Protein 5FDF (pdb70)

Secondary structure (DSSP, 8-state):
--S-HHHHTT--PPP---TTHHHHHHHHHHHHHTS----EEEE---S-SSEEEEEEEEE-GGG-EEEEEEEEE--S-SSEEEEEEE--TT-----GGGG-HHHHTT-EEEEE--TT---SSS-----B----B-S--SSSTTTTTT-TTT-HHHHHHHHHHHHHHHHHTSTTEEEEEEEEEEETHHHHHHHHHHHH-S--SEEEEES--SS-HHHHHHH---TTHHHHHHHHHH-TT-HHHHHHHHHTT-HHHHHTT--S-EEEEEETT-SSS-HHHHHHHHHH--SSEEEEEETT--TTTTHHHHHHHHHHHHHHHH-/--S-HHHHTT--PPP---TTHHHHHHHHHHHHHTS----EEEEPP-S-SSEEEEEEEEE-GGG-EEEEEEEEE--S-SSEEEEEE---TT-----GGGG-HHHHTT-EEEEEP-TT---SSS-----B--SSSB-S--SSSTTTTTT-GGG-HHHHHHHHHHHHHHHHHHSTTEEEEEEEEEEETHHHHHHHHHHHH-SS--EEEEES--SS-HHHHHHH---TTHHHHHHHHHH-TT-HHHHHHHHHTT-HHHHHTT--S-EEEEEETT-SSS-HHHHHHHHHH--SSEEEEEETT--TTTTHHHHHHHHHHHHHHHH-/--S-HHHHTT--PPP---TTHHHHHHHHHHHHHTS----EEEE-----SSEEEEEEEEE-GGG-EEEEEEEEE--S-SSEEEEEE---TT-----GGGG-HHHHTT-EEEEE--TT---SSS-----B--SSSB----SSSTTTTTT-GGG-HHHHHHHHHHHHHHHHHTSTTEEEEEEEEEEETHHHHHHHHHHHH-SS--EEEEES--SS-HHHHHHH---TTHHHHHHHHHH-TT-HHHHHHHHHTT-HHHHHTT--S-EEEEEETT-SSS-HHHHHHHHHH--SSEEEEEETT--TTTTHHHHHHHHHHHHHHHH-/--S-HHHHTT--PPP---TTHHHHHHHHHHHHHTS----EEEEPP-S-SSEEEEEEEEE-GGG-EEEEEEEEE--S-SSEEEEEE---TT-----GGGG-HHHHTT-EEEEE--TT---SSS-----B----B-S--SSSTTTTTT-TTT-HHHHHHHHHHHHHHHHHTSTTEEEEEEEEEEETHHHHHHHHHHHH-SS--EEEEES--SS-HHHHHHH---TTHHHHHHHHHH-GGGHHHHHHHHHTT-HHHHHTT--S-EEEEEETT-SSS-HHHHHHHHHH--SSEEEEEETT--TTTTHHHHHHHHHHHHHHHH-/--S-HHHHHT--PPP---TTHHHHHHHHHHHHHTS----EEEE---S-SSEEEEEEEEE-GGG-EEEEEEEEE--S-SSEEEEEE---TT-----GGGG-HHHHTT-EEEEE--TT---SSS-----B--SSSB----SSSTTTTTT-TTT-HHHHHHHHHHHHHHHHHTSTTEEEEEEEEEEETHHHHHHHHHHHH-SS--EEEEES--SS-HHHHHHH---TTHHHHHHHHHH-TT-HHHHHHHHHTT-HHHHHTT--S-EEEEEETT-SSS-HHHHHHHHHH--SSEEEEEETT--TTTTHHHHHHHHHHHHHHHH-/--S-HHHHHT--PPP---TTHHHHHHHHHHHHHTS----EEEEPP-S-SSEEEEEEEEE-GGGPEEEEEEEEE--S-SSEEEEEE---TT-----GGGG-HHHHTT-EEEEE--TT---SSS-----B--SS-B----SSSTTTTTT-TTT-HHHHHHHHHHHHHHHHHTSTTEEEEEEEEEEETHHHHHHHHHHHH-SS--EEEEES-SSS-HHHHHHH---TTTHHHHHHHHH-GGGHHHHHHHHHTT-HHHHHTT--S-EEEEEETT-SSS-HHHHHHHHHH--SSEEEEEETT--TTTTHHHHHHHHHHHHHHHH-

InterPro domains:
  IPR008391 Acetyl xylan esterase domain [PF05448] (1-320)
  IPR029058 Alpha/Beta hydrolase fold [G3DSA:3.40.50.1820] (1-325)
  IPR029058 Alpha/Beta hydrolase fold [SSF53474] (3-306)
  IPR039069 Carbohydrate esterase 7 family [PTHR40111] (1-322)

CATH classification: 3.40.50.1820

Organism: Thermotoga maritima (strain ATCC 43589 / DSM 3109 / JCM 10099 / NBRC 100826 / MSB8) (NCBI:txid243274)

GO terms:
  GO:0005509 calcium ion binding (F, IDA)
  GO:0045491 xylan metabolic process (P, IDA)
  GO:1901266 cephalosporin C metabolic process (P, IDA)
  GO:0005976 polysaccharide metabolic process (P, IDA)
  GO:0046555 acetylxylan esterase activity (F, IDA)
  GO:0047739 cephalosporin-C deacetylase activity (F, IDA)

Nearest PDB structures (foldseek):
  3m83-assembly1_F  TM=1.002E+00  e=1.522E-69  Thermotoga maritima
  3m81-assembly1_A  TM=1.002E+00  e=3.161E-69  Thermotoga maritima
  5jib-assembly1_A  TM=1.001E+00  e=2.799E-69  Thermotoga maritima MSB8
  5gma-assembly1_E  TM=1.001E+00  e=4.556E-69  Thermotoga maritima MSB8
  5gma-assembly1_D  TM=1.002E+00  e=6.647E-68  Thermotoga maritima MSB8

Solvent-accessible surface area: 61332 Å² total; per-residue (Å²): 129,28,50,79,60,82,92,2,120,76,40,142,25,170,81,104,56,50,118,75,3,69,57,23,6,123,106,2,24,63,65,1,94,89,69,107,31,81,44,67,44,112,124,45,182,48,54,11,91,4,3,32,2,24,31,0,24,0,5,0,18,95,20,30,74,0,44,0,20,0,0,2,2,102,63,111,95,157,45,4,10,0,0,0,28,3,2,16,27,23,0,0,17,1,33,23,18,42,39,10,41,13,0,0,15,7,19,0,2,0,0,1,0,2,0,0,0,0,0,26,146,20,33,4,59,0,22,1,55,52,63,81,11,43,12,1,38,15,2,0,0,1,10,9,2,52,61,27,44,65,0,0,0,13,12,0,0,0,0,0,6,7,0,0,58,0,0,34,54,11,119,57,9,30,54,158,53,0,0,0,4,2,26,17,0,0,0,1,0,0,0,0,0,7,27,31,22,111,49,7,31,0,0,0,0,28,12,0,1,1,0,26,3,49,65,0,2,102,48,17,124,27,100,14,0,6,4,0,9,29,0,5,49,4,7,52,86,50,65,116,68,0,27,46,2,2,4,14,1,17,0,6,2,0,0,30,68,1,96,31,35,1,0,0,1,1,0,29,48,1,54,39,0,0,1,0,0,0,1,0,0,26,14,38,6,66,9,89,78,66,24,66,43,21,39,12,2,49,49,89,1,1,38,25,32,5,18,41,33,15,7,103,28,0,98,74,64,48,156,126,28,48,83,58,72,86,3,115,158,42,151,25,170,85,98,55,43,209,50,2,85,123,20,4,66,86,2,23,46,52,1,113,144,72,106,35,85,41,62,51,109,123,54,115,50,58,10,102,4,3,36,1,26,29,0,24,0,4,0,4,95,16,32,80,0,43,0,17,0,0,2,2,103,62,112,96,84,96,2,8,0,0,0,28,2,2,16,29,24,0,0,17,1,32,21,19,44,37,12,37,14,0,0,14,7,19,0,2,0,0,1,0,1,0,0,0,0,0,25,143,19,34,5,61,1,22,1,70,32,59,42,58,12,39,14,1,38,15,2,0,0,1,10,8,2,45,34,10,146,33,0,0,1,20,2,0,0,0,0,0,20,21,0,0,23,0,0,5,56,14,104,54,0,27,91,135,54,0,0,0,5,2,28,19,0,0,0,1,0,0,0,0,0,7,27,22,16,198,91,6,91,0,0,0,0,28,11,0,1,1,0,28,4,105,54,0,2,104,52,16,130,27,99,13,0,6,5,0,9,29,0,4,48,5,10,52,83,53,55,84,74,0,7,92,1,2,5,2,1,17,0,7,2,0,0,29,56,0,147,27,31,0,0,0,1,0,0,29,50,1,62,40,0,0,0,0,0,0,2,0,0,28,21,26,5,57,6,88,71,74,26,62,48,22,40,17,2,48,45,85,1,1,38,22,32,7,16,36,35,15,7,99,24,0,123,82,64,46,125,133,26,51,82,50,117,99,2,95,174,41,63,29,102,86,96,59,49,120,60,3,72,108,19,4,118,104,2,25,54,45,2,113,169,86,106,28,81,44,62,47,111,124,63,86,29,52,11,117,3,7,66,1,46,31,0,23,0,4,0,13,43,17,35,87,1,42,0,12,0,0,13,1,73,52,119,87,84,100,3,10,0,0,0,29,2,1,17,29,24,0,0,17,1,31,12,18,44,39,11,40,14,0,0,12,6,17,0,2,0,0,1,0,2,0,0,0,0,0,25,140,20,34,6,62,1,28,1,72,33,92,30,69,15,38,17,4,37,15,3,0,0,0,12,10,2,60,32,22,146,40,0,0,0,24,3,0,1,0,0,0,18,23,0,0,41,0,0,21,52,22,102,44,1,31,99,144,55,1,0,0,4,4,28,17,0,0,0,2,0,0,0,0,0,6,28,35,22,116,44,11,28,0,0,0,0,26,12,0,0,1,0,27,3,108,56,0,2,111,48,14,128,26,99,12,0,8,4,0,10,28,2,4,48,4,14,54,81,51,56,136,54,0,6,86,2,1,5,12,2,18,1,6,2,0,0,30,73,0,77,31,33,0,0,0,2,0,0,30,49,0,56,41,0,0,1,0,0,0,1,0,0,26,40,59,5,68,7,87,72,74,29,61,45,22,42,10,3,52,50,88,1,2,37,24,33,7,17,38,35,14,8,95,23,0,106,67,65,58,160,126,24,49,79,56,74,81,2,116,152,40,64,27,101,91,91,56,42,120,62,2,74,96,18,4,113,92,1,27,50,61,1,112,161,70,90,31,81,45,70,48,104,130,46,113,52,54,9,88,4,2,40,1,26,30,0,21,0,5,0,18,98,19,29,79,0,45,0,18,0,0,0,2,99,63,116,96,85,50,2,10,0,0,0,28,3,2,15,30,22,0,0,17,1,36,21,20,43,37,12,39,14,0,0,13,6,18,0,2,0,0,0,0,1,0,0,0,0,0,25,138,21,31,5,59,0,21,1,53,50,67,73,10,41,13,1,38,16,1,0,0,1,8,7,2,53,33,25,158,59,0,0,0,19,7,0,0,0,0,0,13,19,0,0,58,0,0,6,52,12,120,54,9,32,100,146,58,0,0,0,5,3,25,20,0,0,0,1,0,0,0,0,0,6,29,33,17,109,74,11,28,0,0,1,0,27,12,0,1,1,0,27,3,105,58,0,3,108,49,17,127,26,98,14,0,6,4,0,9,27,0,5,36,6,7,51,82,51,55,67,67,0,7,108,2,2,5,14,2,17,0,7,2,0,0,29,76,1,75,29,32,0,0,0,1,0,0,30,42,1,67,40,0,0,1,0,0,0,2,0,0,29,39,56,5,65,8,86,72,75,28,65,48,20,49,12,3,51,52,87,1,2,38,25,33,5,18,38,39,16,7,93,25,0,123,77,65,52,114,130,25,50,80,58,72,78,2,118,150,42,140,28,165,78,98,56,46,119,59,3,69,118,21,3,118,86,1,20,51,60,1,97,148,74,107,31,80,42,68,45,46,134,47,112,51,62,11,96,5,2,45,1,31,36,0,24,0,4,0,5,102,18,32,88,1,43,0,20,0,0,2,1,99,46,171,94,172,124,6,11,0,0,0,29,3,3,17,30,23,0,0,18,1,33,22,20,43,37,11,40,14,0,0,11,5,18,0,2,0,0,1,0,1,1,0,0,0,0,26,142,20,32,5,58,0,25,1,70,31,61,44,61,12,39,16,2,38,17,1,0,0,1,10,7,2,48,33,10,142,31,0,0,0,18,2,0,0,0,0,0,8,17,0,0,52,0,0,9,51,22,126,42,9,12,88,125,67,0,0,0,4,4,29,18,0,0,0,1,0,0,0,0,0,7,24,20,20,170,54,8,82,0,0,0,0,28,11,0,1,1,0,26,4,100,57,0,4,104,52,14,128,27,97,14,1,6,6,0,9,28,0,6,37,5,11,53,88,48,55,80,73,0,5,88,1,1,5,2,2,16,0,4,1,0,0,28,74,1,79,28,29,0,0,0,1,0,0,31,42,0,69,40,0,0,1,0,0,0,2,0,0,27,16,34,4,68,7,88,68,74,29,64,48,21,42,11,2,52,52,84,1,2,39,26,33,6,17,34,36,14,8,99,24,0,133,78,70,50,121,133,25,52,64,54,126,90,1,119,80,42,164,28,169,80,92,59,48,118,52,2,67,117,24,4,119,45,2,26,60,82,1,108,86,70,108,33,78,44,69,52,115,158,72,108,50,66,8,98,4,3,49,2,37,23,0,23,0,5,0,5,88,18,32,85,1,44,0,13,0,0,6,1,103,57,116,58,86,47,6,12,0,0,0,29,2,3,16,31,22,0,0,18,1,39,18,17,42,37,12,39,12,0,0,14,6,17,0,2,0,0,1,0,2,1,0,0,0,0,23,136,24,36,6,56,1,29,1,74,31,80,29,69,16,42,17,3,38,16,4,1,0,1,12,9,2,52,62,11,35,40,0,0,0,22,2,0,0,0,0,0,12,21,0,0,79,0,0,12,50,18,124,56,7,30,107,140,68,0,0,0,5,4,28,19,0,0,0,1,0,0,0,0,0,6,26,35,19,107,30,8,28,0,0,1,0,28,12,0,0,1,0,27,3,101,55,0,3,100,50,18,129,26,100,13,0,6,5,0,8,28,1,4,40,5,7,51,84,51,53,82,72,0,7,89,1,2,6,2,1,18,1,7,4,0,0,30,64,0,150,30,32,0,0,0,2,0,0,30,46,0,69,39,0,0,2,0,0,0,2,0,0,28,25,51,5,45,7,87,72,76,28,62,45,20,42,10,3,53,52,87,2,2,37,26,33,6,18,35,36,14,6,99,24,0,127,76,68,51,118

Sequence (1918 aa):
FDLPLEELKKYRPERYEEKDFDEFWEETLAESEKFPLDPVFERMESHLKTVEAYDVTFSGYRGQRIKGWLLVPKLEEEKLPCVVQYIGYNGGRGFPHDWLFWPSMGYICFVMDTRGQGSGWLKGDTPDYPGPVDPQYPGFMTRGILDPRTYYYRRVFTDAVRAVEAAASFPQVDQERIVIAGGSQGGGIALAVSALSKKAKALLCDVPFLCHFRRAVQLVDTHPYAEITNFLKTHRDKEEIVFRTLSYFDGVNFAARAKIPALFSVGLMDNICPPSTVFAAYNYYAGPKEIRIYPYNNHEGGGSFQAVEQVKFLKKLFEFDLPLEELKKYRPERYEEKDFDEFWEETLAESEKFPLDPVFERMESHLKTVEAYDVTFSGYRGQRIKGWLLVPKLEEEKLPCVVQYIGYNGGRGFPHDWLFWPSMGYICFVMDTRGQGSGWLKGDTPDYPEGPVDPQYPGFMTRGILDPRTYYYRRVFTDAVRAVEAAASFPQVDQERIVIAGGSQGGGIALAVSALSKKAKALLCDVPFLCHFRRAVQLVDTHPYAEITNFLKTHRDKEEIVFRTLSYFDGVNFAARAKIPALFSVGLMDNICPPSTVFAAYNYYAGPKEIRIYPYNNNHEGGGSFFQAVEQVKFLKKLFEFDLPLEELKKYRPERYEEKDFDEFWEETLAESEKFPLDPVFERMESHLKTVEAYDVTFSGYRGQRIKGWLLVPKLEEEKLPCVVQYIGYNGGRGFPHDWLFWPSMGYICFVMDTRGQGSGWLKGDTPDYPEGPVDPQYPGFMTRGILDPRTYYYRRVFTDAVRAVEAAASFPQVDQERIVIAGGSQGGGIALAVSALSKKAKALLCDVPFLCHFRRAVQLVDTHPYAEITNFLKTHRDKEEIVFRTLSYFDGVNFAARAKIPALFSVGLMDNICPPSTVFAAYNYYAGPKEIRIYPYNNNHEGGGSFFQAVEQVKFLKKLFEFDLPLEELKKYRPERYEEKDF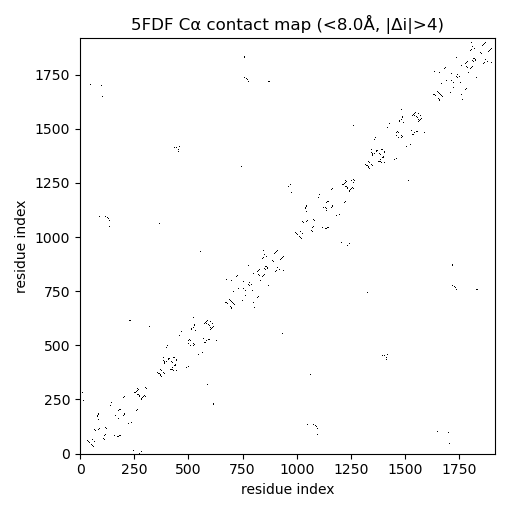DEFWEETLAESEKFPLDPVFERMESHLKTVEAYDVTFSGYRGQRIKGWLLVPKLEEEKLPCVVQYIGYNGGRGFPHDWLFWPSMGYICFVMDTRGQGSGWLKGDTPDYPGPVDPQYPGFMTRGILDPRTYYYRRVFTDAVRAVEAAASFPQVDQERIVIAGGSQGGGIALAVSALSKKAKALLCDVPFLCHFRRAVQLVDTHPYAEITNFLKTHRDKEEIVFRTLSYFDGVNFAARAKIPALFSVGLMDNICPPSTVFAAYNYYAGPKEIRIYPYNNNHEGGGSFFQAVEQVKFLKKLFEFDLPLEELKKYRPERYEEKDFDEFWEETLAESEKFPLDPVFERMESHLKTVEAYDVTFSGYRGQRIKGWLLVPKLEEEKLPCVVQYIGYNGGRGFPHDWLFWPSMGYICFVMDTRGQGSGWLKGDTPDYPEGPVDPQYPGFMTRGILDPRTYYYRRVFTDAVRAVEAAASFPQVDQERIVIAGGSQGGGIALAVSALSKKAKALLCDVPFLCHFRRAVQLVDTHPYAEITNFLKTHRDKEEIVFRTLSYFDGVNFAARAKIPALFSVGLMDNICPPSTVFAAYNYYAGPKEIRIYPYNNNHEGGGSFFQAVEQVKFLKKLFEFDLPLEELKKYRPERYEEKDFDEFWEETLAESEKFPLDPVFERMESHLKTVEAYDVTFSGYRGQRIKGWLLVPKLEEEKLPCVVQYIGYNGGRGFPHDWLFWPSMGYICFVMDTRGQGSGWLKGDTPDYPEGPVDPQYPGFMTRGILDPRTYYYRRVFTDAVRAVEAAASFPQVDQERIVIAGGSQGGGIALAVSALSKKAKALLCDVPFLCHFRRAVQLVDTHPYAEITNFLKTHRDKEEIVFRTLSYFDGVNFAARAKIPALFSVGLMDNICPPSTVFAAYNYYAGPKEIRIYPYNNNHEGGGSFFQAVEQVKFLKKLFE

Structure (mmCIF, N/CA/C/O backbone):
data_5FDF
#
_entry.id   5FDF
#
_cell.length_a   89.760
_cell.length_b   116.200
_cell.length_c   103.290
_cell.angle_alpha   90.000
_cell.angle_beta   109.970
_cell.angle_gamma   90.000
#
_symmetry.space_group_name_H-M   'P 1 21 1'
#
loop_
_entity.id
_entity.type
_entity.pdbx_description
1 polymer 'Cephalosporin-C deacetylase'
2 non-polymer 'CHLORIDE ION'
3 non-polymer 'ACETATE ION'
4 water water
#
loop_
_atom_site.group_PDB
_atom_site.id
_atom_site.type_symbol
_atom_site.label_atom_id
_atom_site.label_alt_id
_atom_site.label_comp_id
_atom_site.label_asym_id
_atom_site.label_entity_id
_atom_site.label_seq_id
_atom_site.pdbx_PDB_ins_code
_atom_site.Cartn_x
_atom_site.Cartn_y
_atom_site.Cartn_z
_atom_site.occupancy
_atom_site.B_iso_or_equiv
_atom_site.auth_seq_id
_atom_site.auth_comp_id
_atom_site.auth_asym_id
_atom_site.auth_atom_id
_atom_site.pdbx_PDB_model_num
ATOM 1 N N . PHE A 1 16 ? -19.768 -5.994 -32.067 1.00 44.23 4 PHE A N 1
ATOM 2 C CA . PHE A 1 16 ? -19.687 -5.794 -30.588 1.00 40.24 4 PHE A CA 1
ATOM 3 C C . PHE A 1 16 ? -19.338 -4.371 -30.131 1.00 40.41 4 PHE A C 1
ATOM 4 O O . PHE A 1 16 ? -19.586 -4.025 -28.977 1.00 43.72 4 PHE A O 1
ATOM 12 N N . ASP A 1 17 ? -18.738 -3.556 -30.996 1.00 33.12 5 ASP A N 1
ATOM 13 C CA . ASP A 1 17 ? -18.351 -2.164 -30.623 1.00 33.10 5 ASP A CA 1
ATOM 14 C C . ASP A 1 17 ? -19.395 -1.233 -31.273 1.00 31.99 5 ASP A C 1
ATOM 15 O O . ASP A 1 17 ? -20.479 -1.702 -31.626 1.00 35.98 5 ASP A O 1
ATOM 20 N N . LEU A 1 18 ? -19.072 0.046 -31.453 1.00 31.62 6 LEU A N 1
ATOM 21 C CA . LEU A 1 18 ? -19.966 1.004 -32.082 1.00 27.88 6 LEU A CA 1
ATOM 22 C C . LEU A 1 18 ? -20.221 0.608 -33.516 1.00 30.89 6 LEU A C 1
ATOM 23 O O . LEU A 1 18 ? -19.335 0.023 -34.196 1.00 28.65 6 LEU A O 1
ATOM 28 N N . PRO A 1 19 ? -21.439 0.898 -34.005 1.00 30.68 7 PRO A N 1
ATOM 29 C CA . PRO A 1 19 ? -21.665 0.691 -35.413 1.00 31.66 7 PRO A CA 1
ATOM 30 C C . PRO A 1 19 ? -20.763 1.600 -36.275 1.00 27.14 7 PRO A C 1
ATOM 31 O O . PRO A 1 19 ? -20.284 2.647 -35.819 1.00 23.61 7 PRO A O 1
ATOM 35 N N . LEU A 1 20 ? -20.499 1.171 -37.500 1.00 28.57 8 LEU A N 1
ATOM 36 C CA . LEU A 1 20 ? -19.555 1.864 -38.376 1.00 30.24 8 LEU A CA 1
ATOM 37 C C . LEU A 1 20 ? -19.842 3.368 -38.570 1.00 28.27 8 LEU A C 1
ATOM 38 O O . LEU A 1 20 ? -18.914 4.197 -38.578 1.00 28.49 8 LEU A O 1
ATOM 43 N N . GLU A 1 21 ? -21.129 3.716 -38.740 1.00 31.17 9 GLU A N 1
ATOM 44 C CA . GLU A 1 21 ? -21.529 5.116 -38.901 1.00 30.28 9 GLU A CA 1
ATOM 45 C C . GLU A 1 21 ? -21.037 5.952 -37.721 1.00 28.31 9 GLU A C 1
ATOM 46 O O . GLU A 1 21 ? -20.526 7.046 -37.915 1.00 28.34 9 GLU A O 1
ATOM 48 N N . GLU A 1 22 ? -21.173 5.419 -36.509 1.00 27.24 10 GLU A N 1
ATOM 49 C CA . GLU A 1 22 ? -20.667 6.081 -35.281 1.00 28.39 10 GLU A CA 1
ATOM 50 C C . GLU A 1 22 ? -19.148 5.999 -35.124 1.00 23.08 10 GLU A C 1
ATOM 51 O O . GLU A 1 22 ? -18.533 6.939 -34.586 1.00 24.87 10 GLU A O 1
ATOM 57 N N . LEU A 1 23 ? -18.534 4.899 -35.550 1.00 24.38 11 LEU A N 1
ATOM 58 C CA . LEU A 1 23 ? -17.059 4.772 -35.497 1.00 23.50 11 LEU A CA 1
ATOM 59 C C . LEU A 1 23 ? -16.436 5.843 -36.333 1.00 24.80 11 LEU A C 1
ATOM 60 O O . LEU A 1 23 ? -15.487 6.522 -35.894 1.00 24.58 11 LEU A O 1
ATOM 65 N N . LYS A 1 24 ? -17.001 6.050 -37.527 1.00 24.73 12 LYS A N 1
ATOM 66 C CA . LYS A 1 24 ? -16.520 7.106 -38.404 1.00 25.99 12 LYS A CA 1
ATOM 67 C C . LYS A 1 24 ? -16.601 8.501 -37.798 1.00 26.52 12 LYS A C 1
ATOM 68 O O . LYS A 1 24 ? -15.864 9.385 -38.193 1.00 28.58 12 LYS A O 1
ATOM 74 N N . LYS A 1 25 ? -17.504 8.685 -36.843 1.00 27.41 13 LYS A N 1
ATOM 75 C CA . LYS A 1 25 ? -17.748 9.968 -36.167 1.00 27.19 13 LYS A CA 1
ATOM 76 C C . LYS A 1 25 ? -17.095 10.013 -34.785 1.00 28.25 13 LYS A C 1
ATOM 77 O O . LYS A 1 25 ? -17.291 10.967 -34.082 1.00 23.56 13 LYS A O 1
ATOM 79 N N . TYR A 1 26 ? -16.371 8.958 -34.366 1.00 25.33 14 TYR A N 1
ATOM 80 C CA . TYR A 1 26 ? -15.947 8.848 -32.970 1.00 24.36 14 TYR A CA 1
ATOM 81 C C . TYR A 1 26 ? -14.691 9.672 -32.778 1.00 25.69 14 TYR A C 1
ATOM 82 O O . TYR A 1 26 ? -13.632 9.334 -33.328 1.00 25.68 14 TYR A O 1
ATOM 91 N N . ARG A 1 27 ? -14.816 10.758 -32.036 1.00 26.44 15 ARG A N 1
ATOM 92 C CA . ARG A 1 27 ? -13.669 11.670 -31.795 1.00 28.54 15 ARG A CA 1
ATOM 93 C C . ARG A 1 27 ? -13.728 11.998 -30.332 1.00 27.68 15 ARG A C 1
ATOM 94 O O . ARG A 1 27 ? -14.127 13.080 -29.957 1.00 28.86 15 ARG A O 1
ATOM 102 N N . PRO A 1 28 ? -13.373 11.046 -29.465 1.00 28.17 16 PRO A N 1
ATOM 103 C CA . PRO A 1 28 ? -13.551 11.277 -28.059 1.00 27.82 16 PRO A CA 1
ATOM 104 C C . PRO A 1 28 ? -12.554 12.277 -27.541 1.00 28.34 16 PRO A C 1
ATOM 105 O O . PRO A 1 28 ? -11.495 12.447 -28.130 1.00 27.34 16 PRO A O 1
ATOM 109 N N . GLU A 1 29 ? -12.869 12.921 -26.422 1.00 29.83 17 GLU A N 1
ATOM 110 C CA . GLU A 1 29 ? -11.974 13.945 -25.893 1.00 30.95 17 GLU A CA 1
ATOM 111 C C . GLU A 1 29 ? -10.629 13.352 -25.531 1.00 26.41 17 GLU A C 1
ATOM 112 O O . GLU A 1 29 ? -10.557 12.403 -24.793 1.00 28.95 17 GLU A O 1
ATOM 118 N N . ARG A 1 30 ? -9.571 13.898 -26.048 1.00 25.10 18 ARG A N 1
ATOM 119 C CA . ARG A 1 30 ? -8.259 13.365 -25.744 1.00 26.79 18 ARG A CA 1
ATOM 120 C C . ARG A 1 30 ? -7.834 13.738 -24.368 1.00 29.67 18 ARG A C 1
ATOM 121 O O . ARG A 1 30 ? -8.221 14.794 -23.844 1.00 28.29 18 ARG A O 1
ATOM 129 N N . TYR A 1 31 ? -7.050 12.853 -23.767 1.00 27.65 19 TYR A N 1
ATOM 130 C CA . TYR A 1 31 ? -6.417 13.072 -22.477 1.00 26.57 19 TYR A CA 1
ATOM 131 C C . TYR A 1 31 ? -4.863 12.910 -22.578 1.00 27.61 19 TYR A C 1
ATOM 132 O O . TYR A 1 31 ? -4.310 11.836 -22.908 1.00 24.53 19 TYR A O 1
ATOM 141 N N . GLU A 1 32 ? -4.149 13.983 -22.271 1.00 28.51 20 GLU A N 1
ATOM 142 C CA . GLU A 1 32 ? -2.670 13.973 -22.179 1.00 26.96 20 GLU A CA 1
ATOM 143 C C . GLU A 1 32 ? -2.260 15.035 -21.173 1.00 30.51 20 GLU A C 1
ATOM 144 O O . GLU A 1 32 ? -2.994 15.994 -20.895 1.00 29.05 20 GLU A O 1
ATOM 150 N N . GLU A 1 33 ? -1.099 14.852 -20.616 1.00 26.83 21 GLU A N 1
ATOM 151 C CA . GLU A 1 33 ? -0.552 15.804 -19.675 1.00 29.04 21 GLU A CA 1
ATOM 152 C C . GLU A 1 33 ? 0.061 16.976 -20.428 1.00 28.80 21 GLU A C 1
ATOM 153 O O . GLU A 1 33 ? 0.406 16.860 -21.613 1.00 25.57 21 GLU A O 1
ATOM 159 N N . LYS A 1 34 ? 0.200 18.129 -19.735 1.00 34.14 22 LYS A N 1
ATOM 160 C CA . LYS A 1 34 ? 0.766 19.362 -20.372 1.00 33.99 22 LYS A CA 1
ATOM 161 C C . LYS A 1 34 ? 2.237 19.238 -20.768 1.00 29.07 22 LYS A C 1
ATOM 162 O O . LYS A 1 34 ? 2.661 19.882 -21.721 1.00 35.69 22 LYS A O 1
ATOM 164 N N . ASP A 1 35 ? 2.975 18.329 -20.125 1.00 27.49 23 ASP A N 1
ATOM 165 C CA . ASP A 1 35 ? 4.349 18.000 -20.498 1.00 27.93 23 ASP A CA 1
ATOM 166 C C . ASP A 1 35 ? 4.600 16.802 -21.432 1.00 25.26 23 ASP A C 1
ATOM 167 O O . ASP A 1 35 ? 5.723 16.271 -21.454 1.00 25.78 23 ASP A O 1
ATOM 172 N N . PHE A 1 36 ? 3.616 16.444 -22.237 1.00 24.94 24 PHE A N 1
ATOM 173 C CA . PHE A 1 36 ? 3.733 15.316 -23.208 1.00 23.89 24 PHE A CA 1
ATOM 174 C C . PHE A 1 36 ? 4.905 15.537 -24.133 1.00 26.71 24 PHE A C 1
ATOM 175 O O . PHE A 1 36 ? 5.800 14.695 -24.236 1.00 23.41 24 PHE A O 1
ATOM 183 N N . ASP A 1 37 ? 4.914 16.700 -24.788 1.00 25.54 25 ASP A N 1
ATOM 184 C CA . ASP A 1 37 ? 5.995 16.982 -25.733 1.00 27.66 25 ASP A CA 1
ATOM 185 C C . ASP A 1 37 ? 7.324 17.064 -25.047 1.00 24.11 25 ASP A C 1
ATOM 186 O O . ASP A 1 37 ? 8.284 16.540 -25.563 1.00 22.45 25 ASP A O 1
ATOM 191 N N . GLU A 1 38 ? 7.361 17.677 -23.863 1.00 28.32 26 GLU A N 1
ATOM 192 C CA . GLU A 1 38 ? 8.602 17.857 -23.105 1.00 26.81 26 GLU A CA 1
ATOM 193 C C . GLU A 1 38 ? 9.198 16.517 -22.685 1.00 25.23 26 GLU A C 1
ATOM 194 O O . GLU A 1 38 ? 10.385 16.314 -22.759 1.00 22.48 26 GLU A O 1
ATOM 196 N N . PHE A 1 39 ? 8.342 15.625 -22.184 1.00 24.61 27 PHE A N 1
ATOM 197 C CA . PHE A 1 39 ? 8.722 14.234 -21.852 1.00 23.81 27 PHE A CA 1
ATOM 198 C C . PHE A 1 39 ? 9.424 13.552 -22.990 1.00 20.10 27 PHE A C 1
ATOM 199 O O . PHE A 1 39 ? 10.437 12.907 -22.799 1.00 21.50 27 PHE A O 1
ATOM 207 N N . TRP A 1 40 ? 8.850 13.674 -24.175 1.00 20.64 28 TRP A N 1
ATOM 208 C CA . TRP A 1 40 ? 9.412 12.993 -25.360 1.00 22.13 28 TRP A CA 1
ATOM 209 C C . TRP A 1 40 ? 10.671 13.682 -25.900 1.00 23.71 28 TRP A C 1
ATOM 210 O O . TRP A 1 40 ? 11.620 13.006 -26.266 1.00 19.67 28 TRP A O 1
ATOM 221 N N . GLU A 1 41 ? 10.638 15.016 -25.980 1.00 27.76 29 GLU A N 1
ATOM 222 C CA . GLU A 1 41 ? 11.876 15.762 -26.274 1.00 31.59 29 GLU A CA 1
ATOM 223 C C . GLU A 1 41 ? 13.053 15.343 -25.351 1.00 28.10 29 GLU A C 1
ATOM 224 O O . GLU A 1 41 ? 14.114 14.987 -25.818 1.00 28.84 29 GLU A O 1
ATOM 230 N N . GLU A 1 42 ? 12.824 15.330 -24.054 1.00 30.37 30 GLU A N 1
ATOM 231 C CA . GLU A 1 42 ? 13.896 14.966 -23.093 1.00 30.90 30 GLU A CA 1
ATOM 232 C C . GLU A 1 42 ? 14.345 13.517 -23.295 1.00 27.54 30 GLU A C 1
ATOM 233 O O . GLU A 1 42 ? 15.514 13.215 -23.299 1.00 25.63 30 GLU A O 1
ATOM 239 N N . THR A 1 43 ? 13.389 12.612 -23.494 1.00 25.78 31 THR A N 1
ATOM 240 C CA . THR A 1 43 ? 13.696 11.196 -23.768 1.00 21.59 31 THR A CA 1
ATOM 241 C C . THR A 1 43 ? 14.580 10.992 -24.958 1.00 20.02 31 THR A C 1
ATOM 242 O O . THR A 1 43 ? 15.622 10.294 -24.880 1.00 21.18 31 THR A O 1
ATOM 246 N N . LEU A 1 44 ? 14.218 11.627 -26.057 1.00 21.02 32 LEU A N 1
ATOM 247 C CA . LEU A 1 44 ? 14.972 11.437 -27.280 1.00 24.07 32 LEU A CA 1
ATOM 248 C C . LEU A 1 44 ? 16.358 12.109 -27.192 1.00 24.75 32 LEU A C 1
ATOM 249 O O . LEU A 1 44 ? 17.343 11.513 -27.577 1.00 24.59 32 LEU A O 1
ATOM 254 N N . ALA A 1 45 ? 16.400 13.293 -26.612 1.00 25.18 33 ALA A N 1
ATOM 255 C CA . ALA A 1 45 ? 17.677 14.000 -26.461 1.00 27.46 33 ALA A CA 1
ATOM 256 C C . ALA A 1 45 ? 18.669 13.212 -25.595 1.00 27.89 33 ALA A C 1
ATOM 257 O O . ALA A 1 45 ? 19.801 13.048 -25.975 1.00 25.92 33 ALA A O 1
ATOM 259 N N . GLU A 1 46 ? 18.183 12.645 -24.498 1.00 27.55 34 GLU A N 1
ATOM 260 C CA . GLU A 1 46 ? 18.979 11.808 -23.617 1.00 28.11 34 GLU A CA 1
ATOM 261 C C . GLU A 1 46 ? 19.554 10.550 -24.327 1.00 28.64 34 GLU A C 1
ATOM 262 O O . GLU A 1 46 ? 20.752 10.228 -24.172 1.00 24.57 34 GLU A O 1
ATOM 268 N N . SER A 1 47 ? 18.738 9.852 -25.154 1.00 25.48 35 SER A N 1
ATOM 269 C CA . SER A 1 47 ? 19.248 8.687 -25.879 1.00 24.17 35 SER A CA 1
ATOM 270 C C . SER A 1 47 ? 20.200 9.018 -27.051 1.00 24.76 35 SER A C 1
ATOM 271 O O . SER A 1 47 ? 21.048 8.208 -27.422 1.00 24.93 35 SER A O 1
ATOM 274 N N . GLU A 1 48 ? 19.991 10.182 -27.660 1.00 25.43 36 GLU A N 1
ATOM 275 C CA . GLU A 1 48 ? 20.819 10.662 -28.756 1.00 27.92 36 GLU A CA 1
ATOM 276 C C . GLU A 1 48 ? 22.217 11.059 -28.306 1.00 27.31 36 GLU A C 1
ATOM 277 O O . GLU A 1 48 ? 23.100 11.148 -29.175 1.00 25.20 36 GLU A O 1
ATOM 283 N N . LYS A 1 49 ? 22.439 11.219 -27.001 1.00 27.37 37 LYS A N 1
ATOM 284 C CA . LYS A 1 49 ? 23.809 11.447 -26.456 1.00 28.60 37 LYS A CA 1
ATOM 285 C C . LYS A 1 49 ? 24.695 10.183 -26.513 1.00 32.42 37 LYS A C 1
ATOM 286 O O . LYS A 1 49 ? 25.876 10.265 -26.318 1.00 31.23 37 LYS A O 1
ATOM 288 N N . PHE A 1 50 ? 24.128 9.001 -26.792 1.00 30.98 38 PHE A N 1
ATOM 289 C CA . PHE A 1 50 ? 24.919 7.781 -27.023 1.00 31.19 38 PHE A CA 1
ATOM 290 C C . PHE A 1 50 ? 25.058 7.605 -28.529 1.00 31.80 38 PHE A C 1
ATOM 291 O O . PHE A 1 50 ? 24.093 7.855 -29.295 1.00 29.46 38 PHE A O 1
ATOM 299 N N . PRO A 1 51 ? 26.244 7.187 -28.980 1.00 30.07 39 PRO A N 1
ATOM 300 C CA . PRO A 1 51 ? 26.409 6.923 -30.414 1.00 29.50 39 PRO A CA 1
ATOM 301 C C . PRO A 1 51 ? 25.440 5.840 -30.915 1.00 28.10 39 PRO A C 1
ATOM 302 O O . PRO A 1 51 ? 25.299 4.778 -30.249 1.00 25.03 39 PRO A O 1
ATOM 306 N N . LEU A 1 52 ? 24.810 6.091 -32.059 1.00 26.99 40 LEU A N 1
ATOM 307 C CA . LEU A 1 52 ? 23.970 5.050 -32.705 1.00 25.64 40 LEU A CA 1
ATOM 308 C C . LEU A 1 52 ? 24.719 3.763 -32.991 1.00 25.74 40 LEU A C 1
ATOM 309 O O . LEU A 1 52 ? 24.208 2.670 -32.763 1.00 22.66 40 LEU A O 1
ATOM 314 N N . ASP A 1 53 ? 25.929 3.903 -33.533 1.00 23.98 41 ASP A N 1
ATOM 315 C CA . ASP A 1 53 ? 26.796 2.800 -33.802 1.00 25.16 41 ASP A CA 1
ATOM 316 C C . ASP A 1 53 ? 26.117 1.612 -34.485 1.00 23.36 41 ASP A C 1
ATOM 317 O O . ASP A 1 53 ? 26.165 0.488 -33.964 1.00 22.25 41 ASP A O 1
ATOM 322 N N . PRO A 1 54 ? 25.546 1.847 -35.667 1.00 24.66 42 PRO A N 1
ATOM 323 C CA . PRO A 1 54 ? 24.831 0.738 -36.330 1.00 25.55 42 PRO A CA 1
ATOM 324 C C . PRO A 1 54 ? 25.842 -0.253 -36.905 1.00 28.22 42 PRO A C 1
ATOM 325 O O . PRO A 1 54 ? 26.843 0.163 -37.451 1.00 26.67 42 PRO A O 1
ATOM 329 N N . VAL A 1 55 ? 25.616 -1.546 -36.732 1.00 27.09 43 VAL A N 1
ATOM 330 C CA . VAL A 1 55 ? 26.501 -2.559 -37.239 1.00 25.10 43 VAL A CA 1
ATOM 331 C C . VAL A 1 55 ? 25.649 -3.488 -38.093 1.00 26.89 43 VAL A C 1
ATOM 332 O O . VAL A 1 55 ? 24.628 -4.000 -37.636 1.00 25.62 43 VAL A O 1
ATOM 336 N N . PHE A 1 56 ? 26.073 -3.700 -39.336 1.00 25.51 44 PHE A N 1
ATOM 337 C CA . PHE A 1 56 ? 25.395 -4.605 -40.258 1.00 23.78 44 PHE A CA 1
ATOM 338 C C . PHE A 1 56 ? 26.383 -5.657 -40.661 1.00 25.83 44 PHE A C 1
ATOM 339 O O . PHE A 1 56 ? 27.339 -5.377 -41.393 1.00 32.12 44 PHE A O 1
ATOM 347 N N . GLU A 1 57 ? 26.198 -6.856 -40.178 1.00 23.23 45 GLU A N 1
ATOM 348 C CA . GLU A 1 57 ? 27.087 -7.950 -40.476 1.00 26.60 45 GLU A CA 1
ATOM 349 C C . GLU A 1 57 ? 26.408 -8.885 -41.482 1.00 27.13 45 GLU A C 1
ATOM 350 O O . GLU A 1 57 ? 25.354 -9.502 -41.203 1.00 23.91 45 GLU A O 1
ATOM 356 N N . ARG A 1 58 ? 27.021 -9.023 -42.652 1.00 26.83 46 ARG A N 1
ATOM 357 C CA . ARG A 1 58 ? 26.441 -9.816 -43.730 1.00 26.67 46 ARG A CA 1
ATOM 358 C C . ARG A 1 58 ? 26.442 -11.225 -43.265 1.00 31.40 46 ARG A C 1
ATOM 359 O O . ARG A 1 58 ? 27.446 -11.694 -42.770 1.00 28.50 46 ARG A O 1
ATOM 367 N N . MET A 1 59 ? 25.356 -11.948 -43.447 1.00 27.41 47 MET A N 1
ATOM 368 C CA . MET A 1 59 ? 25.407 -13.343 -43.053 1.00 32.18 47 MET A CA 1
ATOM 369 C C . MET A 1 59 ? 25.457 -14.337 -44.178 1.00 32.12 47 MET A C 1
ATOM 370 O O . MET A 1 59 ? 25.044 -14.041 -45.324 1.00 26.07 47 MET A O 1
ATOM 375 N N . GLU A 1 60 ? 25.967 -15.509 -43.798 1.00 31.10 48 GLU A N 1
ATOM 376 C CA . GLU A 1 60 ? 25.920 -16.736 -44.598 1.00 36.07 48 GLU A CA 1
ATOM 377 C C . GLU A 1 60 ? 24.495 -17.212 -44.467 1.00 31.65 48 GLU A C 1
ATOM 378 O O . GLU A 1 60 ? 23.971 -17.295 -43.385 1.00 35.18 48 GLU A O 1
ATOM 384 N N . SER A 1 61 ? 23.834 -17.407 -45.576 1.00 31.92 49 SER A N 1
ATOM 385 C CA . SER A 1 61 ? 22.410 -17.648 -45.495 1.00 28.20 49 SER A CA 1
ATOM 386 C C . SER A 1 61 ? 22.042 -18.557 -46.601 1.00 27.10 49 SER A C 1
ATOM 387 O O . SER A 1 61 ? 22.737 -18.601 -47.622 1.00 24.76 49 SER A O 1
ATOM 390 N N . HIS A 1 62 ? 20.905 -19.239 -46.449 1.00 29.93 50 HIS A N 1
ATOM 391 C CA . HIS A 1 62 ? 20.370 -19.984 -47.559 1.00 28.83 50 HIS A CA 1
ATOM 392 C C . HIS A 1 62 ? 19.634 -19.136 -48.530 1.00 28.74 50 HIS A C 1
ATOM 393 O O . HIS A 1 62 ? 19.407 -19.585 -49.658 1.00 25.89 50 HIS A O 1
ATOM 400 N N . LEU A 1 63 ? 19.249 -17.934 -48.133 1.00 22.16 51 LEU A N 1
ATOM 401 C CA . LEU A 1 63 ? 18.460 -17.126 -49.058 1.00 23.08 51 LEU A CA 1
ATOM 402 C C . LEU A 1 63 ? 19.308 -16.793 -50.293 1.00 25.62 51 LEU A C 1
ATOM 403 O O . LEU A 1 63 ? 20.527 -16.600 -50.190 1.00 25.97 51 LEU A O 1
ATOM 408 N N . LYS A 1 64 ? 18.670 -16.764 -51.447 1.00 22.44 52 LYS A N 1
ATOM 409 C CA . LYS A 1 64 ? 19.333 -16.429 -52.699 1.00 24.75 52 LYS A CA 1
ATOM 410 C C . LYS A 1 64 ? 18.918 -15.131 -53.355 1.00 25.40 52 LYS A C 1
ATOM 411 O O . LYS A 1 64 ? 19.726 -14.531 -54.045 1.00 23.01 52 LYS A O 1
ATOM 417 N N . THR A 1 65 ? 17.652 -14.730 -53.238 1.00 21.13 53 THR A N 1
ATOM 418 C CA . THR A 1 65 ? 17.179 -13.514 -53.862 1.00 21.36 53 THR A CA 1
ATOM 419 C C . THR A 1 65 ? 17.448 -12.223 -53.029 1.00 21.06 53 THR A C 1
ATOM 420 O O . THR A 1 65 ? 17.097 -11.104 -53.471 1.00 21.88 53 THR A O 1
ATOM 424 N N . VAL A 1 66 ? 17.922 -12.400 -51.797 1.00 22.57 54 VAL A N 1
ATOM 425 C CA . VAL A 1 66 ? 18.072 -11.374 -50.796 1.00 23.57 54 VAL A CA 1
ATOM 426 C C . VAL A 1 66 ? 19.434 -11.524 -50.096 1.00 22.07 54 VAL A C 1
ATOM 427 O O . VAL A 1 66 ? 19.852 -12.647 -49.861 1.00 22.76 54 VAL A O 1
ATOM 431 N N . GLU A 1 67 ? 20.063 -10.376 -49.762 1.00 23.30 55 GLU A N 1
ATOM 432 C CA . GLU A 1 67 ? 21.238 -10.293 -48.876 1.00 24.67 55 GLU A CA 1
ATOM 433 C C . GLU A 1 67 ? 20.711 -9.999 -47.476 1.00 20.40 55 GLU A C 1
ATOM 434 O O . GLU A 1 67 ? 19.926 -9.038 -47.267 1.00 22.96 55 GLU A O 1
ATOM 440 N N . ALA A 1 68 ? 21.098 -10.828 -46.533 1.00 20.17 56 ALA A N 1
ATOM 441 C CA . ALA A 1 68 ? 20.629 -10.681 -45.143 1.00 18.80 56 ALA A CA 1
ATOM 442 C C . ALA A 1 68 ? 21.771 -10.269 -44.229 1.00 21.86 56 ALA A C 1
ATOM 443 O O . ALA A 1 68 ? 22.882 -10.836 -44.319 1.00 22.66 56 ALA A O 1
ATOM 445 N N . TYR A 1 69 ? 21.486 -9.246 -43.399 1.00 18.32 57 TYR A N 1
ATOM 446 C CA . TYR A 1 69 ? 22.448 -8.642 -42.449 1.00 19.85 57 TYR A CA 1
ATOM 447 C C . TYR A 1 69 ? 21.862 -8.748 -41.030 1.00 21.76 57 TYR A C 1
ATOM 448 O O . TYR A 1 69 ? 20.698 -8.467 -40.803 1.00 18.19 57 TYR A O 1
ATOM 457 N N . ASP A 1 70 ? 22.699 -9.200 -40.110 1.00 21.48 58 ASP A N 1
ATOM 458 C CA . ASP A 1 70 ? 22.481 -9.143 -38.680 1.00 20.98 58 ASP A CA 1
ATOM 459 C C . ASP A 1 70 ? 22.755 -7.698 -38.267 1.00 22.75 58 ASP A C 1
ATOM 460 O O . ASP A 1 70 ? 23.871 -7.187 -38.487 1.00 27.40 58 ASP A O 1
ATOM 465 N N . VAL A 1 71 ? 21.764 -7.026 -37.691 1.00 19.71 59 VAL A N 1
ATOM 466 C CA . VAL A 1 71 ? 21.831 -5.659 -37.290 1.00 18.12 59 VAL A CA 1
ATOM 467 C C . VAL A 1 71 ? 21.930 -5.512 -35.760 1.00 20.50 59 VAL A C 1
ATOM 468 O O . VAL A 1 71 ? 21.284 -6.269 -34.972 1.00 19.95 59 VAL A O 1
ATOM 472 N N . THR A 1 72 ? 22.740 -4.530 -35.363 1.00 17.48 60 THR A N 1
ATOM 473 C CA . THR A 1 72 ? 22.812 -4.113 -33.983 1.00 20.61 60 THR A CA 1
ATOM 474 C C . THR A 1 72 ? 22.836 -2.618 -34.018 1.00 19.98 60 THR A C 1
ATOM 475 O O . THR A 1 72 ? 23.561 -2.071 -34.813 1.00 21.47 60 THR A O 1
ATOM 479 N N . PHE A 1 73 ? 22.079 -1.940 -33.151 1.00 19.01 61 PHE A N 1
ATOM 480 C CA . PHE A 1 73 ? 22.136 -0.507 -33.058 1.00 17.65 61 PHE A CA 1
ATOM 481 C C . PHE A 1 73 ? 21.754 -0.065 -31.638 1.00 19.50 61 PHE A C 1
ATOM 482 O O . PHE A 1 73 ? 21.168 -0.845 -30.890 1.00 18.74 61 PHE A O 1
ATOM 490 N N . SER A 1 74 ? 22.038 1.207 -31.293 1.00 21.13 62 SER A N 1
ATOM 491 C CA . SER A 1 74 ? 21.767 1.751 -29.987 1.00 19.45 62 SER A CA 1
ATOM 492 C C . SER A 1 74 ? 20.426 2.423 -29.941 1.00 20.64 62 SER A C 1
ATOM 493 O O . SER A 1 74 ? 20.181 3.379 -30.710 1.00 20.32 62 SER A O 1
ATOM 496 N N . GLY A 1 75 ? 19.524 1.821 -29.143 1.00 19.59 63 GLY A N 1
ATOM 497 C CA . GLY A 1 75 ? 18.176 2.301 -28.952 1.00 22.33 63 GLY A CA 1
ATOM 498 C C . GLY A 1 75 ? 18.055 3.224 -27.734 1.00 25.19 63 GLY A C 1
ATOM 499 O O . GLY A 1 75 ? 18.804 4.193 -27.606 1.00 22.95 63 GLY A O 1
ATOM 500 N N . TYR A 1 76 ? 17.114 2.936 -26.831 1.00 20.88 64 TYR A N 1
ATOM 501 C CA . TYR A 1 76 ? 17.051 3.698 -25.583 1.00 19.31 64 TYR A CA 1
ATOM 502 C C . TYR A 1 76 ? 18.359 3.630 -24.736 1.00 19.07 64 TYR A C 1
ATOM 503 O O . TYR A 1 76 ? 18.866 2.534 -24.461 1.00 18.14 64 TYR A O 1
ATOM 512 N N . ARG A 1 77 ? 18.887 4.816 -24.399 1.00 20.82 65 ARG A N 1
ATOM 513 C CA . ARG A 1 77 ? 20.062 4.971 -23.492 1.00 20.56 65 ARG A CA 1
ATOM 514 C C . ARG A 1 77 ? 21.247 4.070 -23.855 1.00 20.44 65 ARG A C 1
ATOM 515 O O . ARG A 1 77 ? 21.817 3.421 -23.031 1.00 19.36 65 ARG A O 1
ATOM 523 N N . GLY A 1 78 ? 21.573 3.951 -25.126 1.00 22.13 66 GLY A N 1
ATOM 524 C CA . GLY A 1 78 ? 22.745 3.183 -25.569 1.00 21.85 66 GLY A CA 1
ATOM 525 C C . GLY A 1 78 ? 22.587 1.686 -25.578 1.00 23.02 66 GLY A C 1
ATOM 526 O O . GLY A 1 78 ? 23.537 0.948 -25.832 1.00 23.44 66 GLY A O 1
ATOM 527 N N . GLN A 1 79 ? 21.371 1.223 -25.290 1.00 20.73 67 GLN A N 1
ATOM 528 C CA . GLN A 1 79 ? 21.146 -0.233 -25.187 1.00 21.20 67 GLN A CA 1
ATOM 529 C C . GLN A 1 79 ? 21.109 -0.831 -26.568 1.00 18.94 67 GLN A C 1
ATOM 530 O O . GLN A 1 79 ? 20.516 -0.238 -27.504 1.00 18.59 67 GLN A O 1
ATOM 536 N N . ARG A 1 80 ? 21.801 -1.966 -26.708 1.00 18.50 68 ARG A N 1
ATOM 537 C CA . ARG A 1 80 ? 22.028 -2.546 -28.019 1.00 19.39 68 ARG A CA 1
ATOM 538 C C . ARG A 1 80 ? 20.854 -3.440 -28.439 1.00 20.62 68 ARG A C 1
ATOM 539 O O . ARG A 1 80 ? 20.525 -4.439 -27.756 1.00 20.96 68 ARG A O 1
ATOM 547 N N . ILE A 1 81 ? 20.274 -3.081 -29.577 1.00 19.34 69 ILE A N 1
ATOM 548 C CA . ILE A 1 81 ? 19.024 -3.702 -30.065 1.00 18.00 69 ILE A CA 1
ATOM 549 C C . ILE A 1 81 ? 19.312 -4.474 -31.340 1.00 18.69 69 ILE A C 1
ATOM 550 O O . ILE A 1 81 ? 20.052 -3.986 -32.207 1.00 19.36 69 ILE A O 1
ATOM 555 N N . LYS A 1 82 ? 18.728 -5.683 -31.478 1.00 17.94 70 LYS A N 1
ATOM 556 C CA . LYS A 1 82 ? 19.007 -6.534 -32.655 1.00 17.59 70 LYS A CA 1
ATOM 557 C C . LYS A 1 82 ? 17.989 -6.212 -33.704 1.00 18.13 70 LYS A C 1
ATOM 558 O O . LYS A 1 82 ? 16.955 -5.543 -33.452 1.00 16.32 70 LYS A O 1
ATOM 564 N N . GLY A 1 83 ? 18.314 -6.664 -34.907 1.00 16.81 71 GLY A N 1
ATOM 565 C CA . GLY A 1 83 ? 17.469 -6.410 -36.064 1.00 17.82 71 GLY A CA 1
ATOM 566 C C . GLY A 1 83 ? 17.922 -7.264 -37.235 1.00 18.65 71 GLY A C 1
ATOM 567 O O . GLY A 1 83 ? 18.960 -7.953 -37.165 1.00 17.67 71 GLY A O 1
ATOM 568 N N . TRP A 1 84 ? 17.121 -7.278 -38.302 1.00 17.78 72 TRP A N 1
ATOM 569 C CA . TRP A 1 84 ? 17.575 -7.826 -39.594 1.00 17.18 72 TRP A CA 1
ATOM 570 C C . TRP A 1 84 ? 17.454 -6.770 -40.616 1.00 17.91 72 TRP A C 1
ATOM 571 O O . TRP A 1 84 ? 16.548 -5.901 -40.520 1.00 20.66 72 TRP A O 1
ATOM 582 N N . LEU A 1 85 ? 18.359 -6.835 -41.602 1.00 17.04 73 LEU A N 1
ATOM 583 C CA . LEU A 1 85 ? 18.295 -5.958 -42.779 1.00 19.43 73 LEU A CA 1
ATOM 584 C C . LEU A 1 85 ? 18.292 -6.890 -43.962 1.00 17.62 73 LEU A C 1
ATOM 585 O O . LEU A 1 85 ? 19.192 -7.747 -44.107 1.00 17.88 73 LEU A O 1
ATOM 590 N N . LEU A 1 86 ? 17.216 -6.831 -44.746 1.00 19.53 74 LEU A N 1
ATOM 591 C CA . LEU A 1 86 ? 17.077 -7.672 -45.918 1.00 18.17 74 LEU A CA 1
ATOM 592 C C . LEU A 1 86 ? 17.119 -6.804 -47.147 1.00 19.81 74 LEU A C 1
ATOM 593 O O . LEU A 1 86 ? 16.269 -5.911 -47.278 1.00 19.46 74 LEU A O 1
ATOM 598 N N . VAL A 1 87 ? 18.075 -7.076 -48.040 1.00 21.02 75 VAL A N 1
ATOM 599 C CA . VAL A 1 87 ? 18.267 -6.281 -49.272 1.00 20.18 75 VAL A CA 1
ATOM 600 C C . VAL A 1 87 ? 17.955 -7.121 -50.523 1.00 18.32 75 VAL A C 1
ATOM 601 O O . VAL A 1 87 ? 18.591 -8.161 -50.748 1.00 19.53 75 VAL A O 1
ATOM 605 N N . PRO A 1 88 ? 16.911 -6.759 -51.262 1.00 18.67 76 PRO A N 1
ATOM 606 C CA . PRO A 1 88 ? 16.693 -7.597 -52.454 1.00 20.06 76 PRO A CA 1
ATOM 607 C C . PRO A 1 88 ? 17.853 -7.410 -53.436 1.00 24.50 76 PRO A C 1
ATOM 608 O O . PRO A 1 88 ? 18.344 -6.263 -53.551 1.00 23.53 76 PRO A O 1
ATOM 612 N N . LYS A 1 89 ? 18.244 -8.459 -54.151 1.00 24.78 77 LYS A N 1
ATOM 613 C CA . LYS A 1 89 ? 19.372 -8.320 -55.117 1.00 29.36 77 LYS A CA 1
ATOM 614 C C . LYS A 1 89 ? 18.812 -7.759 -56.413 1.00 28.57 77 LYS A C 1
ATOM 615 O O . LYS A 1 89 ? 18.179 -8.492 -57.198 1.00 26.81 77 LYS A O 1
ATOM 621 N N . LEU A 1 90 ? 18.975 -6.447 -56.602 1.00 28.20 78 LEU A N 1
ATOM 622 C CA . LEU A 1 90 ? 18.419 -5.712 -57.726 1.00 29.32 78 LEU A CA 1
ATOM 623 C C . LEU A 1 90 ? 19.430 -4.753 -58.329 1.00 36.06 78 LEU A C 1
ATOM 624 O O . LEU A 1 90 ? 20.322 -4.290 -57.627 1.00 37.65 78 LEU A O 1
ATOM 629 N N . GLU A 1 91 ? 19.201 -4.375 -59.589 1.00 37.70 79 GLU A N 1
ATOM 630 C CA . GLU A 1 91 ? 19.998 -3.326 -60.284 1.00 47.81 79 GLU A CA 1
ATOM 631 C C . GLU A 1 91 ? 20.054 -1.925 -59.570 1.00 47.53 79 GLU A C 1
ATOM 632 O O . GLU A 1 91 ? 21.156 -1.366 -59.421 1.00 51.77 79 GLU A O 1
ATOM 634 N N . GLU A 1 92 ? 18.903 -1.377 -59.143 1.00 40.54 80 GLU A N 1
ATOM 635 C CA . GLU A 1 92 ? 18.811 -0.006 -58.578 1.00 37.09 80 GLU A CA 1
ATOM 636 C C . GLU A 1 92 ? 19.742 0.156 -57.351 1.00 37.30 80 GLU A C 1
ATOM 637 O O . GLU A 1 92 ? 19.728 -0.735 -56.499 1.00 38.75 80 GLU A O 1
ATOM 643 N N . GLU A 1 93 ? 20.546 1.236 -57.269 1.00 29.19 81 GLU A N 1
ATOM 644 C CA . GLU A 1 93 ? 21.609 1.347 -56.202 1.00 32.85 81 GLU A CA 1
ATOM 645 C C . GLU A 1 93 ? 21.101 1.828 -54.848 1.00 27.49 81 GLU A C 1
ATOM 646 O O . GLU A 1 93 ? 21.628 1.437 -53.825 1.00 30.30 81 GLU A O 1
ATOM 652 N N . LYS A 1 94 ? 20.177 2.756 -54.856 1.00 26.62 82 LYS A N 1
ATOM 653 C CA . LYS A 1 94 ? 19.615 3.284 -53.651 1.00 30.35 82 LYS A CA 1
ATOM 654 C C . LYS A 1 94 ? 18.153 2.767 -53.654 1.00 31.05 82 LYS A C 1
ATOM 655 O O . LYS A 1 94 ? 17.380 3.116 -54.548 1.00 27.58 82 LYS A O 1
ATOM 657 N N . LEU A 1 95 ? 17.816 1.875 -52.714 1.00 25.22 83 LEU A N 1
ATOM 658 C CA . LEU A 1 95 ? 16.446 1.332 -52.670 1.00 24.10 83 LEU A CA 1
ATOM 659 C C . LEU A 1 95 ? 15.587 1.994 -51.578 1.00 23.60 83 LEU A C 1
ATOM 660 O O . LEU A 1 95 ? 16.083 2.433 -50.524 1.00 20.81 83 LEU A O 1
ATOM 665 N N . PRO A 1 96 ? 14.262 2.058 -51.812 1.00 21.44 84 PRO A N 1
ATOM 666 C CA . PRO A 1 96 ? 13.356 2.418 -50.746 1.00 21.86 84 PRO A CA 1
ATOM 667 C C . PRO A 1 96 ? 13.367 1.329 -49.639 1.00 19.25 84 PRO A C 1
ATOM 668 O O . PRO A 1 96 ? 13.805 0.206 -49.889 1.00 20.65 84 PRO A O 1
ATOM 672 N N . CYS A 1 97 ? 12.956 1.717 -48.436 1.00 20.07 85 CYS A N 1
ATOM 673 C CA . CYS A 1 97 ? 13.152 0.887 -47.256 1.00 19.48 85 CYS A CA 1
ATOM 674 C C . CYS A 1 97 ? 11.887 0.898 -46.405 1.00 18.72 85 CYS A C 1
ATOM 675 O O . CYS A 1 97 ? 11.331 1.943 -46.110 1.00 17.60 85 CYS A O 1
ATOM 678 N N . VAL A 1 98 ? 11.466 -0.272 -45.946 1.00 18.83 86 VAL A N 1
ATOM 679 C CA . VAL A 1 98 ? 10.380 -0.341 -44.963 1.00 17.25 86 VAL A CA 1
ATOM 680 C C . VAL A 1 98 ? 10.962 -0.719 -43.621 1.00 16.79 86 VAL A C 1
ATOM 681 O O . VAL A 1 98 ? 11.603 -1.716 -43.534 1.00 18.40 86 VAL A O 1
ATOM 685 N N . VAL A 1 99 ? 10.741 0.087 -42.586 1.00 17.80 87 VAL A N 1
ATOM 686 C CA . VAL A 1 99 ? 11.149 -0.264 -41.204 1.00 17.87 87 VAL A CA 1
ATOM 687 C C . VAL A 1 99 ? 9.906 -0.963 -40.560 1.00 17.52 87 VAL A C 1
ATOM 688 O O . VAL A 1 99 ? 8.868 -0.333 -40.484 1.00 17.32 87 VAL A O 1
ATOM 692 N N . GLN A 1 100 ? 10.104 -2.211 -40.115 1.00 15.47 88 GLN A N 1
ATOM 693 C CA . GLN A 1 100 ? 9.050 -3.118 -39.698 1.00 19.14 88 GLN A CA 1
ATOM 694 C C . GLN A 1 100 ? 9.102 -3.362 -38.197 1.00 17.41 88 GLN A C 1
ATOM 695 O O . GLN A 1 100 ? 10.140 -3.823 -37.673 1.00 18.24 88 GLN A O 1
ATOM 701 N N . TYR A 1 101 ? 7.988 -3.071 -37.534 1.00 15.17 89 TYR A N 1
ATOM 702 C CA . TYR A 1 101 ? 7.878 -3.266 -36.080 1.00 16.06 89 TYR A CA 1
ATOM 703 C C . TYR A 1 101 ? 6.999 -4.505 -35.858 1.00 17.48 89 TYR A C 1
ATOM 704 O O . TYR A 1 101 ? 6.160 -4.807 -36.682 1.00 16.71 89 TYR A O 1
ATOM 713 N N . ILE A 1 102 ? 7.278 -5.211 -34.754 1.00 17.48 90 ILE A N 1
ATOM 714 C CA . ILE A 1 102 ? 6.745 -6.529 -34.487 1.00 17.00 90 ILE A CA 1
ATOM 715 C C . ILE A 1 102 ? 5.619 -6.578 -33.427 1.00 14.74 90 ILE A C 1
ATOM 716 O O . ILE A 1 102 ? 5.582 -5.836 -32.427 1.00 13.65 90 ILE A O 1
ATOM 721 N N . GLY A 1 103 ? 4.683 -7.512 -33.689 1.00 14.79 91 GLY A N 1
ATOM 722 C CA . GLY A 1 103 ? 3.568 -7.814 -32.773 1.00 14.90 91 GLY A CA 1
ATOM 723 C C . GLY A 1 103 ? 3.924 -8.308 -31.394 1.00 15.34 91 GLY A C 1
ATOM 724 O O . GLY A 1 103 ? 4.989 -8.840 -31.202 1.00 14.86 91 GLY A O 1
ATOM 725 N N . TYR A 1 104 ? 2.967 -8.208 -30.456 1.00 15.28 92 TYR A N 1
ATOM 726 C CA . TYR A 1 104 ? 3.194 -8.574 -29.068 1.00 15.55 92 TYR A CA 1
ATOM 727 C C . TYR A 1 104 ? 3.631 -10.028 -28.912 1.00 15.89 92 TYR A C 1
ATOM 728 O O . TYR A 1 104 ? 3.085 -10.949 -29.551 1.00 16.04 92 TYR A O 1
ATOM 737 N N . ASN A 1 105 ? 4.687 -10.244 -28.138 1.00 15.74 93 ASN A N 1
ATOM 738 C CA . ASN A 1 105 ? 5.282 -11.566 -27.872 1.00 15.28 93 ASN A CA 1
ATOM 739 C C . ASN A 1 105 ? 6.012 -12.134 -29.057 1.00 17.56 93 ASN A C 1
ATOM 740 O O . ASN A 1 105 ? 6.381 -13.339 -29.057 1.00 17.89 93 ASN A O 1
ATOM 745 N N . GLY A 1 106 ? 6.229 -11.316 -30.090 1.00 16.65 94 GLY A N 1
ATOM 746 C CA . GLY A 1 106 ? 7.128 -11.756 -31.141 1.00 17.25 94 GLY A CA 1
ATOM 747 C C . GLY A 1 106 ? 8.523 -11.193 -30.989 1.00 16.37 94 GLY A C 1
ATOM 748 O O . GLY A 1 106 ? 8.786 -10.347 -30.142 1.00 16.92 94 GLY A O 1
ATOM 749 N N . GLY A 1 107 ? 9.415 -11.649 -31.878 1.00 17.21 95 GLY A N 1
ATOM 750 C CA . GLY A 1 107 ? 10.702 -11.018 -32.071 1.00 16.57 95 GLY A CA 1
ATOM 751 C C . GLY A 1 107 ? 11.139 -11.152 -33.486 1.00 17.28 95 GLY A C 1
ATOM 752 O O . GLY A 1 107 ? 10.358 -11.577 -34.356 1.00 17.66 95 GLY A O 1
ATOM 753 N N . ARG A 1 108 ? 12.425 -10.898 -33.715 1.00 17.34 96 ARG A N 1
ATOM 754 C CA . ARG A 1 108 ? 12.922 -10.820 -35.095 1.00 17.38 96 ARG A CA 1
ATOM 755 C C . ARG A 1 108 ? 12.951 -12.127 -35.834 1.00 17.95 96 ARG A C 1
ATOM 756 O O . ARG A 1 108 ? 13.098 -12.119 -37.058 1.00 16.73 96 ARG A O 1
ATOM 764 N N . GLY A 1 109 ? 12.885 -13.251 -35.110 1.00 19.20 97 GLY A N 1
ATOM 765 C CA . GLY A 1 109 ? 12.781 -14.582 -35.743 1.00 19.80 97 GLY A CA 1
ATOM 766 C C . GLY A 1 109 ? 13.966 -14.855 -36.679 1.00 20.97 97 GLY A C 1
ATOM 767 O O . GLY A 1 109 ? 15.082 -14.489 -36.369 1.00 19.09 97 GLY A O 1
ATOM 768 N N . PHE A 1 110 ? 13.695 -15.435 -37.820 1.00 20.13 98 PHE A N 1
ATOM 769 C CA . PHE A 1 110 ? 14.671 -15.745 -38.855 1.00 20.37 98 PHE A CA 1
ATOM 770 C C . PHE A 1 110 ? 14.547 -14.705 -39.959 1.00 18.72 98 PHE A C 1
ATOM 771 O O . PHE A 1 110 ? 13.430 -14.141 -40.240 1.00 18.96 98 PHE A O 1
ATOM 779 N N . PRO A 1 111 ? 15.646 -14.468 -40.693 1.00 18.73 99 PRO A N 1
ATOM 780 C CA . PRO A 1 111 ? 15.543 -13.592 -41.835 1.00 18.50 99 PRO A CA 1
ATOM 781 C C . PRO A 1 111 ? 14.416 -13.958 -42.811 1.00 16.73 99 PRO A C 1
ATOM 782 O O . PRO A 1 111 ? 13.683 -13.014 -43.299 1.00 18.54 99 PRO A O 1
ATOM 786 N N . HIS A 1 112 ? 14.206 -15.282 -43.008 1.00 18.49 100 HIS A N 1
ATOM 787 C CA . HIS A 1 112 ? 13.216 -15.733 -43.939 1.00 19.41 100 HIS A CA 1
ATOM 788 C C . HIS A 1 112 ? 11.787 -15.449 -43.480 1.00 19.74 100 HIS A C 1
ATOM 789 O O . HIS A 1 112 ? 10.888 -15.551 -44.266 1.00 19.40 100 HIS A O 1
ATOM 796 N N . ASP A 1 113 ? 11.582 -15.001 -42.229 1.00 19.13 101 ASP A N 1
ATOM 797 C CA . ASP A 1 113 ? 10.259 -14.622 -41.753 1.00 18.29 101 ASP A CA 1
ATOM 798 C C . ASP A 1 113 ? 9.782 -13.297 -42.293 1.00 18.78 101 ASP A C 1
ATOM 799 O O . ASP A 1 113 ? 8.644 -12.887 -42.020 1.00 18.55 101 ASP A O 1
ATOM 804 N N . TRP A 1 114 ? 10.620 -12.592 -43.058 1.00 17.84 102 TRP A N 1
ATOM 805 C CA . TRP A 1 114 ? 10.262 -11.212 -43.463 1.00 17.21 102 TRP A CA 1
ATOM 806 C C . TRP A 1 114 ? 10.523 -10.947 -44.936 1.00 17.18 102 TRP A C 1
ATOM 807 O O . TRP A 1 114 ? 11.042 -9.905 -45.283 1.00 18.58 102 TRP A O 1
ATOM 818 N N . LEU A 1 115 ? 10.107 -11.883 -45.789 1.00 15.64 103 LEU A N 1
ATOM 819 C CA . LEU A 1 115 ? 10.451 -11.789 -47.230 1.00 15.98 103 LEU A CA 1
ATOM 820 C C . LEU A 1 115 ? 9.555 -10.884 -48.056 1.00 18.22 103 LEU A C 1
ATOM 821 O O . LEU A 1 115 ? 9.906 -10.580 -49.201 1.00 18.35 103 LEU A O 1
ATOM 826 N N . PHE A 1 116 ? 8.407 -10.466 -47.523 1.00 16.71 104 PHE A N 1
ATOM 827 C CA . PHE A 1 116 ? 7.450 -9.740 -48.355 1.00 18.26 104 PHE A CA 1
ATOM 828 C C . PHE A 1 116 ? 8.009 -8.449 -49.009 1.00 18.51 104 PHE A C 1
ATOM 829 O O . PHE A 1 116 ? 7.965 -8.290 -50.207 1.00 17.16 104 PHE A O 1
ATOM 837 N N . TRP A 1 117 ? 8.518 -7.522 -48.180 1.00 18.80 105 TRP A N 1
ATOM 838 C CA . TRP A 1 117 ? 8.909 -6.228 -48.647 1.00 17.90 105 TRP A CA 1
ATOM 839 C C . TRP A 1 117 ? 10.119 -6.295 -49.577 1.00 18.71 105 TRP A C 1
ATOM 840 O O . TRP A 1 117 ? 10.142 -5.655 -50.671 1.00 18.87 105 TRP A O 1
ATOM 851 N N . PRO A 1 118 ? 11.078 -7.146 -49.215 1.00 17.44 106 PRO A N 1
ATOM 852 C CA . PRO A 1 118 ? 12.192 -7.319 -50.158 1.00 18.53 106 PRO A CA 1
ATOM 853 C C . PRO A 1 118 ? 11.816 -7.919 -51.508 1.00 17.92 106 PRO A C 1
ATOM 854 O O . PRO A 1 118 ? 12.384 -7.533 -52.590 1.00 18.53 106 PRO A O 1
ATOM 858 N N . SER A 1 119 ? 10.821 -8.810 -51.473 1.00 15.98 107 SER A N 1
ATOM 859 C CA . SER A 1 119 ? 10.371 -9.440 -52.707 1.00 17.93 107 SER A CA 1
ATOM 860 C C . SER A 1 119 ? 9.656 -8.422 -53.557 1.00 18.22 107 SER A C 1
ATOM 861 O O . SER A 1 119 ? 9.665 -8.539 -54.778 1.00 20.62 107 SER A O 1
ATOM 864 N N . MET A 1 120 ? 9.081 -7.411 -52.926 1.00 15.95 108 MET A N 1
ATOM 865 C CA . MET A 1 120 ? 8.433 -6.268 -53.636 1.00 18.43 108 MET A CA 1
ATOM 866 C C . MET A 1 120 ? 9.405 -5.100 -53.967 1.00 19.01 108 MET A C 1
ATOM 867 O O . MET A 1 120 ? 8.979 -4.034 -54.375 1.00 19.68 108 MET A O 1
ATOM 872 N N . GLY A 1 121 ? 10.679 -5.332 -53.769 1.00 18.72 109 GLY A N 1
ATOM 873 C CA . GLY A 1 121 ? 11.697 -4.327 -54.128 1.00 20.73 109 GLY A CA 1
ATOM 874 C C . GLY A 1 121 ? 12.120 -3.363 -53.067 1.00 19.92 109 GLY A C 1
ATOM 875 O O . GLY A 1 121 ? 12.789 -2.391 -53.400 1.00 22.64 109 GLY A O 1
ATOM 876 N N . TYR A 1 122 ? 11.772 -3.614 -51.792 1.00 19.14 110 TYR A N 1
ATOM 877 C CA . TYR A 1 122 ? 12.088 -2.704 -50.685 1.00 18.65 110 TYR A CA 1
ATOM 878 C C . TYR A 1 122 ? 13.094 -3.404 -49.790 1.00 18.35 110 TYR A C 1
ATOM 879 O O . TYR A 1 122 ? 12.897 -4.512 -49.331 1.00 18.27 110 TYR A O 1
ATOM 888 N N . ILE A 1 123 ? 14.167 -2.701 -49.453 1.00 17.83 111 ILE A N 1
ATOM 889 C CA . ILE A 1 123 ? 14.992 -3.087 -48.320 1.00 17.43 111 ILE A CA 1
ATOM 890 C C . ILE A 1 123 ? 14.035 -3.085 -47.113 1.00 17.18 111 ILE A C 1
ATOM 891 O O . ILE A 1 123 ? 13.234 -2.174 -46.937 1.00 18.30 111 ILE A O 1
ATOM 896 N N . CYS A 1 124 ? 14.200 -4.057 -46.237 1.00 16.71 112 CYS A N 1
ATOM 897 C CA . CYS A 1 124 ? 13.345 -4.174 -45.020 1.00 18.48 112 CYS A CA 1
ATOM 898 C C . CYS A 1 124 ? 14.251 -4.197 -43.807 1.00 17.76 112 CYS A C 1
ATOM 899 O O . CYS A 1 124 ? 15.151 -5.069 -43.746 1.00 18.15 112 CYS A O 1
ATOM 902 N N . PHE A 1 125 ? 14.007 -3.285 -42.857 1.00 18.72 113 PHE A N 1
ATOM 903 C CA . PHE A 1 125 ? 14.752 -3.234 -41.582 1.00 17.89 113 PHE A CA 1
ATOM 904 C C . PHE A 1 125 ? 13.762 -3.784 -40.526 1.00 16.30 113 PHE A C 1
ATOM 905 O O . PHE A 1 125 ? 12.739 -3.199 -40.302 1.00 17.98 113 PHE A O 1
ATOM 913 N N . VAL A 1 126 ? 14.073 -4.889 -39.903 1.00 17.19 114 VAL A N 1
ATOM 914 C CA . VAL A 1 126 ? 13.167 -5.517 -38.965 1.00 16.89 114 VAL A CA 1
ATOM 915 C C . VAL A 1 126 ? 13.766 -5.309 -37.552 1.00 15.72 114 VAL A C 1
ATOM 916 O O . VAL A 1 126 ? 14.818 -5.873 -37.237 1.00 16.45 114 VAL A O 1
ATOM 920 N N . MET A 1 127 ? 13.065 -4.547 -36.718 1.00 17.92 115 MET A N 1
ATOM 921 C CA . MET A 1 127 ? 13.526 -4.189 -35.366 1.00 17.59 115 MET A CA 1
ATOM 922 C C . MET A 1 127 ? 13.046 -5.300 -34.401 1.00 17.31 115 MET A C 1
ATOM 923 O O . MET A 1 127 ? 11.863 -5.555 -34.288 1.00 16.57 115 MET A O 1
ATOM 928 N N . ASP A 1 128 ? 13.973 -5.935 -33.745 1.00 15.76 116 ASP A N 1
ATOM 929 C CA . ASP A 1 128 ? 13.654 -6.869 -32.696 1.00 16.73 116 ASP A CA 1
ATOM 930 C C . ASP A 1 128 ? 13.070 -6.104 -31.509 1.00 16.80 116 ASP A C 1
ATOM 931 O O . ASP A 1 128 ? 13.342 -4.919 -31.332 1.00 16.17 116 ASP A O 1
ATOM 936 N N . THR A 1 129 ? 12.226 -6.771 -30.711 1.00 17.25 117 THR A N 1
ATOM 937 C CA . THR A 1 129 ? 11.524 -6.130 -29.606 1.00 17.67 117 THR A CA 1
ATOM 938 C C . THR A 1 129 ? 12.082 -6.553 -28.243 1.00 16.77 117 THR A C 1
ATOM 939 O O . THR A 1 129 ? 12.013 -7.711 -27.835 1.00 18.61 117 THR A O 1
ATOM 943 N N . ARG A 1 130 ? 12.702 -5.608 -27.576 1.00 17.16 118 ARG A N 1
ATOM 944 C CA . ARG A 1 130 ? 13.310 -5.869 -26.294 1.00 15.45 118 ARG A CA 1
ATOM 945 C C . ARG A 1 130 ? 12.431 -6.698 -25.328 1.00 16.63 118 ARG A C 1
ATOM 946 O O . ARG A 1 130 ? 11.287 -6.342 -25.002 1.00 15.94 118 ARG A O 1
ATOM 954 N N . GLY A 1 131 ? 13.025 -7.766 -24.824 1.00 16.44 119 GLY A N 1
ATOM 955 C CA . GLY A 1 131 ? 12.427 -8.551 -23.788 1.00 16.56 119 GLY A CA 1
ATOM 956 C C . GLY A 1 131 ? 11.318 -9.524 -24.141 1.00 16.31 119 GLY A C 1
ATOM 957 O O . GLY A 1 131 ? 10.855 -10.239 -23.252 1.00 15.69 119 GLY A O 1
ATOM 958 N N . GLN A 1 132 ? 10.801 -9.463 -25.369 1.00 16.31 120 GLN A N 1
ATOM 959 C CA . GLN A 1 132 ? 9.649 -10.279 -25.768 1.00 15.00 120 GLN A CA 1
ATOM 960 C C . GLN A 1 132 ? 10.153 -11.549 -26.445 1.00 15.31 120 GLN A C 1
ATOM 961 O O . GLN A 1 132 ? 10.812 -12.357 -25.806 1.00 14.52 120 GLN A O 1
ATOM 967 N N . GLY A 1 133 ? 9.803 -11.787 -27.699 1.00 16.82 121 GLY A N 1
ATOM 968 C CA . GLY A 1 133 ? 10.394 -12.875 -28.459 1.00 18.73 121 GLY A CA 1
ATOM 969 C C . GLY A 1 133 ? 10.194 -14.275 -27.906 1.00 18.67 121 GLY A C 1
ATOM 970 O O . GLY A 1 133 ? 11.097 -15.087 -28.048 1.00 18.34 121 GLY A O 1
ATOM 971 N N . SER A 1 134 ? 9.046 -14.566 -27.271 1.00 15.11 122 SER A N 1
ATOM 972 C CA . SER A 1 134 ? 8.846 -15.855 -26.698 1.00 16.66 122 SER A CA 1
ATOM 973 C C . SER A 1 134 ? 7.446 -16.447 -26.849 1.00 16.84 122 SER A C 1
ATOM 974 O O . SER A 1 134 ? 7.211 -17.450 -26.256 1.00 18.99 122 SER A O 1
ATOM 977 N N . GLY A 1 135 ? 6.531 -15.821 -27.577 1.00 17.84 123 GLY A N 1
ATOM 978 C CA . GLY A 1 135 ? 5.167 -16.333 -27.719 1.00 20.14 123 GLY A CA 1
ATOM 979 C C . GLY A 1 135 ? 4.925 -16.977 -29.051 1.00 22.91 123 GLY A C 1
ATOM 980 O O . GLY A 1 135 ? 4.544 -18.170 -29.089 1.00 25.34 123 GLY A O 1
ATOM 981 N N . TRP A 1 136 ? 5.143 -16.256 -30.144 1.00 21.24 124 TRP A N 1
ATOM 982 C CA . TRP A 1 136 ? 4.861 -16.855 -31.481 1.00 21.12 124 TRP A CA 1
ATOM 983 C C . TRP A 1 136 ? 6.038 -16.836 -32.463 1.00 21.27 124 TRP A C 1
ATOM 984 O O . TRP A 1 136 ? 5.966 -17.487 -33.484 1.00 21.28 124 TRP A O 1
ATOM 995 N N . LEU A 1 137 ? 7.108 -16.122 -32.149 1.00 21.28 125 LEU A N 1
ATOM 996 C CA . LEU A 1 137 ? 8.308 -15.988 -33.002 1.00 20.84 125 LEU A CA 1
ATOM 997 C C . LEU A 1 137 ? 9.456 -15.532 -32.083 1.00 20.78 125 LEU A C 1
ATOM 998 O O . LEU A 1 137 ? 9.249 -14.663 -31.214 1.00 19.09 125 LEU A O 1
ATOM 1003 N N . LYS A 1 138 ? 10.584 -16.234 -32.156 1.00 18.20 126 LYS A N 1
ATOM 1004 C CA . LYS A 1 138 ? 11.656 -16.014 -31.182 1.00 19.70 126 LYS A CA 1
ATOM 1005 C C . LYS A 1 138 ? 12.304 -14.649 -31.414 1.00 20.03 126 LYS A C 1
ATOM 1006 O O . LYS A 1 138 ? 12.217 -14.091 -32.536 1.00 18.81 126 LYS A O 1
ATOM 1012 N N . GLY A 1 139 ? 12.916 -14.106 -30.340 1.00 20.52 127 GLY A N 1
ATOM 1013 C CA . GLY A 1 139 ? 13.647 -12.848 -30.350 1.00 19.55 127 GLY A CA 1
ATOM 1014 C C . GLY A 1 139 ? 14.962 -12.984 -29.590 1.00 20.61 127 GLY A C 1
ATOM 1015 O O . GLY A 1 139 ? 15.180 -13.978 -28.873 1.00 18.15 127 GLY A O 1
ATOM 1016 N N . ASP A 1 140 ? 15.841 -12.004 -29.779 1.00 20.47 128 ASP A N 1
ATOM 1017 C CA . ASP A 1 140 ? 17.222 -12.031 -29.301 1.00 21.96 128 ASP A CA 1
ATOM 1018 C C . ASP A 1 140 ? 17.620 -10.818 -28.450 1.00 19.69 128 ASP A C 1
ATOM 1019 O O . ASP A 1 140 ? 18.748 -10.730 -28.081 1.00 20.95 128 ASP A O 1
ATOM 1024 N N . THR A 1 141 ? 16.725 -9.878 -28.174 1.00 18.60 129 THR A N 1
ATOM 1025 C CA . THR A 1 141 ? 17.137 -8.610 -27.552 1.00 17.24 129 THR A CA 1
ATOM 1026 C C . THR A 1 141 ? 16.570 -8.536 -26.143 1.00 18.77 129 THR A C 1
ATOM 1027 O O . THR A 1 141 ? 15.362 -8.725 -25.966 1.00 17.29 129 THR A O 1
ATOM 1031 N N . PRO A 1 142 ? 17.424 -8.261 -25.131 1.00 20.18 130 PRO A N 1
ATOM 1032 C CA . PRO A 1 142 ? 16.866 -8.115 -23.744 1.00 20.65 130 PRO A CA 1
ATOM 1033 C C . PRO A 1 142 ? 16.261 -6.779 -23.497 1.00 17.94 130 PRO A C 1
ATOM 1034 O O . PRO A 1 142 ? 16.551 -5.818 -24.214 1.00 19.62 130 PRO A O 1
ATOM 1038 N N . ASP A 1 143 ? 15.447 -6.701 -22.464 1.00 17.57 131 ASP A N 1
ATOM 1039 C CA . ASP A 1 143 ? 15.089 -5.400 -21.851 1.00 19.67 131 ASP A CA 1
ATOM 1040 C C . ASP A 1 143 ? 16.220 -5.040 -20.813 1.00 20.22 131 ASP A C 1
ATOM 1041 O O . ASP A 1 143 ? 16.986 -5.894 -20.420 1.00 19.94 131 ASP A O 1
ATOM 1046 N N . TYR A 1 144 ? 16.314 -3.764 -20.459 1.00 22.65 132 TYR A N 1
ATOM 1047 C CA . TYR A 1 144 ? 17.210 -3.254 -19.405 1.00 26.59 132 TYR A CA 1
ATOM 1048 C C . TYR A 1 144 ? 16.349 -2.226 -18.620 1.00 26.02 132 TYR A C 1
ATOM 1049 O O . TYR A 1 144 ? 15.961 -1.180 -19.108 1.00 29.70 132 TYR A O 1
ATOM 1058 N N . PRO A 1 145 ? 15.898 -2.559 -17.422 1.00 27.10 133 PRO A N 1
ATOM 1059 C CA . PRO A 1 145 ? 15.245 -1.528 -16.551 1.00 29.37 133 PRO A CA 1
ATOM 1060 C C . PRO A 1 145 ? 16.202 -0.416 -15.996 1.00 29.08 133 PRO A C 1
ATOM 1061 O O . PRO A 1 145 ? 17.353 -0.823 -15.710 1.00 34.79 133 PRO A O 1
ATOM 1065 N N . GLY A 1 147 ? 17.311 -0.219 -12.949 1.00 29.99 135 GLY A N 1
ATOM 1066 C CA . GLY A 1 147 ? 17.158 -0.545 -11.543 1.00 29.19 135 GLY A CA 1
ATOM 1067 C C . GLY A 1 147 ? 15.916 -1.368 -11.156 1.00 31.12 135 GLY A C 1
ATOM 1068 O O . GLY A 1 147 ? 15.821 -2.561 -11.577 1.00 32.48 135 GLY A O 1
ATOM 1069 N N . PRO A 1 148 ? 14.986 -0.795 -10.327 1.00 24.27 136 PRO A N 1
ATOM 1070 C CA . PRO A 1 148 ? 13.963 -1.755 -9.829 1.00 24.85 136 PRO A CA 1
ATOM 1071 C C . PRO A 1 148 ? 12.854 -2.015 -10.823 1.00 21.53 136 PRO A C 1
ATOM 1072 O O . PRO A 1 148 ? 12.424 -1.111 -11.547 1.00 22.23 136 PRO A O 1
ATOM 1076 N N . VAL A 1 149 ? 12.389 -3.249 -10.822 1.00 21.50 137 VAL A N 1
ATOM 1077 C CA . VAL A 1 149 ? 11.265 -3.684 -11.633 1.00 21.84 137 VAL A CA 1
ATOM 1078 C C . VAL A 1 149 ? 10.081 -3.877 -10.657 1.00 19.25 137 VAL A C 1
ATOM 1079 O O . VAL A 1 149 ? 9.990 -4.922 -10.048 1.00 19.88 137 VAL A O 1
ATOM 1083 N N . ASP A 1 150 ? 9.220 -2.867 -10.568 1.00 18.16 138 ASP A N 1
ATOM 1084 C CA . ASP A 1 150 ? 8.084 -2.806 -9.653 1.00 18.26 138 ASP A CA 1
ATOM 1085 C C . ASP A 1 150 ? 7.156 -3.977 -9.843 1.00 17.08 138 ASP A C 1
ATOM 1086 O O . ASP A 1 150 ? 7.114 -4.571 -10.942 1.00 16.96 138 ASP A O 1
ATOM 1091 N N . PRO A 1 151 ? 6.407 -4.310 -8.792 1.00 16.30 139 PRO A N 1
ATOM 1092 C CA . PRO A 1 151 ? 5.243 -5.205 -8.893 1.00 15.85 139 PRO A CA 1
ATOM 1093 C C . PRO A 1 151 ? 4.504 -4.946 -10.171 1.00 14.67 139 PRO A C 1
ATOM 1094 O O . PRO A 1 151 ? 4.188 -3.819 -10.464 1.00 16.76 139 PRO A O 1
ATOM 1098 N N . GLN A 1 152 ? 4.226 -6.021 -10.919 1.00 16.52 140 GLN A N 1
ATOM 1099 C CA . GLN A 1 152 ? 3.518 -5.962 -12.167 1.00 15.98 140 GLN A CA 1
ATOM 1100 C C . GLN A 1 152 ? 2.766 -7.260 -12.393 1.00 15.40 140 GLN A C 1
ATOM 1101 O O . GLN A 1 152 ? 3.071 -8.305 -11.809 1.00 12.91 140 GLN A O 1
ATOM 1107 N N . TYR A 1 153 ? 1.786 -7.153 -13.290 1.00 15.07 141 TYR A N 1
ATOM 1108 C CA . TYR A 1 153 ? 1.066 -8.307 -13.781 1.00 14.69 141 TYR A CA 1
ATOM 1109 C C . TYR A 1 153 ? 1.975 -8.966 -14.832 1.00 15.38 141 TYR A C 1
ATOM 1110 O O . TYR A 1 153 ? 2.731 -8.230 -15.538 1.00 14.23 141 TYR A O 1
ATOM 1119 N N . PRO A 1 154 ? 1.907 -10.303 -15.012 1.00 15.02 142 PRO A N 1
ATOM 1120 C CA . PRO A 1 154 ? 2.743 -10.866 -16.100 1.00 15.10 142 PRO A CA 1
ATOM 1121 C C . PRO A 1 154 ? 2.572 -10.210 -17.470 1.00 15.40 142 PRO A C 1
ATOM 1122 O O . PRO A 1 154 ? 1.417 -9.984 -17.900 1.00 14.89 142 PRO A O 1
ATOM 1126 N N . GLY A 1 155 ? 3.728 -9.956 -18.121 1.00 16.73 143 GLY A N 1
ATOM 1127 C CA . GLY A 1 155 ? 3.734 -9.375 -19.438 1.00 16.05 143 GLY A CA 1
ATOM 1128 C C . GLY A 1 155 ? 4.432 -8.042 -19.462 1.00 16.67 143 GLY A C 1
ATOM 1129 O O . GLY A 1 155 ? 5.198 -7.716 -18.543 1.00 17.23 143 GLY A O 1
ATOM 1130 N N . PHE A 1 156 ? 4.218 -7.309 -20.547 1.00 16.05 144 PHE A N 1
ATOM 1131 C CA . PHE A 1 156 ? 4.946 -6.031 -20.765 1.00 16.17 144 PHE A CA 1
ATOM 1132 C C . PHE A 1 156 ? 4.091 -4.799 -20.556 1.00 15.23 144 PHE A C 1
ATOM 1133 O O . PHE A 1 156 ? 4.629 -3.681 -20.398 1.00 15.01 144 PHE A O 1
ATOM 1141 N N . MET A 1 157 ? 2.761 -4.967 -20.556 1.00 15.14 145 MET A N 1
ATOM 1142 C CA . MET A 1 157 ? 1.906 -3.847 -20.504 1.00 15.41 145 MET A CA 1
ATOM 1143 C C . MET A 1 157 ? 1.934 -3.020 -19.195 1.00 14.80 145 MET A C 1
ATOM 1144 O O . MET A 1 157 ? 1.566 -1.849 -19.203 1.00 14.73 145 MET A O 1
ATOM 1149 N N . THR A 1 158 ? 2.277 -3.664 -18.080 1.00 14.56 146 THR A N 1
ATOM 1150 C CA . THR A 1 158 ? 2.280 -3.046 -16.786 1.00 15.41 146 THR A CA 1
ATOM 1151 C C . THR A 1 158 ? 3.677 -2.953 -16.207 1.00 16.11 146 THR A C 1
ATOM 1152 O O . THR A 1 158 ? 3.869 -2.526 -15.041 1.00 15.67 146 THR A O 1
ATOM 1156 N N . ARG A 1 159 ? 4.677 -3.216 -17.042 1.00 17.49 147 ARG A N 1
ATOM 1157 C CA . ARG A 1 159 ? 6.059 -3.192 -16.590 1.00 19.26 147 ARG A CA 1
ATOM 1158 C C . ARG A 1 159 ? 6.503 -1.699 -16.449 1.00 18.19 147 ARG A C 1
ATOM 1159 O O . ARG A 1 159 ? 6.569 -0.924 -17.440 1.00 17.32 147 ARG A O 1
ATOM 1167 N N . GLY A 1 160 ? 6.685 -1.304 -15.196 1.00 17.93 148 GLY A N 1
ATOM 1168 C CA . GLY A 1 160 ? 7.063 0.079 -14.853 1.00 19.71 148 GLY A CA 1
ATOM 1169 C C . GLY A 1 160 ? 5.970 1.113 -15.032 1.00 19.00 148 GLY A C 1
ATOM 1170 O O . GLY A 1 160 ? 6.259 2.315 -15.168 1.00 20.19 148 GLY A O 1
ATOM 1171 N N . ILE A 1 161 ? 4.704 0.675 -14.971 1.00 16.55 149 ILE A N 1
ATOM 1172 C CA . ILE A 1 161 ? 3.579 1.516 -15.273 1.00 16.75 149 ILE A CA 1
ATOM 1173 C C . ILE A 1 161 ? 3.303 2.635 -14.256 1.00 18.06 149 ILE A C 1
ATOM 1174 O O . ILE A 1 161 ? 2.544 3.548 -14.558 1.00 19.26 149 ILE A O 1
ATOM 1179 N N . LEU A 1 162 ? 3.907 2.588 -13.075 1.00 19.00 150 LEU A N 1
ATOM 1180 C CA . LEU A 1 162 ? 3.644 3.634 -12.110 1.00 18.99 150 LEU A CA 1
ATOM 1181 C C . LEU A 1 162 ? 4.367 4.979 -12.383 1.00 22.40 150 LEU A C 1
ATOM 1182 O O . LEU A 1 162 ? 4.193 5.927 -11.614 1.00 20.94 150 LEU A O 1
ATOM 1187 N N . ASP A 1 163 ? 5.182 5.042 -13.427 1.00 19.72 151 ASP A N 1
ATOM 1188 C CA . ASP A 1 163 ? 5.913 6.257 -13.776 1.00 21.61 151 ASP A CA 1
ATOM 1189 C C . ASP A 1 163 ? 6.280 6.195 -15.263 1.00 19.61 151 ASP A C 1
ATOM 1190 O O . ASP A 1 163 ? 6.911 5.215 -15.689 1.00 19.64 151 ASP A O 1
ATOM 1195 N N . PRO A 1 164 ? 5.881 7.212 -16.051 1.00 20.36 152 PRO A N 1
ATOM 1196 C CA . PRO A 1 164 ? 6.232 7.178 -17.484 1.00 21.04 152 PRO A CA 1
ATOM 1197 C C . PRO A 1 164 ? 7.717 7.117 -17.747 1.00 21.12 152 PRO A C 1
ATOM 1198 O O . PRO A 1 164 ? 8.149 6.528 -18.748 1.00 19.90 152 PRO A O 1
ATOM 1202 N N . ARG A 1 165 ? 8.521 7.657 -16.836 1.00 19.11 153 ARG A N 1
ATOM 1203 C CA . ARG A 1 165 ? 9.976 7.507 -16.959 1.00 21.00 153 ARG A CA 1
ATOM 1204 C C . ARG A 1 165 ? 10.459 6.086 -16.848 1.00 19.81 153 ARG A C 1
ATOM 1205 O O . ARG A 1 165 ? 11.476 5.739 -17.416 1.00 22.33 153 ARG A O 1
ATOM 1207 N N . THR A 1 166 ? 9.745 5.244 -16.109 1.00 19.14 154 THR A N 1
ATOM 1208 C CA . THR A 1 166 ? 10.160 3.816 -15.944 1.00 17.83 154 THR A CA 1
ATOM 1209 C C . THR A 1 166 ? 9.343 2.863 -16.889 1.00 17.49 154 THR A C 1
ATOM 1210 O O . THR A 1 166 ? 9.601 1.631 -16.950 1.00 16.75 154 THR A O 1
ATOM 1214 N N . TYR A 1 167 ? 8.392 3.408 -17.620 1.00 17.30 155 TYR A N 1
ATOM 1215 C CA . TYR A 1 167 ? 7.476 2.547 -18.413 1.00 16.48 155 TYR A CA 1
ATOM 1216 C C . TYR A 1 167 ? 8.124 1.847 -19.611 1.00 16.57 155 TYR A C 1
ATOM 1217 O O . TYR A 1 167 ? 8.832 2.442 -20.377 1.00 17.28 155 TYR A O 1
ATOM 1226 N N . TYR A 1 168 ? 7.866 0.538 -19.744 1.00 17.05 156 TYR A N 1
ATOM 1227 C CA . TYR A 1 168 ? 8.439 -0.333 -20.769 1.00 15.13 156 TYR A CA 1
ATOM 1228 C C . TYR A 1 168 ? 8.390 0.295 -22.188 1.00 16.16 156 TYR A C 1
ATOM 1229 O O . TYR A 1 168 ? 9.402 0.289 -22.909 1.00 17.58 156 TYR A O 1
ATOM 1238 N N . TYR A 1 169 ? 7.255 0.857 -22.592 1.00 15.42 157 TYR A N 1
ATOM 1239 C CA . TYR A 1 169 ? 7.145 1.412 -23.963 1.00 15.44 157 TYR A CA 1
ATOM 1240 C C . TYR A 1 169 ? 7.899 2.736 -24.186 1.00 16.90 157 TYR A C 1
ATOM 1241 O O . TYR A 1 169 ? 8.117 3.144 -25.331 1.00 17.50 157 TYR A O 1
ATOM 1250 N N . ARG A 1 170 ? 8.312 3.432 -23.120 1.00 16.95 158 ARG A N 1
ATOM 1251 C CA . ARG A 1 170 ? 9.290 4.530 -23.306 1.00 16.37 158 ARG A CA 1
ATOM 1252 C C . ARG A 1 170 ? 10.552 4.019 -24.014 1.00 16.84 158 ARG A C 1
ATOM 1253 O O . ARG A 1 170 ? 11.088 4.637 -24.975 1.00 16.12 158 ARG A O 1
ATOM 1261 N N . ARG A 1 171 ? 10.998 2.860 -23.568 1.00 17.58 159 ARG A N 1
ATOM 1262 C CA . ARG A 1 171 ? 12.174 2.209 -24.115 1.00 17.08 159 ARG A CA 1
ATOM 1263 C C . ARG A 1 171 ? 11.940 1.651 -25.521 1.00 17.87 159 ARG A C 1
ATOM 1264 O O . ARG A 1 171 ? 12.767 1.838 -26.432 1.00 17.06 159 ARG A O 1
ATOM 1272 N N . VAL A 1 172 ? 10.815 0.967 -25.745 1.00 15.47 160 VAL A N 1
ATOM 1273 C CA . VAL A 1 172 ? 10.539 0.463 -27.077 1.00 15.83 160 VAL A CA 1
ATOM 1274 C C . VAL A 1 172 ? 10.350 1.585 -28.105 1.00 14.61 160 VAL A C 1
ATOM 1275 O O . VAL A 1 172 ? 10.848 1.456 -29.210 1.00 15.37 160 VAL A O 1
ATOM 1279 N N . PHE A 1 173 ? 9.641 2.646 -27.763 1.00 15.89 161 PHE A N 1
ATOM 1280 C CA . PHE A 1 173 ? 9.338 3.705 -28.750 1.00 16.58 161 PHE A CA 1
ATOM 1281 C C . PHE A 1 173 ? 10.646 4.445 -29.080 1.00 18.17 161 PHE A C 1
ATOM 1282 O O . PHE A 1 173 ? 10.879 4.800 -30.242 1.00 16.19 161 PHE A O 1
ATOM 1290 N N . THR A 1 174 ? 11.537 4.578 -28.088 1.00 17.69 162 THR A N 1
ATOM 1291 C CA . THR A 1 174 ? 12.839 5.174 -28.344 1.00 18.87 162 THR A CA 1
ATOM 1292 C C . THR A 1 174 ? 13.680 4.287 -29.246 1.00 17.97 162 THR A C 1
ATOM 1293 O O . THR A 1 174 ? 14.244 4.785 -30.240 1.00 18.53 162 THR A O 1
ATOM 1297 N N . ASP A 1 175 ? 13.749 2.980 -28.947 1.00 17.45 163 ASP A N 1
ATOM 1298 C CA . ASP A 1 175 ? 14.374 2.041 -29.870 1.00 17.54 163 ASP A CA 1
ATOM 1299 C C . ASP A 1 175 ? 13.854 2.226 -31.295 1.00 16.68 163 ASP A C 1
ATOM 1300 O O . ASP A 1 175 ? 14.603 2.241 -32.280 1.00 16.13 163 ASP A O 1
ATOM 1305 N N . ALA A 1 176 ? 12.549 2.375 -31.413 1.00 17.42 164 ALA A N 1
ATOM 1306 C CA . ALA A 1 176 ? 11.903 2.383 -32.719 1.00 17.51 164 ALA A CA 1
ATOM 1307 C C . ALA A 1 176 ? 12.203 3.684 -33.504 1.00 15.93 164 ALA A C 1
ATOM 1308 O O . ALA A 1 176 ? 12.389 3.605 -34.725 1.00 17.10 164 ALA A O 1
ATOM 1310 N N . VAL A 1 177 ? 12.289 4.828 -32.814 1.00 17.09 165 VAL A N 1
ATOM 1311 C CA . VAL A 1 177 ? 12.790 6.083 -33.428 1.00 17.84 165 VAL A CA 1
ATOM 1312 C C . VAL A 1 177 ? 14.203 5.865 -33.927 1.00 17.74 165 VAL A C 1
ATOM 1313 O O . VAL A 1 177 ? 14.532 6.187 -35.097 1.00 18.43 165 VAL A O 1
ATOM 1317 N N . ARG A 1 178 ? 15.007 5.205 -33.098 1.00 16.13 166 ARG A N 1
ATOM 1318 C CA . ARG A 1 178 ? 16.395 4.986 -33.396 1.00 19.42 166 ARG A CA 1
ATOM 1319 C C . ARG A 1 178 ? 16.614 4.037 -34.582 1.00 19.27 166 ARG A C 1
ATOM 1320 O O . ARG A 1 178 ? 17.573 4.189 -35.386 1.00 19.03 166 ARG A O 1
ATOM 1328 N N . ALA A 1 179 ? 15.712 3.049 -34.711 1.00 17.92 167 ALA A N 1
ATOM 1329 C CA . ALA A 1 179 ? 15.731 2.131 -35.837 1.00 17.55 167 ALA A CA 1
ATOM 1330 C C . ALA A 1 179 ? 15.683 2.805 -37.193 1.00 16.77 167 ALA A C 1
ATOM 1331 O O . ALA A 1 179 ? 16.347 2.380 -38.120 1.00 18.97 167 ALA A O 1
ATOM 1333 N N . VAL A 1 180 ? 14.913 3.846 -37.296 1.00 17.57 168 VAL A N 1
ATOM 1334 C CA . VAL A 1 180 ? 14.806 4.597 -38.545 1.00 18.12 168 VAL A CA 1
ATOM 1335 C C . VAL A 1 180 ? 16.177 5.213 -38.889 1.00 18.26 168 VAL A C 1
ATOM 1336 O O . VAL A 1 180 ? 16.577 5.156 -40.027 1.00 17.94 168 VAL A O 1
ATOM 1340 N N . GLU A 1 181 ? 16.810 5.844 -37.904 1.00 19.02 169 GLU A N 1
ATOM 1341 C CA . GLU A 1 181 ? 18.190 6.401 -38.048 1.00 20.78 169 GLU A CA 1
ATOM 1342 C C . GLU A 1 181 ? 19.139 5.239 -38.446 1.00 20.10 169 GLU A C 1
ATOM 1343 O O . GLU A 1 181 ? 19.978 5.325 -39.364 1.00 21.13 169 GLU A O 1
ATOM 1349 N N . ALA A 1 182 ? 18.998 4.097 -37.812 1.00 18.11 170 ALA A N 1
ATOM 1350 C CA . ALA A 1 182 ? 19.865 2.995 -38.185 1.00 19.79 170 ALA A CA 1
ATOM 1351 C C . ALA A 1 182 ? 19.619 2.489 -39.623 1.00 20.08 170 ALA A C 1
ATOM 1352 O O . ALA A 1 182 ? 20.586 2.241 -40.392 1.00 20.29 170 ALA A O 1
ATOM 1354 N N . ALA A 1 183 ? 18.348 2.412 -40.032 1.00 18.53 171 ALA A N 1
ATOM 1355 C CA . ALA A 1 183 ? 18.044 2.036 -41.411 1.00 20.09 171 ALA A CA 1
ATOM 1356 C C . ALA A 1 183 ? 18.677 3.073 -42.409 1.00 19.10 171 ALA A C 1
ATOM 1357 O O . ALA A 1 183 ? 19.292 2.707 -43.434 1.00 19.05 171 ALA A O 1
ATOM 1359 N N . ALA A 1 184 ? 18.500 4.335 -42.072 1.00 22.23 172 ALA A N 1
ATOM 1360 C CA . ALA A 1 184 ? 19.007 5.426 -42.924 1.00 23.00 172 ALA A CA 1
ATOM 1361 C C . ALA A 1 184 ? 20.555 5.366 -43.129 1.00 24.42 172 ALA A C 1
ATOM 1362 O O . ALA A 1 184 ? 21.061 5.846 -44.132 1.00 23.76 172 ALA A O 1
ATOM 1364 N N . SER A 1 185 ? 21.250 4.742 -42.228 1.00 22.95 173 SER A N 1
ATOM 1365 C CA . SER A 1 185 ? 22.704 4.687 -42.269 1.00 24.13 173 SER A CA 1
ATOM 1366 C C . SER A 1 185 ? 23.275 3.620 -43.212 1.00 25.94 173 SER A C 1
ATOM 1367 O O . SER A 1 185 ? 24.474 3.570 -43.473 1.00 25.94 173 SER A O 1
ATOM 1370 N N . PHE A 1 186 ? 22.444 2.700 -43.687 1.00 22.99 174 PHE A N 1
ATOM 1371 C CA . PHE A 1 186 ? 22.906 1.621 -44.523 1.00 23.72 174 PHE A CA 1
ATOM 1372 C C . PHE A 1 186 ? 23.088 2.198 -45.911 1.00 22.88 174 PHE A C 1
ATOM 1373 O O . PHE A 1 186 ? 22.194 2.924 -46.395 1.00 21.43 174 PHE A O 1
ATOM 1381 N N . PRO A 1 187 ? 24.219 1.868 -46.577 1.00 25.52 175 PRO A N 1
ATOM 1382 C CA . PRO A 1 187 ? 24.492 2.649 -47.821 1.00 26.34 175 PRO A CA 1
ATOM 1383 C C . PRO A 1 187 ? 23.514 2.461 -48.971 1.00 27.08 175 PRO A C 1
ATOM 1384 O O . PRO A 1 187 ? 23.307 3.379 -49.791 1.00 27.64 175 PRO A O 1
ATOM 1388 N N . GLN A 1 188 ? 22.961 1.253 -49.090 1.00 26.41 176 GLN A N 1
ATOM 1389 C CA . GLN A 1 188 ? 22.007 1.001 -50.124 1.00 25.71 176 GLN A CA 1
ATOM 1390 C C . GLN A 1 188 ? 20.616 1.562 -49.819 1.00 24.74 176 GLN A C 1
ATOM 1391 O O . GLN A 1 188 ? 19.755 1.582 -50.725 1.00 24.37 176 GLN A O 1
ATOM 1397 N N . VAL A 1 189 ? 20.363 2.031 -48.602 1.00 22.19 177 VAL A N 1
ATOM 1398 C CA . VAL A 1 189 ? 19.062 2.646 -48.334 1.00 22.88 177 VAL A CA 1
ATOM 1399 C C . VAL A 1 189 ? 18.976 4.033 -48.894 1.00 23.17 177 VAL A C 1
ATOM 1400 O O . VAL A 1 189 ? 19.841 4.829 -48.617 1.00 22.88 177 VAL A O 1
ATOM 1404 N N . ASP A 1 190 ? 17.952 4.304 -49.703 1.00 22.94 178 ASP A N 1
ATOM 1405 C CA . ASP A 1 190 ? 17.560 5.689 -50.034 1.00 25.79 178 ASP A CA 1
ATOM 1406 C C . ASP A 1 190 ? 16.920 6.348 -48.828 1.00 28.57 178 ASP A C 1
ATOM 1407 O O . ASP A 1 190 ? 15.712 6.153 -48.567 1.00 25.01 178 ASP A O 1
ATOM 1412 N N . GLN A 1 191 ? 17.707 7.182 -48.137 1.00 28.04 179 GLN A N 1
ATOM 1413 C CA . GLN A 1 191 ? 17.357 7.777 -46.850 1.00 28.74 179 GLN A CA 1
ATOM 1414 C C . GLN A 1 191 ? 16.128 8.701 -46.983 1.00 30.62 179 GLN A C 1
ATOM 1415 O O . GLN A 1 191 ? 15.518 9.048 -45.971 1.00 30.70 179 GLN A O 1
ATOM 1417 N N . GLU A 1 192 ? 15.774 9.064 -48.209 1.00 28.26 180 GLU A N 1
ATOM 1418 C CA . GLU A 1 192 ? 14.637 9.918 -48.496 1.00 33.77 180 GLU A CA 1
ATOM 1419 C C . GLU A 1 192 ? 13.394 9.119 -48.847 1.00 32.52 180 GLU A C 1
ATOM 1420 O O . GLU A 1 192 ? 12.349 9.743 -49.085 1.00 31.23 180 GLU A O 1
ATOM 1426 N N . ARG A 1 193 ? 13.475 7.762 -48.855 1.00 27.46 181 ARG A N 1
ATOM 1427 C CA . ARG A 1 193 ? 12.338 6.898 -49.152 1.00 23.80 181 ARG A CA 1
ATOM 1428 C C . ARG A 1 193 ? 12.155 5.757 -48.082 1.00 21.10 181 ARG A C 1
ATOM 1429 O O . ARG A 1 193 ? 12.177 4.583 -48.406 1.00 21.01 181 ARG A O 1
ATOM 1437 N N . ILE A 1 194 ? 12.005 6.160 -46.837 1.00 19.80 182 ILE A N 1
ATOM 1438 C CA . ILE A 1 194 ? 11.856 5.238 -45.678 1.00 20.05 182 ILE A CA 1
ATOM 1439 C C . ILE A 1 194 ? 10.404 5.292 -45.189 1.00 22.26 182 ILE A C 1
ATOM 1440 O O . ILE A 1 194 ? 9.819 6.360 -45.042 1.00 20.95 182 ILE A O 1
ATOM 1445 N N . VAL A 1 195 ? 9.832 4.094 -45.004 1.00 20.58 183 VAL A N 1
ATOM 1446 C CA . VAL A 1 195 ? 8.445 3.908 -44.606 1.00 19.88 183 VAL A CA 1
ATOM 1447 C C . VAL A 1 195 ? 8.531 3.224 -43.221 1.00 18.55 183 VAL A C 1
ATOM 1448 O O . VAL A 1 195 ? 9.457 2.455 -42.965 1.00 17.61 183 VAL A O 1
ATOM 1452 N N . ILE A 1 196 ? 7.535 3.470 -42.391 1.00 15.24 184 ILE A N 1
ATOM 1453 C CA . ILE A 1 196 ? 7.406 2.810 -41.107 1.00 16.98 184 ILE A CA 1
ATOM 1454 C C . ILE A 1 196 ? 6.123 1.981 -41.121 1.00 16.54 184 ILE A C 1
ATOM 1455 O O . ILE A 1 196 ? 5.031 2.460 -41.561 1.00 17.10 184 ILE A O 1
ATOM 1460 N N . ALA A 1 197 ? 6.203 0.783 -40.577 1.00 15.54 185 ALA A N 1
ATOM 1461 C CA . ALA A 1 197 ? 5.080 -0.168 -40.753 1.00 14.95 185 ALA A CA 1
ATOM 1462 C C . ALA A 1 197 ? 4.964 -1.123 -39.530 1.00 17.72 185 ALA A C 1
ATOM 1463 O O . ALA A 1 197 ? 5.961 -1.608 -38.966 1.00 14.84 185 ALA A O 1
ATOM 1465 N N . GLY A 1 198 ? 3.725 -1.433 -39.221 1.00 16.91 186 GLY A N 1
ATOM 1466 C CA . GLY A 1 198 ? 3.511 -2.476 -38.252 1.00 16.96 186 GLY A CA 1
ATOM 1467 C C . GLY A 1 198 ? 2.071 -2.783 -38.095 1.00 16.73 186 GLY A C 1
ATOM 1468 O O . GLY A 1 198 ? 1.207 -1.950 -38.433 1.00 16.29 186 GLY A O 1
ATOM 1469 N N . GLY A 1 199 ? 1.834 -3.995 -37.589 1.00 17.43 187 GLY A N 1
ATOM 1470 C CA . GLY A 1 199 ? 0.527 -4.441 -37.141 1.00 18.58 187 GLY A CA 1
ATOM 1471 C C . GLY A 1 199 ? 0.405 -4.641 -35.603 1.00 16.97 187 GLY A C 1
ATOM 1472 O O . GLY A 1 199 ? 1.307 -5.106 -34.948 1.00 17.86 187 GLY A O 1
ATOM 1473 N N . SER A 1 200 ? -0.765 -4.305 -35.072 1.00 15.63 188 SER A N 1
ATOM 1474 C CA . SER A 1 200 ? -1.096 -4.525 -33.647 1.00 15.26 188 SER A CA 1
ATOM 1475 C C . SER A 1 200 ? -0.078 -3.806 -32.756 1.00 14.81 188 SER A C 1
ATOM 1476 O O . SER A 1 200 ? 0.047 -2.537 -32.927 1.00 14.14 188 SER A O 1
ATOM 1479 N N . GLN A 1 201 ? 0.725 -4.495 -31.964 1.00 14.78 189 GLN A N 1
ATOM 1480 C CA . GLN A 1 201 ? 1.763 -3.775 -31.230 1.00 14.82 189 GLN A CA 1
ATOM 1481 C C . GLN A 1 201 ? 2.681 -3.018 -32.239 1.00 15.51 189 GLN A C 1
ATOM 1482 O O . GLN A 1 201 ? 3.127 -1.847 -31.973 1.00 13.32 189 GLN A O 1
ATOM 1488 N N . GLY A 1 202 ? 2.984 -3.676 -33.368 1.00 15.45 190 GLY A N 1
ATOM 1489 C CA . GLY A 1 202 ? 3.810 -3.024 -34.378 1.00 16.35 190 GLY A CA 1
ATOM 1490 C C . GLY A 1 202 ? 3.162 -1.737 -34.872 1.00 17.02 190 GLY A C 1
ATOM 1491 O O . GLY A 1 202 ? 3.865 -0.756 -35.193 1.00 16.71 190 GLY A O 1
ATOM 1492 N N . GLY A 1 203 ? 1.842 -1.739 -35.050 1.00 15.63 191 GLY A N 1
ATOM 1493 C CA . GLY A 1 203 ? 1.099 -0.540 -35.491 1.00 16.64 191 GLY A CA 1
ATOM 1494 C C . GLY A 1 203 ? 1.162 0.600 -34.483 1.00 16.02 191 GLY A C 1
ATOM 1495 O O . GLY A 1 203 ? 1.260 1.744 -34.863 1.00 16.63 191 GLY A O 1
ATOM 1496 N N . GLY A 1 204 ? 1.061 0.276 -33.192 1.00 15.16 192 GLY A N 1
ATOM 1497 C CA . GLY A 1 204 ? 1.149 1.242 -32.084 1.00 15.04 192 GLY A CA 1
ATOM 1498 C C . GLY A 1 204 ? 2.518 1.864 -32.032 1.00 16.27 192 GLY A C 1
ATOM 1499 O O . GLY A 1 204 ? 2.659 3.097 -31.833 1.00 16.06 192 GLY A O 1
ATOM 1500 N N . ILE A 1 205 ? 3.545 1.017 -32.202 1.00 16.71 193 ILE A N 1
ATOM 1501 C CA . ILE A 1 205 ? 4.924 1.492 -32.239 1.00 17.45 193 ILE A CA 1
ATOM 1502 C C . ILE A 1 205 ? 5.117 2.458 -33.436 1.00 17.64 193 ILE A C 1
ATOM 1503 O O . ILE A 1 205 ? 5.648 3.563 -33.259 1.00 18.45 193 ILE A O 1
ATOM 1508 N N . ALA A 1 206 ? 4.671 2.046 -34.613 1.00 17.68 194 ALA A N 1
ATOM 1509 C CA . ALA A 1 206 ? 4.818 2.873 -35.819 1.00 18.02 194 ALA A CA 1
ATOM 1510 C C . ALA A 1 206 ? 4.071 4.195 -35.690 1.00 19.76 194 ALA A C 1
ATOM 1511 O O . ALA A 1 206 ? 4.561 5.235 -36.157 1.00 20.32 194 ALA A O 1
ATOM 1513 N N . LEU A 1 207 ? 2.890 4.164 -35.064 1.00 19.07 195 LEU A N 1
ATOM 1514 C CA . LEU A 1 207 ? 2.122 5.390 -34.808 1.00 21.82 195 LEU A CA 1
ATOM 1515 C C . LEU A 1 207 ? 2.956 6.341 -33.903 1.00 22.20 195 LEU A C 1
ATOM 1516 O O . LEU A 1 207 ? 3.021 7.552 -34.175 1.00 21.60 195 LEU A O 1
ATOM 1521 N N . ALA A 1 208 ? 3.642 5.810 -32.888 1.00 20.14 196 ALA A N 1
ATOM 1522 C CA . ALA A 1 208 ? 4.487 6.636 -32.083 1.00 19.44 196 ALA A CA 1
ATOM 1523 C C . ALA A 1 208 ? 5.598 7.237 -32.927 1.00 21.93 196 ALA A C 1
ATOM 1524 O O . ALA A 1 208 ? 5.901 8.472 -32.854 1.00 23.36 196 ALA A O 1
ATOM 1526 N N . VAL A 1 209 ? 6.197 6.404 -33.747 1.00 19.21 197 VAL A N 1
ATOM 1527 C CA . VAL A 1 209 ? 7.331 6.843 -34.583 1.00 19.91 197 VAL A CA 1
ATOM 1528 C C . VAL A 1 209 ? 6.866 7.931 -35.595 1.00 21.61 197 VAL A C 1
ATOM 1529 O O . VAL A 1 209 ? 7.599 8.882 -35.881 1.00 19.55 197 VAL A O 1
ATOM 1533 N N . SER A 1 210 ? 5.614 7.832 -36.071 1.00 19.33 198 SER A N 1
ATOM 1534 C CA . SER A 1 210 ? 5.089 8.798 -37.041 1.00 20.00 198 SER A CA 1
ATOM 1535 C C . SER A 1 210 ? 5.042 10.186 -36.391 1.00 20.79 198 SER A C 1
ATOM 1536 O O . SER A 1 210 ? 5.135 11.165 -37.107 1.00 21.52 198 SER A O 1
ATOM 1539 N N . ALA A 1 211 ? 4.826 10.268 -35.093 1.00 19.98 199 ALA A N 1
ATOM 1540 C CA . ALA A 1 211 ? 4.864 11.520 -34.315 1.00 23.54 199 ALA A CA 1
ATOM 1541 C C . ALA A 1 211 ? 6.299 11.929 -33.866 1.00 24.77 199 ALA A C 1
ATOM 1542 O O . ALA A 1 211 ? 6.571 13.106 -33.800 1.00 24.41 199 ALA A O 1
ATOM 1544 N N . LEU A 1 212 ? 7.168 10.981 -33.553 1.00 22.35 200 LEU A N 1
ATOM 1545 C CA . LEU A 1 212 ? 8.457 11.293 -32.940 1.00 25.42 200 LEU A CA 1
ATOM 1546 C C . LEU A 1 212 ? 9.656 11.436 -33.852 1.00 27.30 200 LEU A C 1
ATOM 1547 O O . LEU A 1 212 ? 10.690 12.000 -33.416 1.00 31.57 200 LEU A O 1
ATOM 1552 N N . SER A 1 213 ? 9.587 10.909 -35.055 1.00 24.49 201 SER A N 1
ATOM 1553 C CA . SER A 1 213 ? 10.682 10.962 -35.957 1.00 26.03 201 SER A CA 1
ATOM 1554 C C . SER A 1 213 ? 10.227 11.825 -37.124 1.00 28.15 201 SER A C 1
ATOM 1555 O O . SER A 1 213 ? 9.053 11.850 -37.442 1.00 32.14 201 SER A O 1
ATOM 1558 N N . LYS A 1 214 ? 11.157 12.545 -37.720 1.00 29.88 202 LYS A N 1
ATOM 1559 C CA . LYS A 1 214 ? 10.853 13.290 -38.951 1.00 33.84 202 LYS A CA 1
ATOM 1560 C C . LYS A 1 214 ? 11.465 12.623 -40.188 1.00 34.01 202 LYS A C 1
ATOM 1561 O O . LYS A 1 214 ? 11.379 13.192 -41.265 1.00 34.32 202 LYS A O 1
ATOM 1563 N N . LYS A 1 215 ? 12.047 11.418 -40.061 1.00 29.45 203 LYS A N 1
ATOM 1564 C CA . LYS A 1 215 ? 12.743 10.764 -41.184 1.00 28.91 203 LYS A CA 1
ATOM 1565 C C . LYS A 1 215 ? 11.786 10.011 -42.154 1.00 28.83 203 LYS A C 1
ATOM 1566 O O . LYS A 1 215 ? 11.901 10.079 -43.406 1.00 32.39 203 LYS A O 1
ATOM 1568 N N . ALA A 1 216 ? 10.778 9.394 -41.595 1.00 24.81 204 ALA A N 1
ATOM 1569 C CA . ALA A 1 216 ? 9.849 8.546 -42.360 1.00 24.96 204 ALA A CA 1
ATOM 1570 C C . ALA A 1 216 ? 8.994 9.347 -43.367 1.00 21.60 204 ALA A C 1
ATOM 1571 O O . ALA A 1 216 ? 8.571 10.436 -43.037 1.00 20.75 204 ALA A O 1
ATOM 1573 N N . LYS A 1 217 ? 8.731 8.770 -44.538 1.00 19.97 205 LYS A N 1
ATOM 1574 C CA . LYS A 1 217 ? 7.875 9.391 -45.553 1.00 20.36 205 LYS A CA 1
ATOM 1575 C C . LYS A 1 217 ? 6.416 8.932 -45.477 1.00 22.19 205 LYS A C 1
ATOM 1576 O O . LYS A 1 217 ? 5.526 9.622 -45.996 1.00 21.10 205 LYS A O 1
ATOM 1578 N N . ALA A 1 218 ? 6.168 7.771 -44.837 1.00 20.18 206 ALA A N 1
ATOM 1579 C CA . ALA A 1 218 ? 4.811 7.222 -44.795 1.00 21.21 206 ALA A CA 1
ATOM 1580 C C . ALA A 1 218 ? 4.677 6.219 -43.652 1.00 19.94 206 ALA A C 1
ATOM 1581 O O . ALA A 1 218 ? 5.681 5.574 -43.240 1.00 18.05 206 ALA A O 1
ATOM 1583 N N . LEU A 1 219 ? 3.415 6.022 -43.260 1.00 17.93 207 LEU A N 1
ATOM 1584 C CA . LEU A 1 219 ? 3.039 5.121 -42.173 1.00 18.95 207 LEU A CA 1
ATOM 1585 C C . LEU A 1 219 ? 2.093 4.031 -42.691 1.00 19.79 207 LEU A C 1
ATOM 1586 O O . LEU A 1 219 ? 1.015 4.355 -43.265 1.00 20.73 207 LEU A O 1
ATOM 1591 N N . LEU A 1 220 ? 2.461 2.768 -42.445 1.00 19.06 208 LEU A N 1
ATOM 1592 C CA . LEU A 1 220 ? 1.506 1.641 -42.625 1.00 19.00 208 LEU A CA 1
ATOM 1593 C C . LEU A 1 220 ? 1.129 1.125 -41.237 1.00 17.73 208 LEU A C 1
ATOM 1594 O O . LEU A 1 220 ? 1.962 0.614 -40.522 1.00 16.78 208 LEU A O 1
ATOM 1599 N N . CYS A 1 221 ? -0.132 1.341 -40.871 1.00 17.44 209 CYS A N 1
ATOM 1600 C CA . CYS A 1 221 ? -0.613 1.114 -39.496 1.00 16.43 209 CYS A CA 1
ATOM 1601 C C . CYS A 1 221 ? -1.803 0.146 -39.497 1.00 15.95 209 CYS A C 1
ATOM 1602 O O . CYS A 1 221 ? -2.959 0.557 -39.714 1.00 16.61 209 CYS A O 1
ATOM 1605 N N . ASP A 1 222 ? -1.515 -1.125 -39.265 1.00 16.53 210 ASP A N 1
ATOM 1606 C CA . ASP A 1 222 ? -2.581 -2.185 -39.281 1.00 16.44 210 ASP A CA 1
ATOM 1607 C C . ASP A 1 222 ? -3.049 -2.491 -37.891 1.00 16.52 210 ASP A C 1
ATOM 1608 O O . ASP A 1 222 ? -2.245 -2.690 -37.001 1.00 14.51 210 ASP A O 1
ATOM 1613 N N . VAL A 1 223 ? -4.381 -2.591 -37.757 1.00 15.44 211 VAL A N 1
ATOM 1614 C CA . VAL A 1 223 ? -5.028 -3.091 -36.547 1.00 16.44 211 VAL A CA 1
ATOM 1615 C C . VAL A 1 223 ? -4.356 -2.604 -35.258 1.00 15.61 211 VAL A C 1
ATOM 1616 O O . VAL A 1 223 ? -4.024 -3.410 -34.367 1.00 16.14 211 VAL A O 1
ATOM 1620 N N . PRO A 1 224 ? -4.099 -1.275 -35.164 1.00 18.21 212 PRO A N 1
ATOM 1621 C CA . PRO A 1 224 ? -3.177 -0.834 -34.130 1.00 17.35 212 PRO A CA 1
ATOM 1622 C C . PRO A 1 224 ? -3.623 -1.096 -32.669 1.00 16.46 212 PRO A C 1
ATOM 1623 O O . PRO A 1 224 ? -4.782 -0.848 -32.301 1.00 17.28 212 PRO A O 1
ATOM 1627 N N . PHE A 1 225 ? -2.633 -1.490 -31.881 1.00 14.43 213 PHE A N 1
ATOM 1628 C CA . PHE A 1 225 ? -2.682 -1.733 -30.438 1.00 14.46 213 PHE A CA 1
ATOM 1629 C C . PHE A 1 225 ? -2.047 -0.431 -29.827 1.00 15.08 213 PHE A C 1
ATOM 1630 O O . PHE A 1 225 ? -1.475 0.404 -30.560 1.00 13.34 213 PHE A O 1
ATOM 1638 N N . LEU A 1 226 ? -2.129 -0.288 -28.498 1.00 13.86 214 LEU A N 1
ATOM 1639 C CA . LEU A 1 226 ? -1.543 0.819 -27.777 1.00 15.90 214 LEU A CA 1
ATOM 1640 C C . LEU A 1 226 ? -2.298 2.094 -28.076 1.00 16.77 214 LEU A C 1
ATOM 1641 O O . LEU A 1 226 ? -1.724 3.213 -28.084 1.00 19.27 214 LEU A O 1
ATOM 1646 N N . CYS A 1 227 ? -3.600 1.942 -28.262 1.00 15.88 215 CYS A N 1
ATOM 1647 C CA . CYS A 1 227 ? -4.493 3.065 -28.623 1.00 18.55 215 CYS A CA 1
ATOM 1648 C C . CYS A 1 227 ? -5.662 3.134 -27.711 1.00 17.50 215 CYS A C 1
ATOM 1649 O O . CYS A 1 227 ? -6.328 2.139 -27.513 1.00 17.43 215 CYS A O 1
ATOM 1652 N N . HIS A 1 228 ? -5.856 4.307 -27.078 1.00 17.76 216 HIS A N 1
ATOM 1653 C CA . HIS A 1 228 ? -7.099 4.629 -26.358 1.00 18.54 216 HIS A CA 1
ATOM 1654 C C . HIS A 1 228 ? -7.315 3.615 -25.209 1.00 18.24 216 HIS A C 1
ATOM 1655 O O . HIS A 1 228 ? -8.383 2.983 -25.100 1.00 17.11 216 HIS A O 1
ATOM 1662 N N . PHE A 1 229 ? -6.274 3.440 -24.398 1.00 19.04 217 PHE A N 1
ATOM 1663 C CA . PHE A 1 229 ? -6.251 2.438 -23.345 1.00 19.37 217 PHE A CA 1
ATOM 1664 C C . PHE A 1 229 ? -7.421 2.500 -22.402 1.00 20.09 217 PHE A C 1
ATOM 1665 O O . PHE A 1 229 ? -7.954 1.460 -22.022 1.00 19.22 217 PHE A O 1
ATOM 1673 N N . ARG A 1 230 ? -7.801 3.702 -21.984 1.00 23.05 218 ARG A N 1
ATOM 1674 C CA . ARG A 1 230 ? -8.905 3.911 -21.084 1.00 24.57 218 ARG A CA 1
ATOM 1675 C C . ARG A 1 230 ? -10.206 3.249 -21.601 1.00 24.19 218 ARG A C 1
ATOM 1676 O O . ARG A 1 230 ? -10.917 2.521 -20.854 1.00 26.22 218 ARG A O 1
ATOM 1678 N N . ARG A 1 231 ? -10.478 3.399 -22.880 1.00 22.58 219 ARG A N 1
ATOM 1679 C CA . ARG A 1 231 ? -11.620 2.737 -23.464 1.00 24.08 219 ARG A CA 1
ATOM 1680 C C . ARG A 1 231 ? -11.364 1.232 -23.665 1.00 26.69 219 ARG A C 1
ATOM 1681 O O . ARG A 1 231 ? -12.282 0.392 -23.447 1.00 21.39 219 ARG A O 1
ATOM 1689 N N . ALA A 1 232 ? -10.165 0.881 -24.161 1.00 19.91 220 ALA A N 1
ATOM 1690 C CA . ALA A 1 232 ? -9.870 -0.513 -24.424 1.00 20.32 220 ALA A CA 1
ATOM 1691 C C . ALA A 1 232 ? -10.206 -1.399 -23.225 1.00 22.26 220 ALA A C 1
ATOM 1692 O O . ALA A 1 232 ? -10.844 -2.427 -23.374 1.00 23.16 220 ALA A O 1
ATOM 1694 N N . VAL A 1 233 ? -9.758 -0.993 -22.054 1.00 21.47 221 VAL A N 1
ATOM 1695 C CA . VAL A 1 233 ? -9.928 -1.863 -20.823 1.00 23.85 221 VAL A CA 1
ATOM 1696 C C . VAL A 1 233 ? -11.378 -1.965 -20.373 1.00 26.09 221 VAL A C 1
ATOM 1697 O O . VAL A 1 233 ? -11.750 -2.848 -19.578 1.00 23.34 221 VAL A O 1
ATOM 1701 N N . GLN A 1 234 ? -12.229 -1.073 -20.868 1.00 26.64 222 GLN A N 1
ATOM 1702 C CA . GLN A 1 234 ? -13.653 -1.155 -20.577 1.00 29.68 222 GLN A CA 1
ATOM 1703 C C . GLN A 1 234 ? -14.392 -2.006 -21.564 1.00 28.97 222 GLN A C 1
ATOM 1704 O O . GLN A 1 234 ? -15.479 -2.470 -21.245 1.00 33.34 222 GLN A O 1
ATOM 1710 N N . LEU A 1 235 ? -13.840 -2.217 -22.759 1.00 25.64 223 LEU A N 1
ATOM 1711 C CA . LEU A 1 235 ? -14.570 -2.894 -23.797 1.00 27.15 223 LEU A CA 1
ATOM 1712 C C . LEU A 1 235 ? -14.242 -4.370 -23.871 1.00 26.81 223 LEU A C 1
ATOM 1713 O O . LEU A 1 235 ? -15.111 -5.139 -24.148 1.00 28.75 223 LEU A O 1
ATOM 1718 N N . VAL A 1 236 ? -12.994 -4.759 -23.701 1.00 23.52 224 VAL A N 1
ATOM 1719 C CA . VAL A 1 236 ? -12.625 -6.156 -23.867 1.00 22.46 224 VAL A CA 1
ATOM 1720 C C . VAL A 1 236 ? -11.853 -6.693 -22.665 1.00 21.64 224 VAL A C 1
ATOM 1721 O O . VAL A 1 236 ? -11.204 -5.980 -21.904 1.00 22.86 224 VAL A O 1
ATOM 1725 N N . ASP A 1 237 ? -11.893 -8.020 -22.542 1.00 21.50 225 ASP A N 1
ATOM 1726 C CA . ASP A 1 237 ? -11.172 -8.764 -21.537 1.00 22.36 225 ASP A CA 1
ATOM 1727 C C . ASP A 1 237 ? -10.084 -9.629 -22.156 1.00 20.38 225 ASP A C 1
ATOM 1728 O O . ASP A 1 237 ? -9.480 -10.439 -21.504 1.00 21.33 225 ASP A O 1
ATOM 1733 N N . THR A 1 238 ? -9.777 -9.418 -23.417 1.00 17.44 226 THR A N 1
ATOM 1734 C CA . THR A 1 238 ? -8.742 -10.153 -24.045 1.00 18.11 226 THR A CA 1
ATOM 1735 C C . THR A 1 238 ? -7.381 -9.579 -23.675 1.00 17.45 226 THR A C 1
ATOM 1736 O O . THR A 1 238 ? -7.249 -8.410 -23.224 1.00 17.50 226 THR A O 1
ATOM 1740 N N . HIS A 1 239 ? -6.386 -10.413 -23.820 1.00 16.83 227 HIS A N 1
ATOM 1741 C CA . HIS A 1 239 ? -5.018 -10.020 -23.725 1.00 17.79 227 HIS A CA 1
ATOM 1742 C C . HIS A 1 239 ? -4.522 -9.451 -25.065 1.00 16.33 227 HIS A C 1
ATOM 1743 O O . HIS A 1 239 ? -4.936 -9.940 -26.095 1.00 17.81 227 HIS A O 1
ATOM 1750 N N . PRO A 1 240 ? -3.611 -8.468 -25.080 1.00 15.74 228 PRO A N 1
ATOM 1751 C CA . PRO A 1 240 ? -2.866 -8.007 -23.865 1.00 15.18 228 PRO A CA 1
ATOM 1752 C C . PRO A 1 240 ? -3.475 -6.846 -23.094 1.00 15.18 228 PRO A C 1
ATOM 1753 O O . PRO A 1 240 ? -2.990 -6.578 -21.996 1.00 15.16 228 PRO A O 1
ATOM 1757 N N . TYR A 1 241 ? -4.558 -6.216 -23.546 1.00 15.30 229 TYR A N 1
ATOM 1758 C CA . TYR A 1 241 ? -5.134 -5.120 -22.762 1.00 14.93 229 TYR A CA 1
ATOM 1759 C C . TYR A 1 241 ? -5.531 -5.546 -21.369 1.00 14.75 229 TYR A C 1
ATOM 1760 O O . TYR A 1 241 ? -5.434 -4.745 -20.423 1.00 14.88 229 TYR A O 1
ATOM 1769 N N . ALA A 1 242 ? -5.975 -6.790 -21.233 1.00 14.58 230 ALA A N 1
ATOM 1770 C CA . ALA A 1 242 ? -6.399 -7.263 -19.899 1.00 15.30 230 ALA A CA 1
ATOM 1771 C C . ALA A 1 242 ? -5.296 -7.271 -18.864 1.00 15.28 230 ALA A C 1
ATOM 1772 O O . ALA A 1 242 ? -5.589 -7.367 -17.654 1.00 14.86 230 ALA A O 1
ATOM 1774 N N . GLU A 1 243 ? -4.040 -7.265 -19.274 1.00 15.38 231 GLU A N 1
ATOM 1775 C CA . GLU A 1 243 ? -2.964 -7.159 -18.306 1.00 16.44 231 GLU A CA 1
ATOM 1776 C C . GLU A 1 243 ? -3.124 -5.884 -17.468 1.00 16.77 231 GLU A C 1
ATOM 1777 O O . GLU A 1 243 ? -2.917 -5.891 -16.266 1.00 16.66 231 GLU A O 1
ATOM 1783 N N . ILE A 1 244 ? -3.499 -4.804 -18.140 1.00 16.67 232 ILE A N 1
ATOM 1784 C CA . ILE A 1 244 ? -3.772 -3.538 -17.472 1.00 16.90 232 ILE A CA 1
ATOM 1785 C C . ILE A 1 244 ? -4.933 -3.651 -16.503 1.00 16.76 232 ILE A C 1
ATOM 1786 O O . ILE A 1 244 ? -4.829 -3.250 -15.325 1.00 17.55 232 ILE A O 1
ATOM 1791 N N . THR A 1 245 ? -6.035 -4.239 -16.961 1.00 16.10 233 THR A N 1
ATOM 1792 C CA . THR A 1 245 ? -7.243 -4.334 -16.134 1.00 17.25 233 THR A CA 1
ATOM 1793 C C . THR A 1 245 ? -6.876 -5.188 -14.928 1.00 16.73 233 THR A C 1
ATOM 1794 O O . THR A 1 245 ? -7.255 -4.835 -13.801 1.00 17.41 233 THR A O 1
ATOM 1798 N N . ASN A 1 246 ? -6.151 -6.283 -15.130 1.00 15.44 234 ASN A N 1
ATOM 1799 C CA . ASN A 1 246 ? -5.807 -7.180 -13.986 1.00 16.56 234 ASN A CA 1
ATOM 1800 C C . ASN A 1 246 ? -4.924 -6.500 -12.940 1.00 16.43 234 ASN A C 1
ATOM 1801 O O . ASN A 1 246 ? -5.102 -6.658 -11.701 1.00 15.17 234 ASN A O 1
ATOM 1806 N N . PHE A 1 247 ? -3.999 -5.701 -13.402 1.00 15.35 235 PHE A N 1
ATOM 1807 C CA . PHE A 1 247 ? -3.150 -4.915 -12.501 1.00 16.22 235 PHE A CA 1
ATOM 1808 C C . PHE A 1 247 ? -4.060 -3.948 -11.708 1.00 15.74 235 PHE A C 1
ATOM 1809 O O . PHE A 1 247 ? -3.868 -3.797 -10.498 1.00 16.48 235 PHE A O 1
ATOM 1817 N N . LEU A 1 248 ? -5.018 -3.304 -12.380 1.00 14.34 236 LEU A N 1
ATOM 1818 C CA . LEU A 1 248 ? -5.949 -2.387 -11.712 1.00 16.69 236 LEU A CA 1
ATOM 1819 C C . LEU A 1 248 ? -6.880 -3.044 -10.721 1.00 17.03 236 LEU A C 1
ATOM 1820 O O . LEU A 1 248 ? -7.234 -2.422 -9.694 1.00 18.31 236 LEU A O 1
ATOM 1825 N N . LYS A 1 249 ? -7.287 -4.273 -11.011 1.00 16.48 237 LYS A N 1
ATOM 1826 C CA . LYS A 1 249 ? -8.111 -5.085 -10.071 1.00 18.25 237 LYS A CA 1
ATOM 1827 C C . LYS A 1 249 ? -7.444 -5.275 -8.700 1.00 18.40 237 LYS A C 1
ATOM 1828 O O . LYS A 1 249 ? -8.108 -5.447 -7.699 1.00 18.22 237 LYS A O 1
ATOM 1834 N N . THR A 1 250 ? -6.099 -5.278 -8.671 1.00 19.95 238 THR A N 1
ATOM 1835 C CA . THR A 1 250 ? -5.330 -5.530 -7.497 1.00 19.63 238 THR A CA 1
ATOM 1836 C C . THR A 1 250 ? -4.837 -4.216 -6.892 1.00 20.03 238 THR A C 1
ATOM 1837 O O . THR A 1 250 ? -4.910 -4.059 -5.665 1.00 19.19 238 THR A O 1
ATOM 1841 N N . HIS A 1 251 ? -4.345 -3.302 -7.717 1.00 16.71 239 HIS A N 1
ATOM 1842 C CA . HIS A 1 251 ? -3.773 -2.060 -7.262 1.00 18.09 239 HIS A CA 1
ATOM 1843 C C . HIS A 1 251 ? -4.846 -1.022 -7.307 1.00 19.57 239 HIS A C 1
ATOM 1844 O O . HIS A 1 251 ? -4.822 -0.068 -8.097 1.00 18.30 239 HIS A O 1
ATOM 1851 N N . ARG A 1 252 ? -5.819 -1.208 -6.430 1.00 21.70 240 ARG A N 1
ATOM 1852 C CA . ARG A 1 252 ? -7.036 -0.391 -6.468 1.00 23.53 240 ARG A CA 1
ATOM 1853 C C . ARG A 1 252 ? -6.787 1.111 -6.200 1.00 26.58 240 ARG A C 1
ATOM 1854 O O . ARG A 1 252 ? -7.594 1.916 -6.567 1.00 31.77 240 ARG A O 1
ATOM 1862 N N . ASP A 1 253 ? -5.663 1.444 -5.568 1.00 28.76 241 ASP A N 1
ATOM 1863 C CA . ASP A 1 253 ? -5.266 2.798 -5.251 1.00 33.82 241 ASP A CA 1
ATOM 1864 C C . ASP A 1 253 ? -4.488 3.480 -6.377 1.00 37.19 241 ASP A C 1
ATOM 1865 O O . ASP A 1 253 ? -4.122 4.621 -6.214 1.00 35.02 241 ASP A O 1
ATOM 1870 N N . LYS A 1 254 ? -4.255 2.804 -7.521 1.00 33.24 242 LYS A N 1
ATOM 1871 C CA . LYS A 1 254 ? -3.351 3.337 -8.566 1.00 29.34 242 LYS A CA 1
ATOM 1872 C C . LYS A 1 254 ? -4.001 3.680 -9.904 1.00 25.67 242 LYS A C 1
ATOM 1873 O O . LYS A 1 254 ? -3.314 3.934 -10.892 1.00 24.14 242 LYS A O 1
ATOM 1879 N N . GLU A 1 255 ? -5.328 3.730 -9.960 1.00 26.76 243 GLU A N 1
ATOM 1880 C CA . GLU A 1 255 ? -5.992 3.987 -11.196 1.00 25.39 243 GLU A CA 1
ATOM 1881 C C . GLU A 1 255 ? -5.561 5.285 -11.880 1.00 26.66 243 GLU A C 1
ATOM 1882 O O . GLU A 1 255 ? -5.267 5.318 -13.103 1.00 24.53 243 GLU A O 1
ATOM 1888 N N . GLU A 1 256 ? -5.628 6.407 -11.154 1.00 22.92 244 GLU A N 1
ATOM 1889 C CA . GLU A 1 256 ? -5.256 7.693 -11.761 1.00 24.69 244 GLU A CA 1
ATOM 1890 C C . GLU A 1 256 ? -3.804 7.687 -12.298 1.00 21.97 244 GLU A C 1
ATOM 1891 O O . GLU A 1 256 ? -3.568 8.193 -13.407 1.00 22.88 244 GLU A O 1
ATOM 1897 N N . ILE A 1 257 ? -2.892 7.162 -11.489 1.00 20.67 245 ILE A N 1
ATOM 1898 C CA . ILE A 1 257 ? -1.476 7.046 -11.783 1.00 21.77 245 ILE A CA 1
ATOM 1899 C C . ILE A 1 257 ? -1.270 6.160 -13.033 1.00 20.59 245 ILE A C 1
ATOM 1900 O O . ILE A 1 257 ? -0.566 6.532 -13.954 1.00 20.75 245 ILE A O 1
ATOM 1905 N N . VAL A 1 258 ? -1.983 5.025 -13.059 1.00 19.00 246 VAL A N 1
ATOM 1906 C CA . VAL A 1 258 ? -1.857 4.152 -14.245 1.00 18.83 246 VAL A CA 1
ATOM 1907 C C . VAL A 1 258 ? -2.267 4.879 -15.540 1.00 16.93 246 VAL A C 1
ATOM 1908 O O . VAL A 1 258 ? -1.503 4.894 -16.513 1.00 19.44 246 VAL A O 1
ATOM 1912 N N . PHE A 1 259 ? -3.460 5.458 -15.601 1.00 17.64 247 PHE A N 1
ATOM 1913 C CA . PHE A 1 259 ? -3.893 6.176 -16.799 1.00 20.28 247 PHE A CA 1
ATOM 1914 C C . PHE A 1 259 ? -3.087 7.434 -17.126 1.00 20.15 247 PHE A C 1
ATOM 1915 O O . PHE A 1 259 ? -2.923 7.734 -18.304 1.00 21.23 247 PHE A O 1
ATOM 1923 N N . ARG A 1 260 ? -2.521 8.109 -16.122 1.00 19.79 248 ARG A N 1
ATOM 1924 C CA . ARG A 1 260 ? -1.596 9.237 -16.402 1.00 21.32 248 ARG A CA 1
ATOM 1925 C C . ARG A 1 260 ? -0.374 8.731 -17.135 1.00 18.46 248 ARG A C 1
ATOM 1926 O O . ARG A 1 260 ? 0.065 9.302 -18.145 1.00 18.72 248 ARG A O 1
ATOM 1930 N N . THR A 1 261 ? 0.242 7.673 -16.615 1.00 17.56 249 THR A N 1
ATOM 1931 C CA . THR A 1 261 ? 1.372 7.105 -17.296 1.00 17.26 249 THR A CA 1
ATOM 1932 C C . THR A 1 261 ? 1.050 6.712 -18.742 1.00 18.61 249 THR A C 1
ATOM 1933 O O . THR A 1 261 ? 1.784 7.082 -19.694 1.00 18.00 249 THR A O 1
ATOM 1937 N N . LEU A 1 262 ? -0.006 5.894 -18.904 1.00 16.61 250 LEU A N 1
ATOM 1938 C CA . LEU A 1 262 ? -0.401 5.494 -20.267 1.00 17.83 250 LEU A CA 1
ATOM 1939 C C . LEU A 1 262 ? -0.669 6.632 -21.248 1.00 18.12 250 LEU A C 1
ATOM 1940 O O . LEU A 1 262 ? -0.528 6.448 -22.417 1.00 18.79 250 LEU A O 1
ATOM 1945 N N . SER A 1 263 ? -1.099 7.818 -20.790 1.00 19.65 251 SER A N 1
ATOM 1946 C CA . SER A 1 263 ? -1.392 8.912 -21.706 1.00 19.48 251 SER A CA 1
ATOM 1947 C C . SER A 1 263 ? -0.158 9.385 -22.502 1.00 17.28 251 SER A C 1
ATOM 1948 O O . SER A 1 263 ? -0.281 9.865 -23.666 1.00 18.91 251 SER A O 1
ATOM 1951 N N . TYR A 1 264 ? 1.033 9.109 -21.974 1.00 15.68 252 TYR A N 1
ATOM 1952 C CA . TYR A 1 264 ? 2.260 9.450 -22.677 1.00 18.67 252 TYR A CA 1
ATOM 1953 C C . TYR A 1 264 ? 2.596 8.483 -23.809 1.00 17.78 252 TYR A C 1
ATOM 1954 O O . TYR A 1 264 ? 3.469 8.778 -24.608 1.00 16.78 252 TYR A O 1
ATOM 1963 N N . PHE A 1 265 ? 1.886 7.353 -23.874 1.00 19.35 253 PHE A N 1
ATOM 1964 C CA . PHE A 1 265 ? 2.163 6.294 -24.846 1.00 17.72 253 PHE A CA 1
ATOM 1965 C C . PHE A 1 265 ? 0.988 5.911 -25.729 1.00 17.31 253 PHE A C 1
ATOM 1966 O O . PHE A 1 265 ? 1.094 4.970 -26.472 1.00 18.87 253 PHE A O 1
ATOM 1974 N N . ASP A 1 266 ? -0.083 6.682 -25.678 1.00 18.11 254 ASP A N 1
ATOM 1975 C CA . ASP A 1 266 ? -1.340 6.421 -26.350 1.00 17.04 254 ASP A CA 1
ATOM 1976 C C . ASP A 1 266 ? -1.285 6.885 -27.770 1.00 18.79 254 ASP A C 1
ATOM 1977 O O . ASP A 1 266 ? -1.083 8.099 -28.071 1.00 19.43 254 ASP A O 1
ATOM 1982 N N . GLY A 1 267 ? -1.509 5.936 -28.685 1.00 17.79 255 GLY A N 1
ATOM 1983 C CA . GLY A 1 267 ? -1.499 6.239 -30.087 1.00 17.89 255 GLY A CA 1
ATOM 1984 C C . GLY A 1 267 ? -2.454 7.379 -30.499 1.00 18.23 255 GLY A C 1
ATOM 1985 O O . GLY A 1 267 ? -2.251 7.965 -31.533 1.00 19.05 255 GLY A O 1
ATOM 1986 N N . VAL A 1 268 ? -3.523 7.621 -29.748 1.00 19.46 256 VAL A N 1
ATOM 1987 C CA . VAL A 1 268 ? -4.457 8.699 -30.058 1.00 20.46 256 VAL A CA 1
ATOM 1988 C C . VAL A 1 268 ? -3.748 10.055 -29.927 1.00 23.16 256 VAL A C 1
ATOM 1989 O O . VAL A 1 268 ? -3.933 10.944 -30.763 1.00 21.39 256 VAL A O 1
ATOM 1993 N N . ASN A 1 269 ? -2.914 10.175 -28.903 1.00 21.58 257 ASN A N 1
ATOM 1994 C CA . ASN A 1 269 ? -2.098 11.374 -28.698 1.00 24.04 257 ASN A CA 1
ATOM 1995 C C . ASN A 1 269 ? -0.973 11.540 -29.706 1.00 26.16 257 ASN A C 1
ATOM 1996 O O . ASN A 1 269 ? -0.687 12.673 -30.144 1.00 24.94 257 ASN A O 1
ATOM 2001 N N . PHE A 1 270 ? -0.359 10.431 -30.149 1.00 22.29 258 PHE A N 1
ATOM 2002 C CA . PHE A 1 270 ? 0.608 10.559 -31.193 1.00 21.01 258 PHE A CA 1
ATOM 2003 C C . PHE A 1 270 ? -0.015 10.882 -32.535 1.00 21.62 258 PHE A C 1
ATOM 2004 O O . PHE A 1 270 ? 0.560 11.651 -33.312 1.00 20.75 258 PHE A O 1
ATOM 2012 N N . ALA A 1 271 ? -1.175 10.276 -32.841 1.00 21.01 259 ALA A N 1
ATOM 2013 C CA . ALA A 1 271 ? -1.883 10.550 -34.115 1.00 20.28 259 ALA A CA 1
ATOM 2014 C C . ALA A 1 271 ? -2.130 12.049 -34.347 1.00 21.22 259 ALA A C 1
ATOM 2015 O O . ALA A 1 271 ? -1.950 12.544 -35.471 1.00 19.47 259 ALA A O 1
ATOM 2017 N N . ALA A 1 272 ? -2.565 12.733 -33.299 1.00 24.02 260 ALA A N 1
ATOM 2018 C CA . ALA A 1 272 ? -2.887 14.169 -33.353 1.00 24.34 260 ALA A CA 1
ATOM 2019 C C . ALA A 1 272 ? -1.677 15.001 -33.770 1.00 25.75 260 ALA A C 1
ATOM 2020 O O . ALA A 1 272 ? -1.855 16.090 -34.258 1.00 27.34 260 ALA A O 1
ATOM 2022 N N . ARG A 1 273 ? -0.476 14.441 -33.657 1.00 21.93 261 ARG A N 1
ATOM 2023 C CA . ARG A 1 273 ? 0.752 15.120 -33.938 1.00 24.18 261 ARG A CA 1
ATOM 2024 C C . ARG A 1 273 ? 1.424 14.711 -35.236 1.00 26.71 261 ARG A C 1
ATOM 2025 O O . ARG A 1 273 ? 2.323 15.388 -35.664 1.00 28.68 261 ARG A O 1
ATOM 2033 N N . ALA A 1 274 ? 0.991 13.616 -35.872 1.00 23.08 262 ALA A N 1
ATOM 2034 C CA . ALA A 1 274 ? 1.627 13.062 -37.046 1.00 22.63 262 ALA A CA 1
ATOM 2035 C C . ALA A 1 274 ? 1.167 13.780 -38.304 1.00 26.01 262 ALA A C 1
ATOM 2036 O O . ALA A 1 274 ? 0.016 14.119 -38.421 1.00 35.04 262 ALA A O 1
ATOM 2038 N N . LYS A 1 275 ? 2.052 13.868 -39.267 1.00 26.14 263 LYS A N 1
ATOM 2039 C CA . LYS A 1 275 ? 1.840 14.628 -40.529 1.00 28.55 263 LYS A CA 1
ATOM 2040 C C . LYS A 1 275 ? 2.001 13.838 -41.823 1.00 28.66 263 LYS A C 1
ATOM 2041 O O . LYS A 1 275 ? 1.497 14.246 -42.875 1.00 26.79 263 LYS A O 1
ATOM 2044 N N . ILE A 1 276 ? 2.706 12.707 -41.771 1.00 24.39 264 ILE A N 1
ATOM 2045 C CA . ILE A 1 276 ? 3.029 11.974 -42.934 1.00 22.38 264 ILE A CA 1
ATOM 2046 C C . ILE A 1 276 ? 1.802 11.173 -43.421 1.00 21.18 264 ILE A C 1
ATOM 2047 O O . ILE A 1 276 ? 0.952 10.858 -42.611 1.00 20.58 264 ILE A O 1
ATOM 2052 N N . PRO A 1 277 ? 1.738 10.925 -44.718 1.00 20.69 265 PRO A N 1
ATOM 2053 C CA . PRO A 1 277 ? 0.663 10.112 -45.304 1.00 20.71 265 PRO A CA 1
ATOM 2054 C C . PRO A 1 277 ? 0.626 8.741 -44.655 1.00 21.98 265 PRO A C 1
ATOM 2055 O O . PRO A 1 277 ? 1.678 8.106 -44.450 1.00 19.19 265 PRO A O 1
ATOM 2059 N N . ALA A 1 278 ? -0.585 8.281 -44.408 1.00 20.01 266 ALA A N 1
ATOM 2060 C CA . ALA A 1 278 ? -0.822 7.041 -43.714 1.00 17.66 266 ALA A CA 1
ATOM 2061 C C . ALA A 1 278 ? -1.880 6.189 -44.387 1.00 18.30 266 ALA A C 1
ATOM 2062 O O . ALA A 1 278 ? -2.938 6.733 -44.903 1.00 19.56 266 ALA A O 1
ATOM 2064 N N . LEU A 1 279 ? -1.641 4.879 -44.329 1.00 16.27 267 LEU A N 1
ATOM 2065 C CA . LEU A 1 279 ? -2.674 3.853 -44.699 1.00 16.48 267 LEU A CA 1
ATOM 2066 C C . LEU A 1 279 ? -2.910 2.976 -43.456 1.00 16.19 267 LEU A C 1
ATOM 2067 O O . LEU A 1 279 ? -1.967 2.330 -42.985 1.00 16.47 267 LEU A O 1
ATOM 2072 N N . PHE A 1 280 ? -4.139 3.044 -42.942 1.00 17.08 268 PHE A N 1
ATOM 2073 C CA . PHE A 1 280 ? -4.601 2.277 -41.768 1.00 16.84 268 PHE A CA 1
ATOM 2074 C C . PHE A 1 280 ? -5.456 1.080 -42.241 1.00 17.06 268 PHE A C 1
ATOM 2075 O O . PHE A 1 280 ? -5.994 1.088 -43.365 1.00 15.41 268 PHE A O 1
ATOM 2083 N N . SER A 1 281 ? -5.613 0.068 -41.374 1.00 16.82 269 SER A N 1
ATOM 2084 C CA . SER A 1 281 ? -6.576 -0.992 -41.571 1.00 17.24 269 SER A CA 1
ATOM 2085 C C . SER A 1 281 ? -7.199 -1.344 -40.224 1.00 16.34 269 SER A C 1
ATOM 2086 O O . SER A 1 281 ? -6.607 -1.157 -39.168 1.00 14.80 269 SER A O 1
ATOM 2089 N N . VAL A 1 282 ? -8.436 -1.825 -40.288 1.00 17.03 270 VAL A N 1
ATOM 2090 C CA . VAL A 1 282 ? -9.199 -2.159 -39.084 1.00 16.32 270 VAL A CA 1
ATOM 2091 C C . VAL A 1 282 ? -10.094 -3.347 -39.400 1.00 18.07 270 VAL A C 1
ATOM 2092 O O . VAL A 1 282 ? -10.641 -3.395 -40.495 1.00 17.59 270 VAL A O 1
ATOM 2096 N N . GLY A 1 283 ? -10.197 -4.320 -38.484 1.00 17.21 271 GLY A N 1
ATOM 2097 C CA . GLY A 1 283 ? -11.226 -5.409 -38.586 1.00 16.94 271 GLY A CA 1
ATOM 2098 C C . GLY A 1 283 ? -12.335 -5.030 -37.663 1.00 14.90 271 GLY A C 1
ATOM 2099 O O . GLY A 1 283 ? -12.108 -4.756 -36.502 1.00 16.41 271 GLY A O 1
ATOM 2100 N N . LEU A 1 284 ? -13.581 -4.952 -38.152 1.00 16.67 272 LEU A N 1
ATOM 2101 C CA . LEU A 1 284 ? -14.690 -4.562 -37.272 1.00 17.01 272 LEU A CA 1
ATOM 2102 C C . LEU A 1 284 ? -15.081 -5.643 -36.257 1.00 17.77 272 LEU A C 1
ATOM 2103 O O . LEU A 1 284 ? -15.802 -5.352 -35.292 1.00 19.16 272 LEU A O 1
ATOM 2108 N N . MET A 1 285 ? -14.571 -6.849 -36.420 1.00 17.33 273 MET A N 1
ATOM 2109 C CA . MET A 1 285 ? -14.829 -7.899 -35.411 1.00 17.82 273 MET A CA 1
ATOM 2110 C C . MET A 1 285 ? -13.583 -8.177 -34.524 1.00 18.75 273 MET A C 1
ATOM 2111 O O . MET A 1 285 ? -13.516 -9.203 -33.806 1.00 17.26 273 MET A O 1
ATOM 2116 N N . ASP A 1 286 ? -12.584 -7.310 -34.588 1.00 15.53 274 ASP A N 1
ATOM 2117 C CA . ASP A 1 286 ? -11.343 -7.488 -33.828 1.00 15.20 274 ASP A CA 1
ATOM 2118 C C . ASP A 1 286 ? -11.597 -7.199 -32.322 1.00 17.44 274 ASP A C 1
ATOM 2119 O O . ASP A 1 286 ? -11.947 -6.099 -31.929 1.00 19.51 274 ASP A O 1
ATOM 2124 N N . ASN A 1 287 ? -11.430 -8.201 -31.491 1.00 19.20 275 ASN A N 1
ATOM 2125 C CA . ASN A 1 287 ? -11.660 -8.045 -30.091 1.00 21.12 275 ASN A CA 1
ATOM 2126 C C . ASN A 1 287 ? -10.360 -8.003 -29.284 1.00 19.27 275 ASN A C 1
ATOM 2127 O O . ASN A 1 287 ? -10.396 -7.947 -28.064 1.00 19.13 275 ASN A O 1
ATOM 2132 N N . ILE A 1 288 ? -9.234 -7.949 -29.967 1.00 16.03 276 ILE A N 1
ATOM 2133 C CA . ILE A 1 288 ? -7.948 -7.663 -29.366 1.00 16.45 276 ILE A CA 1
ATOM 2134 C C . ILE A 1 288 ? -7.683 -6.137 -29.366 1.00 18.06 276 ILE A C 1
ATOM 2135 O O . ILE A 1 288 ? -7.269 -5.513 -28.349 1.00 17.58 276 ILE A O 1
ATOM 2140 N N . CYS A 1 289 ? -7.889 -5.551 -30.542 1.00 14.86 277 CYS A N 1
ATOM 2141 C CA . CYS A 1 289 ? -7.792 -4.096 -30.743 1.00 16.48 277 CYS A CA 1
ATOM 2142 C C . CYS A 1 289 ? -9.137 -3.628 -31.194 1.00 16.47 277 CYS A C 1
ATOM 2143 O O . CYS A 1 289 ? -9.419 -3.651 -32.390 1.00 16.78 277 CYS A O 1
ATOM 2146 N N . PRO A 1 290 ? -9.971 -3.188 -30.270 1.00 16.65 278 PRO A N 1
ATOM 2147 C CA . PRO A 1 290 ? -11.374 -2.892 -30.644 1.00 17.65 278 PRO A CA 1
ATOM 2148 C C . PRO A 1 290 ? -11.503 -1.766 -31.603 1.00 17.45 278 PRO A C 1
ATOM 2149 O O . PRO A 1 290 ? -10.706 -0.806 -31.564 1.00 17.53 278 PRO A O 1
ATOM 2153 N N . PRO A 1 291 ? -12.452 -1.890 -32.540 1.00 18.62 279 PRO A N 1
ATOM 2154 C CA . PRO A 1 291 ? -12.618 -0.831 -33.547 1.00 19.41 279 PRO A CA 1
ATOM 2155 C C . PRO A 1 291 ? -12.685 0.593 -33.014 1.00 20.11 279 PRO A C 1
ATOM 2156 O O . PRO A 1 291 ? -12.126 1.474 -33.629 1.00 19.39 279 PRO A O 1
ATOM 2160 N N . SER A 1 292 ? -13.327 0.836 -31.882 1.00 19.36 280 SER A N 1
ATOM 2161 C CA . SER A 1 292 ? -13.363 2.224 -31.387 1.00 19.46 280 SER A CA 1
ATOM 2162 C C . SER A 1 292 ? -11.967 2.784 -31.067 1.00 19.29 280 SER A C 1
ATOM 2163 O O . SER A 1 292 ? -11.783 3.999 -31.187 1.00 19.01 280 SER A O 1
ATOM 2166 N N . THR A 1 293 ? -11.052 1.915 -30.608 1.00 18.03 281 THR A N 1
ATOM 2167 C CA . THR A 1 293 ? -9.703 2.291 -30.221 1.00 17.17 281 THR A CA 1
ATOM 2168 C C . THR A 1 293 ? -8.956 2.653 -31.460 1.00 17.96 281 THR A C 1
ATOM 2169 O O . THR A 1 293 ? -8.322 3.689 -31.486 1.00 18.44 281 THR A O 1
ATOM 2173 N N . VAL A 1 294 ? -9.108 1.828 -32.502 1.00 15.69 282 VAL A N 1
ATOM 2174 C CA . VAL A 1 294 ? -8.481 2.083 -33.773 1.00 18.57 282 VAL A CA 1
ATOM 2175 C C . VAL A 1 294 ? -9.039 3.352 -34.457 1.00 17.29 282 VAL A C 1
ATOM 2176 O O . VAL A 1 294 ? -8.258 4.157 -34.998 1.00 15.89 282 VAL A O 1
ATOM 2180 N N . PHE A 1 295 ? -10.381 3.520 -34.460 1.00 18.04 283 PHE A N 1
ATOM 2181 C CA . PHE A 1 295 ? -10.984 4.715 -35.059 1.00 16.46 283 PHE A CA 1
ATOM 2182 C C . PHE A 1 295 ? -10.637 5.988 -34.271 1.00 19.48 283 PHE A C 1
ATOM 2183 O O . PHE A 1 295 ? -10.498 7.065 -34.871 1.00 18.64 283 PHE A O 1
ATOM 2191 N N . ALA A 1 296 ? -10.497 5.890 -32.959 1.00 20.91 284 ALA A N 1
ATOM 2192 C CA . ALA A 1 296 ? -10.158 7.057 -32.180 1.00 19.53 284 ALA A CA 1
ATOM 2193 C C . ALA A 1 296 ? -8.786 7.557 -32.636 1.00 21.43 284 ALA A C 1
ATOM 2194 O O . ALA A 1 296 ? -8.610 8.775 -32.873 1.00 19.83 284 ALA A O 1
ATOM 2196 N N . ALA A 1 297 ? -7.828 6.641 -32.830 1.00 19.45 285 ALA A N 1
ATOM 2197 C CA . ALA A 1 297 ? -6.523 7.029 -33.343 1.00 19.17 285 ALA A CA 1
ATOM 2198 C C . ALA A 1 297 ? -6.550 7.546 -34.809 1.00 19.47 285 ALA A C 1
ATOM 2199 O O . ALA A 1 297 ? -6.051 8.627 -35.124 1.00 19.32 285 ALA A O 1
ATOM 2201 N N . TYR A 1 298 ? -7.222 6.799 -35.682 1.00 19.77 286 TYR A N 1
ATOM 2202 C CA . TYR A 1 298 ? -7.369 7.161 -37.066 1.00 19.60 286 TYR A CA 1
ATOM 2203 C C . TYR A 1 298 ? -8.070 8.549 -37.200 1.00 20.40 286 TYR A C 1
ATOM 2204 O O . TYR A 1 298 ? -7.635 9.389 -38.012 1.00 22.30 286 TYR A O 1
ATOM 2213 N N . ASN A 1 299 ? -9.129 8.780 -36.431 1.00 19.97 287 ASN A N 1
ATOM 2214 C CA . ASN A 1 299 ? -9.898 10.013 -36.556 1.00 21.61 287 ASN A CA 1
ATOM 2215 C C . ASN A 1 299 ? -9.104 11.232 -36.184 1.00 23.37 287 ASN A C 1
ATOM 2216 O O . ASN A 1 299 ? -9.310 12.271 -36.819 1.00 23.28 287 ASN A O 1
ATOM 2221 N N . TYR A 1 300 ? -8.180 11.076 -35.233 1.00 24.24 288 TYR A N 1
ATOM 2222 C CA . TYR A 1 300 ? -7.306 12.171 -34.745 1.00 23.97 288 TYR A CA 1
ATOM 2223 C C . TYR A 1 300 ? -6.045 12.291 -35.546 1.00 24.10 288 TYR A C 1
ATOM 2224 O O . TYR A 1 300 ? -5.333 13.288 -35.337 1.00 23.05 288 TYR A O 1
ATOM 2233 N N . TYR A 1 301 ? -5.734 11.315 -36.417 1.00 19.80 289 TYR A N 1
ATOM 2234 C CA . TYR A 1 301 ? -4.490 11.315 -37.176 1.00 19.36 289 TYR A CA 1
ATOM 2235 C C . TYR A 1 301 ? -4.484 12.585 -38.084 1.00 22.37 289 TYR A C 1
ATOM 2236 O O . TYR A 1 301 ? -5.426 12.794 -38.842 1.00 21.83 289 TYR A O 1
ATOM 2245 N N . ALA A 1 302 ? -3.437 13.391 -37.963 1.00 24.42 290 ALA A N 1
ATOM 2246 C CA . ALA A 1 302 ? -3.460 14.770 -38.503 1.00 27.16 290 ALA A CA 1
ATOM 2247 C C . ALA A 1 302 ? -3.050 14.840 -39.959 1.00 28.12 290 ALA A C 1
ATOM 2248 O O . ALA A 1 302 ? -3.370 15.802 -40.655 1.00 27.11 290 ALA A O 1
ATOM 2250 N N . GLY A 1 303 ? -2.301 13.850 -40.426 1.00 23.54 291 GLY A N 1
ATOM 2251 C CA . GLY A 1 303 ? -1.866 13.826 -41.778 1.00 24.07 291 GLY A CA 1
ATOM 2252 C C . GLY A 1 303 ? -2.898 13.361 -42.790 1.00 22.64 291 GLY A C 1
ATOM 2253 O O . GLY A 1 303 ? -3.971 12.898 -42.408 1.00 24.14 291 GLY A O 1
ATOM 2254 N N . PRO A 1 304 ? -2.541 13.447 -44.077 1.00 20.28 292 PRO A N 1
ATOM 2255 C CA . PRO A 1 304 ? -3.240 12.783 -45.186 1.00 20.90 292 PRO A CA 1
ATOM 2256 C C . PRO A 1 304 ? -3.392 11.277 -44.847 1.00 21.83 292 PRO A C 1
ATOM 2257 O O . PRO A 1 304 ? -2.434 10.636 -44.487 1.00 18.53 292 PRO A O 1
ATOM 2261 N N . LYS A 1 305 ? -4.600 10.741 -44.920 1.00 21.44 293 LYS A N 1
ATOM 2262 C CA . LYS A 1 305 ? -4.857 9.445 -44.313 1.00 20.34 293 LYS A CA 1
ATOM 2263 C C . LYS A 1 305 ? -5.982 8.713 -45.078 1.00 20.87 293 LYS A C 1
ATOM 2264 O O . LYS A 1 305 ? -6.822 9.348 -45.706 1.00 19.04 293 LYS A O 1
ATOM 2270 N N . GLU A 1 306 ? -5.951 7.397 -45.055 1.00 22.04 294 GLU A N 1
ATOM 2271 C CA . GLU A 1 306 ? -7.107 6.537 -45.513 1.00 21.19 294 GLU A CA 1
ATOM 2272 C C . GLU A 1 306 ? -7.104 5.289 -44.667 1.00 22.29 294 GLU A C 1
ATOM 2273 O O . GLU A 1 306 ? -6.030 4.903 -44.071 1.00 19.40 294 GLU A O 1
ATOM 2279 N N . ILE A 1 307 ? -8.279 4.678 -44.567 1.00 20.28 295 ILE A N 1
ATOM 2280 C CA . ILE A 1 307 ? -8.434 3.486 -43.699 1.00 19.66 295 ILE A CA 1
ATOM 2281 C C . ILE A 1 307 ? -9.118 2.411 -44.533 1.00 21.90 295 ILE A C 1
ATOM 2282 O O . ILE A 1 307 ? -10.101 2.725 -45.213 1.00 23.54 295 ILE A O 1
ATOM 2287 N N . ARG A 1 308 ? -8.533 1.217 -44.590 1.00 19.89 296 ARG A N 1
ATOM 2288 C CA . ARG A 1 308 ? -9.185 0.041 -45.219 1.00 20.17 296 ARG A CA 1
ATOM 2289 C C . ARG A 1 308 ? -10.000 -0.691 -44.175 1.00 20.80 296 ARG A C 1
ATOM 2290 O O . ARG A 1 308 ? -9.436 -1.146 -43.176 1.00 20.21 296 ARG A O 1
ATOM 2298 N N . ILE A 1 309 ? -11.325 -0.787 -44.379 1.00 17.71 297 ILE A N 1
ATOM 2299 C CA . ILE A 1 309 ? -12.208 -1.304 -43.321 1.00 18.20 297 ILE A CA 1
ATOM 2300 C C . ILE A 1 309 ? -12.610 -2.723 -43.717 1.00 20.46 297 ILE A C 1
ATOM 2301 O O . ILE A 1 309 ? -13.149 -2.900 -44.801 1.00 18.89 297 ILE A O 1
ATOM 2306 N N . TYR A 1 310 ? -12.383 -3.711 -42.830 1.00 17.29 298 TYR A N 1
ATOM 2307 C CA . TYR A 1 310 ? -12.656 -5.105 -43.139 1.00 17.76 298 TYR A CA 1
ATOM 2308 C C . TYR A 1 310 ? -13.775 -5.513 -42.176 1.00 18.64 298 TYR A C 1
ATOM 2309 O O . TYR A 1 310 ? -13.559 -5.921 -41.084 1.00 18.51 298 TYR A O 1
ATOM 2318 N N . PRO A 1 311 ? -15.011 -5.389 -42.614 1.00 18.56 299 PRO A N 1
ATOM 2319 C CA . PRO A 1 311 ? -16.111 -5.574 -41.676 1.00 19.74 299 PRO A CA 1
ATOM 2320 C C . PRO A 1 311 ? -16.307 -6.981 -41.082 1.00 19.93 299 PRO A C 1
ATOM 2321 O O . PRO A 1 311 ? -16.912 -7.091 -40.021 1.00 23.22 299 PRO A O 1
ATOM 2325 N N . TYR A 1 312 ? -15.802 -8.023 -41.750 1.00 20.94 300 TYR A N 1
ATOM 2326 C CA . TYR A 1 312 ? -16.000 -9.361 -41.287 1.00 20.99 300 TYR A CA 1
ATOM 2327 C C . TYR A 1 312 ? -14.764 -9.936 -40.651 1.00 21.77 300 TYR A C 1
ATOM 2328 O O . TYR A 1 312 ? -14.822 -11.031 -40.132 1.00 24.68 300 TYR A O 1
ATOM 2337 N N . ASN A 1 313 ? -13.648 -9.217 -40.662 1.00 19.66 301 ASN A N 1
ATOM 2338 C CA . ASN A 1 313 ? -12.439 -9.741 -40.098 1.00 16.65 301 ASN A CA 1
ATOM 2339 C C . ASN A 1 313 ? -12.250 -9.407 -38.605 1.00 18.18 301 ASN A C 1
ATOM 2340 O O . ASN A 1 313 ? -12.644 -8.346 -38.159 1.00 17.05 301 ASN A O 1
ATOM 2345 N N . ASN A 1 314 ? -11.616 -10.327 -37.890 1.00 17.24 302 ASN A N 1
ATOM 2346 C CA . ASN A 1 314 ? -11.243 -10.159 -36.504 1.00 20.33 302 ASN A CA 1
ATOM 2347 C C . ASN A 1 314 ? -9.813 -9.586 -36.620 1.00 18.32 302 ASN A C 1
ATOM 2348 O O . ASN A 1 314 ? -9.516 -8.890 -37.563 1.00 17.61 302 ASN A O 1
ATOM 2353 N N . HIS A 1 315 ? -8.935 -9.917 -35.689 1.00 17.56 303 HIS A N 1
ATOM 2354 C CA . HIS A 1 315 ? -7.622 -9.271 -35.556 1.00 18.61 303 HIS A CA 1
ATOM 2355 C C . HIS A 1 315 ? -6.632 -9.543 -36.700 1.00 19.40 303 HIS A C 1
ATOM 2356 O O . HIS A 1 315 ? -5.590 -8.884 -36.771 1.00 17.84 303 HIS A O 1
ATOM 2363 N N . GLU A 1 316 ? -6.953 -10.508 -37.578 1.00 17.85 304 GLU A N 1
ATOM 2364 C CA . GLU A 1 316 ? -6.173 -10.733 -38.789 1.00 18.52 304 GLU A CA 1
ATOM 2365 C C . GLU A 1 316 ? -6.276 -9.567 -39.759 1.00 17.14 304 GLU A C 1
ATOM 2366 O O . GLU A 1 316 ? -5.516 -9.449 -40.703 1.00 18.34 304 GLU A O 1
ATOM 2372 N N . GLY A 1 317 ? -7.283 -8.765 -39.594 1.00 18.08 305 GLY A N 1
ATOM 2373 C CA . GLY A 1 317 ? -7.526 -7.684 -40.495 1.00 20.13 305 GLY A CA 1
ATOM 2374 C C . GLY A 1 317 ? -7.749 -8.111 -41.923 1.00 18.73 305 GLY A C 1
ATOM 2375 O O . GLY A 1 317 ? -8.430 -9.110 -42.219 1.00 20.30 305 GLY A O 1
ATOM 2376 N N . GLY A 1 318 ? -7.169 -7.324 -42.820 1.00 19.41 306 GLY A N 1
ATOM 2377 C CA . GLY A 1 318 ? -7.167 -7.570 -44.231 1.00 18.43 306 GLY A CA 1
ATOM 2378 C C . GLY A 1 318 ? -6.198 -8.637 -44.739 1.00 18.52 306 GLY A C 1
ATOM 2379 O O . GLY A 1 318 ? -6.273 -8.997 -45.899 1.00 20.93 306 GLY A O 1
ATOM 2380 N N . GLY A 1 319 ? -5.283 -9.108 -43.899 1.00 19.46 307 GLY A N 1
ATOM 2381 C CA . GLY A 1 319 ? -4.307 -10.145 -44.273 1.00 20.38 307 GLY A CA 1
ATOM 2382 C C . GLY A 1 319 ? -3.649 -9.796 -45.594 1.00 22.65 307 GLY A C 1
ATOM 2383 O O . GLY A 1 319 ? -3.299 -8.621 -45.816 1.00 22.48 307 GLY A O 1
ATOM 2384 N N . SER A 1 320 ? -3.560 -10.777 -46.506 1.00 21.34 308 SER A N 1
ATOM 2385 C CA . SER A 1 320 ? -2.856 -10.562 -47.792 1.00 22.99 308 SER A CA 1
ATOM 2386 C C . SER A 1 320 ? -3.552 -9.559 -48.690 1.00 21.24 308 SER A C 1
ATOM 2387 O O . SER A 1 320 ? -2.909 -8.942 -49.521 1.00 21.77 308 SER A O 1
ATOM 2390 N N . PHE A 1 321 ? -4.859 -9.388 -48.541 1.00 20.35 309 PHE A N 1
ATOM 2391 C CA . PHE A 1 321 ? -5.518 -8.300 -49.218 1.00 21.10 309 PHE A CA 1
ATOM 2392 C C . PHE A 1 321 ? -4.934 -6.951 -48.852 1.00 22.64 309 PHE A C 1
ATOM 2393 O O . PHE A 1 321 ? -4.701 -6.085 -49.731 1.00 24.80 309 PHE A O 1
ATOM 2401 N N . GLN A 1 322 ? -4.703 -6.744 -47.565 1.00 19.52 310 GLN A N 1
ATOM 2402 C CA . GLN A 1 322 ? -4.175 -5.471 -47.102 1.00 19.00 310 GLN A CA 1
ATOM 2403 C C . GLN A 1 322 ? -2.734 -5.250 -47.569 1.00 19.20 310 GLN A C 1
ATOM 2404 O O . GLN A 1 322 ? -2.333 -4.128 -47.877 1.00 19.45 310 GLN A O 1
ATOM 2410 N N . ALA A 1 323 ? -1.970 -6.322 -47.627 1.00 20.56 311 ALA A N 1
ATOM 2411 C CA . ALA A 1 323 ? -0.614 -6.265 -48.146 1.00 21.62 311 ALA A CA 1
ATOM 2412 C C . ALA A 1 323 ? -0.604 -5.708 -49.599 1.00 22.72 311 ALA A C 1
ATOM 2413 O O . ALA A 1 323 ? 0.226 -4.888 -49.940 1.00 23.50 311 ALA A O 1
ATOM 2415 N N . VAL A 1 324 ? -1.554 -6.121 -50.414 1.00 22.20 312 VAL A N 1
ATOM 2416 C CA . VAL A 1 324 ? -1.650 -5.654 -51.781 1.00 23.40 312 VAL A CA 1
ATOM 2417 C C . VAL A 1 324 ? -1.936 -4.158 -51.776 1.00 24.07 312 VAL A C 1
ATOM 2418 O O . VAL A 1 324 ? -1.308 -3.399 -52.548 1.00 24.53 312 VAL A O 1
ATOM 2422 N N . GLU A 1 325 ? -2.856 -3.743 -50.899 1.00 21.96 313 GLU A N 1
ATOM 2423 C CA . GLU A 1 325 ? -3.192 -2.311 -50.762 1.00 23.88 313 GLU A CA 1
ATOM 2424 C C . GLU A 1 325 ? -1.954 -1.485 -50.387 1.00 22.13 313 GLU A C 1
ATOM 2425 O O . GLU A 1 325 ? -1.801 -0.385 -50.900 1.00 19.49 313 GLU A O 1
ATOM 2431 N N . GLN A 1 326 ? -1.121 -2.038 -49.508 1.00 19.85 314 GLN A N 1
ATOM 2432 C CA . GLN A 1 326 ? 0.095 -1.407 -49.073 1.00 19.92 314 GLN A CA 1
ATOM 2433 C C . GLN A 1 326 ? 1.053 -1.193 -50.228 1.00 20.53 314 GLN A C 1
ATOM 2434 O O . GLN A 1 326 ? 1.599 -0.063 -50.357 1.00 19.77 314 GLN A O 1
ATOM 2440 N N . VAL A 1 327 ? 1.271 -2.243 -51.050 1.00 18.95 315 VAL A N 1
ATOM 2441 C CA . VAL A 1 327 ? 2.185 -2.132 -52.179 1.00 20.25 315 VAL A CA 1
ATOM 2442 C C . VAL A 1 327 ? 1.677 -1.039 -53.143 1.00 20.77 315 VAL A C 1
ATOM 2443 O O . VAL A 1 327 ? 2.477 -0.201 -53.567 1.00 22.49 315 VAL A O 1
ATOM 2447 N N . LYS A 1 328 ? 0.368 -0.979 -53.406 1.00 19.68 316 LYS A N 1
ATOM 2448 C CA . LYS A 1 328 ? -0.179 0.056 -54.302 1.00 21.95 316 LYS A CA 1
ATOM 2449 C C . LYS A 1 328 ? -0.027 1.450 -53.738 1.00 22.57 316 LYS A C 1
ATOM 2450 O O . LYS A 1 328 ? 0.316 2.357 -54.472 1.00 22.49 316 LYS A O 1
ATOM 2456 N N . PHE A 1 329 ? -0.295 1.598 -52.429 1.00 20.77 317 PHE A N 1
ATOM 2457 C CA . PHE A 1 329 ? -0.186 2.873 -51.725 1.00 18.57 317 PHE A CA 1
ATOM 2458 C C . PHE A 1 329 ? 1.259 3.433 -51.840 1.00 20.59 317 PHE A C 1
ATOM 2459 O O . PHE A 1 329 ? 1.454 4.620 -52.154 1.00 19.22 317 PHE A O 1
ATOM 2467 N N . LEU A 1 330 ? 2.255 2.581 -51.613 1.00 18.68 318 LEU A N 1
ATOM 2468 C CA . LEU A 1 330 ? 3.629 3.010 -51.659 1.00 19.65 318 LEU A CA 1
ATOM 2469 C C . LEU A 1 330 ? 4.102 3.342 -53.094 1.00 22.18 318 LEU A C 1
ATOM 2470 O O . LEU A 1 330 ? 4.857 4.268 -53.280 1.00 21.11 318 LEU A O 1
ATOM 2475 N N . LYS A 1 331 ? 3.636 2.568 -54.069 1.00 23.28 319 LYS A N 1
ATOM 2476 C CA . LYS A 1 331 ? 3.950 2.805 -55.470 1.00 25.47 319 LYS A CA 1
ATOM 2477 C C . LYS A 1 331 ? 3.486 4.195 -55.904 1.00 23.80 319 LYS A C 1
ATOM 2478 O O . LYS A 1 331 ? 4.298 4.930 -56.468 1.00 26.62 319 LYS A O 1
ATOM 2484 N N . LYS A 1 332 ? 2.218 4.536 -55.624 1.00 23.91 320 LYS A N 1
ATOM 2485 C CA . LYS A 1 332 ? 1.659 5.861 -55.886 1.00 27.72 320 LYS A CA 1
ATOM 2486 C C . LYS A 1 332 ? 2.502 6.951 -55.168 1.00 28.91 320 LYS A C 1
ATOM 2487 O O . LYS A 1 332 ? 2.875 7.916 -55.768 1.00 27.65 320 LYS A O 1
ATOM 2489 N N . LEU A 1 333 ? 2.873 6.715 -53.917 1.00 26.65 321 LEU A N 1
ATOM 2490 C CA . LEU A 1 333 ? 3.603 7.668 -53.137 1.00 25.67 321 LEU A CA 1
ATOM 2491 C C . LEU A 1 333 ? 4.982 7.974 -53.721 1.00 25.19 321 LEU A C 1
ATOM 2492 O O . LEU A 1 333 ? 5.391 9.129 -53.783 1.00 25.97 321 LEU A O 1
ATOM 2497 N N . PHE A 1 334 ? 5.682 6.947 -54.139 1.00 22.70 322 PHE A N 1
ATOM 2498 C CA . PHE A 1 334 ? 7.045 7.085 -54.612 1.00 25.37 322 PHE A CA 1
ATOM 2499 C C . PHE A 1 334 ? 7.222 7.294 -56.137 1.00 28.09 322 PHE A C 1
ATOM 2500 O O . PHE A 1 334 ? 8.336 7.456 -56.558 1.00 29.99 322 PHE A O 1
ATOM 2508 N N . GLU A 1 335 ? 6.131 7.342 -56.910 1.00 29.17 323 GLU A N 1
ATOM 2509 C CA . GLU A 1 335 ? 6.129 7.908 -58.289 1.00 36.38 323 GLU A CA 1
ATOM 2510 C C . GLU A 1 335 ? 5.984 9.407 -58.234 1.00 31.92 323 GLU A C 1
ATOM 2511 O O . GLU A 1 335 ? 6.611 10.086 -58.978 1.00 48.73 323 GLU A O 1
ATOM 2517 N N . PHE B 1 16 ? -20.083 -3.754 -19.094 1.00 33.56 4 PHE B N 1
ATOM 2518 C CA . PHE B 1 16 ? -21.236 -4.404 -19.782 1.00 33.14 4 PHE B CA 1
ATOM 2519 C C . PHE B 1 16 ? -22.613 -3.855 -19.412 1.00 31.07 4 PHE B C 1
ATOM 2520 O O . PHE B 1 16 ? -23.596 -4.119 -20.071 1.00 36.20 4 PHE B O 1
ATOM 2528 N N . ASP B 1 17 ? -22.712 -3.100 -18.351 1.00 27.65 5 ASP B N 1
ATOM 2529 C CA . ASP B 1 17 ? -24.001 -2.656 -17.884 1.00 26.00 5 ASP B CA 1
ATOM 2530 C C . ASP B 1 17 ? -24.077 -1.143 -18.211 1.00 27.68 5 ASP B C 1
ATOM 2531 O O . ASP B 1 17 ? -23.327 -0.652 -19.076 1.00 28.70 5 ASP B O 1
ATOM 2536 N N . LEU B 1 18 ? -25.027 -0.435 -17.617 1.00 25.69 6 LEU B N 1
ATOM 2537 C CA . LEU B 1 18 ? -25.147 1.034 -17.746 1.00 25.68 6 LEU B CA 1
ATOM 2538 C C . LEU B 1 18 ? -23.852 1.698 -17.358 1.00 24.34 6 LEU B C 1
ATOM 2539 O O . LEU B 1 18 ? -23.249 1.267 -16.456 1.00 23.59 6 LEU B O 1
ATOM 2544 N N . PRO B 1 19 ? -23.417 2.772 -18.052 1.00 24.79 7 PRO B N 1
ATOM 2545 C CA . PRO B 1 19 ? -22.250 3.557 -17.562 1.00 23.82 7 PRO B CA 1
ATOM 2546 C C . PRO B 1 19 ? -22.517 4.194 -16.220 1.00 23.52 7 PRO B C 1
ATOM 2547 O O . PRO B 1 19 ? -23.686 4.361 -15.840 1.00 24.05 7 PRO B O 1
ATOM 2551 N N . LEU B 1 20 ? -21.432 4.490 -15.512 1.00 22.93 8 LEU B N 1
ATOM 2552 C CA . LEU B 1 20 ? -21.472 4.905 -14.167 1.00 25.02 8 LEU B CA 1
ATOM 2553 C C . LEU B 1 20 ? -22.361 6.112 -13.927 1.00 26.80 8 LEU B C 1
ATOM 2554 O O . LEU B 1 20 ? -23.115 6.106 -12.952 1.00 25.57 8 LEU B O 1
ATOM 2559 N N . GLU B 1 21 ? -22.246 7.156 -14.786 1.00 25.74 9 GLU B N 1
ATOM 2560 C CA . GLU B 1 21 ? -23.110 8.326 -14.671 1.00 26.61 9 GLU B CA 1
ATOM 2561 C C . GLU B 1 21 ? -24.624 7.955 -14.671 1.00 23.84 9 GLU B C 1
ATOM 2562 O O . GLU B 1 21 ? -25.368 8.531 -13.892 1.00 25.98 9 GLU B O 1
ATOM 2564 N N . GLU B 1 22 ? -25.053 6.994 -15.488 1.00 22.33 10 GLU B N 1
ATOM 2565 C CA . GLU B 1 22 ? -26.442 6.511 -15.480 1.00 25.34 10 GLU B CA 1
ATOM 2566 C C . GLU B 1 22 ? -26.732 5.599 -14.270 1.00 23.43 10 GLU B C 1
ATOM 2567 O O . GLU B 1 22 ? -27.796 5.706 -13.687 1.00 23.62 10 GLU B O 1
ATOM 2573 N N . LEU B 1 23 ? -25.770 4.757 -13.866 1.00 21.49 11 LEU B N 1
ATOM 2574 C CA . LEU B 1 23 ? -25.945 3.902 -12.663 1.00 21.05 11 LEU B CA 1
ATOM 2575 C C . LEU B 1 23 ? -26.247 4.769 -11.461 1.00 22.44 11 LEU B C 1
ATOM 2576 O O . LEU B 1 23 ? -27.134 4.437 -10.642 1.00 22.71 11 LEU B O 1
ATOM 2581 N N . LYS B 1 24 ? -25.498 5.873 -11.311 1.00 22.90 12 LYS B N 1
ATOM 2582 C CA . LYS B 1 24 ? -25.753 6.763 -10.191 1.00 25.76 12 LYS B CA 1
ATOM 2583 C C . LYS B 1 24 ? -27.161 7.381 -10.141 1.00 23.22 12 LYS B C 1
ATOM 2584 O O . LYS B 1 24 ? -27.583 7.766 -9.041 1.00 23.98 12 LYS B O 1
ATOM 2590 N N . LYS B 1 25 ? -27.872 7.468 -11.279 1.00 22.61 13 LYS B N 1
ATOM 2591 C CA . LYS B 1 25 ? -29.238 8.025 -11.314 1.00 27.40 13 LYS B CA 1
ATOM 2592 C C . LYS B 1 25 ? -30.270 6.945 -11.543 1.00 25.41 13 LYS B C 1
ATOM 2593 O O . LYS B 1 25 ? -31.425 7.240 -11.862 1.00 25.27 13 LYS B O 1
ATOM 2599 N N . TYR B 1 26 ? -29.866 5.677 -11.428 1.00 23.57 14 TYR B N 1
ATOM 2600 C CA . TYR B 1 26 ? -30.720 4.598 -11.866 1.00 22.28 14 TYR B CA 1
ATOM 2601 C C . TYR B 1 26 ? -31.676 4.270 -10.699 1.00 23.54 14 TYR B C 1
ATOM 2602 O O . TYR B 1 26 ? -31.241 3.680 -9.714 1.00 22.21 14 TYR B O 1
ATOM 2611 N N . ARG B 1 27 ? -32.929 4.633 -10.863 1.00 25.25 15 ARG B N 1
ATOM 2612 C CA . ARG B 1 27 ? -34.005 4.440 -9.847 1.00 30.08 15 ARG B CA 1
ATOM 2613 C C . ARG B 1 27 ? -35.179 3.885 -10.600 1.00 28.50 15 ARG B C 1
ATOM 2614 O O . ARG B 1 27 ? -36.076 4.638 -10.993 1.00 34.57 15 ARG B O 1
ATOM 2622 N N . PRO B 1 28 ? -35.167 2.589 -10.900 1.00 24.09 16 PRO B N 1
ATOM 2623 C CA . PRO B 1 28 ? -36.251 2.086 -11.762 1.00 27.66 16 PRO B CA 1
ATOM 2624 C C . PRO B 1 28 ? -37.577 1.982 -11.029 1.00 25.93 16 PRO B C 1
ATOM 2625 O O . PRO B 1 28 ? -37.612 1.910 -9.806 1.00 26.26 16 PRO B O 1
ATOM 2629 N N . GLU B 1 29 ? -38.655 1.879 -11.799 1.00 32.06 17 GLU B N 1
ATOM 2630 C CA . GLU B 1 29 ? -39.981 1.808 -11.205 1.00 36.78 17 GLU B CA 1
ATOM 2631 C C . GLU B 1 29 ? -39.996 0.560 -10.342 1.00 30.91 17 GLU B C 1
ATOM 2632 O O . GLU B 1 29 ? -39.532 -0.482 -10.777 1.00 26.33 17 GLU B O 1
ATOM 2638 N N . ARG B 1 30 ? -40.424 0.670 -9.090 1.00 28.48 18 ARG B N 1
ATOM 2639 C CA . ARG B 1 30 ? -40.326 -0.494 -8.189 1.00 28.68 18 ARG B CA 1
ATOM 2640 C C . ARG B 1 30 ? -41.538 -1.396 -8.468 1.00 28.22 18 ARG B C 1
ATOM 2641 O O . ARG B 1 30 ? -42.541 -0.958 -9.030 1.00 26.64 18 ARG B O 1
ATOM 2649 N N . TYR B 1 31 ? -41.420 -2.662 -8.127 1.00 25.96 19 TYR B N 1
ATOM 2650 C CA . TYR B 1 31 ? -42.571 -3.552 -8.207 1.00 24.10 19 TYR B CA 1
ATOM 2651 C C . TYR B 1 31 ? -42.656 -4.361 -6.941 1.00 22.55 19 TYR B C 1
ATOM 2652 O O . TYR B 1 31 ? -41.723 -5.061 -6.623 1.00 21.32 19 TYR B O 1
ATOM 2661 N N . GLU B 1 32 ? -43.733 -4.197 -6.173 1.00 22.87 20 GLU B N 1
ATOM 2662 C CA . GLU B 1 32 ? -44.041 -5.029 -5.017 1.00 21.99 20 GLU B CA 1
ATOM 2663 C C . GLU B 1 32 ? -45.532 -5.152 -4.895 1.00 22.98 20 GLU B C 1
ATOM 2664 O O . GLU B 1 32 ? -46.254 -4.370 -5.489 1.00 20.64 20 GLU B O 1
ATOM 2670 N N . GLU B 1 33 ? -45.982 -6.173 -4.178 1.00 21.15 21 GLU B N 1
ATOM 2671 C CA . GLU B 1 33 ? -47.394 -6.372 -3.975 1.00 22.95 21 GLU B CA 1
ATOM 2672 C C . GLU B 1 33 ? -47.815 -5.438 -2.816 1.00 25.31 21 GLU B C 1
ATOM 2673 O O . GLU B 1 33 ? -47.018 -5.010 -2.000 1.00 20.83 21 GLU B O 1
ATOM 2679 N N . LYS B 1 34 ? -49.099 -5.105 -2.791 1.00 28.57 22 LYS B N 1
ATOM 2680 C CA . LYS B 1 34 ? -49.636 -4.191 -1.776 1.00 26.41 22 LYS B CA 1
ATOM 2681 C C . LYS B 1 34 ? -49.534 -4.766 -0.362 1.00 25.42 22 LYS B C 1
ATOM 2682 O O . LYS B 1 34 ? -49.566 -4.009 0.608 1.00 26.58 22 LYS B O 1
ATOM 2688 N N . ASP B 1 35 ? -49.434 -6.095 -0.236 1.00 21.86 23 ASP B N 1
ATOM 2689 C CA . ASP B 1 35 ? -49.248 -6.787 1.050 1.00 22.13 23 ASP B CA 1
ATOM 2690 C C . ASP B 1 35 ? -47.817 -7.151 1.478 1.00 19.37 23 ASP B C 1
ATOM 2691 O O . ASP B 1 35 ? -47.651 -7.943 2.394 1.00 21.83 23 ASP B O 1
ATOM 2696 N N . PHE B 1 36 ? -46.825 -6.520 0.869 1.00 19.37 24 PHE B N 1
ATOM 2697 C CA . PHE B 1 36 ? -45.403 -6.760 1.228 1.00 18.07 24 PHE B CA 1
ATOM 2698 C C . PHE B 1 36 ? -45.153 -6.654 2.721 1.00 19.21 24 PHE B C 1
ATOM 2699 O O . PHE B 1 36 ? -44.606 -7.543 3.331 1.00 16.88 24 PHE B O 1
ATOM 2707 N N . ASP B 1 37 ? -45.600 -5.536 3.323 1.00 19.27 25 ASP B N 1
ATOM 2708 C CA . ASP B 1 37 ? -45.329 -5.351 4.732 1.00 18.42 25 ASP B CA 1
ATOM 2709 C C . ASP B 1 37 ? -46.123 -6.322 5.564 1.00 17.79 25 ASP B C 1
ATOM 2710 O O . ASP B 1 37 ? -45.571 -6.831 6.548 1.00 18.09 25 ASP B O 1
ATOM 2715 N N . GLU B 1 38 ? -47.397 -6.522 5.231 1.00 19.75 26 GLU B N 1
ATOM 2716 C CA . GLU B 1 38 ? -48.247 -7.482 5.972 1.00 20.26 26 GLU B CA 1
ATOM 2717 C C . GLU B 1 38 ? -47.582 -8.895 5.934 1.00 19.93 26 GLU B C 1
ATOM 2718 O O . GLU B 1 38 ? -47.576 -9.624 6.903 1.00 16.99 26 GLU B O 1
ATOM 2724 N N . PHE B 1 39 ? -47.073 -9.287 4.752 1.00 19.87 27 PHE B N 1
ATOM 2725 C CA . PHE B 1 39 ? -46.447 -10.611 4.608 1.00 19.99 27 PHE B CA 1
ATOM 2726 C C . PHE B 1 39 ? -45.331 -10.764 5.575 1.00 16.45 27 PHE B C 1
ATOM 2727 O O . PHE B 1 39 ? -45.230 -11.787 6.241 1.00 17.09 27 PHE B O 1
ATOM 2735 N N . TRP B 1 40 ? -44.482 -9.751 5.674 1.00 16.25 28 TRP B N 1
ATOM 2736 C CA . TRP B 1 40 ? -43.325 -9.821 6.565 1.00 16.43 28 TRP B CA 1
ATOM 2737 C C . TRP B 1 40 ? -43.681 -9.747 8.065 1.00 17.13 28 TRP B C 1
ATOM 2738 O O . TRP B 1 40 ? -43.113 -10.417 8.858 1.00 16.86 28 TRP B O 1
ATOM 2749 N N . GLU B 1 41 ? -44.675 -8.905 8.398 1.00 18.26 29 GLU B N 1
ATOM 2750 C CA . GLU B 1 41 ? -45.107 -8.726 9.772 1.00 17.57 29 GLU B CA 1
ATOM 2751 C C . GLU B 1 41 ? -45.650 -10.056 10.265 1.00 17.38 29 GLU B C 1
ATOM 2752 O O . GLU B 1 41 ? -45.339 -10.464 11.357 1.00 21.95 29 GLU B O 1
ATOM 2754 N N . GLU B 1 42 ? -46.472 -10.718 9.469 1.00 18.69 30 GLU B N 1
ATOM 2755 C CA . GLU B 1 42 ? -47.046 -12.020 9.857 1.00 21.28 30 GLU B CA 1
ATOM 2756 C C . GLU B 1 42 ? -46.007 -13.114 9.977 1.00 19.49 30 GLU B C 1
ATOM 2757 O O . GLU B 1 42 ? -45.977 -13.903 10.928 1.00 19.00 30 GLU B O 1
ATOM 2763 N N . THR B 1 43 ? -45.141 -13.184 8.967 1.00 18.97 31 THR B N 1
ATOM 2764 C CA . THR B 1 43 ? -43.986 -14.045 9.044 1.00 17.07 31 THR B CA 1
ATOM 2765 C C . THR B 1 43 ? -43.199 -13.880 10.365 1.00 17.27 31 THR B C 1
ATOM 2766 O O . THR B 1 43 ? -42.885 -14.874 11.043 1.00 19.24 31 THR B O 1
ATOM 2770 N N . LEU B 1 44 ? -42.809 -12.660 10.716 1.00 17.23 32 LEU B N 1
ATOM 2771 C CA . LEU B 1 44 ? -41.925 -12.483 11.846 1.00 18.60 32 LEU B CA 1
ATOM 2772 C C . LEU B 1 44 ? -42.686 -12.750 13.137 1.00 20.89 32 LEU B C 1
ATOM 2773 O O . LEU B 1 44 ? -42.174 -13.387 14.037 1.00 17.77 32 LEU B O 1
ATOM 2778 N N . ALA B 1 45 ? -43.941 -12.315 13.180 1.00 22.51 33 ALA B N 1
ATOM 2779 C CA . ALA B 1 45 ? -44.781 -12.597 14.380 1.00 22.04 33 ALA B CA 1
ATOM 2780 C C . ALA B 1 45 ? -44.955 -14.076 14.646 1.00 21.56 33 ALA B C 1
ATOM 2781 O O . ALA B 1 45 ? -44.852 -14.510 15.785 1.00 23.72 33 ALA B O 1
ATOM 2783 N N . GLU B 1 46 ? -45.176 -14.876 13.619 1.00 23.74 34 GLU B N 1
ATOM 2784 C CA . GLU B 1 46 ? -45.313 -16.314 13.809 1.00 25.04 34 GLU B CA 1
ATOM 2785 C C . GLU B 1 46 ? -44.043 -16.998 14.332 1.00 22.29 34 GLU B C 1
ATOM 2786 O O . GLU B 1 46 ? -44.105 -17.874 15.191 1.00 21.81 34 GLU B O 1
ATOM 2792 N N . SER B 1 47 ? -42.885 -16.601 13.817 1.00 18.93 35 SER B N 1
ATOM 2793 C CA . SER B 1 47 ? -41.641 -17.180 14.253 1.00 19.06 35 SER B CA 1
ATOM 2794 C C . SER B 1 47 ? -41.258 -16.647 15.678 1.00 18.68 35 SER B C 1
ATOM 2795 O O . SER B 1 47 ? -40.632 -17.342 16.401 1.00 17.72 35 SER B O 1
ATOM 2798 N N . GLU B 1 48 ? -41.726 -15.448 16.040 1.00 17.35 36 GLU B N 1
ATOM 2799 C CA . GLU B 1 48 ? -41.494 -14.963 17.443 1.00 22.14 36 GLU B CA 1
ATOM 2800 C C . GLU B 1 48 ? -42.253 -15.763 18.507 1.00 24.05 36 GLU B C 1
ATOM 2801 O O . GLU B 1 48 ? -41.876 -15.702 19.684 1.00 25.69 36 GLU B O 1
ATOM 2807 N N . LYS B 1 49 ? -43.269 -16.516 18.109 1.00 20.62 37 LYS B N 1
ATOM 2808 C CA . LYS B 1 49 ? -43.976 -17.383 19.082 1.00 23.49 37 LYS B CA 1
ATOM 2809 C C . LYS B 1 49 ? -43.173 -18.519 19.623 1.00 22.85 37 LYS B C 1
ATOM 2810 O O . LYS B 1 49 ? -43.605 -19.078 20.596 1.00 24.05 37 LYS B O 1
ATOM 2816 N N . PHE B 1 50 ? -42.061 -18.903 18.976 1.00 19.81 38 PHE B N 1
ATOM 2817 C CA . PHE B 1 50 ? -41.196 -19.930 19.436 1.00 19.18 38 PHE B CA 1
ATOM 2818 C C . PHE B 1 50 ? -40.110 -19.334 20.274 1.00 20.27 38 PHE B C 1
ATOM 2819 O O . PHE B 1 50 ? -39.660 -18.222 19.975 1.00 21.91 38 PHE B O 1
ATOM 2827 N N . PRO B 1 51 ? -39.726 -20.020 21.350 1.00 19.20 39 PRO B N 1
ATOM 2828 C CA . PRO B 1 51 ? -38.720 -19.346 22.183 1.00 20.48 39 PRO B CA 1
ATOM 2829 C C . PRO B 1 51 ? -37.397 -19.267 21.407 1.00 20.10 39 PRO B C 1
ATOM 2830 O O . PRO B 1 51 ? -36.993 -20.279 20.769 1.00 19.01 39 PRO B O 1
ATOM 2834 N N . LEU B 1 52 ? -36.730 -18.117 21.501 1.00 19.55 40 LEU B N 1
ATOM 2835 C CA . LEU B 1 52 ? -35.386 -17.976 20.899 1.00 19.75 40 LEU B CA 1
ATOM 2836 C C . LEU B 1 52 ? -34.378 -19.044 21.357 1.00 18.82 40 LEU B C 1
ATOM 2837 O O . LEU B 1 52 ? -33.695 -19.635 20.535 1.00 19.02 40 LEU B O 1
ATOM 2842 N N . ASP B 1 53 ? -34.370 -19.317 22.668 1.00 17.67 41 ASP B N 1
ATOM 2843 C CA . ASP B 1 53 ? -33.483 -20.200 23.335 1.00 16.76 41 ASP B CA 1
ATOM 2844 C C . ASP B 1 53 ? -32.079 -20.251 22.690 1.00 18.48 41 ASP B C 1
ATOM 2845 O O . ASP B 1 53 ? -31.664 -21.296 22.190 1.00 17.44 41 ASP B O 1
ATOM 2850 N N . PRO B 1 54 ? -31.364 -19.120 22.734 1.00 18.24 42 PRO B N 1
ATOM 2851 C CA . PRO B 1 54 ? -30.018 -19.065 22.131 1.00 17.96 42 PRO B CA 1
ATOM 2852 C C . PRO B 1 54 ? -29.041 -19.800 22.997 1.00 17.40 42 PRO B C 1
ATOM 2853 O O . PRO B 1 54 ? -29.002 -19.584 24.238 1.00 18.01 42 PRO B O 1
ATOM 2857 N N . VAL B 1 55 ? -28.309 -20.729 22.428 1.00 16.04 43 VAL B N 1
ATOM 2858 C CA . VAL B 1 55 ? -27.414 -21.565 23.168 1.00 16.46 43 VAL B CA 1
ATOM 2859 C C . VAL B 1 55 ? -26.016 -21.234 22.737 1.00 20.05 43 VAL B C 1
ATOM 2860 O O . VAL B 1 55 ? -25.731 -21.289 21.508 1.00 21.85 43 VAL B O 1
ATOM 2864 N N . PHE B 1 56 ? -25.176 -20.830 23.691 1.00 20.85 44 PHE B N 1
ATOM 2865 C CA . PHE B 1 56 ? -23.738 -20.543 23.423 1.00 19.90 44 PHE B CA 1
ATOM 2866 C C . PHE B 1 56 ? -22.864 -21.506 24.168 1.00 23.31 44 PHE B C 1
ATOM 2867 O O . PHE B 1 56 ? -22.735 -21.410 25.410 1.00 24.05 44 PHE B O 1
ATOM 2875 N N . GLU B 1 57 ? -22.309 -22.459 23.449 1.00 19.24 45 GLU B N 1
ATOM 2876 C CA . GLU B 1 57 ? -21.410 -23.421 24.031 1.00 22.50 45 GLU B CA 1
ATOM 2877 C C . GLU B 1 57 ? -19.936 -23.166 23.707 1.00 23.06 45 GLU B C 1
ATOM 2878 O O . GLU B 1 57 ? -19.504 -23.309 22.546 1.00 19.30 45 GLU B O 1
ATOM 2884 N N . ARG B 1 58 ? -19.175 -22.869 24.761 1.00 23.02 46 ARG B N 1
ATOM 2885 C CA . ARG B 1 58 ? -17.755 -22.540 24.629 1.00 28.00 46 ARG B CA 1
ATOM 2886 C C . ARG B 1 58 ? -17.058 -23.777 24.113 1.00 31.28 46 ARG B C 1
ATOM 2887 O O . ARG B 1 58 ? -17.327 -24.914 24.554 1.00 32.45 46 ARG B O 1
ATOM 2895 N N . MET B 1 59 ? -16.203 -23.574 23.130 1.00 25.68 47 MET B N 1
ATOM 2896 C CA . MET B 1 59 ? -15.506 -24.643 22.499 1.00 28.45 47 MET B CA 1
ATOM 2897 C C . MET B 1 59 ? -14.080 -24.749 22.927 1.00 31.32 47 MET B C 1
ATOM 2898 O O . MET B 1 59 ? -13.432 -23.719 23.105 1.00 30.33 47 MET B O 1
ATOM 2903 N N . GLU B 1 60 ? -13.603 -25.996 23.054 1.00 29.18 48 GLU B N 1
ATOM 2904 C CA . GLU B 1 60 ? -12.161 -26.278 23.086 1.00 28.70 48 GLU B CA 1
ATOM 2905 C C . GLU B 1 60 ? -11.684 -25.890 21.687 1.00 28.85 48 GLU B C 1
ATOM 2906 O O . GLU B 1 60 ? -12.222 -26.306 20.685 1.00 31.31 48 GLU B O 1
ATOM 2908 N N . SER B 1 61 ? -10.699 -25.019 21.626 1.00 31.14 49 SER B N 1
ATOM 2909 C CA . SER B 1 61 ? -10.231 -24.493 20.352 1.00 28.76 49 SER B CA 1
ATOM 2910 C C . SER B 1 61 ? -8.748 -24.299 20.477 1.00 30.52 49 SER B C 1
ATOM 2911 O O . SER B 1 61 ? -8.264 -23.980 21.552 1.00 25.15 49 SER B O 1
ATOM 2914 N N . HIS B 1 62 ? -8.047 -24.411 19.367 1.00 29.92 50 HIS B N 1
ATOM 2915 C CA . HIS B 1 62 ? -6.669 -23.943 19.322 1.00 28.31 50 HIS B CA 1
ATOM 2916 C C . HIS B 1 62 ? -6.506 -22.420 19.231 1.00 24.67 50 HIS B C 1
ATOM 2917 O O . HIS B 1 62 ? -5.409 -21.932 19.406 1.00 25.60 50 HIS B O 1
ATOM 2924 N N . LEU B 1 63 ? -7.573 -21.685 18.937 1.00 21.66 51 LEU B N 1
ATOM 2925 C CA . LEU B 1 63 ? -7.540 -20.244 18.899 1.00 21.74 51 LEU B CA 1
ATOM 2926 C C . LEU B 1 63 ? -7.098 -19.670 20.238 1.00 21.69 51 LEU B C 1
ATOM 2927 O O . LEU B 1 63 ? -7.518 -20.184 21.271 1.00 20.89 51 LEU B O 1
ATOM 2932 N N . LYS B 1 64 ? -6.220 -18.675 20.197 1.00 20.21 52 LYS B N 1
ATOM 2933 C CA . LYS B 1 64 ? -5.662 -18.030 21.436 1.00 21.04 52 LYS B CA 1
ATOM 2934 C C . LYS B 1 64 ? -6.059 -16.612 21.665 1.00 22.41 52 LYS B C 1
ATOM 2935 O O . LYS B 1 64 ? -6.096 -16.203 22.806 1.00 24.30 52 LYS B O 1
ATOM 2941 N N . THR B 1 65 ? -6.370 -15.846 20.637 1.00 18.37 53 THR B N 1
ATOM 2942 C CA . THR B 1 65 ? -6.783 -14.442 20.786 1.00 19.12 53 THR B CA 1
ATOM 2943 C C . THR B 1 65 ? -8.260 -14.264 20.833 1.00 18.92 53 THR B C 1
ATOM 2944 O O . THR B 1 65 ? -8.739 -13.146 21.030 1.00 21.52 53 THR B O 1
ATOM 2948 N N . VAL B 1 66 ? -8.981 -15.357 20.586 1.00 18.69 54 VAL B N 1
ATOM 2949 C CA . VAL B 1 66 ? -10.383 -15.315 20.464 1.00 20.80 54 VAL B CA 1
ATOM 2950 C C . VAL B 1 66 ? -11.012 -16.474 21.256 1.00 21.34 54 VAL B C 1
ATOM 2951 O O . VAL B 1 66 ? -10.441 -17.537 21.340 1.00 22.40 54 VAL B O 1
ATOM 2955 N N . GLU B 1 67 ? -12.174 -16.227 21.859 1.00 22.89 55 GLU B N 1
ATOM 2956 C CA . GLU B 1 67 ? -12.978 -17.302 22.483 1.00 22.73 55 GLU B CA 1
ATOM 2957 C C . GLU B 1 67 ? -14.050 -17.674 21.453 1.00 20.26 55 GLU B C 1
ATOM 2958 O O . GLU B 1 67 ? -14.712 -16.772 20.951 1.00 21.90 55 GLU B O 1
ATOM 2964 N N . ALA B 1 68 ? -14.222 -18.958 21.167 1.00 18.88 56 ALA B N 1
ATOM 2965 C CA . ALA B 1 68 ? -15.159 -19.424 20.191 1.00 18.94 56 ALA B CA 1
ATOM 2966 C C . ALA B 1 68 ? -16.325 -20.180 20.819 1.00 18.66 56 ALA B C 1
ATOM 2967 O O . ALA B 1 68 ? -16.108 -21.068 21.645 1.00 18.17 56 ALA B O 1
ATOM 2969 N N . TYR B 1 69 ? -17.528 -19.839 20.392 1.00 20.20 57 TYR B N 1
ATOM 2970 C CA . TYR B 1 69 ? -18.727 -20.565 20.845 1.00 20.80 57 TYR B CA 1
ATOM 2971 C C . TYR B 1 69 ? -19.530 -21.158 19.679 1.00 20.45 57 TYR B C 1
ATOM 2972 O O . TYR B 1 69 ? -19.750 -20.489 18.661 1.00 18.30 57 TYR B O 1
ATOM 2981 N N . ASP B 1 70 ? -19.993 -22.389 19.908 1.00 19.21 58 ASP B N 1
ATOM 2982 C CA . ASP B 1 70 ? -20.967 -23.101 19.066 1.00 18.19 58 ASP B CA 1
ATOM 2983 C C . ASP B 1 70 ? -22.341 -22.523 19.369 1.00 19.04 58 ASP B C 1
ATOM 2984 O O . ASP B 1 70 ? -22.796 -22.576 20.505 1.00 19.62 58 ASP B O 1
ATOM 2989 N N . VAL B 1 71 ? -22.987 -21.935 18.393 1.00 17.62 59 VAL B N 1
ATOM 2990 C CA . VAL B 1 71 ? -24.298 -21.319 18.612 1.00 17.77 59 VAL B CA 1
ATOM 2991 C C . VAL B 1 71 ? -25.446 -22.156 18.044 1.00 19.35 59 VAL B C 1
ATOM 2992 O O . VAL B 1 71 ? -25.302 -22.784 16.988 1.00 17.00 59 VAL B O 1
ATOM 2996 N N . THR B 1 72 ? -26.571 -22.174 18.787 1.00 16.67 60 THR B N 1
ATOM 2997 C CA . THR B 1 72 ? -27.853 -22.668 18.287 1.00 16.55 60 THR B CA 1
ATOM 2998 C C . THR B 1 72 ? -28.891 -21.686 18.629 1.00 16.86 60 THR B C 1
ATOM 2999 O O . THR B 1 72 ? -28.889 -21.135 19.748 1.00 18.22 60 THR B O 1
ATOM 3003 N N . PHE B 1 73 ? -29.809 -21.355 17.729 1.00 16.98 61 PHE B N 1
ATOM 3004 C CA . PHE B 1 73 ? -30.911 -20.464 18.070 1.00 16.81 61 PHE B CA 1
ATOM 3005 C C . PHE B 1 73 ? -32.094 -20.761 17.225 1.00 18.23 61 PHE B C 1
ATOM 3006 O O . PHE B 1 73 ? -31.936 -21.408 16.200 1.00 17.43 61 PHE B O 1
ATOM 3014 N N . SER B 1 74 ? -33.281 -20.276 17.636 1.00 17.40 62 SER B N 1
ATOM 3015 C CA . SER B 1 74 ? -34.491 -20.556 16.896 1.00 17.24 62 SER B CA 1
ATOM 3016 C C . SER B 1 74 ? -34.697 -19.514 15.807 1.00 16.37 62 SER B C 1
ATOM 3017 O O . SER B 1 74 ? -34.833 -18.317 16.059 1.00 16.82 62 SER B O 1
ATOM 3020 N N . GLY B 1 75 ? -34.697 -19.998 14.572 1.00 16.84 63 GLY B N 1
ATOM 3021 C CA . GLY B 1 75 ? -35.045 -19.179 13.418 1.00 16.05 63 GLY B CA 1
ATOM 3022 C C . GLY B 1 75 ? -36.493 -19.270 12.947 1.00 18.84 63 GLY B C 1
ATOM 3023 O O . GLY B 1 75 ? -37.479 -19.159 13.734 1.00 18.63 63 GLY B O 1
ATOM 3024 N N . TYR B 1 76 ? -36.660 -19.459 11.652 1.00 17.04 64 TYR B N 1
ATOM 3025 C CA . TYR B 1 76 ? -37.949 -19.624 11.035 1.00 17.51 64 TYR B CA 1
ATOM 3026 C C . TYR B 1 76 ? -38.737 -20.796 11.672 1.00 17.98 64 TYR B C 1
ATOM 3027 O O . TYR B 1 76 ? -38.237 -21.941 11.787 1.00 17.26 64 TYR B O 1
ATOM 3036 N N . ARG B 1 77 ? -39.932 -20.458 12.177 1.00 19.70 65 ARG B N 1
ATOM 3037 C CA . ARG B 1 77 ? -40.816 -21.420 12.813 1.00 19.30 65 ARG B CA 1
ATOM 3038 C C . ARG B 1 77 ? -40.169 -22.294 13.911 1.00 18.25 65 ARG B C 1
ATOM 3039 O O . ARG B 1 77 ? -40.452 -23.496 14.069 1.00 20.74 65 ARG B O 1
ATOM 3047 N N . GLY B 1 78 ? -39.295 -21.709 14.703 1.00 17.22 66 GLY B N 1
ATOM 3048 C CA . GLY B 1 78 ? -38.648 -22.432 15.762 1.00 16.67 66 GLY B CA 1
ATOM 3049 C C . GLY B 1 78 ? -37.543 -23.365 15.312 1.00 16.97 66 GLY B C 1
ATOM 3050 O O . GLY B 1 78 ? -36.967 -24.057 16.109 1.00 16.09 66 GLY B O 1
ATOM 3051 N N . GLN B 1 79 ? -37.226 -23.407 14.009 1.00 16.32 67 GLN B N 1
ATOM 3052 C CA . GLN B 1 79 ? -36.211 -24.345 13.554 1.00 17.27 67 GLN B CA 1
ATOM 3053 C C . GLN B 1 79 ? -34.837 -23.912 14.048 1.00 17.35 67 GLN B C 1
ATOM 3054 O O . GLN B 1 79 ? -34.531 -22.714 14.042 1.00 17.98 67 GLN B O 1
ATOM 3060 N N . ARG B 1 80 ? -34.008 -24.882 14.408 1.00 16.06 68 ARG B N 1
ATOM 3061 C CA . ARG B 1 80 ? -32.820 -24.614 15.137 1.00 16.84 68 ARG B CA 1
ATOM 3062 C C . ARG B 1 80 ? -31.620 -24.480 14.162 1.00 17.69 68 ARG B C 1
ATOM 3063 O O . ARG B 1 80 ? -31.244 -25.447 13.448 1.00 17.08 68 ARG B O 1
ATOM 3071 N N . ILE B 1 81 ? -31.046 -23.301 14.201 1.00 16.06 69 ILE B N 1
ATOM 3072 C CA . ILE B 1 81 ? -30.041 -22.813 13.249 1.00 16.24 69 ILE B CA 1
ATOM 3073 C C . ILE B 1 81 ? -28.714 -22.745 13.986 1.00 16.39 69 ILE B C 1
ATOM 3074 O O . ILE B 1 81 ? -28.648 -22.344 15.168 1.00 14.97 69 ILE B O 1
ATOM 3079 N N . LYS B 1 82 ? -27.666 -23.253 13.337 1.00 14.84 70 LYS B N 1
ATOM 3080 C CA . LYS B 1 82 ? -26.302 -23.202 13.876 1.00 14.66 70 LYS B CA 1
ATOM 3081 C C . LYS B 1 82 ? -25.618 -21.902 13.560 1.00 14.43 70 LYS B C 1
ATOM 3082 O O . LYS B 1 82 ? -26.040 -21.116 12.644 1.00 15.80 70 LYS B O 1
ATOM 3088 N N . GLY B 1 83 ? -24.563 -21.652 14.341 1.00 14.87 71 GLY B N 1
ATOM 3089 C CA . GLY B 1 83 ? -23.753 -20.418 14.133 1.00 15.12 71 GLY B CA 1
ATOM 3090 C C . GLY B 1 83 ? -22.428 -20.542 14.865 1.00 15.94 71 GLY B C 1
ATOM 3091 O O . GLY B 1 83 ? -22.222 -21.514 15.584 1.00 18.18 71 GLY B O 1
ATOM 3092 N N . TRP B 1 84 ? -21.537 -19.547 14.735 1.00 15.20 72 TRP B N 1
ATOM 3093 C CA . TRP B 1 84 ? -20.427 -19.391 15.641 1.00 15.05 72 TRP B CA 1
ATOM 3094 C C . TRP B 1 84 ? -20.516 -18.018 16.274 1.00 14.90 72 TRP B C 1
ATOM 3095 O O . TRP B 1 84 ? -20.960 -17.054 15.653 1.00 14.73 72 TRP B O 1
ATOM 3106 N N . LEU B 1 85 ? -20.013 -17.912 17.507 1.00 16.70 73 LEU B N 1
ATOM 3107 C CA . LEU B 1 85 ? -19.749 -16.661 18.128 1.00 17.03 73 LEU B CA 1
ATOM 3108 C C . LEU B 1 85 ? -18.282 -16.602 18.474 1.00 17.64 73 LEU B C 1
ATOM 3109 O O . LEU B 1 85 ? -17.769 -17.448 19.196 1.00 18.88 73 LEU B O 1
ATOM 3114 N N . LEU B 1 86 ? -17.619 -15.578 17.930 1.00 18.23 74 LEU B N 1
ATOM 3115 C CA . LEU B 1 86 ? -16.220 -15.323 18.145 1.00 17.83 74 LEU B CA 1
ATOM 3116 C C . LEU B 1 86 ? -16.028 -14.028 18.917 1.00 17.68 74 LEU B C 1
ATOM 3117 O O . LEU B 1 86 ? -16.457 -12.975 18.481 1.00 18.10 74 LEU B O 1
ATOM 3122 N N . VAL B 1 87 ? -15.414 -14.126 20.092 1.00 18.37 75 VAL B N 1
ATOM 3123 C CA . VAL B 1 87 ? -15.257 -13.012 21.019 1.00 18.14 75 VAL B CA 1
ATOM 3124 C C . VAL B 1 87 ? -13.738 -12.776 21.193 1.00 17.69 75 VAL B C 1
ATOM 3125 O O . VAL B 1 87 ? -12.995 -13.652 21.668 1.00 19.31 75 VAL B O 1
ATOM 3129 N N . PRO B 1 88 ? -13.273 -11.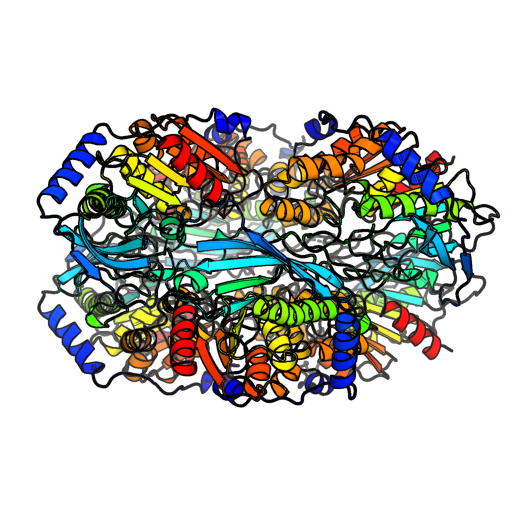616 20.765 1.00 17.50 76 PRO B N 1
ATOM 3130 C CA . PRO B 1 88 ? -11.860 -11.318 20.993 1.00 19.96 76 PRO B CA 1
ATOM 3131 C C . PRO B 1 88 ? -11.561 -11.106 22.486 1.00 21.10 76 PRO B C 1
ATOM 3132 O O . PRO B 1 88 ? -12.396 -10.535 23.166 1.00 23.22 76 PRO B O 1
ATOM 3136 N N . LYS B 1 89 ? -10.396 -11.571 22.951 1.00 22.81 77 LYS B N 1
ATOM 3137 C CA . LYS B 1 89 ? -9.935 -11.399 24.349 1.00 21.81 77 LYS B CA 1
ATOM 3138 C C . LYS B 1 89 ? -9.462 -9.996 24.552 1.00 21.15 77 LYS B C 1
ATOM 3139 O O . LYS B 1 89 ? -8.325 -9.688 24.258 1.00 22.86 77 LYS B O 1
ATOM 3145 N N . LEU B 1 90 ? -10.345 -9.118 24.972 1.00 23.21 78 LEU B N 1
ATOM 3146 C CA . LEU B 1 90 ? -9.986 -7.718 25.217 1.00 26.11 78 LEU B CA 1
ATOM 3147 C C . LEU B 1 90 ? -10.493 -7.272 26.620 1.00 34.90 78 LEU B C 1
ATOM 3148 O O . LEU B 1 90 ? -11.378 -7.919 27.179 1.00 31.51 78 LEU B O 1
ATOM 3153 N N . GLU B 1 91 ? -9.936 -6.157 27.121 1.00 35.35 79 GLU B N 1
ATOM 3154 C CA . GLU B 1 91 ? -10.326 -5.581 28.426 1.00 42.61 79 GLU B CA 1
ATOM 3155 C C . GLU B 1 91 ? -11.764 -5.094 28.438 1.00 41.79 79 GLU B C 1
ATOM 3156 O O . GLU B 1 91 ? -12.464 -5.365 29.362 1.00 46.64 79 GLU B O 1
ATOM 3158 N N . GLU B 1 92 ? -12.213 -4.389 27.406 1.00 43.78 80 GLU B N 1
ATOM 3159 C CA . GLU B 1 92 ? -13.607 -3.881 27.351 1.00 43.60 80 GLU B CA 1
ATOM 3160 C C . GLU B 1 92 ? -14.708 -4.931 27.829 1.00 41.25 80 GLU B C 1
ATOM 3161 O O . GLU B 1 92 ? -14.652 -6.099 27.517 1.00 42.40 80 GLU B O 1
ATOM 3167 N N . GLU B 1 93 ? -15.657 -4.485 28.649 1.00 38.28 81 GLU B N 1
ATOM 3168 C CA . GLU B 1 93 ? -16.752 -5.302 29.174 1.00 42.71 81 GLU B CA 1
ATOM 3169 C C . GLU B 1 93 ? -17.860 -5.450 28.121 1.00 40.93 81 GLU B C 1
ATOM 3170 O O . GLU B 1 93 ? -18.491 -6.503 28.027 1.00 45.32 81 GLU B O 1
ATOM 3172 N N . LYS B 1 94 ? -18.097 -4.398 27.348 1.00 33.69 82 LYS B N 1
ATOM 3173 C CA . LYS B 1 94 ? -19.077 -4.441 26.277 1.00 34.22 82 LYS B CA 1
ATOM 3174 C C . LYS B 1 94 ? -18.327 -4.175 24.974 1.00 31.74 82 LYS B C 1
ATOM 3175 O O . LYS B 1 94 ? -17.414 -3.328 24.933 1.00 31.27 82 LYS B O 1
ATOM 3181 N N . LEU B 1 95 ? -18.648 -4.978 23.953 1.00 26.06 83 LEU B N 1
ATOM 3182 C CA . LEU B 1 95 ? -17.956 -4.904 22.652 1.00 21.99 83 LEU B CA 1
ATOM 3183 C C . LEU B 1 95 ? -18.950 -4.715 21.543 1.00 20.76 83 LEU B C 1
ATOM 3184 O O . LEU B 1 95 ? -20.088 -5.203 21.649 1.00 21.51 83 LEU B O 1
ATOM 3189 N N . PRO B 1 96 ? -18.542 -3.997 20.468 1.00 19.59 84 PRO B N 1
ATOM 3190 C CA . PRO B 1 96 ? -19.408 -3.948 19.294 1.00 19.35 84 PRO B CA 1
ATOM 3191 C C . PRO B 1 96 ? -19.482 -5.376 18.650 1.00 16.98 84 PRO B C 1
ATOM 3192 O O . PRO B 1 96 ? -18.637 -6.270 19.002 1.00 16.98 84 PRO B O 1
ATOM 3196 N N . CYS B 1 97 ? -20.482 -5.570 17.785 1.00 17.55 85 CYS B N 1
ATOM 3197 C CA . CYS B 1 97 ? -20.829 -6.903 17.239 1.00 17.39 85 CYS B CA 1
ATOM 3198 C C . CYS B 1 97 ? -21.167 -6.791 15.783 1.00 15.67 85 CYS B C 1
ATOM 3199 O O . CYS B 1 97 ? -21.874 -5.871 15.367 1.00 20.29 85 CYS B O 1
ATOM 3202 N N . VAL B 1 98 ? -20.569 -7.674 14.990 1.00 16.92 86 VAL B N 1
ATOM 3203 C CA . VAL B 1 98 ? -20.925 -7.907 13.562 1.00 16.69 86 VAL B CA 1
ATOM 3204 C C . VAL B 1 98 ? -21.610 -9.288 13.412 1.00 14.31 86 VAL B C 1
ATOM 3205 O O . VAL B 1 98 ? -21.069 -10.298 13.779 1.00 14.98 86 VAL B O 1
ATOM 3209 N N . VAL B 1 99 ? -22.849 -9.239 12.940 1.00 14.55 87 VAL B N 1
ATOM 3210 C CA . VAL B 1 99 ? -23.608 -10.442 12.561 1.00 14.65 87 VAL B CA 1
ATOM 3211 C C . VAL B 1 99 ? -23.295 -10.625 11.042 1.00 13.98 87 VAL B C 1
ATOM 3212 O O . VAL B 1 99 ? -23.624 -9.756 10.238 1.00 13.73 87 VAL B O 1
ATOM 3216 N N . GLN B 1 100 ? -22.649 -11.734 10.748 1.00 14.33 88 GLN B N 1
ATOM 3217 C CA . GLN B 1 100 ? -22.089 -12.058 9.437 1.00 15.88 88 GLN B CA 1
ATOM 3218 C C . GLN B 1 100 ? -22.964 -13.092 8.777 1.00 15.20 88 GLN B C 1
ATOM 3219 O O . GLN B 1 100 ? -23.167 -14.173 9.332 1.00 13.96 88 GLN B O 1
ATOM 3225 N N . TYR B 1 101 ? -23.468 -12.746 7.584 1.00 15.90 89 TYR B N 1
ATOM 3226 C CA . TYR B 1 101 ? -24.206 -13.679 6.734 1.00 14.09 89 TYR B CA 1
ATOM 3227 C C . TYR B 1 101 ? -23.300 -14.158 5.567 1.00 14.43 89 TYR B C 1
ATOM 3228 O O . TYR B 1 101 ? -22.344 -13.514 5.204 1.00 15.94 89 TYR B O 1
ATOM 3237 N N . ILE B 1 102 ? -23.603 -15.314 5.042 1.00 14.67 90 ILE B N 1
ATOM 3238 C CA . ILE B 1 102 ? -22.631 -16.112 4.250 1.00 13.76 90 ILE B CA 1
ATOM 3239 C C . ILE B 1 102 ? -23.112 -16.198 2.781 1.00 14.54 90 ILE B C 1
ATOM 3240 O O . ILE B 1 102 ? -24.324 -16.309 2.506 1.00 13.44 90 ILE B O 1
ATOM 3245 N N . GLY B 1 103 ? -22.113 -16.229 1.874 1.00 13.90 91 GLY B N 1
ATOM 3246 C CA . GLY B 1 103 ? -22.357 -16.355 0.430 1.00 14.77 91 GLY B CA 1
ATOM 3247 C C . GLY B 1 103 ? -22.947 -17.679 -0.013 1.00 14.32 91 GLY B C 1
ATOM 3248 O O . GLY B 1 103 ? -22.889 -18.686 0.703 1.00 13.29 91 GLY B O 1
ATOM 3249 N N . TYR B 1 104 ? -23.452 -17.681 -1.261 1.00 15.10 92 TYR B N 1
ATOM 3250 C CA . TYR B 1 104 ? -24.225 -18.804 -1.797 1.00 15.54 92 TYR B CA 1
ATOM 3251 C C . TYR B 1 104 ? -23.347 -20.041 -1.804 1.00 14.90 92 TYR B C 1
ATOM 3252 O O . TYR B 1 104 ? -22.125 -19.979 -2.138 1.00 12.71 92 TYR B O 1
ATOM 3261 N N . ASN B 1 105 ? -23.941 -21.169 -1.432 1.00 15.92 93 ASN B N 1
ATOM 3262 C CA . ASN B 1 105 ? -23.223 -22.474 -1.319 1.00 16.50 93 ASN B CA 1
ATOM 3263 C C . ASN B 1 105 ? -22.177 -22.575 -0.240 1.00 17.60 93 ASN B C 1
ATOM 3264 O O . ASN B 1 105 ? -21.426 -23.559 -0.215 1.00 19.01 93 ASN B O 1
ATOM 3269 N N . GLY B 1 106 ? -22.130 -21.617 0.674 1.00 15.52 94 GLY B N 1
ATOM 3270 C CA . GLY B 1 106 ? -21.240 -21.674 1.795 1.00 14.88 94 GLY B CA 1
ATOM 3271 C C . GLY B 1 106 ? -21.999 -22.026 3.083 1.00 15.31 94 GLY B C 1
ATOM 3272 O O . GLY B 1 106 ? -23.248 -22.179 3.085 1.00 16.11 94 GLY B O 1
ATOM 3273 N N . GLY B 1 107 ? -21.258 -22.148 4.149 1.00 14.67 95 GLY B N 1
ATOM 3274 C CA . GLY B 1 107 ? -21.824 -22.469 5.453 1.00 15.87 95 GLY B CA 1
ATOM 3275 C C . GLY B 1 107 ? -20.902 -21.950 6.493 1.00 14.80 95 GLY B C 1
ATOM 3276 O O . GLY B 1 107 ? -19.879 -21.415 6.168 1.00 14.49 95 GLY B O 1
ATOM 3277 N N . ARG B 1 108 ? -21.210 -22.209 7.766 1.00 14.78 96 ARG B N 1
ATOM 3278 C CA . ARG B 1 108 ? -20.426 -21.583 8.866 1.00 13.80 96 ARG B CA 1
ATOM 3279 C C . ARG B 1 108 ? -18.986 -22.053 8.943 1.00 15.19 96 ARG B C 1
ATOM 3280 O O . ARG B 1 108 ? -18.169 -21.460 9.641 1.00 16.95 96 ARG B O 1
ATOM 3288 N N . GLY B 1 109 ? -18.657 -23.136 8.247 1.00 14.97 97 GLY B N 1
ATOM 3289 C CA . GLY B 1 109 ? -17.289 -23.621 8.238 1.00 15.99 97 GLY B CA 1
ATOM 3290 C C . GLY B 1 109 ? -16.704 -23.851 9.605 1.00 19.57 97 GLY B C 1
ATOM 3291 O O . GLY B 1 109 ? -17.359 -24.448 10.486 1.00 17.36 97 GLY B O 1
ATOM 3292 N N . PHE B 1 110 ? -15.476 -23.358 9.798 1.00 19.45 98 PHE B N 1
ATOM 3293 C CA . PHE B 1 110 ? -14.811 -23.468 11.080 1.00 21.58 98 PHE B CA 1
ATOM 3294 C C . PHE B 1 110 ? -14.717 -22.080 11.754 1.00 18.57 98 PHE B C 1
ATOM 3295 O O . PHE B 1 110 ? -14.708 -21.027 11.090 1.00 16.38 98 PHE B O 1
ATOM 3303 N N . PRO B 1 111 ? -14.543 -22.074 13.085 1.00 18.92 99 PRO B N 1
ATOM 3304 C CA . PRO B 1 111 ? -14.393 -20.783 13.751 1.00 17.12 99 PRO B CA 1
ATOM 3305 C C . PRO B 1 111 ? -13.289 -19.919 13.149 1.00 17.65 99 PRO B C 1
ATOM 3306 O O . PRO B 1 111 ? -13.512 -18.713 12.897 1.00 19.30 99 PRO B O 1
ATOM 3310 N N . HIS B 1 112 ? -12.180 -20.552 12.801 1.00 18.27 100 HIS B N 1
ATOM 3311 C CA . HIS B 1 112 ? -11.031 -19.812 12.247 1.00 20.60 100 HIS B CA 1
ATOM 3312 C C . HIS B 1 112 ? -11.232 -19.201 10.846 1.00 20.41 100 HIS B C 1
ATOM 3313 O O . HIS B 1 112 ? -10.418 -18.349 10.411 1.00 19.37 100 HIS B O 1
ATOM 3320 N N . ASP B 1 113 ? -12.330 -19.579 10.151 1.00 19.14 101 ASP B N 1
ATOM 3321 C CA . ASP B 1 113 ? -12.690 -18.934 8.882 1.00 17.07 101 ASP B CA 1
ATOM 3322 C C . ASP B 1 113 ? -13.172 -17.485 9.036 1.00 18.19 101 ASP B C 1
ATOM 3323 O O . ASP B 1 113 ? -13.394 -16.793 8.047 1.00 18.52 101 ASP B O 1
ATOM 3328 N N . TRP B 1 114 ? -13.416 -17.018 10.277 1.00 16.18 102 TRP B N 1
ATOM 3329 C CA . TRP B 1 114 ? -14.113 -15.783 10.491 1.00 17.42 102 TRP B CA 1
ATOM 3330 C C . TRP B 1 114 ? -13.332 -14.789 11.434 1.00 18.29 102 TRP B C 1
ATOM 3331 O O . TRP B 1 114 ? -13.961 -14.041 12.240 1.00 18.98 102 TRP B O 1
ATOM 3342 N N . LEU B 1 115 ? -12.009 -14.775 11.277 1.00 18.36 103 LEU B N 1
ATOM 3343 C CA . LEU B 1 115 ? -11.160 -14.017 12.190 1.00 16.65 103 LEU B CA 1
ATOM 3344 C C . LEU B 1 115 ? -11.065 -12.505 12.016 1.00 17.67 103 LEU B C 1
ATOM 3345 O O . LEU B 1 115 ? -10.542 -11.818 12.932 1.00 16.81 103 LEU B O 1
ATOM 3350 N N . PHE B 1 116 ? -11.570 -11.958 10.923 1.00 17.33 104 PHE B N 1
ATOM 3351 C CA . PHE B 1 116 ? -11.339 -10.534 10.652 1.00 16.67 104 PHE B CA 1
ATOM 3352 C C . PHE B 1 116 ? -11.938 -9.615 11.737 1.00 17.61 104 PHE B C 1
ATOM 3353 O O . PHE B 1 116 ? -11.266 -8.767 12.345 1.00 14.78 104 PHE B O 1
ATOM 3361 N N . TRP B 1 117 ? -13.224 -9.788 11.954 1.00 16.63 105 TRP B N 1
ATOM 3362 C CA . TRP B 1 117 ? -13.964 -8.855 12.794 1.00 17.08 105 TRP B CA 1
ATOM 3363 C C . TRP B 1 117 ? -13.530 -8.926 14.244 1.00 16.75 105 TRP B C 1
ATOM 3364 O O . TRP B 1 117 ? -13.269 -7.851 14.829 1.00 15.69 105 TRP B O 1
ATOM 3375 N N . PRO B 1 118 ? -13.302 -10.142 14.765 1.00 17.26 106 PRO B N 1
ATOM 3376 C CA . PRO B 1 118 ? -12.791 -10.282 16.113 1.00 17.76 106 PRO B CA 1
ATOM 3377 C C . PRO B 1 118 ? -11.414 -9.701 16.248 1.00 18.13 106 PRO B C 1
ATOM 3378 O O . PRO B 1 118 ? -11.140 -9.032 17.252 1.00 18.07 106 PRO B O 1
ATOM 3382 N N . SER B 1 119 ? -10.610 -9.797 15.210 1.00 17.03 107 SER B N 1
ATOM 3383 C CA . SER B 1 119 ? -9.270 -9.186 15.275 1.00 16.37 107 SER B CA 1
ATOM 3384 C C . SER B 1 119 ? -9.284 -7.679 15.311 1.00 16.35 107 SER B C 1
ATOM 3385 O O . SER B 1 119 ? -8.328 -7.079 15.851 1.00 16.53 107 SER B O 1
ATOM 3388 N N . MET B 1 120 ? -10.272 -7.081 14.667 1.00 15.88 108 MET B N 1
ATOM 3389 C CA . MET B 1 120 ? -10.629 -5.677 14.726 1.00 18.00 108 MET B CA 1
ATOM 3390 C C . MET B 1 120 ? -11.405 -5.198 15.990 1.00 17.36 108 MET B C 1
ATOM 3391 O O . MET B 1 120 ? -11.818 -4.036 16.028 1.00 20.80 108 MET B O 1
ATOM 3396 N N . GLY B 1 121 ? -11.623 -6.094 16.934 1.00 18.09 109 GLY B N 1
ATOM 3397 C CA . GLY B 1 121 ? -12.215 -5.816 18.256 1.00 18.02 109 GLY B CA 1
ATOM 3398 C C . GLY B 1 121 ? -13.738 -5.948 18.313 1.00 18.94 109 GLY B C 1
ATOM 3399 O O . GLY B 1 121 ? -14.383 -5.410 19.251 1.00 18.90 109 GLY B O 1
ATOM 3400 N N . TYR B 1 122 ? -14.328 -6.654 17.316 1.00 18.10 110 TYR B N 1
ATOM 3401 C CA . TYR B 1 122 ? -15.779 -6.877 17.236 1.00 17.60 110 TYR B CA 1
ATOM 3402 C C . TYR B 1 122 ? -16.099 -8.337 17.582 1.00 19.48 110 TYR B C 1
ATOM 3403 O O . TYR B 1 122 ? -15.495 -9.324 17.076 1.00 17.56 110 TYR B O 1
ATOM 3412 N N . ILE B 1 123 ? -17.044 -8.521 18.497 1.00 18.55 111 ILE B N 1
ATOM 3413 C CA . ILE B 1 123 ? -17.647 -9.831 18.597 1.00 17.69 111 ILE B CA 1
ATOM 3414 C C . ILE B 1 123 ? -18.272 -10.140 17.196 1.00 16.36 111 ILE B C 1
ATOM 3415 O O . ILE B 1 123 ? -18.917 -9.272 16.578 1.00 18.30 111 ILE B O 1
ATOM 3420 N N . CYS B 1 124 ? -18.056 -11.355 16.712 1.00 17.84 112 CYS B N 1
ATOM 3421 C CA . CYS B 1 124 ? -18.621 -11.766 15.415 1.00 16.75 112 CYS B CA 1
ATOM 3422 C C . CYS B 1 124 ? -19.588 -12.974 15.599 1.00 16.20 112 CYS B C 1
ATOM 3423 O O . CYS B 1 124 ? -19.198 -14.021 16.089 1.00 16.58 112 CYS B O 1
ATOM 3426 N N . PHE B 1 125 ? -20.832 -12.789 15.191 1.00 17.29 113 PHE B N 1
ATOM 3427 C CA . PHE B 1 125 ? -21.847 -13.854 15.198 1.00 15.51 113 PHE B CA 1
ATOM 3428 C C . PHE B 1 125 ? -21.971 -14.317 13.724 1.00 14.77 113 PHE B C 1
ATOM 3429 O O . PHE B 1 125 ? -22.459 -13.549 12.932 1.00 14.23 113 PHE B O 1
ATOM 3437 N N . VAL B 1 126 ? -21.574 -15.551 13.448 1.00 15.16 114 VAL B N 1
ATOM 3438 C CA . VAL B 1 126 ? -21.650 -16.076 12.081 1.00 14.63 114 VAL B CA 1
ATOM 3439 C C . VAL B 1 126 ? -22.865 -16.943 11.970 1.00 13.51 114 VAL B C 1
ATOM 3440 O O . VAL B 1 126 ? -22.965 -17.995 12.660 1.00 14.60 114 VAL B O 1
ATOM 3444 N N . MET B 1 127 ? -23.816 -16.547 11.111 1.00 13.99 115 MET B N 1
ATOM 3445 C CA . MET B 1 127 ? -25.011 -17.330 10.950 1.00 13.94 115 MET B CA 1
ATOM 3446 C C . MET B 1 127 ?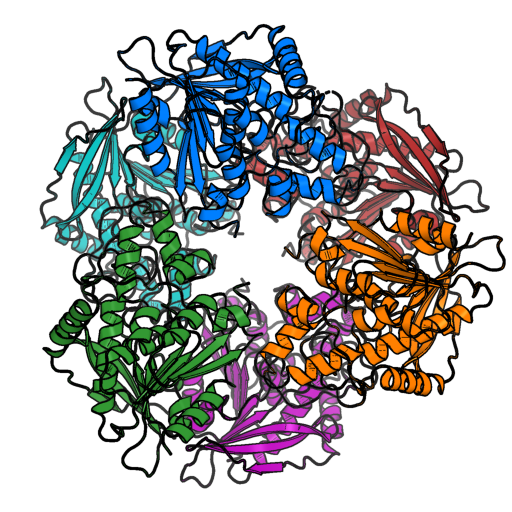 -24.787 -18.423 9.866 1.00 15.40 115 MET B C 1
ATOM 3447 O O . MET B 1 127 ? -24.521 -18.101 8.685 1.00 14.47 115 MET B O 1
ATOM 3452 N N . ASP B 1 128 ? -25.025 -19.677 10.224 1.00 14.41 116 ASP B N 1
ATOM 3453 C CA . ASP B 1 128 ? -25.007 -20.782 9.200 1.00 15.95 116 ASP B CA 1
ATOM 3454 C C . ASP B 1 128 ? -26.221 -20.709 8.336 1.00 14.34 116 ASP B C 1
ATOM 3455 O O . ASP B 1 128 ? -27.235 -20.124 8.756 1.00 15.95 116 ASP B O 1
ATOM 3460 N N . THR B 1 129 ? -26.119 -21.200 7.081 1.00 14.16 117 THR B N 1
ATOM 3461 C CA . THR B 1 129 ? -27.166 -21.023 6.087 1.00 14.57 117 THR B CA 1
ATOM 3462 C C . THR B 1 129 ? -27.886 -22.353 5.821 1.00 14.69 117 THR B C 1
ATOM 3463 O O . THR B 1 129 ? -27.269 -23.358 5.334 1.00 15.58 117 THR B O 1
ATOM 3467 N N . ARG B 1 130 ? -29.182 -22.366 6.151 1.00 14.60 118 ARG B N 1
ATOM 3468 C CA . ARG B 1 130 ? -30.002 -23.583 6.135 1.00 15.14 118 ARG B CA 1
ATOM 3469 C C . ARG B 1 130 ? -29.874 -24.290 4.745 1.00 14.62 118 ARG B C 1
ATOM 3470 O O . ARG B 1 130 ? -30.055 -23.676 3.700 1.00 13.15 118 ARG B O 1
ATOM 3478 N N . GLY B 1 131 ? -29.416 -25.533 4.775 1.00 13.31 119 GLY B N 1
ATOM 3479 C CA . GLY B 1 131 ? -29.460 -26.442 3.587 1.00 14.58 119 GLY B CA 1
ATOM 3480 C C . GLY B 1 131 ? -28.385 -26.267 2.569 1.00 14.45 119 GLY B C 1
ATOM 3481 O O . GLY B 1 131 ? -28.355 -27.040 1.636 1.00 14.82 119 GLY B O 1
ATOM 3482 N N . GLN B 1 132 ? -27.502 -25.271 2.763 1.00 14.97 120 GLN B N 1
ATOM 3483 C CA . GLN B 1 132 ? -26.419 -25.026 1.791 1.00 15.25 120 GLN B CA 1
ATOM 3484 C C . GLN B 1 132 ? -25.178 -25.748 2.204 1.00 13.23 120 GLN B C 1
ATOM 3485 O O . GLN B 1 132 ? -25.151 -27.002 2.299 1.00 15.38 120 GLN B O 1
ATOM 3491 N N . GLY B 1 133 ? -24.124 -25.024 2.500 1.00 14.82 121 GLY B N 1
ATOM 3492 C CA . GLY B 1 133 ? -22.909 -25.586 3.120 1.00 14.35 121 GLY B CA 1
ATOM 3493 C C . GLY B 1 133 ? -22.201 -26.726 2.406 1.00 14.41 121 GLY B C 1
ATOM 3494 O O . GLY B 1 133 ? -21.674 -27.592 3.068 1.00 11.95 121 GLY B O 1
ATOM 3495 N N . SER B 1 134 ? -22.198 -26.750 1.080 1.00 14.16 122 SER B N 1
ATOM 3496 C CA . SER B 1 134 ? -21.622 -27.885 0.362 1.00 14.85 122 SER B CA 1
ATOM 3497 C C . SER B 1 134 ? -20.840 -27.481 -0.911 1.00 15.69 122 SER B C 1
ATOM 3498 O O . SER B 1 134 ? -20.440 -28.326 -1.652 1.00 18.28 122 SER B O 1
ATOM 3501 N N . GLY B 1 135 ? -20.669 -26.203 -1.146 1.00 16.61 123 GLY B N 1
ATOM 3502 C CA . GLY B 1 135 ? -20.047 -25.718 -2.389 1.00 19.60 123 GLY B CA 1
ATOM 3503 C C . GLY B 1 135 ? -18.614 -25.289 -2.144 1.00 20.35 123 GLY B C 1
ATOM 3504 O O . GLY B 1 135 ? -17.683 -25.851 -2.725 1.00 23.79 123 GLY B O 1
ATOM 3505 N N . TRP B 1 136 ? -18.393 -24.328 -1.267 1.00 19.95 124 TRP B N 1
ATOM 3506 C CA . TRP B 1 136 ? -17.020 -23.839 -1.047 1.00 20.24 124 TRP B CA 1
ATOM 3507 C C . TRP B 1 136 ? -16.598 -23.813 0.428 1.00 22.95 124 TRP B C 1
ATOM 3508 O O . TRP B 1 136 ? -15.412 -23.623 0.727 1.00 19.70 124 TRP B O 1
ATOM 3519 N N . LEU B 1 137 ? -17.558 -24.025 1.342 1.00 19.84 125 LEU B N 1
ATOM 3520 C CA . LEU B 1 137 ? -17.298 -24.046 2.792 1.00 19.54 125 LEU B CA 1
ATOM 3521 C C . LEU B 1 137 ? -18.429 -24.845 3.411 1.00 18.27 125 LEU B C 1
ATOM 3522 O O . LEU B 1 137 ? -19.610 -24.588 3.086 1.00 17.77 125 LEU B O 1
ATOM 3527 N N . LYS B 1 138 ? -18.108 -25.792 4.295 1.00 16.96 126 LYS B N 1
ATOM 3528 C CA . LYS B 1 138 ? -19.141 -26.653 4.873 1.00 17.93 126 LYS B CA 1
ATOM 3529 C C . LYS B 1 138 ? -20.108 -25.955 5.809 1.00 15.85 126 LYS B C 1
ATOM 3530 O O . LYS B 1 138 ? -19.803 -24.931 6.432 1.00 16.27 126 LYS B O 1
ATOM 3536 N N . GLY B 1 139 ? -21.281 -26.522 5.889 1.00 14.90 127 GLY B N 1
ATOM 3537 C CA . GLY B 1 139 ? -22.304 -26.028 6.808 1.00 17.48 127 GLY B CA 1
ATOM 3538 C C . GLY B 1 139 ? -22.928 -27.207 7.534 1.00 16.29 127 GLY B C 1
ATOM 3539 O O . GLY B 1 139 ? -22.806 -28.361 7.115 1.00 14.67 127 GLY B O 1
ATOM 3540 N N . ASP B 1 140 ? -23.678 -26.865 8.564 1.00 15.69 128 ASP B N 1
ATOM 3541 C CA . ASP B 1 140 ? -24.254 -27.851 9.514 1.00 16.69 128 ASP B CA 1
ATOM 3542 C C . ASP B 1 140 ? -25.768 -27.735 9.729 1.00 15.94 128 ASP B C 1
ATOM 3543 O O . ASP B 1 140 ? -26.288 -28.422 10.616 1.00 17.47 128 ASP B O 1
ATOM 3548 N N . THR B 1 141 ? -26.455 -26.809 9.058 1.00 14.78 129 THR B N 1
ATOM 3549 C CA . THR B 1 141 ? -27.871 -26.550 9.340 1.00 14.67 129 THR B CA 1
ATOM 3550 C C . THR B 1 141 ? -28.739 -27.070 8.176 1.00 17.07 129 THR B C 1
ATOM 3551 O O . THR B 1 141 ? -28.464 -26.728 7.009 1.00 18.08 129 THR B O 1
ATOM 3555 N N . PRO B 1 142 ? -29.787 -27.863 8.476 1.00 17.38 130 PRO B N 1
ATOM 3556 C CA . PRO B 1 142 ? -30.708 -28.350 7.471 1.00 18.03 130 PRO B CA 1
ATOM 3557 C C . PRO B 1 142 ? -31.737 -27.281 7.149 1.00 17.98 130 PRO B C 1
ATOM 3558 O O . PRO B 1 142 ? -31.971 -26.361 7.947 1.00 17.90 130 PRO B O 1
ATOM 3562 N N . ASP B 1 143 ? -32.383 -27.412 5.980 1.00 16.78 131 ASP B N 1
ATOM 3563 C CA . ASP B 1 143 ? -33.588 -26.637 5.659 1.00 16.14 131 ASP B CA 1
ATOM 3564 C C . ASP B 1 143 ? -34.776 -27.552 6.090 1.00 20.02 131 ASP B C 1
ATOM 3565 O O . ASP B 1 143 ? -34.557 -28.722 6.326 1.00 19.17 131 ASP B O 1
ATOM 3570 N N . TYR B 1 144 ? -35.979 -26.998 6.173 1.00 22.68 132 TYR B N 1
ATOM 3571 C CA . TYR B 1 144 ? -37.265 -27.710 6.345 1.00 25.67 132 TYR B CA 1
ATOM 3572 C C . TYR B 1 144 ? -38.263 -27.012 5.453 1.00 28.55 132 TYR B C 1
ATOM 3573 O O . TYR B 1 144 ? -38.517 -25.831 5.605 1.00 32.90 132 TYR B O 1
ATOM 3582 N N . PRO B 1 145 ? -38.873 -27.720 4.538 1.00 31.99 133 PRO B N 1
ATOM 3583 C CA . PRO B 1 145 ? -39.820 -27.062 3.673 1.00 30.96 133 PRO B CA 1
ATOM 3584 C C . PRO B 1 145 ? -41.181 -26.801 4.351 1.00 34.80 133 PRO B C 1
ATOM 3585 O O . PRO B 1 145 ? -41.481 -27.415 5.346 1.00 30.64 133 PRO B O 1
ATOM 3589 N N . GLU B 1 146 ? -41.957 -25.893 3.749 1.00 45.30 134 GLU B N 1
ATOM 3590 C CA . GLU B 1 146 ? -43.397 -25.747 3.988 1.00 54.50 134 GLU B CA 1
ATOM 3591 C C . GLU B 1 146 ? -44.058 -26.912 3.174 1.00 58.61 134 GLU B C 1
ATOM 3592 O O . GLU B 1 146 ? -44.386 -26.773 1.967 1.00 64.35 134 GLU B O 1
ATOM 3598 N N . GLY B 1 147 ? -44.124 -28.076 3.843 1.00 52.23 135 GLY B N 1
ATOM 3599 C CA . GLY B 1 147 ? -44.574 -29.371 3.296 1.00 45.34 135 GLY B CA 1
ATOM 3600 C C . GLY B 1 147 ? -43.945 -29.925 2.006 1.00 40.75 135 GLY B C 1
ATOM 3601 O O . GLY B 1 147 ? -42.801 -30.467 2.026 1.00 34.03 135 GLY B O 1
ATOM 3602 N N . PRO B 1 148 ? -44.703 -29.865 0.891 1.00 33.87 136 PRO B N 1
ATOM 3603 C CA . PRO B 1 148 ? -44.189 -30.386 -0.394 1.00 31.53 136 PRO B CA 1
ATOM 3604 C C . PRO B 1 148 ? -43.040 -29.492 -0.876 1.00 27.58 136 PRO B C 1
ATOM 3605 O O . PRO B 1 148 ? -43.059 -28.285 -0.663 1.00 21.51 136 PRO B O 1
ATOM 3609 N N . VAL B 1 149 ? -42.029 -30.107 -1.474 1.00 24.09 137 VAL B N 1
ATOM 3610 C CA . VAL B 1 149 ? -40.905 -29.397 -2.092 1.00 21.47 137 VAL B CA 1
ATOM 3611 C C . VAL B 1 149 ? -41.204 -29.434 -3.608 1.00 21.50 137 VAL B C 1
ATOM 3612 O O . VAL B 1 149 ? -40.994 -30.457 -4.242 1.00 17.70 137 VAL B O 1
ATOM 3616 N N . ASP B 1 150 ? -41.751 -28.366 -4.152 1.00 18.28 138 ASP B N 1
ATOM 3617 C CA . ASP B 1 150 ? -42.240 -28.339 -5.530 1.00 17.81 138 ASP B CA 1
ATOM 3618 C C . ASP B 1 150 ? -41.134 -28.615 -6.517 1.00 17.65 138 ASP B C 1
ATOM 3619 O O . ASP B 1 150 ? -39.967 -28.325 -6.214 1.00 16.29 138 ASP B O 1
ATOM 3624 N N . PRO B 1 151 ? -41.509 -29.061 -7.737 1.00 17.58 139 PRO B N 1
ATOM 3625 C CA . PRO B 1 151 ? -40.575 -29.062 -8.887 1.00 16.63 139 PRO B CA 1
ATOM 3626 C C . PRO B 1 151 ? -39.717 -27.799 -8.844 1.00 16.19 139 PRO B C 1
ATOM 3627 O O . PRO B 1 151 ? -40.264 -26.673 -8.694 1.00 17.26 139 PRO B O 1
ATOM 3631 N N . GLN B 1 152 ? -38.393 -27.977 -8.959 1.00 16.47 140 GLN B N 1
ATOM 3632 C CA . GLN B 1 152 ? -37.435 -26.843 -8.936 1.00 16.69 140 GLN B CA 1
ATOM 3633 C C . GLN B 1 152 ? -36.220 -27.132 -9.805 1.00 16.20 140 GLN B C 1
ATOM 3634 O O . GLN B 1 152 ? -35.948 -28.307 -10.089 1.00 15.00 140 GLN B O 1
ATOM 3640 N N . TYR B 1 153 ? -35.558 -26.060 -10.258 1.00 15.18 141 TYR B N 1
ATOM 3641 C CA . TYR B 1 153 ? -34.240 -26.170 -10.833 1.00 15.62 141 TYR B CA 1
ATOM 3642 C C . TYR B 1 153 ? -33.217 -26.428 -9.689 1.00 15.16 141 TYR B C 1
ATOM 3643 O O . TYR B 1 153 ? -33.398 -25.935 -8.551 1.00 15.06 141 TYR B O 1
ATOM 3652 N N . PRO B 1 154 ? -32.145 -27.203 -9.944 1.00 15.96 142 PRO B N 1
ATOM 3653 C CA . PRO B 1 154 ? -31.141 -27.424 -8.895 1.00 14.36 142 PRO B CA 1
ATOM 3654 C C . PRO B 1 154 ? -30.663 -26.139 -8.217 1.00 14.80 142 PRO B C 1
ATOM 3655 O O . PRO B 1 154 ? -30.304 -25.155 -8.920 1.00 16.28 142 PRO B O 1
ATOM 3659 N N . GLY B 1 155 ? -30.656 -26.157 -6.874 1.00 15.96 143 GLY B N 1
ATOM 3660 C CA . GLY B 1 155 ? -30.136 -25.039 -6.083 1.00 15.96 143 GLY B CA 1
ATOM 3661 C C . GLY B 1 155 ? -31.197 -24.504 -5.201 1.00 15.60 143 GLY B C 1
ATOM 3662 O O . GLY B 1 155 ? -32.169 -25.231 -4.896 1.00 16.93 143 GLY B O 1
ATOM 3663 N N . PHE B 1 156 ? -31.000 -23.271 -4.779 1.00 14.28 144 PHE B N 1
ATOM 3664 C CA . PHE B 1 156 ? -31.811 -22.620 -3.731 1.00 14.34 144 PHE B CA 1
ATOM 3665 C C . PHE B 1 156 ? -32.690 -21.516 -4.264 1.00 14.98 144 PHE B C 1
ATOM 3666 O O . PHE B 1 156 ? -33.727 -21.216 -3.646 1.00 15.12 144 PHE B O 1
ATOM 3674 N N . MET B 1 157 ? -32.342 -20.968 -5.442 1.00 14.07 145 MET B N 1
ATOM 3675 C CA . MET B 1 157 ? -33.061 -19.831 -6.000 1.00 14.18 145 MET B CA 1
ATOM 3676 C C . MET B 1 157 ? -34.502 -20.096 -6.390 1.00 14.68 145 MET B C 1
ATOM 3677 O O . MET B 1 157 ? -35.276 -19.150 -6.469 1.00 14.07 145 MET B O 1
ATOM 3682 N N . THR B 1 158 ? -34.837 -21.326 -6.790 1.00 13.79 146 THR B N 1
ATOM 3683 C CA . THR B 1 158 ? -36.202 -21.636 -7.229 1.00 13.40 146 THR B CA 1
ATOM 3684 C C . THR B 1 158 ? -36.954 -22.580 -6.296 1.00 14.05 146 THR B C 1
ATOM 3685 O O . THR B 1 158 ? -38.050 -23.074 -6.610 1.00 14.42 146 THR B O 1
ATOM 3689 N N . ARG B 1 159 ? -36.374 -22.816 -5.117 1.00 14.53 147 ARG B N 1
ATOM 3690 C CA . ARG B 1 159 ? -36.972 -23.693 -4.147 1.00 16.07 147 ARG B CA 1
ATOM 3691 C C . ARG B 1 159 ? -38.224 -23.032 -3.504 1.00 14.99 147 ARG B C 1
ATOM 3692 O O . ARG B 1 159 ? -38.103 -22.042 -2.761 1.00 17.45 147 ARG B O 1
ATOM 3700 N N . GLY B 1 160 ? -39.386 -23.540 -3.846 1.00 14.42 148 GLY B N 1
ATOM 3701 C CA . GLY B 1 160 ? -40.638 -22.959 -3.398 1.00 16.38 148 GLY B CA 1
ATOM 3702 C C . GLY B 1 160 ? -41.088 -21.661 -4.025 1.00 17.32 148 GLY B C 1
ATOM 3703 O O . GLY B 1 160 ? -41.988 -20.949 -3.487 1.00 15.99 148 GLY B O 1
ATOM 3704 N N . ILE B 1 161 ? -40.599 -21.396 -5.236 1.00 15.87 149 ILE B N 1
ATOM 3705 C CA . ILE B 1 161 ? -40.777 -20.089 -5.887 1.00 16.88 149 ILE B CA 1
ATOM 3706 C C . ILE B 1 161 ? -42.185 -19.809 -6.359 1.00 18.67 149 ILE B C 1
ATOM 3707 O O . ILE B 1 161 ? -42.500 -18.667 -6.690 1.00 19.11 149 ILE B O 1
ATOM 3712 N N . LEU B 1 162 ? -43.057 -20.800 -6.371 1.00 19.06 150 LEU B N 1
ATOM 3713 C CA . LEU B 1 162 ? -44.381 -20.550 -6.853 1.00 19.32 150 LEU B CA 1
ATOM 3714 C C . LEU B 1 162 ? -45.286 -19.883 -5.786 1.00 19.61 150 LEU B C 1
ATOM 3715 O O . LEU B 1 162 ? -46.423 -19.537 -6.121 1.00 17.53 150 LEU B O 1
ATOM 3720 N N . ASP B 1 163 ? -44.777 -19.619 -4.573 1.00 17.86 151 ASP B N 1
ATOM 3721 C CA . ASP B 1 163 ? -45.635 -18.962 -3.530 1.00 19.57 151 ASP B CA 1
ATOM 3722 C C . ASP B 1 163 ? -44.676 -18.342 -2.524 1.00 19.59 151 ASP B C 1
ATOM 3723 O O . ASP B 1 163 ? -43.756 -19.024 -2.061 1.00 19.04 151 ASP B O 1
ATOM 3728 N N . PRO B 1 164 ? -44.858 -17.046 -2.207 1.00 18.19 152 PRO B N 1
ATOM 3729 C CA . PRO B 1 164 ? -43.935 -16.458 -1.265 1.00 17.65 152 PRO B CA 1
ATOM 3730 C C . PRO B 1 164 ? -43.965 -17.170 0.077 1.00 16.40 152 PRO B C 1
ATOM 3731 O O . PRO B 1 164 ? -42.979 -17.216 0.783 1.00 16.30 152 PRO B O 1
ATOM 3735 N N . ARG B 1 165 ? -45.073 -17.789 0.437 1.00 16.56 153 ARG B N 1
ATOM 3736 C CA . ARG B 1 165 ? -45.112 -18.520 1.730 1.00 16.72 153 ARG B CA 1
ATOM 3737 C C . ARG B 1 165 ? -44.228 -19.749 1.746 1.00 15.12 153 ARG B C 1
ATOM 3738 O O . ARG B 1 165 ? -43.765 -20.147 2.820 1.00 16.41 153 ARG B O 1
ATOM 3746 N N . THR B 1 166 ? -43.976 -20.348 0.582 1.00 15.37 154 THR B N 1
ATOM 3747 C CA . THR B 1 166 ? -43.146 -21.525 0.507 1.00 15.39 154 THR B CA 1
ATOM 3748 C C . THR B 1 166 ? -41.705 -21.217 0.067 1.00 15.11 154 THR B C 1
ATOM 3749 O O . THR B 1 166 ? -40.848 -22.107 0.052 1.00 15.12 154 THR B O 1
ATOM 3753 N N . TYR B 1 167 ? -41.378 -19.991 -0.222 1.00 14.33 155 TYR B N 1
ATOM 3754 C CA . TYR B 1 167 ? -40.082 -19.745 -0.893 1.00 13.98 155 TYR B CA 1
ATOM 3755 C C . TYR B 1 167 ? -38.929 -19.833 0.124 1.00 15.07 155 TYR B C 1
ATOM 3756 O O . TYR B 1 167 ? -39.053 -19.301 1.271 1.00 14.62 155 TYR B O 1
ATOM 3765 N N . TYR B 1 168 ? -37.855 -20.518 -0.279 1.00 14.11 156 TYR B N 1
ATOM 3766 C CA . TYR B 1 168 ? -36.650 -20.723 0.516 1.00 14.33 156 TYR B CA 1
ATOM 3767 C C . TYR B 1 168 ? -36.172 -19.459 1.321 1.00 13.67 156 TYR B C 1
ATOM 3768 O O . TYR B 1 168 ? -35.885 -19.585 2.512 1.00 12.89 156 TYR B O 1
ATOM 3777 N N . TYR B 1 169 ? -36.104 -18.298 0.668 1.00 15.63 157 TYR B N 1
ATOM 3778 C CA . TYR B 1 169 ? -35.547 -17.080 1.297 1.00 14.33 157 TYR B CA 1
ATOM 3779 C C . TYR B 1 169 ? -36.505 -16.480 2.306 1.00 15.08 157 TYR B C 1
ATOM 3780 O O . TYR B 1 169 ? -36.064 -15.789 3.174 1.00 13.42 157 TYR B O 1
ATOM 3789 N N . ARG B 1 170 ? -37.778 -16.860 2.302 1.00 14.50 158 ARG B N 1
ATOM 3790 C CA . ARG B 1 170 ? -38.595 -16.531 3.481 1.00 13.13 158 ARG B CA 1
ATOM 3791 C C . ARG B 1 170 ? -38.020 -17.118 4.758 1.00 14.58 158 ARG B C 1
ATOM 3792 O O . ARG B 1 170 ? -37.937 -16.404 5.832 1.00 14.80 158 ARG B O 1
ATOM 3800 N N . ARG B 1 171 ? -37.492 -18.355 4.687 1.00 14.57 159 ARG B N 1
ATOM 3801 C CA . ARG B 1 171 ? -36.963 -19.017 5.872 1.00 14.00 159 ARG B CA 1
ATOM 3802 C C . ARG B 1 171 ? -35.542 -18.475 6.242 1.00 15.22 159 ARG B C 1
ATOM 3803 O O . ARG B 1 171 ? -35.238 -18.221 7.443 1.00 15.11 159 ARG B O 1
ATOM 3811 N N . VAL B 1 172 ? -34.714 -18.225 5.230 1.00 13.86 160 VAL B N 1
ATOM 3812 C CA . VAL B 1 172 ? -33.406 -17.650 5.455 1.00 13.78 160 VAL B CA 1
ATOM 3813 C C . VAL B 1 172 ? -33.497 -16.262 6.114 1.00 13.49 160 VAL B C 1
ATOM 3814 O O . VAL B 1 172 ? -32.776 -15.974 7.040 1.00 13.77 160 VAL B O 1
ATOM 3818 N N . PHE B 1 173 ? -34.329 -15.408 5.573 1.00 12.57 161 PHE B N 1
ATOM 3819 C CA . PHE B 1 173 ? -34.389 -13.999 6.032 1.00 14.29 161 PHE B CA 1
ATOM 3820 C C . PHE B 1 173 ? -34.961 -14.013 7.433 1.00 16.24 161 PHE B C 1
ATOM 3821 O O . PHE B 1 173 ? -34.520 -13.194 8.242 1.00 13.57 161 PHE B O 1
ATOM 3829 N N . THR B 1 174 ? -35.905 -14.961 7.729 1.00 14.40 162 THR B N 1
ATOM 3830 C CA . THR B 1 174 ? -36.413 -15.015 9.108 1.00 15.32 162 THR B CA 1
ATOM 3831 C C . THR B 1 174 ? -35.336 -15.450 10.060 1.00 15.07 162 THR B C 1
ATOM 3832 O O . THR B 1 174 ? -35.119 -14.843 11.128 1.00 14.55 162 THR B O 1
ATOM 3836 N N . ASP B 1 175 ? -34.571 -16.485 9.660 1.00 14.51 163 ASP B N 1
ATOM 3837 C CA . ASP B 1 175 ? -33.436 -16.950 10.431 1.00 14.69 163 ASP B CA 1
ATOM 3838 C C . ASP B 1 175 ? -32.484 -15.770 10.708 1.00 14.46 163 ASP B C 1
ATOM 3839 O O . ASP B 1 175 ? -32.015 -15.578 11.858 1.00 15.11 163 ASP B O 1
ATOM 3844 N N . ALA B 1 176 ? -32.191 -14.983 9.655 1.00 14.83 164 ALA B N 1
ATOM 3845 C CA . ALA B 1 176 ? -31.257 -13.842 9.762 1.00 15.66 164 ALA B CA 1
ATOM 3846 C C . ALA B 1 176 ? -31.687 -12.780 10.744 1.00 15.00 164 ALA B C 1
ATOM 3847 O O . ALA B 1 176 ? -30.861 -12.199 11.435 1.00 15.64 164 ALA B O 1
ATOM 3849 N N . VAL B 1 177 ? -32.982 -12.476 10.758 1.00 16.00 165 VAL B N 1
ATOM 3850 C CA . VAL B 1 177 ? -33.530 -11.525 11.760 1.00 15.88 165 VAL B CA 1
ATOM 3851 C C . VAL B 1 177 ? -33.389 -12.056 13.162 1.00 15.26 165 VAL B C 1
ATOM 3852 O O . VAL B 1 177 ? -32.959 -11.320 14.083 1.00 15.94 165 VAL B O 1
ATOM 3856 N N . ARG B 1 178 ? -33.691 -13.336 13.339 1.00 15.79 166 ARG B N 1
ATOM 3857 C CA . ARG B 1 178 ? -33.528 -13.975 14.623 1.00 16.10 166 ARG B CA 1
ATOM 3858 C C . ARG B 1 178 ? -32.088 -14.099 15.059 1.00 17.73 166 ARG B C 1
ATOM 3859 O O . ARG B 1 178 ? -31.829 -14.062 16.250 1.00 16.29 166 ARG B O 1
ATOM 3867 N N . ALA B 1 179 ? -31.138 -14.220 14.090 1.00 16.27 167 ALA B N 1
ATOM 3868 C CA . ALA B 1 179 ? -29.763 -14.240 14.425 1.00 15.36 167 ALA B CA 1
ATOM 3869 C C . ALA B 1 179 ? -29.343 -12.928 15.150 1.00 13.96 167 ALA B C 1
ATOM 3870 O O . ALA B 1 179 ? -28.476 -12.981 16.027 1.00 15.66 167 ALA B O 1
ATOM 3872 N N . VAL B 1 180 ? -29.862 -11.796 14.731 1.00 14.26 168 VAL B N 1
ATOM 3873 C CA . VAL B 1 180 ? -29.483 -10.531 15.325 1.00 14.93 168 VAL B CA 1
ATOM 3874 C C . VAL B 1 180 ? -30.020 -10.541 16.804 1.00 16.06 168 VAL B C 1
ATOM 3875 O O . VAL B 1 180 ? -29.330 -10.099 17.749 1.00 17.03 168 VAL B O 1
ATOM 3879 N N . GLU B 1 181 ? -31.241 -11.045 16.966 1.00 16.75 169 GLU B N 1
ATOM 3880 C CA . GLU B 1 181 ? -31.853 -11.193 18.329 1.00 16.42 169 GLU B CA 1
ATOM 3881 C C . GLU B 1 181 ? -30.971 -12.097 19.214 1.00 16.00 169 GLU B C 1
ATOM 3882 O O . GLU B 1 181 ? -30.744 -11.779 20.397 1.00 18.26 169 GLU B O 1
ATOM 3884 N N . ALA B 1 182 ? -30.437 -13.176 18.669 1.00 14.69 170 ALA B N 1
ATOM 3885 C CA . ALA B 1 182 ? -29.581 -14.053 19.366 1.00 14.77 170 ALA B CA 1
ATOM 3886 C C . ALA B 1 182 ? -28.242 -13.383 19.713 1.00 15.68 170 ALA B C 1
ATOM 3887 O O . ALA B 1 182 ? -27.730 -13.533 20.823 1.00 17.34 170 ALA B O 1
ATOM 3889 N N . ALA B 1 183 ? -27.644 -12.706 18.765 1.00 16.05 171 ALA B N 1
ATOM 3890 C CA . ALA B 1 183 ? -26.386 -11.985 19.038 1.00 17.26 171 ALA B CA 1
ATOM 3891 C C . ALA B 1 183 ? -26.576 -10.972 20.177 1.00 16.00 171 ALA B C 1
ATOM 3892 O O . ALA B 1 183 ? -25.751 -10.898 21.112 1.00 18.92 171 ALA B O 1
ATOM 3894 N N . ALA B 1 184 ? -27.641 -10.201 20.064 1.00 17.06 172 ALA B N 1
ATOM 3895 C CA . ALA B 1 184 ? -28.005 -9.152 21.055 1.00 17.42 172 ALA B CA 1
ATOM 3896 C C . ALA B 1 184 ? -28.180 -9.727 22.435 1.00 19.26 172 ALA B C 1
ATOM 3897 O O . ALA B 1 184 ? -27.966 -9.002 23.431 1.00 21.47 172 ALA B O 1
ATOM 3899 N N . SER B 1 185 ? -28.579 -10.986 22.517 1.00 20.55 173 SER B N 1
ATOM 3900 C CA . SER B 1 185 ? -28.771 -11.669 23.789 1.00 21.79 173 SER B CA 1
ATOM 3901 C C . SER B 1 185 ? -27.483 -11.995 24.515 1.00 21.82 173 SER B C 1
ATOM 3902 O O . SER B 1 185 ? -27.493 -12.142 25.742 1.00 22.77 173 SER B O 1
ATOM 3905 N N . PHE B 1 186 ? -26.338 -12.027 23.831 1.00 20.44 174 PHE B N 1
ATOM 3906 C CA . PHE B 1 186 ? -25.097 -12.393 24.508 1.00 19.93 174 PHE B CA 1
ATOM 3907 C C . PHE B 1 186 ? -24.596 -11.231 25.424 1.00 20.73 174 PHE B C 1
ATOM 3908 O O . PHE B 1 186 ? -24.567 -10.100 24.988 1.00 19.84 174 PHE B O 1
ATOM 3916 N N . PRO B 1 187 ? -24.320 -11.506 26.719 1.00 24.31 175 PRO B N 1
ATOM 3917 C CA . PRO B 1 187 ? -24.149 -10.399 27.664 1.00 28.85 175 PRO B CA 1
ATOM 3918 C C . PRO B 1 187 ? -23.035 -9.397 27.299 1.00 27.32 175 PRO B C 1
ATOM 3919 O O . PRO B 1 187 ? -23.198 -8.217 27.520 1.00 30.75 175 PRO B O 1
ATOM 3923 N N . GLN B 1 188 ? -21.966 -9.843 26.644 1.00 30.16 176 GLN B N 1
ATOM 3924 C CA . GLN B 1 188 ? -20.871 -8.902 26.292 1.00 27.75 176 GLN B CA 1
ATOM 3925 C C . GLN B 1 188 ? -21.177 -8.029 25.065 1.00 26.97 176 GLN B C 1
ATOM 3926 O O . GLN B 1 188 ? -20.427 -7.122 24.767 1.00 24.75 176 GLN B O 1
ATOM 3932 N N . VAL B 1 189 ? -22.284 -8.242 24.353 1.00 24.34 177 VAL B N 1
ATOM 3933 C CA . VAL B 1 189 ? -22.558 -7.410 23.201 1.00 22.38 177 VAL B CA 1
ATOM 3934 C C . VAL B 1 189 ? -23.153 -6.052 23.542 1.00 25.19 177 VAL B C 1
ATOM 3935 O O . VAL B 1 189 ? -24.195 -5.953 24.185 1.00 23.87 177 VAL B O 1
ATOM 3939 N N . ASP B 1 190 ? -22.575 -5.019 22.980 1.00 23.47 178 ASP B N 1
ATOM 3940 C CA . ASP B 1 190 ? -23.149 -3.707 23.086 1.00 25.83 178 ASP B CA 1
ATOM 3941 C C . ASP B 1 190 ? -24.273 -3.541 22.067 1.00 25.15 178 ASP B C 1
ATOM 3942 O O . ASP B 1 190 ? -24.053 -3.443 20.848 1.00 23.62 178 ASP B O 1
ATOM 3947 N N . GLN B 1 191 ? -25.507 -3.471 22.558 1.00 25.09 179 GLN B N 1
ATOM 3948 C CA . GLN B 1 191 ? -26.685 -3.399 21.676 1.00 25.21 179 GLN B CA 1
ATOM 3949 C C . GLN B 1 191 ? -26.790 -2.087 20.923 1.00 24.73 179 GLN B C 1
ATOM 3950 O O . GLN B 1 191 ? -27.488 -2.004 19.924 1.00 26.86 179 GLN B O 1
ATOM 3956 N N . GLU B 1 192 ? -26.017 -1.076 21.298 1.00 22.77 180 GLU B N 1
ATOM 3957 C CA . GLU B 1 192 ? -25.934 0.123 20.474 1.00 24.47 180 GLU B CA 1
ATOM 3958 C C . GLU B 1 192 ? -25.029 -0.031 19.236 1.00 22.81 180 GLU B C 1
ATOM 3959 O O . GLU B 1 192 ? -25.039 0.848 18.390 1.00 22.86 180 GLU B O 1
ATOM 3965 N N . ARG B 1 193 ? -24.240 -1.103 19.158 1.00 20.71 181 ARG B N 1
ATOM 3966 C CA . ARG B 1 193 ? -23.231 -1.234 18.087 1.00 20.48 181 ARG B CA 1
ATOM 3967 C C . ARG B 1 193 ? -23.259 -2.659 17.471 1.00 21.61 181 ARG B C 1
ATOM 3968 O O . ARG B 1 193 ? -22.220 -3.332 17.366 1.00 20.95 181 ARG B O 1
ATOM 3976 N N . ILE B 1 194 ? -24.467 -3.041 17.118 1.00 20.37 182 ILE B N 1
ATOM 3977 C CA . ILE B 1 194 ? -24.774 -4.267 16.341 1.00 18.82 182 ILE B CA 1
ATOM 3978 C C . ILE B 1 194 ? -24.820 -3.930 14.873 1.00 18.41 182 ILE B C 1
ATOM 3979 O O . ILE B 1 194 ? -25.675 -3.174 14.397 1.00 17.32 182 ILE B O 1
ATOM 3984 N N . VAL B 1 195 ? -23.848 -4.497 14.157 1.00 17.16 183 VAL B N 1
ATOM 3985 C CA . VAL B 1 195 ? -23.686 -4.325 12.708 1.00 17.78 183 VAL B CA 1
ATOM 3986 C C . VAL B 1 195 ? -24.152 -5.638 11.996 1.00 15.20 183 VAL B C 1
ATOM 3987 O O . VAL B 1 195 ? -23.867 -6.721 12.498 1.00 15.25 183 VAL B O 1
ATOM 3991 N N . ILE B 1 196 ? -24.825 -5.512 10.859 1.00 13.93 184 ILE B N 1
ATOM 3992 C CA . ILE B 1 196 ? -25.186 -6.616 10.035 1.00 15.91 184 ILE B CA 1
ATOM 3993 C C . ILE B 1 196 ? -24.345 -6.468 8.754 1.00 15.30 184 ILE B C 1
ATOM 3994 O O . ILE B 1 196 ? -24.257 -5.391 8.150 1.00 15.93 184 ILE B O 1
ATOM 3999 N N . ALA B 1 197 ? -23.779 -7.579 8.317 1.00 15.77 185 ALA B N 1
ATOM 4000 C CA . ALA B 1 197 ? -22.867 -7.554 7.209 1.00 14.19 185 ALA B CA 1
ATOM 4001 C C . ALA B 1 197 ? -22.973 -8.809 6.317 1.00 13.73 185 ALA B C 1
ATOM 4002 O O . ALA B 1 197 ? -23.104 -9.941 6.784 1.00 14.39 185 ALA B O 1
ATOM 4004 N N . GLY B 1 198 ? -22.743 -8.586 5.040 1.00 14.44 186 GLY B N 1
ATOM 4005 C CA . GLY B 1 198 ? -22.524 -9.657 4.124 1.00 15.53 186 GLY B CA 1
ATOM 4006 C C . GLY B 1 198 ? -22.169 -9.195 2.754 1.00 14.40 186 GLY B C 1
ATOM 4007 O O . GLY B 1 198 ? -22.448 -8.037 2.337 1.00 15.85 186 GLY B O 1
ATOM 4008 N N . GLY B 1 199 ? -21.633 -10.165 2.033 1.00 16.09 187 GLY B N 1
ATOM 4009 C CA . GLY B 1 199 ? -21.298 -10.007 0.580 1.00 16.07 187 GLY B CA 1
ATOM 4010 C C . GLY B 1 199 ? -22.103 -10.987 -0.285 1.00 15.38 187 GLY B C 1
ATOM 4011 O O . GLY B 1 199 ? -22.308 -12.166 0.093 1.00 15.36 187 GLY B O 1
ATOM 4012 N N . SER B 1 200 ? -22.618 -10.454 -1.402 1.00 15.91 188 SER B N 1
ATOM 4013 C CA . SER B 1 200 ? -23.355 -11.267 -2.440 1.00 15.61 188 SER B CA 1
ATOM 4014 C C . SER B 1 200 ? -24.628 -11.837 -1.749 1.00 15.02 188 SER B C 1
ATOM 4015 O O . SER B 1 200 ? -25.470 -11.013 -1.311 1.00 13.31 188 SER B O 1
ATOM 4018 N N . GLN B 1 201 ? -24.824 -13.164 -1.657 1.00 13.43 189 GLN B N 1
ATOM 4019 C CA . GLN B 1 201 ? -25.992 -13.698 -0.898 1.00 13.87 189 GLN B CA 1
ATOM 4020 C C . GLN B 1 201 ? -26.033 -13.067 0.499 1.00 12.88 189 GLN B C 1
ATOM 4021 O O . GLN B 1 201 ? -27.087 -12.639 0.944 1.00 13.80 189 GLN B O 1
ATOM 4027 N N . GLY B 1 202 ? -24.886 -12.997 1.128 1.00 13.68 190 GLY B N 1
ATOM 4028 C CA . GLY B 1 202 ? -24.739 -12.312 2.424 1.00 16.06 190 GLY B CA 1
ATOM 4029 C C . GLY B 1 202 ? -25.212 -10.886 2.461 1.00 15.76 190 GLY B C 1
ATOM 4030 O O . GLY B 1 202 ? -25.836 -10.454 3.442 1.00 16.46 190 GLY B O 1
ATOM 4031 N N . GLY B 1 203 ? -24.919 -10.126 1.405 1.00 15.94 191 GLY B N 1
ATOM 4032 C CA . GLY B 1 203 ? -25.367 -8.785 1.269 1.00 17.27 191 GLY B CA 1
ATOM 4033 C C . GLY B 1 203 ? -26.827 -8.657 1.080 1.00 15.36 191 GLY B C 1
ATOM 4034 O O . GLY B 1 203 ? -27.468 -7.735 1.607 1.00 16.73 191 GLY B O 1
ATOM 4035 N N . GLY B 1 204 ? -27.414 -9.564 0.299 1.00 14.55 192 GLY B N 1
ATOM 4036 C CA . GLY B 1 204 ? -28.829 -9.618 0.115 1.00 14.66 192 GLY B CA 1
ATOM 4037 C C . GLY B 1 204 ? -29.629 -9.917 1.369 1.00 14.18 192 GLY B C 1
ATOM 4038 O O . GLY B 1 204 ? -30.711 -9.361 1.616 1.00 15.18 192 GLY B O 1
ATOM 4039 N N . ILE B 1 205 ? -29.128 -10.894 2.108 1.00 14.47 193 ILE B N 1
ATOM 4040 C CA . ILE B 1 205 ? -29.683 -11.251 3.399 1.00 14.34 193 ILE B CA 1
ATOM 4041 C C . ILE B 1 205 ? -29.588 -10.007 4.349 1.00 16.12 193 ILE B C 1
ATOM 4042 O O . ILE B 1 205 ? -30.595 -9.646 4.966 1.00 16.89 193 ILE B O 1
ATOM 4047 N N . ALA B 1 206 ? -28.406 -9.416 4.462 1.00 17.00 194 ALA B N 1
ATOM 4048 C CA . ALA B 1 206 ? -28.183 -8.223 5.289 1.00 15.67 194 ALA B CA 1
ATOM 4049 C C . ALA B 1 206 ? -29.050 -7.076 4.884 1.00 16.86 194 ALA B C 1
ATOM 4050 O O . ALA B 1 206 ? -29.613 -6.437 5.777 1.00 15.06 194 ALA B O 1
ATOM 4052 N N . LEU B 1 207 ? -29.357 -6.896 3.591 1.00 15.87 195 LEU B N 1
ATOM 4053 C CA . LEU B 1 207 ? -30.318 -5.877 3.209 1.00 17.13 195 LEU B CA 1
ATOM 4054 C C . LEU B 1 207 ? -31.739 -6.129 3.688 1.00 19.62 195 LEU B C 1
ATOM 4055 O O . LEU B 1 207 ? -32.434 -5.230 4.173 1.00 18.91 195 LEU B O 1
ATOM 4060 N N . ALA B 1 208 ? -32.199 -7.366 3.566 1.00 19.61 196 ALA B N 1
ATOM 4061 C CA . ALA B 1 208 ? -33.505 -7.731 4.098 1.00 18.38 196 ALA B CA 1
ATOM 4062 C C . ALA B 1 208 ? -33.522 -7.413 5.597 1.00 18.00 196 ALA B C 1
ATOM 4063 O O . ALA B 1 208 ? -34.484 -6.814 6.108 1.00 17.40 196 ALA B O 1
ATOM 4065 N N . VAL B 1 209 ? -32.451 -7.793 6.279 1.00 17.20 197 VAL B N 1
ATOM 4066 C CA . VAL B 1 209 ? -32.396 -7.663 7.732 1.00 17.27 197 VAL B CA 1
ATOM 4067 C C . VAL B 1 209 ? -32.366 -6.154 8.152 1.00 18.59 197 VAL B C 1
ATOM 4068 O O . VAL B 1 209 ? -32.926 -5.751 9.175 1.00 19.88 197 VAL B O 1
ATOM 4072 N N . SER B 1 210 ? -31.752 -5.319 7.341 1.00 17.16 198 SER B N 1
ATOM 4073 C CA . SER B 1 210 ? -31.720 -3.873 7.613 1.00 16.54 198 SER B CA 1
ATOM 4074 C C . SER B 1 210 ? -33.124 -3.288 7.628 1.00 17.83 198 SER B C 1
ATOM 4075 O O . SER B 1 210 ? -33.374 -2.350 8.341 1.00 18.39 198 SER B O 1
ATOM 4078 N N . ALA B 1 211 ? -34.066 -3.872 6.917 1.00 17.86 199 ALA B N 1
ATOM 4079 C CA . ALA B 1 211 ? -35.436 -3.422 6.903 1.00 20.27 199 ALA B CA 1
ATOM 4080 C C . ALA B 1 211 ? -36.298 -4.112 7.964 1.00 22.34 199 ALA B C 1
ATOM 4081 O O . ALA B 1 211 ? -37.284 -3.548 8.401 1.00 22.60 199 ALA B O 1
ATOM 4083 N N . LEU B 1 212 ? -35.965 -5.335 8.321 1.00 17.82 200 LEU B N 1
ATOM 4084 C CA . LEU B 1 212 ? -36.840 -6.174 9.127 1.00 19.91 200 LEU B CA 1
ATOM 4085 C C . LEU B 1 212 ? -36.450 -6.213 10.589 1.00 20.41 200 LEU B C 1
ATOM 4086 O O . LEU B 1 212 ? -37.314 -6.468 11.449 1.00 21.43 200 LEU B O 1
ATOM 4091 N N . SER B 1 213 ? -35.168 -6.064 10.893 1.00 18.55 201 SER B N 1
ATOM 4092 C CA . SER B 1 213 ? -34.743 -6.182 12.268 1.00 19.93 201 SER B CA 1
ATOM 4093 C C . SER B 1 213 ? -34.987 -4.868 12.999 1.00 21.05 201 SER B C 1
ATOM 4094 O O . SER B 1 213 ? -34.672 -3.824 12.494 1.00 19.92 201 SER B O 1
ATOM 4097 N N . LYS B 1 214 ? -35.448 -4.931 14.228 1.00 19.74 202 LYS B N 1
ATOM 4098 C CA . LYS B 1 214 ? -35.571 -3.681 15.031 1.00 24.16 202 LYS B CA 1
ATOM 4099 C C . LYS B 1 214 ? -34.284 -3.392 15.824 1.00 24.75 202 LYS B C 1
ATOM 4100 O O . LYS B 1 214 ? -34.201 -2.350 16.497 1.00 27.80 202 LYS B O 1
ATOM 4106 N N . LYS B 1 215 ? -33.308 -4.311 15.742 1.00 21.61 203 LYS B N 1
ATOM 4107 C CA . LYS B 1 215 ? -32.099 -4.307 16.546 1.00 22.00 203 LYS B CA 1
ATOM 4108 C C . LYS B 1 215 ? -30.824 -3.955 15.829 1.00 20.70 203 LYS B C 1
ATOM 4109 O O . LYS B 1 215 ? -29.851 -3.586 16.487 1.00 20.36 203 LYS B O 1
ATOM 4115 N N . ALA B 1 216 ? -30.792 -4.078 14.503 1.00 19.11 204 ALA B N 1
ATOM 4116 C CA . ALA B 1 216 ? -29.563 -3.768 13.769 1.00 20.46 204 ALA B CA 1
ATOM 4117 C C . ALA B 1 216 ? -29.314 -2.265 13.843 1.00 19.18 204 ALA B C 1
ATOM 4118 O O . ALA B 1 216 ? -30.284 -1.491 13.754 1.00 21.56 204 ALA B O 1
ATOM 4120 N N . LYS B 1 217 ? -28.045 -1.853 13.963 1.00 19.10 205 LYS B N 1
ATOM 4121 C CA . LYS B 1 217 ? -27.673 -0.428 14.033 1.00 19.76 205 LYS B CA 1
ATOM 4122 C C . LYS B 1 217 ? -26.837 0.116 12.847 1.00 18.76 205 LYS B C 1
ATOM 4123 O O . LYS B 1 217 ? -26.785 1.320 12.625 1.00 18.15 205 LYS B O 1
ATOM 4129 N N . ALA B 1 218 ? -26.229 -0.783 12.049 1.00 17.15 206 ALA B N 1
ATOM 4130 C CA . ALA B 1 218 ? -25.527 -0.383 10.842 1.00 18.15 206 ALA B CA 1
ATOM 4131 C C . ALA B 1 218 ? -25.412 -1.596 9.889 1.00 15.57 206 ALA B C 1
ATOM 4132 O O . ALA B 1 218 ? -25.439 -2.720 10.348 1.00 15.22 206 ALA B O 1
ATOM 4134 N N . LEU B 1 219 ? -25.334 -1.308 8.599 1.00 15.15 207 LEU B N 1
ATOM 4135 C CA . LEU B 1 219 ? -25.319 -2.362 7.542 1.00 15.17 207 LEU B CA 1
ATOM 4136 C C . LEU B 1 219 ? -24.032 -2.211 6.721 1.00 16.82 207 LEU B C 1
ATOM 4137 O O . LEU B 1 219 ? -23.724 -1.076 6.253 1.00 16.23 207 LEU B O 1
ATOM 4142 N N . LEU B 1 220 ? -23.327 -3.309 6.538 1.00 14.71 208 LEU B N 1
ATOM 4143 C CA . LEU B 1 220 ? -22.261 -3.436 5.550 1.00 15.66 208 LEU B CA 1
ATOM 4144 C C . LEU B 1 220 ? -22.808 -4.369 4.423 1.00 16.65 208 LEU B C 1
ATOM 4145 O O . LEU B 1 220 ? -23.108 -5.531 4.687 1.00 17.01 208 LEU B O 1
ATOM 4150 N N . CYS B 1 221 ? -22.933 -3.846 3.196 1.00 14.74 209 CYS B N 1
ATOM 4151 C CA . CYS B 1 221 ? -23.596 -4.540 2.133 1.00 16.56 209 CYS B CA 1
ATOM 4152 C C . CYS B 1 221 ? -22.736 -4.544 0.868 1.00 14.92 209 CYS B C 1
ATOM 4153 O O . CYS B 1 221 ? -22.721 -3.534 0.139 1.00 15.11 209 CYS B O 1
ATOM 4156 N N . ASP B 1 222 ? -22.018 -5.635 0.652 1.00 14.21 210 ASP B N 1
ATOM 4157 C CA . ASP B 1 222 ? -21.058 -5.756 -0.484 1.00 14.90 210 ASP B CA 1
ATOM 4158 C C . ASP B 1 222 ? -21.641 -6.539 -1.617 1.00 14.56 210 ASP B C 1
ATOM 4159 O O . ASP B 1 222 ? -22.212 -7.618 -1.390 1.00 14.63 210 ASP B O 1
ATOM 4164 N N . VAL B 1 223 ? -21.458 -6.042 -2.844 1.00 15.68 211 VAL B N 1
ATOM 4165 C CA . VAL B 1 223 ? -21.777 -6.716 -4.086 1.00 14.89 211 VAL B CA 1
ATOM 4166 C C . VAL B 1 223 ? -23.094 -7.524 -3.981 1.00 14.65 211 VAL B C 1
ATOM 4167 O O . VAL B 1 223 ? -23.133 -8.752 -4.219 1.00 16.29 211 VAL B O 1
ATOM 4171 N N . PRO B 1 224 ? -24.166 -6.858 -3.525 1.00 15.72 212 PRO B N 1
ATOM 4172 C CA . PRO B 1 224 ? -25.305 -7.649 -3.095 1.00 15.13 212 PRO B CA 1
ATOM 4173 C C . PRO B 1 224 ? -26.047 -8.406 -4.171 1.00 14.42 212 PRO B C 1
ATOM 4174 O O . PRO B 1 224 ? -26.318 -7.872 -5.237 1.00 14.65 212 PRO B O 1
ATOM 4178 N N . PHE B 1 225 ? -26.389 -9.626 -3.806 1.00 14.14 213 PHE B N 1
ATOM 4179 C CA . PHE B 1 225 ? -27.209 -10.535 -4.595 1.00 13.51 213 PHE B CA 1
ATOM 4180 C C . PHE B 1 225 ? -28.628 -10.373 -4.073 1.00 12.99 213 PHE B C 1
ATOM 4181 O O . PHE B 1 225 ? -28.857 -9.603 -3.081 1.00 13.67 213 PHE B O 1
ATOM 4189 N N . LEU B 1 226 ? -29.592 -11.044 -4.731 1.00 13.31 214 LEU B N 1
ATOM 4190 C CA . LEU B 1 226 ? -31.016 -11.005 -4.389 1.00 14.01 214 LEU B CA 1
ATOM 4191 C C . LEU B 1 226 ? -31.634 -9.618 -4.610 1.00 15.77 214 LEU B C 1
ATOM 4192 O O . LEU B 1 226 ? -32.478 -9.195 -3.819 1.00 15.36 214 LEU B O 1
ATOM 4197 N N . CYS B 1 227 ? -31.163 -8.912 -5.640 1.00 14.46 215 CYS B N 1
ATOM 4198 C CA . CYS B 1 227 ? -31.607 -7.493 -5.947 1.00 15.19 215 CYS B CA 1
ATOM 4199 C C . CYS B 1 227 ? -32.020 -7.394 -7.376 1.00 15.87 215 CYS B C 1
ATOM 4200 O O . CYS B 1 227 ? -31.274 -7.803 -8.282 1.00 16.07 215 CYS B O 1
ATOM 4203 N N . HIS B 1 228 ? -33.193 -6.829 -7.594 1.00 16.20 216 HIS B N 1
ATOM 4204 C CA . HIS B 1 228 ? -33.615 -6.403 -8.917 1.00 18.36 216 HIS B CA 1
ATOM 4205 C C . HIS B 1 228 ? -33.680 -7.608 -9.884 1.00 18.20 216 HIS B C 1
ATOM 4206 O O . HIS B 1 228 ? -33.100 -7.597 -11.001 1.00 16.84 216 HIS B O 1
ATOM 4213 N N . PHE B 1 229 ? -34.370 -8.643 -9.413 1.00 17.27 217 PHE B N 1
ATOM 4214 C CA . PHE B 1 229 ? -34.342 -9.966 -10.070 1.00 17.85 217 PHE B CA 1
ATOM 4215 C C . PHE B 1 229 ? -34.748 -9.869 -11.531 1.00 20.35 217 PHE B C 1
ATOM 4216 O O . PHE B 1 229 ? -34.133 -10.545 -12.368 1.00 18.22 217 PHE B O 1
ATOM 4224 N N . ARG B 1 230 ? -35.777 -9.076 -11.850 1.00 21.09 218 ARG B N 1
ATOM 4225 C CA . ARG B 1 230 ? -36.294 -9.035 -13.215 1.00 24.81 218 ARG B CA 1
ATOM 4226 C C . ARG B 1 230 ? -35.225 -8.549 -14.179 1.00 22.90 218 ARG B C 1
ATOM 4227 O O . ARG B 1 230 ? -35.078 -9.098 -15.257 1.00 22.42 218 ARG B O 1
ATOM 4235 N N . ARG B 1 231 ? -34.442 -7.551 -13.786 1.00 19.71 219 ARG B N 1
ATOM 4236 C CA . ARG B 1 231 ? -33.378 -7.060 -14.624 1.00 21.53 219 ARG B CA 1
ATOM 4237 C C . ARG B 1 231 ? -32.163 -8.019 -14.583 1.00 21.54 219 ARG B C 1
ATOM 4238 O O . ARG B 1 231 ? -31.524 -8.255 -15.618 1.00 21.41 219 ARG B O 1
ATOM 4246 N N . ALA B 1 232 ? -31.865 -8.592 -13.421 1.00 19.51 220 ALA B N 1
ATOM 4247 C CA . ALA B 1 232 ? -30.691 -9.488 -13.313 1.00 18.62 220 ALA B CA 1
ATOM 4248 C C . ALA B 1 232 ? -30.782 -10.645 -14.347 1.00 19.64 220 ALA B C 1
ATOM 4249 O O . ALA B 1 232 ? -29.851 -10.886 -15.074 1.00 18.64 220 ALA B O 1
ATOM 4251 N N . VAL B 1 233 ? -31.946 -11.273 -14.449 1.00 18.49 221 VAL B N 1
ATOM 4252 C CA . VAL B 1 233 ? -32.096 -12.387 -15.392 1.00 24.19 221 VAL B CA 1
ATOM 4253 C C . VAL B 1 233 ? -32.081 -11.969 -16.857 1.00 23.93 221 VAL B C 1
ATOM 4254 O O . VAL B 1 233 ? -31.778 -12.796 -17.726 1.00 24.63 221 VAL B O 1
ATOM 4258 N N . GLN B 1 234 ? -32.338 -10.702 -17.151 1.00 25.14 222 GLN B N 1
ATOM 4259 C CA . GLN B 1 234 ? -32.187 -10.194 -18.503 1.00 28.63 222 GLN B CA 1
ATOM 4260 C C . GLN B 1 234 ? -30.780 -9.853 -18.836 1.00 29.09 222 GLN B C 1
ATOM 4261 O O . GLN B 1 234 ? -30.420 -9.808 -20.018 1.00 29.77 222 GLN B O 1
ATOM 4267 N N . LEU B 1 235 ? -29.963 -9.610 -17.845 1.00 24.81 223 LEU B N 1
ATOM 4268 C CA . LEU B 1 235 ? -28.653 -9.103 -18.131 1.00 26.60 223 LEU B CA 1
ATOM 4269 C C . LEU B 1 235 ? -27.566 -10.124 -18.160 1.00 25.05 223 LEU B C 1
ATOM 4270 O O . LEU B 1 235 ? -26.607 -9.932 -18.874 1.00 24.93 223 LEU B O 1
ATOM 4275 N N . VAL B 1 236 ? -27.633 -11.134 -17.302 1.00 23.16 224 VAL B N 1
ATOM 4276 C CA . VAL B 1 236 ? -26.514 -12.089 -17.184 1.00 21.89 224 VAL B CA 1
ATOM 4277 C C . VAL B 1 236 ? -27.027 -13.520 -17.282 1.00 22.66 224 VAL B C 1
ATOM 4278 O O . VAL B 1 236 ? -28.165 -13.779 -16.990 1.00 20.88 224 VAL B O 1
ATOM 4282 N N . ASP B 1 237 ? -26.136 -14.427 -17.664 1.00 20.40 225 ASP B N 1
ATOM 4283 C CA . ASP B 1 237 ? -26.480 -15.852 -17.734 1.00 23.18 225 ASP B CA 1
ATOM 4284 C C . ASP B 1 237 ? -25.636 -16.645 -16.750 1.00 20.70 225 ASP B C 1
ATOM 4285 O O . ASP B 1 237 ? -25.552 -17.849 -16.836 1.00 19.64 225 ASP B O 1
ATOM 4290 N N . THR B 1 238 ? -25.042 -15.948 -15.786 1.00 18.19 226 THR B N 1
ATOM 4291 C CA . THR B 1 238 ? -24.296 -16.541 -14.702 1.00 16.31 226 THR B CA 1
ATOM 4292 C C . THR B 1 238 ? -25.172 -17.121 -13.617 1.00 15.74 226 THR B C 1
ATOM 4293 O O . THR B 1 238 ? -26.303 -16.669 -13.431 1.00 16.17 226 THR B O 1
ATOM 4297 N N . HIS B 1 239 ? -24.619 -18.077 -12.913 1.00 16.55 227 HIS B N 1
ATOM 4298 C CA . HIS B 1 239 ? -25.214 -18.565 -11.672 1.00 17.05 227 HIS B CA 1
ATOM 4299 C C . HIS B 1 239 ? -24.797 -17.675 -10.495 1.00 15.66 227 HIS B C 1
ATOM 4300 O O . HIS B 1 239 ? -23.700 -17.190 -10.505 1.00 14.35 227 HIS B O 1
ATOM 4307 N N . PRO B 1 240 ? -25.671 -17.485 -9.492 1.00 14.82 228 PRO B N 1
ATOM 4308 C CA . PRO B 1 240 ? -26.965 -18.264 -9.404 1.00 14.61 228 PRO B CA 1
ATOM 4309 C C . PRO B 1 240 ? -28.198 -17.622 -10.044 1.00 14.78 228 PRO B C 1
ATOM 4310 O O . PRO B 1 240 ? -29.244 -18.280 -10.007 1.00 16.01 228 PRO B O 1
ATOM 4314 N N . TYR B 1 241 ? -28.155 -16.396 -10.583 1.00 14.19 229 TYR B N 1
ATOM 4315 C CA . TYR B 1 241 ? -29.387 -15.841 -11.186 1.00 14.98 229 TYR B CA 1
ATOM 4316 C C . TYR B 1 241 ? -29.962 -16.777 -12.294 1.00 15.37 229 TYR B C 1
ATOM 4317 O O . TYR B 1 241 ? -31.181 -16.894 -12.443 1.00 15.95 229 TYR B O 1
ATOM 4326 N N . ALA B 1 242 ? -29.064 -17.464 -13.009 1.00 15.11 230 ALA B N 1
ATOM 4327 C CA . ALA B 1 242 ? -29.486 -18.345 -14.116 1.00 15.10 230 ALA B CA 1
ATOM 4328 C C . ALA B 1 242 ? -30.368 -19.512 -13.664 1.00 14.30 230 ALA B C 1
ATOM 4329 O O . ALA B 1 242 ? -31.107 -20.004 -14.502 1.00 13.97 230 ALA B O 1
ATOM 4331 N N . GLU B 1 243 ? -30.333 -19.904 -12.373 1.00 13.62 231 GLU B N 1
ATOM 4332 C CA . GLU B 1 243 ? -31.309 -20.909 -11.827 1.00 14.16 231 GLU B CA 1
ATOM 4333 C C . GLU B 1 243 ? -32.754 -20.426 -12.132 1.00 14.01 231 GLU B C 1
ATOM 4334 O O . GLU B 1 243 ? -33.614 -21.202 -12.497 1.00 14.23 231 GLU B O 1
ATOM 4340 N N . ILE B 1 244 ? -32.979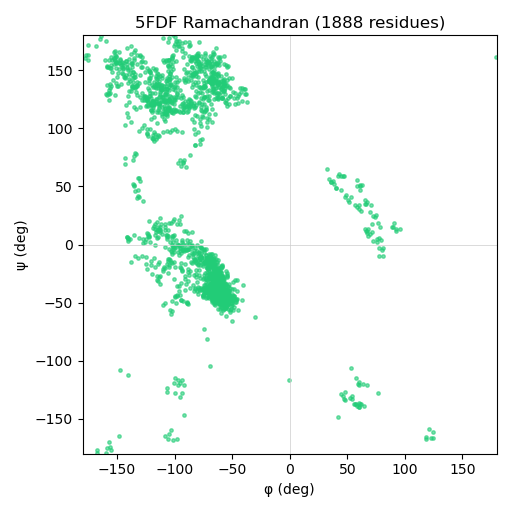 -19.144 -11.925 1.00 15.33 232 ILE B N 1
ATOM 4341 C CA . ILE B 1 244 ? -34.290 -18.537 -12.181 1.00 16.53 232 ILE B CA 1
ATOM 4342 C C . ILE B 1 244 ? -34.617 -18.567 -13.633 1.00 17.61 232 ILE B C 1
ATOM 4343 O O . ILE B 1 244 ? -35.715 -19.032 -14.017 1.00 14.97 232 ILE B O 1
ATOM 4348 N N . THR B 1 245 ? -33.692 -18.081 -14.466 1.00 15.75 233 THR B N 1
ATOM 4349 C CA . THR B 1 245 ? -33.970 -18.073 -15.918 1.00 16.35 233 THR B CA 1
ATOM 4350 C C . THR B 1 245 ? -34.265 -19.487 -16.436 1.00 16.48 233 THR B C 1
ATOM 4351 O O . THR B 1 245 ? -35.193 -19.668 -17.216 1.00 16.79 233 THR B O 1
ATOM 4355 N N . ASN B 1 246 ? -33.519 -20.485 -15.935 1.00 15.50 234 ASN B N 1
ATOM 4356 C CA . ASN B 1 246 ? -33.660 -21.858 -16.378 1.00 15.47 234 ASN B CA 1
ATOM 4357 C C . ASN B 1 246 ? -34.979 -22.475 -15.954 1.00 15.39 234 ASN B C 1
ATOM 4358 O O . ASN B 1 246 ? -35.597 -23.183 -16.715 1.00 15.35 234 ASN B O 1
ATOM 4363 N N . PHE B 1 247 ? -35.446 -22.149 -14.765 1.00 15.85 235 PHE B N 1
ATOM 4364 C CA . PHE B 1 247 ? -36.821 -22.529 -14.322 1.00 15.92 235 PHE B CA 1
ATOM 4365 C C . PHE B 1 247 ? -37.879 -21.881 -15.243 1.00 17.24 235 PHE B C 1
ATOM 4366 O O . PHE B 1 247 ? -38.854 -22.525 -15.657 1.00 15.73 235 PHE B O 1
ATOM 4374 N N . LEU B 1 248 ? -37.710 -20.622 -15.568 1.00 16.51 236 LEU B N 1
ATOM 4375 C CA . LEU B 1 248 ? -38.644 -19.908 -16.484 1.00 17.97 236 LEU B CA 1
ATOM 4376 C C . LEU B 1 248 ? -38.624 -20.478 -17.905 1.00 16.99 236 LEU B C 1
ATOM 4377 O O . LEU B 1 248 ? -39.651 -20.431 -18.573 1.00 17.92 236 LEU B O 1
ATOM 4382 N N . LYS B 1 249 ? -37.464 -20.983 -18.356 1.00 16.87 237 LYS B N 1
ATOM 4383 C CA . LYS B 1 249 ? -37.339 -21.559 -19.700 1.00 17.91 237 LYS B CA 1
ATOM 4384 C C . LYS B 1 249 ? -38.195 -22.828 -19.853 1.00 17.71 237 LYS B C 1
ATOM 4385 O O . LYS B 1 249 ? -38.561 -23.154 -20.964 1.00 17.15 237 LYS B O 1
ATOM 4391 N N . THR B 1 250 ? -38.471 -23.499 -18.739 1.00 16.73 238 THR B N 1
ATOM 4392 C CA . THR B 1 250 ? -39.260 -24.687 -18.683 1.00 18.06 238 THR B CA 1
ATOM 4393 C C . THR B 1 250 ? -40.680 -24.434 -18.262 1.00 19.40 238 THR B C 1
ATOM 4394 O O . THR B 1 250 ? -41.586 -24.979 -18.878 1.00 21.20 238 THR B O 1
ATOM 4398 N N . HIS B 1 251 ? -40.895 -23.617 -17.216 1.00 17.43 239 HIS B N 1
ATOM 4399 C CA . HIS B 1 251 ? -42.233 -23.347 -16.738 1.00 18.18 239 HIS B CA 1
ATOM 4400 C C . HIS B 1 251 ? -42.700 -22.069 -17.372 1.00 19.92 239 HIS B C 1
ATOM 4401 O O . HIS B 1 251 ? -42.813 -21.005 -16.713 1.00 20.82 239 HIS B O 1
ATOM 4408 N N . ARG B 1 252 ? -42.998 -22.141 -18.642 1.00 20.03 240 ARG B N 1
ATOM 4409 C CA . ARG B 1 252 ? -43.277 -20.954 -19.437 1.00 21.00 240 ARG B CA 1
ATOM 4410 C C . ARG B 1 252 ? -44.592 -20.295 -19.060 1.00 25.88 240 ARG B C 1
ATOM 4411 O O . ARG B 1 252 ? -44.776 -19.188 -19.393 1.00 28.17 240 ARG B O 1
ATOM 4419 N N . ASP B 1 253 ? -45.472 -21.017 -18.380 1.00 23.09 241 ASP B N 1
ATOM 4420 C CA . ASP B 1 253 ? -46.732 -20.532 -17.904 1.00 25.73 241 ASP B CA 1
ATOM 4421 C C . ASP B 1 253 ? -46.619 -19.837 -16.532 1.00 26.36 241 ASP B C 1
ATOM 4422 O O . ASP B 1 253 ? -47.654 -19.375 -16.010 1.00 24.65 241 ASP B O 1
ATOM 4427 N N . LYS B 1 254 ? -45.412 -19.784 -15.951 1.00 23.11 242 LYS B N 1
ATOM 4428 C CA . LYS B 1 254 ? -45.250 -19.296 -14.563 1.00 23.74 242 LYS B CA 1
ATOM 4429 C C . LYS B 1 254 ? -44.479 -17.985 -14.414 1.00 21.12 242 LYS B C 1
ATOM 4430 O O . LYS B 1 254 ? -44.190 -17.568 -13.263 1.00 20.26 242 LYS B O 1
ATOM 4436 N N . GLU B 1 255 ? -44.260 -17.256 -15.525 1.00 19.76 243 GLU B N 1
ATOM 4437 C CA . GLU B 1 255 ? -43.499 -16.023 -15.468 1.00 22.55 243 GLU B CA 1
ATOM 4438 C C . GLU B 1 255 ? -44.055 -14.973 -14.427 1.00 22.04 243 GLU B C 1
ATOM 4439 O O . GLU B 1 255 ? -43.308 -14.460 -13.567 1.00 20.72 243 GLU B O 1
ATOM 4445 N N . GLU B 1 256 ? -45.349 -14.648 -14.555 1.00 20.81 244 GLU B N 1
ATOM 4446 C CA . GLU B 1 256 ? -45.956 -13.655 -13.621 1.00 21.57 244 GLU B CA 1
ATOM 4447 C C . GLU B 1 256 ? -45.826 -14.103 -12.168 1.00 18.32 244 GLU B C 1
ATOM 4448 O O . GLU B 1 256 ? -45.496 -13.306 -11.329 1.00 21.95 244 GLU B O 1
ATOM 4450 N N . ILE B 1 257 ? -46.145 -15.362 -11.862 1.00 18.38 245 ILE B N 1
ATOM 4451 C CA . ILE B 1 257 ? -46.132 -15.929 -10.523 1.00 17.28 245 ILE B CA 1
ATOM 4452 C C . ILE B 1 257 ? -44.722 -15.909 -9.940 1.00 18.00 245 ILE B C 1
ATOM 4453 O O . ILE B 1 257 ? -44.536 -15.566 -8.805 1.00 18.27 245 ILE B O 1
ATOM 4458 N N . VAL B 1 258 ? -43.722 -16.276 -10.748 1.00 17.30 246 VAL B N 1
ATOM 4459 C CA . VAL B 1 258 ? -42.337 -16.262 -10.303 1.00 16.76 246 VAL B CA 1
ATOM 4460 C C . VAL B 1 258 ? -41.891 -14.878 -9.902 1.00 15.67 246 VAL B C 1
ATOM 4461 O O . VAL B 1 258 ? -41.384 -14.700 -8.777 1.00 17.43 246 VAL B O 1
ATOM 4465 N N . PHE B 1 259 ? -42.114 -13.880 -10.741 1.00 17.08 247 PHE B N 1
ATOM 4466 C CA . PHE B 1 259 ? -41.718 -12.538 -10.348 1.00 18.41 247 PHE B CA 1
ATOM 4467 C C . PHE B 1 259 ? -42.528 -11.910 -9.249 1.00 18.29 247 PHE B C 1
ATOM 4468 O O . PHE B 1 259 ? -41.982 -11.128 -8.441 1.00 18.20 247 PHE B O 1
ATOM 4476 N N . ARG B 1 260 ? -43.781 -12.303 -9.165 1.00 18.45 248 ARG B N 1
ATOM 4477 C CA . ARG B 1 260 ? -44.605 -11.909 -8.007 1.00 17.86 248 ARG B CA 1
ATOM 4478 C C . ARG B 1 260 ? -44.004 -12.440 -6.716 1.00 18.87 248 ARG B C 1
ATOM 4479 O O . ARG B 1 260 ? -43.755 -11.638 -5.787 1.00 21.11 248 ARG B O 1
ATOM 4487 N N . THR B 1 261 ? -43.617 -13.716 -6.684 1.00 15.99 249 THR B N 1
ATOM 4488 C CA . THR B 1 261 ? -43.034 -14.288 -5.491 1.00 16.40 249 THR B CA 1
ATOM 4489 C C . THR B 1 261 ? -41.734 -13.561 -5.162 1.00 15.05 249 THR B C 1
ATOM 4490 O O . THR B 1 261 ? -41.499 -13.201 -4.044 1.00 15.84 249 THR B O 1
ATOM 4494 N N . LEU B 1 262 ? -40.898 -13.359 -6.170 1.00 14.38 250 LEU B N 1
ATOM 4495 C CA . LEU B 1 262 ? -39.585 -12.791 -5.966 1.00 15.64 250 LEU B CA 1
ATOM 4496 C C . LEU B 1 262 ? -39.661 -11.340 -5.464 1.00 15.31 250 LEU B C 1
ATOM 4497 O O . LEU B 1 262 ? -38.774 -10.929 -4.746 1.00 15.77 250 LEU B O 1
ATOM 4502 N N . SER B 1 263 ? -40.729 -10.609 -5.810 1.00 15.08 251 SER B N 1
ATOM 4503 C CA . SER B 1 263 ? -40.864 -9.218 -5.354 1.00 16.61 251 SER B CA 1
ATOM 4504 C C . SER B 1 263 ? -40.839 -9.069 -3.814 1.00 16.67 251 SER B C 1
ATOM 4505 O O . SER B 1 263 ? -40.344 -8.056 -3.303 1.00 16.05 251 SER B O 1
ATOM 4508 N N . TYR B 1 264 ? -41.311 -10.084 -3.097 1.00 16.16 252 TYR B N 1
ATOM 4509 C CA . TYR B 1 264 ? -41.304 -10.085 -1.643 1.00 17.63 252 TYR B CA 1
ATOM 4510 C C . TYR B 1 264 ? -39.896 -10.235 -1.014 1.00 17.71 252 TYR B C 1
ATOM 4511 O O . TYR B 1 264 ? -39.756 -10.063 0.180 1.00 17.59 252 TYR B O 1
ATOM 4520 N N . PHE B 1 265 ? -38.868 -10.605 -1.817 1.00 15.93 253 PHE B N 1
ATOM 4521 C CA . PHE B 1 265 ? -37.514 -10.963 -1.316 1.00 14.15 253 PHE B CA 1
ATOM 4522 C C . PHE B 1 265 ? -36.441 -10.063 -1.948 1.00 14.35 253 PHE B C 1
ATOM 4523 O O . PHE B 1 265 ? -35.264 -10.291 -1.750 1.00 15.38 253 PHE B O 1
ATOM 4531 N N . ASP B 1 266 ? -36.876 -9.051 -2.694 1.00 15.92 254 ASP B N 1
ATOM 4532 C CA . ASP B 1 266 ? -36.019 -8.243 -3.524 1.00 16.22 254 ASP B CA 1
ATOM 4533 C C . ASP B 1 266 ? -35.382 -7.146 -2.675 1.00 17.21 254 ASP B C 1
ATOM 4534 O O . ASP B 1 266 ? -36.100 -6.347 -2.053 1.00 17.77 254 ASP B O 1
ATOM 4539 N N . GLY B 1 267 ? -34.048 -7.167 -2.604 1.00 15.85 255 GLY B N 1
ATOM 4540 C CA . GLY B 1 267 ? -33.242 -6.196 -1.897 1.00 16.70 255 GLY B CA 1
ATOM 4541 C C . GLY B 1 267 ? -33.649 -4.740 -2.202 1.00 15.63 255 GLY B C 1
ATOM 4542 O O . GLY B 1 267 ? -33.493 -3.889 -1.333 1.00 19.65 255 GLY B O 1
ATOM 4543 N N . VAL B 1 268 ? -34.154 -4.443 -3.383 1.00 16.03 256 VAL B N 1
ATOM 4544 C CA . VAL B 1 268 ? -34.519 -3.070 -3.734 1.00 15.15 256 VAL B CA 1
ATOM 4545 C C . VAL B 1 268 ? -35.724 -2.645 -2.859 1.00 17.02 256 VAL B C 1
ATOM 4546 O O . VAL B 1 268 ? -35.796 -1.516 -2.391 1.00 18.01 256 VAL B O 1
ATOM 4550 N N . ASN B 1 269 ? -36.653 -3.573 -2.690 1.00 16.93 257 ASN B N 1
ATOM 4551 C CA . ASN B 1 269 ? -37.834 -3.331 -1.881 1.00 17.13 257 ASN B CA 1
ATOM 4552 C C . ASN B 1 269 ? -37.552 -3.180 -0.396 1.00 17.32 257 ASN B C 1
ATOM 4553 O O . ASN B 1 269 ? -38.176 -2.335 0.294 1.00 16.67 257 ASN B O 1
ATOM 4558 N N . PHE B 1 270 ? -36.609 -3.959 0.116 1.00 16.75 258 PHE B N 1
ATOM 4559 C CA . PHE B 1 270 ? -36.102 -3.758 1.477 1.00 18.19 258 PHE B CA 1
ATOM 4560 C C . PHE B 1 270 ? -35.319 -2.484 1.647 1.00 17.31 258 PHE B C 1
ATOM 4561 O O . PHE B 1 270 ? -35.453 -1.779 2.679 1.00 16.67 258 PHE B O 1
ATOM 4569 N N . ALA B 1 271 ? -34.473 -2.163 0.674 1.00 15.15 259 ALA B N 1
ATOM 4570 C CA . ALA B 1 271 ? -33.662 -0.962 0.781 1.00 16.13 259 ALA B CA 1
ATOM 4571 C C . ALA B 1 271 ? -34.544 0.314 1.030 1.00 17.54 259 ALA B C 1
ATOM 4572 O O . ALA B 1 271 ? -34.173 1.197 1.814 1.00 18.72 259 ALA B O 1
ATOM 4574 N N . ALA B 1 272 ? -35.657 0.392 0.333 1.00 18.93 260 ALA B N 1
ATOM 4575 C CA . ALA B 1 272 ? -36.564 1.561 0.434 1.00 20.35 260 ALA B CA 1
ATOM 4576 C C . ALA B 1 272 ? -37.140 1.722 1.829 1.00 20.98 260 ALA B C 1
ATOM 4577 O O . ALA B 1 272 ? -37.622 2.787 2.162 1.00 21.87 260 ALA B O 1
ATOM 4579 N N . ARG B 1 273 ? -37.132 0.663 2.618 1.00 18.18 261 ARG B N 1
ATOM 4580 C CA . ARG B 1 273 ? -37.690 0.600 3.989 1.00 19.92 261 ARG B CA 1
ATOM 4581 C C . ARG B 1 273 ? -36.638 0.678 5.081 1.00 21.54 261 ARG B C 1
ATOM 4582 O O . ARG B 1 273 ? -36.965 0.716 6.259 1.00 24.18 261 ARG B O 1
ATOM 4590 N N . ALA B 1 274 ? -35.369 0.618 4.741 1.00 19.42 262 ALA B N 1
ATOM 4591 C CA . ALA B 1 274 ? -34.316 0.541 5.733 1.00 20.65 262 ALA B CA 1
ATOM 4592 C C . ALA B 1 274 ? -33.898 1.952 6.224 1.00 22.97 262 ALA B C 1
ATOM 4593 O O . ALA B 1 274 ? -33.917 2.904 5.447 1.00 28.94 262 ALA B O 1
ATOM 4595 N N . LYS B 1 275 ? -33.535 2.073 7.496 1.00 22.59 263 LYS B N 1
ATOM 4596 C CA . LYS B 1 275 ? -33.240 3.449 8.080 1.00 22.05 263 LYS B CA 1
ATOM 4597 C C . LYS B 1 275 ? -31.871 3.603 8.604 1.00 21.43 263 LYS B C 1
ATOM 4598 O O . LYS B 1 275 ? -31.379 4.724 8.779 1.00 21.85 263 LYS B O 1
ATOM 4604 N N . ILE B 1 276 ? -31.223 2.487 8.827 1.00 18.17 264 ILE B N 1
ATOM 4605 C CA . ILE B 1 276 ? -29.925 2.491 9.482 1.00 18.32 264 ILE B CA 1
ATOM 4606 C C . ILE B 1 276 ? -28.791 2.872 8.521 1.00 18.10 264 ILE B C 1
ATOM 4607 O O . ILE B 1 276 ? -28.893 2.728 7.269 1.00 18.45 264 ILE B O 1
ATOM 4612 N N . PRO B 1 277 ? -27.687 3.398 9.097 1.00 18.54 265 PRO B N 1
ATOM 4613 C CA . PRO B 1 277 ? -26.619 3.838 8.235 1.00 18.73 265 PRO B CA 1
ATOM 4614 C C . PRO B 1 277 ? -25.986 2.607 7.521 1.00 18.16 265 PRO B C 1
ATOM 4615 O O . PRO B 1 277 ? -25.844 1.549 8.150 1.00 16.63 265 PRO B O 1
ATOM 4619 N N . ALA B 1 278 ? -25.520 2.803 6.294 1.00 19.00 266 ALA B N 1
ATOM 4620 C CA . ALA B 1 278 ? -24.977 1.702 5.528 1.00 17.68 266 ALA B CA 1
ATOM 4621 C C . ALA B 1 278 ? -23.722 2.107 4.720 1.00 19.05 266 ALA B C 1
ATOM 4622 O O . ALA B 1 278 ? -23.621 3.234 4.215 1.00 19.34 266 ALA B O 1
ATOM 4624 N N . LEU B 1 279 ? -22.853 1.117 4.525 1.00 18.63 267 LEU B N 1
ATOM 4625 C CA . LEU B 1 279 ? -21.773 1.220 3.592 1.00 16.63 267 LEU B CA 1
ATOM 4626 C C . LEU B 1 279 ? -21.945 0.089 2.556 1.00 16.70 267 LEU B C 1
ATOM 4627 O O . LEU B 1 279 ? -21.957 -1.089 2.936 1.00 16.24 267 LEU B O 1
ATOM 4632 N N . PHE B 1 280 ? -22.091 0.478 1.296 1.00 17.15 268 PHE B N 1
ATOM 4633 C CA . PHE B 1 280 ? -22.204 -0.471 0.153 1.00 17.32 268 PHE B CA 1
ATOM 4634 C C . PHE B 1 280 ? -20.854 -0.554 -0.603 1.00 17.22 268 PHE B C 1
ATOM 4635 O O . PHE B 1 280 ? -19.980 0.310 -0.515 1.00 16.00 268 PHE B O 1
ATOM 4643 N N . SER B 1 281 ? -20.702 -1.611 -1.393 1.00 16.85 269 SER B N 1
ATOM 4644 C CA . SER B 1 281 ? -19.639 -1.666 -2.399 1.00 14.79 269 SER B CA 1
ATOM 4645 C C . SER B 1 281 ? -20.182 -2.362 -3.636 1.00 14.35 269 SER B C 1
ATOM 4646 O O . SER B 1 281 ? -21.114 -3.165 -3.536 1.00 15.31 269 SER B O 1
ATOM 4649 N N . VAL B 1 282 ? -19.543 -2.103 -4.783 1.00 15.49 270 VAL B N 1
ATOM 4650 C CA . VAL B 1 282 ? -19.958 -2.591 -6.034 1.00 15.34 270 VAL B CA 1
ATOM 4651 C C . VAL B 1 282 ? -18.714 -2.686 -6.934 1.00 16.62 270 VAL B C 1
ATOM 4652 O O . VAL B 1 282 ? -17.855 -1.758 -6.950 1.00 16.36 270 VAL B O 1
ATOM 4656 N N . GLY B 1 283 ? -18.706 -3.760 -7.729 1.00 16.17 271 GLY B N 1
ATOM 4657 C CA . GLY B 1 283 ? -17.734 -3.941 -8.810 1.00 16.14 271 GLY B CA 1
ATOM 4658 C C . GLY B 1 283 ? -18.385 -3.646 -10.149 1.00 15.16 271 GLY B C 1
ATOM 4659 O O . GLY B 1 283 ? -19.352 -4.274 -10.519 1.00 15.73 271 GLY B O 1
ATOM 4660 N N . LEU B 1 284 ? -17.823 -2.722 -10.920 1.00 15.65 272 LEU B N 1
ATOM 4661 C CA . LEU B 1 284 ? -18.415 -2.369 -12.172 1.00 16.43 272 LEU B CA 1
ATOM 4662 C C . LEU B 1 284 ? -18.294 -3.441 -13.270 1.00 15.70 272 LEU B C 1
ATOM 4663 O O . LEU B 1 284 ? -19.066 -3.410 -14.245 1.00 17.62 272 LEU B O 1
ATOM 4668 N N . MET B 1 285 ? -17.471 -4.444 -13.084 1.00 16.35 273 MET B N 1
ATOM 4669 C CA . MET B 1 285 ? -17.356 -5.541 -14.035 1.00 17.03 273 MET B CA 1
ATOM 4670 C C . MET B 1 285 ? -17.890 -6.856 -13.458 1.00 15.73 273 MET B C 1
ATOM 4671 O O . MET B 1 285 ? -17.600 -7.930 -13.961 1.00 16.50 273 MET B O 1
ATOM 4676 N N . ASP B 1 286 ? -18.682 -6.756 -12.387 1.00 16.57 274 ASP B N 1
ATOM 4677 C CA . ASP B 1 286 ? -19.260 -7.916 -11.724 1.00 16.80 274 ASP B CA 1
ATOM 4678 C C . ASP B 1 286 ? -20.406 -8.432 -12.545 1.00 16.23 274 ASP B C 1
ATOM 4679 O O . ASP B 1 286 ? -21.355 -7.740 -12.759 1.00 17.51 274 ASP B O 1
ATOM 4684 N N . ASN B 1 287 ? -20.263 -9.666 -13.086 1.00 17.36 275 ASN B N 1
ATOM 4685 C CA . ASN B 1 287 ? -21.316 -10.261 -13.900 1.00 18.70 275 ASN B CA 1
ATOM 4686 C C . ASN B 1 287 ? -22.095 -11.281 -13.111 1.00 17.57 275 ASN B C 1
ATOM 4687 O O . ASN B 1 287 ? -22.937 -11.983 -13.701 1.00 19.93 275 ASN B O 1
ATOM 4692 N N . ILE B 1 288 ? -21.822 -11.412 -11.820 1.00 16.20 276 ILE B N 1
ATOM 4693 C CA . ILE B 1 288 ? -22.641 -12.248 -10.959 1.00 15.71 276 ILE B CA 1
ATOM 4694 C C . ILE B 1 288 ? -23.818 -11.406 -10.364 1.00 15.66 276 ILE B C 1
ATOM 4695 O O . ILE B 1 288 ? -24.979 -11.855 -10.361 1.00 15.48 276 ILE B O 1
ATOM 4700 N N . CYS B 1 289 ? -23.460 -10.249 -9.808 1.00 14.70 277 CYS B N 1
ATOM 4701 C CA . CYS B 1 289 ? -24.367 -9.265 -9.293 1.00 16.25 277 CYS B CA 1
ATOM 4702 C C . CYS B 1 289 ? -24.183 -7.997 -10.148 1.00 16.21 277 CYS B C 1
ATOM 4703 O O . CYS B 1 289 ? -23.320 -7.143 -9.866 1.00 16.88 277 CYS B O 1
ATOM 4706 N N . PRO B 1 290 ? -24.950 -7.888 -11.202 1.00 15.96 278 PRO B N 1
ATOM 4707 C CA . PRO B 1 290 ? -24.642 -6.784 -12.155 1.00 17.30 278 PRO B CA 1
ATOM 4708 C C . PRO B 1 290 ? -24.791 -5.400 -11.504 1.00 18.38 278 PRO B C 1
ATOM 4709 O O . PRO B 1 290 ? -25.624 -5.236 -10.561 1.00 15.83 278 PRO B O 1
ATOM 4713 N N . PRO B 1 291 ? -23.968 -4.438 -11.949 1.00 18.69 279 PRO B N 1
ATOM 4714 C CA . PRO B 1 291 ? -23.924 -3.131 -11.284 1.00 20.86 279 PRO B CA 1
ATOM 4715 C C . PRO B 1 291 ? -25.291 -2.412 -11.227 1.00 18.07 279 PRO B C 1
ATOM 4716 O O . PRO B 1 291 ? -25.566 -1.775 -10.225 1.00 20.00 279 PRO B O 1
ATOM 4720 N N . SER B 1 292 ? -26.119 -2.565 -12.241 1.00 18.29 280 SER B N 1
ATOM 4721 C CA . SER B 1 292 ? -27.438 -1.932 -12.285 1.00 17.78 280 SER B CA 1
ATOM 4722 C C . SER B 1 292 ? -28.339 -2.501 -11.155 1.00 20.07 280 SER B C 1
ATOM 4723 O O . SER B 1 292 ? -29.152 -1.741 -10.620 1.00 18.70 280 SER B O 1
ATOM 4726 N N . THR B 1 293 ? -28.165 -3.788 -10.781 1.00 16.29 281 THR B N 1
ATOM 4727 C CA . THR B 1 293 ? -28.969 -4.402 -9.715 1.00 15.22 281 THR B CA 1
ATOM 4728 C C . THR B 1 293 ? -28.531 -3.869 -8.376 1.00 16.15 281 THR B C 1
ATOM 4729 O O . THR B 1 293 ? -29.381 -3.621 -7.495 1.00 16.34 281 THR B O 1
ATOM 4733 N N . VAL B 1 294 ? -27.226 -3.699 -8.206 1.00 15.27 282 VAL B N 1
ATOM 4734 C CA . VAL B 1 294 ? -26.684 -3.211 -6.989 1.00 15.42 282 VAL B CA 1
ATOM 4735 C C . VAL B 1 294 ? -27.015 -1.726 -6.831 1.00 16.58 282 VAL B C 1
ATOM 4736 O O . VAL B 1 294 ? -27.385 -1.281 -5.743 1.00 15.81 282 VAL B O 1
ATOM 4740 N N . PHE B 1 295 ? -26.898 -0.955 -7.909 1.00 16.00 283 PHE B N 1
ATOM 4741 C CA . PHE B 1 295 ? -27.230 0.478 -7.808 1.00 16.95 283 PHE B CA 1
ATOM 4742 C C . PHE B 1 295 ? -28.712 0.728 -7.583 1.00 16.42 283 PHE B C 1
ATOM 4743 O O . PHE B 1 295 ? -29.116 1.728 -6.893 1.00 17.38 283 PHE B O 1
ATOM 4751 N N . ALA B 1 296 ? -29.567 -0.119 -8.137 1.00 16.84 284 ALA B N 1
ATOM 4752 C CA . ALA B 1 296 ? -31.014 0.024 -7.871 1.00 18.47 284 ALA B CA 1
ATOM 4753 C C . ALA B 1 296 ? -31.307 -0.086 -6.380 1.00 18.65 284 ALA B C 1
ATOM 4754 O O . ALA B 1 296 ? -32.037 0.734 -5.794 1.00 18.89 284 ALA B O 1
ATOM 4756 N N . ALA B 1 297 ? -30.665 -1.044 -5.735 1.00 18.33 285 ALA B N 1
ATOM 4757 C CA . ALA B 1 297 ? -30.776 -1.193 -4.297 1.00 17.51 285 ALA B CA 1
ATOM 4758 C C . ALA B 1 297 ? -30.142 -0.034 -3.518 1.00 18.57 285 ALA B C 1
ATOM 4759 O O . ALA B 1 297 ? -30.769 0.522 -2.615 1.00 19.01 285 ALA B O 1
ATOM 4761 N N . TYR B 1 298 ? -28.917 0.364 -3.874 1.00 16.70 286 TYR B N 1
ATOM 4762 C CA . TYR B 1 298 ? -28.287 1.474 -3.222 1.00 17.97 286 TYR B CA 1
ATOM 4763 C C . TYR B 1 298 ? -29.060 2.805 -3.406 1.00 18.50 286 TYR B C 1
ATOM 4764 O O . TYR B 1 298 ? -29.213 3.568 -2.444 1.00 19.11 286 TYR B O 1
ATOM 4773 N N . ASN B 1 299 ? -29.577 3.037 -4.613 1.00 19.41 287 ASN B N 1
ATOM 4774 C CA . ASN B 1 299 ? -30.281 4.287 -4.886 1.00 20.43 287 ASN B CA 1
ATOM 4775 C C . ASN B 1 299 ? -31.613 4.381 -4.153 1.00 23.84 287 ASN B C 1
ATOM 4776 O O . ASN B 1 299 ? -31.964 5.478 -3.733 1.00 22.88 287 ASN B O 1
ATOM 4781 N N . TYR B 1 300 ? -32.290 3.249 -3.916 1.00 21.29 288 TYR B N 1
ATOM 4782 C CA . TYR B 1 300 ? -33.472 3.245 -3.110 1.00 21.22 288 TYR B CA 1
ATOM 4783 C C . TYR B 1 300 ? -33.191 3.179 -1.609 1.00 21.47 288 TYR B C 1
ATOM 4784 O O . TYR B 1 300 ? -34.131 3.448 -0.807 1.00 20.80 288 TYR B O 1
ATOM 4793 N N . TYR B 1 301 ? -31.967 2.855 -1.187 1.00 21.91 289 TYR B N 1
ATOM 4794 C CA . TYR B 1 301 ? -31.692 2.694 0.250 1.00 20.47 289 TYR B CA 1
ATOM 4795 C C . TYR B 1 301 ? -32.010 4.046 0.977 1.00 23.17 289 TYR B C 1
ATOM 4796 O O . TYR B 1 301 ? -31.555 5.108 0.522 1.00 21.20 289 TYR B O 1
ATOM 4805 N N . ALA B 1 302 ? -32.773 3.976 2.070 1.00 22.86 290 ALA B N 1
ATOM 4806 C CA . ALA B 1 302 ? -33.394 5.177 2.706 1.00 23.67 290 ALA B CA 1
ATOM 4807 C C . ALA B 1 302 ? -32.648 5.646 3.980 1.00 24.07 290 ALA B C 1
ATOM 4808 O O . ALA B 1 302 ? -32.944 6.692 4.569 1.00 21.17 290 ALA B O 1
ATOM 4810 N N . GLY B 1 303 ? -31.672 4.885 4.423 1.00 20.93 291 GLY B N 1
ATOM 4811 C CA . GLY B 1 303 ? -30.822 5.314 5.547 1.00 20.50 291 GLY B CA 1
ATOM 4812 C C . GLY B 1 303 ? -29.661 6.135 5.063 1.00 20.78 291 GLY B C 1
ATOM 4813 O O . GLY B 1 303 ? -29.437 6.244 3.865 1.00 20.24 291 GLY B O 1
ATOM 4814 N N . PRO B 1 304 ? -28.916 6.752 5.990 1.00 20.26 292 PRO B N 1
ATOM 4815 C CA . PRO B 1 304 ? -27.709 7.484 5.568 1.00 21.94 292 PRO B CA 1
ATOM 4816 C C . PRO B 1 304 ? -26.692 6.487 4.923 1.00 22.31 292 PRO B C 1
ATOM 4817 O O . PRO B 1 304 ? -26.545 5.369 5.445 1.00 23.56 292 PRO B O 1
ATOM 4821 N N . LYS B 1 305 ? -26.063 6.835 3.823 1.00 22.09 293 LYS B N 1
ATOM 4822 C CA . LYS B 1 305 ? -25.392 5.797 3.072 1.00 22.13 293 LYS B CA 1
ATOM 4823 C C . LYS B 1 305 ? -24.203 6.301 2.333 1.00 22.62 293 LYS B C 1
ATOM 4824 O O . LYS B 1 305 ? -24.123 7.479 1.954 1.00 20.28 293 LYS B O 1
ATOM 4830 N N . GLU B 1 306 ? -23.306 5.372 2.037 1.00 20.72 294 GLU B N 1
ATOM 4831 C CA . GLU B 1 306 ? -22.144 5.643 1.171 1.00 21.18 294 GLU B CA 1
ATOM 4832 C C . GLU B 1 306 ? -21.866 4.385 0.361 1.00 20.83 294 GLU B C 1
ATOM 4833 O O . GLU B 1 306 ? -22.196 3.272 0.801 1.00 17.48 294 GLU B O 1
ATOM 4839 N N . ILE B 1 307 ? -21.254 4.538 -0.802 1.00 18.48 295 ILE B N 1
ATOM 4840 C CA . ILE B 1 307 ? -20.963 3.353 -1.619 1.00 18.70 295 ILE B CA 1
ATOM 4841 C C . ILE B 1 307 ? -19.516 3.469 -2.080 1.00 20.34 295 ILE B C 1
ATOM 4842 O O . ILE B 1 307 ? -19.089 4.567 -2.500 1.00 27.14 295 ILE B O 1
ATOM 4847 N N . ARG B 1 308 ? -18.771 2.377 -2.024 1.00 18.92 296 ARG B N 1
ATOM 4848 C CA . ARG B 1 308 ? -17.396 2.345 -2.584 1.00 17.19 296 ARG B CA 1
ATOM 4849 C C . ARG B 1 308 ? -17.500 1.671 -3.952 1.00 19.81 296 ARG B C 1
ATOM 4850 O O . ARG B 1 308 ? -18.070 0.572 -4.040 1.00 17.20 296 ARG B O 1
ATOM 4858 N N . ILE B 1 309 ? -17.018 2.359 -5.014 1.00 17.28 297 ILE B N 1
ATOM 4859 C CA . ILE B 1 309 ? -17.184 1.911 -6.404 1.00 16.52 297 ILE B CA 1
ATOM 4860 C C . ILE B 1 309 ? -15.847 1.425 -6.929 1.00 18.43 297 ILE B C 1
ATOM 4861 O O . ILE B 1 309 ? -14.855 2.154 -6.881 1.00 17.91 297 ILE B O 1
ATOM 4866 N N . TYR B 1 310 ? -15.783 0.171 -7.384 1.00 15.61 298 TYR B N 1
ATOM 4867 C CA . TYR B 1 310 ? -14.533 -0.448 -7.824 1.00 16.26 298 TYR B CA 1
ATOM 4868 C C . TYR B 1 310 ? -14.695 -0.708 -9.328 1.00 17.06 298 TYR B C 1
ATOM 4869 O O . TYR B 1 310 ? -15.340 -1.700 -9.750 1.00 16.09 298 TYR B O 1
ATOM 4878 N N . PRO B 1 311 ? -14.223 0.238 -10.164 1.00 17.41 299 PRO B N 1
ATOM 4879 C CA . PRO B 1 311 ? -14.573 0.175 -11.581 1.00 18.26 299 PRO B CA 1
ATOM 4880 C C . PRO B 1 311 ? -13.990 -1.015 -12.367 1.00 17.96 299 PRO B C 1
ATOM 4881 O O . PRO B 1 311 ? -14.602 -1.418 -13.357 1.00 17.77 299 PRO B O 1
ATOM 4885 N N . TYR B 1 312 ? -12.868 -1.567 -11.924 1.00 15.02 300 TYR B N 1
ATOM 4886 C CA . TYR B 1 312 ? -12.166 -2.657 -12.675 1.00 16.54 300 TYR B CA 1
ATOM 4887 C C . TYR B 1 312 ? -12.412 -4.019 -12.057 1.00 16.55 300 TYR B C 1
ATOM 4888 O O . TYR B 1 312 ? -12.024 -5.037 -12.611 1.00 18.90 300 TYR B O 1
ATOM 4897 N N . ASN B 1 313 ? -13.094 -4.068 -10.915 1.00 16.97 301 ASN B N 1
ATOM 4898 C CA . ASN B 1 313 ? -13.257 -5.324 -10.250 1.00 16.55 301 ASN B CA 1
ATOM 4899 C C . ASN B 1 313 ? -14.539 -6.078 -10.688 1.00 16.36 301 ASN B C 1
ATOM 4900 O O . ASN B 1 313 ? -15.568 -5.473 -10.978 1.00 17.77 301 ASN B O 1
ATOM 4905 N N A ASN B 1 314 ? -14.439 -7.416 -10.745 0.70 18.90 302 ASN B N 1
ATOM 4906 N N B ASN B 1 314 ? -14.425 -7.391 -10.720 0.30 16.42 302 ASN B N 1
ATOM 4907 C CA A ASN B 1 314 ? -15.596 -8.327 -10.951 0.70 19.34 302 ASN B CA 1
ATOM 4908 C CA B ASN B 1 314 ? -15.549 -8.240 -10.972 0.30 15.82 302 ASN B CA 1
ATOM 4909 C C A ASN B 1 314 ? -16.199 -8.543 -9.568 0.70 18.40 302 ASN B C 1
ATOM 4910 C C B ASN B 1 314 ? -16.204 -8.526 -9.595 0.30 16.41 302 ASN B C 1
ATOM 4911 O O A ASN B 1 314 ? -16.173 -7.669 -8.700 0.70 17.06 302 ASN B O 1
ATOM 4912 O O B ASN B 1 314 ? -16.243 -7.628 -8.751 0.30 16.07 302 ASN B O 1
ATOM 4921 N N . HIS B 1 315 ? -16.671 -9.746 -9.330 1.00 17.41 303 HIS B N 1
ATOM 4922 C CA . HIS B 1 315 ? -17.457 -10.036 -8.129 1.00 16.61 303 HIS B CA 1
ATOM 4923 C C . HIS B 1 315 ? -16.655 -10.040 -6.873 1.00 16.82 303 HIS B C 1
ATOM 4924 O O . HIS B 1 315 ? -17.227 -10.038 -5.773 1.00 16.51 303 HIS B O 1
ATOM 4931 N N . GLU B 1 316 ? -15.323 -10.017 -6.981 1.00 15.93 304 GLU B N 1
ATOM 4932 C CA . GLU B 1 316 ? -14.518 -9.842 -5.800 1.00 17.34 304 GLU B CA 1
ATOM 4933 C C . GLU B 1 316 ? -14.682 -8.462 -5.167 1.00 17.26 304 GLU B C 1
ATOM 4934 O O . GLU B 1 316 ? -14.260 -8.238 -4.038 1.00 16.52 304 GLU B O 1
ATOM 4940 N N . GLY B 1 317 ? -15.230 -7.513 -5.914 1.00 16.94 305 GLY B N 1
ATOM 4941 C CA . GLY B 1 317 ? -15.403 -6.160 -5.451 1.00 16.89 305 GLY B CA 1
ATOM 4942 C C . GLY B 1 317 ? -14.087 -5.513 -5.014 1.00 16.70 305 GLY B C 1
ATOM 4943 O O . GLY B 1 317 ? -13.037 -5.665 -5.662 1.00 13.58 305 GLY B O 1
ATOM 4944 N N . GLY B 1 318 ? -14.174 -4.808 -3.888 1.00 17.04 306 GLY B N 1
ATOM 4945 C CA . GLY B 1 318 ? -13.036 -4.219 -3.261 1.00 16.62 306 GLY B CA 1
ATOM 4946 C C . GLY B 1 318 ? -12.115 -5.112 -2.485 1.00 16.91 306 GLY B C 1
ATOM 4947 O O . GLY B 1 318 ? -11.053 -4.650 -2.099 1.00 17.33 306 GLY B O 1
ATOM 4948 N N . GLY B 1 319 ? -12.490 -6.358 -2.214 1.00 18.30 307 GLY B N 1
ATOM 4949 C CA . GLY B 1 319 ? -11.641 -7.286 -1.481 1.00 19.61 307 GLY B CA 1
ATOM 4950 C C . GLY B 1 319 ? -11.129 -6.722 -0.150 1.00 18.03 307 GLY B C 1
ATOM 4951 O O . GLY B 1 319 ? -11.867 -6.114 0.657 1.00 16.88 307 GLY B O 1
ATOM 4952 N N . SER B 1 320 ? -9.837 -6.880 0.029 1.00 18.69 308 SER B N 1
ATOM 4953 C CA . SER B 1 320 ? -9.206 -6.457 1.279 1.00 19.34 308 SER B CA 1
ATOM 4954 C C . SER B 1 320 ? -9.182 -4.964 1.466 1.00 18.85 308 SER B C 1
ATOM 4955 O O . SER B 1 320 ? -9.091 -4.522 2.622 1.00 20.32 308 SER B O 1
ATOM 4958 N N . PHE B 1 321 ? -9.194 -4.199 0.367 1.00 17.65 309 PHE B N 1
ATOM 4959 C CA A PHE B 1 321 ? -9.305 -2.727 0.426 0.50 18.16 309 PHE B CA 1
ATOM 4960 C CA B PHE B 1 321 ? -9.285 -2.729 0.428 0.50 19.21 309 PHE B CA 1
ATOM 4961 C C . PHE B 1 321 ? -10.618 -2.323 1.061 1.00 18.58 309 PHE B C 1
ATOM 4962 O O . PHE B 1 321 ? -10.652 -1.444 1.920 1.00 20.08 309 PHE B O 1
ATOM 4977 N N . GLN B 1 322 ? -11.715 -2.981 0.664 1.00 18.49 310 GLN B N 1
ATOM 4978 C CA . GLN B 1 322 ? -13.066 -2.682 1.189 1.00 17.68 310 GLN B CA 1
ATOM 4979 C C . GLN B 1 322 ? -13.162 -3.024 2.663 1.00 17.95 310 GLN B C 1
ATOM 4980 O O . GLN B 1 322 ? -13.831 -2.352 3.437 1.00 18.46 310 GLN B O 1
ATOM 4986 N N . ALA B 1 323 ? -12.489 -4.070 3.071 1.00 16.07 311 ALA B N 1
ATOM 4987 C CA . ALA B 1 323 ? -12.477 -4.456 4.494 1.00 16.57 311 ALA B CA 1
ATOM 4988 C C . ALA B 1 323 ? -11.944 -3.244 5.340 1.00 18.33 311 ALA B C 1
ATOM 4989 O O . ALA B 1 323 ? -12.503 -2.916 6.410 1.00 19.41 311 ALA B O 1
ATOM 4991 N N . VAL B 1 324 ? -10.897 -2.585 4.877 1.00 18.75 312 VAL B N 1
ATOM 4992 C CA . VAL B 1 324 ? -10.387 -1.396 5.577 1.00 20.65 312 VAL B CA 1
ATOM 4993 C C . VAL B 1 324 ? -11.385 -0.226 5.555 1.00 20.34 312 VAL B C 1
ATOM 4994 O O . VAL B 1 324 ? -11.598 0.477 6.569 1.00 20.20 312 VAL B O 1
ATOM 4998 N N . GLU B 1 325 ? -12.070 -0.042 4.429 1.00 18.88 313 GLU B N 1
ATOM 4999 C CA . GLU B 1 325 ? -13.124 0.956 4.360 1.00 19.63 313 GLU B CA 1
ATOM 5000 C C . GLU B 1 325 ? -14.183 0.699 5.401 1.00 19.45 313 GLU B C 1
ATOM 5001 O O . GLU B 1 325 ? -14.677 1.640 6.051 1.00 18.87 313 GLU B O 1
ATOM 5007 N N . GLN B 1 326 ? -14.517 -0.577 5.609 1.00 20.47 314 GLN B N 1
ATOM 5008 C CA . GLN B 1 326 ? -15.598 -0.925 6.559 1.00 18.11 314 GLN B CA 1
ATOM 5009 C C . GLN B 1 326 ? -15.215 -0.563 7.979 1.00 18.65 314 GLN B C 1
ATOM 5010 O O . GLN B 1 326 ? -16.006 0.034 8.722 1.00 18.94 314 GLN B O 1
ATOM 5016 N N . VAL B 1 327 ? -14.007 -0.947 8.350 1.00 19.91 315 VAL B N 1
ATOM 5017 C CA . VAL B 1 327 ? -13.474 -0.641 9.650 1.00 22.61 315 VAL B CA 1
ATOM 5018 C C . VAL B 1 327 ? -13.476 0.857 9.919 1.00 21.07 315 VAL B C 1
ATOM 5019 O O . VAL B 1 327 ? -13.875 1.295 11.009 1.00 21.01 315 VAL B O 1
ATOM 5023 N N . LYS B 1 328 ? -13.060 1.650 8.944 1.00 19.19 316 LYS B N 1
ATOM 5024 C CA . LYS B 1 328 ? -13.032 3.107 9.127 1.00 21.72 316 LYS B CA 1
ATOM 5025 C C . LYS B 1 328 ? -14.448 3.688 9.233 1.00 21.97 316 LYS B C 1
ATOM 5026 O O . LYS B 1 328 ? -14.761 4.568 10.086 1.00 23.50 316 LYS B O 1
ATOM 5032 N N . PHE B 1 329 ? -15.309 3.200 8.364 1.00 20.97 317 PHE B N 1
ATOM 5033 C CA . PHE B 1 329 ? -16.693 3.596 8.379 1.00 20.24 317 PHE B CA 1
ATOM 5034 C C . PHE B 1 329 ? -17.339 3.338 9.752 1.00 22.33 317 PHE B C 1
ATOM 5035 O O . PHE B 1 329 ? -18.032 4.200 10.306 1.00 23.19 317 PHE B O 1
ATOM 5043 N N . LEU B 1 330 ? -17.105 2.159 10.304 1.00 20.21 318 LEU B N 1
ATOM 5044 C CA . LEU B 1 330 ? -17.725 1.833 11.603 1.00 21.46 318 LEU B CA 1
ATOM 5045 C C . LEU B 1 330 ? -17.055 2.719 12.718 1.00 22.62 318 LEU B C 1
ATOM 5046 O O . LEU B 1 330 ? -17.754 3.269 13.551 1.00 24.62 318 LEU B O 1
ATOM 5051 N N . LYS B 1 331 ? -15.747 2.878 12.689 1.00 22.62 319 LYS B N 1
ATOM 5052 C CA . LYS B 1 331 ? -15.104 3.695 13.737 1.00 24.23 319 LYS B CA 1
ATOM 5053 C C . LYS B 1 331 ? -15.740 5.082 13.800 1.00 25.19 319 LYS B C 1
ATOM 5054 O O . LYS B 1 331 ? -16.178 5.536 14.901 1.00 22.91 319 LYS B O 1
ATOM 5060 N N . LYS B 1 332 ? -15.810 5.745 12.638 1.00 24.00 320 LYS B N 1
ATOM 5061 C CA . LYS B 1 332 ? -16.432 7.050 12.535 1.00 26.05 320 LYS B CA 1
ATOM 5062 C C . LYS B 1 332 ? -17.863 7.049 12.980 1.00 30.76 320 LYS B C 1
ATOM 5063 O O . LYS B 1 332 ? -18.263 7.928 13.781 1.00 28.27 320 LYS B O 1
ATOM 5065 N N . LEU B 1 333 ? -18.651 6.052 12.523 1.00 24.51 321 LEU B N 1
ATOM 5066 C CA . LEU B 1 333 ? -20.047 6.047 12.880 1.00 27.95 321 LEU B CA 1
ATOM 5067 C C . LEU B 1 333 ? -20.226 5.916 14.379 1.00 27.08 321 LEU B C 1
ATOM 5068 O O . LEU B 1 333 ? -21.055 6.568 14.962 1.00 29.68 321 LEU B O 1
ATOM 5073 N N . PHE B 1 334 ? -19.434 5.064 14.997 1.00 26.51 322 PHE B N 1
ATOM 5074 C CA . PHE B 1 334 ? -19.643 4.710 16.393 1.00 30.02 322 PHE B CA 1
ATOM 5075 C C . PHE B 1 334 ? -18.914 5.636 17.375 1.00 34.75 322 PHE B C 1
ATOM 5076 O O . PHE B 1 334 ? -19.024 5.407 18.573 1.00 35.83 322 PHE B O 1
ATOM 5084 N N . GLU B 1 335 ? -18.208 6.640 16.827 1.00 40.86 323 GLU B N 1
ATOM 5085 C CA . GLU B 1 335 ? -17.768 7.906 17.486 1.00 47.45 323 GLU B CA 1
ATOM 5086 C C . GLU B 1 335 ? -16.829 7.600 18.596 1.00 56.13 323 GLU B C 1
ATOM 5087 O O . GLU B 1 335 ? -15.823 6.966 18.319 1.00 62.29 323 GLU B O 1
ATOM 5089 N N . PHE C 1 16 ? -29.554 -9.607 -25.308 1.00 38.90 4 PHE C N 1
ATOM 5090 C CA . PHE C 1 16 ? -28.454 -9.209 -26.256 1.00 36.13 4 PHE C CA 1
ATOM 5091 C C . PHE C 1 16 ? -28.913 -8.359 -27.492 1.00 35.83 4 PHE C C 1
ATOM 5092 O O . PHE C 1 16 ? -28.152 -7.558 -27.992 1.00 35.56 4 PHE C O 1
ATOM 5100 N N . ASP C 1 17 ? -30.163 -8.470 -27.947 1.00 32.49 5 ASP C N 1
ATOM 5101 C CA . ASP C 1 17 ? -30.590 -7.785 -29.186 1.00 29.49 5 ASP C CA 1
ATOM 5102 C C . ASP C 1 17 ? -31.385 -6.504 -28.764 1.00 30.56 5 ASP C C 1
ATOM 5103 O O . ASP C 1 17 ? -31.391 -6.096 -27.601 1.00 27.89 5 ASP C O 1
ATOM 5108 N N . LEU C 1 18 ? -32.054 -5.871 -29.708 1.00 27.28 6 LEU C N 1
ATOM 5109 C CA . LEU C 1 18 ? -32.991 -4.828 -29.400 1.00 28.16 6 LEU C CA 1
ATOM 5110 C C . LEU C 1 18 ? -34.012 -5.244 -28.294 1.00 29.43 6 LEU C C 1
ATOM 5111 O O . LEU C 1 18 ? -34.474 -6.377 -28.254 1.00 28.89 6 LEU C O 1
ATOM 5116 N N . PRO C 1 19 ? -34.399 -4.297 -27.410 1.00 31.07 7 PRO C N 1
ATOM 5117 C CA . PRO C 1 19 ? -35.474 -4.515 -26.439 1.00 28.77 7 PRO C CA 1
ATOM 5118 C C . PRO C 1 19 ? -36.801 -4.792 -27.128 1.00 24.98 7 PRO C C 1
ATOM 5119 O O . PRO C 1 19 ? -37.010 -4.336 -28.262 1.00 25.06 7 PRO C O 1
ATOM 5123 N N . LEU C 1 20 ? -37.703 -5.495 -26.431 1.00 24.25 8 LEU C N 1
ATOM 5124 C CA . LEU C 1 20 ? -38.895 -6.032 -27.044 1.00 24.01 8 LEU C CA 1
ATOM 5125 C C . LEU C 1 20 ? -39.751 -4.901 -27.665 1.00 24.49 8 LEU C C 1
ATOM 5126 O O . LEU C 1 20 ? -40.302 -5.035 -28.776 1.00 20.38 8 LEU C O 1
ATOM 5131 N N . GLU C 1 21 ? -39.821 -3.748 -27.006 1.00 27.45 9 GLU C N 1
ATOM 5132 C CA . GLU C 1 21 ? -40.687 -2.699 -27.575 1.00 30.94 9 GLU C CA 1
ATOM 5133 C C . GLU C 1 21 ? -40.089 -2.110 -28.827 1.00 25.59 9 GLU C C 1
ATOM 5134 O O . GLU C 1 21 ? -40.835 -1.679 -29.694 1.00 26.65 9 GLU C O 1
ATOM 5140 N N . GLU C 1 22 ? -38.764 -2.155 -28.967 1.00 23.42 10 GLU C N 1
ATOM 5141 C CA . GLU C 1 22 ? -38.136 -1.834 -30.272 1.00 23.50 10 GLU C CA 1
ATOM 5142 C C . GLU C 1 22 ? -38.255 -2.944 -31.353 1.00 23.99 10 GLU C C 1
ATOM 5143 O O . GLU C 1 22 ? -38.440 -2.661 -32.547 1.00 22.16 10 GLU C O 1
ATOM 5149 N N . LEU C 1 23 ? -38.130 -4.196 -30.925 1.00 22.86 11 LEU C N 1
ATOM 5150 C CA . LEU C 1 23 ? -38.363 -5.340 -31.832 1.00 19.66 11 LEU C CA 1
ATOM 5151 C C . LEU C 1 23 ? -39.721 -5.270 -32.472 1.00 20.71 11 LEU C C 1
ATOM 5152 O O . LEU C 1 23 ? -39.838 -5.534 -33.656 1.00 20.86 11 LEU C O 1
ATOM 5157 N N . LYS C 1 24 ? -40.727 -4.859 -31.700 1.00 22.44 12 LYS C N 1
ATOM 5158 C CA . LYS C 1 24 ? -42.093 -4.861 -32.181 1.00 25.18 12 LYS C CA 1
ATOM 5159 C C . LYS C 1 24 ? -42.285 -3.800 -33.276 1.00 24.64 12 LYS C C 1
ATOM 5160 O O . LYS C 1 24 ? -43.170 -3.912 -34.067 1.00 25.60 12 LYS C O 1
ATOM 5166 N N . LYS C 1 25 ? -41.399 -2.829 -33.384 1.00 26.94 13 LYS C N 1
ATOM 5167 C CA . LYS C 1 25 ? -41.519 -1.822 -34.452 1.00 28.92 13 LYS C CA 1
ATOM 5168 C C . LYS C 1 25 ? -40.356 -1.846 -35.407 1.00 28.59 13 LYS C C 1
ATOM 5169 O O . LYS C 1 25 ? -40.231 -0.948 -36.247 1.00 25.36 13 LYS C O 1
ATOM 5175 N N . TYR C 1 26 ? -39.515 -2.900 -35.364 1.00 25.82 14 TYR C N 1
ATOM 5176 C CA . TYR C 1 26 ? -38.312 -2.967 -36.183 1.00 24.79 14 TYR C CA 1
ATOM 5177 C C . TYR C 1 26 ? -38.729 -3.355 -37.613 1.00 25.69 14 TYR C C 1
ATOM 5178 O O . TYR C 1 26 ? -39.161 -4.473 -37.861 1.00 24.96 14 TYR C O 1
ATOM 5187 N N . ARG C 1 27 ? -38.649 -2.403 -38.532 1.00 25.83 15 ARG C N 1
ATOM 5188 C CA . ARG C 1 27 ? -39.000 -2.622 -39.912 1.00 27.00 15 ARG C CA 1
ATOM 5189 C C . ARG C 1 27 ? -37.848 -1.993 -40.737 1.00 28.93 15 ARG C C 1
ATOM 5190 O O . ARG C 1 27 ? -37.953 -0.892 -41.310 1.00 25.88 15 ARG C O 1
ATOM 5192 N N . PRO C 1 28 ? -36.712 -2.703 -40.825 1.00 24.46 16 PRO C N 1
ATOM 5193 C CA . PRO C 1 28 ? -35.583 -2.079 -41.521 1.00 25.08 16 PRO C CA 1
ATOM 5194 C C . PRO C 1 28 ? -35.847 -2.004 -43.021 1.00 26.65 16 PRO C C 1
ATOM 5195 O O . PRO C 1 28 ? -36.681 -2.763 -43.541 1.00 25.28 16 PRO C O 1
ATOM 5199 N N . GLU C 1 29 ? -35.167 -1.102 -43.724 1.00 26.62 17 GLU C N 1
ATOM 5200 C CA . GLU C 1 29 ? -35.333 -0.958 -45.187 1.00 28.47 17 GLU C CA 1
ATOM 5201 C C . GLU C 1 29 ? -34.979 -2.276 -45.842 1.00 29.60 17 GLU C C 1
ATOM 5202 O O . GLU C 1 29 ? -33.896 -2.798 -45.627 1.00 27.22 17 GLU C O 1
ATOM 5204 N N . ARG C 1 30 ? -35.885 -2.819 -46.650 1.00 27.27 18 ARG C N 1
ATOM 5205 C CA . ARG C 1 30 ? -35.593 -4.091 -47.323 1.00 24.78 18 ARG C CA 1
ATOM 5206 C C . ARG C 1 30 ? -34.669 -3.896 -48.496 1.00 25.42 18 ARG C C 1
ATOM 5207 O O . ARG C 1 30 ? -34.663 -2.856 -49.085 1.00 24.85 18 ARG C O 1
ATOM 5215 N N . TYR C 1 31 ? -33.848 -4.883 -48.811 1.00 22.65 19 TYR C N 1
ATOM 5216 C CA . TYR C 1 31 ? -33.062 -4.831 -49.999 1.00 25.17 19 TYR C CA 1
ATOM 5217 C C . TYR C 1 31 ? -33.349 -6.051 -50.845 1.00 25.60 19 TYR C C 1
ATOM 5218 O O . TYR C 1 31 ? -33.306 -7.192 -50.358 1.00 22.27 19 TYR C O 1
ATOM 5227 N N . GLU C 1 32 ? -33.778 -5.806 -52.088 1.00 24.11 20 GLU C N 1
ATOM 5228 C CA . GLU C 1 32 ? -33.943 -6.836 -53.115 1.00 24.62 20 GLU C CA 1
ATOM 5229 C C . GLU C 1 32 ? -33.620 -6.224 -54.458 1.00 25.20 20 GLU C C 1
ATOM 5230 O O . GLU C 1 32 ? -33.743 -5.025 -54.604 1.00 24.74 20 GLU C O 1
ATOM 5236 N N . GLU C 1 33 ? -33.201 -7.057 -55.400 1.00 24.69 21 GLU C N 1
ATOM 5237 C CA . GLU C 1 33 ? -33.003 -6.667 -56.791 1.00 23.65 21 GLU C CA 1
ATOM 5238 C C . GLU C 1 33 ? -34.344 -6.542 -57.491 1.00 25.05 21 GLU C C 1
ATOM 5239 O O . GLU C 1 33 ? -35.382 -7.112 -57.043 1.00 24.36 21 GLU C O 1
ATOM 5245 N N . LYS C 1 34 ? -34.334 -5.802 -58.603 1.00 24.71 22 LYS C N 1
ATOM 5246 C CA . LYS C 1 34 ? -35.569 -5.497 -59.328 1.00 24.54 22 LYS C CA 1
ATOM 5247 C C . LYS C 1 34 ? -36.213 -6.699 -59.918 1.00 25.70 22 LYS C C 1
ATOM 5248 O O . LYS C 1 34 ? -37.408 -6.686 -60.117 1.00 29.28 22 LYS C O 1
ATOM 5250 N N . ASP C 1 35 ? -35.427 -7.732 -60.222 1.00 23.09 23 ASP C N 1
ATOM 5251 C CA . ASP C 1 35 ? -35.900 -8.963 -60.814 1.00 24.19 23 ASP C CA 1
ATOM 5252 C C . ASP C 1 35 ? -36.204 -10.173 -59.834 1.00 23.70 23 ASP C C 1
ATOM 5253 O O . ASP C 1 35 ? -36.252 -11.303 -60.300 1.00 24.39 23 ASP C O 1
ATOM 5258 N N . PHE C 1 36 ? -36.417 -9.904 -58.569 1.00 20.66 24 PHE C N 1
ATOM 5259 C CA . PHE C 1 36 ? -36.714 -10.940 -57.537 1.00 22.76 24 PHE C CA 1
ATOM 5260 C C . PHE C 1 36 ? -37.856 -11.818 -57.988 1.00 23.56 24 PHE C C 1
ATOM 5261 O O . PHE C 1 36 ? -37.750 -13.041 -58.031 1.00 21.96 24 PHE C O 1
ATOM 5269 N N . ASP C 1 37 ? -38.993 -11.189 -58.296 1.00 21.17 25 ASP C N 1
ATOM 5270 C CA . ASP C 1 37 ? -40.147 -12.002 -58.722 1.00 22.46 25 ASP C CA 1
ATOM 5271 C C . ASP C 1 37 ? -39.893 -12.808 -59.996 1.00 23.23 25 ASP C C 1
ATOM 5272 O O . ASP C 1 37 ? -40.343 -13.963 -60.126 1.00 21.71 25 ASP C O 1
ATOM 5277 N N . GLU C 1 38 ? -39.185 -12.203 -60.935 1.00 22.87 26 GLU C N 1
ATOM 5278 C CA . GLU C 1 38 ? -38.944 -12.827 -62.220 1.00 24.94 26 GLU C CA 1
ATOM 5279 C C . GLU C 1 38 ? -38.018 -14.024 -62.034 1.00 26.01 26 GLU C C 1
ATOM 5280 O O . GLU C 1 38 ? -38.151 -15.060 -62.708 1.00 23.31 26 GLU C O 1
ATOM 5286 N N . PHE C 1 39 ? -37.036 -13.846 -61.158 1.00 25.88 27 PHE C N 1
ATOM 5287 C CA . PHE C 1 39 ? -36.118 -14.934 -60.844 1.00 22.18 27 PHE C CA 1
ATOM 5288 C C . PHE C 1 39 ? -36.873 -16.175 -60.345 1.00 18.91 27 PHE C C 1
ATOM 5289 O O . PHE C 1 39 ? -36.631 -17.294 -60.805 1.00 20.75 27 PHE C O 1
ATOM 5297 N N . TRP C 1 40 ? -37.806 -15.962 -59.423 1.00 20.97 28 TRP C N 1
ATOM 5298 C CA . TRP C 1 40 ? -38.620 -17.057 -58.854 1.00 23.93 28 TRP C CA 1
ATOM 5299 C C . TRP C 1 40 ? -39.670 -17.596 -59.834 1.00 25.85 28 TRP C C 1
ATOM 5300 O O . TRP C 1 40 ? -39.872 -18.815 -59.944 1.00 22.35 28 TRP C O 1
ATOM 5311 N N . GLU C 1 41 ? -40.330 -16.692 -60.584 1.00 26.09 29 GLU C N 1
ATOM 5312 C CA . GLU C 1 41 ? -41.223 -17.155 -61.676 1.00 25.90 29 GLU C CA 1
ATOM 5313 C C . GLU C 1 41 ? -40.538 -18.090 -62.630 1.00 22.97 29 GLU C C 1
ATOM 5314 O O . GLU C 1 41 ? -41.037 -19.170 -62.908 1.00 24.86 29 GLU C O 1
ATOM 5320 N N . GLU C 1 42 ? -39.376 -17.695 -63.132 1.00 21.80 30 GLU C N 1
ATOM 5321 C CA . GLU C 1 42 ? -38.592 -18.493 -64.064 1.00 23.29 30 GLU C CA 1
ATOM 5322 C C . GLU C 1 42 ? -38.098 -19.804 -63.455 1.00 23.68 30 GLU C C 1
ATOM 5323 O O . GLU C 1 42 ? -38.139 -20.818 -64.081 1.00 20.11 30 GLU C O 1
ATOM 5329 N N . THR C 1 43 ? -37.620 -19.743 -62.204 1.00 20.85 31 THR C N 1
ATOM 5330 C CA . THR C 1 43 ? -37.220 -20.946 -61.474 1.00 20.60 31 THR C CA 1
ATOM 5331 C C . THR C 1 43 ? -38.368 -21.991 -61.345 1.00 19.65 31 THR C C 1
ATOM 5332 O O . THR C 1 43 ? -38.178 -23.140 -61.693 1.00 20.32 31 THR C O 1
ATOM 5336 N N . LEU C 1 44 ? -39.507 -21.556 -60.862 1.00 19.30 32 LEU C N 1
ATOM 5337 C CA . LEU C 1 44 ? -40.613 -22.462 -60.631 1.00 23.51 32 LEU C CA 1
ATOM 5338 C C . LEU C 1 44 ? -41.159 -22.985 -61.952 1.00 26.03 32 LEU C C 1
ATOM 5339 O O . LEU C 1 44 ? -41.507 -24.186 -62.046 1.00 23.87 32 LEU C O 1
ATOM 5344 N N . ALA C 1 45 ? -41.267 -22.102 -62.953 1.00 23.65 33 ALA C N 1
ATOM 5345 C CA . ALA C 1 45 ? -41.694 -22.546 -64.319 1.00 26.65 33 ALA C CA 1
ATOM 5346 C C . ALA C 1 45 ? -40.809 -23.634 -64.892 1.00 24.32 33 ALA C C 1
ATOM 5347 O O . ALA C 1 45 ? -41.301 -24.620 -65.445 1.00 25.04 33 ALA C O 1
ATOM 5349 N N . GLU C 1 46 ? -39.495 -23.455 -64.784 1.00 23.33 34 GLU C N 1
ATOM 5350 C CA . GLU C 1 46 ? -38.577 -24.416 -65.305 1.00 24.10 34 GLU C CA 1
ATOM 5351 C C . GLU C 1 46 ? -38.754 -25.783 -64.614 1.00 25.10 34 GLU C C 1
ATOM 5352 O O . GLU C 1 46 ? -38.735 -26.826 -65.275 1.00 22.24 34 GLU C O 1
ATOM 5354 N N . SER C 1 47 ? -39.005 -25.788 -63.310 1.00 23.49 35 SER C N 1
ATOM 5355 C CA . SER C 1 47 ? -39.120 -27.072 -62.615 1.00 23.12 35 SER C CA 1
ATOM 5356 C C . SER C 1 47 ? -40.504 -27.715 -62.847 1.00 23.33 35 SER C C 1
ATOM 5357 O O . SER C 1 47 ? -40.635 -28.948 -62.844 1.00 24.52 35 SER C O 1
ATOM 5360 N N . GLU C 1 48 ? -41.511 -26.882 -63.111 1.00 23.01 36 GLU C N 1
ATOM 5361 C CA . GLU C 1 48 ? -42.840 -27.395 -63.449 1.00 25.81 36 GLU C CA 1
ATOM 5362 C C . GLU C 1 48 ? -42.864 -28.150 -64.789 1.00 23.02 36 GLU C C 1
ATOM 5363 O O . GLU C 1 48 ? -43.848 -28.842 -65.050 1.00 26.12 36 GLU C O 1
ATOM 5369 N N . LYS C 1 49 ? -41.824 -28.044 -65.602 1.00 24.07 37 LYS C N 1
ATOM 5370 C CA . LYS C 1 49 ? -41.713 -28.784 -66.867 1.00 28.83 37 LYS C CA 1
ATOM 5371 C C . LYS C 1 49 ? -41.473 -30.273 -66.712 1.00 30.61 37 LYS C C 1
ATOM 5372 O O . LYS C 1 49 ? -41.632 -31.014 -67.703 1.00 29.83 37 LYS C O 1
ATOM 5378 N N . PHE C 1 50 ? -41.066 -30.735 -65.508 1.00 26.25 38 PHE C N 1
ATOM 5379 C CA . PHE C 1 50 ? -40.950 -32.144 -65.246 1.00 26.61 38 PHE C CA 1
ATOM 5380 C C . PHE C 1 50 ? -42.180 -32.623 -64.519 1.00 25.35 38 PHE C C 1
ATOM 5381 O O . PHE C 1 50 ? -42.751 -31.894 -63.685 1.00 24.99 38 PHE C O 1
ATOM 5389 N N . PRO C 1 51 ? -42.613 -33.841 -64.820 1.00 22.91 39 PRO C N 1
ATOM 5390 C CA . PRO C 1 51 ? -43.771 -34.314 -64.105 1.00 23.79 39 PRO C CA 1
ATOM 5391 C C . PRO C 1 51 ? -43.393 -34.521 -62.624 1.00 22.55 39 PRO C C 1
ATOM 5392 O O . PRO C 1 51 ? -42.346 -35.111 -62.343 1.00 24.22 39 PRO C O 1
ATOM 5396 N N . LEU C 1 52 ? -44.291 -34.073 -61.757 1.00 24.23 40 LEU C N 1
ATOM 5397 C CA . LEU C 1 52 ? -44.188 -34.257 -60.315 1.00 24.38 40 LEU C CA 1
ATOM 5398 C C . LEU C 1 52 ? -44.029 -35.722 -59.939 1.00 23.45 40 LEU C C 1
ATOM 5399 O O . LEU C 1 52 ? -43.254 -36.011 -59.073 1.00 23.01 40 LEU C O 1
ATOM 5404 N N . ASP C 1 53 ? -44.828 -36.605 -60.561 1.00 23.04 41 ASP C N 1
ATOM 5405 C CA . ASP C 1 53 ? -44.799 -38.019 -60.385 1.00 22.52 41 ASP C CA 1
ATOM 5406 C C . ASP C 1 53 ? -44.656 -38.410 -58.882 1.00 22.70 41 ASP C C 1
ATOM 5407 O O . ASP C 1 53 ? -43.653 -39.066 -58.497 1.00 23.72 41 ASP C O 1
ATOM 5412 N N . PRO C 1 54 ? -45.628 -38.006 -58.076 1.00 21.47 42 PRO C N 1
ATOM 5413 C CA . PRO C 1 54 ? -45.592 -38.356 -56.669 1.00 21.93 42 PRO C CA 1
ATOM 5414 C C . PRO C 1 54 ? -45.844 -39.832 -56.431 1.00 23.48 42 PRO C C 1
ATOM 5415 O O . PRO C 1 54 ? -46.867 -40.377 -56.905 1.00 24.84 42 PRO C O 1
ATOM 5419 N N . VAL C 1 55 ? -44.937 -40.486 -55.665 1.00 19.85 43 VAL C N 1
ATOM 5420 C CA . VAL C 1 55 ? -45.016 -41.916 -55.288 1.00 19.65 43 VAL C CA 1
ATOM 5421 C C . VAL C 1 55 ? -45.229 -42.051 -53.773 1.00 19.08 43 VAL C C 1
ATOM 5422 O O . VAL C 1 55 ? -44.462 -41.476 -53.015 1.00 18.36 43 VAL C O 1
ATOM 5426 N N . PHE C 1 56 ? -46.249 -42.798 -53.354 1.00 16.41 44 PHE C N 1
ATOM 5427 C CA . PHE C 1 56 ? -46.578 -43.044 -51.940 1.00 17.98 44 PHE C CA 1
ATOM 5428 C C . PHE C 1 56 ? -46.581 -44.557 -51.700 1.00 18.29 44 PHE C C 1
ATOM 5429 O O . PHE C 1 56 ? -47.582 -45.223 -51.890 1.00 17.79 44 PHE C O 1
ATOM 5437 N N . GLU C 1 57 ? -45.454 -45.084 -51.271 1.00 18.41 45 GLU C N 1
ATOM 5438 C CA . GLU C 1 57 ? -45.254 -46.500 -51.091 1.00 17.63 45 GLU C CA 1
ATOM 5439 C C . GLU C 1 57 ? -45.284 -46.840 -49.589 1.00 19.38 45 GLU C C 1
ATOM 5440 O O . GLU C 1 57 ? -44.406 -46.343 -48.816 1.00 14.98 45 GLU C O 1
ATOM 5446 N N . ARG C 1 58 ? -46.289 -47.626 -49.191 1.00 21.16 46 ARG C N 1
ATOM 5447 C CA . ARG C 1 58 ? -46.468 -48.020 -47.788 1.00 24.45 46 ARG C CA 1
ATOM 5448 C C . ARG C 1 58 ? -45.230 -48.778 -47.313 1.00 25.29 46 ARG C C 1
ATOM 5449 O O . ARG C 1 58 ? -44.743 -49.673 -47.958 1.00 23.27 46 ARG C O 1
ATOM 5457 N N . MET C 1 59 ? -44.785 -48.388 -46.137 1.00 24.45 47 MET C N 1
ATOM 5458 C CA . MET C 1 59 ? -43.517 -48.658 -45.490 1.00 31.07 47 MET C CA 1
ATOM 5459 C C . MET C 1 59 ? -43.846 -49.654 -44.400 1.00 34.38 47 MET C C 1
ATOM 5460 O O . MET C 1 59 ? -44.813 -49.413 -43.657 1.00 31.05 47 MET C O 1
ATOM 5465 N N . GLU C 1 60 ? -43.069 -50.728 -44.261 1.00 36.36 48 GLU C N 1
ATOM 5466 C CA . GLU C 1 60 ? -43.331 -51.760 -43.220 1.00 43.61 48 GLU C CA 1
ATOM 5467 C C . GLU C 1 60 ? -42.681 -51.054 -42.086 1.00 42.43 48 GLU C C 1
ATOM 5468 O O . GLU C 1 60 ? -41.482 -51.001 -41.953 1.00 53.56 48 GLU C O 1
ATOM 5470 N N . SER C 1 61 ? -43.482 -50.341 -41.342 1.00 46.51 49 SER C N 1
ATOM 5471 C CA . SER C 1 61 ? -42.998 -49.805 -40.133 1.00 41.01 49 SER C CA 1
ATOM 5472 C C . SER C 1 61 ? -43.805 -50.706 -39.169 1.00 40.47 49 SER C C 1
ATOM 5473 O O . SER C 1 61 ? -44.564 -51.650 -39.570 1.00 44.49 49 SER C O 1
ATOM 5476 N N . HIS C 1 62 ? -43.524 -50.463 -37.917 1.00 30.82 50 HIS C N 1
ATOM 5477 C CA . HIS C 1 62 ? -44.164 -51.063 -36.808 1.00 27.90 50 HIS C CA 1
ATOM 5478 C C . HIS C 1 62 ? -45.226 -50.147 -36.250 1.00 21.72 50 HIS C C 1
ATOM 5479 O O . HIS C 1 62 ? -45.796 -50.463 -35.199 1.00 19.76 50 HIS C O 1
ATOM 5486 N N . LEU C 1 63 ? -45.472 -48.979 -36.880 1.00 20.13 51 LEU C N 1
ATOM 5487 C CA . LEU C 1 63 ? -46.468 -48.020 -36.357 1.00 18.35 51 LEU C CA 1
ATOM 5488 C C . LEU C 1 63 ? -47.864 -48.620 -36.518 1.00 18.38 51 LEU C C 1
ATOM 5489 O O . LEU C 1 63 ? -48.083 -49.323 -37.477 1.00 18.28 51 LEU C O 1
ATOM 5494 N N . LYS C 1 64 ? -48.702 -48.437 -35.519 1.00 17.07 52 LYS C N 1
ATOM 5495 C CA . LYS C 1 64 ? -50.018 -48.994 -35.438 1.00 18.09 52 LYS C CA 1
ATOM 5496 C C . LYS C 1 64 ? -51.081 -47.929 -35.455 1.00 20.64 52 LYS C C 1
ATOM 5497 O O . LYS C 1 64 ? -52.206 -48.211 -35.820 1.00 21.92 52 LYS C O 1
ATOM 5503 N N . THR C 1 65 ? -50.808 -46.717 -35.017 1.00 18.96 53 THR C N 1
ATOM 5504 C CA . THR C 1 65 ? -51.840 -45.684 -35.096 1.00 18.34 53 THR C CA 1
ATOM 5505 C C . THR C 1 65 ? -51.711 -44.738 -36.328 1.00 18.85 53 THR C C 1
ATOM 5506 O O . THR C 1 65 ? -52.511 -43.832 -36.509 1.00 18.24 53 THR C O 1
ATOM 5510 N N . VAL C 1 66 ? -50.687 -44.990 -37.150 1.00 18.55 54 VAL C N 1
ATOM 5511 C CA . VAL C 1 66 ? -50.298 -44.213 -38.287 1.00 18.36 54 VAL C CA 1
ATOM 5512 C C . VAL C 1 66 ? -49.910 -45.180 -39.393 1.00 20.01 54 VAL C C 1
ATOM 5513 O O . VAL C 1 66 ? -49.289 -46.163 -39.122 1.00 19.68 54 VAL C O 1
ATOM 5517 N N . GLU C 1 67 ? -50.233 -44.871 -40.637 1.00 20.57 55 GLU C N 1
ATOM 5518 C CA . GLU C 1 67 ? -49.690 -45.580 -41.787 1.00 22.26 55 GLU C CA 1
ATOM 5519 C C . GLU C 1 67 ? -48.626 -44.671 -42.417 1.00 19.29 55 GLU C C 1
ATOM 5520 O O . GLU C 1 67 ? -48.901 -43.483 -42.663 1.00 18.12 55 GLU C O 1
ATOM 5526 N N . ALA C 1 68 ? -47.435 -45.221 -42.608 1.00 17.06 56 ALA C N 1
ATOM 5527 C CA . ALA C 1 68 ? -46.301 -44.443 -43.125 1.00 17.18 56 ALA C CA 1
ATOM 5528 C C . ALA C 1 68 ? -46.008 -44.797 -44.539 1.00 16.69 56 ALA C C 1
ATOM 5529 O O . ALA C 1 68 ? -45.824 -46.012 -44.839 1.00 17.28 56 ALA C O 1
ATOM 5531 N N . TYR C 1 69 ? -45.895 -43.787 -45.379 1.00 15.31 57 TYR C N 1
ATOM 5532 C CA . TYR C 1 69 ? -45.508 -43.983 -46.768 1.00 15.55 57 TYR C CA 1
ATOM 5533 C C . TYR C 1 69 ? -44.133 -43.402 -47.005 1.00 14.32 57 TYR C C 1
ATOM 5534 O O . TYR C 1 69 ? -43.864 -42.301 -46.542 1.00 14.62 57 TYR C O 1
ATOM 5543 N N . ASP C 1 70 ? -43.312 -44.131 -47.741 1.00 14.06 58 ASP C N 1
ATOM 5544 C CA . ASP C 1 70 ? -42.077 -43.645 -48.352 1.00 15.46 58 ASP C CA 1
ATOM 5545 C C . ASP C 1 70 ? -42.472 -42.798 -49.537 1.00 16.31 58 ASP C C 1
ATOM 5546 O O . ASP C 1 70 ? -43.161 -43.297 -50.411 1.00 16.38 58 ASP C O 1
ATOM 5551 N N . VAL C 1 71 ? -42.079 -41.545 -49.546 1.00 15.54 59 VAL C N 1
ATOM 5552 C CA . VAL C 1 71 ? -42.509 -40.566 -50.588 1.00 16.82 59 VAL C CA 1
ATOM 5553 C C . VAL C 1 71 ? -41.352 -40.318 -51.489 1.00 16.61 59 VAL C C 1
ATOM 5554 O O . VAL C 1 71 ? -40.203 -40.167 -51.017 1.00 17.81 59 VAL C O 1
ATOM 5558 N N . THR C 1 72 ? -41.639 -40.247 -52.792 1.00 16.49 60 THR C N 1
ATOM 5559 C CA . THR C 1 72 ? -40.727 -39.694 -53.757 1.00 16.98 60 THR C CA 1
ATOM 5560 C C . THR C 1 72 ? -41.529 -38.690 -54.664 1.00 18.38 60 THR C C 1
ATOM 5561 O O . THR C 1 72 ? -42.708 -38.949 -55.004 1.00 18.19 60 THR C O 1
ATOM 5565 N N . PHE C 1 73 ? -40.926 -37.542 -54.945 1.00 16.11 61 PHE C N 1
ATOM 5566 C CA . PHE C 1 73 ? -41.540 -36.505 -55.808 1.00 16.45 61 PHE C CA 1
ATOM 5567 C C . PHE C 1 73 ? -40.484 -35.691 -56.531 1.00 19.54 61 PHE C C 1
ATOM 5568 O O . PHE C 1 73 ? -39.314 -35.690 -56.158 1.00 17.87 61 PHE C O 1
ATOM 5576 N N . SER C 1 74 ? -40.864 -35.062 -57.661 1.00 18.74 62 SER C N 1
ATOM 5577 C CA . SER C 1 74 ? -39.918 -34.251 -58.423 1.00 19.22 62 SER C CA 1
ATOM 5578 C C . SER C 1 74 ? -39.877 -32.796 -57.943 1.00 19.59 62 SER C C 1
ATOM 5579 O O . SER C 1 74 ? -40.900 -32.106 -57.856 1.00 17.75 62 SER C O 1
ATOM 5582 N N . GLY C 1 75 ? -38.689 -32.367 -57.508 1.00 19.64 63 GLY C N 1
ATOM 5583 C CA . GLY C 1 75 ? -38.511 -31.028 -56.995 1.00 19.80 63 GLY C CA 1
ATOM 5584 C C . GLY C 1 75 ? -37.746 -30.202 -58.028 1.00 20.55 63 GLY C C 1
ATOM 5585 O O . GLY C 1 75 ? -38.117 -30.176 -59.205 1.00 22.40 63 GLY C O 1
ATOM 5586 N N . TYR C 1 76 ? -36.653 -29.584 -57.602 1.00 18.66 64 TYR C N 1
ATOM 5587 C CA . TYR C 1 76 ? -35.838 -28.782 -58.490 1.00 17.65 64 TYR C CA 1
ATOM 5588 C C . TYR C 1 76 ? -35.352 -29.515 -59.722 1.00 20.21 64 TYR C C 1
ATOM 5589 O O . TYR C 1 76 ? -34.642 -30.539 -59.624 1.00 18.69 64 TYR C O 1
ATOM 5598 N N . ARG C 1 77 ? -35.703 -28.977 -60.902 1.00 20.24 65 ARG C N 1
ATOM 5599 C CA . ARG C 1 77 ? -35.241 -29.557 -62.184 1.00 20.56 65 ARG C CA 1
ATOM 5600 C C . ARG C 1 77 ? -35.489 -31.066 -62.331 1.00 19.25 65 ARG C C 1
ATOM 5601 O O . ARG C 1 77 ? -34.678 -31.781 -62.828 1.00 20.60 65 ARG C O 1
ATOM 5603 N N . GLY C 1 78 ? -36.608 -31.540 -61.815 1.00 20.37 66 GLY C N 1
ATOM 5604 C CA . GLY C 1 78 ? -36.965 -32.932 -61.933 1.00 22.09 66 GLY C CA 1
ATOM 5605 C C . GLY C 1 78 ? -36.276 -33.896 -60.979 1.00 24.60 66 GLY C C 1
ATOM 5606 O O . GLY C 1 78 ? -36.519 -35.088 -61.060 1.00 20.39 66 GLY C O 1
ATOM 5607 N N . GLN C 1 79 ? -35.456 -33.365 -60.058 1.00 21.60 67 GLN C N 1
ATOM 5608 C CA . GLN C 1 79 ? -34.623 -34.188 -59.182 1.00 19.90 67 GLN C CA 1
ATOM 5609 C C . GLN C 1 79 ? -35.542 -34.808 -58.120 1.00 17.30 67 GLN C C 1
ATOM 5610 O O . GLN C 1 79 ? -36.430 -34.125 -57.617 1.00 18.27 67 GLN C O 1
ATOM 5616 N N . ARG C 1 80 ? -35.293 -36.101 -57.825 1.00 18.35 68 ARG C N 1
ATOM 5617 C CA . ARG C 1 80 ? -36.240 -36.956 -57.104 1.00 17.84 68 ARG C CA 1
ATOM 5618 C C . ARG C 1 80 ? -35.921 -36.783 -55.625 1.00 18.15 68 ARG C C 1
ATOM 5619 O O . ARG C 1 80 ? -34.767 -37.079 -55.204 1.00 19.90 68 ARG C O 1
ATOM 5627 N N . ILE C 1 81 ? -36.878 -36.195 -54.912 1.00 16.57 69 ILE C N 1
ATOM 5628 C CA . ILE C 1 81 ? -36.699 -35.799 -53.488 1.00 15.41 69 ILE C CA 1
ATOM 5629 C C . ILE C 1 81 ? -37.454 -36.832 -52.668 1.00 17.09 69 ILE C C 1
ATOM 5630 O O . ILE C 1 81 ? -38.589 -37.159 -52.988 1.00 15.37 69 ILE C O 1
ATOM 5635 N N . LYS C 1 82 ? -36.840 -37.283 -51.553 1.00 15.73 70 LYS C N 1
ATOM 5636 C CA . LYS C 1 82 ? -37.493 -38.170 -50.609 1.00 16.07 70 LYS C CA 1
ATOM 5637 C C . LYS C 1 82 ? -38.347 -37.473 -49.605 1.00 15.11 70 LYS C C 1
ATOM 5638 O O . LYS C 1 82 ? -38.226 -36.276 -49.373 1.00 17.16 70 LYS C O 1
ATOM 5644 N N . GLY C 1 83 ? -39.255 -38.214 -48.988 1.00 14.62 71 GLY C N 1
ATOM 5645 C CA . GLY C 1 83 ? -39.999 -37.762 -47.851 1.00 14.32 71 GLY C CA 1
ATOM 5646 C C . GLY C 1 83 ? -40.764 -38.865 -47.115 1.00 14.05 71 GLY C C 1
ATOM 5647 O O . GLY C 1 83 ? -40.646 -40.063 -47.479 1.00 16.13 71 GLY C O 1
ATOM 5648 N N . TRP C 1 84 ? -41.521 -38.471 -46.094 1.00 13.43 72 TRP C N 1
ATOM 5649 C CA . TRP C 1 84 ? -42.467 -39.392 -45.415 1.00 14.31 72 TRP C CA 1
ATOM 5650 C C . TRP C 1 84 ? -43.860 -38.794 -45.506 1.00 15.32 72 TRP C C 1
ATOM 5651 O O . TRP C 1 84 ? -44.022 -37.567 -45.459 1.00 14.72 72 TRP C O 1
ATOM 5662 N N . LEU C 1 85 ? -44.869 -39.661 -45.683 1.00 15.53 73 LEU C N 1
ATOM 5663 C CA . LEU C 1 85 ? -46.226 -39.267 -45.455 1.00 16.77 73 LEU C CA 1
ATOM 5664 C C . LEU C 1 85 ? -46.765 -40.145 -44.363 1.00 17.75 73 LEU C C 1
ATOM 5665 O O . LEU C 1 85 ? -46.761 -41.357 -44.484 1.00 17.92 73 LEU C O 1
ATOM 5670 N N . LEU C 1 86 ? -47.246 -39.529 -43.296 1.00 17.82 74 LEU C N 1
ATOM 5671 C CA . LEU C 1 86 ? -47.813 -40.210 -42.171 1.00 19.67 74 LEU C CA 1
ATOM 5672 C C . LEU C 1 86 ? -49.310 -39.864 -42.122 1.00 19.24 74 LEU C C 1
ATOM 5673 O O . LEU C 1 86 ? -49.676 -38.711 -41.937 1.00 17.59 74 LEU C O 1
ATOM 5678 N N . VAL C 1 87 ? -50.147 -40.903 -42.200 1.00 18.17 75 VAL C N 1
ATOM 5679 C CA . VAL C 1 87 ? -51.577 -40.765 -42.158 1.00 17.87 75 VAL C CA 1
ATOM 5680 C C . VAL C 1 87 ? -52.113 -41.344 -40.855 1.00 16.94 75 VAL C C 1
ATOM 5681 O O . VAL C 1 87 ? -51.941 -42.546 -40.601 1.00 19.02 75 VAL C O 1
ATOM 5685 N N . PRO C 1 88 ? -52.746 -40.513 -40.015 1.00 17.70 76 PRO C N 1
ATOM 5686 C CA . PRO C 1 88 ? -53.315 -41.042 -38.794 1.00 16.95 76 PRO C CA 1
ATOM 5687 C C . PRO C 1 88 ? -54.507 -42.003 -39.122 1.00 19.04 76 PRO C C 1
ATOM 5688 O O . PRO C 1 88 ? -55.149 -41.775 -40.112 1.00 21.92 76 PRO C O 1
ATOM 5692 N N . LYS C 1 89 ? -54.751 -43.034 -38.307 1.00 19.29 77 LYS C N 1
ATOM 5693 C CA . LYS C 1 89 ? -55.818 -44.028 -38.579 1.00 21.48 77 LYS C CA 1
ATOM 5694 C C . LYS C 1 89 ? -57.134 -43.457 -38.102 1.00 24.69 77 LYS C C 1
ATOM 5695 O O . LYS C 1 89 ? -57.524 -43.627 -36.945 1.00 30.41 77 LYS C O 1
ATOM 5697 N N . LEU C 1 90 ? -57.777 -42.689 -38.948 1.00 27.01 78 LEU C N 1
ATOM 5698 C CA . LEU C 1 90 ? -59.040 -42.094 -38.577 1.00 29.94 78 LEU C CA 1
ATOM 5699 C C . LEU C 1 90 ? -60.166 -42.289 -39.598 1.00 33.57 78 LEU C C 1
ATOM 5700 O O . LEU C 1 90 ? -59.927 -42.259 -40.809 1.00 35.10 78 LEU C O 1
ATOM 5705 N N . GLU C 1 91 ? -61.392 -42.431 -39.073 1.00 45.93 79 GLU C N 1
ATOM 5706 C CA . GLU C 1 91 ? -62.629 -42.398 -39.890 1.00 54.42 79 GLU C CA 1
ATOM 5707 C C . GLU C 1 91 ? -62.532 -41.496 -41.162 1.00 58.04 79 GLU C C 1
ATOM 5708 O O . GLU C 1 91 ? -62.548 -42.005 -42.292 1.00 69.28 79 GLU C O 1
ATOM 5710 N N . GLU C 1 92 ? -62.320 -40.192 -40.958 1.00 52.48 80 GLU C N 1
ATOM 5711 C CA . GLU C 1 92 ? -62.498 -39.129 -41.983 1.00 44.65 80 GLU C CA 1
ATOM 5712 C C . GLU C 1 92 ? -61.816 -39.244 -43.371 1.00 46.01 80 GLU C C 1
ATOM 5713 O O . GLU C 1 92 ? -60.603 -39.345 -43.466 1.00 52.97 80 GLU C O 1
ATOM 5719 N N . GLU C 1 93 ? -62.590 -39.096 -44.454 1.00 38.96 81 GLU C N 1
ATOM 5720 C CA . GLU C 1 93 ? -62.115 -39.297 -45.848 1.00 38.83 81 GLU C CA 1
ATOM 5721 C C . GLU C 1 93 ? -61.144 -38.214 -46.392 1.00 39.76 81 GLU C C 1
ATOM 5722 O O . GLU C 1 93 ? -60.421 -38.446 -47.389 1.00 35.15 81 GLU C O 1
ATOM 5724 N N . LYS C 1 94 ? -61.160 -37.032 -45.771 1.00 35.37 82 LYS C N 1
ATOM 5725 C CA . LYS C 1 94 ? -60.308 -35.947 -46.197 1.00 32.03 82 LYS C CA 1
ATOM 5726 C C . LYS C 1 94 ? -59.795 -35.246 -44.987 1.00 31.29 82 LYS C C 1
ATOM 5727 O O . LYS C 1 94 ? -60.551 -34.553 -44.309 1.00 36.50 82 LYS C O 1
ATOM 5733 N N . LEU C 1 95 ? -58.497 -35.398 -44.717 1.00 24.78 83 LEU C N 1
ATOM 5734 C CA . LEU C 1 95 ? -57.897 -34.875 -43.509 1.00 20.77 83 LEU C CA 1
ATOM 5735 C C . LEU C 1 95 ? -57.037 -33.620 -43.785 1.00 18.27 83 LEU C C 1
ATOM 5736 O O . LEU C 1 95 ? -56.491 -33.469 -44.851 1.00 21.03 83 LEU C O 1
ATOM 5741 N N . PRO C 1 96 ? -56.876 -32.749 -42.794 1.00 17.23 84 PRO C N 1
ATOM 5742 C CA . PRO C 1 96 ? -55.948 -31.624 -42.898 1.00 18.70 84 PRO C CA 1
ATOM 5743 C C . PRO C 1 96 ? -54.514 -32.149 -42.931 1.00 17.88 84 PRO C C 1
ATOM 5744 O O . PRO C 1 96 ? -54.283 -33.305 -42.541 1.00 18.27 84 PRO C O 1
ATOM 5748 N N . CYS C 1 97 ? -53.630 -31.358 -43.505 1.00 18.60 85 CYS C N 1
ATOM 5749 C CA . CYS C 1 97 ? -52.261 -31.828 -43.731 1.00 18.46 85 CYS C CA 1
ATOM 5750 C C . CYS C 1 97 ? -51.259 -30.795 -43.287 1.00 19.43 85 CYS C C 1
ATOM 5751 O O . CYS C 1 97 ? -51.458 -29.620 -43.547 1.00 17.69 85 CYS C O 1
ATOM 5754 N N . VAL C 1 98 ? -50.165 -31.239 -42.660 1.00 16.82 86 VAL C N 1
ATOM 5755 C CA . VAL C 1 98 ? -49.052 -30.365 -42.381 1.00 16.70 86 VAL C CA 1
ATOM 5756 C C . VAL C 1 98 ? -47.863 -30.822 -43.181 1.00 15.82 86 VAL C C 1
ATOM 5757 O O . VAL C 1 98 ? -47.453 -31.950 -43.006 1.00 15.27 86 VAL C O 1
ATOM 5761 N N . VAL C 1 99 ? -47.312 -29.952 -44.031 1.00 14.91 87 VAL C N 1
ATOM 5762 C CA . VAL C 1 99 ? -46.085 -30.179 -44.709 1.00 15.96 87 VAL C CA 1
ATOM 5763 C C . VAL C 1 99 ? -44.947 -29.569 -43.825 1.00 16.34 87 VAL C C 1
ATOM 5764 O O . VAL C 1 99 ? -44.897 -28.345 -43.570 1.00 15.18 87 VAL C O 1
ATOM 5768 N N . GLN C 1 100 ? -44.042 -30.442 -43.397 1.00 16.53 88 GLN C N 1
ATOM 5769 C CA . GLN C 1 100 ? -43.017 -30.163 -42.416 1.00 16.10 88 GLN C CA 1
ATOM 5770 C C . GLN C 1 100 ? -41.663 -30.107 -43.088 1.00 15.26 88 GLN C C 1
ATOM 5771 O O . GLN C 1 100 ? -41.263 -31.046 -43.804 1.00 15.56 88 GLN C O 1
ATOM 5777 N N . TYR C 1 101 ? -40.963 -28.997 -42.915 1.00 14.65 89 TYR C N 1
ATOM 5778 C CA . TYR C 1 101 ? -39.581 -28.819 -43.398 1.00 13.61 89 TYR C CA 1
ATOM 5779 C C . TYR C 1 101 ? -38.594 -28.895 -42.215 1.00 14.34 89 TYR C C 1
ATOM 5780 O O . TYR C 1 101 ? -39.000 -28.710 -41.063 1.00 17.16 89 TYR C O 1
ATOM 5789 N N . ILE C 1 102 ? -37.331 -29.181 -42.508 1.00 13.18 90 ILE C N 1
ATOM 5790 C CA . ILE C 1 102 ? -36.397 -29.732 -41.479 1.00 13.32 90 ILE C CA 1
ATOM 5791 C C . ILE C 1 102 ? -35.268 -28.776 -41.193 1.00 13.14 90 ILE C C 1
ATOM 5792 O O . ILE C 1 102 ? -34.748 -28.095 -42.128 1.00 13.77 90 ILE C O 1
ATOM 5797 N N . GLY C 1 103 ? -34.893 -28.745 -39.896 1.00 12.78 91 GLY C N 1
ATOM 5798 C CA . GLY C 1 103 ? -33.729 -27.989 -39.440 1.00 14.00 91 GLY C CA 1
ATOM 5799 C C . GLY C 1 103 ? -32.420 -28.347 -40.101 1.00 12.45 91 GLY C C 1
ATOM 5800 O O . GLY C 1 103 ? -32.262 -29.469 -40.689 1.00 14.34 91 GLY C O 1
ATOM 5801 N N . TYR C 1 104 ? -31.472 -27.435 -39.969 1.00 12.36 92 TYR C N 1
ATOM 5802 C CA . TYR C 1 104 ? -30.149 -27.511 -40.608 1.00 12.46 92 TYR C CA 1
ATOM 5803 C C . TYR C 1 104 ? -29.364 -28.751 -40.130 1.00 13.73 92 TYR C C 1
ATOM 5804 O O . TYR C 1 104 ? -29.402 -29.112 -38.934 1.00 13.67 92 TYR C O 1
ATOM 5813 N N . ASN C 1 105 ? -28.748 -29.452 -41.075 1.00 12.71 93 ASN C N 1
ATOM 5814 C CA . ASN C 1 105 ? -28.065 -30.743 -40.795 1.00 15.34 93 ASN C CA 1
ATOM 5815 C C . ASN C 1 105 ? -28.984 -31.884 -40.469 1.00 17.44 93 ASN C C 1
ATOM 5816 O O . ASN C 1 105 ? -28.516 -32.985 -40.085 1.00 19.03 93 ASN C O 1
ATOM 5821 N N . GLY C 1 106 ? -30.296 -31.683 -40.639 1.00 14.70 94 GLY C N 1
ATOM 5822 C CA . GLY C 1 106 ? -31.183 -32.790 -40.471 1.00 15.28 94 GLY C CA 1
ATOM 5823 C C . GLY C 1 106 ? -31.594 -33.399 -41.815 1.00 15.38 94 GLY C C 1
ATOM 5824 O O . GLY C 1 106 ? -31.240 -32.903 -42.860 1.00 14.76 94 GLY C O 1
ATOM 5825 N N . GLY C 1 107 ? -32.395 -34.462 -41.744 1.00 15.14 95 GLY C N 1
ATOM 5826 C CA . GLY C 1 107 ? -33.096 -35.008 -42.905 1.00 14.72 95 GLY C CA 1
ATOM 5827 C C . GLY C 1 107 ? -34.297 -35.792 -42.390 1.00 14.11 95 GLY C C 1
ATOM 5828 O O . GLY C 1 107 ? -34.654 -35.739 -41.208 1.00 14.26 95 GLY C O 1
ATOM 5829 N N . ARG C 1 108 ? -34.930 -36.522 -43.297 1.00 12.97 96 ARG C N 1
ATOM 5830 C CA . ARG C 1 108 ? -36.214 -37.181 -42.977 1.00 13.27 96 ARG C CA 1
ATOM 5831 C C . ARG C 1 108 ? -36.188 -38.208 -41.872 1.00 13.88 96 ARG C C 1
ATOM 5832 O O . ARG C 1 108 ? -37.271 -38.562 -41.349 1.00 15.60 96 ARG C O 1
ATOM 5840 N N . GLY C 1 109 ? -35.000 -38.761 -41.551 1.00 13.82 97 GLY C N 1
ATOM 5841 C CA . GLY C 1 109 ? -34.902 -39.653 -40.393 1.00 15.45 97 GLY C CA 1
ATOM 5842 C C . GLY C 1 109 ? -35.828 -40.869 -40.580 1.00 15.30 97 GLY C C 1
ATOM 5843 O O . GLY C 1 109 ? -35.890 -41.380 -41.677 1.00 15.24 97 GLY C O 1
ATOM 5844 N N . PHE C 1 110 ? -36.493 -41.294 -39.506 1.00 16.34 98 PHE C N 1
ATOM 5845 C CA . PHE C 1 110 ? -37.411 -42.460 -39.486 1.00 17.01 98 PHE C CA 1
ATOM 5846 C C . PHE C 1 110 ? -38.825 -41.919 -39.440 1.00 15.31 98 PHE C C 1
ATOM 5847 O O . PHE C 1 110 ? -39.056 -40.831 -38.946 1.00 14.46 98 PHE C O 1
ATOM 5855 N N . PRO C 1 111 ? -39.803 -42.672 -39.955 1.00 16.23 99 PRO C N 1
ATOM 5856 C CA . PRO C 1 111 ? -41.188 -42.204 -39.802 1.00 17.03 99 PRO C CA 1
ATOM 5857 C C . PRO C 1 111 ? -41.612 -41.887 -38.412 1.00 16.15 99 PRO C C 1
ATOM 5858 O O . PRO C 1 111 ? -42.309 -40.902 -38.196 1.00 17.17 99 PRO C O 1
ATOM 5862 N N . HIS C 1 112 ? -41.115 -42.657 -37.427 1.00 15.16 100 HIS C N 1
ATOM 5863 C CA . HIS C 1 112 ? -41.437 -42.356 -36.018 1.00 14.66 100 HIS C CA 1
ATOM 5864 C C . HIS C 1 112 ? -40.859 -41.071 -35.428 1.00 15.40 100 HIS C C 1
ATOM 5865 O O . HIS C 1 112 ? -41.253 -40.679 -34.340 1.00 15.91 100 HIS C O 1
ATOM 5872 N N . ASP C 1 113 ? -39.967 -40.380 -36.151 1.00 15.21 101 ASP C N 1
ATOM 5873 C CA . ASP C 1 113 ? -39.479 -39.105 -35.681 1.00 15.67 101 ASP C CA 1
ATOM 5874 C C . ASP C 1 113 ? -40.501 -37.955 -35.820 1.00 16.18 101 ASP C C 1
ATOM 5875 O O . ASP C 1 113 ? -40.204 -36.836 -35.425 1.00 16.96 101 ASP C O 1
ATOM 5880 N N . TRP C 1 114 ? -41.646 -38.209 -36.472 1.00 16.22 102 TRP C N 1
ATOM 5881 C CA . TRP C 1 114 ? -42.601 -37.151 -36.878 1.00 14.80 102 TRP C CA 1
ATOM 5882 C C . TRP C 1 114 ? -44.057 -37.476 -36.489 1.00 15.54 102 TRP C C 1
ATOM 5883 O O . TRP C 1 114 ? -44.999 -37.270 -37.273 1.00 17.96 102 TRP C O 1
ATOM 5894 N N . LEU C 1 115 ? -44.241 -37.912 -35.250 1.00 15.62 103 LEU C N 1
ATOM 5895 C CA . LEU C 1 115 ? -45.534 -38.413 -34.773 1.00 16.68 103 LEU C CA 1
ATOM 5896 C C . LEU C 1 115 ? -46.481 -37.353 -34.285 1.00 15.38 103 LEU C C 1
ATOM 5897 O O . LEU C 1 115 ? -47.659 -37.638 -34.174 1.00 16.14 103 LEU C O 1
ATOM 5902 N N . PHE C 1 116 ? -46.016 -36.135 -34.020 1.00 15.69 104 PHE C N 1
ATOM 5903 C CA . PHE C 1 116 ? -46.864 -35.128 -33.417 1.00 15.71 104 PHE C CA 1
ATOM 5904 C C . PHE C 1 116 ? -48.137 -34.760 -34.233 1.00 15.43 104 PHE C C 1
ATOM 5905 O O . PHE C 1 116 ? -49.257 -34.897 -33.726 1.00 16.44 104 PHE C O 1
ATOM 5913 N N . TRP C 1 117 ? -47.957 -34.298 -35.453 1.00 16.43 105 TRP C N 1
ATOM 5914 C CA . TRP C 1 117 ? -49.132 -33.891 -36.274 1.00 16.80 105 TRP C CA 1
ATOM 5915 C C . TRP C 1 117 ? -50.129 -35.033 -36.578 1.00 17.51 105 TRP C C 1
ATOM 5916 O O . TRP C 1 117 ? -51.351 -34.831 -36.383 1.00 15.71 105 TRP C O 1
ATOM 5927 N N . PRO C 1 118 ? -49.623 -36.236 -36.919 1.00 15.39 106 PRO C N 1
ATOM 5928 C CA . PRO C 1 118 ? -50.571 -37.398 -37.074 1.00 16.02 106 PRO C CA 1
ATOM 5929 C C . PRO C 1 118 ? -51.340 -37.679 -35.805 1.00 17.64 106 PRO C C 1
ATOM 5930 O O . PRO C 1 118 ? -52.583 -37.836 -35.872 1.00 17.17 106 PRO C O 1
ATOM 5934 N N . SER C 1 119 ? -50.674 -37.647 -34.644 1.00 16.55 107 SER C N 1
ATOM 5935 C CA . SER C 1 119 ? -51.347 -37.862 -33.373 1.00 16.05 107 SER C CA 1
ATOM 5936 C C . SER C 1 119 ? -52.507 -36.822 -33.097 1.00 17.38 107 SER C C 1
ATOM 5937 O O . SER C 1 119 ? -53.484 -37.137 -32.412 1.00 19.23 107 SER C O 1
ATOM 5940 N N . MET C 1 120 ? -52.329 -35.628 -33.614 1.00 16.88 108 MET C N 1
ATOM 5941 C CA . MET C 1 120 ? -53.301 -34.492 -33.519 1.00 18.79 108 MET C CA 1
ATOM 5942 C C . MET C 1 120 ? -54.350 -34.515 -34.619 1.00 19.40 108 MET C C 1
ATOM 5943 O O . MET C 1 120 ? -55.157 -33.566 -34.712 1.00 20.19 108 MET C O 1
ATOM 5948 N N . GLY C 1 121 ? -54.309 -35.548 -35.460 1.00 17.76 109 GLY C N 1
ATOM 5949 C CA . GLY C 1 121 ? -55.310 -35.757 -36.534 1.00 19.61 109 GLY C CA 1
ATOM 5950 C C . GLY C 1 121 ? -54.959 -35.246 -37.910 1.00 20.12 109 GLY C C 1
ATOM 5951 O O . GLY C 1 121 ? -55.824 -35.209 -38.786 1.00 22.37 109 GLY C O 1
ATOM 5952 N N . TYR C 1 122 ? -53.697 -34.894 -38.135 1.00 19.55 110 TYR C N 1
ATOM 5953 C CA . TYR C 1 122 ? -53.264 -34.343 -39.421 1.00 18.49 110 TYR C CA 1
ATOM 5954 C C . TYR C 1 122 ? -52.399 -35.282 -40.145 1.00 18.22 110 TYR C C 1
ATOM 5955 O O . TYR C 1 122 ? -51.489 -35.896 -39.567 1.00 19.83 110 TYR C O 1
ATOM 5964 N N . ILE C 1 123 ? -52.606 -35.412 -41.443 1.00 16.53 111 ILE C N 1
ATOM 5965 C CA . ILE C 1 123 ? -51.644 -36.103 -42.263 1.00 16.72 111 ILE C CA 1
ATOM 5966 C C . ILE C 1 123 ? -50.369 -35.241 -42.262 1.00 16.79 111 ILE C C 1
ATOM 5967 O O . ILE C 1 123 ? -50.475 -34.061 -42.176 1.00 17.21 111 ILE C O 1
ATOM 5972 N N . CYS C 1 124 ? -49.196 -35.856 -42.230 1.00 14.73 112 CYS C N 1
ATOM 5973 C CA . CYS C 1 124 ? -47.956 -35.046 -42.153 1.00 14.84 112 CYS C CA 1
ATOM 5974 C C . CYS C 1 124 ? -47.085 -35.468 -43.266 1.00 14.89 112 CYS C C 1
ATOM 5975 O O . CYS C 1 124 ? -46.781 -36.685 -43.399 1.00 17.10 112 CYS C O 1
ATOM 5978 N N . PHE C 1 125 ? -46.673 -34.512 -44.107 1.00 15.09 113 PHE C N 1
ATOM 5979 C CA . PHE C 1 125 ? -45.750 -34.741 -45.201 1.00 14.85 113 PHE C CA 1
ATOM 5980 C C . PHE C 1 125 ? -44.409 -34.151 -44.791 1.00 14.72 113 PHE C C 1
ATOM 5981 O O . PHE C 1 125 ? -44.326 -32.930 -44.605 1.00 16.42 113 PHE C O 1
ATOM 5989 N N . VAL C 1 126 ? -43.390 -34.972 -44.646 1.00 15.08 114 VAL C N 1
ATOM 5990 C CA . VAL C 1 126 ? -42.069 -34.533 -44.171 1.00 14.06 114 VAL C CA 1
ATOM 5991 C C . VAL C 1 126 ? -41.156 -34.521 -45.355 1.00 13.45 114 VAL C C 1
ATOM 5992 O O . VAL C 1 126 ? -40.959 -35.577 -45.940 1.00 14.98 114 VAL C O 1
ATOM 5996 N N . MET C 1 127 ? -40.589 -33.362 -45.742 1.00 13.13 115 MET C N 1
ATOM 5997 C CA . MET C 1 127 ? -39.767 -33.261 -46.884 1.00 13.64 115 MET C CA 1
ATOM 5998 C C . MET C 1 127 ? -38.334 -33.466 -46.449 1.00 14.18 115 MET C C 1
ATOM 5999 O O . MET C 1 127 ? -37.886 -32.703 -45.582 1.00 13.05 115 MET C O 1
ATOM 6004 N N . ASP C 1 128 ? -37.623 -34.411 -47.094 1.00 13.40 116 ASP C N 1
ATOM 6005 C CA . ASP C 1 128 ? -36.180 -34.618 -46.843 1.00 13.47 116 ASP C CA 1
ATOM 6006 C C . ASP C 1 128 ? -35.419 -33.437 -47.431 1.00 15.61 116 ASP C C 1
ATOM 6007 O O . ASP C 1 128 ? -35.888 -32.798 -48.388 1.00 14.59 116 ASP C O 1
ATOM 6012 N N . THR C 1 129 ? -34.230 -33.141 -46.887 1.00 14.63 117 THR C N 1
ATOM 6013 C CA . THR C 1 129 ? -33.456 -31.968 -47.308 1.00 14.60 117 THR C CA 1
ATOM 6014 C C . THR C 1 129 ? -32.250 -32.333 -48.103 1.00 15.27 117 THR C C 1
ATOM 6015 O O . THR C 1 129 ? -31.312 -32.924 -47.582 1.00 15.18 117 THR C O 1
ATOM 6019 N N . ARG C 1 130 ? -32.278 -32.105 -49.425 1.00 13.63 118 ARG C N 1
ATOM 6020 C CA . ARG C 1 130 ? -31.144 -32.398 -50.291 1.00 13.91 118 ARG C CA 1
ATOM 6021 C C . ARG C 1 130 ? -29.745 -32.131 -49.726 1.00 14.11 118 ARG C C 1
ATOM 6022 O O . ARG C 1 130 ? -29.428 -31.020 -49.245 1.00 16.16 118 ARG C O 1
ATOM 6030 N N . GLY C 1 131 ? -28.909 -33.166 -49.698 1.00 15.43 119 GLY C N 1
ATOM 6031 C CA . GLY C 1 131 ? -27.484 -32.981 -49.370 1.00 13.99 119 GLY C CA 1
ATOM 6032 C C . GLY C 1 131 ? -27.153 -32.885 -47.897 1.00 14.90 119 GLY C C 1
ATOM 6033 O O . GLY C 1 131 ? -25.968 -32.940 -47.585 1.00 14.36 119 GLY C O 1
ATOM 6034 N N . GLN C 1 132 ? -28.155 -32.764 -47.010 1.00 13.81 120 GLN C N 1
ATOM 6035 C CA . GLN C 1 132 ? -27.903 -32.617 -45.571 1.00 14.46 120 GLN C CA 1
ATOM 6036 C C . GLN C 1 132 ? -27.869 -33.960 -44.791 1.00 14.94 120 GLN C C 1
ATOM 6037 O O . GLN C 1 132 ? -27.013 -34.840 -45.103 1.00 15.60 120 GLN C O 1
ATOM 6043 N N . GLY C 1 133 ? -28.756 -34.108 -43.807 1.00 14.18 121 GLY C N 1
ATOM 6044 C CA . GLY C 1 133 ? -29.030 -35.361 -43.142 1.00 14.06 121 GLY C CA 1
ATOM 6045 C C . GLY C 1 133 ? -27.838 -36.090 -42.585 1.00 14.06 121 GLY C C 1
ATOM 6046 O O . GLY C 1 133 ? -27.776 -37.322 -42.595 1.00 14.53 121 GLY C O 1
ATOM 6047 N N . SER C 1 134 ? -26.941 -35.334 -41.995 1.00 13.82 122 SER C N 1
ATOM 6048 C CA . SER C 1 134 ? -25.652 -35.888 -41.498 1.00 16.69 122 SER C CA 1
ATOM 6049 C C . SER C 1 134 ? -25.183 -35.309 -40.116 1.00 17.96 122 SER C C 1
ATOM 6050 O O . SER C 1 134 ? -24.119 -35.694 -39.651 1.00 20.33 122 SER C O 1
ATOM 6053 N N . GLY C 1 135 ? -25.965 -34.446 -39.487 1.00 17.89 123 GLY C N 1
ATOM 6054 C CA . GLY C 1 135 ? -25.568 -33.802 -38.222 1.00 21.38 123 GLY C CA 1
ATOM 6055 C C . GLY C 1 135 ? -26.392 -34.308 -37.056 1.00 25.26 123 GLY C C 1
ATOM 6056 O O . GLY C 1 135 ? -25.818 -34.783 -36.082 1.00 28.43 123 GLY C O 1
ATOM 6057 N N . TRP C 1 136 ? -27.706 -34.304 -37.125 1.00 23.97 124 TRP C N 1
ATOM 6058 C CA . TRP C 1 136 ? -28.467 -34.788 -35.969 1.00 23.01 124 TRP C CA 1
ATOM 6059 C C . TRP C 1 136 ? -29.544 -35.767 -36.304 1.00 21.18 124 TRP C C 1
ATOM 6060 O O . TRP C 1 136 ? -30.117 -36.366 -35.400 1.00 23.83 124 TRP C O 1
ATOM 6071 N N . LEU C 1 137 ? -29.871 -35.920 -37.583 1.00 19.88 125 LEU C N 1
ATOM 6072 C CA . LEU C 1 137 ? -30.860 -36.908 -38.030 1.00 19.11 125 LEU C CA 1
ATOM 6073 C C . LEU C 1 137 ? -30.574 -37.233 -39.467 1.00 16.98 125 LEU C C 1
ATOM 6074 O O . LEU C 1 137 ? -30.340 -36.321 -40.263 1.00 17.57 125 LEU C O 1
ATOM 6079 N N . LYS C 1 138 ? -30.597 -38.504 -39.796 1.00 16.60 126 LYS C N 1
ATOM 6080 C CA . LYS C 1 138 ? -30.139 -38.915 -41.113 1.00 18.74 126 LYS C CA 1
ATOM 6081 C C . LYS C 1 138 ? -31.065 -38.489 -42.237 1.00 16.52 126 LYS C C 1
ATOM 6082 O O . LYS C 1 138 ? -32.263 -38.251 -42.028 1.00 20.70 126 LYS C O 1
ATOM 6088 N N . GLY C 1 139 ? -30.496 -38.401 -43.418 1.00 14.90 127 GLY C N 1
ATOM 6089 C CA . GLY C 1 139 ? -31.270 -38.034 -44.607 1.00 16.29 127 GLY C CA 1
ATOM 6090 C C . GLY C 1 139 ? -30.844 -38.909 -45.769 1.00 15.34 127 GLY C C 1
ATOM 6091 O O . GLY C 1 139 ? -29.753 -39.563 -45.719 1.00 15.44 127 GLY C O 1
ATOM 6092 N N . ASP C 1 140 ? -31.661 -38.930 -46.816 1.00 13.59 128 ASP C N 1
ATOM 6093 C CA . ASP C 1 140 ? -31.564 -39.904 -47.941 1.00 16.10 128 ASP C CA 1
ATOM 6094 C C . ASP C 1 140 ? -31.526 -39.252 -49.332 1.00 16.33 128 ASP C C 1
ATOM 6095 O O . ASP C 1 140 ? -31.530 -39.953 -50.390 1.00 17.36 128 ASP C O 1
ATOM 6100 N N . THR C 1 141 ? -31.478 -37.957 -49.372 1.00 14.06 129 THR C N 1
ATOM 6101 C CA . THR C 1 141 ? -31.664 -37.232 -50.658 1.00 13.15 129 THR C CA 1
ATOM 6102 C C . THR C 1 141 ? -30.385 -36.491 -51.021 1.00 13.02 129 THR C C 1
ATOM 6103 O O . THR C 1 141 ? -29.912 -35.666 -50.209 1.00 14.80 129 THR C O 1
ATOM 6107 N N . PRO C 1 142 ? -29.819 -36.749 -52.223 1.00 15.18 130 PRO C N 1
ATOM 6108 C CA . PRO C 1 142 ? -28.643 -36.003 -52.639 1.00 15.21 130 PRO C CA 1
ATOM 6109 C C . PRO C 1 142 ? -28.975 -34.625 -53.173 1.00 17.71 130 PRO C C 1
ATOM 6110 O O . PRO C 1 142 ? -30.138 -34.314 -53.477 1.00 15.88 130 PRO C O 1
ATOM 6114 N N . ASP C 1 143 ? -27.943 -33.790 -53.209 1.00 16.87 131 ASP C N 1
ATOM 6115 C CA . ASP C 1 143 ? -27.996 -32.528 -53.947 1.00 17.41 131 ASP C CA 1
ATOM 6116 C C . ASP C 1 143 ? -27.417 -32.747 -55.360 1.00 18.18 131 ASP C C 1
ATOM 6117 O O . ASP C 1 143 ? -26.801 -33.780 -55.618 1.00 18.12 131 ASP C O 1
ATOM 6122 N N . TYR C 1 144 ? -27.596 -31.758 -56.246 1.00 20.07 132 TYR C N 1
ATOM 6123 C CA . TYR C 1 144 ? -26.970 -31.741 -57.588 1.00 21.68 132 TYR C CA 1
ATOM 6124 C C . TYR C 1 144 ? -26.596 -30.297 -57.873 1.00 23.63 132 TYR C C 1
ATOM 6125 O O . TYR C 1 144 ? -27.473 -29.431 -57.882 1.00 24.51 132 TYR C O 1
ATOM 6134 N N . PRO C 1 145 ? -25.332 -30.026 -58.094 1.00 27.33 133 PRO C N 1
ATOM 6135 C CA . PRO C 1 145 ? -24.956 -28.638 -58.430 1.00 29.13 133 PRO C CA 1
ATOM 6136 C C . PRO C 1 145 ? -25.390 -28.247 -59.867 1.00 29.40 133 PRO C C 1
ATOM 6137 O O . PRO C 1 145 ? -25.544 -29.134 -60.717 1.00 29.14 133 PRO C O 1
ATOM 6141 N N . GLU C 1 146 ? -25.553 -26.960 -60.141 1.00 34.47 134 GLU C N 1
ATOM 6142 C CA . GLU C 1 146 ? -25.790 -26.514 -61.545 1.00 41.31 134 GLU C CA 1
ATOM 6143 C C . GLU C 1 146 ? -24.667 -26.964 -62.475 1.00 44.66 134 GLU C C 1
ATOM 6144 O O . GLU C 1 146 ? -24.889 -27.696 -63.486 1.00 48.92 134 GLU C O 1
ATOM 6150 N N . GLY C 1 147 ? -23.454 -26.584 -62.104 1.00 43.89 135 GLY C N 1
ATOM 6151 C CA . GLY C 1 147 ? -22.271 -27.035 -62.828 1.00 40.23 135 GLY C CA 1
ATOM 6152 C C . GLY C 1 147 ? -21.085 -27.194 -61.899 1.00 35.99 135 GLY C C 1
ATOM 6153 O O . GLY C 1 147 ? -21.050 -28.158 -61.129 1.00 33.46 135 GLY C O 1
ATOM 6154 N N . PRO C 1 148 ? -20.095 -26.284 -62.004 1.00 30.22 136 PRO C N 1
ATOM 6155 C CA . PRO C 1 148 ? -18.925 -26.385 -61.125 1.00 25.64 136 PRO C CA 1
ATOM 6156 C C . PRO C 1 148 ? -19.327 -26.087 -59.698 1.00 24.25 136 PRO C C 1
ATOM 6157 O O . PRO C 1 148 ? -20.200 -25.271 -59.496 1.00 24.46 136 PRO C O 1
ATOM 6161 N N . VAL C 1 149 ? -18.678 -26.716 -58.721 1.00 20.14 137 VAL C N 1
ATOM 6162 C CA . VAL C 1 149 ? -18.993 -26.434 -57.325 1.00 18.71 137 VAL C CA 1
ATOM 6163 C C . VAL C 1 149 ? -17.905 -25.485 -56.881 1.00 19.05 137 VAL C C 1
ATOM 6164 O O . VAL C 1 149 ? -16.791 -25.928 -56.592 1.00 20.92 137 VAL C O 1
ATOM 6168 N N . ASP C 1 150 ? -18.248 -24.202 -56.876 1.00 18.93 138 ASP C N 1
ATOM 6169 C CA . ASP C 1 150 ? -17.325 -23.104 -56.536 1.00 20.37 138 ASP C CA 1
ATOM 6170 C C . ASP C 1 150 ? -16.667 -23.308 -55.157 1.00 19.42 138 ASP C C 1
ATOM 6171 O O . ASP C 1 150 ? -17.280 -23.973 -54.247 1.00 16.38 138 ASP C O 1
ATOM 6176 N N . PRO C 1 151 ? -15.455 -22.748 -54.993 1.00 18.06 139 PRO C N 1
ATOM 6177 C CA . PRO C 1 151 ? -14.898 -22.571 -53.665 1.00 18.47 139 PRO C CA 1
ATOM 6178 C C . PRO C 1 151 ? -15.933 -22.126 -52.648 1.00 15.61 139 PRO C C 1
ATOM 6179 O O . PRO C 1 151 ? -16.738 -21.267 -52.905 1.00 16.37 139 PRO C O 1
ATOM 6183 N N . GLN C 1 152 ? -15.930 -22.763 -51.477 1.00 17.13 140 GLN C N 1
ATOM 6184 C CA . GLN C 1 152 ? -16.942 -22.469 -50.450 1.00 16.05 140 GLN C CA 1
ATOM 6185 C C . GLN C 1 152 ? -16.373 -22.841 -49.085 1.00 15.36 140 GLN C C 1
ATOM 6186 O O . GLN C 1 152 ? -15.395 -23.599 -48.972 1.00 14.61 140 GLN C O 1
ATOM 6192 N N . TYR C 1 153 ? -17.039 -22.261 -48.078 1.00 15.48 141 TYR C N 1
ATOM 6193 C CA . TYR C 1 153 ? -16.791 -22.618 -46.693 1.00 14.18 141 TYR C CA 1
ATOM 6194 C C . TYR C 1 153 ? -17.581 -23.915 -46.398 1.00 15.35 141 TYR C C 1
ATOM 6195 O O . TYR C 1 153 ? -18.702 -24.064 -46.898 1.00 14.76 141 TYR C O 1
ATOM 6204 N N . PRO C 1 154 ? -17.068 -24.774 -45.513 1.00 14.51 142 PRO C N 1
ATOM 6205 C CA . PRO C 1 154 ? -17.859 -25.990 -45.121 1.00 14.30 142 PRO C CA 1
ATOM 6206 C C . PRO C 1 154 ? -19.309 -25.696 -44.750 1.00 15.21 142 PRO C C 1
ATOM 6207 O O . PRO C 1 154 ? -19.592 -24.794 -43.970 1.00 15.06 142 PRO C O 1
ATOM 6211 N N . GLY C 1 155 ? -20.210 -26.396 -45.411 1.00 15.74 143 GLY C N 1
ATOM 6212 C CA . GLY C 1 155 ? -21.634 -26.335 -45.134 1.00 14.94 143 GLY C CA 1
ATOM 6213 C C . GLY C 1 155 ? -22.403 -25.972 -46.345 1.00 14.23 143 GLY C C 1
ATOM 6214 O O . GLY C 1 155 ? -21.935 -26.171 -47.460 1.00 17.09 143 GLY C O 1
ATOM 6215 N N . PHE C 1 156 ? -23.629 -25.519 -46.109 1.00 15.47 144 PHE C N 1
ATOM 6216 C CA . PHE C 1 156 ? -24.605 -25.332 -47.159 1.00 14.92 144 PHE C CA 1
ATOM 6217 C C . PHE C 1 156 ? -24.845 -23.850 -47.403 1.00 15.48 144 PHE C C 1
ATOM 6218 O O . PHE C 1 156 ? -25.367 -23.504 -48.440 1.00 13.07 144 PHE C O 1
ATOM 6226 N N . MET C 1 157 ? -24.496 -22.984 -46.427 1.00 15.61 145 MET C N 1
ATOM 6227 C CA . MET C 1 157 ? -24.772 -21.586 -46.518 1.00 15.40 145 MET C CA 1
ATOM 6228 C C . MET C 1 157 ? -24.079 -20.829 -47.629 1.00 14.41 145 MET C C 1
ATOM 6229 O O . MET C 1 157 ? -24.616 -19.834 -48.072 1.00 15.98 145 MET C O 1
ATOM 6234 N N . THR C 1 158 ? -22.912 -21.283 -48.059 1.00 13.15 146 THR C N 1
ATOM 6235 C CA . THR C 1 158 ? -22.139 -20.609 -49.047 1.00 14.68 146 THR C CA 1
ATOM 6236 C C . THR C 1 158 ? -21.976 -21.460 -50.286 1.00 14.14 146 THR C C 1
ATOM 6237 O O . THR C 1 158 ? -21.219 -21.134 -51.191 1.00 14.84 146 THR C O 1
ATOM 6241 N N . ARG C 1 159 ? -22.688 -22.577 -50.341 1.00 14.73 147 ARG C N 1
ATOM 6242 C CA . ARG C 1 159 ? -22.696 -23.439 -51.531 1.00 16.62 147 ARG C CA 1
ATOM 6243 C C . ARG C 1 159 ? -23.406 -22.740 -52.761 1.00 17.10 147 ARG C C 1
ATOM 6244 O O . ARG C 1 159 ? -24.631 -22.580 -52.825 1.00 15.41 147 ARG C O 1
ATOM 6252 N N . GLY C 1 160 ? -22.561 -22.324 -53.681 1.00 16.42 148 GLY C N 1
ATOM 6253 C CA . GLY C 1 160 ? -22.998 -21.603 -54.895 1.00 18.23 148 GLY C CA 1
ATOM 6254 C C . GLY C 1 160 ? -23.403 -20.174 -54.668 1.00 16.23 148 GLY C C 1
ATOM 6255 O O . GLY C 1 160 ? -24.245 -19.603 -55.411 1.00 17.92 148 GLY C O 1
ATOM 6256 N N . ILE C 1 161 ? -22.858 -19.569 -53.617 1.00 16.95 149 ILE C N 1
ATOM 6257 C CA . ILE C 1 161 ? -23.304 -18.267 -53.197 1.00 17.56 149 ILE C CA 1
ATOM 6258 C C . ILE C 1 161 ? -22.952 -17.132 -54.131 1.00 18.93 149 ILE C C 1
ATOM 6259 O O . ILE C 1 161 ? -23.536 -16.068 -54.011 1.00 19.18 149 ILE C O 1
ATOM 6264 N N . LEU C 1 162 ? -22.039 -17.355 -55.051 1.00 18.75 150 LEU C N 1
ATOM 6265 C CA . LEU C 1 162 ? -21.674 -16.273 -55.986 1.00 19.67 150 LEU C CA 1
ATOM 6266 C C . LEU C 1 162 ? -22.698 -15.926 -57.065 1.00 22.34 150 LEU C C 1
ATOM 6267 O O . LEU C 1 162 ? -22.478 -14.960 -57.854 1.00 19.02 150 LEU C O 1
ATOM 6272 N N . ASP C 1 163 ? -23.801 -16.661 -57.130 1.00 20.22 151 ASP C N 1
ATOM 6273 C CA . ASP C 1 163 ? -24.889 -16.343 -58.121 1.00 22.52 151 ASP C CA 1
ATOM 6274 C C . ASP C 1 163 ? -26.222 -16.936 -57.643 1.00 21.70 151 ASP C C 1
ATOM 6275 O O . ASP C 1 163 ? -26.260 -18.084 -57.275 1.00 22.77 151 ASP C O 1
ATOM 6280 N N . PRO C 1 164 ? -27.315 -16.138 -57.627 1.00 22.62 152 PRO C N 1
ATOM 6281 C CA . PRO C 1 164 ? -28.515 -16.786 -57.181 1.00 20.06 152 PRO C CA 1
ATOM 6282 C C . PRO C 1 164 ? -28.915 -18.012 -58.005 1.00 21.41 152 PRO C C 1
ATOM 6283 O O . PRO C 1 164 ? -29.586 -18.897 -57.475 1.00 19.92 152 PRO C O 1
ATOM 6287 N N . ARG C 1 165 ? -28.547 -18.092 -59.286 1.00 19.96 153 ARG C N 1
ATOM 6288 C CA . ARG C 1 165 ? -28.885 -19.280 -60.087 1.00 20.78 153 ARG C CA 1
ATOM 6289 C C . ARG C 1 165 ? -28.198 -20.591 -59.621 1.00 20.34 153 ARG C C 1
ATOM 6290 O O . ARG C 1 165 ? -28.755 -21.648 -59.778 1.00 19.35 153 ARG C O 1
ATOM 6298 N N . THR C 1 166 ? -27.004 -20.476 -59.053 1.00 19.20 154 THR C N 1
ATOM 6299 C CA . THR C 1 166 ? -26.245 -21.583 -58.554 1.00 19.09 154 THR C CA 1
ATOM 6300 C C . THR C 1 166 ? -26.471 -21.798 -57.040 1.00 17.85 154 THR C C 1
ATOM 6301 O O . THR C 1 166 ? -25.944 -22.790 -56.527 1.00 17.85 154 THR C O 1
ATOM 6305 N N . TYR C 1 167 ? -27.219 -20.921 -56.353 1.00 16.32 155 TYR C N 1
ATOM 6306 C CA . TYR C 1 167 ? -27.229 -20.951 -54.875 1.00 16.75 155 TYR C CA 1
ATOM 6307 C C . TYR C 1 167 ? -28.035 -22.169 -54.415 1.00 16.86 155 TYR C C 1
ATOM 6308 O O . TYR C 1 167 ? -29.171 -22.438 -54.887 1.00 15.74 155 TYR C O 1
ATOM 6317 N N . TYR C 1 168 ? -27.462 -22.861 -53.428 1.00 16.00 156 TYR C N 1
ATOM 6318 C CA . TYR C 1 168 ? -28.091 -24.079 -52.857 1.00 15.52 156 TYR C CA 1
ATOM 6319 C C . TYR C 1 168 ? -29.554 -23.880 -52.493 1.00 16.34 156 TYR C C 1
ATOM 6320 O O . TYR C 1 168 ? -30.405 -24.754 -52.771 1.00 17.52 156 TYR C O 1
ATOM 6329 N N . TYR C 1 169 ? -29.893 -22.809 -51.792 1.00 16.34 157 TYR C N 1
ATOM 6330 C CA . TYR C 1 169 ? -31.329 -22.629 -51.415 1.00 16.59 157 TYR C CA 1
ATOM 6331 C C . TYR C 1 169 ? -32.318 -22.377 -52.560 1.00 15.03 157 TYR C C 1
ATOM 6332 O O . TYR C 1 169 ? -33.537 -22.550 -52.351 1.00 15.49 157 TYR C O 1
ATOM 6341 N N . ARG C 1 170 ? -31.812 -22.095 -53.749 1.00 16.08 158 ARG C N 1
ATOM 6342 C CA . ARG C 1 170 ? -32.670 -22.122 -54.963 1.00 16.17 158 ARG C CA 1
ATOM 6343 C C . ARG C 1 170 ? -33.329 -23.500 -55.143 1.00 16.94 158 ARG C C 1
ATOM 6344 O O . ARG C 1 170 ? -34.544 -23.595 -55.337 1.00 16.12 158 ARG C O 1
ATOM 6352 N N . ARG C 1 171 ? -32.520 -24.516 -54.949 1.00 17.86 159 ARG C N 1
ATOM 6353 C CA . ARG C 1 171 ? -32.869 -25.918 -55.140 1.00 16.78 159 ARG C CA 1
ATOM 6354 C C . ARG C 1 171 ? -33.793 -26.359 -54.019 1.00 17.63 159 ARG C C 1
ATOM 6355 O O . ARG C 1 171 ? -34.861 -26.934 -54.283 1.00 16.26 159 ARG C O 1
ATOM 6363 N N . VAL C 1 172 ? -33.445 -26.010 -52.775 1.00 17.20 160 VAL C N 1
ATOM 6364 C CA . VAL C 1 172 ? -34.221 -26.431 -51.600 1.00 15.68 160 VAL C CA 1
ATOM 6365 C C . VAL C 1 172 ? -35.610 -25.787 -51.654 1.00 17.14 160 VAL C C 1
ATOM 6366 O O . VAL C 1 172 ? -36.635 -26.440 -51.359 1.00 15.18 160 VAL C O 1
ATOM 6370 N N . PHE C 1 173 ? -35.664 -24.496 -51.954 1.00 16.75 161 PHE C N 1
ATOM 6371 C CA . PHE C 1 173 ? -36.935 -23.815 -51.930 1.00 16.30 161 PHE C CA 1
ATOM 6372 C C . PHE C 1 173 ? -37.894 -24.322 -53.024 1.00 16.20 161 PHE C C 1
ATOM 6373 O O . PHE C 1 173 ? -39.149 -24.391 -52.803 1.00 16.93 161 PHE C O 1
ATOM 6381 N N . THR C 1 174 ? -37.310 -24.598 -54.171 1.00 17.18 162 THR C N 1
ATOM 6382 C CA . THR C 1 174 ? -38.075 -25.220 -55.257 1.00 18.39 162 THR C CA 1
ATOM 6383 C C . THR C 1 174 ? -38.618 -26.587 -54.857 1.00 16.97 162 THR C C 1
ATOM 6384 O O . THR C 1 174 ? -39.843 -26.841 -54.978 1.00 15.73 162 THR C O 1
ATOM 6388 N N . ASP C 1 175 ? -37.724 -27.450 -54.328 1.00 16.11 163 ASP C N 1
ATOM 6389 C CA . ASP C 1 175 ? -38.206 -28.729 -53.734 1.00 14.84 163 ASP C CA 1
ATOM 6390 C C . ASP C 1 175 ? -39.396 -28.494 -52.822 1.00 13.93 163 ASP C C 1
ATOM 6391 O O . ASP C 1 175 ? -40.389 -29.189 -52.888 1.00 14.92 163 ASP C O 1
ATOM 6396 N N . ALA C 1 176 ? -39.293 -27.501 -51.928 1.00 14.49 164 ALA C N 1
ATOM 6397 C CA . ALA C 1 176 ? -40.232 -27.244 -50.911 1.00 14.47 164 ALA C CA 1
ATOM 6398 C C . ALA C 1 176 ? -41.618 -26.824 -51.457 1.00 16.10 164 ALA C C 1
ATOM 6399 O O . ALA C 1 176 ? -42.666 -27.197 -50.890 1.00 16.25 164 ALA C O 1
ATOM 6401 N N . VAL C 1 177 ? -41.579 -25.993 -52.481 1.00 17.23 165 VAL C N 1
ATOM 6402 C CA . VAL C 1 177 ? -42.835 -25.635 -53.229 1.00 17.71 165 VAL C CA 1
ATOM 6403 C C . VAL C 1 177 ? -43.486 -26.869 -53.838 1.00 15.53 165 VAL C C 1
ATOM 6404 O O . VAL C 1 177 ? -44.667 -27.069 -53.683 1.00 14.72 165 VAL C O 1
ATOM 6408 N N . ARG C 1 178 ? -42.689 -27.694 -54.497 1.00 16.23 166 ARG C N 1
ATOM 6409 C CA . ARG C 1 178 ? -43.138 -28.907 -55.103 1.00 18.38 166 ARG C CA 1
ATOM 6410 C C . ARG C 1 178 ? -43.672 -29.916 -54.084 1.00 18.65 166 ARG C C 1
ATOM 6411 O O . ARG C 1 178 ? -44.630 -30.635 -54.379 1.00 18.07 166 ARG C O 1
ATOM 6419 N N . ALA C 1 179 ? -43.120 -29.891 -52.871 1.00 16.80 167 ALA C N 1
ATOM 6420 C CA . ALA C 1 179 ? -43.593 -30.713 -51.811 1.00 18.47 167 ALA C CA 1
ATOM 6421 C C . ALA C 1 179 ? -45.051 -30.451 -51.477 1.00 17.28 167 ALA C C 1
ATOM 6422 O O . ALA C 1 179 ? -45.797 -31.370 -51.157 1.00 17.44 167 ALA C O 1
ATOM 6424 N N . VAL C 1 180 ? -45.488 -29.187 -51.512 1.00 17.58 168 VAL C N 1
ATOM 6425 C CA . VAL C 1 180 ? -46.871 -28.918 -51.232 1.00 17.79 168 VAL C CA 1
ATOM 6426 C C . VAL C 1 180 ? -47.754 -29.568 -52.326 1.00 16.78 168 VAL C C 1
ATOM 6427 O O . VAL C 1 180 ? -48.834 -30.118 -52.008 1.00 19.91 168 VAL C O 1
ATOM 6431 N N . GLU C 1 181 ? -47.312 -29.490 -53.558 1.00 17.97 169 GLU C N 1
ATOM 6432 C CA . GLU C 1 181 ? -48.048 -30.089 -54.712 1.00 18.75 169 GLU C CA 1
ATOM 6433 C C . GLU C 1 181 ? -48.084 -31.596 -54.542 1.00 19.65 169 GLU C C 1
ATOM 6434 O O . GLU C 1 181 ? -49.127 -32.246 -54.765 1.00 17.90 169 GLU C O 1
ATOM 6436 N N . ALA C 1 182 ? -46.975 -32.190 -54.107 1.00 17.80 170 ALA C N 1
ATOM 6437 C CA . ALA C 1 182 ? -46.973 -33.627 -53.766 1.00 18.40 170 ALA C CA 1
ATOM 6438 C C . ALA C 1 182 ? -47.964 -34.030 -52.642 1.00 19.52 170 ALA C C 1
ATOM 6439 O O . ALA C 1 182 ? -48.752 -34.984 -52.832 1.00 19.19 170 ALA C O 1
ATOM 6441 N N . ALA C 1 183 ? -48.026 -33.260 -51.554 1.00 16.32 171 ALA C N 1
ATOM 6442 C CA . ALA C 1 183 ? -48.912 -33.544 -50.492 1.00 17.70 171 ALA C CA 1
ATOM 6443 C C . ALA C 1 183 ? -50.368 -33.417 -50.992 1.00 18.74 171 ALA C C 1
ATOM 6444 O O . ALA C 1 183 ? -51.221 -34.206 -50.622 1.00 17.48 171 ALA C O 1
ATOM 6446 N N . ALA C 1 184 ? -50.615 -32.353 -51.749 1.00 18.08 172 ALA C N 1
ATOM 6447 C CA . ALA C 1 184 ? -51.944 -32.127 -52.317 1.00 20.93 172 ALA C CA 1
ATOM 6448 C C . ALA C 1 184 ? -52.406 -33.290 -53.226 1.00 21.24 172 ALA C C 1
ATOM 6449 O O . ALA C 1 184 ? -53.606 -33.455 -53.425 1.00 23.43 172 ALA C O 1
ATOM 6451 N N . SER C 1 185 ? -51.479 -34.023 -53.831 1.00 21.05 173 SER C N 1
ATOM 6452 C CA . SER C 1 185 ? -51.785 -35.192 -54.656 1.00 22.03 173 SER C CA 1
ATOM 6453 C C . SER C 1 185 ? -52.296 -36.383 -53.892 1.00 24.12 173 SER C C 1
ATOM 6454 O O . SER C 1 185 ? -52.856 -37.309 -54.511 1.00 22.81 173 SER C O 1
ATOM 6457 N N . PHE C 1 186 ? -52.077 -36.422 -52.584 1.00 22.62 174 PHE C N 1
ATOM 6458 C CA . PHE C 1 186 ? -52.493 -37.586 -51.800 1.00 21.36 174 PHE C CA 1
ATOM 6459 C C . PHE C 1 186 ? -54.023 -37.555 -51.658 1.00 20.83 174 PHE C C 1
ATOM 6460 O O . PHE C 1 186 ? -54.620 -36.554 -51.243 1.00 21.37 174 PHE C O 1
ATOM 6468 N N . PRO C 1 187 ? -54.698 -38.671 -52.030 1.00 20.99 175 PRO C N 1
ATOM 6469 C CA . PRO C 1 187 ? -56.172 -38.585 -52.110 1.00 22.83 175 PRO C CA 1
ATOM 6470 C C . PRO C 1 187 ? -56.843 -38.206 -50.788 1.00 22.19 175 PRO C C 1
ATOM 6471 O O . PRO C 1 187 ? -57.893 -37.524 -50.786 1.00 21.22 175 PRO C O 1
ATOM 6475 N N . GLN C 1 188 ? -56.268 -38.618 -49.653 1.00 20.19 176 GLN C N 1
ATOM 6476 C CA . GLN C 1 188 ? -56.913 -38.331 -48.369 1.00 20.10 176 GLN C CA 1
ATOM 6477 C C . GLN C 1 188 ? -56.607 -36.893 -47.860 1.00 17.94 176 GLN C C 1
ATOM 6478 O O . GLN C 1 188 ? -57.173 -36.459 -46.860 1.00 19.65 176 GLN C O 1
ATOM 6484 N N . VAL C 1 189 ? -55.793 -36.129 -48.559 1.00 18.79 177 VAL C N 1
ATOM 6485 C CA . VAL C 1 189 ? -55.475 -34.776 -48.075 1.00 18.49 177 VAL C CA 1
ATOM 6486 C C . VAL C 1 189 ? -56.573 -33.818 -48.461 1.00 21.46 177 VAL C C 1
ATOM 6487 O O . VAL C 1 189 ? -56.953 -33.773 -49.638 1.00 21.95 177 VAL C O 1
ATOM 6491 N N . ASP C 1 190 ? -57.078 -33.096 -47.475 1.00 22.27 178 ASP C N 1
ATOM 6492 C CA . ASP C 1 190 ? -57.981 -31.958 -47.733 1.00 25.04 178 ASP C CA 1
ATOM 6493 C C . ASP C 1 190 ? -57.189 -30.775 -48.326 1.00 25.75 178 ASP C C 1
ATOM 6494 O O . ASP C 1 190 ? -56.473 -30.031 -47.629 1.00 23.13 178 ASP C O 1
ATOM 6499 N N . GLN C 1 191 ? -57.368 -30.582 -49.628 1.00 27.23 179 GLN C N 1
ATOM 6500 C CA . GLN C 1 191 ? -56.781 -29.442 -50.379 1.00 28.79 179 GLN C CA 1
ATOM 6501 C C . GLN C 1 191 ? -56.900 -28.073 -49.746 1.00 26.49 179 GLN C C 1
ATOM 6502 O O . GLN C 1 191 ? -56.064 -27.195 -50.022 1.00 28.36 179 GLN C O 1
ATOM 6508 N N . GLU C 1 192 ? -57.954 -27.839 -48.989 1.00 26.36 180 GLU C N 1
ATOM 6509 C CA . GLU C 1 192 ? -58.159 -26.532 -48.383 1.00 28.14 180 GLU C CA 1
ATOM 6510 C C . GLU C 1 192 ? -57.610 -26.389 -46.951 1.00 26.13 180 GLU C C 1
ATOM 6511 O O . GLU C 1 192 ? -57.769 -25.354 -46.337 1.00 22.91 180 GLU C O 1
ATOM 6517 N N . ARG C 1 193 ? -56.938 -27.424 -46.432 1.00 22.93 181 ARG C N 1
ATOM 6518 C CA . ARG C 1 193 ? -56.384 -27.380 -45.106 1.00 20.53 181 ARG C CA 1
ATOM 6519 C C . ARG C 1 193 ? -54.943 -27.939 -45.136 1.00 19.99 181 ARG C C 1
ATOM 6520 O O . ARG C 1 193 ? -54.565 -28.787 -44.285 1.00 18.09 181 ARG C O 1
ATOM 6528 N N . ILE C 1 194 ? -54.139 -27.400 -46.053 1.00 20.60 182 ILE C N 1
ATOM 6529 C CA . ILE C 1 194 ? -52.719 -27.714 -46.134 1.00 19.99 182 ILE C CA 1
ATOM 6530 C C . ILE C 1 194 ? -51.859 -26.619 -45.469 1.00 20.52 182 ILE C C 1
ATOM 6531 O O . ILE C 1 194 ? -51.841 -25.458 -45.915 1.00 21.81 182 ILE C O 1
ATOM 6536 N N . VAL C 1 195 ? -51.183 -26.978 -44.389 1.00 18.10 183 VAL C N 1
ATOM 6537 C CA . VAL C 1 195 ? -50.396 -26.056 -43.582 1.00 17.94 183 VAL C CA 1
ATOM 6538 C C . VAL C 1 195 ? -48.956 -26.318 -43.930 1.00 17.16 183 VAL C C 1
ATOM 6539 O O . VAL C 1 195 ? -48.590 -27.477 -44.159 1.00 15.23 183 VAL C O 1
ATOM 6543 N N . ILE C 1 196 ? -48.131 -25.285 -43.889 1.00 17.87 184 ILE C N 1
ATOM 6544 C CA . ILE C 1 196 ? -46.690 -25.418 -44.126 1.00 16.36 184 ILE C CA 1
ATOM 6545 C C . ILE C 1 196 ? -46.001 -25.011 -42.832 1.00 16.20 184 ILE C C 1
ATOM 6546 O O . ILE C 1 196 ? -46.393 -24.037 -42.200 1.00 16.40 184 ILE C O 1
ATOM 6551 N N . ALA C 1 197 ? -44.996 -25.787 -42.391 1.00 16.69 185 ALA C N 1
ATOM 6552 C CA . ALA C 1 197 ? -44.495 -25.603 -41.039 1.00 16.03 185 ALA C CA 1
ATOM 6553 C C . ALA C 1 197 ? -43.005 -25.868 -41.005 1.00 16.24 185 ALA C C 1
ATOM 6554 O O . ALA C 1 197 ? -42.478 -26.738 -41.729 1.00 15.03 185 ALA C O 1
ATOM 6556 N N . GLY C 1 198 ? -42.325 -25.162 -40.132 1.00 16.54 186 GLY C N 1
ATOM 6557 C CA . GLY C 1 198 ? -40.926 -25.527 -39.833 1.00 16.93 186 GLY C CA 1
ATOM 6558 C C . GLY C 1 198 ? -40.358 -24.618 -38.757 1.00 16.07 186 GLY C C 1
ATOM 6559 O O . GLY C 1 198 ? -40.903 -23.546 -38.490 1.00 15.97 186 GLY C O 1
ATOM 6560 N N . GLY C 1 199 ? -39.281 -25.098 -38.124 1.00 14.61 187 GLY C N 1
ATOM 6561 C CA . GLY C 1 199 ? -38.496 -24.354 -37.111 1.00 17.23 187 GLY C CA 1
ATOM 6562 C C . GLY C 1 199 ? -37.079 -24.116 -37.680 1.00 15.82 187 GLY C C 1
ATOM 6563 O O . GLY C 1 199 ? -36.548 -25.002 -38.364 1.00 17.28 187 GLY C O 1
ATOM 6564 N N . SER C 1 200 ? -36.536 -22.932 -37.467 1.00 16.94 188 SER C N 1
ATOM 6565 C CA . SER C 1 200 ? -35.165 -22.538 -37.868 1.00 16.03 188 SER C CA 1
ATOM 6566 C C . SER C 1 200 ? -34.960 -22.647 -39.392 1.00 15.85 188 SER C C 1
ATOM 6567 O O . SER C 1 200 ? -35.657 -21.957 -40.081 1.00 14.85 188 SER C O 1
ATOM 6570 N N . GLN C 1 201 ? -34.057 -23.480 -39.926 1.00 13.56 189 GLN C N 1
ATOM 6571 C CA . GLN C 1 201 ? -34.028 -23.693 -41.402 1.00 14.91 189 GLN C CA 1
ATOM 6572 C C . GLN C 1 201 ? -35.450 -24.023 -41.912 1.00 14.08 189 GLN C C 1
ATOM 6573 O O . GLN C 1 201 ? -35.863 -23.530 -42.979 1.00 13.91 189 GLN C O 1
ATOM 6579 N N . GLY C 1 202 ? -36.157 -24.871 -41.165 1.00 14.45 190 GLY C N 1
ATOM 6580 C CA . GLY C 1 202 ? -37.472 -25.271 -41.575 1.00 15.53 190 GLY C CA 1
ATOM 6581 C C . GLY C 1 202 ? -38.413 -24.095 -41.684 1.00 14.78 190 GLY C C 1
ATOM 6582 O O . GLY C 1 202 ? -39.294 -24.059 -42.571 1.00 15.55 190 GLY C O 1
ATOM 6583 N N . GLY C 1 203 ? -38.282 -23.190 -40.718 1.00 14.18 191 GLY C N 1
ATOM 6584 C CA . GLY C 1 203 ? -39.039 -21.920 -40.665 1.00 15.56 191 GLY C CA 1
ATOM 6585 C C . GLY C 1 203 ? -38.765 -21.017 -41.856 1.00 14.61 191 GLY C C 1
ATOM 6586 O O . GLY C 1 203 ? -39.682 -20.441 -42.404 1.00 15.93 191 GLY C O 1
ATOM 6587 N N . GLY C 1 204 ? -37.500 -20.871 -42.213 1.00 15.28 192 GLY C N 1
ATOM 6588 C CA . GLY C 1 204 ? -37.077 -20.156 -43.361 1.00 16.06 192 GLY C CA 1
ATOM 6589 C C . GLY C 1 204 ? -37.581 -20.708 -44.696 1.00 17.83 192 GLY C C 1
ATOM 6590 O O . GLY C 1 204 ? -37.988 -19.941 -45.613 1.00 16.24 192 GLY C O 1
ATOM 6591 N N . ILE C 1 205 ? -37.504 -22.030 -44.836 1.00 17.33 193 ILE C N 1
ATOM 6592 C CA . ILE C 1 205 ? -38.023 -22.696 -46.003 1.00 17.28 193 ILE C CA 1
ATOM 6593 C C . ILE C 1 205 ? -39.563 -22.451 -46.057 1.00 17.44 193 ILE C C 1
ATOM 6594 O O . ILE C 1 205 ? -40.060 -22.110 -47.118 1.00 17.29 193 ILE C O 1
ATOM 6599 N N . ALA C 1 206 ? -40.266 -22.587 -44.924 1.00 18.90 194 ALA C N 1
ATOM 6600 C CA . ALA C 1 206 ? -41.759 -22.502 -44.917 1.00 18.08 194 ALA C CA 1
ATOM 6601 C C . ALA C 1 206 ? -42.170 -21.059 -45.323 1.00 20.66 194 ALA C C 1
ATOM 6602 O O . ALA C 1 206 ? -43.159 -20.820 -46.080 1.00 16.99 194 ALA C O 1
ATOM 6604 N N . LEU C 1 207 ? -41.338 -20.110 -44.903 1.00 20.36 195 LEU C N 1
ATOM 6605 C CA . LEU C 1 207 ? -41.574 -18.732 -45.179 1.00 20.10 195 LEU C CA 1
ATOM 6606 C C . LEU C 1 207 ? -41.444 -18.487 -46.654 1.00 18.37 195 LEU C C 1
ATOM 6607 O O . LEU C 1 207 ? -42.344 -17.847 -47.246 1.00 19.85 195 LEU C O 1
ATOM 6612 N N . ALA C 1 208 ? -40.411 -19.012 -47.298 1.00 19.05 196 ALA C N 1
ATOM 6613 C CA . ALA C 1 208 ? -40.233 -18.905 -48.716 1.00 19.74 196 ALA C CA 1
ATOM 6614 C C . ALA C 1 208 ? -41.452 -19.497 -49.448 1.00 20.80 196 ALA C C 1
ATOM 6615 O O . ALA C 1 208 ? -42.076 -18.864 -50.348 1.00 19.12 196 ALA C O 1
ATOM 6617 N N . VAL C 1 209 ? -41.850 -20.668 -48.984 1.00 17.99 197 VAL C N 1
ATOM 6618 C CA . VAL C 1 209 ? -43.033 -21.372 -49.543 1.00 16.21 197 VAL C CA 1
ATOM 6619 C C . VAL C 1 209 ? -44.322 -20.577 -49.350 1.00 19.43 197 VAL C C 1
ATOM 6620 O O . VAL C 1 209 ? -45.205 -20.624 -50.248 1.00 20.15 197 VAL C O 1
ATOM 6624 N N . SER C 1 210 ? -44.441 -19.845 -48.242 1.00 17.98 198 SER C N 1
ATOM 6625 C CA . SER C 1 210 ? -45.662 -19.080 -47.980 1.00 20.60 198 SER C CA 1
ATOM 6626 C C . SER C 1 210 ? -45.863 -17.974 -49.025 1.00 22.90 198 SER C C 1
ATOM 6627 O O . SER C 1 210 ? -47.014 -17.546 -49.272 1.00 23.28 198 SER C O 1
ATOM 6630 N N . ALA C 1 211 ? -44.767 -17.541 -49.632 1.00 21.46 199 ALA C N 1
ATOM 6631 C CA . ALA C 1 211 ? -44.841 -16.566 -50.731 1.00 25.08 199 ALA C CA 1
ATOM 6632 C C . ALA C 1 211 ? -44.958 -17.202 -52.091 1.00 25.03 199 ALA C C 1
ATOM 6633 O O . ALA C 1 211 ? -45.509 -16.564 -53.006 1.00 26.76 199 ALA C O 1
ATOM 6635 N N . LEU C 1 212 ? -44.327 -18.363 -52.295 1.00 22.17 200 LEU C N 1
ATOM 6636 C CA . LEU C 1 212 ? -44.199 -18.989 -53.605 1.00 21.89 200 LEU C CA 1
ATOM 6637 C C . LEU C 1 212 ? -45.258 -19.938 -54.002 1.00 23.97 200 LEU C C 1
ATOM 6638 O O . LEU C 1 212 ? -45.478 -20.090 -55.206 1.00 28.72 200 LEU C O 1
ATOM 6643 N N . SER C 1 213 ? -45.924 -20.599 -53.057 1.00 24.13 201 SER C N 1
ATOM 6644 C CA . SER C 1 213 ? -46.900 -21.633 -53.391 1.00 24.65 201 SER C CA 1
ATOM 6645 C C . SER C 1 213 ? -48.251 -20.980 -53.479 1.00 28.13 201 SER C C 1
ATOM 6646 O O . SER C 1 213 ? -48.532 -20.039 -52.729 1.00 30.44 201 SER C O 1
ATOM 6649 N N . LYS C 1 214 ? -49.137 -21.525 -54.290 1.00 29.99 202 LYS C N 1
ATOM 6650 C CA . LYS C 1 214 ? -50.507 -21.041 -54.222 1.00 34.21 202 LYS C CA 1
ATOM 6651 C C . LYS C 1 214 ? -51.438 -22.051 -53.538 1.00 35.93 202 LYS C C 1
ATOM 6652 O O . LYS C 1 214 ? -52.638 -21.777 -53.463 1.00 37.17 202 LYS C O 1
ATOM 6654 N N . LYS C 1 215 ? -50.873 -23.159 -52.985 1.00 29.87 203 LYS C N 1
ATOM 6655 C CA . LYS C 1 215 ? -51.635 -24.308 -52.441 1.00 26.88 203 LYS C CA 1
ATOM 6656 C C . LYS C 1 215 ? -51.703 -24.372 -50.906 1.00 26.69 203 LYS C C 1
ATOM 6657 O O . LYS C 1 215 ? -52.486 -25.082 -50.312 1.00 28.29 203 LYS C O 1
ATOM 6659 N N . ALA C 1 216 ? -50.872 -23.588 -50.234 1.00 27.91 204 ALA C N 1
ATOM 6660 C CA . ALA C 1 216 ? -50.840 -23.524 -48.763 1.00 26.29 204 ALA C CA 1
ATOM 6661 C C . ALA C 1 216 ? -51.974 -22.696 -48.131 1.00 25.80 204 ALA C C 1
ATOM 6662 O O . ALA C 1 216 ? -52.247 -21.583 -48.513 1.00 30.00 204 ALA C O 1
ATOM 6664 N N . LYS C 1 217 ? -52.633 -23.232 -47.147 1.00 26.81 205 LYS C N 1
ATOM 6665 C CA . LYS C 1 217 ? -53.669 -22.547 -46.437 1.00 24.69 205 LYS C CA 1
ATOM 6666 C C . LYS C 1 217 ? -53.169 -21.721 -45.251 1.00 23.76 205 LYS C C 1
ATOM 6667 O O . LYS C 1 217 ? -53.793 -20.759 -44.885 1.00 22.91 205 LYS C O 1
ATOM 6669 N N . ALA C 1 218 ? -52.092 -22.129 -44.572 1.00 20.62 206 ALA C N 1
ATOM 6670 C CA . ALA C 1 218 ? -51.633 -21.459 -43.338 1.00 20.19 206 ALA C CA 1
ATOM 6671 C C . ALA C 1 218 ? -50.124 -21.772 -43.131 1.00 20.49 206 ALA C C 1
ATOM 6672 O O . ALA C 1 218 ? -49.667 -22.775 -43.623 1.00 17.27 206 ALA C O 1
ATOM 6674 N N . LEU C 1 219 ? -49.418 -20.870 -42.446 1.00 18.06 207 LEU C N 1
ATOM 6675 C CA . LEU C 1 219 ? -47.968 -21.019 -42.126 1.00 18.04 207 LEU C CA 1
ATOM 6676 C C . LEU C 1 219 ? -47.731 -21.092 -40.634 1.00 16.51 207 LEU C C 1
ATOM 6677 O O . LEU C 1 219 ? -48.230 -20.255 -39.886 1.00 16.25 207 LEU C O 1
ATOM 6682 N N . LEU C 1 220 ? -46.950 -22.092 -40.162 1.00 15.09 208 LEU C N 1
ATOM 6683 C CA . LEU C 1 220 ? -46.423 -22.128 -38.825 1.00 16.04 208 LEU C CA 1
ATOM 6684 C C . LEU C 1 220 ? -44.916 -21.910 -38.953 1.00 16.03 208 LEU C C 1
ATOM 6685 O O . LEU C 1 220 ? -44.199 -22.740 -39.613 1.00 15.02 208 LEU C O 1
ATOM 6690 N N . CYS C 1 221 ? -44.418 -20.789 -38.413 1.00 16.36 209 CYS C N 1
ATOM 6691 C CA . CYS C 1 221 ? -43.031 -20.396 -38.671 1.00 14.73 209 CYS C CA 1
ATOM 6692 C C . CYS C 1 221 ? -42.336 -20.157 -37.327 1.00 17.71 209 CYS C C 1
ATOM 6693 O O . CYS C 1 221 ? -42.561 -19.098 -36.655 1.00 17.89 209 CYS C O 1
ATOM 6696 N N . ASP C 1 222 ? -41.511 -21.128 -36.904 1.00 15.27 210 ASP C N 1
ATOM 6697 C CA . ASP C 1 222 ? -40.913 -21.091 -35.568 1.00 15.56 210 ASP C CA 1
ATOM 6698 C C . ASP C 1 222 ? -39.438 -20.683 -35.679 1.00 15.28 210 ASP C C 1
ATOM 6699 O O . ASP C 1 222 ? -38.682 -21.245 -36.506 1.00 14.81 210 ASP C O 1
ATOM 6704 N N . VAL C 1 223 ? -39.045 -19.727 -34.821 1.00 15.78 211 VAL C N 1
ATOM 6705 C CA . VAL C 1 223 ? -37.640 -19.309 -34.709 1.00 16.89 211 VAL C CA 1
ATOM 6706 C C . VAL C 1 223 ? -36.885 -19.282 -36.042 1.00 16.95 211 VAL C C 1
ATOM 6707 O O . VAL C 1 223 ? -35.808 -19.902 -36.165 1.00 17.82 211 VAL C O 1
ATOM 6711 N N . PRO C 1 224 ? -37.416 -18.554 -37.038 1.00 15.58 212 PRO C N 1
ATOM 6712 C CA . PRO C 1 224 ? -36.941 -18.790 -38.370 1.00 14.92 212 PRO C CA 1
ATOM 6713 C C . PRO C 1 224 ? -35.503 -18.340 -38.646 1.00 15.31 212 PRO C C 1
ATOM 6714 O O . PRO C 1 224 ? -35.136 -17.271 -38.235 1.00 14.64 212 PRO C O 1
ATOM 6718 N N . PHE C 1 225 ? -34.797 -19.184 -39.402 1.00 13.31 213 PHE C N 1
ATOM 6719 C CA . PHE C 1 225 ? -33.491 -18.979 -39.979 1.00 13.21 213 PHE C CA 1
ATOM 6720 C C . PHE C 1 225 ? -33.708 -18.453 -41.390 1.00 15.06 213 PHE C C 1
ATOM 6721 O O . PHE C 1 225 ? -34.868 -18.408 -41.871 1.00 16.26 213 PHE C O 1
ATOM 6729 N N . LEU C 1 226 ? -32.625 -18.074 -42.064 1.00 16.56 214 LEU C N 1
ATOM 6730 C CA . LEU C 1 226 ? -32.629 -17.566 -43.434 1.00 15.37 214 LEU C CA 1
ATOM 6731 C C . LEU C 1 226 ? -33.356 -16.233 -43.536 1.00 18.14 214 LEU C C 1
ATOM 6732 O O . LEU C 1 226 ? -34.064 -15.946 -44.553 1.00 17.99 214 LEU C O 1
ATOM 6737 N N . CYS C 1 227 ? -33.232 -15.417 -42.489 1.00 19.25 215 CYS C N 1
ATOM 6738 C CA . CYS C 1 227 ? -33.912 -14.116 -42.407 1.00 18.19 215 CYS C CA 1
ATOM 6739 C C . CYS C 1 227 ? -32.910 -13.022 -42.117 1.00 20.67 215 CYS C C 1
ATOM 6740 O O . CYS C 1 227 ? -32.165 -13.078 -41.115 1.00 18.62 215 CYS C O 1
ATOM 6743 N N . HIS C 1 228 ? -32.932 -11.971 -42.961 1.00 19.63 216 HIS C N 1
ATOM 6744 C CA . HIS C 1 228 ? -32.240 -10.745 -42.631 1.00 20.00 216 HIS C CA 1
ATOM 6745 C C . HIS C 1 228 ? -30.705 -10.997 -42.469 1.00 18.73 216 HIS C C 1
ATOM 6746 O O . HIS C 1 228 ? -30.090 -10.618 -41.483 1.00 18.94 216 HIS C O 1
ATOM 6753 N N . PHE C 1 229 ? -30.154 -11.713 -43.437 1.00 17.99 217 PHE C N 1
ATOM 6754 C CA . PHE C 1 229 ? -28.743 -12.162 -43.432 1.00 19.75 217 PHE C CA 1
ATOM 6755 C C . PHE C 1 229 ? -27.712 -11.098 -43.056 1.00 20.16 217 PHE C C 1
ATOM 6756 O O . PHE C 1 229 ? -26.827 -11.371 -42.257 1.00 20.97 217 PHE C O 1
ATOM 6764 N N . ARG C 1 230 ? -27.836 -9.918 -43.648 1.00 22.09 218 ARG C N 1
ATOM 6765 C CA . ARG C 1 230 ? -26.883 -8.790 -43.489 1.00 24.64 218 ARG C CA 1
ATOM 6766 C C . ARG C 1 230 ? -26.736 -8.410 -42.023 1.00 23.58 218 ARG C C 1
ATOM 6767 O O . ARG C 1 230 ? -25.622 -8.198 -41.499 1.00 26.37 218 ARG C O 1
ATOM 6775 N N . ARG C 1 231 ? -27.872 -8.364 -41.337 1.00 20.19 219 ARG C N 1
ATOM 6776 C CA . ARG C 1 231 ? -27.884 -8.002 -39.941 1.00 21.94 219 ARG C CA 1
ATOM 6777 C C . ARG C 1 231 ? -27.458 -9.246 -39.072 1.00 22.40 219 ARG C C 1
ATOM 6778 O O . ARG C 1 231 ? -26.727 -9.109 -38.112 1.00 22.68 219 ARG C O 1
ATOM 6786 N N . ALA C 1 232 ? -27.960 -10.448 -39.406 1.00 20.37 220 ALA C N 1
ATOM 6787 C CA . ALA C 1 232 ? -27.604 -11.687 -38.648 1.00 21.55 220 ALA C CA 1
ATOM 6788 C C . ALA C 1 232 ? -26.121 -11.817 -38.423 1.00 19.78 220 ALA C C 1
ATOM 6789 O O . ALA C 1 232 ? -25.678 -12.095 -37.331 1.00 20.28 220 ALA C O 1
ATOM 6791 N N . VAL C 1 233 ? -25.371 -11.660 -39.486 1.00 21.38 221 VAL C N 1
ATOM 6792 C CA . VAL C 1 233 ? -23.896 -11.847 -39.403 1.00 25.75 221 VAL C CA 1
ATOM 6793 C C . VAL C 1 233 ? -23.163 -10.743 -38.596 1.00 27.04 221 VAL C C 1
ATOM 6794 O O . VAL C 1 233 ? -22.013 -10.951 -38.177 1.00 28.75 221 VAL C O 1
ATOM 6798 N N . GLN C 1 234 ? -23.818 -9.608 -38.386 1.00 26.76 222 GLN C N 1
ATOM 6799 C CA . GLN C 1 234 ? -23.318 -8.611 -37.461 1.00 33.48 222 GLN C CA 1
ATOM 6800 C C . GLN C 1 234 ? -23.617 -8.905 -36.006 1.00 32.41 222 GLN C C 1
ATOM 6801 O O . GLN C 1 234 ? -22.830 -8.550 -35.155 1.00 36.89 222 GLN C O 1
ATOM 6807 N N . LEU C 1 235 ? -24.736 -9.541 -35.726 1.00 27.71 223 LEU C N 1
ATOM 6808 C CA . LEU C 1 235 ? -25.180 -9.758 -34.366 1.00 29.65 223 LEU C CA 1
ATOM 6809 C C . LEU C 1 235 ? -24.569 -10.966 -33.674 1.00 29.37 223 LEU C C 1
ATOM 6810 O O . LEU C 1 235 ? -24.334 -10.903 -32.498 1.00 27.82 223 LEU C O 1
ATOM 6815 N N . VAL C 1 236 ? -24.413 -12.077 -34.383 1.00 23.97 224 VAL C N 1
ATOM 6816 C CA . VAL C 1 236 ? -24.013 -13.320 -33.781 1.00 24.30 224 VAL C CA 1
ATOM 6817 C C . VAL C 1 236 ? -22.845 -13.942 -34.484 1.00 22.32 224 VAL C C 1
ATOM 6818 O O . VAL C 1 236 ? -22.652 -13.781 -35.654 1.00 20.03 224 VAL C O 1
ATOM 6822 N N . ASP C 1 237 ? -22.081 -14.719 -33.748 1.00 22.81 225 ASP C N 1
ATOM 6823 C CA . ASP C 1 237 ? -21.021 -15.503 -34.356 1.00 25.69 225 ASP C CA 1
ATOM 6824 C C . ASP C 1 237 ? -21.290 -17.005 -34.285 1.00 20.59 225 ASP C C 1
ATOM 6825 O O . ASP C 1 237 ? -20.413 -17.836 -34.440 1.00 19.69 225 ASP C O 1
ATOM 6830 N N . THR C 1 238 ? -22.546 -17.357 -34.139 1.00 19.78 226 THR C N 1
ATOM 6831 C CA . THR C 1 238 ? -22.918 -18.723 -34.107 1.00 18.23 226 THR C CA 1
ATOM 6832 C C . THR C 1 238 ? -23.056 -19.289 -35.511 1.00 16.55 226 THR C C 1
ATOM 6833 O O . THR C 1 238 ? -23.287 -18.552 -36.467 1.00 16.48 226 THR C O 1
ATOM 6837 N N . HIS C 1 239 ? -23.026 -20.602 -35.584 1.00 17.25 227 HIS C N 1
ATOM 6838 C CA . HIS C 1 239 ? -23.425 -21.321 -36.811 1.00 15.99 227 HIS C CA 1
ATOM 6839 C C . HIS C 1 239 ? -24.912 -21.566 -36.833 1.00 15.05 227 HIS C C 1
ATOM 6840 O O . HIS C 1 239 ? -25.478 -21.800 -35.742 1.00 15.95 227 HIS C O 1
ATOM 6847 N N . PRO C 1 240 ? -25.548 -21.601 -38.017 1.00 14.99 228 PRO C N 1
ATOM 6848 C CA . PRO C 1 240 ? -24.813 -21.625 -39.298 1.00 15.27 228 PRO C CA 1
ATOM 6849 C C . PRO C 1 240 ? -24.604 -20.237 -39.973 1.00 15.85 228 PRO C C 1
ATOM 6850 O O . PRO C 1 240 ? -23.909 -20.189 -40.970 1.00 14.98 228 PRO C O 1
ATOM 6854 N N . TYR C 1 241 ? -25.126 -19.124 -39.420 1.00 15.14 229 TYR C N 1
ATOM 6855 C CA . TYR C 1 241 ? -24.826 -17.808 -40.021 1.00 16.30 229 TYR C CA 1
ATOM 6856 C C . TYR C 1 241 ? -23.364 -17.514 -40.186 1.00 15.25 229 TYR C C 1
ATOM 6857 O O . TYR C 1 241 ? -22.952 -16.958 -41.212 1.00 14.18 229 TYR C O 1
ATOM 6866 N N . ALA C 1 242 ? -22.570 -17.960 -39.217 1.00 15.09 230 ALA C N 1
ATOM 6867 C CA . ALA C 1 242 ? -21.092 -17.764 -39.282 1.00 16.18 230 ALA C CA 1
ATOM 6868 C C . ALA C 1 242 ? -20.397 -18.364 -40.498 1.00 14.64 230 ALA C C 1
ATOM 6869 O O . ALA C 1 242 ? -19.258 -17.970 -40.839 1.00 14.14 230 ALA C O 1
ATOM 6871 N N . GLU C 1 243 ? -21.062 -19.307 -41.205 1.00 13.60 231 GLU C N 1
ATOM 6872 C CA . GLU C 1 243 ? -20.485 -19.816 -42.473 1.00 14.73 231 GLU C CA 1
ATOM 6873 C C . GLU C 1 243 ? -20.325 -18.659 -43.437 1.00 13.75 231 GLU C C 1
ATOM 6874 O O . GLU C 1 243 ? -19.318 -18.548 -44.174 1.00 13.32 231 GLU C O 1
ATOM 6880 N N . ILE C 1 244 ? -21.329 -17.781 -43.463 1.00 15.23 232 ILE C N 1
ATOM 6881 C CA . ILE C 1 244 ? -21.269 -16.686 -44.426 1.00 14.92 232 ILE C CA 1
ATOM 6882 C C . ILE C 1 244 ? -20.161 -15.736 -44.018 1.00 13.98 232 ILE C C 1
ATOM 6883 O O . ILE C 1 244 ? -19.378 -15.307 -44.833 1.00 14.19 232 ILE C O 1
ATOM 6888 N N . THR C 1 245 ? -20.106 -15.429 -42.727 1.00 15.25 233 THR C N 1
ATOM 6889 C CA . THR C 1 245 ? -19.102 -14.509 -42.204 1.00 16.51 233 THR C CA 1
ATOM 6890 C C . THR C 1 245 ? -17.725 -15.036 -42.505 1.00 14.95 233 THR C C 1
ATOM 6891 O O . THR C 1 245 ? -16.830 -14.300 -42.918 1.00 16.22 233 THR C O 1
ATOM 6895 N N . ASN C 1 246 ? -17.543 -16.317 -42.296 1.00 17.80 234 ASN C N 1
ATOM 6896 C CA . ASN C 1 246 ? -16.245 -16.941 -42.510 1.00 18.06 234 ASN C CA 1
ATOM 6897 C C . ASN C 1 246 ? -15.860 -16.929 -43.993 1.00 18.23 234 ASN C C 1
ATOM 6898 O O . ASN C 1 246 ? -14.718 -16.667 -44.343 1.00 15.22 234 ASN C O 1
ATOM 6903 N N . PHE C 1 247 ? -16.829 -17.115 -44.867 1.00 16.72 235 PHE C N 1
ATOM 6904 C CA . PHE C 1 247 ? -16.560 -17.015 -46.317 1.00 16.89 235 PHE C CA 1
ATOM 6905 C C . PHE C 1 247 ? -16.035 -15.601 -46.670 1.00 18.88 235 PHE C C 1
ATOM 6906 O O . PHE C 1 247 ? -15.071 -15.464 -47.417 1.00 18.35 235 PHE C O 1
ATOM 6914 N N . LEU C 1 248 ? -16.753 -14.594 -46.174 1.00 19.32 236 LEU C N 1
ATOM 6915 C CA . LEU C 1 248 ? -16.420 -13.176 -46.322 1.00 20.31 236 LEU C CA 1
ATOM 6916 C C . LEU C 1 248 ? -15.082 -12.786 -45.710 1.00 20.08 236 LEU C C 1
ATOM 6917 O O . LEU C 1 248 ? -14.440 -11.909 -46.243 1.00 20.91 236 LEU C O 1
ATOM 6922 N N . LYS C 1 249 ? -14.693 -13.419 -44.604 1.00 19.08 237 LYS C N 1
ATOM 6923 C CA . LYS C 1 249 ? -13.390 -13.219 -43.951 1.00 20.61 237 LYS C CA 1
ATOM 6924 C C . LYS C 1 249 ? -12.258 -13.540 -44.899 1.00 21.43 237 LYS C C 1
ATOM 6925 O O . LYS C 1 249 ? -11.146 -12.952 -44.790 1.00 18.18 237 LYS C O 1
ATOM 6931 N N . THR C 1 250 ? -12.527 -14.447 -45.834 1.00 19.03 238 THR C N 1
ATOM 6932 C CA . THR C 1 250 ? -11.529 -14.895 -46.826 1.00 19.23 238 THR C CA 1
ATOM 6933 C C . THR C 1 250 ? -11.693 -14.168 -48.203 1.00 20.61 238 THR C C 1
ATOM 6934 O O . THR C 1 250 ? -10.745 -13.607 -48.731 1.00 21.86 238 THR C O 1
ATOM 6938 N N . HIS C 1 251 ? -12.917 -14.170 -48.720 1.00 20.07 239 HIS C N 1
ATOM 6939 C CA . HIS C 1 251 ? -13.231 -13.664 -50.028 1.00 20.92 239 HIS C CA 1
ATOM 6940 C C . HIS C 1 251 ? -13.633 -12.189 -49.829 1.00 22.12 239 HIS C C 1
ATOM 6941 O O . HIS C 1 251 ? -14.828 -11.775 -49.959 1.00 20.07 239 HIS C O 1
ATOM 6948 N N . ARG C 1 252 ? -12.619 -11.393 -49.504 1.00 21.14 240 ARG C N 1
ATOM 6949 C CA . ARG C 1 252 ? -12.877 -10.032 -48.970 1.00 21.49 240 ARG C CA 1
ATOM 6950 C C . ARG C 1 252 ? -13.394 -9.079 -50.019 1.00 24.93 240 ARG C C 1
ATOM 6951 O O . ARG C 1 252 ? -13.991 -8.057 -49.692 1.00 33.14 240 ARG C O 1
ATOM 6959 N N . ASP C 1 253 ? -13.233 -9.469 -51.266 1.00 22.24 241 ASP C N 1
ATOM 6960 C CA . ASP C 1 253 ? -13.693 -8.742 -52.388 1.00 26.56 241 ASP C CA 1
ATOM 6961 C C . ASP C 1 253 ? -15.177 -9.014 -52.761 1.00 30.61 241 ASP C C 1
ATOM 6962 O O . ASP C 1 253 ? -15.666 -8.399 -53.736 1.00 27.19 241 ASP C O 1
ATOM 6967 N N . LYS C 1 254 ? -15.890 -9.887 -52.025 1.00 25.72 242 LYS C N 1
ATOM 6968 C CA . LYS C 1 254 ? -17.112 -10.465 -52.569 1.00 26.19 242 LYS C CA 1
ATOM 6969 C C . LYS C 1 254 ? -18.300 -10.085 -51.726 1.00 23.12 242 LYS C C 1
ATOM 6970 O O . LYS C 1 254 ? -19.347 -10.714 -51.885 1.00 23.31 242 LYS C O 1
ATOM 6976 N N . GLU C 1 255 ? -18.201 -9.082 -50.846 1.00 22.01 243 GLU C N 1
ATOM 6977 C CA . GLU C 1 255 ? -19.314 -8.698 -50.007 1.00 22.12 243 GLU C CA 1
ATOM 6978 C C . GLU C 1 255 ? -20.600 -8.362 -50.778 1.00 24.06 243 GLU C C 1
ATOM 6979 O O . GLU C 1 255 ? -21.703 -8.834 -50.446 1.00 24.96 243 GLU C O 1
ATOM 6985 N N . GLU C 1 256 ? -20.467 -7.531 -51.815 1.00 22.75 244 GLU C N 1
ATOM 6986 C CA . GLU C 1 256 ? -21.619 -7.049 -52.527 1.00 24.46 244 GLU C CA 1
ATOM 6987 C C . GLU C 1 256 ? -22.283 -8.212 -53.237 1.00 20.54 244 GLU C C 1
ATOM 6988 O O . GLU C 1 256 ? -23.495 -8.265 -53.229 1.00 20.02 244 GLU C O 1
ATOM 6994 N N . ILE C 1 257 ? -21.498 -9.067 -53.887 1.00 20.27 245 ILE C N 1
ATOM 6995 C CA . ILE C 1 257 ? -22.020 -10.232 -54.641 1.00 21.94 245 ILE C CA 1
ATOM 6996 C C . ILE C 1 257 ? -22.754 -11.196 -53.673 1.00 22.39 245 ILE C C 1
ATOM 6997 O O . ILE C 1 257 ? -23.863 -11.675 -53.960 1.00 20.35 245 ILE C O 1
ATOM 7002 N N . VAL C 1 258 ? -22.110 -11.474 -52.530 1.00 20.46 246 VAL C N 1
ATOM 7003 C CA . VAL C 1 258 ? -22.683 -12.409 -51.548 1.00 19.27 246 VAL C CA 1
ATOM 7004 C C . VAL C 1 258 ? -24.047 -11.889 -51.093 1.00 17.90 246 VAL C C 1
ATOM 7005 O O . VAL C 1 258 ? -25.044 -12.634 -51.147 1.00 20.25 246 VAL C O 1
ATOM 7009 N N . PHE C 1 259 ? -24.125 -10.643 -50.669 1.00 17.64 247 PHE C N 1
ATOM 7010 C CA . PHE C 1 259 ? -25.415 -10.064 -50.206 1.00 19.50 247 PHE C CA 1
ATOM 7011 C C . PHE C 1 259 ? -26.472 -9.889 -51.276 1.00 19.74 247 PHE C C 1
ATOM 7012 O O . PHE C 1 259 ? -27.689 -10.082 -51.017 1.00 21.10 247 PHE C O 1
ATOM 7020 N N . ARG C 1 260 ? -26.022 -9.632 -52.488 1.00 20.87 248 ARG C N 1
ATOM 7021 C CA . ARG C 1 260 ? -26.964 -9.601 -53.599 1.00 21.58 248 ARG C CA 1
ATOM 7022 C C . ARG C 1 260 ? -27.579 -10.997 -53.856 1.00 18.49 248 ARG C C 1
ATOM 7023 O O . ARG C 1 260 ? -28.822 -11.107 -53.950 1.00 17.81 248 ARG C O 1
ATOM 7031 N N . THR C 1 261 ? -26.740 -12.043 -53.866 1.00 17.37 249 THR C N 1
ATOM 7032 C CA . THR C 1 261 ? -27.241 -13.414 -54.005 1.00 18.82 249 THR C CA 1
ATOM 7033 C C . THR C 1 261 ? -28.258 -13.684 -52.874 1.00 16.95 249 THR C C 1
ATOM 7034 O O . THR C 1 261 ? -29.393 -14.095 -53.117 1.00 17.97 249 THR C O 1
ATOM 7038 N N . LEU C 1 262 ? -27.862 -13.433 -51.623 1.00 19.29 250 LEU C N 1
ATOM 7039 C CA . LEU C 1 262 ? -28.694 -13.782 -50.483 1.00 17.03 250 LEU C CA 1
ATOM 7040 C C . LEU C 1 262 ? -30.016 -13.037 -50.457 1.00 17.48 250 LEU C C 1
ATOM 7041 O O . LEU C 1 262 ? -30.990 -13.536 -49.885 1.00 17.50 250 LEU C O 1
ATOM 7046 N N . SER C 1 263 ? -30.087 -11.857 -51.117 1.00 18.19 251 SER C N 1
ATOM 7047 C CA . SER C 1 263 ? -31.359 -11.104 -51.158 1.00 17.98 251 SER C CA 1
ATOM 7048 C C . SER C 1 263 ? -32.483 -11.873 -51.802 1.00 16.69 251 SER C C 1
ATOM 7049 O O . SER C 1 263 ? -33.604 -11.703 -51.413 1.00 19.04 251 SER C O 1
ATOM 7052 N N . TYR C 1 264 ? -32.183 -12.674 -52.802 1.00 17.68 252 TYR C N 1
ATOM 7053 C CA . TYR C 1 264 ? -33.202 -13.536 -53.406 1.00 17.65 252 TYR C CA 1
ATOM 7054 C C . TYR C 1 264 ? -33.773 -14.667 -52.500 1.00 17.22 252 TYR C C 1
ATOM 7055 O O . TYR C 1 264 ? -34.755 -15.257 -52.869 1.00 17.25 252 TYR C O 1
ATOM 7064 N N . PHE C 1 265 ? -33.159 -14.942 -51.348 1.00 17.99 253 PHE C N 1
ATOM 7065 C CA . PHE C 1 265 ? -33.492 -16.054 -50.473 1.00 19.53 253 PHE C CA 1
ATOM 7066 C C . PHE C 1 265 ? -33.843 -15.640 -49.061 1.00 18.62 253 PHE C C 1
ATOM 7067 O O . PHE C 1 265 ? -34.120 -16.459 -48.239 1.00 19.37 253 PHE C O 1
ATOM 7075 N N . ASP C 1 266 ? -33.954 -14.346 -48.823 1.00 17.46 254 ASP C N 1
ATOM 7076 C CA . ASP C 1 266 ? -34.170 -13.751 -47.523 1.00 17.21 254 ASP C CA 1
ATOM 7077 C C . ASP C 1 266 ? -35.650 -13.794 -47.125 1.00 18.54 254 ASP C C 1
ATOM 7078 O O . ASP C 1 266 ? -36.525 -13.231 -47.802 1.00 19.50 254 ASP C O 1
ATOM 7083 N N . GLY C 1 267 ? -35.946 -14.456 -46.005 1.00 16.85 255 GLY C N 1
ATOM 7084 C CA . GLY C 1 267 ? -37.281 -14.528 -45.459 1.00 17.10 255 GLY C CA 1
ATOM 7085 C C . GLY C 1 267 ? -38.028 -13.200 -45.331 1.00 19.21 255 GLY C C 1
ATOM 7086 O O . GLY C 1 267 ? -39.295 -13.178 -45.386 1.00 19.68 255 GLY C O 1
ATOM 7087 N N . VAL C 1 268 ? -37.285 -12.106 -45.083 1.00 18.14 256 VAL C N 1
ATOM 7088 C CA . VAL C 1 268 ? -37.932 -10.766 -44.960 1.00 19.00 256 VAL C CA 1
ATOM 7089 C C . VAL C 1 268 ? -38.612 -10.390 -46.273 1.00 19.03 256 VAL C C 1
ATOM 7090 O O . VAL C 1 268 ? -39.705 -9.795 -46.243 1.00 21.77 256 VAL C O 1
ATOM 7094 N N . ASN C 1 269 ? -37.962 -10.685 -47.399 1.00 20.14 257 ASN C N 1
ATOM 7095 C CA . ASN C 1 269 ? -38.486 -10.349 -48.720 1.00 21.94 257 ASN C CA 1
ATOM 7096 C C . ASN C 1 269 ? -39.673 -11.257 -49.141 1.00 24.63 257 ASN C C 1
ATOM 7097 O O . ASN C 1 269 ? -40.653 -10.785 -49.742 1.00 22.70 257 ASN C O 1
ATOM 7102 N N . PHE C 1 270 ? -39.598 -12.532 -48.781 1.00 19.12 258 PHE C N 1
ATOM 7103 C CA . PHE C 1 270 ? -40.763 -13.414 -48.936 1.00 21.25 258 PHE C CA 1
ATOM 7104 C C . PHE C 1 270 ? -41.901 -12.980 -48.024 1.00 19.54 258 PHE C C 1
ATOM 7105 O O . PHE C 1 270 ? -43.079 -13.007 -48.468 1.00 21.78 258 PHE C O 1
ATOM 7113 N N . ALA C 1 271 ? -41.599 -12.584 -46.778 1.00 19.25 259 ALA C N 1
ATOM 7114 C CA . ALA C 1 271 ? -42.642 -12.233 -45.785 1.00 21.29 259 ALA C CA 1
ATOM 7115 C C . ALA C 1 271 ? -43.522 -11.114 -46.388 1.00 22.20 259 ALA C C 1
ATOM 7116 O O . ALA C 1 271 ? -44.705 -11.121 -46.228 1.00 19.35 259 ALA C O 1
ATOM 7118 N N . ALA C 1 272 ? -42.870 -10.164 -47.074 1.00 24.61 260 ALA C N 1
ATOM 7119 C CA . ALA C 1 272 ? -43.548 -9.003 -47.656 1.00 24.90 260 ALA C CA 1
ATOM 7120 C C . ALA C 1 272 ? -44.547 -9.392 -48.741 1.00 25.92 260 ALA C C 1
ATOM 7121 O O . ALA C 1 272 ? -45.481 -8.615 -49.010 1.00 25.10 260 ALA C O 1
ATOM 7123 N N . ARG C 1 273 ? -44.360 -10.560 -49.349 1.00 21.10 261 ARG C N 1
ATOM 7124 C CA . ARG C 1 273 ? -45.224 -11.107 -50.366 1.00 21.61 261 ARG C CA 1
ATOM 7125 C C . ARG C 1 273 ? -46.301 -12.068 -49.852 1.00 24.13 261 ARG C C 1
ATOM 7126 O O . ARG C 1 273 ? -47.202 -12.374 -50.574 1.00 26.19 261 ARG C O 1
ATOM 7134 N N . ALA C 1 274 ? -46.205 -12.583 -48.634 1.00 22.87 262 ALA C N 1
ATOM 7135 C CA . ALA C 1 274 ? -47.033 -13.714 -48.218 1.00 25.71 262 ALA C CA 1
ATOM 7136 C C . ALA C 1 274 ? -48.376 -13.232 -47.715 1.00 24.63 262 ALA C C 1
ATOM 7137 O O . ALA C 1 274 ? -48.424 -12.326 -46.889 1.00 27.33 262 ALA C O 1
ATOM 7139 N N . LYS C 1 275 ? -49.452 -13.905 -48.127 1.00 22.74 263 LYS C N 1
ATOM 7140 C CA . LYS C 1 275 ? -50.802 -13.473 -47.752 1.00 27.88 263 LYS C CA 1
ATOM 7141 C C . LYS C 1 275 ? -51.631 -14.447 -46.899 1.00 26.68 263 LYS C C 1
ATOM 7142 O O . LYS C 1 275 ? -52.698 -14.111 -46.455 1.00 23.97 263 LYS C O 1
ATOM 7144 N N . ILE C 1 276 ? -51.097 -15.615 -46.563 1.00 26.44 264 ILE C N 1
ATOM 7145 C CA . ILE C 1 276 ? -51.857 -16.626 -45.823 1.00 24.16 264 ILE C CA 1
ATOM 7146 C C . ILE C 1 276 ? -51.697 -16.424 -44.344 1.00 21.82 264 ILE C C 1
ATOM 7147 O O . ILE C 1 276 ? -50.698 -15.829 -43.907 1.00 20.54 264 ILE C O 1
ATOM 7152 N N . PRO C 1 277 ? -52.679 -16.897 -43.542 1.00 20.38 265 PRO C N 1
ATOM 7153 C CA . PRO C 1 277 ? -52.617 -16.686 -42.095 1.00 20.20 265 PRO C CA 1
ATOM 7154 C C . PRO C 1 277 ? -51.354 -17.407 -41.504 1.00 21.62 265 PRO C C 1
ATOM 7155 O O . PRO C 1 277 ? -51.034 -18.527 -41.976 1.00 18.89 265 PRO C O 1
ATOM 7159 N N . ALA C 1 278 ? -50.676 -16.794 -40.540 1.00 18.88 266 ALA C N 1
ATOM 7160 C CA . ALA C 1 278 ? -49.419 -17.373 -39.999 1.00 19.80 266 ALA C CA 1
ATOM 7161 C C . ALA C 1 278 ? -49.377 -17.269 -38.507 1.00 19.05 266 ALA C C 1
ATOM 7162 O O . ALA C 1 278 ? -49.863 -16.290 -37.926 1.00 21.80 266 ALA C O 1
ATOM 7164 N N . LEU C 1 279 ? -48.778 -18.260 -37.850 1.00 18.64 267 LEU C N 1
ATOM 7165 C CA . LEU C 1 279 ? -48.438 -18.146 -36.446 1.00 17.35 267 LEU C CA 1
ATOM 7166 C C . LEU C 1 279 ? -46.894 -18.230 -36.379 1.00 18.89 267 LEU C C 1
ATOM 7167 O O . LEU C 1 279 ? -46.298 -19.229 -36.867 1.00 17.29 267 LEU C O 1
ATOM 7172 N N . PHE C 1 280 ? -46.274 -17.194 -35.833 1.00 17.37 268 PHE C N 1
ATOM 7173 C CA . PHE C 1 280 ? -44.817 -17.182 -35.617 1.00 17.73 268 PHE C CA 1
ATOM 7174 C C . PHE C 1 280 ? -44.471 -17.474 -34.162 1.00 17.17 268 PHE C C 1
ATOM 7175 O O . PHE C 1 280 ? -45.286 -17.366 -33.238 1.00 17.09 268 PHE C O 1
ATOM 7183 N N . SER C 1 281 ? -43.189 -17.833 -33.919 1.00 15.61 269 SER C N 1
ATOM 7184 C CA . SER C 1 281 ? -42.697 -17.829 -32.551 1.00 15.01 269 SER C CA 1
ATOM 7185 C C . SER C 1 281 ? -41.222 -17.394 -32.563 1.00 14.81 269 SER C C 1
ATOM 7186 O O . SER C 1 281 ? -40.541 -17.492 -33.577 1.00 15.61 269 SER C O 1
ATOM 7189 N N . VAL C 1 282 ? -40.805 -16.882 -31.413 1.00 14.84 270 VAL C N 1
ATOM 7190 C CA . VAL C 1 282 ? -39.486 -16.249 -31.241 1.00 15.07 270 VAL C CA 1
ATOM 7191 C C . VAL C 1 282 ? -38.991 -16.435 -29.830 1.00 15.37 270 VAL C C 1
ATOM 7192 O O . VAL C 1 282 ? -39.755 -16.374 -28.869 1.00 15.77 270 VAL C O 1
ATOM 7196 N N . GLY C 1 283 ? -37.728 -16.771 -29.681 1.00 14.92 271 GLY C N 1
ATOM 7197 C CA . GLY C 1 283 ? -37.115 -16.791 -28.330 1.00 15.58 271 GLY C CA 1
ATOM 7198 C C . GLY C 1 283 ? -36.215 -15.548 -28.206 1.00 15.84 271 GLY C C 1
ATOM 7199 O O . GLY C 1 283 ? -35.395 -15.287 -29.092 1.00 17.76 271 GLY C O 1
ATOM 7200 N N . LEU C 1 284 ? -36.436 -14.717 -27.197 1.00 15.89 272 LEU C N 1
ATOM 7201 C CA . LEU C 1 284 ? -35.695 -13.450 -27.100 1.00 18.43 272 LEU C CA 1
ATOM 7202 C C . LEU C 1 284 ? -34.257 -13.629 -26.708 1.00 18.17 272 LEU C C 1
ATOM 7203 O O . LEU C 1 284 ? -33.510 -12.678 -26.876 1.00 18.22 272 LEU C O 1
ATOM 7208 N N . MET C 1 285 ? -33.860 -14.805 -26.210 1.00 17.89 273 MET C N 1
ATOM 7209 C CA . MET C 1 285 ? -32.451 -15.074 -25.961 1.00 19.10 273 MET C CA 1
ATOM 7210 C C . MET C 1 285 ? -31.831 -16.019 -27.015 1.00 19.04 273 MET C C 1
ATOM 7211 O O . MET C 1 285 ? -30.762 -16.595 -26.784 1.00 16.70 273 MET C O 1
ATOM 7216 N N . ASP C 1 286 ? -32.481 -16.163 -28.166 1.00 16.48 274 ASP C N 1
ATOM 7217 C CA . ASP C 1 286 ? -31.980 -17.056 -29.243 1.00 15.94 274 ASP C CA 1
ATOM 7218 C C . ASP C 1 286 ? -30.773 -16.404 -29.913 1.00 17.08 274 ASP C C 1
ATOM 7219 O O . ASP C 1 286 ? -30.919 -15.315 -30.485 1.00 17.01 274 ASP C O 1
ATOM 7224 N N . ASN C 1 287 ? -29.588 -17.017 -29.790 1.00 16.90 275 ASN C N 1
ATOM 7225 C CA . ASN C 1 287 ? -28.423 -16.501 -30.494 1.00 19.89 275 ASN C CA 1
ATOM 7226 C C . ASN C 1 287 ? -28.046 -17.230 -31.780 1.00 17.74 275 ASN C C 1
ATOM 7227 O O . ASN C 1 287 ? -27.021 -16.949 -32.362 1.00 19.97 275 ASN C O 1
ATOM 7232 N N . ILE C 1 288 ? -28.905 -18.141 -32.219 1.00 16.09 276 ILE C N 1
ATOM 7233 C CA . ILE C 1 288 ? -28.743 -18.770 -33.505 1.00 16.67 276 ILE C CA 1
ATOM 7234 C C . ILE C 1 288 ? -29.588 -17.987 -34.559 1.00 16.07 276 ILE C C 1
ATOM 7235 O O . ILE C 1 288 ? -29.085 -17.707 -35.633 1.00 15.83 276 ILE C O 1
ATOM 7240 N N . CYS C 1 289 ? -30.839 -17.691 -34.236 1.00 14.85 277 CYS C N 1
ATOM 7241 C CA . CYS C 1 289 ? -31.764 -16.916 -35.057 1.00 15.51 277 CYS C CA 1
ATOM 7242 C C . CYS C 1 289 ? -32.140 -15.668 -34.208 1.00 16.82 277 CYS C C 1
ATOM 7243 O O . CYS C 1 289 ? -33.037 -15.690 -33.398 1.00 16.56 277 CYS C O 1
ATOM 7246 N N . PRO C 1 290 ? -31.380 -14.591 -34.370 1.00 18.42 278 PRO C N 1
ATOM 7247 C CA . PRO C 1 290 ? -31.484 -13.480 -33.428 1.00 19.90 278 PRO C CA 1
ATOM 7248 C C . PRO C 1 290 ? -32.840 -12.802 -33.537 1.00 18.43 278 PRO C C 1
ATOM 7249 O O . PRO C 1 290 ? -33.430 -12.703 -34.667 1.00 16.81 278 PRO C O 1
ATOM 7253 N N . PRO C 1 291 ? -33.407 -12.401 -32.392 1.00 20.52 279 PRO C N 1
ATOM 7254 C CA . PRO C 1 291 ? -34.762 -11.751 -32.402 1.00 22.00 279 PRO C CA 1
ATOM 7255 C C . PRO C 1 291 ? -35.004 -10.657 -33.447 1.00 19.42 279 PRO C C 1
ATOM 7256 O O . PRO C 1 291 ? -36.103 -10.632 -34.003 1.00 21.38 279 PRO C O 1
ATOM 7260 N N . SER C 1 292 ? -34.029 -9.795 -33.709 1.00 21.61 280 SER C N 1
ATOM 7261 C CA . SER C 1 292 ? -34.195 -8.737 -34.731 1.00 22.31 280 SER C CA 1
ATOM 7262 C C . SER C 1 292 ? -34.406 -9.305 -36.152 1.00 20.73 280 SER C C 1
ATOM 7263 O O . SER C 1 292 ? -35.181 -8.736 -36.959 1.00 19.19 280 SER C O 1
ATOM 7266 N N . THR C 1 293 ? -33.792 -10.447 -36.439 1.00 19.70 281 THR C N 1
ATOM 7267 C CA . THR C 1 293 ? -33.986 -11.114 -37.716 1.00 18.34 281 THR C CA 1
ATOM 7268 C C . THR C 1 293 ? -35.378 -11.729 -37.820 1.00 19.03 281 THR C C 1
ATOM 7269 O O . THR C 1 293 ? -36.014 -11.597 -38.857 1.00 20.07 281 THR C O 1
ATOM 7273 N N . VAL C 1 294 ? -35.840 -12.415 -36.771 1.00 16.41 282 VAL C N 1
ATOM 7274 C CA . VAL C 1 294 ? -37.185 -13.004 -36.754 1.00 16.27 282 VAL C CA 1
ATOM 7275 C C . VAL C 1 294 ? -38.224 -11.901 -36.800 1.00 16.30 282 VAL C C 1
ATOM 7276 O O . VAL C 1 294 ? -39.164 -11.988 -37.612 1.00 17.62 282 VAL C O 1
ATOM 7280 N N . PHE C 1 295 ? -38.056 -10.864 -35.966 1.00 17.71 283 PHE C N 1
ATOM 7281 C CA . PHE C 1 295 ? -39.016 -9.701 -35.983 1.00 18.19 283 PHE C CA 1
ATOM 7282 C C . PHE C 1 295 ? -39.064 -8.908 -37.316 1.00 17.55 283 PHE C C 1
ATOM 7283 O O . PHE C 1 295 ? -40.137 -8.436 -37.706 1.00 18.70 283 PHE C O 1
ATOM 7291 N N . ALA C 1 296 ? -37.953 -8.796 -38.012 1.00 17.80 284 ALA C N 1
ATOM 7292 C CA . ALA C 1 296 ? -37.953 -8.112 -39.304 1.00 20.08 284 ALA C CA 1
ATOM 7293 C C . ALA C 1 296 ? -38.877 -8.870 -40.275 1.00 22.89 284 ALA C C 1
ATOM 7294 O O . ALA C 1 296 ? -39.723 -8.293 -40.959 1.00 21.21 284 ALA C O 1
ATOM 7296 N N . ALA C 1 297 ? -38.742 -10.189 -40.269 1.00 20.22 285 ALA C N 1
ATOM 7297 C CA . ALA C 1 297 ? -39.626 -11.033 -41.053 1.00 20.39 285 ALA C CA 1
ATOM 7298 C C . ALA C 1 297 ? -41.073 -10.973 -40.632 1.00 19.96 285 ALA C C 1
ATOM 7299 O O . ALA C 1 297 ? -41.945 -10.831 -41.515 1.00 21.31 285 ALA C O 1
ATOM 7301 N N . TYR C 1 298 ? -41.355 -11.101 -39.332 1.00 18.31 286 TYR C N 1
ATOM 7302 C CA . TYR C 1 298 ? -42.662 -11.084 -38.826 1.00 19.87 286 TYR C CA 1
ATOM 7303 C C . TYR C 1 298 ? -43.340 -9.734 -39.147 1.00 21.17 286 TYR C C 1
ATOM 7304 O O . TYR C 1 298 ? -44.560 -9.705 -39.476 1.00 20.32 286 TYR C O 1
ATOM 7313 N N . ASN C 1 299 ? -42.593 -8.656 -39.005 1.00 22.74 287 ASN C N 1
ATOM 7314 C CA . ASN C 1 299 ? -43.191 -7.314 -39.126 1.00 24.18 287 ASN C CA 1
ATOM 7315 C C . ASN C 1 299 ? -43.550 -6.986 -40.562 1.00 23.72 287 ASN C C 1
ATOM 7316 O O . ASN C 1 299 ? -44.558 -6.268 -40.798 1.00 25.66 287 ASN C O 1
ATOM 7321 N N . TYR C 1 300 ? -42.755 -7.479 -41.513 1.00 21.66 288 TYR C N 1
ATOM 7322 C CA . TYR C 1 300 ? -43.074 -7.366 -42.943 1.00 20.93 288 TYR C CA 1
ATOM 7323 C C . TYR C 1 300 ? -44.081 -8.428 -43.459 1.00 23.00 288 TYR C C 1
ATOM 7324 O O . TYR C 1 300 ? -44.618 -8.273 -44.555 1.00 22.28 288 TYR C O 1
ATOM 7333 N N . TYR C 1 301 ? -44.331 -9.499 -42.707 1.00 20.06 289 TYR C N 1
ATOM 7334 C CA . TYR C 1 301 ? -45.263 -10.550 -43.125 1.00 20.57 289 TYR C CA 1
ATOM 7335 C C . TYR C 1 301 ? -46.647 -9.948 -43.460 1.00 22.37 289 TYR C C 1
ATOM 7336 O O . TYR C 1 301 ? -47.245 -9.275 -42.609 1.00 23.55 289 TYR C O 1
ATOM 7345 N N . ALA C 1 302 ? -47.085 -10.124 -44.703 1.00 24.40 290 ALA C N 1
ATOM 7346 C CA . ALA C 1 302 ? -48.281 -9.402 -45.212 1.00 24.14 290 ALA C CA 1
ATOM 7347 C C . ALA C 1 302 ? -49.628 -10.056 -44.989 1.00 27.52 290 ALA C C 1
ATOM 7348 O O . ALA C 1 302 ? -50.678 -9.455 -45.304 1.00 29.32 290 ALA C O 1
ATOM 7350 N N . GLY C 1 303 ? -49.658 -11.261 -44.431 1.00 25.63 291 GLY C N 1
ATOM 7351 C CA . GLY C 1 303 ? -50.903 -11.946 -44.130 1.00 22.54 291 GLY C CA 1
ATOM 7352 C C . GLY C 1 303 ? -51.350 -11.759 -42.726 1.00 21.38 291 GLY C C 1
ATOM 7353 O O . GLY C 1 303 ? -50.606 -11.244 -41.910 1.00 23.53 291 GLY C O 1
ATOM 7354 N N . PRO C 1 304 ? -52.568 -12.196 -42.399 1.00 23.06 292 PRO C N 1
ATOM 7355 C CA . PRO C 1 304 ? -53.006 -12.235 -41.008 1.00 22.81 292 PRO C CA 1
ATOM 7356 C C . PRO C 1 304 ? -52.030 -13.035 -40.153 1.00 24.26 292 PRO C C 1
ATOM 7357 O O . PRO C 1 304 ? -51.477 -14.054 -40.647 1.00 24.48 292 PRO C O 1
ATOM 7361 N N . LYS C 1 305 ? -51.714 -12.506 -38.988 1.00 22.48 293 LYS C N 1
ATOM 7362 C CA . LYS C 1 305 ? -50.516 -13.016 -38.244 1.00 23.88 293 LYS C CA 1
ATOM 7363 C C . LYS C 1 305 ? -50.574 -12.820 -36.767 1.00 25.31 293 LYS C C 1
ATOM 7364 O O . LYS C 1 305 ? -51.161 -11.820 -36.249 1.00 23.49 293 LYS C O 1
ATOM 7370 N N . GLU C 1 306 ? -49.941 -13.762 -36.028 1.00 20.77 294 GLU C N 1
ATOM 7371 C CA . GLU C 1 306 ? -49.733 -13.624 -34.644 1.00 18.76 294 GLU C CA 1
ATOM 7372 C C . GLU C 1 306 ? -48.306 -14.148 -34.341 1.00 18.55 294 GLU C C 1
ATOM 7373 O O . GLU C 1 306 ? -47.797 -14.922 -35.140 1.00 17.41 294 GLU C O 1
ATOM 7379 N N . ILE C 1 307 ? -47.736 -13.739 -33.208 1.00 21.37 295 ILE C N 1
ATOM 7380 C CA . ILE C 1 307 ? -46.430 -14.222 -32.775 1.00 19.18 295 ILE C CA 1
ATOM 7381 C C . ILE C 1 307 ? -46.462 -14.581 -31.329 1.00 22.91 295 ILE C C 1
ATOM 7382 O O . ILE C 1 307 ? -46.898 -13.778 -30.502 1.00 23.17 295 ILE C O 1
ATOM 7387 N N . ARG C 1 308 ? -45.891 -15.735 -30.974 1.00 19.27 296 ARG C N 1
ATOM 7388 C CA . ARG C 1 308 ? -45.753 -16.093 -29.565 1.00 18.18 296 ARG C CA 1
ATOM 7389 C C . ARG C 1 308 ? -44.333 -15.742 -29.149 1.00 17.99 296 ARG C C 1
ATOM 7390 O O . ARG C 1 308 ? -43.368 -16.113 -29.831 1.00 18.56 296 ARG C O 1
ATOM 7398 N N . ILE C 1 309 ? -44.204 -14.984 -28.087 1.00 16.49 297 ILE C N 1
ATOM 7399 C CA . ILE C 1 309 ? -42.896 -14.445 -27.705 1.00 16.68 297 ILE C CA 1
ATOM 7400 C C . ILE C 1 309 ? -42.501 -15.186 -26.481 1.00 17.70 297 ILE C C 1
ATOM 7401 O O . ILE C 1 309 ? -43.201 -15.130 -25.481 1.00 16.70 297 ILE C O 1
ATOM 7406 N N . TYR C 1 310 ? -41.325 -15.839 -26.510 1.00 16.20 298 TYR C N 1
ATOM 7407 C CA . TYR C 1 310 ? -40.780 -16.521 -25.315 1.00 16.72 298 TYR C CA 1
ATOM 7408 C C . TYR C 1 310 ? -39.585 -15.801 -24.810 1.00 15.45 298 TYR C C 1
ATOM 7409 O O . TYR C 1 310 ? -38.517 -15.954 -25.327 1.00 16.79 298 TYR C O 1
ATOM 7418 N N . PRO C 1 311 ? -39.766 -14.931 -23.804 1.00 18.03 299 PRO C N 1
ATOM 7419 C CA . PRO C 1 311 ? -38.626 -14.017 -23.462 1.00 18.72 299 PRO C CA 1
ATOM 7420 C C . PRO C 1 311 ? -37.377 -14.635 -22.857 1.00 19.12 299 PRO C C 1
ATOM 7421 O O . PRO C 1 311 ? -36.268 -14.074 -22.987 1.00 17.93 299 PRO C O 1
ATOM 7425 N N . TYR C 1 312 ? -37.532 -15.768 -22.179 1.00 21.05 300 TYR C N 1
ATOM 7426 C CA . TYR C 1 312 ? -36.430 -16.440 -21.497 1.00 19.29 300 TYR C CA 1
ATOM 7427 C C . TYR C 1 312 ? -35.848 -17.616 -22.258 1.00 17.74 300 TYR C C 1
ATOM 7428 O O . TYR C 1 312 ? -34.829 -18.147 -21.836 1.00 19.24 300 TYR C O 1
ATOM 7437 N N . ASN C 1 313 ? -36.433 -18.013 -23.377 1.00 16.96 301 ASN C N 1
ATOM 7438 C CA . ASN C 1 313 ? -35.927 -19.089 -24.167 1.00 15.80 301 ASN C CA 1
ATOM 7439 C C . ASN C 1 313 ? -34.894 -18.657 -25.207 1.00 16.60 301 ASN C C 1
ATOM 7440 O O . ASN C 1 313 ? -35.001 -17.588 -25.821 1.00 17.46 301 ASN C O 1
ATOM 7445 N N . ASN C 1 314 ? -33.918 -19.554 -25.384 1.00 17.91 302 ASN C N 1
ATOM 7446 C CA A ASN C 1 314 ? -32.923 -19.518 -26.498 0.50 17.00 302 ASN C CA 1
ATOM 7447 C CA B ASN C 1 314 ? -32.959 -19.492 -26.477 0.50 16.95 302 ASN C CA 1
ATOM 7448 C C . ASN C 1 314 ? -33.592 -20.186 -27.722 1.00 16.61 302 ASN C C 1
ATOM 7449 O O . ASN C 1 314 ? -34.828 -20.087 -27.940 1.00 15.85 302 ASN C O 1
ATOM 7458 N N . HIS C 1 315 ? -32.785 -20.844 -28.556 1.00 15.78 303 HIS C N 1
ATOM 7459 C CA . HIS C 1 315 ? -33.231 -21.367 -29.825 1.00 16.83 303 HIS C CA 1
ATOM 7460 C C . HIS C 1 315 ? -34.300 -22.481 -29.786 1.00 16.30 303 HIS C C 1
ATOM 7461 O O . HIS C 1 315 ? -34.958 -22.731 -30.792 1.00 16.88 303 HIS C O 1
ATOM 7468 N N . GLU C 1 316 ? -34.537 -23.044 -28.610 1.00 15.00 304 GLU C N 1
ATOM 7469 C CA . GLU C 1 316 ? -35.623 -23.985 -28.370 1.00 15.78 304 GLU C CA 1
ATOM 7470 C C . GLU C 1 316 ? -36.966 -23.282 -28.456 1.00 16.69 304 GLU C C 1
ATOM 7471 O O . GLU C 1 316 ? -37.983 -23.946 -28.631 1.00 15.36 304 GLU C O 1
ATOM 7477 N N . GLY C 1 317 ? -36.968 -21.957 -28.341 1.00 17.67 305 GLY C N 1
ATOM 7478 C CA . GLY C 1 317 ? -38.213 -21.141 -28.397 1.00 16.80 305 GLY C CA 1
ATOM 7479 C C . GLY C 1 317 ? -39.219 -21.656 -27.388 1.00 17.34 305 GLY C C 1
ATOM 7480 O O . GLY C 1 317 ? -38.845 -21.929 -26.260 1.00 18.74 305 GLY C O 1
ATOM 7481 N N . GLY C 1 318 ? -40.474 -21.895 -27.811 1.00 16.75 306 GLY C N 1
ATOM 7482 C CA . GLY C 1 318 ? -41.552 -22.281 -26.943 1.00 15.86 306 GLY C CA 1
ATOM 7483 C C . GLY C 1 318 ? -41.677 -23.798 -26.792 1.00 16.45 306 GLY C C 1
ATOM 7484 O O . GLY C 1 318 ? -42.524 -24.252 -26.005 1.00 15.73 306 GLY C O 1
ATOM 7485 N N . GLY C 1 319 ? -40.855 -24.588 -27.536 1.00 16.48 307 GLY C N 1
ATOM 7486 C CA . GLY C 1 319 ? -40.898 -26.034 -27.446 1.00 17.13 307 GLY C CA 1
ATOM 7487 C C . GLY C 1 319 ? -42.287 -26.666 -27.435 1.00 18.68 307 GLY C C 1
ATOM 7488 O O . GLY C 1 319 ? -43.101 -26.355 -28.285 1.00 16.61 307 GLY C O 1
ATOM 7489 N N . SER C 1 320 ? -42.549 -27.533 -26.465 1.00 17.14 308 SER C N 1
ATOM 7490 C CA . SER C 1 320 ? -43.809 -28.291 -26.402 1.00 18.15 308 SER C CA 1
ATOM 7491 C C . SER C 1 320 ? -45.005 -27.384 -26.110 1.00 20.30 308 SER C C 1
ATOM 7492 O O . SER C 1 320 ? -46.164 -27.746 -26.435 1.00 20.79 308 SER C O 1
ATOM 7495 N N . PHE C 1 321 ? -44.753 -26.235 -25.455 1.00 17.44 309 PHE C N 1
ATOM 7496 C CA A PHE C 1 321 ? -45.808 -25.245 -25.220 0.50 18.09 309 PHE C CA 1
ATOM 7497 C CA B PHE C 1 321 ? -45.811 -25.257 -25.223 0.50 18.03 309 PHE C CA 1
ATOM 7498 C C . PHE C 1 321 ? -46.232 -24.669 -26.569 1.00 17.70 309 PHE C C 1
ATOM 7499 O O . PHE C 1 321 ? -47.421 -24.484 -26.829 1.00 18.23 309 PHE C O 1
ATOM 7514 N N . GLN C 1 322 ? -45.258 -24.324 -27.400 1.00 16.63 310 GLN C N 1
ATOM 7515 C CA . GLN C 1 322 ? -45.574 -23.722 -28.700 1.00 16.22 310 GLN C CA 1
ATOM 7516 C C . GLN C 1 322 ? -46.344 -24.724 -29.612 1.00 17.36 310 GLN C C 1
ATOM 7517 O O . GLN C 1 322 ? -47.240 -24.322 -30.390 1.00 16.79 310 GLN C O 1
ATOM 7523 N N . ALA C 1 323 ? -46.037 -26.013 -29.462 1.00 17.06 311 ALA C N 1
ATOM 7524 C CA . ALA C 1 323 ? -46.717 -27.045 -30.232 1.00 18.63 311 ALA C CA 1
ATOM 7525 C C . ALA C 1 323 ? -48.213 -26.964 -29.906 1.00 19.52 311 ALA C C 1
ATOM 7526 O O . ALA C 1 323 ? -49.089 -27.080 -30.794 1.00 20.50 311 ALA C O 1
ATOM 7528 N N . VAL C 1 324 ? -48.518 -26.781 -28.624 1.00 20.53 312 VAL C N 1
ATOM 7529 C CA . VAL C 1 324 ? -49.931 -26.702 -28.204 1.00 22.23 312 VAL C CA 1
ATOM 7530 C C . VAL C 1 324 ? -50.551 -25.412 -28.778 1.00 21.52 312 VAL C C 1
ATOM 7531 O O . VAL C 1 324 ? -51.680 -25.442 -29.238 1.00 21.26 312 VAL C O 1
ATOM 7535 N N . GLU C 1 325 ? -49.815 -24.302 -28.789 1.00 19.87 313 GLU C N 1
ATOM 7536 C CA . GLU C 1 325 ? -50.300 -23.065 -29.392 1.00 21.32 313 GLU C CA 1
ATOM 7537 C C . GLU C 1 325 ? -50.676 -23.250 -30.858 1.00 22.39 313 GLU C C 1
ATOM 7538 O O . GLU C 1 325 ? -51.711 -22.731 -31.289 1.00 22.55 313 GLU C O 1
ATOM 7544 N N . GLN C 1 326 ? -49.882 -24.033 -31.599 1.00 19.80 314 GLN C N 1
ATOM 7545 C CA . GLN C 1 326 ? -50.119 -24.337 -32.988 1.00 18.46 314 GLN C CA 1
ATOM 7546 C C . GLN C 1 326 ? -51.397 -25.107 -33.224 1.00 18.30 314 GLN C C 1
ATOM 7547 O O . GLN C 1 326 ? -52.184 -24.751 -34.087 1.00 17.89 314 GLN C O 1
ATOM 7553 N N . VAL C 1 327 ? -51.607 -26.161 -32.454 1.00 18.69 315 VAL C N 1
ATOM 7554 C CA . VAL C 1 327 ? -52.809 -26.954 -32.581 1.00 19.31 315 VAL C CA 1
ATOM 7555 C C . VAL C 1 327 ? -54.042 -26.075 -32.349 1.00 20.07 315 VAL C C 1
ATOM 7556 O O . VAL C 1 327 ? -55.064 -26.206 -33.052 1.00 21.38 315 VAL C O 1
ATOM 7560 N N . LYS C 1 328 ? -53.989 -25.258 -31.300 1.00 21.72 316 LYS C N 1
ATOM 7561 C CA . LYS C 1 328 ? -55.089 -24.320 -30.968 1.00 23.39 316 LYS C CA 1
ATOM 7562 C C . LYS C 1 328 ? -55.332 -23.287 -32.086 1.00 24.97 316 LYS C C 1
ATOM 7563 O O . LYS C 1 328 ? -56.492 -22.990 -32.423 1.00 26.16 316 LYS C O 1
ATOM 7569 N N . PHE C 1 329 ? -54.253 -22.750 -32.666 1.00 22.96 317 PHE C N 1
ATOM 7570 C CA . PHE C 1 329 ? -54.329 -21.748 -33.726 1.00 21.08 317 PHE C CA 1
ATOM 7571 C C . PHE C 1 329 ? -54.987 -22.363 -34.960 1.00 22.69 317 PHE C C 1
ATOM 7572 O O . PHE C 1 329 ? -55.870 -21.752 -35.594 1.00 21.31 317 PHE C O 1
ATOM 7580 N N . LEU C 1 330 ? -54.576 -23.569 -35.338 1.00 22.02 318 LEU C N 1
ATOM 7581 C CA . LEU C 1 330 ? -55.155 -24.202 -36.520 1.00 21.19 318 LEU C CA 1
ATOM 7582 C C . LEU C 1 330 ? -56.660 -24.589 -36.324 1.00 22.29 318 LEU C C 1
ATOM 7583 O O . LEU C 1 330 ? -57.494 -24.497 -37.243 1.00 20.73 318 LEU C O 1
ATOM 7588 N N . LYS C 1 331 ? -56.979 -24.979 -35.114 1.00 23.09 319 LYS C N 1
ATOM 7589 C CA . LYS C 1 331 ? -58.330 -25.367 -34.806 1.00 27.12 319 LYS C CA 1
ATOM 7590 C C . LYS C 1 331 ? -59.268 -24.168 -34.977 1.00 25.63 319 LYS C C 1
ATOM 7591 O O . LYS C 1 331 ? -60.294 -24.266 -35.619 1.00 26.22 319 LYS C O 1
ATOM 7597 N N . LYS C 1 332 ? -58.884 -23.052 -34.391 1.00 27.04 320 LYS C N 1
ATOM 7598 C CA . LYS C 1 332 ? -59.664 -21.790 -34.494 1.00 27.83 320 LYS C CA 1
ATOM 7599 C C . LYS C 1 332 ? -59.713 -21.332 -35.936 1.00 27.60 320 LYS C C 1
ATOM 7600 O O . LYS C 1 332 ? -60.802 -21.056 -36.481 1.00 27.90 320 LYS C O 1
ATOM 7602 N N . LEU C 1 333 ? -58.567 -21.330 -36.637 1.00 24.10 321 LEU C N 1
ATOM 7603 C CA . LEU C 1 333 ? -58.551 -20.982 -38.041 1.00 26.58 321 LEU C CA 1
ATOM 7604 C C . LEU C 1 333 ? -59.463 -21.833 -38.910 1.00 29.91 321 LEU C C 1
ATOM 7605 O O . LEU C 1 333 ? -60.192 -21.288 -39.704 1.00 28.76 321 LEU C O 1
ATOM 7610 N N . PHE C 1 334 ? -59.419 -23.149 -38.787 1.00 26.55 322 PHE C N 1
ATOM 7611 C CA . PHE C 1 334 ? -60.238 -24.005 -39.621 1.00 31.45 322 PHE C CA 1
ATOM 7612 C C . PHE C 1 334 ? -61.739 -24.054 -39.246 1.00 35.69 322 PHE C C 1
ATOM 7613 O O . PHE C 1 334 ? -62.532 -24.449 -40.082 1.00 40.55 322 PHE C O 1
ATOM 7621 N N . GLU C 1 335 ? -62.135 -23.654 -38.039 1.00 41.10 323 GLU C N 1
ATOM 7622 C CA . GLU C 1 335 ? -63.577 -23.488 -37.691 1.00 52.58 323 GLU C CA 1
ATOM 7623 C C . GLU C 1 335 ? -64.348 -22.504 -38.584 1.00 54.47 323 GLU C C 1
ATOM 7624 O O . GLU C 1 335 ? -63.826 -21.461 -38.981 1.00 60.61 323 GLU C O 1
ATOM 7630 N N . PHE D 1 16 ? -6.883 -37.932 -13.184 1.00 38.27 4 PHE D N 1
ATOM 7631 C CA . PHE D 1 16 ? -6.081 -37.706 -14.447 1.00 40.15 4 PHE D CA 1
ATOM 7632 C C . PHE D 1 16 ? -4.562 -38.062 -14.381 1.00 38.10 4 PHE D C 1
ATOM 7633 O O . PHE D 1 16 ? -3.900 -38.226 -15.413 1.00 38.79 4 PHE D O 1
ATOM 7641 N N . ASP D 1 17 ? -3.995 -38.128 -13.176 1.00 36.92 5 ASP D N 1
ATOM 7642 C CA . ASP D 1 17 ? -2.570 -38.460 -13.000 1.00 30.06 5 ASP D CA 1
ATOM 7643 C C . ASP D 1 17 ? -2.388 -39.961 -12.663 1.00 31.33 5 ASP D C 1
ATOM 7644 O O . ASP D 1 17 ? -3.310 -40.736 -12.824 1.00 33.02 5 ASP D O 1
ATOM 7649 N N . LEU D 1 18 ? -1.212 -40.382 -12.223 1.00 26.42 6 LEU D N 1
ATOM 7650 C CA . LEU D 1 18 ? -1.059 -41.724 -11.682 1.00 26.38 6 LEU D CA 1
ATOM 7651 C C . LEU D 1 18 ? -2.082 -42.019 -10.576 1.00 27.93 6 LEU D C 1
ATOM 7652 O O . LEU D 1 18 ? -2.441 -41.151 -9.813 1.00 25.56 6 LEU D O 1
ATOM 7657 N N . PRO D 1 19 ? -2.586 -43.259 -10.515 1.00 30.11 7 PRO D N 1
ATOM 7658 C CA . PRO D 1 19 ? -3.460 -43.638 -9.417 1.00 30.31 7 PRO D CA 1
ATOM 7659 C C . PRO D 1 19 ? -2.715 -43.597 -8.101 1.00 27.32 7 PRO D C 1
ATOM 7660 O O . PRO D 1 19 ? -1.500 -43.752 -8.092 1.00 28.92 7 PRO D O 1
ATOM 7664 N N . LEU D 1 20 ? -3.446 -43.435 -7.008 1.00 26.85 8 LEU D N 1
ATOM 7665 C CA . LEU D 1 20 ? -2.836 -43.227 -5.702 1.00 28.02 8 LEU D CA 1
ATOM 7666 C C . LEU D 1 20 ? -1.805 -44.274 -5.310 1.00 30.38 8 LEU D C 1
ATOM 7667 O O . LEU D 1 20 ? -0.761 -43.919 -4.763 1.00 24.55 8 LEU D O 1
ATOM 7672 N N . GLU D 1 21 ? -2.076 -45.561 -5.617 1.00 29.72 9 GLU D N 1
ATOM 7673 C CA . GLU D 1 21 ? -1.159 -46.647 -5.255 1.00 28.15 9 GLU D CA 1
ATOM 7674 C C . GLU D 1 21 ? 0.190 -46.433 -5.917 1.00 25.53 9 GLU D C 1
ATOM 7675 O O . GLU D 1 21 ? 1.218 -46.745 -5.334 1.00 32.65 9 GLU D O 1
ATOM 7677 N N . GLU D 1 22 ? 0.196 -45.899 -7.131 1.00 25.75 10 GLU D N 1
ATOM 7678 C CA . GLU D 1 22 ? 1.425 -45.626 -7.828 1.00 24.85 10 GLU D CA 1
ATOM 7679 C C . GLU D 1 22 ? 2.110 -44.333 -7.343 1.00 24.41 10 GLU D C 1
ATOM 7680 O O . GLU D 1 22 ? 3.358 -44.277 -7.266 1.00 23.03 10 GLU D O 1
ATOM 7686 N N . LEU D 1 23 ? 1.305 -43.310 -7.036 1.00 22.11 11 LEU D N 1
ATOM 7687 C CA . LEU D 1 23 ? 1.825 -42.027 -6.563 1.00 22.72 11 LEU D CA 1
ATOM 7688 C C . LEU D 1 23 ? 2.567 -42.247 -5.302 1.00 24.31 11 LEU D C 1
ATOM 7689 O O . LEU D 1 23 ? 3.660 -41.717 -5.156 1.00 25.73 11 LEU D O 1
ATOM 7694 N N . LYS D 1 24 ? 2.007 -43.055 -4.383 1.00 24.95 12 LYS D N 1
ATOM 7695 C CA . LYS D 1 24 ? 2.723 -43.342 -3.123 1.00 29.43 12 LYS D CA 1
ATOM 7696 C C . LYS D 1 24 ? 4.111 -43.994 -3.254 1.00 29.95 12 LYS D C 1
ATOM 7697 O O . LYS D 1 24 ? 4.886 -43.917 -2.317 1.00 32.24 12 LYS D O 1
ATOM 7703 N N . LYS D 1 25 ? 4.447 -44.610 -4.383 1.00 29.48 13 LYS D N 1
ATOM 7704 C CA . LYS D 1 25 ? 5.802 -45.093 -4.578 1.00 32.51 13 LYS D CA 1
ATOM 7705 C C . LYS D 1 25 ? 6.472 -44.504 -5.801 1.00 31.88 13 LYS D C 1
ATOM 7706 O O . LYS D 1 25 ? 7.475 -45.036 -6.279 1.00 29.60 13 LYS D O 1
ATOM 7712 N N . TYR D 1 26 ? 5.957 -43.357 -6.285 1.00 24.69 14 TYR D N 1
ATOM 7713 C CA . TYR D 1 26 ? 6.575 -42.649 -7.427 1.00 25.27 14 TYR D CA 1
ATOM 7714 C C . TYR D 1 26 ? 7.859 -41.938 -7.007 1.00 24.25 14 TYR D C 1
ATOM 7715 O O . TYR D 1 26 ? 7.814 -41.008 -6.226 1.00 25.95 14 TYR D O 1
ATOM 7724 N N . ARG D 1 27 ? 8.994 -42.394 -7.536 1.00 27.19 15 ARG D N 1
ATOM 7725 C CA . ARG D 1 27 ? 10.315 -41.954 -7.109 1.00 30.38 15 ARG D CA 1
ATOM 7726 C C . ARG D 1 27 ? 11.115 -41.908 -8.368 1.00 29.15 15 ARG D C 1
ATOM 7727 O O . ARG D 1 27 ? 12.024 -42.723 -8.579 1.00 32.71 15 ARG D O 1
ATOM 7729 N N . PRO D 1 28 ? 10.788 -40.942 -9.242 1.00 27.06 16 PRO D N 1
ATOM 7730 C CA . PRO D 1 28 ? 11.472 -40.846 -10.518 1.00 25.98 16 PRO D CA 1
ATOM 7731 C C . PRO D 1 28 ? 12.939 -40.523 -10.342 1.00 25.77 16 PRO D C 1
ATOM 7732 O O . PRO D 1 28 ? 13.310 -39.980 -9.303 1.00 27.16 16 PRO D O 1
ATOM 7736 N N . GLU D 1 29 ? 13.772 -40.882 -11.319 1.00 25.19 17 GLU D N 1
ATOM 7737 C CA . GLU D 1 29 ? 15.207 -40.604 -11.236 1.00 27.18 17 GLU D CA 1
ATOM 7738 C C . GLU D 1 29 ? 15.361 -39.094 -11.213 1.00 24.28 17 GLU D C 1
ATOM 7739 O O . GLU D 1 29 ? 14.792 -38.428 -12.038 1.00 28.70 17 GLU D O 1
ATOM 7741 N N . ARG D 1 30 ? 16.124 -38.564 -10.268 1.00 25.81 18 ARG D N 1
ATOM 7742 C CA . ARG D 1 30 ? 16.345 -37.113 -10.180 1.00 25.06 18 ARG D CA 1
ATOM 7743 C C . ARG D 1 30 ? 17.382 -36.645 -11.205 1.00 25.09 18 ARG D C 1
ATOM 7744 O O . ARG D 1 30 ? 18.230 -37.406 -11.647 1.00 25.52 18 ARG D O 1
ATOM 7752 N N . TYR D 1 31 ? 17.257 -35.403 -11.649 1.00 24.47 19 TYR D N 1
ATOM 7753 C CA . TYR D 1 31 ? 18.201 -34.804 -12.547 1.00 25.12 19 TYR D CA 1
ATOM 7754 C C . TYR D 1 31 ? 18.673 -33.533 -11.846 1.00 25.80 19 TYR D C 1
ATOM 7755 O O . TYR D 1 31 ? 17.856 -32.649 -11.571 1.00 25.43 19 TYR D O 1
ATOM 7764 N N . GLU D 1 32 ? 19.971 -33.440 -11.586 1.00 26.22 20 GLU D N 1
ATOM 7765 C CA . GLU D 1 32 ? 20.593 -32.224 -11.142 1.00 25.56 20 GLU D CA 1
ATOM 7766 C C . GLU D 1 32 ? 22.046 -32.212 -11.605 1.00 27.23 20 GLU D C 1
ATOM 7767 O O . GLU D 1 32 ? 22.633 -33.270 -11.889 1.00 26.27 20 GLU D O 1
ATOM 7773 N N . GLU D 1 33 ? 22.583 -31.012 -11.706 1.00 25.19 21 GLU D N 1
ATOM 7774 C CA . GLU D 1 33 ? 23.953 -30.786 -12.127 1.00 26.48 21 GLU D CA 1
ATOM 7775 C C . GLU D 1 33 ? 24.878 -31.122 -10.960 1.00 26.33 21 GLU D C 1
ATOM 7776 O O . GLU D 1 33 ? 24.471 -31.122 -9.780 1.00 24.83 21 GLU D O 1
ATOM 7782 N N . LYS D 1 34 ? 26.112 -31.490 -11.308 1.00 27.16 22 LYS D N 1
ATOM 7783 C CA . LYS D 1 34 ? 27.196 -31.794 -10.296 1.00 27.88 22 LYS D CA 1
ATOM 7784 C C . LYS D 1 34 ? 27.403 -30.679 -9.265 1.00 23.87 22 LYS D C 1
ATOM 7785 O O . LYS D 1 34 ? 27.701 -30.960 -8.123 1.00 21.69 22 LYS D O 1
ATOM 7787 N N . ASP D 1 35 ? 27.214 -29.433 -9.696 1.00 23.77 23 ASP D N 1
ATOM 7788 C CA . ASP D 1 35 ? 27.430 -28.244 -8.896 1.00 25.21 23 ASP D CA 1
ATOM 7789 C C . ASP D 1 35 ? 26.179 -27.636 -8.238 1.00 21.60 23 ASP D C 1
ATOM 7790 O O . ASP D 1 35 ? 26.223 -26.497 -7.852 1.00 22.13 23 ASP D O 1
ATOM 7795 N N . PHE D 1 36 ? 25.083 -28.384 -8.126 1.00 21.07 24 PHE D N 1
ATOM 7796 C CA . PHE D 1 36 ? 23.866 -27.929 -7.390 1.00 20.58 24 PHE D CA 1
ATOM 7797 C C . PHE D 1 36 ? 24.210 -27.288 -6.026 1.00 21.40 24 PHE D C 1
ATOM 7798 O O . PHE D 1 36 ? 23.893 -26.113 -5.781 1.00 19.59 24 PHE D O 1
ATOM 7806 N N . ASP D 1 37 ? 24.912 -28.031 -5.160 1.00 21.87 25 ASP D N 1
ATOM 7807 C CA . ASP D 1 37 ? 25.246 -27.535 -3.817 1.00 24.25 25 ASP D CA 1
ATOM 7808 C C . ASP D 1 37 ? 26.168 -26.332 -3.867 1.00 22.45 25 ASP D C 1
ATOM 7809 O O . ASP D 1 37 ? 25.977 -25.387 -3.092 1.00 22.83 25 ASP D O 1
ATOM 7814 N N . GLU D 1 38 ? 27.164 -26.369 -4.737 1.00 22.88 26 GLU D N 1
ATOM 7815 C CA . GLU D 1 38 ? 28.107 -25.274 -4.859 1.00 25.21 26 GLU D CA 1
ATOM 7816 C C . GLU D 1 38 ? 27.389 -23.988 -5.303 1.00 23.97 26 GLU D C 1
ATOM 7817 O O . GLU D 1 38 ? 27.703 -22.898 -4.838 1.00 23.06 26 GLU D O 1
ATOM 7823 N N . PHE D 1 39 ? 26.453 -24.138 -6.252 1.00 21.29 27 PHE D N 1
ATOM 7824 C CA . PHE D 1 39 ? 25.685 -22.995 -6.732 1.00 20.25 27 PHE D CA 1
ATOM 7825 C C . PHE D 1 39 ? 24.971 -22.301 -5.585 1.00 19.16 27 PHE D C 1
ATOM 7826 O O . PHE D 1 39 ? 24.972 -21.055 -5.534 1.00 19.64 27 PHE D O 1
ATOM 7834 N N . TRP D 1 40 ? 24.365 -23.090 -4.683 1.00 20.20 28 TRP D N 1
ATOM 7835 C CA . TRP D 1 40 ? 23.549 -22.556 -3.601 1.00 19.59 28 TRP D CA 1
ATOM 7836 C C . TRP D 1 40 ? 24.433 -21.968 -2.501 1.00 21.47 28 TRP D C 1
ATOM 7837 O O . TRP D 1 40 ? 24.120 -20.916 -1.951 1.00 20.60 28 TRP D O 1
ATOM 7848 N N . GLU D 1 41 ? 25.548 -22.652 -2.216 1.00 23.43 29 GLU D N 1
ATOM 7849 C CA . GLU D 1 41 ? 26.566 -22.115 -1.304 1.00 24.79 29 GLU D CA 1
ATOM 7850 C C . GLU D 1 41 ? 27.150 -20.786 -1.765 1.00 22.41 29 GLU D C 1
ATOM 7851 O O . GLU D 1 41 ? 27.258 -19.854 -0.995 1.00 23.17 29 GLU D O 1
ATOM 7857 N N . GLU D 1 42 ? 27.578 -20.706 -2.987 1.00 21.41 30 GLU D N 1
ATOM 7858 C CA . GLU D 1 42 ? 28.039 -19.422 -3.518 1.00 26.19 30 GLU D CA 1
ATOM 7859 C C . GLU D 1 42 ? 26.954 -18.355 -3.491 1.00 25.65 30 GLU D C 1
ATOM 7860 O O . GLU D 1 42 ? 27.237 -17.221 -3.053 1.00 23.03 30 GLU D O 1
ATOM 7866 N N . THR D 1 43 ? 25.731 -18.732 -3.925 1.00 21.15 31 THR D N 1
ATOM 7867 C CA . THR D 1 43 ? 24.605 -17.797 -3.880 1.00 20.41 31 THR D CA 1
ATOM 7868 C C . THR D 1 43 ? 24.395 -17.222 -2.477 1.00 20.73 31 THR D C 1
ATOM 7869 O O . THR D 1 43 ? 24.311 -15.974 -2.297 1.00 19.02 31 THR D O 1
ATOM 7873 N N . LEU D 1 44 ? 24.301 -18.108 -1.504 1.00 17.38 32 LEU D N 1
ATOM 7874 C CA . LEU D 1 44 ? 24.017 -17.681 -0.156 1.00 20.47 32 LEU D CA 1
ATOM 7875 C C . LEU D 1 44 ? 25.178 -16.843 0.484 1.00 21.82 32 LEU D C 1
ATOM 7876 O O . LEU D 1 44 ? 24.896 -15.857 1.187 1.00 21.98 32 LEU D O 1
ATOM 7881 N N . ALA D 1 45 ? 26.424 -17.287 0.262 1.00 24.67 33 ALA D N 1
ATOM 7882 C CA . ALA D 1 45 ? 27.616 -16.547 0.732 1.00 23.75 33 ALA D CA 1
ATOM 7883 C C . ALA D 1 45 ? 27.684 -15.171 0.118 1.00 24.42 33 ALA D C 1
ATOM 7884 O O . ALA D 1 45 ? 27.948 -14.200 0.830 1.00 24.29 33 ALA D O 1
ATOM 7886 N N . GLU D 1 46 ? 27.400 -15.039 -1.163 1.00 24.55 34 GLU D N 1
ATOM 7887 C CA . GLU D 1 46 ? 27.396 -13.677 -1.745 1.00 29.05 34 GLU D CA 1
ATOM 7888 C C . GLU D 1 46 ? 26.327 -12.763 -1.112 1.00 25.58 34 GLU D C 1
ATOM 7889 O O . GLU D 1 46 ? 26.604 -11.562 -0.877 1.00 23.75 34 GLU D O 1
ATOM 7895 N N . SER D 1 47 ? 25.093 -13.296 -0.912 1.00 20.83 35 SER D N 1
ATOM 7896 C CA . SER D 1 47 ? 24.084 -12.490 -0.257 1.00 19.65 35 SER D CA 1
ATOM 7897 C C . SER D 1 47 ? 24.360 -12.175 1.211 1.00 22.26 35 SER D C 1
ATOM 7898 O O . SER D 1 47 ? 23.970 -11.098 1.706 1.00 21.40 35 SER D O 1
ATOM 7901 N N . GLU D 1 48 ? 25.068 -13.075 1.886 1.00 23.93 36 GLU D N 1
ATOM 7902 C CA . GLU D 1 48 ? 25.467 -12.850 3.294 1.00 25.80 36 GLU D CA 1
ATOM 7903 C C . GLU D 1 48 ? 26.530 -11.732 3.492 1.00 23.73 36 GLU D C 1
ATOM 7904 O O . GLU D 1 48 ? 26.681 -11.200 4.595 1.00 23.77 36 GLU D O 1
ATOM 7910 N N . LYS D 1 49 ? 27.203 -11.331 2.439 1.00 24.84 37 LYS D N 1
ATOM 7911 C CA . LYS D 1 49 ? 28.130 -10.185 2.520 1.00 28.22 37 LYS D CA 1
ATOM 7912 C C . LYS D 1 49 ? 27.433 -8.842 2.700 1.00 26.58 37 LYS D C 1
ATOM 7913 O O . LYS D 1 49 ? 28.086 -7.842 3.009 1.00 28.08 37 LYS D O 1
ATOM 7919 N N . PHE D 1 50 ? 26.123 -8.796 2.476 1.00 21.46 38 PHE D N 1
ATOM 7920 C CA . PHE D 1 50 ? 25.347 -7.621 2.732 1.00 20.75 38 PHE D CA 1
ATOM 7921 C C . PHE D 1 50 ? 24.700 -7.743 4.103 1.00 21.02 38 PHE D C 1
ATOM 7922 O O . PHE D 1 50 ? 24.310 -8.835 4.501 1.00 21.06 38 PHE D O 1
ATOM 7930 N N . PRO D 1 51 ? 24.628 -6.634 4.870 1.00 19.25 39 PRO D N 1
ATOM 7931 C CA . PRO D 1 51 ? 24.015 -6.817 6.181 1.00 19.42 39 PRO D CA 1
ATOM 7932 C C . PRO D 1 51 ? 22.488 -7.107 6.074 1.00 17.09 39 PRO D C 1
ATOM 7933 O O . PRO D 1 51 ? 21.825 -6.474 5.276 1.00 16.64 39 PRO D O 1
ATOM 7937 N N . LEU D 1 52 ? 21.964 -7.998 6.902 1.00 15.65 40 LEU D N 1
ATOM 7938 C CA . LEU D 1 52 ? 20.509 -8.274 6.910 1.00 17.53 40 LEU D CA 1
ATOM 7939 C C . LEU D 1 52 ? 19.644 -7.036 7.225 1.00 16.33 40 LEU D C 1
ATOM 7940 O O . LEU D 1 52 ? 18.643 -6.792 6.588 1.00 14.57 40 LEU D O 1
ATOM 7945 N N . ASP D 1 53 ? 20.061 -6.265 8.245 1.00 17.41 41 ASP D N 1
ATOM 7946 C CA . ASP D 1 53 ? 19.395 -5.010 8.633 1.00 16.80 41 ASP D CA 1
ATOM 7947 C C . ASP D 1 53 ? 17.870 -5.184 8.652 1.00 17.92 41 ASP D C 1
ATOM 7948 O O . ASP D 1 53 ? 17.148 -4.476 7.942 1.00 16.88 41 ASP D O 1
ATOM 7953 N N . PRO D 1 54 ? 17.412 -6.123 9.481 1.00 16.04 42 PRO D N 1
ATOM 7954 C CA . PRO D 1 54 ? 15.980 -6.241 9.627 1.00 17.11 42 PRO D CA 1
ATOM 7955 C C . PRO D 1 54 ? 15.390 -4.997 10.315 1.00 17.40 42 PRO D C 1
ATOM 7956 O O . PRO D 1 54 ? 15.914 -4.541 11.359 1.00 17.84 42 PRO D O 1
ATOM 7960 N N . VAL D 1 55 ? 14.311 -4.479 9.772 1.00 16.53 43 VAL D N 1
ATOM 7961 C CA . VAL D 1 55 ? 13.688 -3.245 10.235 1.00 16.74 43 VAL D CA 1
ATOM 7962 C C . VAL D 1 55 ? 12.256 -3.623 10.547 1.00 19.46 43 VAL D C 1
ATOM 7963 O O . VAL D 1 55 ? 11.603 -4.259 9.690 1.00 17.16 43 VAL D O 1
ATOM 7967 N N . PHE D 1 56 ? 11.829 -3.350 11.785 1.00 17.05 44 PHE D N 1
ATOM 7968 C CA . PHE D 1 56 ? 10.454 -3.659 12.260 1.00 18.31 44 PHE D CA 1
ATOM 7969 C C . PHE D 1 56 ? 9.799 -2.371 12.713 1.00 20.41 44 PHE D C 1
ATOM 7970 O O . PHE D 1 56 ? 10.099 -1.869 13.840 1.00 22.85 44 PHE D O 1
ATOM 7978 N N . GLU D 1 57 ? 8.964 -1.766 11.878 1.00 18.94 45 GLU D N 1
ATOM 7979 C CA . GLU D 1 57 ? 8.389 -0.461 12.223 1.00 20.64 45 GLU D CA 1
ATOM 7980 C C . GLU D 1 57 ? 7.021 -0.700 12.697 1.00 23.57 45 GLU D C 1
ATOM 7981 O O . GLU D 1 57 ? 6.201 -1.146 11.909 1.00 18.70 45 GLU D O 1
ATOM 7987 N N . ARG D 1 58 ? 6.758 -0.400 13.975 1.00 22.22 46 ARG D N 1
ATOM 7988 C CA . ARG D 1 58 ? 5.458 -0.618 14.576 1.00 24.23 46 ARG D CA 1
ATOM 7989 C C . ARG D 1 58 ? 4.449 0.276 13.897 1.00 25.63 46 ARG D C 1
ATOM 7990 O O . ARG D 1 58 ? 4.718 1.459 13.611 1.00 22.61 46 ARG D O 1
ATOM 7998 N N . MET D 1 59 ? 3.321 -0.305 13.506 1.00 25.35 47 MET D N 1
ATOM 7999 C CA . MET D 1 59 ? 2.335 0.424 12.758 1.00 25.23 47 MET D CA 1
ATOM 8000 C C . MET D 1 59 ? 1.146 0.823 13.599 1.00 28.82 47 MET D C 1
ATOM 8001 O O . MET D 1 59 ? 0.736 0.085 14.489 1.00 28.71 47 MET D O 1
ATOM 8006 N N . GLU D 1 60 ? 0.601 1.980 13.258 1.00 28.85 48 GLU D N 1
ATOM 8007 C CA . GLU D 1 60 ? -0.755 2.367 13.655 1.00 30.71 48 GLU D CA 1
ATOM 8008 C C . GLU D 1 60 ? -1.759 1.489 12.874 1.00 27.43 48 GLU D C 1
ATOM 8009 O O . GLU D 1 60 ? -1.715 1.394 11.672 1.00 24.99 48 GLU D O 1
ATOM 8011 N N . SER D 1 61 ? -2.623 0.803 13.596 1.00 25.36 49 SER D N 1
ATOM 8012 C CA . SER D 1 61 ? -3.439 -0.252 13.002 1.00 24.24 49 SER D CA 1
ATOM 8013 C C . SER D 1 61 ? -4.794 -0.242 13.660 1.00 24.57 49 SER D C 1
ATOM 8014 O O . SER D 1 61 ? -4.885 0.061 14.837 1.00 22.45 49 SER D O 1
ATOM 8017 N N . HIS D 1 62 ? -5.834 -0.685 12.933 1.00 22.54 50 HIS D N 1
ATOM 8018 C CA . HIS D 1 62 ? -7.132 -0.885 13.535 1.00 23.02 50 HIS D CA 1
ATOM 8019 C C . HIS D 1 62 ? -7.161 -2.261 14.216 1.00 21.48 50 HIS D C 1
ATOM 8020 O O . HIS D 1 62 ? -8.096 -2.548 15.008 1.00 21.53 50 HIS D O 1
ATOM 8027 N N . LEU D 1 63 ? -6.178 -3.107 13.937 1.00 21.28 51 LEU D N 1
ATOM 8028 C CA . LEU D 1 63 ? -6.164 -4.416 14.590 1.00 20.02 51 LEU D CA 1
ATOM 8029 C C . LEU D 1 63 ? -6.045 -4.272 16.107 1.00 22.69 51 LEU D C 1
ATOM 8030 O O . LEU D 1 63 ? -5.302 -3.416 16.618 1.00 18.60 51 LEU D O 1
ATOM 8035 N N . LYS D 1 64 ? -6.781 -5.092 16.830 1.00 20.20 52 LYS D N 1
ATOM 8036 C CA . LYS D 1 64 ? -6.855 -4.947 18.296 1.00 23.18 52 LYS D CA 1
ATOM 8037 C C . LYS D 1 64 ? -6.259 -6.160 18.980 1.00 23.47 52 LYS D C 1
ATOM 8038 O O . LYS D 1 64 ? -5.782 -6.021 20.109 1.00 24.88 52 LYS D O 1
ATOM 8044 N N . THR D 1 65 ? -6.337 -7.363 18.378 1.00 19.71 53 THR D N 1
ATOM 8045 C CA . THR D 1 65 ? -5.755 -8.562 18.997 1.00 19.34 53 THR D CA 1
ATOM 8046 C C . THR D 1 65 ? -4.289 -8.856 18.648 1.00 20.53 53 THR D C 1
ATOM 8047 O O . THR D 1 65 ? -3.716 -9.790 19.194 1.00 21.69 53 THR D O 1
ATOM 8051 N N . VAL D 1 66 ? -3.706 -8.060 17.737 1.00 22.07 54 VAL D N 1
ATOM 8052 C CA . VAL D 1 66 ? -2.341 -8.261 17.285 1.00 23.01 54 VAL D CA 1
ATOM 8053 C C . VAL D 1 66 ? -1.680 -6.916 17.100 1.00 20.85 54 VAL D C 1
ATOM 8054 O O . VAL D 1 66 ? -2.349 -5.906 16.826 1.00 21.47 54 VAL D O 1
ATOM 8058 N N . GLU D 1 67 ? -0.378 -6.939 17.245 1.00 20.73 55 GLU D N 1
ATOM 8059 C CA . GLU D 1 67 ? 0.500 -5.806 16.985 1.00 24.27 55 GLU D CA 1
ATOM 8060 C C . GLU D 1 67 ? 1.062 -6.037 15.567 1.00 21.20 55 GLU D C 1
ATOM 8061 O O . GLU D 1 67 ? 1.543 -7.117 15.263 1.00 20.57 55 GLU D O 1
ATOM 8067 N N . ALA D 1 68 ? 0.980 -5.039 14.732 1.00 18.85 56 ALA D N 1
ATOM 8068 C CA . ALA D 1 68 ? 1.465 -5.141 13.376 1.00 18.15 56 ALA D CA 1
ATOM 8069 C C . ALA D 1 68 ? 2.746 -4.321 13.161 1.00 16.45 56 ALA D C 1
ATOM 8070 O O . ALA D 1 68 ? 2.782 -3.162 13.544 1.00 16.67 56 ALA D O 1
ATOM 8072 N N . TYR D 1 69 ? 3.750 -4.935 12.492 1.00 16.74 57 TYR D N 1
ATOM 8073 C CA . TYR D 1 69 ? 4.969 -4.243 12.056 1.00 15.79 57 TYR D CA 1
ATOM 8074 C C . TYR D 1 69 ? 5.201 -4.245 10.533 1.00 16.14 57 TYR D C 1
ATOM 8075 O O . TYR D 1 69 ? 4.919 -5.233 9.907 1.00 16.19 57 TYR D O 1
ATOM 8084 N N . ASP D 1 70 ? 5.614 -3.116 9.989 1.00 15.22 58 ASP D N 1
ATOM 8085 C CA . ASP D 1 70 ? 6.061 -2.980 8.617 1.00 16.00 58 ASP D CA 1
ATOM 8086 C C . ASP D 1 70 ? 7.496 -3.433 8.598 1.00 17.39 58 ASP D C 1
ATOM 8087 O O . ASP D 1 70 ? 8.338 -2.881 9.331 1.00 16.56 58 ASP D O 1
ATOM 8092 N N . VAL D 1 71 ? 7.798 -4.482 7.839 1.00 14.75 59 VAL D N 1
ATOM 8093 C CA . VAL D 1 71 ? 9.128 -5.114 7.815 1.00 15.01 59 VAL D CA 1
ATOM 8094 C C . VAL D 1 71 ? 9.887 -4.779 6.583 1.00 16.45 59 VAL D C 1
ATOM 8095 O O . VAL D 1 71 ? 9.342 -4.751 5.452 1.00 16.38 59 VAL D O 1
ATOM 8099 N N . THR D 1 72 ? 11.177 -4.599 6.763 1.00 14.74 60 THR D N 1
ATOM 8100 C CA . THR D 1 72 ? 12.104 -4.557 5.656 1.00 14.79 60 THR D CA 1
ATOM 8101 C C . THR D 1 72 ? 13.333 -5.380 6.018 1.00 15.92 60 THR D C 1
ATOM 8102 O O . THR D 1 72 ? 13.793 -5.360 7.181 1.00 16.94 60 THR D O 1
ATOM 8106 N N . PHE D 1 73 ? 13.874 -6.141 5.085 1.00 15.45 61 PHE D N 1
ATOM 8107 C CA . PHE D 1 73 ? 15.119 -6.840 5.336 1.00 15.86 61 PHE D CA 1
ATOM 8108 C C . PHE D 1 73 ? 15.847 -7.034 4.017 1.00 15.26 61 PHE D C 1
ATOM 8109 O O . PHE D 1 73 ? 15.258 -6.873 2.955 1.00 16.10 61 PHE D O 1
ATOM 8117 N N . SER D 1 74 ? 17.111 -7.400 4.085 1.00 15.84 62 SER D N 1
ATOM 8118 C CA . SER D 1 74 ? 17.928 -7.637 2.872 1.00 15.66 62 SER D CA 1
ATOM 8119 C C . SER D 1 74 ? 17.862 -9.107 2.478 1.00 16.25 62 SER D C 1
ATOM 8120 O O . SER D 1 74 ? 18.217 -9.994 3.223 1.00 16.31 62 SER D O 1
ATOM 8123 N N . GLY D 1 75 ? 17.363 -9.353 1.263 1.00 16.79 63 GLY D N 1
ATOM 8124 C CA . GLY D 1 75 ? 17.348 -10.685 0.711 1.00 16.70 63 GLY D CA 1
ATOM 8125 C C . GLY D 1 75 ? 18.477 -10.941 -0.255 1.00 19.20 63 GLY D C 1
ATOM 8126 O O . GLY D 1 75 ? 19.694 -10.950 0.150 1.00 20.26 63 GLY D O 1
ATOM 8127 N N . TYR D 1 76 ? 18.131 -11.171 -1.533 1.00 17.06 64 TYR D N 1
ATOM 8128 C CA . TYR D 1 76 ? 19.144 -11.367 -2.537 1.00 17.72 64 TYR D CA 1
ATOM 8129 C C . TYR D 1 76 ? 19.975 -10.094 -2.688 1.00 16.65 64 TYR D C 1
ATOM 8130 O O . TYR D 1 76 ? 19.435 -9.009 -3.008 1.00 17.57 64 TYR D O 1
ATOM 8139 N N . ARG D 1 77 ? 21.275 -10.240 -2.567 1.00 17.49 65 ARG D N 1
ATOM 8140 C CA . ARG D 1 77 ? 22.293 -9.158 -2.823 1.00 20.14 65 ARG D CA 1
ATOM 8141 C C . ARG D 1 77 ? 21.988 -7.791 -2.259 1.00 18.16 65 ARG D C 1
ATOM 8142 O O . ARG D 1 77 ? 22.019 -6.777 -2.990 1.00 19.25 65 ARG D O 1
ATOM 8150 N N . GLY D 1 78 ? 21.588 -7.786 -0.980 1.00 19.81 66 GLY D N 1
ATOM 8151 C CA . GLY D 1 78 ? 21.211 -6.596 -0.250 1.00 20.53 66 GLY D CA 1
ATOM 8152 C C . GLY D 1 78 ? 19.952 -5.874 -0.669 1.00 20.27 66 GLY D C 1
ATOM 8153 O O . GLY D 1 78 ? 19.700 -4.773 -0.222 1.00 21.44 66 GLY D O 1
ATOM 8154 N N . GLN D 1 79 ? 19.130 -6.477 -1.557 1.00 18.98 67 GLN D N 1
ATOM 8155 C CA . GLN D 1 79 ? 17.963 -5.809 -2.049 1.00 15.21 67 GLN D CA 1
ATOM 8156 C C . GLN D 1 79 ? 16.941 -5.847 -0.932 1.00 16.78 67 GLN D C 1
ATOM 8157 O O . GLN D 1 79 ? 16.806 -6.884 -0.243 1.00 15.57 67 GLN D O 1
ATOM 8163 N N . ARG D 1 80 ? 16.199 -4.759 -0.774 1.00 13.65 68 ARG D N 1
ATOM 8164 C CA . ARG D 1 80 ? 15.338 -4.612 0.395 1.00 15.47 68 ARG D CA 1
ATOM 8165 C C . ARG D 1 80 ? 13.947 -5.171 0.049 1.00 17.13 68 ARG D C 1
ATOM 8166 O O . ARG D 1 80 ? 13.303 -4.707 -0.867 1.00 15.98 68 ARG D O 1
ATOM 8174 N N . ILE D 1 81 ? 13.536 -6.131 0.862 1.00 16.37 69 ILE D N 1
ATOM 8175 C CA . ILE D 1 81 ? 12.299 -6.913 0.692 1.00 14.87 69 ILE D CA 1
ATOM 8176 C C . ILE D 1 81 ? 11.348 -6.490 1.758 1.00 15.36 69 ILE D C 1
ATOM 8177 O O . ILE D 1 81 ? 11.751 -6.333 2.910 1.00 15.92 69 ILE D O 1
ATOM 8182 N N . LYS D 1 82 ? 10.089 -6.307 1.383 1.00 13.43 70 LYS D N 1
ATOM 8183 C CA . LYS D 1 82 ? 9.039 -5.944 2.337 1.00 14.44 70 LYS D CA 1
ATOM 8184 C C . LYS D 1 82 ? 8.434 -7.138 2.954 1.00 15.24 70 LYS D C 1
ATOM 8185 O O . LYS D 1 82 ? 8.582 -8.295 2.482 1.00 13.65 70 LYS D O 1
ATOM 8191 N N . GLY D 1 83 ? 7.760 -6.871 4.077 1.00 15.38 71 GLY D N 1
ATOM 8192 C CA . GLY D 1 83 ? 6.991 -7.926 4.759 1.00 14.55 71 GLY D CA 1
ATOM 8193 C C . GLY D 1 83 ? 6.078 -7.346 5.806 1.00 14.56 71 GLY D C 1
ATOM 8194 O O . GLY D 1 83 ? 6.038 -6.095 5.964 1.00 14.89 71 GLY D O 1
ATOM 8195 N N . TRP D 1 84 ? 5.348 -8.225 6.498 1.00 15.22 72 TRP D N 1
ATOM 8196 C CA . TRP D 1 84 ? 4.608 -7.840 7.721 1.00 16.10 72 TRP D CA 1
ATOM 8197 C C . TRP D 1 84 ? 5.082 -8.765 8.812 1.00 16.60 72 TRP D C 1
ATOM 8198 O O . TRP D 1 84 ? 5.360 -9.952 8.557 1.00 14.68 72 TRP D O 1
ATOM 8209 N N . LEU D 1 85 ? 5.026 -8.276 10.063 1.00 16.34 73 LEU D N 1
ATOM 8210 C CA . LEU D 1 85 ? 5.160 -9.095 11.241 1.00 16.05 73 LEU D CA 1
ATOM 8211 C C . LEU D 1 85 ? 3.921 -8.864 12.074 1.00 18.75 73 LEU D C 1
ATOM 8212 O O . LEU D 1 85 ? 3.554 -7.693 12.307 1.00 18.95 73 LEU D O 1
ATOM 8217 N N . LEU D 1 86 ? 3.217 -9.952 12.430 1.00 18.31 74 LEU D N 1
ATOM 8218 C CA . LEU D 1 86 ? 1.976 -9.863 13.201 1.00 18.72 74 LEU D CA 1
ATOM 8219 C C . LEU D 1 86 ? 2.217 -10.602 14.494 1.00 17.32 74 LEU D C 1
ATOM 8220 O O . LEU D 1 86 ? 2.564 -11.754 14.478 1.00 17.29 74 LEU D O 1
ATOM 8225 N N . VAL D 1 87 ? 2.032 -9.905 15.616 1.00 18.71 75 VAL D N 1
ATOM 8226 C CA . VAL D 1 87 ? 2.370 -10.440 16.914 1.00 18.40 75 VAL D CA 1
ATOM 8227 C C . VAL D 1 87 ? 1.108 -10.479 17.728 1.00 17.01 75 VAL D C 1
ATOM 8228 O O . VAL D 1 87 ? 0.501 -9.448 18.007 1.00 18.46 75 VAL D O 1
ATOM 8232 N N . PRO D 1 88 ? 0.656 -11.692 18.057 1.00 17.36 76 PRO D N 1
ATOM 8233 C CA . PRO D 1 88 ? -0.576 -11.692 18.825 1.00 18.61 76 PRO D CA 1
ATOM 8234 C C . PRO D 1 88 ? -0.283 -11.116 20.237 1.00 18.94 76 PRO D C 1
ATOM 8235 O O . PRO D 1 88 ? 0.759 -11.384 20.794 1.00 20.99 76 PRO D O 1
ATOM 8239 N N . LYS D 1 89 ? -1.212 -10.393 20.800 1.00 21.39 77 LYS D N 1
ATOM 8240 C CA . LYS D 1 89 ? -1.079 -9.870 22.156 1.00 23.90 77 LYS D CA 1
ATOM 8241 C C . LYS D 1 89 ? -1.390 -10.934 23.211 1.00 25.82 77 LYS D C 1
ATOM 8242 O O . LYS D 1 89 ? -2.537 -11.241 23.489 1.00 27.10 77 LYS D O 1
ATOM 8248 N N . LEU D 1 90 ? -0.341 -11.556 23.715 1.00 26.58 78 LEU D N 1
ATOM 8249 C CA . LEU D 1 90 ? -0.430 -12.700 24.638 1.00 30.00 78 LEU D CA 1
ATOM 8250 C C . LEU D 1 90 ? 0.614 -12.525 25.785 1.00 34.00 78 LEU D C 1
ATOM 8251 O O . LEU D 1 90 ? 1.670 -11.942 25.575 1.00 36.60 78 LEU D O 1
ATOM 8256 N N . GLU D 1 91 ? 0.327 -13.099 26.956 1.00 40.52 79 GLU D N 1
ATOM 8257 C CA . GLU D 1 91 ? 1.191 -12.909 28.152 1.00 43.22 79 GLU D CA 1
ATOM 8258 C C . GLU D 1 91 ? 2.540 -13.665 28.021 1.00 43.90 79 GLU D C 1
ATOM 8259 O O . GLU D 1 91 ? 3.499 -13.254 28.631 1.00 50.83 79 GLU D O 1
ATOM 8261 N N . GLU D 1 92 ? 2.618 -14.715 27.191 1.00 42.71 80 GLU D N 1
ATOM 8262 C CA . GLU D 1 92 ? 3.884 -15.448 26.951 1.00 46.58 80 GLU D CA 1
ATOM 8263 C C . GLU D 1 92 ? 4.896 -14.519 26.232 1.00 43.46 80 GLU D C 1
ATOM 8264 O O . GLU D 1 92 ? 4.539 -13.857 25.257 1.00 48.11 80 GLU D O 1
ATOM 8270 N N . GLU D 1 93 ? 6.129 -14.448 26.743 1.00 39.18 81 GLU D N 1
ATOM 8271 C CA . GLU D 1 93 ? 7.147 -13.488 26.271 1.00 41.68 81 GLU D CA 1
ATOM 8272 C C . GLU D 1 93 ? 7.873 -13.940 24.957 1.00 41.85 81 GLU D C 1
ATOM 8273 O O . GLU D 1 93 ? 8.167 -13.101 24.085 1.00 50.93 81 GLU D O 1
ATOM 8275 N N . LYS D 1 94 ? 8.190 -15.236 24.844 1.00 31.99 82 LYS D N 1
ATOM 8276 C CA . LYS D 1 94 ? 8.794 -15.816 23.659 1.00 29.32 82 LYS D CA 1
ATOM 8277 C C . LYS D 1 94 ? 7.672 -16.655 22.935 1.00 28.77 82 LYS D C 1
ATOM 8278 O O . LYS D 1 94 ? 7.107 -17.546 23.543 1.00 31.05 82 LYS D O 1
ATOM 8280 N N . LEU D 1 95 ? 7.354 -16.352 21.669 1.00 22.27 83 LEU D N 1
ATOM 8281 C CA . LEU D 1 95 ? 6.242 -17.042 20.947 1.00 21.30 83 LEU D CA 1
ATOM 8282 C C . LEU D 1 95 ? 6.803 -17.804 19.747 1.00 20.15 83 LEU D C 1
ATOM 8283 O O . LEU D 1 95 ? 7.817 -17.373 19.176 1.00 19.60 83 LEU D O 1
ATOM 8288 N N . PRO D 1 96 ? 6.154 -18.928 19.357 1.00 20.53 84 PRO D N 1
ATOM 8289 C CA . PRO D 1 96 ? 6.518 -19.602 18.145 1.00 20.53 84 PRO D CA 1
ATOM 8290 C C . PRO D 1 96 ? 6.152 -18.708 16.956 1.00 18.08 84 PRO D C 1
ATOM 8291 O O . PRO D 1 96 ? 5.333 -17.798 17.116 1.00 17.38 84 PRO D O 1
ATOM 8295 N N . CYS D 1 97 ? 6.758 -18.995 15.799 1.00 17.50 85 CYS D N 1
ATOM 8296 C CA . CYS D 1 97 ? 6.668 -18.086 14.632 1.00 18.14 85 CYS D CA 1
ATOM 8297 C C . CYS D 1 97 ? 6.509 -18.901 13.357 1.00 16.08 85 CYS D C 1
ATOM 8298 O O . CYS D 1 97 ? 7.165 -19.964 13.175 1.00 18.57 85 CYS D O 1
ATOM 8301 N N . VAL D 1 98 ? 5.642 -18.395 12.491 1.00 17.28 86 VAL D N 1
ATOM 8302 C CA . VAL D 1 98 ? 5.481 -18.993 11.150 1.00 15.60 86 VAL D CA 1
ATOM 8303 C C . VAL D 1 98 ? 5.932 -17.957 10.134 1.00 14.33 86 VAL D C 1
ATOM 8304 O O . VAL D 1 98 ? 5.408 -16.842 10.136 1.00 14.44 86 VAL D O 1
ATOM 8308 N N . VAL D 1 99 ? 6.854 -18.324 9.285 1.00 15.23 87 VAL D N 1
ATOM 8309 C CA . VAL D 1 99 ? 7.304 -17.474 8.174 1.00 16.88 87 VAL D CA 1
ATOM 8310 C C . VAL D 1 99 ? 6.459 -17.982 6.993 1.00 17.36 87 VAL D C 1
ATOM 8311 O O . VAL D 1 99 ? 6.613 -19.117 6.592 1.00 17.12 87 VAL D O 1
ATOM 8315 N N . GLN D 1 100 ? 5.590 -17.121 6.488 1.00 17.25 88 GLN D N 1
ATOM 8316 C CA . GLN D 1 100 ? 4.620 -17.432 5.438 1.00 17.24 88 GLN D CA 1
ATOM 8317 C C . GLN D 1 100 ? 5.165 -16.902 4.105 1.00 17.47 88 GLN D C 1
ATOM 8318 O O . GLN D 1 100 ? 5.506 -15.698 3.964 1.00 16.20 88 GLN D O 1
ATOM 8324 N N . TYR D 1 101 ? 5.213 -17.799 3.130 1.00 15.28 89 TYR D N 1
ATOM 8325 C CA . TYR D 1 101 ? 5.439 -17.417 1.709 1.00 14.45 89 TYR D CA 1
ATOM 8326 C C . TYR D 1 101 ? 4.128 -17.421 0.897 1.00 15.29 89 TYR D C 1
ATOM 8327 O O . TYR D 1 101 ? 3.137 -18.107 1.281 1.00 16.52 89 TYR D O 1
ATOM 8336 N N . ILE D 1 102 ? 4.106 -16.671 -0.215 1.00 15.08 90 ILE D N 1
ATOM 8337 C CA . ILE D 1 102 ? 2.886 -16.260 -0.838 1.00 13.89 90 ILE D CA 1
ATOM 8338 C C . ILE D 1 102 ? 2.794 -16.879 -2.221 1.00 14.94 90 ILE D C 1
ATOM 8339 O O . ILE D 1 102 ? 3.807 -17.063 -2.900 1.00 13.75 90 ILE D O 1
ATOM 8344 N N . GLY D 1 103 ? 1.568 -17.256 -2.610 1.00 15.00 91 GLY D N 1
ATOM 8345 C CA . GLY D 1 103 ? 1.313 -17.827 -3.935 1.00 13.84 91 GLY D CA 1
ATOM 8346 C C . GLY D 1 103 ? 1.541 -16.888 -5.123 1.00 14.36 91 GLY D C 1
ATOM 8347 O O . GLY D 1 103 ? 1.593 -15.670 -4.982 1.00 12.35 91 GLY D O 1
ATOM 8348 N N . TYR D 1 104 ? 1.638 -17.501 -6.306 1.00 13.70 92 TYR D N 1
ATOM 8349 C CA . TYR D 1 104 ? 1.938 -16.811 -7.526 1.00 14.93 92 TYR D CA 1
ATOM 8350 C C . TYR D 1 104 ? 0.981 -15.657 -7.796 1.00 14.47 92 TYR D C 1
ATOM 8351 O O . TYR D 1 104 ? -0.276 -15.758 -7.635 1.00 16.03 92 TYR D O 1
ATOM 8360 N N . ASN D 1 105 ? 1.560 -14.535 -8.236 1.00 13.46 93 ASN D N 1
ATOM 8361 C CA . ASN D 1 105 ? 0.838 -13.301 -8.487 1.00 14.70 93 ASN D CA 1
ATOM 8362 C C . ASN D 1 105 ? 0.220 -12.639 -7.216 1.00 15.32 93 ASN D C 1
ATOM 8363 O O . ASN D 1 105 ? -0.625 -11.711 -7.336 1.00 16.08 93 ASN D O 1
ATOM 8368 N N . GLY D 1 106 ? 0.635 -13.106 -6.033 1.00 14.41 94 GLY D N 1
ATOM 8369 C CA . GLY D 1 106 ? 0.245 -12.404 -4.795 1.00 14.91 94 GLY D CA 1
ATOM 8370 C C . GLY D 1 106 ? 1.353 -11.540 -4.257 1.00 16.35 94 GLY D C 1
ATOM 8371 O O . GLY D 1 106 ? 2.473 -11.485 -4.827 1.00 16.02 94 GLY D O 1
ATOM 8372 N N . GLY D 1 107 ? 1.068 -10.875 -3.140 1.00 13.84 95 GLY D N 1
ATOM 8373 C CA . GLY D 1 107 ? 2.087 -10.070 -2.407 1.00 14.98 95 GLY D CA 1
ATOM 8374 C C . GLY D 1 107 ? 1.559 -9.938 -1.006 1.00 13.74 95 GLY D C 1
ATOM 8375 O O . GLY D 1 107 ? 0.520 -10.564 -0.638 1.00 14.31 95 GLY D O 1
ATOM 8376 N N . ARG D 1 108 ? 2.281 -9.168 -0.210 1.00 14.75 96 ARG D N 1
ATOM 8377 C CA . ARG D 1 108 ? 1.930 -9.078 1.205 1.00 14.40 96 ARG D CA 1
ATOM 8378 C C . ARG D 1 108 ? 0.594 -8.496 1.568 1.00 14.17 96 ARG D C 1
ATOM 8379 O O . ARG D 1 108 ? 0.196 -8.585 2.760 1.00 15.43 96 ARG D O 1
ATOM 8387 N N . GLY D 1 109 ? -0.052 -7.792 0.652 1.00 13.95 97 GLY D N 1
ATOM 8388 C CA . GLY D 1 109 ? -1.428 -7.312 0.925 1.00 14.93 97 GLY D CA 1
ATOM 8389 C C . GLY D 1 109 ? -1.406 -6.372 2.122 1.00 16.03 97 GLY D C 1
ATOM 8390 O O . GLY D 1 109 ? -0.508 -5.515 2.290 1.00 16.56 97 GLY D O 1
ATOM 8391 N N . PHE D 1 110 ? -2.396 -6.557 2.978 1.00 17.20 98 PHE D N 1
ATOM 8392 C CA . PHE D 1 110 ? -2.536 -5.799 4.167 1.00 18.83 98 PHE D CA 1
ATOM 8393 C C . PHE D 1 110 ? -2.226 -6.720 5.368 1.00 19.25 98 PHE D C 1
ATOM 8394 O O . PHE D 1 110 ? -2.392 -7.949 5.333 1.00 16.64 98 PHE D O 1
ATOM 8402 N N . PRO D 1 111 ? -1.844 -6.114 6.515 1.00 17.15 99 PRO D N 1
ATOM 8403 C CA . PRO D 1 111 ? -1.672 -6.976 7.677 1.00 17.79 99 PRO D CA 1
ATOM 8404 C C . PRO D 1 111 ? -2.878 -7.892 8.009 1.00 16.31 99 PRO D C 1
ATOM 8405 O O . PRO D 1 111 ? -2.668 -9.040 8.407 1.00 16.81 99 PRO D O 1
ATOM 8409 N N . HIS D 1 112 ? -4.098 -7.391 7.883 1.00 17.16 100 HIS D N 1
ATOM 8410 C CA . HIS D 1 112 ? -5.293 -8.205 8.176 1.00 18.62 100 HIS D CA 1
ATOM 8411 C C . HIS D 1 112 ? -5.552 -9.371 7.216 1.00 19.71 100 HIS D C 1
ATOM 8412 O O . HIS D 1 112 ? -6.454 -10.162 7.467 1.00 20.30 100 HIS D O 1
ATOM 8419 N N . ASP D 1 113 ? -4.790 -9.461 6.120 1.00 15.97 101 ASP D N 1
ATOM 8420 C CA . ASP D 1 113 ? -4.802 -10.671 5.264 1.00 17.21 101 ASP D CA 1
ATOM 8421 C C . ASP D 1 113 ? -4.186 -11.883 5.865 1.00 16.07 101 ASP D C 1
ATOM 8422 O O . ASP D 1 113 ? -4.293 -12.945 5.273 1.00 17.54 101 ASP D O 1
ATOM 8427 N N . TRP D 1 114 ? -3.536 -11.761 7.038 1.00 16.20 102 TRP D N 1
ATOM 8428 C CA . TRP D 1 114 ? -2.677 -12.850 7.532 1.00 16.22 102 TRP D CA 1
ATOM 8429 C C . TRP D 1 114 ? -2.981 -13.160 9.008 1.00 16.24 102 TRP D C 1
ATOM 8430 O O . TRP D 1 114 ? -2.052 -13.384 9.788 1.00 20.43 102 TRP D O 1
ATOM 8441 N N . LEU D 1 115 ? -4.257 -13.149 9.385 1.00 16.45 103 LEU D N 1
ATOM 8442 C CA . LEU D 1 115 ? -4.674 -13.280 10.840 1.00 15.52 103 LEU D CA 1
ATOM 8443 C C . LEU D 1 115 ? -4.656 -14.706 11.404 1.00 16.21 103 LEU D C 1
ATOM 8444 O O . LEU D 1 115 ? -4.739 -14.899 12.626 1.00 17.09 103 LEU D O 1
ATOM 8449 N N . PHE D 1 116 ? -4.560 -15.728 10.570 1.00 17.19 104 PHE D N 1
ATOM 8450 C CA . PHE D 1 116 ? -4.739 -17.104 11.059 1.00 17.33 104 PHE D CA 1
ATOM 8451 C C . PHE D 1 116 ? -3.695 -17.502 12.136 1.00 18.51 104 PHE D C 1
ATOM 8452 O O . PHE D 1 116 ? -4.021 -17.932 13.236 1.00 17.12 104 PHE D O 1
ATOM 8460 N N . TRP D 1 117 ? -2.439 -17.373 11.785 1.00 16.88 105 TRP D N 1
ATOM 8461 C CA . TRP D 1 1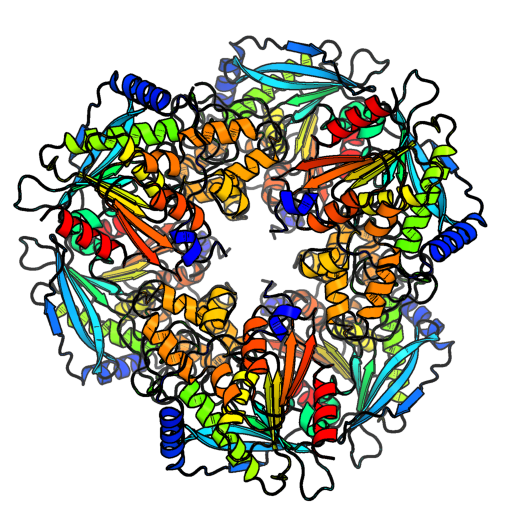17 ? -1.378 -17.870 12.628 1.00 18.34 105 TRP D CA 1
ATOM 8462 C C . TRP D 1 117 ? -1.309 -17.023 13.889 1.00 17.06 105 TRP D C 1
ATOM 8463 O O . TRP D 1 117 ? -1.256 -17.605 14.962 1.00 16.87 105 TRP D O 1
ATOM 8474 N N . PRO D 1 118 ? -1.474 -15.685 13.770 1.00 19.10 106 PRO D N 1
ATOM 8475 C CA . PRO D 1 118 ? -1.527 -14.912 15.037 1.00 18.18 106 PRO D CA 1
ATOM 8476 C C . PRO D 1 118 ? -2.712 -15.271 15.918 1.00 19.73 106 PRO D C 1
ATOM 8477 O O . PRO D 1 118 ? -2.530 -15.350 17.156 1.00 20.21 106 PRO D O 1
ATOM 8481 N N . SER D 1 119 ? -3.872 -15.576 15.314 1.00 18.66 107 SER D N 1
ATOM 8482 C CA . SER D 1 119 ? -5.024 -15.980 16.120 1.00 18.86 107 SER D CA 1
ATOM 8483 C C . SER D 1 119 ? -4.832 -17.325 16.838 1.00 18.00 107 SER D C 1
ATOM 8484 O O . SER D 1 119 ? -5.410 -17.534 17.939 1.00 21.32 107 SER D O 1
ATOM 8487 N N . MET D 1 120 ? -3.988 -18.176 16.299 1.00 16.45 108 MET D N 1
ATOM 8488 C CA . MET D 1 120 ? -3.615 -19.465 16.893 1.00 17.90 108 MET D CA 1
ATOM 8489 C C . MET D 1 120 ? -2.332 -19.352 17.801 1.00 18.66 108 MET D C 1
ATOM 8490 O O . MET D 1 120 ? -1.729 -20.378 18.185 1.00 19.01 108 MET D O 1
ATOM 8495 N N . GLY D 1 121 ? -1.932 -18.113 18.085 1.00 19.12 109 GLY D N 1
ATOM 8496 C CA . GLY D 1 121 ? -0.838 -17.838 19.035 1.00 20.39 109 GLY D CA 1
ATOM 8497 C C . GLY D 1 121 ? 0.545 -17.803 18.456 1.00 19.64 109 GLY D C 1
ATOM 8498 O O . GLY D 1 121 ? 1.541 -17.862 19.224 1.00 22.18 109 GLY D O 1
ATOM 8499 N N . TYR D 1 122 ? 0.658 -17.706 17.127 1.00 18.29 110 TYR D N 1
ATOM 8500 C CA . TYR D 1 122 ? 1.973 -17.667 16.481 1.00 20.01 110 TYR D CA 1
ATOM 8501 C C . TYR D 1 122 ? 2.266 -16.278 15.959 1.00 19.62 110 TYR D C 1
ATOM 8502 O O . TYR D 1 122 ? 1.394 -15.639 15.324 1.00 18.70 110 TYR D O 1
ATOM 8511 N N . ILE D 1 123 ? 3.501 -15.787 16.178 1.00 17.68 111 ILE D N 1
ATOM 8512 C CA . ILE D 1 123 ? 3.963 -14.602 15.450 1.00 16.38 111 ILE D CA 1
ATOM 8513 C C . ILE D 1 123 ? 3.996 -15.045 13.974 1.00 15.78 111 ILE D C 1
ATOM 8514 O O . ILE D 1 123 ? 4.379 -16.115 13.683 1.00 19.06 111 ILE D O 1
ATOM 8519 N N . CYS D 1 124 ? 3.596 -14.186 13.080 1.00 16.06 112 CYS D N 1
ATOM 8520 C CA . CYS D 1 124 ? 3.604 -14.522 11.640 1.00 16.33 112 CYS D CA 1
ATOM 8521 C C . CYS D 1 124 ? 4.460 -13.454 10.906 1.00 15.05 112 CYS D C 1
ATOM 8522 O O . CYS D 1 124 ? 4.164 -12.249 10.992 1.00 16.65 112 CYS D O 1
ATOM 8525 N N . PHE D 1 125 ? 5.482 -13.920 10.196 1.00 16.74 113 PHE D N 1
ATOM 8526 C CA . PHE D 1 125 ? 6.330 -13.084 9.362 1.00 15.23 113 PHE D CA 1
ATOM 8527 C C . PHE D 1 125 ? 5.865 -13.388 7.928 1.00 14.48 113 PHE D C 1
ATOM 8528 O O . PHE D 1 125 ? 6.051 -14.511 7.495 1.00 15.17 113 PHE D O 1
ATOM 8536 N N . VAL D 1 126 ? 5.341 -12.399 7.236 1.00 15.38 114 VAL D N 1
ATOM 8537 C CA . VAL D 1 126 ? 4.806 -12.581 5.911 1.00 15.27 114 VAL D CA 1
ATOM 8538 C C . VAL D 1 126 ? 5.851 -11.947 4.972 1.00 15.44 114 VAL D C 1
ATOM 8539 O O . VAL D 1 126 ? 6.048 -10.720 5.004 1.00 15.48 114 VAL D O 1
ATOM 8543 N N . MET D 1 127 ? 6.444 -12.757 4.094 1.00 15.92 115 MET D N 1
ATOM 8544 C CA . MET D 1 127 ? 7.462 -12.264 3.108 1.00 15.56 115 MET D CA 1
ATOM 8545 C C . MET D 1 127 ? 6.766 -11.826 1.819 1.00 14.38 115 MET D C 1
ATOM 8546 O O . MET D 1 127 ? 6.072 -12.647 1.168 1.00 14.54 115 MET D O 1
ATOM 8551 N N . ASP D 1 128 ? 6.915 -10.560 1.487 1.00 14.38 116 ASP D N 1
ATOM 8552 C CA . ASP D 1 128 ? 6.428 -10.032 0.199 1.00 14.82 116 ASP D CA 1
ATOM 8553 C C . ASP D 1 128 ? 7.229 -10.679 -0.933 1.00 15.07 116 ASP D C 1
ATOM 8554 O O . ASP D 1 128 ? 8.366 -11.051 -0.713 1.00 16.13 116 ASP D O 1
ATOM 8559 N N . THR D 1 129 ? 6.618 -10.837 -2.120 1.00 15.15 117 THR D N 1
ATOM 8560 C CA . THR D 1 129 ? 7.273 -11.535 -3.246 1.00 15.09 117 THR D CA 1
ATOM 8561 C C . THR D 1 129 ? 7.705 -10.579 -4.351 1.00 13.09 117 THR D C 1
ATOM 8562 O O . THR D 1 129 ? 6.886 -9.898 -4.988 1.00 14.14 117 THR D O 1
ATOM 8566 N N . ARG D 1 130 ? 9.014 -10.473 -4.504 1.00 13.23 118 ARG D N 1
ATOM 8567 C CA . ARG D 1 130 ? 9.623 -9.530 -5.469 1.00 14.49 118 ARG D CA 1
ATOM 8568 C C . ARG D 1 130 ? 8.982 -9.490 -6.875 1.00 14.36 118 ARG D C 1
ATOM 8569 O O . ARG D 1 130 ? 8.881 -10.567 -7.541 1.00 16.05 118 ARG D O 1
ATOM 8577 N N . GLY D 1 131 ? 8.525 -8.327 -7.282 1.00 12.81 119 GLY D N 1
ATOM 8578 C CA . GLY D 1 131 ? 8.078 -8.139 -8.667 1.00 14.30 119 GLY D CA 1
ATOM 8579 C C . GLY D 1 131 ? 6.696 -8.694 -9.018 1.00 14.48 119 GLY D C 1
ATOM 8580 O O . GLY D 1 131 ? 6.166 -8.409 -10.100 1.00 14.82 119 GLY D O 1
ATOM 8581 N N . GLN D 1 132 ? 6.059 -9.352 -8.054 1.00 14.35 120 GLN D N 1
ATOM 8582 C CA . GLN D 1 132 ? 4.685 -9.890 -8.265 1.00 13.73 120 GLN D CA 1
ATOM 8583 C C . GLN D 1 132 ? 3.616 -8.969 -7.731 1.00 13.38 120 GLN D C 1
ATOM 8584 O O . GLN D 1 132 ? 3.478 -7.887 -8.281 1.00 12.68 120 GLN D O 1
ATOM 8590 N N . GLY D 1 133 ? 2.760 -9.395 -6.799 1.00 13.48 121 GLY D N 1
ATOM 8591 C CA . GLY D 1 133 ? 1.784 -8.489 -6.162 1.00 14.82 121 GLY D CA 1
ATOM 8592 C C . GLY D 1 133 ? 0.772 -7.797 -6.982 1.00 15.83 121 GLY D C 1
ATOM 8593 O O . GLY D 1 133 ? 0.405 -6.665 -6.658 1.00 15.26 121 GLY D O 1
ATOM 8594 N N . SER D 1 134 ? 0.350 -8.428 -8.091 1.00 14.09 122 SER D N 1
ATOM 8595 C CA . SER D 1 134 ? -0.557 -7.734 -9.004 1.00 15.32 122 SER D CA 1
ATOM 8596 C C . SER D 1 134 ? -1.704 -8.567 -9.592 1.00 16.97 122 SER D C 1
ATOM 8597 O O . SER D 1 134 ? -2.415 -8.029 -10.410 1.00 17.06 122 SER D O 1
ATOM 8600 N N . GLY D 1 135 ? -1.867 -9.820 -9.174 1.00 16.99 123 GLY D N 1
ATOM 8601 C CA . GLY D 1 135 ? -2.946 -10.681 -9.683 1.00 18.92 123 GLY D CA 1
ATOM 8602 C C . GLY D 1 135 ? -4.095 -10.790 -8.716 1.00 20.48 123 GLY D C 1
ATOM 8603 O O . GLY D 1 135 ? -5.249 -10.446 -9.024 1.00 25.15 123 GLY D O 1
ATOM 8604 N N . TRP D 1 136 ? -3.820 -11.234 -7.516 1.00 18.55 124 TRP D N 1
ATOM 8605 C CA . TRP D 1 136 ? -4.946 -11.489 -6.578 1.00 18.24 124 TRP D CA 1
ATOM 8606 C C . TRP D 1 136 ? -4.792 -10.745 -5.257 1.00 20.19 124 TRP D C 1
ATOM 8607 O O . TRP D 1 136 ? -5.740 -10.632 -4.480 1.00 18.48 124 TRP D O 1
ATOM 8618 N N . LEU D 1 137 ? -3.584 -10.276 -4.976 1.00 17.28 125 LEU D N 1
ATOM 8619 C CA . LEU D 1 137 ? -3.352 -9.500 -3.758 1.00 18.34 125 LEU D CA 1
ATOM 8620 C C . LEU D 1 137 ? -2.125 -8.644 -4.030 1.00 16.74 125 LEU D C 1
ATOM 8621 O O . LEU D 1 137 ? -1.121 -9.130 -4.530 1.00 15.67 125 LEU D O 1
ATOM 8626 N N . LYS D 1 138 ? -2.192 -7.392 -3.587 1.00 18.52 126 LYS D N 1
ATOM 8627 C CA . LYS D 1 138 ? -1.186 -6.430 -3.901 1.00 20.24 126 LYS D CA 1
ATOM 8628 C C . LYS D 1 138 ? 0.147 -6.668 -3.161 1.00 19.10 126 LYS D C 1
ATOM 8629 O O . LYS D 1 138 ? 0.232 -7.264 -2.081 1.00 18.41 126 LYS D O 1
ATOM 8635 N N . GLY D 1 139 ? 1.213 -6.150 -3.774 1.00 16.81 127 GLY D N 1
ATOM 8636 C CA . GLY D 1 139 ? 2.540 -6.263 -3.178 1.00 16.23 127 GLY D CA 1
ATOM 8637 C C . GLY D 1 139 ? 3.289 -4.977 -3.403 1.00 15.91 127 GLY D C 1
ATOM 8638 O O . GLY D 1 139 ? 2.890 -4.156 -4.242 1.00 14.39 127 GLY D O 1
ATOM 8639 N N . ASP D 1 140 ? 4.425 -4.860 -2.717 1.00 14.84 128 ASP D N 1
ATOM 8640 C CA . ASP D 1 140 ? 5.147 -3.612 -2.618 1.00 15.86 128 ASP D CA 1
ATOM 8641 C C . ASP D 1 140 ? 6.630 -3.736 -2.927 1.00 17.61 128 ASP D C 1
ATOM 8642 O O . ASP D 1 140 ? 7.324 -2.746 -2.789 1.00 19.39 128 ASP D O 1
ATOM 8647 N N . THR D 1 141 ? 7.113 -4.893 -3.364 1.00 16.06 129 THR D N 1
ATOM 8648 C CA . THR D 1 141 ? 8.520 -5.167 -3.473 1.00 15.69 129 THR D CA 1
ATOM 8649 C C . THR D 1 141 ? 8.909 -5.391 -4.888 1.00 15.71 129 THR D C 1
ATOM 8650 O O . THR D 1 141 ? 8.347 -6.247 -5.531 1.00 15.62 129 THR D O 1
ATOM 8654 N N . PRO D 1 142 ? 9.893 -4.644 -5.389 1.00 16.61 130 PRO D N 1
ATOM 8655 C CA . PRO D 1 142 ? 10.356 -4.877 -6.774 1.00 16.88 130 PRO D CA 1
ATOM 8656 C C . PRO D 1 142 ? 11.321 -6.021 -6.922 1.00 17.76 130 PRO D C 1
ATOM 8657 O O . PRO D 1 142 ? 11.933 -6.431 -5.970 1.00 15.80 130 PRO D O 1
ATOM 8661 N N . ASP D 1 143 ? 11.443 -6.489 -8.180 1.00 16.92 131 ASP D N 1
ATOM 8662 C CA . ASP D 1 143 ? 12.543 -7.346 -8.589 1.00 17.44 131 ASP D CA 1
ATOM 8663 C C . ASP D 1 143 ? 13.720 -6.436 -8.983 1.00 18.63 131 ASP D C 1
ATOM 8664 O O . ASP D 1 143 ? 13.544 -5.234 -9.198 1.00 20.11 131 ASP D O 1
ATOM 8669 N N . TYR D 1 144 ? 14.931 -6.962 -8.976 1.00 20.72 132 TYR D N 1
ATOM 8670 C CA . TYR D 1 144 ? 16.112 -6.195 -9.460 1.00 25.69 132 TYR D CA 1
ATOM 8671 C C . TYR D 1 144 ? 17.012 -7.231 -10.189 1.00 27.84 132 TYR D C 1
ATOM 8672 O O . TYR D 1 144 ? 17.626 -8.058 -9.571 1.00 30.01 132 TYR D O 1
ATOM 8681 N N . PRO D 1 145 ? 17.027 -7.257 -11.512 1.00 26.50 133 PRO D N 1
ATOM 8682 C CA . PRO D 1 145 ? 17.790 -8.326 -12.186 1.00 30.12 133 PRO D CA 1
ATOM 8683 C C . PRO D 1 145 ? 19.362 -8.307 -12.174 1.00 28.97 133 PRO D C 1
ATOM 8684 O O . PRO D 1 145 ? 19.919 -7.250 -12.213 1.00 34.30 133 PRO D O 1
ATOM 8688 N N . GLY D 1 147 ? 21.229 -6.332 -14.379 1.00 37.00 135 GLY D N 1
ATOM 8689 C CA . GLY D 1 147 ? 21.603 -6.357 -15.823 1.00 32.26 135 GLY D CA 1
ATOM 8690 C C . GLY D 1 147 ? 20.479 -6.757 -16.804 1.00 34.63 135 GLY D C 1
ATOM 8691 O O . GLY D 1 147 ? 19.316 -6.446 -16.555 1.00 35.61 135 GLY D O 1
ATOM 8692 N N . PRO D 1 148 ? 20.816 -7.415 -17.943 1.00 26.23 136 PRO D N 1
ATOM 8693 C CA . PRO D 1 148 ? 19.791 -7.575 -18.983 1.00 26.56 136 PRO D CA 1
ATOM 8694 C C . PRO D 1 148 ? 18.674 -8.548 -18.567 1.00 25.13 136 PRO D C 1
ATOM 8695 O O . PRO D 1 148 ? 18.944 -9.530 -17.875 1.00 21.52 136 PRO D O 1
ATOM 8699 N N . VAL D 1 149 ? 17.457 -8.246 -18.975 1.00 20.34 137 VAL D N 1
ATOM 8700 C CA . VAL D 1 149 ? 16.312 -9.105 -18.795 1.00 20.19 137 VAL D CA 1
ATOM 8701 C C . VAL D 1 149 ? 16.020 -9.755 -20.148 1.00 19.62 137 VAL D C 1
ATOM 8702 O O . VAL D 1 149 ? 15.307 -9.153 -20.962 1.00 21.66 137 VAL D O 1
ATOM 8706 N N . ASP D 1 150 ? 16.512 -10.979 -20.338 1.00 18.42 138 ASP D N 1
ATOM 8707 C CA . ASP D 1 150 ? 16.409 -11.733 -21.625 1.00 20.17 138 ASP D CA 1
ATOM 8708 C C . ASP D 1 150 ? 14.964 -11.847 -22.144 1.00 19.10 138 ASP D C 1
ATOM 8709 O O . ASP D 1 150 ? 14.020 -11.839 -21.336 1.00 17.38 138 ASP D O 1
ATOM 8714 N N . PRO D 1 151 ? 14.785 -11.988 -23.474 1.00 16.28 139 PRO D N 1
ATOM 8715 C CA . PRO D 1 151 ? 13.498 -12.438 -24.003 1.00 16.81 139 PRO D CA 1
ATOM 8716 C C . PRO D 1 151 ? 12.875 -13.511 -23.123 1.00 16.89 139 PRO D C 1
ATOM 8717 O O . PRO D 1 151 ? 13.549 -14.474 -22.694 1.00 14.69 139 PRO D O 1
ATOM 8721 N N . GLN D 1 152 ? 11.569 -13.327 -22.856 1.00 16.46 140 GLN D N 1
ATOM 8722 C CA . GLN D 1 152 ? 10.860 -14.213 -21.926 1.00 16.61 140 GLN D CA 1
ATOM 8723 C C . GLN D 1 152 ? 9.404 -14.237 -22.296 1.00 15.44 140 GLN D C 1
ATOM 8724 O O . GLN D 1 152 ? 8.920 -13.287 -22.926 1.00 16.54 140 GLN D O 1
ATOM 8730 N N . TYR D 1 153 ? 8.701 -15.268 -21.836 1.00 16.26 141 TYR D N 1
ATOM 8731 C CA . TYR D 1 153 ? 7.246 -15.332 -21.885 1.00 16.21 141 TYR D CA 1
ATOM 8732 C C . TYR D 1 153 ? 6.696 -14.482 -20.717 1.00 15.95 141 TYR D C 1
ATOM 8733 O O . TYR D 1 153 ? 7.357 -14.411 -19.692 1.00 14.74 141 TYR D O 1
ATOM 8742 N N . PRO D 1 154 ? 5.560 -13.775 -20.890 1.00 15.09 142 PRO D N 1
ATOM 8743 C CA . PRO D 1 154 ? 4.950 -13.040 -19.789 1.00 15.88 142 PRO D CA 1
ATOM 8744 C C . PRO D 1 154 ? 4.921 -13.834 -18.520 1.00 15.98 142 PRO D C 1
ATOM 8745 O O . PRO D 1 154 ? 4.451 -14.999 -18.508 1.00 15.34 142 PRO D O 1
ATOM 8749 N N . GLY D 1 155 ? 5.418 -13.182 -17.447 1.00 14.59 143 GLY D N 1
ATOM 8750 C CA . GLY D 1 155 ? 5.334 -13.828 -16.130 1.00 15.50 143 GLY D CA 1
ATOM 8751 C C . GLY D 1 155 ? 6.681 -14.071 -15.560 1.00 15.23 143 GLY D C 1
ATOM 8752 O O . GLY D 1 155 ? 7.654 -13.387 -15.948 1.00 17.05 143 GLY D O 1
ATOM 8753 N N . PHE D 1 156 ? 6.719 -14.882 -14.501 1.00 14.38 144 PHE D N 1
ATOM 8754 C CA . PHE D 1 156 ? 7.973 -15.038 -13.731 1.00 14.49 144 PHE D CA 1
ATOM 8755 C C . PHE D 1 156 ? 8.715 -16.324 -13.944 1.00 16.29 144 PHE D C 1
ATOM 8756 O O . PHE D 1 156 ? 9.894 -16.443 -13.638 1.00 15.55 144 PHE D O 1
ATOM 8764 N N . MET D 1 157 ? 8.039 -17.315 -14.488 1.00 15.34 145 MET D N 1
ATOM 8765 C CA . MET D 1 157 ? 8.626 -18.668 -14.635 1.00 15.34 145 MET D CA 1
ATOM 8766 C C . MET D 1 157 ? 9.763 -18.738 -15.633 1.00 14.32 145 MET D C 1
ATOM 8767 O O . MET D 1 157 ? 10.527 -19.653 -15.546 1.00 13.71 145 MET D O 1
ATOM 8772 N N . THR D 1 158 ? 9.802 -17.833 -16.610 1.00 15.20 146 THR D N 1
ATOM 8773 C CA . THR D 1 158 ? 10.809 -17.888 -17.639 1.00 15.52 146 THR D CA 1
ATOM 8774 C C . THR D 1 158 ? 11.730 -16.681 -17.574 1.00 17.19 146 THR D C 1
ATOM 8775 O O . THR D 1 158 ? 12.635 -16.530 -18.406 1.00 17.69 146 THR D O 1
ATOM 8779 N N . ARG D 1 159 ? 11.571 -15.827 -16.560 1.00 18.08 147 ARG D N 1
ATOM 8780 C CA . ARG D 1 159 ? 12.435 -14.688 -16.432 1.00 17.99 147 ARG D CA 1
ATOM 8781 C C . ARG D 1 159 ? 13.892 -15.114 -16.092 1.00 16.65 147 ARG D C 1
ATOM 8782 O O . ARG D 1 159 ? 14.152 -15.686 -15.020 1.00 16.01 147 ARG D O 1
ATOM 8790 N N . GLY D 1 160 ? 14.821 -14.823 -16.977 1.00 14.81 148 GLY D N 1
ATOM 8791 C CA . GLY D 1 160 ? 16.192 -15.242 -16.752 1.00 17.00 148 GLY D CA 1
ATOM 8792 C C . GLY D 1 160 ? 16.532 -16.731 -16.865 1.00 17.45 148 GLY D C 1
ATOM 8793 O O . GLY D 1 160 ? 17.598 -17.122 -16.478 1.00 18.33 148 GLY D O 1
ATOM 8794 N N . ILE D 1 161 ? 15.637 -17.541 -17.516 1.00 17.01 149 ILE D N 1
ATOM 8795 C CA . ILE D 1 161 ? 15.705 -18.969 -17.519 1.00 16.94 149 ILE D CA 1
ATOM 8796 C C . ILE D 1 161 ? 16.878 -19.579 -18.278 1.00 16.52 149 ILE D C 1
ATOM 8797 O O . ILE D 1 161 ? 17.153 -20.769 -18.121 1.00 17.83 149 ILE D O 1
ATOM 8802 N N . LEU D 1 162 ? 17.581 -18.788 -19.064 1.00 18.86 150 LEU D N 1
ATOM 8803 C CA . LEU D 1 162 ? 18.703 -19.331 -19.838 1.00 22.08 150 LEU D CA 1
ATOM 8804 C C . LEU D 1 162 ? 19.989 -19.497 -19.031 1.00 23.78 150 LEU D C 1
ATOM 8805 O O . LEU D 1 162 ? 20.971 -20.071 -19.568 1.00 22.37 150 LEU D O 1
ATOM 8810 N N . ASP D 1 163 ? 20.021 -19.033 -17.764 1.00 21.69 151 ASP D N 1
ATOM 8811 C CA . ASP D 1 163 ? 21.164 -19.227 -16.896 1.00 22.17 151 ASP D CA 1
ATOM 8812 C C . ASP D 1 163 ? 20.696 -19.255 -15.416 1.00 19.22 151 ASP D C 1
ATOM 8813 O O . ASP D 1 163 ? 20.045 -18.322 -14.958 1.00 19.70 151 ASP D O 1
ATOM 8818 N N . PRO D 1 164 ? 21.079 -20.273 -14.647 1.00 18.82 152 PRO D N 1
ATOM 8819 C CA . PRO D 1 164 ? 20.617 -20.244 -13.274 1.00 18.48 152 PRO D CA 1
ATOM 8820 C C . PRO D 1 164 ? 21.053 -18.999 -12.484 1.00 21.22 152 PRO D C 1
ATOM 8821 O O . PRO D 1 164 ? 20.350 -18.585 -11.529 1.00 18.95 152 PRO D O 1
ATOM 8825 N N . ARG D 1 165 ? 22.189 -18.399 -12.865 1.00 19.69 153 ARG D N 1
ATOM 8826 C CA . ARG D 1 165 ? 22.636 -17.183 -12.195 1.00 21.48 153 ARG D CA 1
ATOM 8827 C C . ARG D 1 165 ? 21.691 -16.044 -12.403 1.00 20.83 153 ARG D C 1
ATOM 8828 O O . ARG D 1 165 ? 21.657 -15.186 -11.557 1.00 19.91 153 ARG D O 1
ATOM 8836 N N . THR D 1 166 ? 20.950 -16.005 -13.520 1.00 16.98 154 THR D N 1
ATOM 8837 C CA . THR D 1 166 ? 20.028 -14.916 -13.788 1.00 19.25 154 THR D CA 1
ATOM 8838 C C . THR D 1 166 ? 18.584 -15.295 -13.515 1.00 16.64 154 THR D C 1
ATOM 8839 O O . THR D 1 166 ? 17.699 -14.460 -13.659 1.00 19.51 154 THR D O 1
ATOM 8843 N N . TYR D 1 167 ? 18.332 -16.507 -13.092 1.00 15.57 155 TYR D N 1
ATOM 8844 C CA . TYR D 1 167 ? 16.950 -16.966 -12.989 1.00 16.56 155 TYR D CA 1
ATOM 8845 C C . TYR D 1 167 ? 16.223 -16.332 -11.810 1.00 15.66 155 TYR D C 1
ATOM 8846 O O . TYR D 1 167 ? 16.734 -16.247 -10.711 1.00 15.48 155 TYR D O 1
ATOM 8855 N N . TYR D 1 168 ? 14.998 -15.926 -12.085 1.00 16.25 156 TYR D N 1
ATOM 8856 C CA . TYR D 1 168 ? 14.159 -15.230 -11.112 1.00 15.17 156 TYR D CA 1
ATOM 8857 C C . TYR D 1 168 ? 14.111 -15.914 -9.735 1.00 15.47 156 TYR D C 1
ATOM 8858 O O . TYR D 1 168 ? 14.205 -15.253 -8.708 1.00 16.82 156 TYR D O 1
ATOM 8867 N N . TYR D 1 169 ? 13.899 -17.230 -9.701 1.00 16.49 157 TYR D N 1
ATOM 8868 C CA . TYR D 1 169 ? 13.771 -17.895 -8.395 1.00 15.18 157 TYR D CA 1
ATOM 8869 C C . TYR D 1 169 ? 15.076 -18.018 -7.628 1.00 15.34 157 TYR D C 1
ATOM 8870 O O . TYR D 1 169 ? 15.025 -18.349 -6.454 1.00 15.30 157 TYR D O 1
ATOM 8879 N N . ARG D 1 170 ? 16.226 -17.804 -8.251 1.00 14.78 158 ARG D N 1
ATOM 8880 C CA . ARG D 1 170 ? 17.446 -17.660 -7.453 1.00 14.79 158 ARG D CA 1
ATOM 8881 C C . ARG D 1 170 ? 17.226 -16.526 -6.429 1.00 14.71 158 ARG D C 1
ATOM 8882 O O . ARG D 1 170 ? 17.583 -16.658 -5.236 1.00 14.89 158 ARG D O 1
ATOM 8890 N N . ARG D 1 171 ? 16.636 -15.447 -6.893 1.00 16.52 159 ARG D N 1
ATOM 8891 C CA . ARG D 1 171 ? 16.485 -14.224 -6.078 1.00 15.29 159 ARG D CA 1
ATOM 8892 C C . ARG D 1 171 ? 15.358 -14.437 -5.044 1.00 16.90 159 ARG D C 1
ATOM 8893 O O . ARG D 1 171 ? 15.542 -14.148 -3.847 1.00 14.40 159 ARG D O 1
ATOM 8901 N N . VAL D 1 172 ? 14.224 -15.014 -5.466 1.00 15.33 160 VAL D N 1
ATOM 8902 C CA . VAL D 1 172 ? 13.140 -15.317 -4.517 1.00 15.07 160 VAL D CA 1
ATOM 8903 C C . VAL D 1 172 ? 13.605 -16.256 -3.417 1.00 14.85 160 VAL D C 1
ATOM 8904 O O . VAL D 1 172 ? 13.302 -16.038 -2.234 1.00 14.82 160 VAL D O 1
ATOM 8908 N N . PHE D 1 173 ? 14.304 -17.329 -3.774 1.00 14.26 161 PHE D N 1
ATOM 8909 C CA . PHE D 1 173 ? 14.629 -18.327 -2.785 1.00 14.13 161 PHE D CA 1
ATOM 8910 C C . PHE D 1 173 ? 15.680 -17.788 -1.765 1.00 16.56 161 PHE D C 1
ATOM 8911 O O . PHE D 1 173 ? 15.656 -18.143 -0.579 1.00 15.02 161 PHE D O 1
ATOM 8919 N N . THR D 1 174 ? 16.597 -16.968 -2.255 1.00 16.43 162 THR D N 1
ATOM 8920 C CA . THR D 1 174 ? 17.549 -16.246 -1.375 1.00 15.50 162 THR D CA 1
ATOM 8921 C C . THR D 1 174 ? 16.801 -15.335 -0.442 1.00 14.27 162 THR D C 1
ATOM 8922 O O . THR D 1 174 ? 17.014 -15.383 0.768 1.00 14.62 162 THR D O 1
ATOM 8926 N N . ASP D 1 175 ? 15.911 -14.511 -0.978 1.00 14.21 163 ASP D N 1
ATOM 8927 C CA . ASP D 1 175 ? 15.036 -13.708 -0.108 1.00 15.19 163 ASP D CA 1
ATOM 8928 C C . ASP D 1 175 ? 14.419 -14.555 1.011 1.00 15.19 163 ASP D C 1
ATOM 8929 O O . ASP D 1 175 ? 14.382 -14.174 2.177 1.00 16.54 163 ASP D O 1
ATOM 8934 N N . ALA D 1 176 ? 13.860 -15.688 0.602 1.00 15.28 164 ALA D N 1
ATOM 8935 C CA . ALA D 1 176 ? 13.109 -16.528 1.481 1.00 14.59 164 ALA D CA 1
ATOM 8936 C C . ALA D 1 176 ? 13.966 -17.131 2.613 1.00 13.23 164 ALA D C 1
ATOM 8937 O O . ALA D 1 176 ? 13.489 -17.244 3.754 1.00 14.79 164 ALA D O 1
ATOM 8939 N N . VAL D 1 177 ? 15.204 -17.481 2.294 1.00 14.54 165 VAL D N 1
ATOM 8940 C CA . VAL D 1 177 ? 16.190 -17.912 3.323 1.00 15.98 165 VAL D CA 1
ATOM 8941 C C . VAL D 1 177 ? 16.504 -16.776 4.290 1.00 16.62 165 VAL D C 1
ATOM 8942 O O . VAL D 1 177 ? 16.449 -16.963 5.521 1.00 16.16 165 VAL D O 1
ATOM 8946 N N . ARG D 1 178 ? 16.726 -15.588 3.741 1.00 15.73 166 ARG D N 1
ATOM 8947 C CA . ARG D 1 178 ? 17.026 -14.380 4.540 1.00 17.31 166 ARG D CA 1
ATOM 8948 C C . ARG D 1 178 ? 15.826 -13.973 5.431 1.00 16.87 166 ARG D C 1
ATOM 8949 O O . ARG D 1 178 ? 16.003 -13.505 6.560 1.00 15.76 166 ARG D O 1
ATOM 8957 N N . ALA D 1 179 ? 14.599 -14.215 4.941 1.00 16.18 167 ALA D N 1
ATOM 8958 C CA . ALA D 1 179 ? 13.397 -13.932 5.727 1.00 17.09 167 ALA D CA 1
ATOM 8959 C C . ALA D 1 179 ? 13.361 -14.719 7.031 1.00 15.59 167 ALA D C 1
ATOM 8960 O O . ALA D 1 179 ? 12.871 -14.195 8.043 1.00 16.53 167 ALA D O 1
ATOM 8962 N N . VAL D 1 180 ? 13.862 -15.956 7.014 1.00 15.44 168 VAL D N 1
ATOM 8963 C CA . VAL D 1 180 ? 13.881 -16.760 8.218 1.00 17.32 168 VAL D CA 1
ATOM 8964 C C . VAL D 1 180 ? 14.863 -16.117 9.244 1.00 18.56 168 VAL D C 1
ATOM 8965 O O . VAL D 1 180 ? 14.553 -15.991 10.447 1.00 17.37 168 VAL D O 1
ATOM 8969 N N . GLU D 1 181 ? 16.004 -15.685 8.737 1.00 19.50 169 GLU D N 1
ATOM 8970 C CA . GLU D 1 181 ? 16.986 -14.919 9.589 1.00 22.22 169 GLU D CA 1
ATOM 8971 C C . GLU D 1 181 ? 16.405 -13.648 10.132 1.00 19.71 169 GLU D C 1
ATOM 8972 O O . GLU D 1 181 ? 16.634 -13.270 11.312 1.00 20.57 169 GLU D O 1
ATOM 8978 N N . ALA D 1 182 ? 15.614 -12.961 9.329 1.00 16.92 170 ALA D N 1
ATOM 8979 C CA . ALA D 1 182 ? 14.956 -11.719 9.793 1.00 16.16 170 ALA D CA 1
ATOM 8980 C C . ALA D 1 182 ? 13.879 -11.975 10.883 1.00 16.86 170 ALA D C 1
ATOM 8981 O O . ALA D 1 182 ? 13.814 -11.254 11.900 1.00 17.20 170 ALA D O 1
ATOM 8983 N N . ALA D 1 183 ? 13.041 -13.005 10.687 1.00 16.38 171 ALA D N 1
ATOM 8984 C CA . ALA D 1 183 ? 12.074 -13.384 11.709 1.00 17.21 171 ALA D CA 1
ATOM 8985 C C . ALA D 1 183 ? 12.814 -13.691 13.016 1.00 17.71 171 ALA D C 1
ATOM 8986 O O . ALA D 1 183 ? 12.350 -13.289 14.080 1.00 17.06 171 ALA D O 1
ATOM 8988 N N . ALA D 1 184 ? 13.921 -14.416 12.904 1.00 19.87 172 ALA D N 1
ATOM 8989 C CA . ALA D 1 184 ? 14.639 -14.886 14.120 1.00 22.93 172 ALA D CA 1
ATOM 8990 C C . ALA D 1 184 ? 15.236 -13.722 14.924 1.00 23.24 172 ALA D C 1
ATOM 8991 O O . ALA D 1 184 ? 15.482 -13.824 16.156 1.00 24.47 172 ALA D O 1
ATOM 8993 N N . SER D 1 185 ? 15.449 -12.623 14.229 1.00 21.45 173 SER D N 1
ATOM 8994 C CA . SER D 1 185 ? 16.015 -11.396 14.815 1.00 21.10 173 SER D CA 1
ATOM 8995 C C . SER D 1 185 ? 15.015 -10.672 15.704 1.00 24.68 173 SER D C 1
ATOM 8996 O O . SER D 1 185 ? 15.399 -9.777 16.480 1.00 22.31 173 SER D O 1
ATOM 8999 N N . PHE D 1 186 ? 13.706 -11.018 15.625 1.00 22.19 174 PHE D N 1
ATOM 9000 C CA . PHE D 1 186 ? 12.702 -10.257 16.333 1.00 21.95 174 PHE D CA 1
ATOM 9001 C C . PHE D 1 186 ? 12.745 -10.788 17.782 1.00 21.37 174 PHE D C 1
ATOM 9002 O O . PHE D 1 186 ? 12.815 -12.010 18.028 1.00 22.12 174 PHE D O 1
ATOM 9010 N N . PRO D 1 187 ? 12.788 -9.860 18.768 1.00 28.33 175 PRO D N 1
ATOM 9011 C CA . PRO D 1 187 ? 13.150 -10.378 20.096 1.00 26.48 175 PRO D CA 1
ATOM 9012 C C . PRO D 1 187 ? 12.102 -11.287 20.738 1.00 25.80 175 PRO D C 1
ATOM 9013 O O . PRO D 1 187 ? 12.510 -12.144 21.453 1.00 25.20 175 PRO D O 1
ATOM 9017 N N . GLN D 1 188 ? 10.800 -11.156 20.415 1.00 22.64 176 GLN D N 1
ATOM 9018 C CA . GLN D 1 188 ? 9.810 -12.064 20.962 1.00 22.82 176 GLN D CA 1
ATOM 9019 C C . GLN D 1 188 ? 9.740 -13.400 20.284 1.00 23.06 176 GLN D C 1
ATOM 9020 O O . GLN D 1 188 ? 9.000 -14.281 20.765 1.00 25.20 176 GLN D O 1
ATOM 9026 N N . VAL D 1 189 ? 10.451 -13.595 19.170 1.00 20.75 177 VAL D N 1
ATOM 9027 C CA . VAL D 1 189 ? 10.362 -14.874 18.501 1.00 21.15 177 VAL D CA 1
ATOM 9028 C C . VAL D 1 189 ? 11.173 -15.914 19.254 1.00 22.23 177 VAL D C 1
ATOM 9029 O O . VAL D 1 189 ? 12.347 -15.723 19.540 1.00 22.72 177 VAL D O 1
ATOM 9033 N N . ASP D 1 190 ? 10.549 -17.044 19.505 1.00 21.20 178 ASP D N 1
ATOM 9034 C CA . ASP D 1 190 ? 11.221 -18.245 19.981 1.00 22.99 178 ASP D CA 1
ATOM 9035 C C . ASP D 1 190 ? 11.953 -18.964 18.879 1.00 26.41 178 ASP D C 1
ATOM 9036 O O . ASP D 1 190 ? 11.362 -19.660 18.065 1.00 24.86 178 ASP D O 1
ATOM 9041 N N . GLN D 1 191 ? 13.265 -18.794 18.849 1.00 25.79 179 GLN D N 1
ATOM 9042 C CA . GLN D 1 191 ? 14.063 -19.378 17.785 1.00 31.80 179 GLN D CA 1
ATOM 9043 C C . GLN D 1 191 ? 14.055 -20.904 17.682 1.00 30.40 179 GLN D C 1
ATOM 9044 O O . GLN D 1 191 ? 14.460 -21.417 16.675 1.00 32.29 179 GLN D O 1
ATOM 9050 N N . GLU D 1 192 ? 13.565 -21.609 18.685 1.00 27.62 180 GLU D N 1
ATOM 9051 C CA . GLU D 1 192 ? 13.360 -23.031 18.604 1.00 29.65 180 GLU D CA 1
ATOM 9052 C C . GLU D 1 192 ? 12.036 -23.442 17.981 1.00 27.34 180 GLU D C 1
ATOM 9053 O O . GLU D 1 192 ? 11.824 -24.623 17.737 1.00 26.64 180 GLU D O 1
ATOM 9059 N N . ARG D 1 193 ? 11.151 -22.480 17.715 1.00 23.97 181 ARG D N 1
ATOM 9060 C CA . ARG D 1 193 ? 9.867 -22.815 17.142 1.00 23.45 181 ARG D CA 1
ATOM 9061 C C . ARG D 1 193 ? 9.565 -21.890 15.947 1.00 23.11 181 ARG D C 1
ATOM 9062 O O . ARG D 1 193 ? 8.540 -21.236 15.924 1.00 23.17 181 ARG D O 1
ATOM 9070 N N . ILE D 1 194 ? 10.462 -21.902 14.966 1.00 20.38 182 ILE D N 1
ATOM 9071 C CA . ILE D 1 194 ? 10.277 -21.199 13.730 1.00 21.62 182 ILE D CA 1
ATOM 9072 C C . ILE D 1 194 ? 9.854 -22.210 12.646 1.00 23.12 182 ILE D C 1
ATOM 9073 O O . ILE D 1 194 ? 10.588 -23.148 12.300 1.00 26.16 182 ILE D O 1
ATOM 9078 N N . VAL D 1 195 ? 8.692 -21.936 12.072 1.00 19.24 183 VAL D N 1
ATOM 9079 C CA . VAL D 1 195 ? 8.084 -22.810 11.048 1.00 19.38 183 VAL D CA 1
ATOM 9080 C C . VAL D 1 195 ? 8.156 -22.032 9.715 1.00 17.08 183 VAL D C 1
ATOM 9081 O O . VAL D 1 195 ? 7.941 -20.808 9.701 1.00 18.32 183 VAL D O 1
ATOM 9085 N N . ILE D 1 196 ? 8.343 -22.768 8.609 1.00 15.09 184 ILE D N 1
ATOM 9086 C CA . ILE D 1 196 ? 8.283 -22.206 7.274 1.00 14.86 184 ILE D CA 1
ATOM 9087 C C . ILE D 1 196 ? 7.067 -22.788 6.601 1.00 16.84 184 ILE D C 1
ATOM 9088 O O . ILE D 1 196 ? 6.807 -24.014 6.748 1.00 16.20 184 ILE D O 1
ATOM 9093 N N . ALA D 1 197 ? 6.288 -21.909 5.938 1.00 15.85 185 ALA D N 1
ATOM 9094 C CA . ALA D 1 197 ? 4.993 -22.351 5.406 1.00 15.15 185 ALA D CA 1
ATOM 9095 C C . ALA D 1 197 ? 4.662 -21.720 4.107 1.00 15.65 185 ALA D C 1
ATOM 9096 O O . ALA D 1 197 ? 4.940 -20.550 3.877 1.00 14.94 185 ALA D O 1
ATOM 9098 N N . GLY D 1 198 ? 4.005 -22.511 3.228 1.00 16.25 186 GLY D N 1
ATOM 9099 C CA . GLY D 1 198 ? 3.287 -21.941 2.131 1.00 15.63 186 GLY D CA 1
ATOM 9100 C C . GLY D 1 198 ? 2.537 -22.995 1.353 1.00 16.47 186 GLY D C 1
ATOM 9101 O O . GLY D 1 198 ? 2.749 -24.197 1.541 1.00 14.11 186 GLY D O 1
ATOM 9102 N N . GLY D 1 199 ? 1.706 -22.493 0.432 1.00 16.27 187 GLY D N 1
ATOM 9103 C CA . GLY D 1 199 ? 0.968 -23.289 -0.526 1.00 17.86 187 GLY D CA 1
ATOM 9104 C C . GLY D 1 199 ? 1.301 -22.898 -1.949 1.00 18.49 187 GLY D C 1
ATOM 9105 O O . GLY D 1 199 ? 1.506 -21.697 -2.245 1.00 18.46 187 GLY D O 1
ATOM 9106 N N . SER D 1 200 ? 1.357 -23.904 -2.830 1.00 17.73 188 SER D N 1
ATOM 9107 C CA . SER D 1 200 ? 1.607 -23.677 -4.246 1.00 17.55 188 SER D CA 1
ATOM 9108 C C . SER D 1 200 ? 2.955 -22.971 -4.455 1.00 16.02 188 SER D C 1
ATOM 9109 O O . SER D 1 200 ? 3.904 -23.517 -4.002 1.00 15.05 188 SER D O 1
ATOM 9112 N N . GLN D 1 201 ? 3.053 -21.791 -5.051 1.00 15.31 189 GLN D N 1
ATOM 9113 C CA . GLN D 1 201 ? 4.396 -21.102 -5.120 1.00 14.09 189 GLN D CA 1
ATOM 9114 C C . GLN D 1 201 ? 4.964 -21.008 -3.737 1.00 14.29 189 GLN D C 1
ATOM 9115 O O . GLN D 1 201 ? 6.166 -21.142 -3.552 1.00 16.49 189 GLN D O 1
ATOM 9121 N N . GLY D 1 202 ? 4.124 -20.687 -2.768 1.00 13.37 190 GLY D N 1
ATOM 9122 C CA . GLY D 1 202 ? 4.596 -20.650 -1.388 1.00 15.11 190 GLY D CA 1
ATOM 9123 C C . GLY D 1 202 ? 5.201 -21.922 -0.830 1.00 14.92 190 GLY D C 1
ATOM 9124 O O . GLY D 1 202 ? 6.221 -21.932 -0.104 1.00 14.87 190 GLY D O 1
ATOM 9125 N N . GLY D 1 203 ? 4.639 -23.030 -1.226 1.00 14.62 191 GLY D N 1
ATOM 9126 C CA . GLY D 1 203 ? 5.108 -24.325 -0.821 1.00 14.39 191 GLY D CA 1
ATOM 9127 C C . GLY D 1 203 ? 6.388 -24.707 -1.510 1.00 15.55 191 GLY D C 1
ATOM 9128 O O . GLY D 1 203 ? 7.210 -25.303 -0.846 1.00 15.18 191 GLY D O 1
ATOM 9129 N N . GLY D 1 204 ? 6.587 -24.319 -2.788 1.00 14.69 192 GLY D N 1
ATOM 9130 C CA . GLY D 1 204 ? 7.850 -24.540 -3.510 1.00 14.46 192 GLY D CA 1
ATOM 9131 C C . GLY D 1 204 ? 8.984 -23.718 -2.883 1.00 15.79 192 GLY D C 1
ATOM 9132 O O . GLY D 1 204 ? 10.141 -24.165 -2.799 1.00 17.53 192 GLY D O 1
ATOM 9133 N N . ILE D 1 205 ? 8.652 -22.491 -2.506 1.00 15.71 193 ILE D N 1
ATOM 9134 C CA . ILE D 1 205 ? 9.636 -21.620 -1.855 1.00 15.04 193 ILE D CA 1
ATOM 9135 C C . ILE D 1 205 ? 9.983 -22.275 -0.530 1.00 16.09 193 ILE D C 1
ATOM 9136 O O . ILE D 1 205 ? 11.180 -22.253 -0.144 1.00 16.88 193 ILE D O 1
ATOM 9141 N N . ALA D 1 206 ? 8.957 -22.634 0.254 1.00 15.80 194 ALA D N 1
ATOM 9142 C CA . ALA D 1 206 ? 9.203 -23.188 1.608 1.00 17.17 194 ALA D CA 1
ATOM 9143 C C . ALA D 1 206 ? 10.033 -24.446 1.503 1.00 17.08 194 ALA D C 1
ATOM 9144 O O . ALA D 1 206 ? 10.930 -24.704 2.343 1.00 19.61 194 ALA D O 1
ATOM 9146 N N . LEU D 1 207 ? 9.804 -25.237 0.451 1.00 18.25 195 LEU D N 1
ATOM 9147 C CA . LEU D 1 207 ? 10.604 -26.423 0.220 1.00 18.16 195 LEU D CA 1
ATOM 9148 C C . LEU D 1 207 ? 12.104 -26.109 -0.076 1.00 17.85 195 LEU D C 1
ATOM 9149 O O . LEU D 1 207 ? 12.983 -26.701 0.481 1.00 18.36 195 LEU D O 1
ATOM 9154 N N . 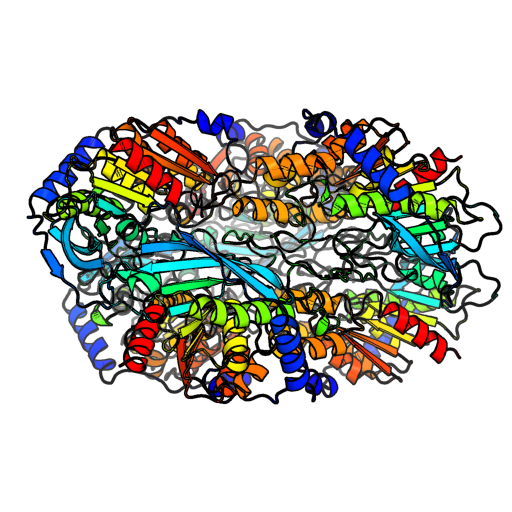ALA D 1 208 ? 12.425 -25.140 -0.911 1.00 17.85 196 ALA D N 1
ATOM 9155 C CA . ALA D 1 208 ? 13.814 -24.673 -1.058 1.00 16.36 196 ALA D CA 1
ATOM 9156 C C . ALA D 1 208 ? 14.409 -24.210 0.263 1.00 17.81 196 ALA D C 1
ATOM 9157 O O . ALA D 1 208 ? 15.558 -24.595 0.642 1.00 18.64 196 ALA D O 1
ATOM 9159 N N . VAL D 1 209 ? 13.628 -23.458 1.017 1.00 17.56 197 VAL D N 1
ATOM 9160 C CA . VAL D 1 209 ? 14.097 -22.964 2.314 1.00 18.17 197 VAL D CA 1
ATOM 9161 C C . VAL D 1 209 ? 14.376 -24.121 3.303 1.00 18.58 197 VAL D C 1
ATOM 9162 O O . VAL D 1 209 ? 15.312 -24.070 4.093 1.00 19.05 197 VAL D O 1
ATOM 9166 N N . SER D 1 210 ? 13.581 -25.201 3.215 1.00 19.24 198 SER D N 1
ATOM 9167 C CA . SER D 1 210 ? 13.713 -26.321 4.146 1.00 17.90 198 SER D CA 1
ATOM 9168 C C . SER D 1 210 ? 15.066 -26.998 3.987 1.00 19.19 198 SER D C 1
ATOM 9169 O O . SER D 1 210 ? 15.617 -27.546 4.926 1.00 21.38 198 SER D O 1
ATOM 9172 N N . ALA D 1 211 ? 15.616 -26.938 2.807 1.00 18.45 199 ALA D N 1
ATOM 9173 C CA . ALA D 1 211 ? 16.969 -27.417 2.562 1.00 20.51 199 ALA D CA 1
ATOM 9174 C C . ALA D 1 211 ? 18.088 -26.409 2.817 1.00 21.37 199 ALA D C 1
ATOM 9175 O O . ALA D 1 211 ? 19.191 -26.793 3.134 1.00 23.94 199 ALA D O 1
ATOM 9177 N N . LEU D 1 212 ? 17.835 -25.153 2.479 1.00 21.77 200 LEU D N 1
ATOM 9178 C CA . LEU D 1 212 ? 18.876 -24.115 2.491 1.00 21.49 200 LEU D CA 1
ATOM 9179 C C . LEU D 1 212 ? 19.072 -23.402 3.830 1.00 23.70 200 LEU D C 1
ATOM 9180 O O . LEU D 1 212 ? 20.138 -22.905 4.069 1.00 25.10 200 LEU D O 1
ATOM 9185 N N . SER D 1 213 ? 18.065 -23.327 4.677 1.00 22.93 201 SER D N 1
ATOM 9186 C CA . SER D 1 213 ? 18.120 -22.541 5.918 1.00 25.45 201 SER D CA 1
ATOM 9187 C C . SER D 1 213 ? 18.609 -23.422 7.034 1.00 28.47 201 SER D C 1
ATOM 9188 O O . SER D 1 213 ? 18.233 -24.551 7.112 1.00 32.28 201 SER D O 1
ATOM 9191 N N . LYS D 1 214 ? 19.460 -22.892 7.901 1.00 31.36 202 LYS D N 1
ATOM 9192 C CA . LYS D 1 214 ? 19.830 -23.601 9.100 1.00 36.60 202 LYS D CA 1
ATOM 9193 C C . LYS D 1 214 ? 18.919 -23.225 10.296 1.00 40.33 202 LYS D C 1
ATOM 9194 O O . LYS D 1 214 ? 19.033 -23.883 11.327 1.00 38.77 202 LYS D O 1
ATOM 9196 N N . LYS D 1 215 ? 17.985 -22.258 10.156 1.00 29.29 203 LYS D N 1
ATOM 9197 C CA . LYS D 1 215 ? 17.139 -21.825 11.254 1.00 27.84 203 LYS D CA 1
ATOM 9198 C C . LYS D 1 215 ? 15.705 -22.361 11.334 1.00 28.52 203 LYS D C 1
ATOM 9199 O O . LYS D 1 215 ? 15.058 -22.207 12.345 1.00 29.02 203 LYS D O 1
ATOM 9205 N N . ALA D 1 216 ? 15.185 -22.952 10.269 1.00 27.29 204 ALA D N 1
ATOM 9206 C CA . ALA D 1 216 ? 13.819 -23.476 10.270 1.00 26.26 204 ALA D CA 1
ATOM 9207 C C . ALA D 1 216 ? 13.719 -24.748 11.119 1.00 25.00 204 ALA D C 1
ATOM 9208 O O . ALA D 1 216 ? 14.580 -25.620 11.077 1.00 27.45 204 ALA D O 1
ATOM 9210 N N . LYS D 1 217 ? 12.646 -24.877 11.857 1.00 24.22 205 LYS D N 1
ATOM 9211 C CA . LYS D 1 217 ? 12.417 -26.023 12.694 1.00 23.96 205 LYS D CA 1
ATOM 9212 C C . LYS D 1 217 ? 11.351 -26.978 12.142 1.00 25.41 205 LYS D C 1
ATOM 9213 O O . LYS D 1 217 ? 11.378 -28.158 12.465 1.00 22.90 205 LYS D O 1
ATOM 9215 N N . ALA D 1 218 ? 10.434 -26.481 11.304 1.00 22.98 206 ALA D N 1
ATOM 9216 C CA . ALA D 1 218 ? 9.422 -27.344 10.651 1.00 20.01 206 ALA D CA 1
ATOM 9217 C C . ALA D 1 218 ? 8.897 -26.703 9.398 1.00 19.34 206 ALA D C 1
ATOM 9218 O O . ALA D 1 218 ? 8.999 -25.487 9.250 1.00 17.45 206 ALA D O 1
ATOM 9220 N N . LEU D 1 219 ? 8.345 -27.564 8.524 1.00 19.12 207 LEU D N 1
ATOM 9221 C CA . LEU D 1 219 ? 7.883 -27.207 7.194 1.00 17.27 207 LEU D CA 1
ATOM 9222 C C . LEU D 1 219 ? 6.386 -27.559 7.042 1.00 19.23 207 LEU D C 1
ATOM 9223 O O . LEU D 1 219 ? 5.995 -28.689 7.378 1.00 16.55 207 LEU D O 1
ATOM 9228 N N . LEU D 1 220 ? 5.576 -26.590 6.604 1.00 18.37 208 LEU D N 1
ATOM 9229 C CA . LEU D 1 220 ? 4.200 -26.790 6.179 1.00 17.81 208 LEU D CA 1
ATOM 9230 C C . LEU D 1 220 ? 4.196 -26.560 4.677 1.00 18.64 208 LEU D C 1
ATOM 9231 O O . LEU D 1 220 ? 4.367 -25.418 4.201 1.00 16.86 208 LEU D O 1
ATOM 9236 N N . CYS D 1 221 ? 3.998 -27.638 3.893 1.00 16.42 209 CYS D N 1
ATOM 9237 C CA . CYS D 1 221 ? 4.129 -27.540 2.439 1.00 16.51 209 CYS D CA 1
ATOM 9238 C C . CYS D 1 221 ? 2.838 -28.018 1.755 1.00 17.70 209 CYS D C 1
ATOM 9239 O O . CYS D 1 221 ? 2.597 -29.259 1.675 1.00 16.33 209 CYS D O 1
ATOM 9242 N N . ASP D 1 222 ? 2.006 -27.080 1.357 1.00 15.85 210 ASP D N 1
ATOM 9243 C CA . ASP D 1 222 ? 0.751 -27.454 0.737 1.00 16.21 210 ASP D CA 1
ATOM 9244 C C . ASP D 1 222 ? 0.815 -27.357 -0.758 1.00 14.60 210 ASP D C 1
ATOM 9245 O O . ASP D 1 222 ? 1.298 -26.346 -1.275 1.00 14.62 210 ASP D O 1
ATOM 9250 N N . VAL D 1 223 ? 0.203 -28.330 -1.455 1.00 15.24 211 VAL D N 1
ATOM 9251 C CA . VAL D 1 223 ? -0.002 -28.313 -2.919 1.00 15.09 211 VAL D CA 1
ATOM 9252 C C . VAL D 1 223 ? 1.199 -27.650 -3.669 1.00 14.60 211 VAL D C 1
ATOM 9253 O O . VAL D 1 223 ? 1.042 -26.760 -4.491 1.00 14.96 211 VAL D O 1
ATOM 9257 N N . PRO D 1 224 ? 2.422 -28.148 -3.418 1.00 15.06 212 PRO D N 1
ATOM 9258 C CA . PRO D 1 224 ? 3.583 -27.430 -3.876 1.00 15.07 212 PRO D CA 1
ATOM 9259 C C . PRO D 1 224 ? 3.757 -27.228 -5.348 1.00 16.26 212 PRO D C 1
ATOM 9260 O O . PRO D 1 224 ? 3.680 -28.143 -6.085 1.00 17.60 212 PRO D O 1
ATOM 9264 N N . PHE D 1 225 ? 4.023 -26.001 -5.744 1.00 13.56 213 PHE D N 1
ATOM 9265 C CA . PHE D 1 225 ? 4.491 -25.669 -7.120 1.00 14.37 213 PHE D CA 1
ATOM 9266 C C . PHE D 1 225 ? 6.051 -25.689 -7.174 1.00 16.05 213 PHE D C 1
ATOM 9267 O O . PHE D 1 225 ? 6.667 -25.899 -6.188 1.00 15.17 213 PHE D O 1
ATOM 9275 N N . LEU D 1 226 ? 6.644 -25.527 -8.361 1.00 15.55 214 LEU D N 1
ATOM 9276 C CA . LEU D 1 226 ? 8.084 -25.473 -8.547 1.00 17.55 214 LEU D CA 1
ATOM 9277 C C . LEU D 1 226 ? 8.654 -26.848 -8.287 1.00 18.70 214 LEU D C 1
ATOM 9278 O O . LEU D 1 226 ? 9.796 -26.978 -7.878 1.00 18.91 214 LEU D O 1
ATOM 9283 N N . CYS D 1 227 ? 7.854 -27.905 -8.510 1.00 17.59 215 CYS D N 1
ATOM 9284 C CA . CYS D 1 227 ? 8.334 -29.271 -8.378 1.00 17.55 215 CYS D CA 1
ATOM 9285 C C . CYS D 1 227 ? 8.239 -30.100 -9.677 1.00 18.12 215 CYS D C 1
ATOM 9286 O O . CYS D 1 227 ? 7.155 -30.185 -10.310 1.00 15.80 215 CYS D O 1
ATOM 9289 N N . HIS D 1 228 ? 9.334 -30.754 -10.049 1.00 17.42 216 HIS D N 1
ATOM 9290 C CA . HIS D 1 228 ? 9.353 -31.756 -11.120 1.00 18.16 216 HIS D CA 1
ATOM 9291 C C . HIS D 1 228 ? 8.885 -31.195 -12.438 1.00 18.76 216 HIS D C 1
ATOM 9292 O O . HIS D 1 228 ? 7.959 -31.715 -13.085 1.00 20.95 216 HIS D O 1
ATOM 9299 N N . PHE D 1 229 ? 9.562 -30.123 -12.831 1.00 18.04 217 PHE D N 1
ATOM 9300 C CA . PHE D 1 229 ? 9.141 -29.250 -13.894 1.00 19.64 217 PHE D CA 1
ATOM 9301 C C . PHE D 1 229 ? 8.960 -30.035 -15.218 1.00 21.23 217 PHE D C 1
ATOM 9302 O O . PHE D 1 229 ? 8.004 -29.789 -15.947 1.00 19.64 217 PHE D O 1
ATOM 9310 N N . ARG D 1 230 ? 9.871 -30.975 -15.476 1.00 21.91 218 ARG D N 1
ATOM 9311 C CA . ARG D 1 230 ? 9.907 -31.732 -16.740 1.00 27.08 218 ARG D CA 1
ATOM 9312 C C . ARG D 1 230 ? 8.642 -32.503 -16.925 1.00 24.30 218 ARG D C 1
ATOM 9313 O O . ARG D 1 230 ? 8.038 -32.457 -17.990 1.00 25.05 218 ARG D O 1
ATOM 9321 N N . ARG D 1 231 ? 8.197 -33.142 -15.870 1.00 22.54 219 ARG D N 1
ATOM 9322 C CA . ARG D 1 231 ? 6.940 -33.870 -15.913 1.00 24.61 219 ARG D CA 1
ATOM 9323 C C . ARG D 1 231 ? 5.740 -32.932 -15.944 1.00 23.33 219 ARG D C 1
ATOM 9324 O O . ARG D 1 231 ? 4.738 -33.160 -16.662 1.00 23.90 219 ARG D O 1
ATOM 9332 N N . ALA D 1 232 ? 5.811 -31.871 -15.148 1.00 19.90 220 ALA D N 1
ATOM 9333 C CA . ALA D 1 232 ? 4.703 -30.928 -15.047 1.00 22.11 220 ALA D CA 1
ATOM 9334 C C . ALA D 1 232 ? 4.275 -30.397 -16.392 1.00 20.08 220 ALA D C 1
ATOM 9335 O O . ALA D 1 232 ? 3.074 -30.410 -16.701 1.00 21.86 220 ALA D O 1
ATOM 9337 N N . VAL D 1 233 ? 5.231 -29.901 -17.181 1.00 20.28 221 VAL D N 1
ATOM 9338 C CA . VAL D 1 233 ? 4.941 -29.342 -18.492 1.00 23.25 221 VAL D CA 1
ATOM 9339 C C . VAL D 1 233 ? 4.438 -30.418 -19.527 1.00 24.69 221 VAL D C 1
ATOM 9340 O O . VAL D 1 233 ? 3.815 -30.061 -20.503 1.00 25.62 221 VAL D O 1
ATOM 9344 N N . GLN D 1 234 ? 4.668 -31.704 -19.264 1.00 27.80 222 GLN D N 1
ATOM 9345 C CA . GLN D 1 234 ? 4.067 -32.811 -20.074 1.00 32.54 222 GLN D CA 1
ATOM 9346 C C . GLN D 1 234 ? 2.652 -33.150 -19.694 1.00 35.13 222 GLN D C 1
ATOM 9347 O O . GLN D 1 234 ? 1.903 -33.669 -20.510 1.00 35.94 222 GLN D O 1
ATOM 9353 N N . LEU D 1 235 ? 2.276 -32.865 -18.460 1.00 29.20 223 LEU D N 1
ATOM 9354 C CA . LEU D 1 235 ? 1.036 -33.345 -17.923 1.00 30.63 223 LEU D CA 1
ATOM 9355 C C . LEU D 1 235 ? -0.090 -32.372 -18.005 1.00 28.41 223 LEU D C 1
ATOM 9356 O O . LEU D 1 235 ? -1.220 -32.798 -18.206 1.00 30.76 223 LEU D O 1
ATOM 9361 N N . VAL D 1 236 ? 0.183 -31.082 -17.835 1.00 23.10 224 VAL D N 1
ATOM 9362 C CA . VAL D 1 236 ? -0.875 -30.089 -17.781 1.00 23.98 224 VAL D CA 1
ATOM 9363 C C . VAL D 1 236 ? -0.552 -28.908 -18.665 1.00 22.97 224 VAL D C 1
ATOM 9364 O O . VAL D 1 236 ? 0.605 -28.647 -18.987 1.00 23.08 224 VAL D O 1
ATOM 9368 N N . ASP D 1 237 ? -1.587 -28.203 -19.097 1.00 20.36 225 ASP D N 1
ATOM 9369 C CA . ASP D 1 237 ? -1.411 -27.006 -19.906 1.00 21.80 225 ASP D CA 1
ATOM 9370 C C . ASP D 1 237 ? -1.908 -25.787 -19.149 1.00 19.92 225 ASP D C 1
ATOM 9371 O O . ASP D 1 237 ? -2.191 -24.773 -19.752 1.00 19.53 225 ASP D O 1
ATOM 9376 N N . THR D 1 238 ? -2.036 -25.867 -17.815 1.00 18.42 226 THR D N 1
ATOM 9377 C CA . THR D 1 238 ? -2.504 -24.769 -17.029 1.00 17.67 226 THR D CA 1
ATOM 9378 C C . THR D 1 238 ? -1.324 -23.839 -16.703 1.00 16.87 226 THR D C 1
ATOM 9379 O O . THR D 1 238 ? -0.185 -24.281 -16.723 1.00 16.63 226 THR D O 1
ATOM 9383 N N . HIS D 1 239 ? -1.665 -22.613 -16.333 1.00 18.84 227 HIS D N 1
ATOM 9384 C CA . HIS D 1 239 ? -0.708 -21.657 -15.758 1.00 18.32 227 HIS D CA 1
ATOM 9385 C C . HIS D 1 239 ? -0.556 -21.880 -14.286 1.00 19.77 227 HIS D C 1
ATOM 9386 O O . HIS D 1 239 ? -1.547 -22.231 -13.642 1.00 18.80 227 HIS D O 1
ATOM 9393 N N . PRO D 1 240 ? 0.657 -21.685 -13.729 1.00 14.97 228 PRO D N 1
ATOM 9394 C CA . PRO D 1 240 ? 1.798 -21.004 -14.467 1.00 15.44 228 PRO D CA 1
ATOM 9395 C C . PRO D 1 240 ? 2.781 -21.958 -15.104 1.00 15.87 228 PRO D C 1
ATOM 9396 O O . PRO D 1 240 ? 3.735 -21.504 -15.782 1.00 16.22 228 PRO D O 1
ATOM 9400 N N . TYR D 1 241 ? 2.609 -23.265 -14.992 1.00 13.82 229 TYR D N 1
ATOM 9401 C CA . TYR D 1 241 ? 3.621 -24.144 -15.614 1.00 16.08 229 TYR D CA 1
ATOM 9402 C C . TYR D 1 241 ? 3.670 -23.912 -17.165 1.00 16.06 229 TYR D C 1
ATOM 9403 O O . TYR D 1 241 ? 4.763 -24.025 -17.821 1.00 16.44 229 TYR D O 1
ATOM 9412 N N . ALA D 1 242 ? 2.509 -23.621 -17.755 1.00 15.21 230 ALA D N 1
ATOM 9413 C CA . ALA D 1 242 ? 2.420 -23.365 -19.226 1.00 16.93 230 ALA D CA 1
ATOM 9414 C C . ALA D 1 242 ? 3.277 -22.200 -19.716 1.00 15.05 230 ALA D C 1
ATOM 9415 O O . ALA D 1 242 ? 3.547 -22.077 -20.940 1.00 15.77 230 ALA D O 1
ATOM 9417 N N . GLU D 1 243 ? 3.717 -21.309 -18.842 1.00 14.81 231 GLU D N 1
ATOM 9418 C CA . GLU D 1 243 ? 4.702 -20.277 -19.269 1.00 14.90 231 GLU D CA 1
ATOM 9419 C C . GLU D 1 243 ? 5.967 -20.928 -19.781 1.00 15.77 231 GLU D C 1
ATOM 9420 O O . GLU D 1 243 ? 6.568 -20.474 -20.761 1.00 15.87 231 GLU D O 1
ATOM 9426 N N . ILE D 1 244 ? 6.390 -21.967 -19.129 1.00 13.50 232 ILE D N 1
ATOM 9427 C CA . ILE D 1 244 ? 7.587 -22.658 -19.544 1.00 15.27 232 ILE D CA 1
ATOM 9428 C C . ILE D 1 244 ? 7.358 -23.350 -20.906 1.00 15.62 232 ILE D C 1
ATOM 9429 O O . ILE D 1 244 ? 8.165 -23.209 -21.816 1.00 14.71 232 ILE D O 1
ATOM 9434 N N . THR D 1 245 ? 6.255 -24.093 -21.009 1.00 15.19 233 THR D N 1
ATOM 9435 C CA . THR D 1 245 ? 5.894 -24.736 -22.273 1.00 15.92 233 THR D CA 1
ATOM 9436 C C . THR D 1 245 ? 5.827 -23.757 -23.399 1.00 14.70 233 THR D C 1
ATOM 9437 O O . THR D 1 245 ? 6.380 -24.057 -24.508 1.00 16.40 233 THR D O 1
ATOM 9441 N N . ASN D 1 246 ? 5.153 -22.620 -23.196 1.00 16.23 234 ASN D N 1
ATOM 9442 C CA . ASN D 1 246 ? 5.082 -21.601 -24.237 1.00 17.05 234 ASN D CA 1
ATOM 9443 C C . ASN D 1 246 ? 6.431 -21.034 -24.666 1.00 17.84 234 ASN D C 1
ATOM 9444 O O . ASN D 1 246 ? 6.655 -20.788 -25.872 1.00 18.32 234 ASN D O 1
ATOM 9449 N N . PHE D 1 247 ? 7.299 -20.727 -23.694 1.00 16.29 235 PHE D N 1
ATOM 9450 C CA . PHE D 1 247 ? 8.714 -20.397 -24.006 1.00 16.91 235 PHE D CA 1
ATOM 9451 C C . PHE D 1 247 ? 9.420 -21.428 -24.885 1.00 17.28 235 PHE D C 1
ATOM 9452 O O . PHE D 1 247 ? 10.002 -21.066 -25.915 1.00 17.59 235 PHE D O 1
ATOM 9460 N N . LEU D 1 248 ? 9.269 -22.710 -24.525 1.00 18.21 236 LEU D N 1
ATOM 9461 C CA . LEU D 1 248 ? 9.844 -23.844 -25.261 1.00 20.13 236 LEU D CA 1
ATOM 9462 C C . LEU D 1 248 ? 9.220 -24.021 -26.645 1.00 21.68 236 LEU D C 1
ATOM 9463 O O . LEU D 1 248 ? 9.920 -24.435 -27.563 1.00 21.89 236 LEU D O 1
ATOM 9468 N N . LYS D 1 249 ? 7.935 -23.707 -26.799 1.00 19.34 237 LYS D N 1
ATOM 9469 C CA . LYS D 1 249 ? 7.327 -23.758 -28.130 1.00 20.12 237 LYS D CA 1
ATOM 9470 C C . LYS D 1 249 ? 7.983 -22.817 -29.146 1.00 20.43 237 LYS D C 1
ATOM 9471 O O . LYS D 1 249 ? 7.939 -23.097 -30.340 1.00 19.75 237 LYS D O 1
ATOM 9477 N N . THR D 1 250 ? 8.506 -21.682 -28.674 1.00 18.36 238 THR D N 1
ATOM 9478 C CA . THR D 1 250 ? 9.127 -20.645 -29.483 1.00 22.00 238 THR D CA 1
ATOM 9479 C C . THR D 1 250 ? 10.652 -20.813 -29.532 1.00 21.97 238 THR D C 1
ATOM 9480 O O . THR D 1 250 ? 11.227 -20.752 -30.575 1.00 22.31 238 THR D O 1
ATOM 9484 N N . HIS D 1 251 ? 11.278 -21.100 -28.401 1.00 19.75 239 HIS D N 1
ATOM 9485 C CA . HIS D 1 251 ? 12.731 -21.207 -28.301 1.00 20.77 239 HIS D CA 1
ATOM 9486 C C . HIS D 1 251 ? 13.081 -22.660 -28.410 1.00 20.22 239 HIS D C 1
ATOM 9487 O O . HIS D 1 251 ? 13.593 -23.281 -27.473 1.00 21.19 239 HIS D O 1
ATOM 9494 N N . ARG D 1 252 ? 12.900 -23.190 -29.617 1.00 21.20 240 ARG D N 1
ATOM 9495 C CA . ARG D 1 252 ? 13.005 -24.666 -29.856 1.00 24.46 240 ARG D CA 1
ATOM 9496 C C . ARG D 1 252 ? 14.377 -25.263 -29.645 1.00 27.51 240 ARG D C 1
ATOM 9497 O O . ARG D 1 252 ? 14.503 -26.412 -29.323 1.00 32.66 240 ARG D O 1
ATOM 9505 N N . ASP D 1 253 ? 15.372 -24.408 -29.793 1.00 26.61 241 ASP D N 1
ATOM 9506 C CA . ASP D 1 253 ? 16.763 -24.710 -29.646 1.00 28.80 241 ASP D CA 1
ATOM 9507 C C . ASP D 1 253 ? 17.227 -24.676 -28.200 1.00 27.68 241 ASP D C 1
ATOM 9508 O O . ASP D 1 253 ? 18.371 -24.998 -27.940 1.00 26.16 241 ASP D O 1
ATOM 9513 N N . LYS D 1 254 ? 16.351 -24.289 -27.261 1.00 24.61 242 LYS D N 1
ATOM 9514 C CA . LYS D 1 254 ? 16.798 -24.078 -25.874 1.00 27.82 242 LYS D CA 1
ATOM 9515 C C . LYS D 1 254 ? 16.258 -25.048 -24.884 1.00 25.50 242 LYS D C 1
ATOM 9516 O O . LYS D 1 254 ? 16.404 -24.820 -23.698 1.00 24.03 242 LYS D O 1
ATOM 9522 N N . GLU D 1 255 ? 15.651 -26.156 -25.342 1.00 26.28 243 GLU D N 1
ATOM 9523 C CA . GLU D 1 255 ? 15.133 -27.148 -24.451 1.00 23.72 243 GLU D CA 1
ATOM 9524 C C . GLU D 1 255 ? 16.098 -27.643 -23.377 1.00 25.38 243 GLU D C 1
ATOM 9525 O O . GLU D 1 255 ? 15.769 -27.691 -22.193 1.00 24.22 243 GLU D O 1
ATOM 9531 N N . GLU D 1 256 ? 17.305 -28.038 -23.771 1.00 24.72 244 GLU D N 1
ATOM 9532 C CA . GLU D 1 256 ? 18.222 -28.644 -22.784 1.00 22.77 244 GLU D CA 1
ATOM 9533 C C . GLU D 1 256 ? 18.660 -27.553 -21.762 1.00 18.72 244 GLU D C 1
ATOM 9534 O O . GLU D 1 256 ? 18.719 -27.821 -20.584 1.00 20.60 244 GLU D O 1
ATOM 9536 N N . ILE D 1 257 ? 18.930 -26.346 -22.246 1.00 19.21 245 ILE D N 1
ATOM 9537 C CA . ILE D 1 257 ? 19.325 -25.213 -21.380 1.00 20.52 245 ILE D CA 1
ATOM 9538 C C . ILE D 1 257 ? 18.246 -24.854 -20.334 1.00 19.23 245 ILE D C 1
ATOM 9539 O O . ILE D 1 257 ? 18.513 -24.722 -19.145 1.00 19.55 245 ILE D O 1
ATOM 9544 N N . VAL D 1 258 ? 17.011 -24.751 -20.815 1.00 17.81 246 VAL D N 1
ATOM 9545 C CA . VAL D 1 258 ? 15.882 -24.505 -19.938 1.00 17.86 246 VAL D CA 1
ATOM 9546 C C . VAL D 1 258 ? 15.784 -25.524 -18.779 1.00 16.94 246 VAL D C 1
ATOM 9547 O O . VAL D 1 258 ? 15.663 -25.112 -17.598 1.00 17.47 246 VAL D O 1
ATOM 9551 N N . PHE D 1 259 ? 15.737 -26.807 -19.100 1.00 18.87 247 PHE D N 1
ATOM 9552 C CA . PHE D 1 259 ? 15.672 -27.846 -18.032 1.00 19.47 247 PHE D CA 1
ATOM 9553 C C . PHE D 1 259 ? 16.896 -27.964 -17.185 1.00 19.17 247 PHE D C 1
ATOM 9554 O O . PHE D 1 259 ? 16.809 -28.207 -15.985 1.00 17.52 247 PHE D O 1
ATOM 9562 N N . ARG D 1 260 ? 18.048 -27.660 -17.731 1.00 19.01 248 ARG D N 1
ATOM 9563 C CA . ARG D 1 260 ? 19.251 -27.559 -16.868 1.00 21.07 248 ARG D CA 1
ATOM 9564 C C . ARG D 1 260 ? 19.095 -26.393 -15.845 1.00 17.97 248 ARG D C 1
ATOM 9565 O O . ARG D 1 260 ? 19.330 -26.561 -14.680 1.00 18.11 248 ARG D O 1
ATOM 9573 N N . THR D 1 261 ? 18.648 -25.221 -16.290 1.00 19.52 249 THR D N 1
ATOM 9574 C CA . THR D 1 261 ? 18.421 -24.134 -15.373 1.00 17.01 249 THR D CA 1
ATOM 9575 C C . THR D 1 261 ? 17.439 -24.510 -14.314 1.00 17.94 249 THR D C 1
ATOM 9576 O O . THR D 1 261 ? 17.746 -24.385 -13.133 1.00 16.18 249 THR D O 1
ATOM 9580 N N . LEU D 1 262 ? 16.286 -25.085 -14.720 1.00 15.59 250 LEU D N 1
ATOM 9581 C CA . LEU D 1 262 ? 15.220 -25.376 -13.795 1.00 16.12 250 LEU D CA 1
ATOM 9582 C C . LEU D 1 262 ? 15.689 -26.377 -12.765 1.00 15.55 250 LEU D C 1
ATOM 9583 O O . LEU D 1 262 ? 15.203 -26.380 -11.645 1.00 17.69 250 LEU D O 1
ATOM 9588 N N . SER D 1 263 ? 16.639 -27.278 -13.113 1.00 17.38 251 SER D N 1
ATOM 9589 C CA . SER D 1 263 ? 17.054 -28.311 -12.112 1.00 14.80 251 SER D CA 1
ATOM 9590 C C . SER D 1 263 ? 17.625 -27.736 -10.819 1.00 16.24 251 SER D C 1
ATOM 9591 O O . SER D 1 263 ? 17.530 -28.356 -9.751 1.00 15.74 251 SER D O 1
ATOM 9594 N N . TYR D 1 264 ? 18.205 -26.544 -10.887 1.00 18.08 252 TYR D N 1
ATOM 9595 C CA . TYR D 1 264 ? 18.715 -25.872 -9.693 1.00 18.40 252 TYR D CA 1
ATOM 9596 C C . TYR D 1 264 ? 17.613 -25.341 -8.764 1.00 18.05 252 TYR D C 1
ATOM 9597 O O . TYR D 1 264 ? 17.921 -24.935 -7.610 1.00 16.76 252 TYR D O 1
ATOM 9606 N N . PHE D 1 265 ? 16.336 -25.323 -9.225 1.00 16.34 253 PHE D N 1
ATOM 9607 C CA . PHE D 1 265 ? 15.208 -24.684 -8.495 1.00 15.60 253 PHE D CA 1
ATOM 9608 C C . PHE D 1 265 ? 14.069 -25.669 -8.188 1.00 17.34 253 PHE D C 1
ATOM 9609 O O . PHE D 1 265 ? 13.025 -25.311 -7.678 1.00 17.93 253 PHE D O 1
ATOM 9617 N N . ASP D 1 266 ? 14.301 -26.926 -8.492 1.00 16.51 254 ASP D N 1
ATOM 9618 C CA . ASP D 1 266 ? 13.269 -27.959 -8.430 1.00 16.72 254 ASP D CA 1
ATOM 9619 C C . ASP D 1 266 ? 13.109 -28.498 -7.039 1.00 16.37 254 ASP D C 1
ATOM 9620 O O . ASP D 1 266 ? 14.050 -29.061 -6.439 1.00 18.06 254 ASP D O 1
ATOM 9625 N N . GLY D 1 267 ? 11.921 -28.297 -6.485 1.00 17.37 255 GLY D N 1
ATOM 9626 C CA . GLY D 1 267 ? 11.512 -28.882 -5.182 1.00 17.83 255 GLY D CA 1
ATOM 9627 C C . GLY D 1 267 ? 11.914 -30.304 -4.883 1.00 17.72 255 GLY D C 1
ATOM 9628 O O . GLY D 1 267 ? 12.184 -30.622 -3.731 1.00 18.32 255 GLY D O 1
ATOM 9629 N N . VAL D 1 268 ? 11.936 -31.161 -5.912 1.00 18.97 256 VAL D N 1
ATOM 9630 C CA . VAL D 1 268 ? 12.295 -32.557 -5.749 1.00 19.18 256 VAL D CA 1
ATOM 9631 C C . VAL D 1 268 ? 13.787 -32.609 -5.302 1.00 20.31 256 VAL D C 1
ATOM 9632 O O . VAL D 1 268 ? 14.098 -33.379 -4.439 1.00 18.52 256 VAL D O 1
ATOM 9636 N N . ASN D 1 269 ? 14.658 -31.797 -5.891 1.00 20.41 257 ASN D N 1
ATOM 9637 C CA . ASN D 1 269 ? 16.099 -31.782 -5.547 1.00 20.61 257 ASN D CA 1
ATOM 9638 C C . ASN D 1 269 ? 16.365 -31.196 -4.162 1.00 21.01 257 ASN D C 1
ATOM 9639 O O . ASN D 1 269 ? 17.243 -31.711 -3.421 1.00 22.36 257 ASN D O 1
ATOM 9644 N N . PHE D 1 270 ? 15.581 -30.179 -3.784 1.00 19.12 258 PHE D N 1
ATOM 9645 C CA . PHE D 1 270 ? 15.614 -29.667 -2.411 1.00 20.70 258 PHE D CA 1
ATOM 9646 C C . PHE D 1 270 ? 15.104 -30.685 -1.440 1.00 19.89 258 PHE D C 1
ATOM 9647 O O . PHE D 1 270 ? 15.668 -30.840 -0.366 1.00 21.56 258 PHE D O 1
ATOM 9655 N N . ALA D 1 271 ? 14.018 -31.379 -1.759 1.00 19.46 259 ALA D N 1
ATOM 9656 C CA . ALA D 1 271 ? 13.396 -32.292 -0.784 1.00 19.60 259 ALA D CA 1
ATOM 9657 C C . ALA D 1 271 ? 14.380 -33.396 -0.369 1.00 19.87 259 ALA D C 1
ATOM 9658 O O . ALA D 1 271 ? 14.498 -33.691 0.811 1.00 18.54 259 ALA D O 1
ATOM 9660 N N . ALA D 1 272 ? 15.157 -33.873 -1.314 1.00 20.06 260 ALA D N 1
ATOM 9661 C CA . ALA D 1 272 ? 16.155 -34.937 -1.073 1.00 23.06 260 ALA D CA 1
ATOM 9662 C C . ALA D 1 272 ? 17.182 -34.492 -0.016 1.00 27.26 260 ALA D C 1
ATOM 9663 O O . ALA D 1 272 ? 17.838 -35.336 0.594 1.00 28.09 260 ALA D O 1
ATOM 9665 N N . ARG D 1 273 ? 17.298 -33.185 0.190 1.00 25.29 261 ARG D N 1
ATOM 9666 C CA . ARG D 1 273 ? 18.322 -32.614 1.079 1.00 24.36 261 ARG D CA 1
ATOM 9667 C C . ARG D 1 273 ? 17.795 -32.194 2.407 1.00 24.78 261 ARG D C 1
ATOM 9668 O O . ARG D 1 273 ? 18.562 -31.926 3.311 1.00 24.17 261 ARG D O 1
ATOM 9676 N N . ALA D 1 274 ? 16.478 -32.070 2.551 1.00 22.30 262 ALA D N 1
ATOM 9677 C CA . ALA D 1 274 ? 15.881 -31.433 3.698 1.00 25.34 262 ALA D CA 1
ATOM 9678 C C . ALA D 1 274 ? 15.715 -32.437 4.865 1.00 27.35 262 ALA D C 1
ATOM 9679 O O . ALA D 1 274 ? 15.319 -33.576 4.637 1.00 29.35 262 ALA D O 1
ATOM 9681 N N . LYS D 1 275 ? 15.879 -31.947 6.092 1.00 24.42 263 LYS D N 1
ATOM 9682 C CA . LYS D 1 275 ? 15.917 -32.756 7.305 1.00 25.95 263 LYS D CA 1
ATOM 9683 C C . LYS D 1 275 ? 14.878 -32.471 8.353 1.00 25.58 263 LYS D C 1
ATOM 9684 O O . LYS D 1 275 ? 14.664 -33.294 9.217 1.00 23.57 263 LYS D O 1
ATOM 9686 N N . ILE D 1 276 ? 14.178 -31.337 8.263 1.00 22.69 264 ILE D N 1
ATOM 9687 C CA . ILE D 1 276 ? 13.321 -30.898 9.300 1.00 22.66 264 ILE D CA 1
ATOM 9688 C C . ILE D 1 276 ? 11.949 -31.584 9.135 1.00 23.03 264 ILE D C 1
ATOM 9689 O O . ILE D 1 276 ? 11.627 -32.025 8.047 1.00 21.99 264 ILE D O 1
ATOM 9694 N N . PRO D 1 277 ? 11.203 -31.764 10.227 1.00 23.30 265 PRO D N 1
ATOM 9695 C CA . PRO D 1 277 ? 9.864 -32.405 10.187 1.00 22.44 265 PRO D CA 1
ATOM 9696 C C . PRO D 1 277 ? 8.943 -31.619 9.242 1.00 24.00 265 PRO D C 1
ATOM 9697 O O . PRO D 1 277 ? 9.033 -30.370 9.208 1.00 20.81 265 PRO D O 1
ATOM 9701 N N . ALA D 1 278 ? 8.097 -32.317 8.484 1.00 23.37 266 ALA D N 1
ATOM 9702 C CA . ALA D 1 278 ? 7.269 -31.625 7.469 1.00 21.85 266 ALA D CA 1
ATOM 9703 C C . ALA D 1 278 ? 5.864 -32.230 7.398 1.00 22.30 266 ALA D C 1
ATOM 9704 O O . ALA D 1 278 ? 5.691 -33.438 7.647 1.00 21.89 266 ALA D O 1
ATOM 9706 N N . LEU D 1 279 ? 4.870 -31.390 7.136 1.00 20.38 267 LEU D N 1
ATOM 9707 C CA . LEU D 1 279 ? 3.486 -31.839 6.857 1.00 20.14 267 LEU D CA 1
ATOM 9708 C C . LEU D 1 279 ? 3.180 -31.318 5.452 1.00 20.54 267 LEU D C 1
ATOM 9709 O O . LEU D 1 279 ? 3.224 -30.087 5.234 1.00 18.54 267 LEU D O 1
ATOM 9714 N N . PHE D 1 280 ? 2.963 -32.236 4.514 1.00 17.99 268 PHE D N 1
ATOM 9715 C CA . PHE D 1 280 ? 2.584 -31.948 3.147 1.00 18.32 268 PHE D CA 1
ATOM 9716 C C . PHE D 1 280 ? 1.059 -32.108 2.985 1.00 17.69 268 PHE D C 1
ATOM 9717 O O . PHE D 1 280 ? 0.365 -32.769 3.795 1.00 16.72 268 PHE D O 1
ATOM 9725 N N . SER D 1 281 ? 0.524 -31.454 1.964 1.00 16.50 269 SER D N 1
ATOM 9726 C CA . SER D 1 281 ? -0.849 -31.788 1.488 1.00 15.88 269 SER D CA 1
ATOM 9727 C C . SER D 1 281 ? -0.884 -31.819 -0.010 1.00 16.27 269 SER D C 1
ATOM 9728 O O . SER D 1 281 ? -0.112 -31.139 -0.708 1.00 15.91 269 SER D O 1
ATOM 9731 N N . VAL D 1 282 ? -1.861 -32.566 -0.508 1.00 16.34 270 VAL D N 1
ATOM 9732 C CA . VAL D 1 282 ? -1.986 -32.726 -1.966 1.00 16.25 270 VAL D CA 1
ATOM 9733 C C . VAL D 1 282 ? -3.463 -32.916 -2.342 1.00 15.70 270 VAL D C 1
ATOM 9734 O O . VAL D 1 282 ? -4.239 -33.503 -1.571 1.00 16.62 270 VAL D O 1
ATOM 9738 N N . GLY D 1 283 ? -3.830 -32.429 -3.511 1.00 17.51 271 GLY D N 1
ATOM 9739 C CA . GLY D 1 283 ? -5.148 -32.634 -4.062 1.00 19.16 271 GLY D CA 1
ATOM 9740 C C . GLY D 1 283 ? -4.998 -33.574 -5.252 1.00 18.39 271 GLY D C 1
ATOM 9741 O O . GLY D 1 283 ? -4.245 -33.277 -6.167 1.00 16.76 271 GLY D O 1
ATOM 9742 N N . LEU D 1 284 ? -5.764 -34.674 -5.286 1.00 18.81 272 LEU D N 1
ATOM 9743 C CA . LEU D 1 284 ? -5.599 -35.673 -6.371 1.00 18.47 272 LEU D CA 1
ATOM 9744 C C . LEU D 1 284 ? -6.229 -35.220 -7.654 1.00 18.00 272 LEU D C 1
ATOM 9745 O O . LEU D 1 284 ? -5.875 -35.753 -8.711 1.00 19.80 272 LEU D O 1
ATOM 9750 N N . MET D 1 285 ? -7.019 -34.148 -7.641 1.00 16.63 273 MET D N 1
ATOM 9751 C CA . MET D 1 285 ? -7.603 -33.592 -8.882 1.00 18.44 273 MET D CA 1
ATOM 9752 C C . MET D 1 285 ? -7.004 -32.248 -9.217 1.00 17.15 273 MET D C 1
ATOM 9753 O O . MET D 1 285 ? -7.511 -31.537 -10.090 1.00 18.49 273 MET D O 1
ATOM 9758 N N . ASP D 1 286 ? -5.944 -31.852 -8.500 1.00 17.62 274 ASP D N 1
ATOM 9759 C CA . ASP D 1 286 ? -5.194 -30.558 -8.775 1.00 15.94 274 ASP D CA 1
ATOM 9760 C C . ASP D 1 286 ? -4.520 -30.616 -10.153 1.00 15.92 274 ASP D C 1
ATOM 9761 O O . ASP D 1 286 ? -3.593 -31.395 -10.360 1.00 17.28 274 ASP D O 1
ATOM 9766 N N . ASN D 1 287 ? -4.976 -29.809 -11.076 1.00 16.16 275 ASN D N 1
ATOM 9767 C CA . ASN D 1 287 ? -4.331 -29.716 -12.376 1.00 19.77 275 ASN D CA 1
ATOM 9768 C C . ASN D 1 287 ? -3.410 -28.471 -12.553 1.00 20.18 275 ASN D C 1
ATOM 9769 O O . ASN D 1 287 ? -2.983 -28.177 -13.672 1.00 20.92 275 ASN D O 1
ATOM 9774 N N . ILE D 1 288 ? -3.202 -27.725 -11.464 1.00 18.53 276 ILE D N 1
ATOM 9775 C CA . ILE D 1 288 ? -2.195 -26.627 -11.393 1.00 17.91 276 ILE D CA 1
ATOM 9776 C C . ILE D 1 288 ? -0.832 -27.218 -10.951 1.00 18.70 276 ILE D C 1
ATOM 9777 O O . ILE D 1 288 ? 0.189 -26.964 -11.574 1.00 17.03 276 ILE D O 1
ATOM 9782 N N . CYS D 1 289 ? -0.874 -27.972 -9.858 1.00 17.35 277 CYS D N 1
ATOM 9783 C CA . CYS D 1 289 ? 0.227 -28.699 -9.275 1.00 18.07 277 CYS D CA 1
ATOM 9784 C C . CYS D 1 289 ? -0.097 -30.189 -9.294 1.00 17.96 277 CYS D C 1
ATOM 9785 O O . CYS D 1 289 ? -0.609 -30.747 -8.332 1.00 19.58 277 CYS D O 1
ATOM 9788 N N . PRO D 1 290 ? 0.256 -30.862 -10.383 1.00 15.99 278 PRO D N 1
ATOM 9789 C CA . PRO D 1 290 ? -0.232 -32.278 -10.532 1.00 17.37 278 PRO D CA 1
ATOM 9790 C C . PRO D 1 290 ? 0.233 -33.189 -9.412 1.00 18.09 278 PRO D C 1
ATOM 9791 O O . PRO D 1 290 ? 1.342 -33.009 -8.890 1.00 17.86 278 PRO D O 1
ATOM 9795 N N . PRO D 1 291 ? -0.597 -34.144 -9.015 1.00 18.69 279 PRO D N 1
ATOM 9796 C CA . PRO D 1 291 ? -0.239 -34.967 -7.867 1.00 18.40 279 PRO D CA 1
ATOM 9797 C C . PRO D 1 291 ? 1.103 -35.683 -8.017 1.00 19.60 279 PRO D C 1
ATOM 9798 O O . PRO D 1 291 ? 1.770 -35.882 -7.027 1.00 21.28 279 PRO D O 1
ATOM 9802 N N . SER D 1 292 ? 1.485 -36.107 -9.222 1.00 20.70 280 SER D N 1
ATOM 9803 C CA . SER D 1 292 ? 2.764 -36.790 -9.404 1.00 20.97 280 SER D CA 1
ATOM 9804 C C . SER D 1 292 ? 3.966 -35.886 -9.111 1.00 18.67 280 SER D C 1
ATOM 9805 O O . SER D 1 292 ? 4.973 -36.353 -8.667 1.00 19.35 280 SER D O 1
ATOM 9808 N N . THR D 1 293 ? 3.812 -34.598 -9.351 1.00 18.22 281 THR D N 1
ATOM 9809 C CA . THR D 1 293 ? 4.876 -33.620 -9.075 1.00 18.13 281 THR D CA 1
ATOM 9810 C C . THR D 1 293 ? 4.957 -33.400 -7.597 1.00 16.45 281 THR D C 1
ATOM 9811 O O . THR D 1 293 ? 6.047 -33.252 -7.085 1.00 17.75 281 THR D O 1
ATOM 9815 N N . VAL D 1 294 ? 3.828 -33.357 -6.901 1.00 17.23 282 VAL D N 1
ATOM 9816 C CA . VAL D 1 294 ? 3.831 -33.240 -5.447 1.00 15.96 282 VAL D CA 1
ATOM 9817 C C . VAL D 1 294 ? 4.418 -34.487 -4.780 1.00 18.64 282 VAL D C 1
ATOM 9818 O O . VAL D 1 294 ? 5.305 -34.401 -3.895 1.00 18.84 282 VAL D O 1
ATOM 9822 N N . PHE D 1 295 ? 3.948 -35.659 -5.209 1.00 19.66 283 PHE D N 1
ATOM 9823 C CA . PHE D 1 295 ? 4.438 -36.910 -4.630 1.00 18.67 283 PHE D CA 1
ATOM 9824 C C . PHE D 1 295 ? 5.907 -37.156 -4.945 1.00 19.23 283 PHE D C 1
ATOM 9825 O O . PHE D 1 295 ? 6.578 -37.702 -4.083 1.00 19.91 283 PHE D O 1
ATOM 9833 N N . ALA D 1 296 ? 6.429 -36.715 -6.097 1.00 18.11 284 ALA D N 1
ATOM 9834 C CA . ALA D 1 296 ? 7.889 -36.851 -6.357 1.00 20.27 284 ALA D CA 1
ATOM 9835 C C . ALA D 1 296 ? 8.698 -36.093 -5.267 1.00 22.51 284 ALA D C 1
ATOM 9836 O O . ALA D 1 296 ? 9.598 -36.638 -4.624 1.00 22.26 284 ALA D O 1
ATOM 9838 N N . ALA D 1 297 ? 8.242 -34.891 -4.964 1.00 20.24 285 ALA D N 1
ATOM 9839 C CA . ALA D 1 297 ? 8.854 -34.117 -3.874 1.00 20.74 285 ALA D CA 1
ATOM 9840 C C . ALA D 1 297 ? 8.649 -34.772 -2.515 1.00 20.25 285 ALA D C 1
ATOM 9841 O O . ALA D 1 297 ? 9.586 -34.894 -1.721 1.00 20.70 285 ALA D O 1
ATOM 9843 N N . TYR D 1 298 ? 7.419 -35.146 -2.193 1.00 19.35 286 TYR D N 1
ATOM 9844 C CA . TYR D 1 298 ? 7.147 -35.732 -0.894 1.00 20.61 286 TYR D CA 1
ATOM 9845 C C . TYR D 1 298 ? 7.945 -37.056 -0.666 1.00 22.60 286 TYR D C 1
ATOM 9846 O O . TYR D 1 298 ? 8.542 -37.275 0.410 1.00 19.89 286 TYR D O 1
ATOM 9855 N N . ASN D 1 299 ? 8.021 -37.867 -1.706 1.00 22.20 287 ASN D N 1
ATOM 9856 C CA . ASN D 1 299 ? 8.646 -39.179 -1.585 1.00 24.99 287 ASN D CA 1
ATOM 9857 C C . ASN D 1 299 ? 10.163 -39.049 -1.446 1.00 24.99 287 ASN D C 1
ATOM 9858 O O . ASN D 1 299 ? 10.780 -39.873 -0.756 1.00 24.58 287 ASN D O 1
ATOM 9863 N N . TYR D 1 300 ? 10.748 -37.995 -2.045 1.00 22.93 288 TYR D N 1
ATOM 9864 C CA . TYR D 1 300 ? 12.158 -37.701 -1.823 1.00 21.83 288 TYR D CA 1
ATOM 9865 C C . TYR D 1 300 ? 12.475 -36.920 -0.557 1.00 22.39 288 TYR D C 1
ATOM 9866 O O . TYR D 1 300 ? 13.655 -36.898 -0.145 1.00 22.93 288 TYR D O 1
ATOM 9875 N N . TYR D 1 301 ? 11.460 -36.331 0.093 1.00 20.40 289 TYR D N 1
ATOM 9876 C CA . TYR D 1 301 ? 11.688 -35.476 1.260 1.00 20.39 289 TYR D CA 1
ATOM 9877 C C . TYR D 1 301 ? 12.405 -36.300 2.345 1.00 22.80 289 TYR D C 1
ATOM 9878 O O . TYR D 1 301 ? 11.940 -37.370 2.733 1.00 21.83 289 TYR D O 1
ATOM 9887 N N . ALA D 1 302 ? 13.535 -35.792 2.830 1.00 23.78 290 ALA D N 1
ATOM 9888 C CA . ALA D 1 302 ? 14.434 -36.650 3.657 1.00 24.29 290 ALA D CA 1
ATOM 9889 C C . ALA D 1 302 ? 14.247 -36.520 5.149 1.00 28.10 290 ALA D C 1
ATOM 9890 O O . ALA D 1 302 ? 14.910 -37.219 5.891 1.00 30.21 290 ALA D O 1
ATOM 9892 N N . GLY D 1 303 ? 13.348 -35.658 5.603 1.00 22.78 291 GLY D N 1
ATOM 9893 C CA . GLY D 1 303 ? 13.096 -35.471 7.040 1.00 21.61 291 GLY D CA 1
ATOM 9894 C C . GLY D 1 303 ? 11.849 -36.255 7.419 1.00 22.92 291 GLY D C 1
ATOM 9895 O O . GLY D 1 303 ? 11.203 -36.799 6.541 1.00 22.64 291 GLY D O 1
ATOM 9896 N N . PRO D 1 304 ? 11.529 -36.353 8.713 1.00 25.48 292 PRO D N 1
ATOM 9897 C CA . PRO D 1 304 ? 10.301 -36.936 9.187 1.00 27.12 292 PRO D CA 1
ATOM 9898 C C . PRO D 1 304 ? 9.130 -36.197 8.528 1.00 28.35 292 PRO D C 1
ATOM 9899 O O . PRO D 1 304 ? 9.149 -34.953 8.468 1.00 24.44 292 PRO D O 1
ATOM 9903 N N . LYS D 1 305 ? 8.116 -36.930 8.115 1.00 24.42 293 LYS D N 1
ATOM 9904 C CA . LYS D 1 305 ? 7.109 -36.334 7.231 1.00 22.58 293 LYS D CA 1
ATOM 9905 C C . LYS D 1 305 ? 5.809 -37.085 7.256 1.00 24.20 293 LYS D C 1
ATOM 9906 O O . LYS D 1 305 ? 5.754 -38.295 7.479 1.00 24.77 293 LYS D O 1
ATOM 9912 N N . GLU D 1 306 ? 4.761 -36.351 6.952 1.00 22.62 294 GLU D N 1
ATOM 9913 C CA . GLU D 1 306 ? 3.421 -36.865 6.823 1.00 24.71 294 GLU D CA 1
ATOM 9914 C C . GLU D 1 306 ? 2.803 -36.109 5.638 1.00 23.40 294 GLU D C 1
ATOM 9915 O O . GLU D 1 306 ? 3.245 -34.967 5.313 1.00 21.83 294 GLU D O 1
ATOM 9921 N N . ILE D 1 307 ? 1.802 -36.735 5.016 1.00 20.49 295 ILE D N 1
ATOM 9922 C CA . ILE D 1 307 ? 1.057 -36.077 3.923 1.00 20.63 295 ILE D CA 1
ATOM 9923 C C . ILE D 1 307 ? -0.442 -36.277 4.128 1.00 23.65 295 ILE D C 1
ATOM 9924 O O . ILE D 1 307 ? -0.875 -37.379 4.458 1.00 25.33 295 ILE D O 1
ATOM 9929 N N . ARG D 1 308 ? -1.210 -35.213 3.947 1.00 20.14 296 ARG D N 1
ATOM 9930 C CA . ARG D 1 308 ? -2.685 -35.254 3.961 1.00 20.76 296 ARG D CA 1
ATOM 9931 C C . ARG D 1 308 ? -3.167 -35.246 2.527 1.00 21.53 296 ARG D C 1
ATOM 9932 O O . ARG D 1 308 ? -2.768 -34.356 1.754 1.00 18.16 296 ARG D O 1
ATOM 9940 N N . ILE D 1 309 ? -3.915 -36.288 2.120 1.00 19.07 297 ILE D N 1
ATOM 9941 C CA . ILE D 1 309 ? -4.275 -36.522 0.751 1.00 18.73 297 ILE D CA 1
ATOM 9942 C C . ILE D 1 309 ? -5.771 -36.263 0.671 1.00 21.89 297 ILE D C 1
ATOM 9943 O O . ILE D 1 309 ? -6.557 -36.785 1.503 1.00 18.95 297 ILE D O 1
ATOM 9948 N N . TYR D 1 310 ? -6.146 -35.395 -0.269 1.00 18.57 298 TYR D N 1
ATOM 9949 C CA . TYR D 1 310 ? -7.508 -34.996 -0.477 1.00 17.89 298 TYR D CA 1
ATOM 9950 C C . TYR D 1 310 ? -7.915 -35.462 -1.892 1.00 19.15 298 TYR D C 1
ATOM 9951 O O . TYR D 1 310 ? -7.641 -34.774 -2.884 1.00 15.95 298 TYR D O 1
ATOM 9960 N N . PRO D 1 311 ? -8.552 -36.656 -1.997 1.00 20.24 299 PRO D N 1
ATOM 9961 C CA . PRO D 1 311 ? -8.765 -37.302 -3.317 1.00 20.73 299 PRO D CA 1
ATOM 9962 C C . PRO D 1 311 ? -9.683 -36.554 -4.236 1.00 18.32 299 PRO D C 1
ATOM 9963 O O . PRO D 1 311 ? -9.559 -36.650 -5.449 1.00 19.20 299 PRO D O 1
ATOM 9967 N N . TYR D 1 312 ? -10.627 -35.810 -3.685 1.00 17.81 300 TYR D N 1
ATOM 9968 C CA . TYR D 1 312 ? -11.583 -35.137 -4.523 1.00 19.04 300 TYR D CA 1
ATOM 9969 C C . TYR D 1 312 ? -11.289 -33.671 -4.712 1.00 18.98 300 TYR D C 1
ATOM 9970 O O . TYR D 1 312 ? -11.948 -33.009 -5.482 1.00 19.09 300 TYR D O 1
ATOM 9979 N N . ASN D 1 313 ? -10.252 -33.127 -4.088 1.00 18.05 301 ASN D N 1
ATOM 9980 C CA . ASN D 1 313 ? -10.010 -31.706 -4.241 1.00 16.44 301 ASN D CA 1
ATOM 9981 C C . ASN D 1 313 ? -9.069 -31.385 -5.411 1.00 17.10 301 ASN D C 1
ATOM 9982 O O . ASN D 1 313 ? -8.191 -32.198 -5.766 1.00 16.54 301 ASN D O 1
ATOM 9987 N N A ASN D 1 314 ? -9.298 -30.230 -5.991 0.70 18.31 302 ASN D N 1
ATOM 9988 N N B ASN D 1 314 ? -9.311 -30.239 -6.068 0.30 16.38 302 ASN D N 1
ATOM 9989 C CA A ASN D 1 314 ? -8.407 -29.667 -6.979 0.70 19.01 302 ASN D CA 1
ATOM 9990 C CA B ASN D 1 314 ? -8.410 -29.627 -7.091 0.30 15.76 302 ASN D CA 1
ATOM 9991 C C A ASN D 1 314 ? -7.360 -28.813 -6.203 0.70 17.58 302 ASN D C 1
ATOM 9992 C C B ASN D 1 314 ? -7.328 -28.860 -6.289 0.30 16.38 302 ASN D C 1
ATOM 9993 O O A ASN D 1 314 ? -6.950 -29.199 -5.116 0.70 17.47 302 ASN D O 1
ATOM 9994 O O B ASN D 1 314 ? -6.846 -29.356 -5.270 0.30 16.67 302 ASN D O 1
ATOM 10003 N N . HIS D 1 315 ? -6.979 -27.657 -6.712 1.00 17.76 303 HIS D N 1
ATOM 10004 C CA . HIS D 1 315 ? -5.795 -26.953 -6.189 1.00 17.89 303 HIS D CA 1
ATOM 10005 C C . HIS D 1 315 ? -6.065 -26.265 -4.878 1.00 18.18 303 HIS D C 1
ATOM 10006 O O . HIS D 1 315 ? -5.131 -25.766 -4.240 1.00 19.22 303 HIS D O 1
ATOM 10013 N N . GLU D 1 316 ? -7.349 -26.199 -4.492 1.00 16.29 304 GLU D N 1
ATOM 10014 C CA . GLU D 1 316 ? -7.732 -25.722 -3.151 1.00 19.26 304 GLU D CA 1
ATOM 10015 C C . GLU D 1 316 ? -7.234 -26.670 -2.065 1.00 16.92 304 GLU D C 1
ATOM 10016 O O . GLU D 1 316 ? -7.109 -26.276 -0.911 1.00 17.71 304 GLU D O 1
ATOM 10022 N N . GLY D 1 317 ? -6.912 -27.908 -2.420 1.00 15.63 305 GLY D N 1
ATOM 10023 C CA . GLY D 1 317 ? -6.353 -28.906 -1.506 1.00 16.33 305 GLY D CA 1
ATOM 10024 C C . GLY D 1 317 ? -7.337 -29.163 -0.370 1.00 16.86 305 GLY D C 1
ATOM 10025 O O . GLY D 1 317 ? -8.566 -29.196 -0.570 1.00 17.06 305 GLY D O 1
ATOM 10026 N N . GLY D 1 318 ? -6.793 -29.226 0.825 1.00 17.56 306 GLY D N 1
ATOM 10027 C CA . GLY D 1 318 ? -7.589 -29.405 2.041 1.00 18.87 306 GLY D CA 1
ATOM 10028 C C . GLY D 1 318 ? -8.259 -28.146 2.587 1.00 18.89 306 GLY D C 1
ATOM 10029 O O . GLY D 1 318 ? -8.982 -28.231 3.577 1.00 18.33 306 GLY D O 1
ATOM 10030 N N . GLY D 1 319 ? -7.968 -26.962 2.041 1.00 18.55 307 GLY D N 1
ATOM 10031 C CA . GLY D 1 319 ? -8.538 -25.715 2.529 1.00 19.04 307 GLY D CA 1
ATOM 10032 C C . GLY D 1 319 ? -8.504 -25.516 4.041 1.00 19.33 307 GLY D C 1
ATOM 10033 O O . GLY D 1 319 ? -7.498 -25.813 4.691 1.00 17.84 307 GLY D O 1
ATOM 10034 N N . SER D 1 320 ? -9.642 -25.098 4.606 1.00 18.20 308 SER D N 1
ATOM 10035 C CA . SER D 1 320 ? -9.716 -24.876 6.055 1.00 20.28 308 SER D CA 1
ATOM 10036 C C . SER D 1 320 ? -9.552 -26.158 6.886 1.00 20.55 308 SER D C 1
ATOM 10037 O O . SER D 1 320 ? -9.259 -26.058 8.080 1.00 22.02 308 SER D O 1
ATOM 10040 N N . PHE D 1 321 ? -9.811 -27.345 6.308 1.00 19.60 309 PHE D N 1
ATOM 10041 C CA A PHE D 1 321 ? -9.590 -28.621 6.981 0.50 18.96 309 PHE D CA 1
ATOM 10042 C CA B PHE D 1 321 ? -9.599 -28.603 7.016 0.50 19.92 309 PHE D CA 1
ATOM 10043 C C . PHE D 1 321 ? -8.094 -28.782 7.190 1.00 20.91 309 PHE D C 1
ATOM 10044 O O . PHE D 1 321 ? -7.642 -29.169 8.232 1.00 21.97 309 PHE D O 1
ATOM 10059 N N . GLN D 1 322 ? -7.315 -28.452 6.179 1.00 18.68 310 GLN D N 1
ATOM 10060 C CA . GLN D 1 322 ? -5.884 -28.622 6.294 1.00 19.72 310 GLN D CA 1
ATOM 10061 C C . GLN D 1 322 ? -5.293 -27.646 7.331 1.00 18.30 310 GLN D C 1
ATOM 10062 O O . GLN D 1 322 ? -4.313 -27.970 7.993 1.00 18.68 310 GLN D O 1
ATOM 10068 N N . ALA D 1 323 ? -5.854 -26.448 7.416 1.00 17.25 311 ALA D N 1
ATOM 10069 C CA . ALA D 1 323 ? -5.368 -25.461 8.355 1.00 19.86 311 ALA D CA 1
ATOM 10070 C C . ALA D 1 323 ? -5.423 -26.059 9.758 1.00 21.63 311 ALA D C 1
ATOM 10071 O O . ALA D 1 323 ? -4.465 -25.977 10.474 1.00 22.62 311 ALA D O 1
ATOM 10073 N N . VAL D 1 324 ? -6.522 -26.718 10.097 1.00 22.36 312 VAL D N 1
ATOM 10074 C CA . VAL D 1 324 ? -6.644 -27.411 11.388 1.00 25.68 312 VAL D CA 1
ATOM 10075 C C . VAL D 1 324 ? -5.606 -28.528 11.531 1.00 22.32 312 VAL D C 1
ATOM 10076 O O . VAL D 1 324 ? -4.974 -28.690 12.587 1.00 23.57 312 VAL D O 1
ATOM 10080 N N . GLU D 1 325 ? -5.396 -29.318 10.482 1.00 20.93 313 GLU D N 1
ATOM 10081 C CA . GLU D 1 325 ? -4.365 -30.348 10.531 1.00 21.59 313 GLU D CA 1
ATOM 10082 C C . GLU D 1 325 ? -2.992 -29.736 10.826 1.00 22.59 313 GLU D C 1
ATOM 10083 O O . GLU D 1 325 ? -2.192 -30.307 11.531 1.00 21.49 313 GLU D O 1
ATOM 10089 N N . GLN D 1 326 ? -2.747 -28.534 10.308 1.00 21.29 314 GLN D N 1
ATOM 10090 C CA . GLN D 1 326 ? -1.450 -27.847 10.544 1.00 21.70 314 GLN D CA 1
ATOM 10091 C C . GLN D 1 326 ? -1.231 -27.454 11.981 1.00 20.09 314 GLN D C 1
ATOM 10092 O O . GLN D 1 326 ? -0.151 -27.682 12.507 1.00 22.75 314 GLN D O 1
ATOM 10098 N N . VAL D 1 327 ? -2.252 -26.881 12.596 1.00 21.59 315 VAL D N 1
ATOM 10099 C CA . VAL D 1 327 ? -2.159 -26.427 13.950 1.00 21.92 315 VAL D CA 1
ATOM 10100 C C . VAL D 1 327 ? -1.949 -27.621 14.889 1.00 23.16 315 VAL D C 1
ATOM 10101 O O . VAL D 1 327 ? -1.122 -27.537 15.809 1.00 21.90 315 VAL D O 1
ATOM 10105 N N . LYS D 1 328 ? -2.663 -28.715 14.642 1.00 23.05 316 LYS D N 1
ATOM 10106 C CA . LYS D 1 328 ? -2.464 -29.950 15.413 1.00 24.68 316 LYS D CA 1
ATOM 10107 C C . LYS D 1 328 ? -1.095 -30.557 15.283 1.00 25.55 316 LYS D C 1
ATOM 10108 O O . LYS D 1 328 ? -0.474 -30.981 16.265 1.00 24.70 316 LYS D O 1
ATOM 10114 N N . PHE D 1 329 ? -0.593 -30.628 14.056 1.00 22.93 317 PHE D N 1
ATOM 10115 C CA . PHE D 1 329 ? 0.737 -31.132 13.764 1.00 22.00 317 PHE D CA 1
ATOM 10116 C C . PHE D 1 329 ? 1.838 -30.378 14.542 1.00 22.57 317 PHE D C 1
ATOM 10117 O O . PHE D 1 329 ? 2.752 -30.977 15.153 1.00 21.95 317 PHE D O 1
ATOM 10125 N N . LEU D 1 330 ? 1.749 -29.069 14.520 1.00 21.21 318 LEU D N 1
ATOM 10126 C CA . LEU D 1 330 ? 2.743 -28.237 15.192 1.00 21.63 318 LEU D CA 1
ATOM 10127 C C . LEU D 1 330 ? 2.618 -28.350 16.716 1.00 23.24 318 LEU D C 1
ATOM 10128 O O . LEU D 1 330 ? 3.637 -28.365 17.411 1.00 24.76 318 LEU D O 1
ATOM 10133 N N . LYS D 1 331 ? 1.393 -28.351 17.212 1.00 22.78 319 LYS D N 1
ATOM 10134 C CA . LYS D 1 331 ? 1.130 -28.581 18.625 1.00 25.58 319 LYS D CA 1
ATOM 10135 C C . LYS D 1 331 ? 1.839 -29.846 19.143 1.00 28.65 319 LYS D C 1
ATOM 10136 O O . LYS D 1 331 ? 2.627 -29.778 20.100 1.00 30.55 319 LYS D O 1
ATOM 10142 N N . LYS D 1 332 ? 1.572 -30.961 18.489 1.00 26.45 320 LYS D N 1
ATOM 10143 C CA . LYS D 1 332 ? 2.178 -32.236 18.796 1.00 29.59 320 LYS D CA 1
ATOM 10144 C C . LYS D 1 332 ? 3.686 -32.219 18.622 1.00 31.12 320 LYS D C 1
ATOM 10145 O O . LYS D 1 332 ? 4.412 -32.723 19.484 1.00 28.22 320 LYS D O 1
ATOM 10147 N N . LEU D 1 333 ? 4.191 -31.601 17.551 1.00 25.10 321 LEU D N 1
ATOM 10148 C CA . LEU D 1 333 ? 5.622 -31.482 17.373 1.00 26.63 321 LEU D CA 1
ATOM 10149 C C . LEU D 1 333 ? 6.329 -30.713 18.501 1.00 27.91 321 LEU D C 1
ATOM 10150 O O . LEU D 1 333 ? 7.389 -31.156 18.973 1.00 26.31 321 LEU D O 1
ATOM 10155 N N . PHE D 1 334 ? 5.778 -29.556 18.881 1.00 27.94 322 PHE D N 1
ATOM 10156 C CA . PHE D 1 334 ? 6.453 -28.657 19.800 1.00 31.60 322 PHE D CA 1
ATOM 10157 C C . PHE D 1 334 ? 6.246 -29.053 21.291 1.00 37.26 322 PHE D C 1
ATOM 10158 O O . PHE D 1 334 ? 7.147 -28.859 22.093 1.00 41.17 322 PHE D O 1
ATOM 10166 N N . GLU D 1 335 ? 5.145 -29.736 21.616 1.00 38.69 323 GLU D N 1
ATOM 10167 C CA . GLU D 1 335 ? 4.835 -30.216 22.989 1.00 42.56 323 GLU D CA 1
ATOM 10168 C C . GLU D 1 335 ? 5.892 -31.163 23.618 1.00 43.70 323 GLU D C 1
ATOM 10169 O O . GLU D 1 335 ? 6.694 -31.792 22.915 1.00 48.70 323 GLU D O 1
ATOM 10171 N N . PHE E 1 16 ? -12.191 -42.460 -24.517 1.00 37.33 4 PHE E N 1
ATOM 10172 C CA . PHE E 1 16 ? -11.586 -42.025 -23.208 1.00 37.45 4 PHE E CA 1
ATOM 10173 C C . PHE E 1 16 ? -11.616 -43.075 -22.070 1.00 33.83 4 PHE E C 1
ATOM 10174 O O . PHE E 1 16 ? -10.869 -42.972 -21.121 1.00 35.17 4 PHE E O 1
ATOM 10182 N N . ASP E 1 17 ? -12.443 -44.093 -22.151 1.00 29.18 5 ASP E N 1
ATOM 10183 C CA . ASP E 1 17 ? -12.581 -45.031 -21.035 1.00 24.59 5 ASP E CA 1
ATOM 10184 C C . ASP E 1 17 ? -11.830 -46.281 -21.492 1.00 24.26 5 ASP E C 1
ATOM 10185 O O . ASP E 1 17 ? -11.019 -46.239 -22.424 1.00 23.70 5 ASP E O 1
ATOM 10190 N N . LEU E 1 18 ? -12.076 -47.390 -20.839 1.00 21.88 6 LEU E N 1
ATOM 10191 C CA . LEU E 1 18 ? -11.458 -48.656 -21.228 1.00 22.63 6 LEU E CA 1
ATOM 10192 C C . LEU E 1 18 ? -11.772 -49.000 -22.691 1.00 21.34 6 LEU E C 1
ATOM 10193 O O . LEU E 1 18 ? -12.943 -48.772 -23.168 1.00 18.30 6 LEU E O 1
ATOM 10198 N N . PRO E 1 19 ? -10.801 -49.569 -23.411 1.00 21.76 7 PRO E N 1
ATOM 10199 C CA . PRO E 1 19 ? -11.165 -50.041 -24.751 1.00 22.14 7 PRO E CA 1
ATOM 10200 C C . PRO E 1 19 ? -12.242 -51.137 -24.736 1.00 21.25 7 PRO E C 1
ATOM 10201 O O . PRO E 1 19 ? -12.449 -51.816 -23.720 1.00 19.01 7 PRO E O 1
ATOM 10205 N N . LEU E 1 20 ? -12.921 -51.340 -25.862 1.00 20.39 8 LEU E N 1
ATOM 10206 C CA . LEU E 1 20 ? -14.086 -52.193 -25.894 1.00 20.47 8 LEU E CA 1
ATOM 10207 C C . LEU E 1 20 ? -13.812 -53.655 -25.470 1.00 20.38 8 LEU E C 1
ATOM 10208 O O . LEU E 1 20 ? -14.649 -54.278 -24.842 1.00 19.36 8 LEU E O 1
ATOM 10213 N N . GLU E 1 21 ? -12.671 -54.222 -25.870 1.00 19.25 9 GLU E N 1
ATOM 10214 C CA . GLU E 1 21 ? -12.393 -55.603 -25.473 1.00 19.52 9 GLU E CA 1
ATOM 10215 C C . GLU E 1 21 ? -12.336 -55.718 -23.955 1.00 18.60 9 GLU E C 1
ATOM 10216 O O . GLU E 1 21 ? -12.739 -56.754 -23.419 1.00 23.23 9 GLU E O 1
ATOM 10218 N N . GLU E 1 22 ? -11.830 -54.681 -23.288 1.00 19.61 10 GLU E N 1
ATOM 10219 C CA . GLU E 1 22 ? -11.761 -54.615 -21.824 1.00 18.40 10 GLU E CA 1
ATOM 10220 C C . GLU E 1 22 ? -13.140 -54.342 -21.239 1.00 18.63 10 GLU E C 1
ATOM 10221 O O . GLU E 1 22 ? -13.506 -54.994 -20.243 1.00 17.34 10 GLU E O 1
ATOM 10227 N N . LEU E 1 23 ? -13.927 -53.449 -21.863 1.00 17.78 11 LEU E N 1
ATOM 10228 C CA . LEU E 1 23 ? -15.317 -53.220 -21.360 1.00 17.29 11 LEU E CA 1
ATOM 10229 C C . LEU E 1 23 ? -16.158 -54.463 -21.359 1.00 16.52 11 LEU E C 1
ATOM 10230 O O . LEU E 1 23 ? -16.922 -54.707 -20.413 1.00 16.57 11 LEU E O 1
ATOM 10235 N N . LYS E 1 24 ? -16.024 -55.326 -22.384 1.00 16.88 12 LYS E N 1
ATOM 10236 C CA . LYS E 1 24 ? -16.799 -56.532 -22.453 1.00 18.77 12 LYS E CA 1
ATOM 10237 C C . LYS E 1 24 ? -16.495 -57.543 -21.354 1.00 20.80 12 LYS E C 1
ATOM 10238 O O . LYS E 1 24 ? -17.361 -58.348 -21.027 1.00 21.83 12 LYS E O 1
ATOM 10244 N N . LYS E 1 25 ? -15.292 -57.483 -20.784 1.00 22.20 13 LYS E N 1
ATOM 10245 C CA . LYS E 1 25 ? -14.877 -58.411 -19.691 1.00 21.92 13 LYS E CA 1
ATOM 10246 C C . LYS E 1 25 ? -14.929 -57.684 -18.370 1.00 20.15 13 LYS E C 1
ATOM 10247 O O . LYS E 1 25 ? -14.477 -58.240 -17.388 1.00 23.70 13 LYS E O 1
ATOM 10253 N N . TYR E 1 26 ? -15.351 -56.409 -18.305 1.00 17.03 14 TYR E N 1
ATOM 10254 C CA . TYR E 1 26 ? -15.200 -55.603 -17.058 1.00 17.58 14 TYR E CA 1
ATOM 10255 C C . TYR E 1 26 ? -16.260 -55.964 -16.010 1.00 18.06 14 TYR E C 1
ATOM 10256 O O . TYR E 1 26 ? -17.436 -55.634 -16.216 1.00 17.87 14 TYR E O 1
ATOM 10265 N N . ARG E 1 27 ? -15.862 -56.714 -14.968 1.00 18.67 15 ARG E N 1
ATOM 10266 C CA . ARG E 1 27 ? -16.759 -57.156 -13.899 1.00 20.20 15 ARG E CA 1
ATOM 10267 C C . ARG E 1 27 ? -16.063 -56.945 -12.573 1.00 23.04 15 ARG E C 1
ATOM 10268 O O . ARG E 1 27 ? -15.499 -57.905 -11.999 1.00 22.64 15 ARG E O 1
ATOM 10276 N N . PRO E 1 28 ? -16.012 -55.697 -12.143 1.00 19.33 16 PRO E N 1
ATOM 10277 C CA . PRO E 1 28 ? -15.254 -55.316 -11.001 1.00 19.33 16 PRO E CA 1
ATOM 10278 C C . PRO E 1 28 ? -15.919 -55.791 -9.681 1.00 19.69 16 PRO E C 1
ATOM 10279 O O . PRO E 1 28 ? -17.068 -56.201 -9.637 1.00 18.44 16 PRO E O 1
ATOM 10283 N N . GLU E 1 29 ? -15.107 -55.865 -8.647 1.00 20.14 17 GLU E N 1
ATOM 10284 C CA . GLU E 1 29 ? -15.609 -56.153 -7.301 1.00 18.42 17 GLU E CA 1
ATOM 10285 C C . GLU E 1 29 ? -16.687 -55.191 -6.961 1.00 18.01 17 GLU E C 1
ATOM 10286 O O . GLU E 1 29 ? -16.457 -54.012 -6.948 1.00 21.77 17 GLU E O 1
ATOM 10292 N N . ARG E 1 30 ? -17.846 -55.682 -6.570 1.00 15.73 18 ARG E N 1
ATOM 10293 C CA . ARG E 1 30 ? -18.963 -54.858 -6.254 1.00 17.71 18 ARG E CA 1
ATOM 10294 C C . ARG E 1 30 ? -18.835 -54.415 -4.803 1.00 21.41 18 ARG E C 1
ATOM 10295 O O . ARG E 1 30 ? -18.282 -55.166 -3.994 1.00 23.26 18 ARG E O 1
ATOM 10303 N N . TYR E 1 31 ? -19.397 -53.263 -4.463 1.00 19.44 19 TYR E N 1
ATOM 10304 C CA . TYR E 1 31 ? -19.446 -52.803 -3.111 1.00 20.01 19 TYR E CA 1
ATOM 10305 C C . TYR E 1 31 ? -20.928 -52.661 -2.712 1.00 21.57 19 TYR E C 1
ATOM 10306 O O . TYR E 1 31 ? -21.690 -51.915 -3.309 1.00 17.65 19 TYR E O 1
ATOM 10315 N N . GLU E 1 32 ? -21.335 -53.401 -1.688 1.00 19.69 20 GLU E N 1
ATOM 10316 C CA . GLU E 1 32 ? -22.685 -53.261 -1.134 1.00 21.53 20 GLU E CA 1
ATOM 10317 C C . GLU E 1 32 ? -22.671 -53.739 0.297 1.00 20.99 20 GLU E C 1
ATOM 10318 O O . GLU E 1 32 ? -21.849 -54.550 0.645 1.00 22.67 20 GLU E O 1
ATOM 10324 N N . GLU E 1 33 ? -23.540 -53.204 1.093 1.00 20.91 21 GLU E N 1
ATOM 10325 C CA . GLU E 1 33 ? -23.627 -53.570 2.485 1.00 22.45 21 GLU E CA 1
ATOM 10326 C C . GLU E 1 33 ? -24.398 -54.860 2.628 1.00 23.84 21 GLU E C 1
ATOM 10327 O O . GLU E 1 33 ? -25.223 -55.204 1.790 1.00 22.84 21 GLU E O 1
ATOM 10333 N N . LYS E 1 34 ? -24.186 -55.556 3.756 1.00 23.60 22 LYS E N 1
ATOM 10334 C CA . LYS E 1 34 ? -24.812 -56.843 3.970 1.00 22.82 22 LYS E CA 1
ATOM 10335 C C . LYS E 1 34 ? -26.318 -56.716 4.038 1.00 20.57 22 LYS E C 1
ATOM 10336 O O . LYS E 1 34 ? -26.994 -57.714 3.818 1.00 20.77 22 LYS E O 1
ATOM 10338 N N . ASP E 1 35 ? -26.842 -55.527 4.394 1.00 18.33 23 ASP E N 1
ATOM 10339 C CA . ASP E 1 35 ? -28.269 -55.351 4.567 1.00 19.89 23 ASP E CA 1
ATOM 10340 C C . ASP E 1 35 ? -28.969 -54.671 3.350 1.00 18.64 23 ASP E C 1
ATOM 10341 O O . ASP E 1 35 ? -30.079 -54.148 3.487 1.00 17.64 23 ASP E O 1
ATOM 10346 N N . PHE E 1 36 ? -28.353 -54.733 2.151 1.00 20.57 24 PHE E N 1
ATOM 10347 C CA . PHE E 1 36 ? -29.021 -54.203 0.906 1.00 18.10 24 PHE E CA 1
ATOM 10348 C C . PHE E 1 36 ? -30.468 -54.697 0.713 1.00 17.82 24 PHE E C 1
ATOM 10349 O O . PHE E 1 36 ? -31.447 -53.899 0.602 1.00 16.15 24 PHE E O 1
ATOM 10357 N N . ASP E 1 37 ? -30.640 -56.023 0.689 1.00 17.16 25 ASP E N 1
ATOM 10358 C CA . ASP E 1 37 ? -31.969 -56.566 0.433 1.00 19.19 25 ASP E CA 1
ATOM 10359 C C . ASP E 1 37 ? -32.953 -56.173 1.559 1.00 20.10 25 ASP E C 1
ATOM 10360 O O . ASP E 1 37 ? -34.121 -55.815 1.306 1.00 18.47 25 ASP E O 1
ATOM 10365 N N . GLU E 1 38 ? -32.479 -56.292 2.784 1.00 21.85 26 GLU E N 1
ATOM 10366 C CA . GLU E 1 38 ? -33.346 -55.898 3.931 1.00 25.40 26 GLU E CA 1
ATOM 10367 C C . GLU E 1 38 ? -33.841 -54.447 3.839 1.00 21.47 26 GLU E C 1
ATOM 10368 O O . GLU E 1 38 ? -35.022 -54.127 4.120 1.00 21.19 26 GLU E O 1
ATOM 10374 N N . PHE E 1 39 ? -32.900 -53.562 3.489 1.00 21.07 27 PHE E N 1
ATOM 10375 C CA . PHE E 1 39 ? -33.200 -52.146 3.304 1.00 19.30 27 PHE E CA 1
ATOM 10376 C C . PHE E 1 39 ? -34.317 -51.980 2.325 1.00 16.96 27 PHE E C 1
ATOM 10377 O O . PHE E 1 39 ? -35.282 -51.225 2.577 1.00 17.10 27 PHE E O 1
ATOM 10385 N N . TRP E 1 40 ? -34.230 -52.664 1.179 1.00 17.29 28 TRP E N 1
ATOM 10386 C CA . TRP E 1 40 ? -35.265 -52.499 0.157 1.00 16.01 28 TRP E CA 1
ATOM 10387 C C . TRP E 1 40 ? -36.581 -53.207 0.534 1.00 17.21 28 TRP E C 1
ATOM 10388 O O . TRP E 1 40 ? -37.632 -52.689 0.230 1.00 17.42 28 TRP E O 1
ATOM 10399 N N . GLU E 1 41 ? -36.474 -54.387 1.146 1.00 18.79 29 GLU E N 1
ATOM 10400 C CA . GLU E 1 41 ? -37.669 -55.136 1.668 1.00 20.28 29 GLU E CA 1
ATOM 10401 C C . GLU E 1 41 ? -38.439 -54.239 2.637 1.00 19.83 29 GLU E C 1
ATOM 10402 O O . GLU E 1 41 ? -39.622 -53.925 2.441 1.00 22.77 29 GLU E O 1
ATOM 10408 N N . GLU E 1 42 ? -37.728 -53.655 3.571 1.00 20.30 30 GLU E N 1
ATOM 10409 C CA . GLU E 1 42 ? -38.368 -52.771 4.522 1.00 24.06 30 GLU E CA 1
ATOM 10410 C C . GLU E 1 42 ? -38.896 -51.446 3.936 1.00 23.24 30 GLU E C 1
ATOM 10411 O O . GLU E 1 42 ? -39.981 -51.004 4.266 1.00 21.01 30 GLU E O 1
ATOM 10417 N N . THR E 1 43 ? -38.152 -50.842 2.998 1.00 20.10 31 THR E N 1
ATOM 10418 C CA . THR E 1 43 ? -38.655 -49.698 2.310 1.00 17.18 31 THR E CA 1
ATOM 10419 C C . THR E 1 43 ? -39.983 -49.968 1.587 1.00 16.42 31 THR E C 1
ATOM 10420 O O . THR E 1 43 ? -40.987 -49.217 1.753 1.00 15.00 31 THR E O 1
ATOM 10424 N N . LEU E 1 44 ? -40.014 -51.055 0.810 1.00 16.01 32 LEU E N 1
ATOM 10425 C CA . LEU E 1 44 ? -41.162 -51.323 0.037 1.00 18.12 32 LEU E CA 1
ATOM 10426 C C . LEU E 1 44 ? -42.362 -51.681 0.942 1.00 16.68 32 LEU E C 1
ATOM 10427 O O . LEU E 1 44 ? -43.475 -51.275 0.664 1.00 17.26 32 LEU E O 1
ATOM 10432 N N . ALA E 1 45 ? -42.087 -52.445 1.982 1.00 19.32 33 ALA E N 1
ATOM 10433 C CA . ALA E 1 45 ? -43.183 -52.901 2.896 1.00 21.28 33 ALA E CA 1
ATOM 10434 C C . ALA E 1 45 ? -43.812 -51.680 3.589 1.00 21.97 33 ALA E C 1
ATOM 10435 O O . ALA E 1 45 ? -45.044 -51.531 3.652 1.00 21.22 33 ALA E O 1
ATOM 10437 N N . GLU E 1 46 ? -42.957 -50.776 3.996 1.00 21.06 34 GLU E N 1
ATOM 10438 C CA . GLU E 1 46 ? -43.428 -49.587 4.623 1.00 23.85 34 GLU E CA 1
ATOM 10439 C C . GLU E 1 46 ? -44.256 -48.751 3.699 1.00 22.16 34 GLU E C 1
ATOM 10440 O O . GLU E 1 46 ? -45.312 -48.269 4.127 1.00 21.12 34 GLU E O 1
ATOM 10446 N N . SER E 1 47 ? -43.858 -48.574 2.420 1.00 18.24 35 SER E N 1
ATOM 10447 C CA . SER E 1 47 ? -44.686 -47.805 1.529 1.00 19.66 35 SER E CA 1
ATOM 10448 C C . SER E 1 47 ? -45.968 -48.538 1.091 1.00 18.86 35 SER E C 1
ATOM 10449 O O . SER E 1 47 ? -46.987 -47.930 0.796 1.00 19.17 35 SER E O 1
ATOM 10452 N N . GLU E 1 48 ? -45.884 -49.851 1.048 1.00 21.15 36 GLU E N 1
ATOM 10453 C CA . GLU E 1 48 ? -47.054 -50.678 0.725 1.00 24.43 36 GLU E CA 1
ATOM 10454 C C . GLU E 1 48 ? -48.207 -50.632 1.763 1.00 22.73 36 GLU E C 1
ATOM 10455 O O . GLU E 1 48 ? -49.328 -50.960 1.410 1.00 21.65 36 GLU E O 1
ATOM 10461 N N . LYS E 1 49 ? -47.954 -50.108 2.964 1.00 25.10 37 LYS E N 1
ATOM 10462 C CA . LYS E 1 49 ? -49.038 -49.964 3.961 1.00 24.46 37 LYS E CA 1
ATOM 10463 C C . LYS E 1 49 ? -50.017 -48.929 3.521 1.00 25.17 37 LYS E C 1
ATOM 10464 O O . LYS E 1 49 ? -51.134 -48.977 3.950 1.00 25.96 37 LYS E O 1
ATOM 10470 N N . PHE E 1 50 ? -49.624 -47.968 2.675 1.00 22.15 38 PHE E N 1
ATOM 10471 C CA . PHE E 1 50 ? -50.554 -46.981 2.175 1.00 22.71 38 PHE E CA 1
ATOM 10472 C C . PHE E 1 50 ? -51.207 -47.495 0.932 1.00 24.96 38 PHE E C 1
ATOM 10473 O O . PHE E 1 50 ? -50.526 -48.099 0.103 1.00 23.84 38 PHE E O 1
ATOM 10481 N N . PRO E 1 51 ? -52.520 -47.243 0.762 1.00 27.69 39 PRO E N 1
ATOM 10482 C CA . PRO E 1 51 ? -53.086 -47.804 -0.438 1.00 27.95 39 PRO E CA 1
ATOM 10483 C C . PRO E 1 51 ? -52.588 -47.113 -1.709 1.00 23.68 39 PRO E C 1
ATOM 10484 O O . PRO E 1 51 ? -52.535 -45.898 -1.810 1.00 21.75 39 PRO E O 1
ATOM 10488 N N . LEU E 1 52 ? -52.354 -47.939 -2.710 1.00 24.03 40 LEU E N 1
ATOM 10489 C CA . LEU E 1 52 ? -51.912 -47.457 -4.025 1.00 21.01 40 LEU E CA 1
ATOM 10490 C C . LEU E 1 52 ? -52.836 -46.435 -4.603 1.00 21.46 40 LEU E C 1
ATOM 10491 O O . LEU E 1 52 ? -52.416 -45.367 -5.106 1.00 20.20 40 LEU E O 1
ATOM 10496 N N . ASP E 1 53 ? -54.126 -46.764 -4.571 1.00 22.54 41 ASP E N 1
ATOM 10497 C CA . ASP E 1 53 ? -55.169 -45.860 -5.005 1.00 23.87 41 ASP E CA 1
ATOM 10498 C C . ASP E 1 53 ? -54.925 -45.180 -6.344 1.00 22.52 41 ASP E C 1
ATOM 10499 O O . ASP E 1 53 ? -54.903 -43.956 -6.441 1.00 21.27 41 ASP E O 1
ATOM 10504 N N . PRO E 1 54 ? -54.759 -45.984 -7.382 1.00 21.73 42 PRO E N 1
ATOM 10505 C CA . PRO E 1 54 ? -54.403 -45.403 -8.662 1.00 23.00 42 PRO E CA 1
ATOM 10506 C C . PRO E 1 54 ? -55.618 -44.783 -9.280 1.00 24.32 42 PRO E C 1
ATOM 10507 O O . PRO E 1 54 ? -56.670 -45.436 -9.262 1.00 23.42 42 PRO E O 1
ATOM 10511 N N . VAL E 1 55 ? -55.477 -43.573 -9.804 1.00 22.56 43 VAL E N 1
ATOM 10512 C CA . VAL E 1 55 ? -56.556 -42.787 -10.360 1.00 23.72 43 VAL E CA 1
ATOM 10513 C C . VAL E 1 55 ? -56.198 -42.392 -11.804 1.00 24.77 43 VAL E C 1
ATOM 10514 O O . VAL E 1 55 ? -55.092 -41.840 -12.109 1.00 23.54 43 VAL E O 1
ATOM 10518 N N . PHE E 1 56 ? -57.093 -42.739 -12.723 1.00 19.84 44 PHE E N 1
ATOM 10519 C CA . PHE E 1 56 ? -56.909 -42.415 -14.120 1.00 21.21 44 PHE E CA 1
ATOM 10520 C C . PHE E 1 56 ? -58.041 -41.511 -14.542 1.00 25.66 44 PHE E C 1
ATOM 10521 O O . PHE E 1 56 ? -59.173 -41.974 -14.625 1.00 27.99 44 PHE E O 1
ATOM 10529 N N . GLU E 1 57 ? -57.755 -40.252 -14.796 1.00 22.22 45 GLU E N 1
ATOM 10530 C CA . GLU E 1 57 ? -58.780 -39.256 -15.169 1.00 25.31 45 GLU E CA 1
ATOM 10531 C C . GLU E 1 57 ? -58.636 -38.962 -16.627 1.00 26.69 45 GLU E C 1
ATOM 10532 O O . GLU E 1 57 ? -57.662 -38.368 -17.055 1.00 25.55 45 GLU E O 1
ATOM 10534 N N . ARG E 1 58 ? -59.610 -39.395 -17.416 1.00 26.88 46 ARG E N 1
ATOM 10535 C CA . ARG E 1 58 ? -59.649 -39.109 -18.835 1.00 28.69 46 ARG E CA 1
ATOM 10536 C C . ARG E 1 58 ? -59.636 -37.602 -19.033 1.00 30.53 46 ARG E C 1
ATOM 10537 O O . ARG E 1 58 ? -60.214 -36.853 -18.257 1.00 30.45 46 ARG E O 1
ATOM 10545 N N . MET E 1 59 ? -58.887 -37.138 -20.020 1.00 31.38 47 MET E N 1
ATOM 10546 C CA . MET E 1 59 ? -58.702 -35.721 -20.190 1.00 30.62 47 MET E CA 1
ATOM 10547 C C . MET E 1 59 ? -59.159 -35.249 -21.505 1.00 30.43 47 MET E C 1
ATOM 10548 O O . MET E 1 59 ? -59.123 -35.993 -22.483 1.00 28.24 47 MET E O 1
ATOM 10553 N N . GLU E 1 60 ? -59.640 -33.998 -21.519 1.00 32.71 48 GLU E N 1
ATOM 10554 C CA . GLU E 1 60 ? -59.971 -33.309 -22.768 1.00 35.50 48 GLU E CA 1
ATOM 10555 C C . GLU E 1 60 ? -58.619 -33.097 -23.434 1.00 31.53 48 GLU E C 1
ATOM 10556 O O . GLU E 1 60 ? -57.685 -32.698 -22.773 1.00 30.79 48 GLU E O 1
ATOM 10558 N N . SER E 1 61 ? -58.508 -33.449 -24.704 1.00 30.96 49 SER E N 1
ATOM 10559 C CA . SER E 1 61 ? -57.206 -33.391 -25.386 1.00 28.72 49 SER E CA 1
ATOM 10560 C C . SER E 1 61 ? -57.402 -33.084 -26.811 1.00 25.55 49 SER E C 1
ATOM 10561 O O . SER E 1 61 ? -58.411 -33.484 -27.369 1.00 26.45 49 SER E O 1
ATOM 10564 N N . HIS E 1 62 ? -56.413 -32.423 -27.435 1.00 24.24 50 HIS E N 1
ATOM 10565 C CA . HIS E 1 62 ? -56.355 -32.332 -28.869 1.00 25.93 50 HIS E CA 1
ATOM 10566 C C . HIS E 1 62 ? -55.928 -33.597 -29.558 1.00 23.14 50 HIS E C 1
ATOM 10567 O O . HIS E 1 62 ? -56.072 -33.734 -30.760 1.00 23.97 50 HIS E O 1
ATOM 10574 N N . LEU E 1 63 ? -55.370 -34.534 -28.810 1.00 22.63 51 LEU E N 1
ATOM 10575 C CA . LEU E 1 63 ? -54.908 -35.757 -29.395 1.00 20.92 51 LEU E CA 1
ATOM 10576 C C . LEU E 1 63 ? -56.120 -36.535 -29.966 1.00 22.33 51 LEU E C 1
ATOM 10577 O O . LEU E 1 63 ? -57.166 -36.593 -29.328 1.00 21.72 51 LEU E O 1
ATOM 10582 N N . LYS E 1 64 ? -55.937 -37.113 -31.129 1.00 20.77 52 LYS E N 1
ATOM 10583 C CA . LYS E 1 64 ? -57.001 -37.848 -31.833 1.00 23.81 52 LYS E CA 1
ATOM 10584 C C . LYS E 1 64 ? -56.738 -39.322 -31.959 1.00 24.10 52 LYS E C 1
ATOM 10585 O O . LYS E 1 64 ? -57.684 -40.059 -32.088 1.00 23.73 52 LYS E O 1
ATOM 10591 N N . THR E 1 65 ? -55.465 -39.746 -31.986 1.00 23.07 53 THR E N 1
ATOM 10592 C CA . THR E 1 65 ? -55.132 -41.178 -32.136 1.00 23.00 53 THR E CA 1
ATOM 10593 C C . THR E 1 65 ? -54.883 -41.895 -30.831 1.00 21.06 53 THR E C 1
ATOM 10594 O O . THR E 1 65 ? -54.693 -43.139 -30.847 1.00 22.68 53 THR E O 1
ATOM 10598 N N . VAL E 1 66 ? -54.927 -41.145 -29.721 1.00 19.87 54 VAL E N 1
ATOM 10599 C CA . VAL E 1 66 ? -54.576 -41.596 -28.436 1.00 22.74 54 VAL E CA 1
ATOM 10600 C C . VAL E 1 66 ? -55.553 -41.059 -27.457 1.00 22.29 54 VAL E C 1
ATOM 10601 O O . VAL E 1 66 ? -55.902 -39.892 -27.575 1.00 22.85 54 VAL E O 1
ATOM 10605 N N . GLU E 1 67 ? -55.953 -41.868 -26.466 1.00 19.52 55 GLU E N 1
ATOM 10606 C CA . GLU E 1 67 ? -56.657 -41.354 -25.304 1.00 22.23 55 GLU E CA 1
ATOM 10607 C C . GLU E 1 67 ? -55.658 -41.040 -24.181 1.00 22.48 55 GLU E C 1
ATOM 10608 O O . GLU E 1 67 ? -54.811 -41.869 -23.864 1.00 24.16 55 GLU E O 1
ATOM 10614 N N . ALA E 1 68 ? -55.717 -39.845 -23.620 1.00 20.30 56 ALA E N 1
ATOM 10615 C CA . ALA E 1 68 ? -54.861 -39.470 -22.536 1.00 21.11 56 ALA E CA 1
ATOM 10616 C C . ALA E 1 68 ? -55.546 -39.396 -21.169 1.00 21.96 56 ALA E C 1
ATOM 10617 O O . ALA E 1 68 ? -56.602 -38.806 -20.990 1.00 23.74 56 ALA E O 1
ATOM 10619 N N . TYR E 1 69 ? -54.904 -39.972 -20.176 1.00 21.32 57 TYR E N 1
ATOM 10620 C CA . TYR E 1 69 ? -55.337 -39.867 -18.798 1.00 19.83 57 TYR E CA 1
ATOM 10621 C C . TYR E 1 69 ? -54.315 -39.199 -17.943 1.00 22.83 57 TYR E C 1
ATOM 10622 O O . TYR E 1 69 ? -53.103 -39.472 -18.033 1.00 20.84 57 TYR E O 1
ATOM 10631 N N . ASP E 1 70 ? -54.825 -38.373 -17.071 1.00 20.86 58 ASP E N 1
ATOM 10632 C CA . ASP E 1 70 ? -54.095 -37.816 -15.962 1.00 21.39 58 ASP E CA 1
ATOM 10633 C C . ASP E 1 70 ? -54.021 -38.871 -14.868 1.00 22.46 58 ASP E C 1
ATOM 10634 O O . ASP E 1 70 ? -55.039 -39.394 -14.432 1.00 23.42 58 ASP E O 1
ATOM 10639 N N . VAL E 1 71 ? -52.830 -39.257 -14.443 1.00 19.33 59 VAL E N 1
ATOM 10640 C CA . VAL E 1 71 ? -52.634 -40.294 -13.475 1.00 20.34 59 VAL E CA 1
ATOM 10641 C C . VAL E 1 71 ? -52.215 -39.744 -12.126 1.00 21.70 59 VAL E C 1
ATOM 10642 O O . VAL E 1 71 ? -51.372 -38.829 -12.039 1.00 19.96 59 VAL E O 1
ATOM 10646 N N . THR E 1 72 ? -52.720 -40.380 -11.072 1.00 19.65 60 THR E N 1
ATOM 10647 C CA . THR E 1 72 ? -52.233 -40.206 -9.722 1.00 19.48 60 THR E CA 1
ATOM 10648 C C . THR E 1 72 ? -52.147 -41.550 -9.043 1.00 21.30 60 THR E C 1
ATOM 10649 O O . THR E 1 72 ? -53.085 -42.403 -9.221 1.00 20.18 60 THR E O 1
ATOM 10653 N N . PHE E 1 73 ? -51.038 -41.798 -8.306 1.00 17.66 61 PHE E N 1
ATOM 10654 C CA . PHE E 1 73 ? -50.887 -43.013 -7.543 1.00 17.41 61 PHE E CA 1
ATOM 10655 C C . PHE E 1 73 ? -50.012 -42.793 -6.340 1.00 20.29 61 PHE E C 1
ATOM 10656 O O . PHE E 1 73 ? -49.254 -41.789 -6.279 1.00 18.63 61 PHE E O 1
ATOM 10664 N N . SER E 1 74 ? -50.090 -43.715 -5.385 1.00 19.74 62 SER E N 1
ATOM 10665 C CA . SER E 1 74 ? -49.252 -43.628 -4.183 1.00 21.94 62 SER E CA 1
ATOM 10666 C C . SER E 1 74 ? -47.876 -44.264 -4.329 1.00 20.32 62 SER E C 1
ATOM 10667 O O . SER E 1 74 ? -47.737 -45.454 -4.622 1.00 18.27 62 SER E O 1
ATOM 10670 N N . GLY E 1 75 ? -46.824 -43.437 -4.126 1.00 20.02 63 GLY E N 1
ATOM 10671 C CA . GLY E 1 75 ? -45.468 -43.924 -4.249 1.00 19.06 63 GLY E CA 1
ATOM 10672 C C . GLY E 1 75 ? -44.825 -44.060 -2.893 1.00 19.29 63 GLY E C 1
ATOM 10673 O O . GLY E 1 75 ? -45.341 -44.733 -2.004 1.00 19.33 63 GLY E O 1
ATOM 10674 N N . TYR E 1 76 ? -43.674 -43.404 -2.669 1.00 17.64 64 TYR E N 1
ATOM 10675 C CA . TYR E 1 76 ? -43.035 -43.490 -1.417 1.00 17.44 64 TYR E CA 1
ATOM 10676 C C . TYR E 1 76 ? -43.905 -42.899 -0.266 1.00 19.14 64 TYR E C 1
ATOM 10677 O O . TYR E 1 76 ? -44.400 -41.753 -0.378 1.00 18.24 64 TYR E O 1
ATOM 10686 N N . ARG E 1 77 ? -44.067 -43.702 0.806 1.00 21.00 65 ARG E N 1
ATOM 10687 C CA . ARG E 1 77 ? -44.902 -43.376 1.983 1.00 21.36 65 ARG E CA 1
ATOM 10688 C C . ARG E 1 77 ? -46.219 -42.708 1.707 1.00 18.95 65 ARG E C 1
ATOM 10689 O O . ARG E 1 77 ? -46.591 -41.734 2.342 1.00 19.99 65 ARG E O 1
ATOM 10697 N N . GLY E 1 78 ? -46.966 -43.269 0.766 1.00 19.09 66 GLY E N 1
ATOM 10698 C CA . GLY E 1 78 ? -48.266 -42.747 0.352 1.00 20.37 66 GLY E CA 1
ATOM 10699 C C . GLY E 1 78 ? -48.298 -41.422 -0.366 1.00 23.39 66 GLY E C 1
ATOM 10700 O O . GLY E 1 78 ? -49.387 -40.869 -0.593 1.00 22.09 66 GLY E O 1
ATOM 10701 N N . GLN E 1 79 ? -47.125 -40.871 -0.720 1.00 18.12 67 GLN E N 1
ATOM 10702 C CA . GLN E 1 79 ? -47.124 -39.587 -1.369 1.00 17.88 67 GLN E CA 1
ATOM 10703 C C . GLN E 1 79 ? -47.658 -39.654 -2.782 1.00 18.48 67 GLN E C 1
ATOM 10704 O O . GLN E 1 79 ? -47.342 -40.631 -3.509 1.00 20.30 67 GLN E O 1
ATOM 10710 N N . ARG E 1 80 ? -48.433 -38.667 -3.216 1.00 17.42 68 ARG E N 1
ATOM 10711 C CA . ARG E 1 80 ? -49.215 -38.799 -4.452 1.00 19.03 68 ARG E CA 1
ATOM 10712 C C . ARG E 1 80 ? -48.353 -38.330 -5.656 1.00 18.72 68 ARG E C 1
ATOM 10713 O O . ARG E 1 80 ? -47.940 -37.204 -5.720 1.00 20.02 68 ARG E O 1
ATOM 10721 N N . ILE E 1 81 ? -48.042 -39.260 -6.553 1.00 20.88 69 ILE E N 1
ATOM 10722 C CA . ILE E 1 81 ? -47.186 -39.023 -7.737 1.00 19.17 69 ILE E CA 1
ATOM 10723 C C . ILE E 1 81 ? -48.077 -38.913 -8.999 1.00 18.84 69 ILE E C 1
ATOM 10724 O O . ILE E 1 81 ? -49.036 -39.695 -9.148 1.00 20.07 69 ILE E O 1
ATOM 10729 N N . LYS E 1 82 ? -47.772 -37.952 -9.869 1.00 18.13 70 LYS E N 1
ATOM 10730 C CA . LYS E 1 82 ? -48.419 -37.689 -11.091 1.00 17.74 70 LYS E CA 1
ATOM 10731 C C . LYS E 1 82 ? -47.802 -38.550 -12.212 1.00 17.92 70 LYS E C 1
ATOM 10732 O O . LYS E 1 82 ? -46.688 -39.058 -12.093 1.00 18.50 70 LYS E O 1
ATOM 10738 N N . GLY E 1 83 ? -48.588 -38.724 -13.259 1.00 18.26 71 GLY E N 1
ATOM 10739 C CA . GLY E 1 83 ? -48.174 -39.390 -14.486 1.00 17.53 71 GLY E CA 1
ATOM 10740 C C . GLY E 1 83 ? -49.121 -39.098 -15.619 1.00 17.38 71 GLY E C 1
ATOM 10741 O O . GLY E 1 83 ? -50.092 -38.356 -15.443 1.00 16.79 71 GLY E O 1
ATOM 10742 N N . TRP E 1 84 ? -48.822 -39.649 -16.780 1.00 15.95 72 TRP E N 1
ATOM 10743 C CA . TRP E 1 84 ? -49.763 -39.702 -17.894 1.00 16.07 72 TRP E CA 1
ATOM 10744 C C . TRP E 1 84 ? -49.955 -41.187 -18.259 1.00 17.15 72 TRP E C 1
ATOM 10745 O O . TRP E 1 84 ? -49.028 -42.012 -18.146 1.00 16.74 72 TRP E O 1
ATOM 10756 N N . LEU E 1 85 ? -51.168 -41.510 -18.738 1.00 16.42 73 LEU E N 1
ATOM 10757 C CA . LEU E 1 85 ? -51.436 -42.760 -19.372 1.00 17.71 73 LEU E CA 1
ATOM 10758 C C . LEU E 1 85 ? -51.882 -42.419 -20.765 1.00 20.11 73 LEU E C 1
ATOM 10759 O O . LEU E 1 85 ? -52.848 -41.653 -20.967 1.00 19.24 73 LEU E O 1
ATOM 10764 N N . LEU E 1 86 ? -51.183 -42.966 -21.748 1.00 18.43 74 LEU E N 1
ATOM 10765 C CA . LEU E 1 86 ? -51.488 -42.743 -23.121 1.00 18.70 74 LEU E CA 1
ATOM 10766 C C . LEU E 1 86 ? -51.926 -44.042 -23.723 1.00 17.34 74 LEU E C 1
ATOM 10767 O O . LEU E 1 86 ? -51.149 -44.965 -23.773 1.00 17.06 74 LEU E O 1
ATOM 10772 N N . VAL E 1 87 ? -53.191 -44.133 -24.170 1.00 16.64 75 VAL E N 1
ATOM 10773 C CA . VAL E 1 87 ? -53.729 -45.397 -24.699 1.00 18.16 75 VAL E CA 1
ATOM 10774 C C . VAL E 1 87 ? -54.007 -45.216 -26.198 1.00 19.09 75 VAL E C 1
ATOM 10775 O O . VAL E 1 87 ? -54.810 -44.370 -26.543 1.00 19.64 75 VAL E O 1
ATOM 10779 N N . PRO E 1 88 ? -53.331 -45.981 -27.058 1.00 18.15 76 PRO E N 1
ATOM 10780 C CA . PRO E 1 88 ? -53.613 -45.844 -28.482 1.00 19.50 76 PRO E CA 1
ATOM 10781 C C . PRO E 1 88 ? -55.059 -46.354 -28.804 1.00 19.15 76 PRO E C 1
ATOM 10782 O O . PRO E 1 88 ? -55.495 -47.298 -28.212 1.00 20.26 76 PRO E O 1
ATOM 10786 N N . LYS E 1 89 ? -55.750 -45.687 -29.708 1.00 20.60 77 LYS E N 1
ATOM 10787 C CA . LYS E 1 89 ? -57.128 -46.139 -30.134 1.00 23.75 77 LYS E CA 1
ATOM 10788 C C . LYS E 1 89 ? -57.057 -47.292 -31.095 1.00 23.92 77 LYS E C 1
ATOM 10789 O O . LYS E 1 89 ? -56.908 -47.080 -32.286 1.00 28.08 77 LYS E O 1
ATOM 10795 N N . LEU E 1 90 ? -57.062 -48.516 -30.587 1.00 22.22 78 LEU E N 1
ATOM 10796 C CA . LEU E 1 90 ? -56.942 -49.722 -31.390 1.00 24.97 78 LEU E CA 1
ATOM 10797 C C . LEU E 1 90 ? -58.059 -50.689 -30.992 1.00 27.84 78 LEU E C 1
ATOM 10798 O O . LEU E 1 90 ? -58.611 -50.571 -29.908 1.00 28.72 78 LEU E O 1
ATOM 10803 N N . GLU E 1 91 ? -58.332 -51.662 -31.837 1.00 29.48 79 GLU E N 1
ATOM 10804 C CA . GLU E 1 91 ? -59.450 -52.613 -31.607 1.00 36.24 79 GLU E CA 1
ATOM 10805 C C . GLU E 1 91 ? -58.898 -53.762 -30.833 1.00 35.67 79 GLU E C 1
ATOM 10806 O O . GLU E 1 91 ? -58.741 -54.863 -31.378 1.00 38.13 79 GLU E O 1
ATOM 10812 N N . GLU E 1 92 ? -58.496 -53.524 -29.593 1.00 32.09 80 GLU E N 1
ATOM 10813 C CA . GLU E 1 92 ? -57.825 -54.568 -28.846 1.00 30.89 80 GLU E CA 1
ATOM 10814 C C . GLU E 1 92 ? -58.328 -54.489 -27.460 1.00 28.17 80 GLU E C 1
ATOM 10815 O O . GLU E 1 92 ? -58.265 -53.460 -26.875 1.00 30.01 80 GLU E O 1
ATOM 10821 N N . GLU E 1 93 ? -58.797 -55.596 -26.906 1.00 25.31 81 GLU E N 1
ATOM 10822 C CA . GLU E 1 93 ? -59.261 -55.588 -25.507 1.00 25.92 81 GLU E CA 1
ATOM 10823 C C . GLU E 1 93 ? -58.119 -55.522 -24.512 1.00 24.17 81 GLU E C 1
ATOM 10824 O O . GLU E 1 93 ? -58.320 -55.095 -23.390 1.00 22.72 81 GLU E O 1
ATOM 10830 N N . LYS E 1 94 ? -56.937 -55.969 -24.898 1.00 20.22 82 LYS E N 1
ATOM 10831 C CA . LYS E 1 94 ? -55.764 -55.767 -24.071 1.00 20.39 82 LYS E CA 1
ATOM 10832 C C . LYS E 1 94 ? -54.573 -55.333 -24.919 1.00 20.10 82 LYS E C 1
ATOM 10833 O O . LYS E 1 94 ? -54.434 -55.700 -26.099 1.00 20.06 82 LYS E O 1
ATOM 10839 N N . LEU E 1 95 ? -53.707 -54.534 -24.308 1.00 17.66 83 LEU E N 1
ATOM 10840 C CA . LEU E 1 95 ? -52.579 -53.986 -25.030 1.00 17.28 83 LEU E CA 1
ATOM 10841 C C . LEU E 1 95 ? -51.326 -54.084 -24.159 1.00 15.20 83 LEU E C 1
ATOM 10842 O O . LEU E 1 95 ? -51.413 -53.978 -22.930 1.00 17.76 83 LEU E O 1
ATOM 10847 N N . PRO E 1 96 ? -50.202 -54.256 -24.792 1.00 16.16 84 PRO E N 1
ATOM 10848 C CA . PRO E 1 96 ? -48.925 -54.251 -24.038 1.00 16.43 84 PRO E CA 1
ATOM 10849 C C . PRO E 1 96 ? -48.661 -52.834 -23.528 1.00 16.10 84 PRO E C 1
ATOM 10850 O O . PRO E 1 96 ? -49.305 -51.894 -23.990 1.00 15.42 84 PRO E O 1
ATOM 10854 N N . CYS E 1 97 ? -47.774 -52.715 -22.538 1.00 14.76 85 CYS E N 1
ATOM 10855 C CA . CYS E 1 97 ? -47.604 -51.442 -21.812 1.00 15.65 85 CYS E CA 1
ATOM 10856 C C . CYS E 1 97 ? -46.137 -51.141 -21.560 1.00 15.84 85 CYS E C 1
ATOM 10857 O O . CYS E 1 97 ? -45.395 -52.022 -21.180 1.00 16.17 85 CYS E O 1
ATOM 10860 N N . VAL E 1 98 ? -45.723 -49.897 -21.864 1.00 13.94 86 VAL E N 1
ATOM 10861 C CA . VAL E 1 98 ? -44.361 -49.412 -21.438 1.00 13.85 86 VAL E CA 1
ATOM 10862 C C . VAL E 1 98 ? -44.544 -48.429 -20.316 1.00 13.47 86 VAL E C 1
ATOM 10863 O O . VAL E 1 98 ? -45.297 -47.449 -20.472 1.00 14.25 86 VAL E O 1
ATOM 10867 N N . VAL E 1 99 ? -43.872 -48.677 -19.198 1.00 12.82 87 VAL E N 1
ATOM 10868 C CA . VAL E 1 99 ? -43.780 -47.743 -18.081 1.00 13.66 87 VAL E CA 1
ATOM 10869 C C . VAL E 1 99 ? -42.456 -46.967 -18.297 1.00 14.25 87 VAL E C 1
ATOM 10870 O O . VAL E 1 99 ? -41.388 -47.585 -18.396 1.00 14.38 87 VAL E O 1
ATOM 10874 N N . GLN E 1 100 ? -42.587 -45.667 -18.548 1.00 13.85 88 GLN E N 1
ATOM 10875 C CA . GLN E 1 100 ? -41.504 -44.779 -18.977 1.00 15.37 88 GLN E CA 1
ATOM 10876 C C . GLN E 1 100 ? -41.026 -43.882 -17.837 1.00 15.12 88 GLN E C 1
ATOM 10877 O O . GLN E 1 100 ? -41.823 -43.142 -17.268 1.00 14.93 88 GLN E O 1
ATOM 10883 N N . TYR E 1 101 ? -39.715 -43.939 -17.550 1.00 13.23 89 TYR E N 1
ATOM 10884 C CA . TYR E 1 101 ? -39.141 -43.110 -16.523 1.00 13.52 89 TYR E CA 1
ATOM 10885 C C . TYR E 1 101 ? -38.328 -42.046 -17.215 1.00 13.56 89 TYR E C 1
ATOM 10886 O O . TYR E 1 101 ? -37.908 -42.241 -18.381 1.00 15.98 89 TYR E O 1
ATOM 10895 N N . ILE E 1 102 ? -38.078 -40.959 -16.508 1.00 14.11 90 ILE E N 1
ATOM 10896 C CA . ILE E 1 102 ? -37.683 -39.672 -17.159 1.00 14.41 90 ILE E CA 1
ATOM 10897 C C . ILE E 1 102 ? -36.264 -39.237 -16.757 1.00 13.21 90 ILE E C 1
ATOM 10898 O O . ILE E 1 102 ? -35.827 -39.444 -15.610 1.00 12.68 90 ILE E O 1
ATOM 10903 N N . GLY E 1 103 ? -35.562 -38.615 -17.742 1.00 13.44 91 GLY E N 1
ATOM 10904 C CA . GLY E 1 103 ? -34.210 -38.077 -17.501 1.00 12.60 91 GLY E CA 1
ATOM 10905 C C . GLY E 1 103 ? -34.124 -36.977 -16.452 1.00 13.78 91 GLY E C 1
ATOM 10906 O O . GLY E 1 103 ? -35.075 -36.241 -16.191 1.00 13.35 91 GLY E O 1
ATOM 10907 N N . TYR E 1 104 ? -32.878 -36.788 -15.981 1.00 13.49 92 TYR E N 1
ATOM 10908 C CA . TYR E 1 104 ? -32.530 -35.760 -14.956 1.00 13.44 92 TYR E CA 1
ATOM 10909 C C . TYR E 1 104 ? -33.047 -34.403 -15.357 1.00 14.05 92 TYR E C 1
ATOM 10910 O O . TYR E 1 104 ? -32.896 -34.011 -16.513 1.00 14.93 92 TYR E O 1
ATOM 10919 N N . ASN E 1 105 ? -33.670 -33.657 -14.416 1.00 14.69 93 ASN E N 1
ATOM 10920 C CA . ASN E 1 105 ? -34.238 -32.311 -14.651 1.00 13.85 93 ASN E CA 1
ATOM 10921 C C . ASN E 1 105 ? -35.462 -32.261 -15.599 1.00 15.96 93 ASN E C 1
ATOM 10922 O O . ASN E 1 105 ? -35.878 -31.199 -16.061 1.00 16.71 93 ASN E O 1
ATOM 10927 N N . GLY E 1 106 ? -36.034 -33.412 -15.913 1.00 14.47 94 GLY E N 1
ATOM 10928 C CA . GLY E 1 106 ? -37.243 -33.493 -16.692 1.00 13.72 94 GLY E CA 1
ATOM 10929 C C . GLY E 1 106 ? -38.427 -33.852 -15.838 1.00 13.19 94 GLY E C 1
ATOM 10930 O O . GLY E 1 106 ? -38.316 -34.082 -14.640 1.00 16.47 94 GLY E O 1
ATOM 10931 N N . GLY E 1 107 ? -39.607 -33.840 -16.442 1.00 14.12 95 GLY E N 1
ATOM 10932 C CA . GLY E 1 107 ? -40.827 -34.194 -15.750 1.00 13.27 95 GLY E CA 1
ATOM 10933 C C . GLY E 1 107 ? -41.806 -34.639 -16.812 1.00 14.52 95 GLY E C 1
ATOM 10934 O O . GLY E 1 107 ? -41.461 -34.724 -18.013 1.00 15.62 95 GLY E O 1
ATOM 10935 N N . ARG E 1 108 ? -43.027 -34.890 -16.401 1.00 15.89 96 ARG E N 1
ATOM 10936 C CA . ARG E 1 108 ? -44.031 -35.478 -17.307 1.00 16.84 96 ARG E CA 1
ATOM 10937 C C . ARG E 1 108 ? -44.496 -34.615 -18.452 1.00 15.32 96 ARG E C 1
ATOM 10938 O O . ARG E 1 108 ? -45.080 -35.136 -19.402 1.00 16.36 96 ARG E O 1
ATOM 10946 N N . GLY E 1 109 ? -44.205 -33.313 -18.418 1.00 15.56 97 GLY E N 1
ATOM 10947 C CA . GLY E 1 109 ? -44.470 -32.446 -19.557 1.00 16.43 97 GLY E CA 1
ATOM 10948 C C . GLY E 1 109 ? -45.935 -32.501 -19.972 1.00 18.49 97 GLY E C 1
ATOM 10949 O O . GLY E 1 109 ? -46.829 -32.536 -19.110 1.00 17.90 97 GLY E O 1
ATOM 10950 N N . PHE E 1 110 ? -46.155 -32.568 -21.281 1.00 17.61 98 PHE E N 1
ATOM 10951 C CA . PHE E 1 110 ? -47.481 -32.698 -21.831 1.00 20.55 98 PHE E CA 1
ATOM 10952 C C . PHE E 1 110 ? -47.686 -34.136 -22.324 1.00 20.37 98 PHE E C 1
ATOM 10953 O O . PHE E 1 110 ? -46.717 -34.841 -22.668 1.00 16.80 98 PHE E O 1
ATOM 10961 N N . PRO E 1 111 ? -48.951 -34.557 -22.446 1.00 20.62 99 PRO E N 1
ATOM 10962 C CA . PRO E 1 111 ? -49.203 -35.876 -23.040 1.00 20.71 99 PRO E CA 1
ATOM 10963 C C . PRO E 1 111 ? -48.563 -36.096 -24.412 1.00 20.37 99 PRO E C 1
ATOM 10964 O O . PRO E 1 111 ? -47.994 -37.177 -24.654 1.00 20.05 99 PRO E O 1
ATOM 10968 N N . HIS E 1 112 ? -48.584 -35.086 -25.283 1.00 19.10 100 HIS E N 1
ATOM 10969 C CA . HIS E 1 112 ? -48.001 -35.197 -26.536 1.00 19.78 100 HIS E CA 1
ATOM 10970 C C . HIS E 1 112 ? -46.483 -35.377 -26.563 1.00 18.97 100 HIS E C 1
ATOM 10971 O O . HIS E 1 112 ? -45.931 -35.662 -27.641 1.00 19.37 100 HIS E O 1
ATOM 10978 N N . ASP E 1 113 ? -45.819 -35.239 -25.423 1.00 17.88 101 ASP E N 1
ATOM 10979 C CA . ASP E 1 113 ? -44.338 -35.444 -25.396 1.00 17.46 101 ASP E CA 1
ATOM 10980 C C . ASP E 1 113 ? -43.981 -36.947 -25.414 1.00 16.86 101 ASP E C 1
ATOM 10981 O O . ASP E 1 113 ? -42.786 -37.304 -25.416 1.00 16.77 101 ASP E O 1
ATOM 10986 N N . TRP E 1 114 ? -44.983 -37.848 -25.385 1.00 14.14 102 TRP E N 1
ATOM 10987 C CA . TRP E 1 114 ? -44.713 -39.259 -25.129 1.00 15.68 102 TRP E CA 1
ATOM 10988 C C . TRP E 1 114 ? -45.418 -40.128 -26.141 1.00 16.56 102 TRP E C 1
ATOM 10989 O O . TRP E 1 114 ? -45.925 -41.148 -25.801 1.00 16.04 102 TRP E O 1
ATOM 11000 N N . LEU E 1 115 ? -45.386 -39.713 -27.401 1.00 16.27 103 LEU E N 1
ATOM 11001 C CA . LEU E 1 115 ? -46.157 -40.403 -28.440 1.00 15.13 103 LEU E CA 1
ATOM 11002 C C . LEU E 1 115 ? -45.615 -41.670 -29.088 1.00 14.02 103 LEU E C 1
ATOM 11003 O O . LEU E 1 115 ? -46.349 -42.423 -29.756 1.00 15.24 103 LEU E O 1
ATOM 11008 N N . PHE E 1 116 ? -44.352 -41.912 -28.911 1.00 13.74 104 PHE E N 1
ATOM 11009 C CA . PHE E 1 116 ? -43.676 -43.042 -29.549 1.00 14.43 104 PHE E CA 1
ATOM 11010 C C . PHE E 1 116 ? -44.356 -44.383 -29.244 1.00 15.07 104 PHE E C 1
ATOM 11011 O O . PHE E 1 116 ? -44.802 -45.086 -30.135 1.00 16.81 104 PHE E O 1
ATOM 11019 N N . TRP E 1 117 ? -44.400 -44.751 -27.981 1.00 13.71 105 TRP E N 1
ATOM 11020 C CA . TRP E 1 117 ? -44.884 -46.089 -27.599 1.00 13.33 105 TRP E CA 1
ATOM 11021 C C . TRP E 1 117 ? -46.377 -46.267 -27.933 1.00 14.62 105 TRP E C 1
ATOM 11022 O O . TRP E 1 117 ? -46.735 -47.300 -28.507 1.00 16.71 105 TRP E O 1
ATOM 11033 N N . PRO E 1 118 ? -47.226 -45.258 -27.675 1.00 15.45 106 PRO E N 1
ATOM 11034 C CA . PRO E 1 118 ? -48.620 -45.390 -28.158 1.00 14.69 106 PRO E CA 1
ATOM 11035 C C . PRO E 1 118 ? -48.749 -45.579 -29.636 1.00 14.87 106 PRO E C 1
ATOM 11036 O O . PRO E 1 118 ? -49.549 -46.429 -30.074 1.00 14.69 106 PRO E O 1
ATOM 11040 N N . SER E 1 119 ? -47.933 -44.885 -30.411 1.00 14.92 107 SER E N 1
ATOM 11041 C CA . SER E 1 119 ? -47.884 -45.020 -31.832 1.00 16.46 107 SER E CA 1
ATOM 11042 C C . SER E 1 119 ? -47.479 -46.375 -32.341 1.00 16.64 107 SER E C 1
ATOM 11043 O O . SER E 1 119 ? -48.010 -46.813 -33.362 1.00 18.48 107 SER E O 1
ATOM 11046 N N . MET E 1 120 ? -46.592 -47.064 -31.595 1.00 14.89 108 MET E N 1
ATOM 11047 C CA . MET E 1 120 ? -46.236 -48.400 -31.837 1.00 16.25 108 MET E CA 1
ATOM 11048 C C . MET E 1 120 ? -47.189 -49.438 -31.194 1.00 16.23 108 MET E C 1
ATOM 11049 O O . MET E 1 120 ? -46.869 -50.642 -31.187 1.00 15.70 108 MET E O 1
ATOM 11054 N N . GLY E 1 121 ? -48.325 -49.002 -30.690 1.00 15.72 109 GLY E N 1
ATOM 11055 C CA . GLY E 1 121 ? -49.355 -49.932 -30.205 1.00 17.95 109 GLY E CA 1
ATOM 11056 C C . GLY E 1 121 ? -49.289 -50.289 -28.739 1.00 17.76 109 GLY E C 1
ATOM 11057 O O . GLY E 1 121 ? -49.992 -51.194 -28.319 1.00 18.26 109 GLY E O 1
ATOM 11058 N N . TYR E 1 122 ? -48.468 -49.569 -27.949 1.00 16.86 110 TYR E N 1
ATOM 11059 C CA . TYR E 1 122 ? -48.305 -49.792 -26.491 1.00 16.01 110 TYR E CA 1
ATOM 11060 C C . TYR E 1 122 ? -49.022 -48.707 -25.696 1.00 15.48 110 TYR E C 1
ATOM 11061 O O . TYR E 1 122 ? -48.881 -47.506 -25.948 1.00 17.29 110 TYR E O 1
ATOM 11070 N N . ILE E 1 123 ? -49.755 -49.113 -24.648 1.00 15.93 111 ILE E N 1
ATOM 11071 C CA . ILE E 1 123 ? -50.200 -48.199 -23.641 1.00 16.09 111 ILE E CA 1
ATOM 11072 C C . ILE E 1 123 ? -48.894 -47.665 -22.973 1.00 16.44 111 ILE E C 1
ATOM 11073 O O . ILE E 1 123 ? -47.956 -48.444 -22.734 1.00 15.69 111 ILE E O 1
ATOM 11078 N N . CYS E 1 124 ? -48.812 -46.368 -22.753 1.00 14.13 112 CYS E N 1
ATOM 11079 C CA . CYS E 1 124 ? -47.601 -45.785 -22.156 1.00 15.11 112 CYS E CA 1
ATOM 11080 C C . CYS E 1 124 ? -47.972 -45.113 -20.826 1.00 14.59 112 CYS E C 1
ATOM 11081 O O . CYS E 1 124 ? -48.814 -44.206 -20.786 1.00 13.97 112 CYS E O 1
ATOM 11084 N N . PHE E 1 125 ? -47.366 -45.583 -19.740 1.00 14.06 113 PHE E N 1
ATOM 11085 C CA . PHE E 1 125 ? -47.531 -44.972 -18.444 1.00 14.31 113 PHE E CA 1
ATOM 11086 C C . PHE E 1 125 ? -46.236 -44.118 -18.218 1.00 14.81 113 PHE E C 1
ATOM 11087 O O . PHE E 1 125 ? -45.180 -44.706 -18.089 1.00 14.16 113 PHE E O 1
ATOM 11095 N N . VAL E 1 126 ? -46.370 -42.792 -18.187 1.00 14.41 114 VAL E N 1
ATOM 11096 C CA . VAL E 1 126 ? -45.242 -41.867 -17.975 1.00 15.94 114 VAL E CA 1
ATOM 11097 C C . VAL E 1 126 ? -45.237 -41.466 -16.528 1.00 15.07 114 VAL E C 1
ATOM 11098 O O . VAL E 1 126 ? -46.171 -40.821 -16.099 1.00 17.30 114 VAL E O 1
ATOM 11102 N N . MET E 1 127 ? -44.218 -41.831 -15.772 1.00 16.80 115 MET E N 1
ATOM 11103 C CA . MET E 1 127 ? -44.079 -41.429 -14.365 1.00 16.37 115 MET E CA 1
ATOM 11104 C C . MET E 1 127 ? -43.416 -40.110 -14.216 1.00 15.56 115 MET E C 1
ATOM 11105 O O . MET E 1 127 ? -42.309 -39.959 -14.615 1.00 15.51 115 MET E O 1
ATOM 11110 N N . ASP E 1 128 ? -44.095 -39.184 -13.550 1.00 13.67 116 ASP E N 1
ATOM 11111 C CA . ASP E 1 128 ? -43.516 -37.885 -13.282 1.00 15.89 116 ASP E CA 1
ATOM 11112 C C . ASP E 1 128 ? -42.436 -38.085 -12.194 1.00 16.11 116 ASP E C 1
ATOM 11113 O O . ASP E 1 128 ? -42.494 -39.014 -11.382 1.00 16.60 116 ASP E O 1
ATOM 11118 N N . THR E 1 129 ? -41.431 -37.208 -12.197 1.00 15.02 117 THR E N 1
ATOM 11119 C CA . THR E 1 129 ? -40.305 -37.331 -11.282 1.00 15.77 117 THR E CA 1
ATOM 11120 C C . THR E 1 129 ? -40.324 -36.282 -10.147 1.00 15.01 117 THR E C 1
ATOM 11121 O O . THR E 1 129 ? -40.173 -35.056 -10.374 1.00 16.03 117 THR E O 1
ATOM 11125 N N . ARG E 1 130 ? -40.527 -36.760 -8.945 1.00 15.18 118 ARG E N 1
ATOM 11126 C CA . ARG E 1 130 ? -40.658 -35.932 -7.768 1.00 14.34 118 ARG E CA 1
ATOM 11127 C C . ARG E 1 130 ? -39.574 -34.855 -7.647 1.00 14.51 118 ARG E C 1
ATOM 11128 O O . ARG E 1 130 ? -38.361 -35.140 -7.660 1.00 13.26 118 ARG E O 1
ATOM 11136 N N . GLY E 1 131 ? -40.045 -33.626 -7.596 1.00 14.02 119 GLY E N 1
ATOM 11137 C CA . GLY E 1 131 ? -39.169 -32.499 -7.284 1.00 15.45 119 GLY E CA 1
ATOM 11138 C C . GLY E 1 131 ? -38.295 -31.947 -8.417 1.00 15.56 119 GLY E C 1
ATOM 11139 O O . GLY E 1 131 ? -37.576 -30.952 -8.193 1.00 14.36 119 GLY E O 1
ATOM 11140 N N . GLN E 1 132 ? -38.311 -32.589 -9.598 1.00 13.04 120 GLN E N 1
ATOM 11141 C CA . GLN E 1 132 ? -37.435 -32.156 -10.736 1.00 13.70 120 GLN E CA 1
ATOM 11142 C C . GLN E 1 132 ? -38.249 -31.252 -11.694 1.00 14.85 120 GLN E C 1
ATOM 11143 O O . GLN E 1 132 ? -38.697 -30.205 -11.266 1.00 16.11 120 GLN E O 1
ATOM 11149 N N . GLY E 1 133 ? -38.482 -31.646 -12.951 1.00 14.06 121 GLY E N 1
ATOM 11150 C CA . GLY E 1 133 ? -39.404 -30.947 -13.803 1.00 15.07 121 GLY E CA 1
ATOM 11151 C C . GLY E 1 133 ? -39.139 -29.498 -14.069 1.00 16.35 121 GLY E C 1
ATOM 11152 O O . GLY E 1 133 ? -40.098 -28.724 -14.257 1.00 14.77 121 GLY E O 1
ATOM 11153 N N . SER E 1 134 ? -37.857 -29.122 -14.109 1.00 14.73 122 SER E N 1
ATOM 11154 C CA . SER E 1 134 ? -37.534 -27.666 -14.266 1.00 15.47 122 SER E CA 1
ATOM 11155 C C . SER E 1 134 ? -36.353 -27.334 -15.157 1.00 17.14 122 SER E C 1
ATOM 11156 O O . SER E 1 134 ? -35.968 -26.164 -15.245 1.00 17.73 122 SER E O 1
ATOM 11159 N N . GLY E 1 135 ? -35.785 -28.307 -15.833 1.00 17.01 123 GLY E N 1
ATOM 11160 C CA . GLY E 1 135 ? -34.584 -28.051 -16.682 1.00 18.98 123 GLY E CA 1
ATOM 11161 C C . GLY E 1 135 ? -34.870 -28.118 -18.147 1.00 21.66 123 GLY E C 1
ATOM 11162 O O . GLY E 1 135 ? -34.597 -27.191 -18.892 1.00 24.08 123 GLY E O 1
ATOM 11163 N N . TRP E 1 136 ? -35.511 -29.178 -18.601 1.00 22.52 124 TRP E N 1
ATOM 11164 C CA . TRP E 1 136 ? -35.764 -29.303 -20.045 1.00 19.46 124 TRP E CA 1
ATOM 11165 C C . TRP E 1 136 ? -37.180 -29.721 -20.354 1.00 20.08 124 TRP E C 1
ATOM 11166 O O . TRP E 1 136 ? -37.581 -29.667 -21.500 1.00 19.39 124 TRP E O 1
ATOM 11177 N N . LEU E 1 137 ? -37.949 -30.121 -19.359 1.00 19.12 125 LEU E N 1
ATOM 11178 C CA . LEU E 1 137 ? -39.361 -30.396 -19.563 1.00 19.98 125 LEU E CA 1
ATOM 11179 C C . LEU E 1 137 ? -39.995 -30.291 -18.177 1.00 18.32 125 LEU E C 1
ATOM 11180 O O . LEU E 1 137 ? -39.451 -30.814 -17.186 1.00 17.20 125 LEU E O 1
ATOM 11185 N N . LYS E 1 138 ? -41.142 -29.654 -18.124 1.00 18.20 126 LYS E N 1
ATOM 11186 C CA . LYS E 1 138 ? -41.777 -29.329 -16.878 1.00 19.07 126 LYS E CA 1
ATOM 11187 C C . LYS E 1 138 ? -42.387 -30.571 -16.211 1.00 18.50 126 LYS E C 1
ATOM 11188 O O . LYS E 1 138 ? -42.654 -31.597 -16.885 1.00 17.58 126 LYS E O 1
ATOM 11194 N N . GLY E 1 139 ? -42.520 -30.484 -14.917 1.00 15.83 127 GLY E N 1
ATOM 11195 C CA . GLY E 1 139 ? -43.180 -31.498 -14.085 1.00 17.45 127 GLY E CA 1
ATOM 11196 C C . GLY E 1 139 ? -44.064 -30.922 -13.027 1.00 18.52 127 GLY E C 1
ATOM 11197 O O . GLY E 1 139 ? -44.074 -29.712 -12.821 1.00 17.37 127 GLY E O 1
ATOM 11198 N N . ASP E 1 140 ? -44.821 -31.787 -12.367 1.00 17.65 128 ASP E N 1
ATOM 11199 C CA . ASP E 1 140 ? -45.948 -31.362 -11.514 1.00 18.62 128 ASP E CA 1
ATOM 11200 C C . ASP E 1 140 ? -45.965 -32.094 -10.177 1.00 18.27 128 ASP E C 1
ATOM 11201 O O . ASP E 1 140 ? -46.933 -31.907 -9.382 1.00 21.12 128 ASP E O 1
ATOM 11206 N N . THR E 1 141 ? -44.937 -32.878 -9.840 1.00 17.06 129 THR E N 1
ATOM 11207 C CA . THR E 1 141 ? -44.945 -33.634 -8.599 1.00 16.02 129 THR E CA 1
ATOM 11208 C C . THR E 1 141 ? -43.875 -33.089 -7.666 1.00 18.00 129 THR E C 1
ATOM 11209 O O . THR E 1 141 ? -42.703 -33.001 -8.030 1.00 15.67 129 THR E O 1
ATOM 11213 N N . PRO E 1 142 ? -44.244 -32.786 -6.404 1.00 17.49 130 PRO E N 1
ATOM 11214 C CA . PRO E 1 142 ? -43.230 -32.415 -5.434 1.00 17.16 130 PRO E CA 1
ATOM 11215 C C . PRO E 1 142 ? -42.471 -33.587 -4.838 1.00 18.30 130 PRO E C 1
ATOM 11216 O O . PRO E 1 142 ? -42.938 -34.734 -4.893 1.00 17.18 130 PRO E O 1
ATOM 11220 N N . ASP E 1 143 ? -41.334 -33.283 -4.197 1.00 16.48 131 ASP E N 1
ATOM 11221 C CA . ASP E 1 143 ? -40.644 -34.177 -3.292 1.00 16.94 131 ASP E CA 1
ATOM 11222 C C . ASP E 1 143 ? -41.154 -33.864 -1.871 1.00 17.78 131 ASP E C 1
ATOM 11223 O O . ASP E 1 143 ? -41.822 -32.853 -1.710 1.00 17.26 131 ASP E O 1
ATOM 11228 N N . TYR E 1 144 ? -40.951 -34.798 -0.952 1.00 20.20 132 TYR E N 1
ATOM 11229 C CA . TYR E 1 144 ? -41.146 -34.641 0.541 1.00 23.96 132 TYR E CA 1
ATOM 11230 C C . TYR E 1 144 ? -39.963 -35.246 1.221 1.00 24.86 132 TYR E C 1
ATOM 11231 O O . TYR E 1 144 ? -39.701 -36.441 1.055 1.00 26.70 132 TYR E O 1
ATOM 11240 N N . PRO E 1 145 ? -39.212 -34.441 1.968 1.00 27.55 133 PRO E N 1
ATOM 11241 C CA . PRO E 1 145 ? -38.075 -35.071 2.578 1.00 29.97 133 PRO E CA 1
ATOM 11242 C C . PRO E 1 145 ? -38.429 -35.990 3.763 1.00 32.76 133 PRO E C 1
ATOM 11243 O O . PRO E 1 145 ? -39.520 -35.954 4.301 1.00 28.96 133 PRO E O 1
ATOM 11247 N N . GLU E 1 146 ? -37.445 -36.803 4.100 1.00 40.95 134 GLU E N 1
ATOM 11248 C CA . GLU E 1 146 ? -37.424 -37.640 5.263 1.00 47.08 134 GLU E CA 1
ATOM 11249 C C . GLU E 1 146 ? -36.846 -36.710 6.371 1.00 54.13 134 GLU E C 1
ATOM 11250 O O . GLU E 1 146 ? -35.648 -36.761 6.703 1.00 59.65 134 GLU E O 1
ATOM 11256 N N . GLY E 1 147 ? -37.714 -35.815 6.868 1.00 54.00 135 GLY E N 1
ATOM 11257 C CA . GLY E 1 147 ? -37.371 -34.811 7.883 1.00 49.32 135 GLY E CA 1
ATOM 11258 C C . GLY E 1 147 ? -36.569 -33.558 7.487 1.00 38.93 135 GLY E C 1
ATOM 11259 O O . GLY E 1 147 ? -36.958 -32.818 6.580 1.00 44.93 135 GLY E O 1
ATOM 11260 N N . PRO E 1 148 ? -35.459 -33.272 8.205 1.00 32.47 136 PRO E N 1
ATOM 11261 C CA . PRO E 1 148 ? -34.703 -32.069 7.791 1.00 27.12 136 PRO E CA 1
ATOM 11262 C C . PRO E 1 148 ? -34.105 -32.336 6.440 1.00 25.91 136 PRO E C 1
ATOM 11263 O O . PRO E 1 148 ? -33.786 -33.487 6.112 1.00 27.34 136 PRO E O 1
ATOM 11267 N N . VAL E 1 149 ? -33.971 -31.288 5.653 1.00 21.32 137 VAL E N 1
ATOM 11268 C CA . VAL E 1 149 ? -33.272 -31.361 4.368 1.00 19.84 137 VAL E CA 1
ATOM 11269 C C . VAL E 1 149 ? -31.781 -30.947 4.614 1.00 18.79 137 VAL E C 1
ATOM 11270 O O . VAL E 1 149 ? -31.480 -29.763 4.663 1.00 20.09 137 VAL E O 1
ATOM 11274 N N . ASP E 1 150 ? -30.905 -31.917 4.784 1.00 17.56 138 ASP E N 1
ATOM 11275 C CA . ASP E 1 150 ? -29.511 -31.703 5.128 1.00 18.81 138 ASP E CA 1
ATOM 11276 C C . ASP E 1 150 ? -28.787 -30.767 4.139 1.00 16.99 138 ASP E C 1
ATOM 11277 O O . ASP E 1 150 ? -29.125 -30.694 2.956 1.00 15.56 138 ASP E O 1
ATOM 11282 N N . PRO E 1 151 ? -27.743 -30.109 4.622 1.00 17.61 139 PRO E N 1
ATOM 11283 C CA . PRO E 1 151 ? -26.823 -29.419 3.703 1.00 16.08 139 PRO E CA 1
ATOM 11284 C C . PRO E 1 151 ? -26.552 -30.315 2.493 1.00 16.21 139 PRO E C 1
ATOM 11285 O O . PRO E 1 151 ? -26.253 -31.520 2.632 1.00 16.70 139 PRO E O 1
ATOM 11289 N N . GLN E 1 152 ? -26.677 -29.721 1.318 1.00 15.70 140 GLN E N 1
ATOM 11290 C CA . GLN E 1 152 ? -26.409 -30.441 0.083 1.00 15.75 140 GLN E CA 1
ATOM 11291 C C . GLN E 1 152 ? -25.868 -29.518 -1.005 1.00 16.34 140 GLN E C 1
ATOM 11292 O O . GLN E 1 152 ? -25.966 -28.256 -0.859 1.00 15.25 140 GLN E O 1
ATOM 11298 N N . TYR E 1 153 ? -25.328 -30.111 -2.054 1.00 13.89 141 TYR E N 1
ATOM 11299 C CA . TYR E 1 153 ? -24.926 -29.319 -3.249 1.00 14.55 141 TYR E CA 1
ATOM 11300 C C . TYR E 1 153 ? -26.161 -29.145 -4.083 1.00 14.18 141 TYR E C 1
ATOM 11301 O O . TYR E 1 153 ? -27.030 -30.039 -4.061 1.00 13.97 141 TYR E O 1
ATOM 11310 N N . PRO E 1 154 ? -26.275 -28.032 -4.848 1.00 13.86 142 PRO E N 1
ATOM 11311 C CA . PRO E 1 154 ? -27.426 -27.928 -5.783 1.00 14.54 142 PRO E CA 1
ATOM 11312 C C . PRO E 1 154 ? -27.759 -29.179 -6.646 1.00 15.10 142 PRO E C 1
ATOM 11313 O O . PRO E 1 154 ? -26.902 -29.743 -7.341 1.00 14.72 142 PRO E O 1
ATOM 11317 N N . GLY E 1 155 ? -29.009 -29.605 -6.571 1.00 14.84 143 GLY E N 1
ATOM 11318 C CA . GLY E 1 155 ? -29.424 -30.749 -7.363 1.00 16.81 143 GLY E CA 1
ATOM 11319 C C . GLY E 1 155 ? -30.024 -31.820 -6.515 1.00 16.09 143 GLY E C 1
ATOM 11320 O O . GLY E 1 155 ? -30.416 -31.563 -5.370 1.00 17.33 143 GLY E O 1
ATOM 11321 N N . PHE E 1 156 ? -30.150 -32.987 -7.140 1.00 15.55 144 PHE E N 1
ATOM 11322 C CA . PHE E 1 156 ? -30.759 -34.153 -6.514 1.00 14.07 144 PHE E CA 1
ATOM 11323 C C . PHE E 1 156 ? -29.835 -35.207 -6.071 1.00 14.86 144 PHE E C 1
ATOM 11324 O O . PHE E 1 156 ? -30.232 -36.037 -5.267 1.00 14.32 144 PHE E O 1
ATOM 11332 N N . MET E 1 157 ? -28.604 -35.221 -6.616 1.00 13.12 145 MET E N 1
ATOM 11333 C CA . MET E 1 157 ? -27.662 -36.303 -6.396 1.00 14.22 145 MET E CA 1
ATOM 11334 C C . MET E 1 157 ? -27.168 -36.397 -4.970 1.00 13.91 145 MET E C 1
ATOM 11335 O O . MET E 1 157 ? -26.755 -37.508 -4.538 1.00 15.33 145 MET E O 1
ATOM 11340 N N . THR E 1 158 ? -27.188 -35.267 -4.237 1.00 14.11 146 THR E N 1
ATOM 11341 C CA . THR E 1 158 ? -26.687 -35.225 -2.918 1.00 14.18 146 THR E CA 1
ATOM 11342 C C . THR E 1 158 ? -27.755 -34.950 -1.873 1.00 15.88 146 THR E C 1
ATOM 11343 O O . THR E 1 158 ? -27.431 -34.753 -0.663 1.00 17.33 146 THR E O 1
ATOM 11347 N N . ARG E 1 159 ? -28.982 -34.915 -2.294 1.00 16.11 147 ARG E N 1
ATOM 11348 C CA . ARG E 1 159 ? -30.078 -34.624 -1.374 1.00 16.48 147 ARG E CA 1
ATOM 11349 C C . ARG E 1 159 ? -30.285 -35.832 -0.399 1.00 16.80 147 ARG E C 1
ATOM 11350 O O . ARG E 1 159 ? -30.691 -36.932 -0.856 1.00 16.36 147 ARG E O 1
ATOM 11358 N N . GLY E 1 160 ? -29.990 -35.651 0.900 1.00 15.92 148 GLY E N 1
ATOM 11359 C CA . GLY E 1 160 ? -30.180 -36.734 1.860 1.00 17.23 148 GLY E CA 1
ATOM 11360 C C . GLY E 1 160 ? -29.094 -37.790 1.837 1.00 16.69 148 GLY E C 1
ATOM 11361 O O . GLY E 1 160 ? -29.219 -38.847 2.472 1.00 18.26 148 GLY E O 1
ATOM 11362 N N . ILE E 1 161 ? -27.970 -37.479 1.205 1.00 16.38 149 ILE E N 1
ATOM 11363 C CA . ILE E 1 161 ? -26.912 -38.487 0.920 1.00 16.79 149 ILE E CA 1
ATOM 11364 C C . ILE E 1 161 ? -26.221 -39.049 2.146 1.00 15.64 149 ILE E C 1
ATOM 11365 O O . ILE E 1 161 ? -25.519 -40.036 2.050 1.00 16.42 149 ILE E O 1
ATOM 11370 N N . LEU E 1 162 ? -26.327 -38.389 3.293 1.00 16.15 150 LEU E N 1
ATOM 11371 C CA . LEU E 1 162 ? -25.599 -38.872 4.473 1.00 18.01 150 LEU E CA 1
ATOM 11372 C C . LEU E 1 162 ? -26.266 -40.110 5.110 1.00 18.64 150 LEU E C 1
ATOM 11373 O O . LEU E 1 162 ? -25.725 -40.729 6.070 1.00 17.23 150 LEU E O 1
ATOM 11378 N N . ASP E 1 163 ? -27.401 -40.533 4.593 1.00 17.28 151 ASP E N 1
ATOM 11379 C CA . ASP E 1 163 ? -28.073 -41.723 5.149 1.00 18.77 151 ASP E CA 1
ATOM 11380 C C . ASP E 1 163 ? -28.963 -42.321 4.068 1.00 16.19 151 ASP E C 1
ATOM 11381 O O . ASP E 1 163 ? -29.766 -41.632 3.474 1.00 17.47 151 ASP E O 1
ATOM 11386 N N . PRO E 1 164 ? -28.865 -43.615 3.828 1.00 18.33 152 PRO E N 1
ATOM 11387 C CA . PRO E 1 164 ? -29.726 -44.135 2.759 1.00 17.83 152 PRO E CA 1
ATOM 11388 C C . PRO E 1 164 ? -31.189 -43.997 3.069 1.00 19.08 152 PRO E C 1
ATOM 11389 O O . PRO E 1 164 ? -32.011 -43.959 2.161 1.00 16.75 152 PRO E O 1
ATOM 11393 N N . ARG E 1 165 ? -31.554 -43.907 4.361 1.00 18.28 153 ARG E N 1
ATOM 11394 C CA . ARG E 1 165 ? -32.918 -43.760 4.681 1.00 17.83 153 ARG E CA 1
ATOM 11395 C C . ARG E 1 165 ? -33.480 -42.400 4.242 1.00 16.32 153 ARG E C 1
ATOM 11396 O O . ARG E 1 165 ? -34.677 -42.325 3.898 1.00 15.49 153 ARG E O 1
ATOM 11404 N N . THR E 1 166 ? -32.619 -41.361 4.203 1.00 16.70 154 THR E N 1
ATOM 11405 C CA . THR E 1 166 ? -33.000 -40.019 3.797 1.00 16.05 154 THR E CA 1
ATOM 11406 C C . THR E 1 166 ? -32.698 -39.686 2.347 1.00 13.71 154 THR E C 1
ATOM 11407 O O . THR E 1 166 ? -33.072 -38.624 1.883 1.00 15.65 154 THR E O 1
ATOM 11411 N N . TYR E 1 167 ? -32.019 -40.562 1.654 1.00 13.71 155 TYR E N 1
ATOM 11412 C CA . TYR E 1 167 ? -31.569 -40.229 0.277 1.00 14.85 155 TYR E CA 1
ATOM 11413 C C . TYR E 1 167 ? -32.712 -40.141 -0.705 1.00 14.26 155 TYR E C 1
ATOM 11414 O O . TYR E 1 167 ? -33.606 -41.011 -0.772 1.00 14.11 155 TYR E O 1
ATOM 11423 N N . TYR E 1 168 ? -32.609 -39.139 -1.579 1.00 14.36 156 TYR E N 1
ATOM 11424 C CA . TYR E 1 168 ? -33.632 -38.759 -2.554 1.00 13.04 156 TYR E CA 1
ATOM 11425 C C . TYR E 1 168 ? -34.044 -39.973 -3.419 1.00 12.77 156 TYR E C 1
ATOM 11426 O O . TYR E 1 168 ? -35.235 -40.173 -3.664 1.00 13.60 156 TYR E O 1
ATOM 11435 N N . TYR E 1 169 ? -33.067 -40.735 -3.885 1.00 14.79 157 TYR E N 1
ATOM 11436 C CA . TYR E 1 169 ? -33.396 -41.897 -4.775 1.00 14.46 157 TYR E CA 1
ATOM 11437 C C . TYR E 1 169 ? -34.126 -43.056 -4.086 1.00 13.37 157 TYR E C 1
ATOM 11438 O O . TYR E 1 169 ? -34.826 -43.780 -4.756 1.00 13.39 157 TYR E O 1
ATOM 11447 N N . ARG E 1 170 ? -34.106 -43.130 -2.787 1.00 14.11 158 ARG E N 1
ATOM 11448 C CA . ARG E 1 170 ? -34.985 -44.060 -2.074 1.00 15.39 158 ARG E CA 1
ATOM 11449 C C . ARG E 1 170 ? -36.444 -43.761 -2.379 1.00 15.56 158 ARG E C 1
ATOM 11450 O O . ARG E 1 170 ? -37.223 -44.692 -2.650 1.00 13.79 158 ARG E O 1
ATOM 11458 N N . ARG E 1 171 ? -36.774 -42.468 -2.440 1.00 14.00 159 ARG E N 1
ATOM 11459 C CA . ARG E 1 171 ? -38.107 -42.094 -2.747 1.00 14.49 159 ARG E CA 1
ATOM 11460 C C . ARG E 1 171 ? -38.493 -42.249 -4.200 1.00 14.14 159 ARG E C 1
ATOM 11461 O O . ARG E 1 171 ? -39.586 -42.808 -4.521 1.00 13.45 159 ARG E O 1
ATOM 11469 N N . VAL E 1 172 ? -37.609 -41.808 -5.086 1.00 14.36 160 VAL E N 1
ATOM 11470 C CA . VAL E 1 172 ? -37.817 -41.993 -6.500 1.00 13.54 160 VAL E CA 1
ATOM 11471 C C . VAL E 1 172 ? -37.990 -43.460 -6.897 1.00 14.71 160 VAL E C 1
ATOM 11472 O O . VAL E 1 172 ? -38.942 -43.758 -7.612 1.00 15.47 160 VAL E O 1
ATOM 11476 N N . PHE E 1 173 ? -37.124 -44.342 -6.421 1.00 12.74 161 PHE E N 1
ATOM 11477 C CA . PHE E 1 173 ? -37.151 -45.751 -6.804 1.00 13.43 161 PHE E CA 1
ATOM 11478 C C . PHE E 1 173 ? -38.447 -46.415 -6.274 1.00 15.14 161 PHE E C 1
ATOM 11479 O O . PHE E 1 173 ? -39.030 -47.268 -6.959 1.00 14.67 161 PHE E O 1
ATOM 11487 N N . THR E 1 174 ? -38.869 -45.977 -5.069 1.00 14.63 162 THR E N 1
ATOM 11488 C CA . THR E 1 174 ? -40.137 -46.463 -4.502 1.00 14.51 162 THR E CA 1
ATOM 11489 C C . THR E 1 174 ? -41.293 -46.076 -5.362 1.00 15.03 162 THR E C 1
ATOM 11490 O O . THR E 1 174 ? -42.087 -46.974 -5.799 1.00 16.13 162 THR E O 1
ATOM 11494 N N . ASP E 1 175 ? -41.347 -44.795 -5.698 1.00 14.17 163 ASP E N 1
ATOM 11495 C CA . ASP E 1 175 ? -42.292 -44.330 -6.626 1.00 13.57 163 ASP E CA 1
ATOM 11496 C C . ASP E 1 175 ? -42.322 -45.178 -7.892 1.00 14.66 163 ASP E C 1
ATOM 11497 O O . ASP E 1 175 ? -43.384 -45.518 -8.392 1.00 12.55 163 ASP E O 1
ATOM 11502 N N . ALA E 1 176 ? -41.152 -45.480 -8.416 1.00 13.65 164 ALA E N 1
ATOM 11503 C CA . ALA E 1 176 ? -41.039 -46.202 -9.692 1.00 13.97 164 ALA E CA 1
ATOM 11504 C C . ALA E 1 176 ? -41.517 -47.657 -9.679 1.00 13.30 164 ALA E C 1
ATOM 11505 O O . ALA E 1 176 ? -42.172 -48.128 -10.637 1.00 14.90 164 ALA E O 1
ATOM 11507 N N . VAL E 1 177 ? -41.261 -48.326 -8.577 1.00 15.02 165 VAL E N 1
ATOM 11508 C CA . VAL E 1 177 ? -41.771 -49.649 -8.341 1.00 13.95 165 VAL E CA 1
ATOM 11509 C C . VAL E 1 177 ? -43.308 -49.567 -8.275 1.00 15.15 165 VAL E C 1
ATOM 11510 O O . VAL E 1 177 ? -44.037 -50.352 -8.951 1.00 15.19 165 VAL E O 1
ATOM 11514 N N . ARG E 1 178 ? -43.802 -48.588 -7.510 1.00 16.10 166 ARG E N 1
ATOM 11515 C CA . ARG E 1 178 ? -45.249 -48.423 -7.369 1.00 17.34 166 ARG E CA 1
ATOM 11516 C C . ARG E 1 178 ? -45.923 -48.035 -8.665 1.00 16.99 166 ARG E C 1
ATOM 11517 O O . ARG E 1 178 ? -47.068 -48.412 -8.945 1.00 15.79 166 ARG E O 1
ATOM 11525 N N . ALA E 1 179 ? -45.201 -47.318 -9.532 1.00 15.58 167 ALA E N 1
ATOM 11526 C CA . ALA E 1 179 ? -45.747 -47.030 -10.874 1.00 14.33 167 ALA E CA 1
ATOM 11527 C C . ALA E 1 179 ? -46.135 -48.243 -11.737 1.00 13.35 167 ALA E C 1
ATOM 11528 O O . ALA E 1 179 ? -47.070 -48.180 -12.510 1.00 13.21 167 ALA E O 1
ATOM 11530 N N . VAL E 1 180 ? -45.366 -49.293 -11.644 1.00 13.18 168 VAL E N 1
ATOM 11531 C CA . VAL E 1 180 ? -45.661 -50.472 -12.466 1.00 15.24 168 VAL E CA 1
ATOM 11532 C C . VAL E 1 180 ? -46.954 -51.133 -11.919 1.00 15.61 168 VAL E C 1
ATOM 11533 O O . VAL E 1 180 ? -47.740 -51.664 -12.685 1.00 17.39 168 VAL E O 1
ATOM 11537 N N . GLU E 1 181 ? -47.109 -51.126 -10.600 1.00 17.20 169 GLU E N 1
ATOM 11538 C CA . GLU E 1 181 ? -48.304 -51.684 -9.972 1.00 17.32 169 GLU E CA 1
ATOM 11539 C C . GLU E 1 181 ? -49.497 -50.861 -10.371 1.00 17.16 169 GLU E C 1
ATOM 11540 O O . GLU E 1 181 ? -50.594 -51.422 -10.629 1.00 19.70 169 GLU E O 1
ATOM 11546 N N . ALA E 1 182 ? -49.358 -49.546 -10.450 1.00 16.38 170 ALA E N 1
ATOM 11547 C CA . ALA E 1 182 ? -50.402 -48.678 -10.909 1.00 15.21 170 ALA E CA 1
ATOM 11548 C C . ALA E 1 182 ? -50.740 -48.941 -12.391 1.00 16.79 170 ALA E C 1
ATOM 11549 O O . ALA E 1 182 ? -51.929 -49.054 -12.766 1.00 18.74 170 ALA E O 1
ATOM 11551 N N . ALA E 1 183 ? -49.733 -49.104 -13.265 1.00 15.67 171 ALA E N 1
ATOM 11552 C CA . ALA E 1 183 ? -50.011 -49.462 -14.657 1.00 15.49 171 ALA E CA 1
ATOM 11553 C C . ALA E 1 183 ? -50.767 -50.792 -14.797 1.00 15.71 171 ALA E C 1
ATOM 11554 O O . ALA E 1 183 ? -51.736 -50.861 -15.535 1.00 16.95 171 ALA E O 1
ATOM 11556 N N . ALA E 1 184 ? -50.364 -51.775 -14.014 1.00 17.78 172 ALA E N 1
ATOM 11557 C CA . ALA E 1 184 ? -50.989 -53.104 -14.054 1.00 18.90 172 ALA E CA 1
ATOM 11558 C C . ALA E 1 184 ? -52.452 -53.039 -13.623 1.00 20.60 172 ALA E C 1
ATOM 11559 O O . ALA E 1 184 ? -53.215 -53.973 -13.900 1.00 23.76 172 ALA E O 1
ATOM 11561 N N . SER E 1 185 ? -52.811 -52.001 -12.889 1.00 20.69 173 SER E N 1
ATOM 11562 C CA . SER E 1 185 ? -54.198 -51.779 -12.436 1.00 21.94 173 SER E CA 1
ATOM 11563 C C . SER E 1 185 ? -55.117 -51.218 -13.513 1.00 23.67 173 SER E C 1
ATOM 11564 O O . SER E 1 185 ? -56.337 -51.198 -13.318 1.00 23.29 173 SER E O 1
ATOM 11567 N N . PHE E 1 186 ? -54.590 -50.757 -14.662 1.00 18.37 174 PHE E N 1
ATOM 11568 C CA . PHE E 1 186 ? -55.501 -50.288 -15.721 1.00 19.19 174 PHE E CA 1
ATOM 11569 C C . PHE E 1 186 ? -56.044 -51.483 -16.514 1.00 18.15 174 PHE E C 1
ATOM 11570 O O . PHE E 1 186 ? -55.274 -52.323 -16.955 1.00 18.46 174 PHE E O 1
ATOM 11578 N N . PRO E 1 187 ? -57.393 -51.612 -16.654 1.00 19.43 175 PRO E N 1
ATOM 11579 C CA . PRO E 1 187 ? -57.900 -52.911 -17.134 1.00 21.22 175 PRO E CA 1
ATOM 11580 C C . PRO E 1 187 ? -57.478 -53.343 -18.537 1.00 19.74 175 PRO E C 1
ATOM 11581 O O . PRO E 1 187 ? -57.291 -54.559 -18.806 1.00 22.92 175 PRO E O 1
ATOM 11585 N N . GLN E 1 188 ? -57.241 -52.375 -19.399 1.00 19.22 176 GLN E N 1
ATOM 11586 C CA . GLN E 1 188 ? -56.795 -52.686 -20.739 1.00 19.21 176 GLN E CA 1
ATOM 11587 C C . GLN E 1 188 ? -55.345 -53.156 -20.791 1.00 20.34 176 GLN E C 1
ATOM 11588 O O . GLN E 1 188 ? -54.922 -53.727 -21.793 1.00 21.41 176 GLN E O 1
ATOM 11594 N N . VAL E 1 189 ? -54.558 -52.936 -19.747 1.00 17.33 177 VAL E N 1
ATOM 11595 C CA . VAL E 1 189 ? -53.142 -53.361 -19.823 1.00 17.33 177 VAL E CA 1
ATOM 11596 C C . VAL E 1 189 ? -52.992 -54.895 -19.749 1.00 18.80 177 VAL E C 1
ATOM 11597 O O . VAL E 1 189 ? -53.533 -55.546 -18.853 1.00 18.30 177 VAL E O 1
ATOM 11601 N N . ASP E 1 190 ? -52.199 -55.432 -20.660 1.00 17.83 178 ASP E N 1
ATOM 11602 C CA . ASP E 1 190 ? -51.862 -56.843 -20.694 1.00 18.46 178 ASP E CA 1
ATOM 11603 C C . ASP E 1 190 ? -50.727 -57.065 -19.729 1.00 19.19 178 ASP E C 1
ATOM 11604 O O . ASP E 1 190 ? -49.587 -56.708 -19.971 1.00 18.52 178 ASP E O 1
ATOM 11609 N N . GLN E 1 191 ? -51.043 -57.663 -18.578 1.00 19.07 179 GLN E N 1
ATOM 11610 C CA . GLN E 1 191 ? -50.068 -57.839 -17.523 1.00 19.14 179 GLN E CA 1
ATOM 11611 C C . GLN E 1 191 ? -48.961 -58.819 -17.850 1.00 18.37 179 GLN E C 1
ATOM 11612 O O . GLN E 1 191 ? -47.963 -58.828 -17.191 1.00 18.83 179 GLN E O 1
ATOM 11618 N N . GLU E 1 192 ? -49.082 -59.595 -18.915 1.00 18.30 180 GLU E N 1
ATOM 11619 C CA . GLU E 1 192 ? -48.018 -60.396 -19.409 1.00 19.19 180 GLU E CA 1
ATOM 11620 C C . GLU E 1 192 ? -46.999 -59.590 -20.199 1.00 19.13 180 GLU E C 1
ATOM 11621 O O . GLU E 1 192 ? -45.935 -60.147 -20.488 1.00 16.55 180 GLU E O 1
ATOM 11627 N N . ARG E 1 193 ? -47.331 -58.347 -20.610 1.00 18.50 181 ARG E N 1
ATOM 11628 C CA . ARG E 1 193 ? -46.487 -57.559 -21.530 1.00 18.00 181 ARG E CA 1
ATOM 11629 C C . ARG E 1 193 ? -46.236 -56.161 -20.989 1.00 17.74 181 ARG E C 1
ATOM 11630 O O . ARG E 1 193 ? -46.557 -55.157 -21.613 1.00 17.50 181 ARG E O 1
ATOM 11638 N N . ILE E 1 194 ? -45.731 -56.095 -19.776 1.00 17.50 182 ILE E N 1
ATOM 11639 C CA . ILE E 1 194 ? -45.427 -54.789 -19.129 1.00 15.82 182 ILE E CA 1
ATOM 11640 C C . ILE E 1 194 ? -43.924 -54.587 -19.216 1.00 16.35 182 ILE E C 1
ATOM 11641 O O . ILE E 1 194 ? -43.142 -55.441 -18.749 1.00 17.85 182 ILE E O 1
ATOM 11646 N N . VAL E 1 195 ? -43.520 -53.496 -19.819 1.00 13.34 183 VAL E N 1
ATOM 11647 C CA . VAL E 1 195 ? -42.122 -53.205 -20.063 1.00 13.36 183 VAL E CA 1
ATOM 11648 C C . VAL E 1 195 ? -41.758 -51.995 -19.191 1.00 13.17 183 VAL E C 1
ATOM 11649 O O . VAL E 1 195 ? -42.591 -51.142 -18.991 1.00 13.02 183 VAL E O 1
ATOM 11653 N N . ILE E 1 196 ? -40.529 -51.948 -18.663 1.00 12.38 184 ILE E N 1
ATOM 11654 C CA . ILE E 1 196 ? -40.047 -50.744 -17.934 1.00 13.15 184 ILE E CA 1
ATOM 11655 C C . ILE E 1 196 ? -38.893 -50.181 -18.806 1.00 12.93 184 ILE E C 1
ATOM 11656 O O . ILE E 1 196 ? -38.062 -50.918 -19.320 1.00 13.34 184 ILE E O 1
ATOM 11661 N N . ALA E 1 197 ? -38.904 -48.888 -19.009 1.00 13.15 185 ALA E N 1
ATOM 11662 C CA . ALA E 1 197 ? -37.988 -48.281 -19.878 1.00 12.77 185 ALA E CA 1
ATOM 11663 C C . ALA E 1 197 ? -37.432 -46.948 -19.351 1.00 12.88 185 ALA E C 1
ATOM 11664 O O . ALA E 1 197 ? -38.129 -46.101 -18.747 1.00 12.66 185 ALA E O 1
ATOM 11666 N N . GLY E 1 198 ? -36.197 -46.673 -19.775 1.00 13.64 186 GLY E N 1
ATOM 11667 C CA . GLY E 1 198 ? -35.686 -45.312 -19.570 1.00 13.37 186 GLY E CA 1
ATOM 11668 C C . GLY E 1 198 ? -34.279 -45.177 -20.087 1.00 12.91 186 GLY E C 1
ATOM 11669 O O . GLY E 1 198 ? -33.552 -46.202 -20.248 1.00 12.23 186 GLY E O 1
ATOM 11670 N N . GLY E 1 199 ? -33.927 -43.898 -20.288 1.00 13.03 187 GLY E N 1
ATOM 11671 C CA . GLY E 1 199 ? -32.572 -43.477 -20.661 1.00 13.06 187 GLY E CA 1
ATOM 11672 C C . GLY E 1 199 ? -31.923 -42.616 -19.574 1.00 14.36 187 GLY E C 1
ATOM 11673 O O . GLY E 1 199 ? -32.597 -41.781 -18.915 1.00 14.58 187 GLY E O 1
ATOM 11674 N N . SER E 1 200 ? -30.631 -42.873 -19.295 1.00 12.80 188 SER E N 1
ATOM 11675 C CA . SER E 1 200 ? -29.837 -42.011 -18.388 1.00 12.99 188 SER E CA 1
ATOM 11676 C C . SER E 1 200 ? -30.425 -42.155 -16.973 1.00 12.36 188 SER E C 1
ATOM 11677 O O . SER E 1 200 ? -30.469 -43.320 -16.478 1.00 11.14 188 SER E O 1
ATOM 11680 N N . GLN E 1 201 ? -30.885 -41.102 -16.319 1.00 11.72 189 GLN E N 1
ATOM 11681 C CA . GLN E 1 201 ? -31.585 -41.259 -15.062 1.00 12.73 189 GLN E CA 1
ATOM 11682 C C . GLN E 1 201 ? -32.768 -42.291 -15.171 1.00 13.25 189 GLN E C 1
ATOM 11683 O O . GLN E 1 201 ? -33.010 -43.046 -14.210 1.00 13.08 189 GLN E O 1
ATOM 11689 N N . GLY E 1 202 ? -33.529 -42.194 -16.243 1.00 13.21 190 GLY E N 1
ATOM 11690 C CA . GLY E 1 202 ? -34.543 -43.157 -16.586 1.00 13.64 190 GLY E CA 1
ATOM 11691 C C . GLY E 1 202 ? -34.068 -44.625 -16.540 1.00 14.03 190 GLY E C 1
ATOM 11692 O O . GLY E 1 202 ? -34.799 -45.520 -16.091 1.00 13.31 190 GLY E O 1
ATOM 11693 N N . GLY E 1 203 ? -32.884 -44.870 -17.095 1.00 13.67 191 GLY E N 1
ATOM 11694 C CA . GLY E 1 203 ? -32.282 -46.191 -17.117 1.00 13.49 191 GLY E CA 1
ATOM 11695 C C . GLY E 1 203 ? -31.850 -46.649 -15.802 1.00 13.40 191 GLY E C 1
ATOM 11696 O O . GLY E 1 203 ? -32.035 -47.810 -15.457 1.00 13.30 191 GLY E O 1
ATOM 11697 N N . GLY E 1 204 ? -31.296 -45.744 -15.000 1.00 12.80 192 GLY E N 1
ATOM 11698 C CA . GLY E 1 204 ? -30.970 -46.090 -13.614 1.00 13.21 192 GLY E CA 1
ATOM 11699 C C . GLY E 1 204 ? -32.167 -46.431 -12.741 1.00 14.79 192 GLY E C 1
ATOM 11700 O O . GLY E 1 204 ? -32.164 -47.433 -12.001 1.00 14.89 192 GLY E O 1
ATOM 11701 N N . ILE E 1 205 ? -33.211 -45.657 -12.893 1.00 13.81 193 ILE E N 1
ATOM 11702 C CA . ILE E 1 205 ? -34.466 -45.958 -12.229 1.00 13.70 193 ILE E CA 1
ATOM 11703 C C . ILE E 1 205 ? -34.977 -47.309 -12.705 1.00 13.22 193 ILE E C 1
ATOM 11704 O O . ILE E 1 205 ? -35.355 -48.189 -11.901 1.00 13.29 193 ILE E O 1
ATOM 11709 N N . ALA E 1 206 ? -34.983 -47.502 -14.008 1.00 12.93 194 ALA E N 1
ATOM 11710 C CA . ALA E 1 206 ? -35.492 -48.749 -14.570 1.00 13.83 194 ALA E CA 1
ATOM 11711 C C . ALA E 1 206 ? -34.706 -49.968 -14.129 1.00 14.95 194 ALA E C 1
ATOM 11712 O O . ALA E 1 206 ? -35.315 -51.032 -13.851 1.00 14.46 194 ALA E O 1
ATOM 11714 N N . LEU E 1 207 ? -33.394 -49.825 -13.953 1.00 14.56 195 LEU E N 1
ATOM 11715 C CA . LEU E 1 207 ? -32.567 -50.921 -13.411 1.00 16.62 195 LEU E CA 1
ATOM 11716 C C . LEU E 1 207 ? -32.971 -51.280 -12.018 1.00 15.97 195 LEU E C 1
ATOM 11717 O O . LEU E 1 207 ? -33.102 -52.473 -11.732 1.00 15.90 195 LEU E O 1
ATOM 11722 N N . ALA E 1 208 ? -33.259 -50.277 -11.177 1.00 15.74 196 ALA E N 1
ATOM 11723 C CA . ALA E 1 208 ? -33.733 -50.581 -9.826 1.00 16.15 196 ALA E CA 1
ATOM 11724 C C . ALA E 1 208 ? -35.065 -51.322 -9.828 1.00 14.93 196 ALA E C 1
ATOM 11725 O O . ALA E 1 208 ? -35.249 -52.359 -9.131 1.00 13.96 196 ALA E O 1
ATOM 11727 N N . VAL E 1 209 ? -35.965 -50.826 -10.645 1.00 14.63 197 VAL E N 1
ATOM 11728 C CA . VAL E 1 209 ? -37.293 -51.471 -10.800 1.00 14.17 197 VAL E CA 1
ATOM 11729 C C . VAL E 1 209 ? -37.187 -52.906 -11.324 1.00 16.10 197 VAL E C 1
ATOM 11730 O O . VAL E 1 209 ? -37.983 -53.761 -10.942 1.00 16.40 197 VAL E O 1
ATOM 11734 N N . SER E 1 210 ? -36.236 -53.158 -12.245 1.00 13.72 198 SER E N 1
ATOM 11735 C CA . SER E 1 210 ? -36.027 -54.493 -12.788 1.00 14.42 198 SER E CA 1
ATOM 11736 C C . SER E 1 210 ? -35.667 -55.484 -11.703 1.00 15.32 198 SER E C 1
ATOM 11737 O O . SER E 1 210 ? -36.030 -56.661 -11.831 1.00 17.05 198 SER E O 1
ATOM 11740 N N . ALA E 1 211 ? -34.978 -55.029 -10.654 1.00 15.37 199 ALA E N 1
ATOM 11741 C CA . ALA E 1 211 ? -34.709 -55.873 -9.458 1.00 16.13 199 ALA E CA 1
ATOM 11742 C C . ALA E 1 211 ? -35.906 -55.999 -8.492 1.00 17.78 199 ALA E C 1
ATOM 11743 O O . ALA E 1 211 ? -36.172 -57.089 -7.946 1.00 19.75 199 ALA E O 1
ATOM 11745 N N . LEU E 1 212 ? -36.629 -54.921 -8.306 1.00 15.67 200 LEU E N 1
ATOM 11746 C CA . LEU E 1 212 ? -37.579 -54.778 -7.157 1.00 17.24 200 LEU E CA 1
ATOM 11747 C C . LEU E 1 212 ? -39.044 -55.042 -7.521 1.00 18.51 200 LEU E C 1
ATOM 11748 O O . LEU E 1 212 ? -39.846 -55.283 -6.628 1.00 19.18 200 LEU E O 1
ATOM 11753 N N . SER E 1 213 ? -39.400 -54.974 -8.805 1.00 17.94 201 SER E N 1
ATOM 11754 C CA . SER E 1 213 ? -40.807 -55.076 -9.213 1.00 19.17 201 SER E CA 1
ATOM 11755 C C . SER E 1 213 ? -41.273 -56.527 -9.381 1.00 22.16 201 SER E C 1
ATOM 11756 O O . SER E 1 213 ? -40.572 -57.394 -9.932 1.00 22.61 201 SER E O 1
ATOM 11759 N N . LYS E 1 214 ? -42.513 -56.762 -8.970 1.00 22.16 202 LYS E N 1
ATOM 11760 C CA . LYS E 1 214 ? -43.176 -58.038 -9.177 1.00 24.91 202 LYS E CA 1
ATOM 11761 C C . LYS E 1 214 ? -44.025 -58.078 -10.454 1.00 29.31 202 LYS E C 1
ATOM 11762 O O . LYS E 1 214 ? -44.713 -59.105 -10.717 1.00 32.81 202 LYS E O 1
ATOM 11768 N N . LYS E 1 215 ? -44.023 -56.985 -11.234 1.00 24.92 203 LYS E N 1
ATOM 11769 C CA . LYS E 1 215 ? -44.873 -56.857 -12.366 1.00 21.95 203 LYS E CA 1
ATOM 11770 C C . LYS E 1 215 ? -44.149 -56.679 -13.701 1.00 20.48 203 LYS E C 1
ATOM 11771 O O . LYS E 1 215 ? -44.747 -56.967 -14.737 1.00 18.88 203 LYS E O 1
ATOM 11777 N N . ALA E 1 216 ? -42.919 -56.150 -13.684 1.00 18.49 204 ALA E N 1
ATOM 11778 C CA . ALA E 1 216 ? -42.217 -55.877 -14.935 1.00 18.39 204 ALA E CA 1
ATOM 11779 C C . ALA E 1 216 ? -41.854 -57.157 -15.631 1.00 18.48 204 ALA E C 1
ATOM 11780 O O . ALA E 1 216 ? -41.399 -58.120 -14.996 1.00 16.58 204 ALA E O 1
ATOM 11782 N N . LYS E 1 217 ? -41.999 -57.162 -16.937 1.00 16.99 205 LYS E N 1
ATOM 11783 C CA . LYS E 1 217 ? -41.643 -58.346 -17.738 1.00 17.99 205 LYS E CA 1
ATOM 11784 C C . LYS E 1 217 ? -40.465 -58.207 -18.708 1.00 16.40 205 LYS E C 1
ATOM 11785 O O . LYS E 1 217 ? -39.916 -59.220 -19.226 1.00 14.92 205 LYS E O 1
ATOM 11791 N N . ALA E 1 218 ? -40.052 -56.973 -18.990 1.00 16.01 206 ALA E N 1
ATOM 11792 C CA . ALA E 1 218 ? -38.866 -56.694 -19.839 1.00 14.49 206 ALA E CA 1
ATOM 11793 C C . ALA E 1 218 ? -38.313 -55.325 -19.478 1.00 13.61 206 ALA E C 1
ATOM 11794 O O . ALA E 1 218 ? -39.071 -54.460 -19.026 1.00 12.82 206 ALA E O 1
ATOM 11796 N N . LEU E 1 219 ? -37.010 -55.138 -19.720 1.00 12.12 207 LEU E N 1
ATOM 11797 C CA . LEU E 1 219 ? -36.345 -53.903 -19.405 1.00 12.89 207 LEU E CA 1
ATOM 11798 C C . LEU E 1 219 ? -35.709 -53.366 -20.679 1.00 14.06 207 LEU E C 1
ATOM 11799 O O . LEU E 1 219 ? -34.979 -54.096 -21.343 1.00 14.48 207 LEU E O 1
ATOM 11804 N N . LEU E 1 220 ? -35.881 -52.085 -20.914 1.00 13.11 208 LEU E N 1
ATOM 11805 C CA . LEU E 1 220 ? -35.166 -51.297 -21.923 1.00 12.34 208 LEU E CA 1
ATOM 11806 C C . LEU E 1 220 ? -34.330 -50.269 -21.131 1.00 12.04 208 LEU E C 1
ATOM 11807 O O . LEU E 1 220 ? -34.887 -49.331 -20.517 1.00 12.04 208 LEU E O 1
ATOM 11812 N N . CYS E 1 221 ? -33.000 -50.389 -21.189 1.00 11.97 209 CYS E N 1
ATOM 11813 C CA . CYS E 1 221 ? -32.123 -49.579 -20.366 1.00 11.87 209 CYS E CA 1
ATOM 11814 C C . CYS E 1 221 ? -31.067 -48.916 -21.232 1.00 13.08 209 CYS E C 1
ATOM 11815 O O . CYS E 1 221 ? -30.085 -49.575 -21.633 1.00 12.24 209 CYS E O 1
ATOM 11818 N N . ASP E 1 222 ? -31.301 -47.641 -21.533 1.00 10.93 210 ASP E N 1
ATOM 11819 C CA . ASP E 1 222 ? -30.409 -46.861 -22.385 1.00 12.90 210 ASP E CA 1
ATOM 11820 C C . ASP E 1 222 ? -29.472 -45.964 -21.593 1.00 11.65 210 ASP E C 1
ATOM 11821 O O . ASP E 1 222 ? -29.874 -45.215 -20.675 1.00 11.37 210 ASP E O 1
ATOM 11826 N N . VAL E 1 223 ? -28.233 -45.965 -22.028 1.00 12.57 211 VAL E N 1
ATOM 11827 C CA . VAL E 1 223 ? -27.167 -45.109 -21.504 1.00 11.88 211 VAL E CA 1
ATOM 11828 C C . VAL E 1 223 ? -27.301 -44.847 -19.979 1.00 10.80 211 VAL E C 1
ATOM 11829 O O . VAL E 1 223 ? -27.416 -43.688 -19.529 1.00 12.93 211 VAL E O 1
ATOM 11833 N N . PRO E 1 224 ? -27.340 -45.914 -19.175 1.00 12.04 212 PRO E N 1
ATOM 11834 C CA . PRO E 1 224 ? -27.863 -45.683 -17.822 1.00 11.59 212 PRO E CA 1
ATOM 11835 C C . PRO E 1 224 ? -26.962 -44.859 -16.934 1.00 12.77 212 PRO E C 1
ATOM 11836 O O . PRO E 1 224 ? -25.739 -45.070 -16.897 1.00 11.44 212 PRO E O 1
ATOM 11840 N N . PHE E 1 225 ? -27.620 -44.006 -16.141 1.00 13.28 213 PHE E N 1
ATOM 11841 C CA . PHE E 1 225 ? -27.062 -43.192 -15.058 1.00 12.19 213 PHE E CA 1
ATOM 11842 C C . PHE E 1 225 ? -27.317 -43.947 -13.718 1.00 12.50 213 PHE E C 1
ATOM 11843 O O . PHE E 1 225 ? -27.974 -44.972 -13.723 1.00 12.94 213 PHE E O 1
ATOM 11851 N N . LEU E 1 226 ? -26.716 -43.457 -12.640 1.00 11.87 214 LEU E N 1
ATOM 11852 C CA . LEU E 1 226 ? -26.846 -44.025 -11.302 1.00 12.37 214 LEU E CA 1
ATOM 11853 C C . LEU E 1 226 ? -26.184 -45.434 -11.236 1.00 14.01 214 LEU E C 1
ATOM 11854 O O . LEU E 1 226 ? -26.641 -46.335 -10.537 1.00 14.78 214 LEU E O 1
ATOM 11859 N N . CYS E 1 227 ? -25.077 -45.582 -11.955 1.00 13.06 215 CYS E N 1
ATOM 11860 C CA . CYS E 1 227 ? -24.321 -46.839 -11.997 1.00 13.96 215 CYS E CA 1
ATOM 11861 C C . CYS E 1 227 ? -22.835 -46.583 -11.647 1.00 13.63 215 CYS E C 1
ATOM 11862 O O . CYS E 1 227 ? -22.182 -45.708 -12.211 1.00 12.10 215 CYS E O 1
ATOM 11865 N N . HIS E 1 228 ? -22.306 -47.341 -10.694 1.00 14.61 216 HIS E N 1
ATOM 11866 C CA . HIS E 1 228 ? -20.851 -47.422 -10.481 1.00 14.81 216 HIS E CA 1
ATOM 11867 C C . HIS E 1 228 ? -20.295 -46.050 -10.088 1.00 16.41 216 HIS E C 1
ATOM 11868 O O . HIS E 1 228 ? -19.316 -45.578 -10.638 1.00 15.65 216 HIS E O 1
ATOM 11875 N N . PHE E 1 229 ? -20.932 -45.449 -9.084 1.00 16.19 217 PHE E N 1
ATOM 11876 C CA . PHE E 1 229 ? -20.740 -44.031 -8.744 1.00 16.80 217 PHE E CA 1
ATOM 11877 C C . PHE E 1 229 ? -19.269 -43.730 -8.430 1.00 18.23 217 PHE E C 1
ATOM 11878 O O . PHE E 1 229 ? -18.746 -42.699 -8.854 1.00 19.83 217 PHE E O 1
ATOM 11886 N N . ARG E 1 230 ? -18.611 -44.647 -7.703 1.00 19.44 218 ARG E N 1
ATOM 11887 C CA . ARG E 1 230 ? -17.264 -44.436 -7.295 1.00 22.45 218 ARG E CA 1
ATOM 11888 C C . ARG E 1 230 ? -16.291 -44.303 -8.452 1.00 22.07 218 ARG E C 1
ATOM 11889 O O . ARG E 1 230 ? -15.418 -43.416 -8.449 1.00 23.07 218 ARG E O 1
ATOM 11897 N N . ARG E 1 231 ? -16.439 -45.161 -9.453 1.00 17.99 219 ARG E N 1
ATOM 11898 C CA . ARG E 1 231 ? -15.672 -45.034 -10.691 1.00 18.25 219 ARG E CA 1
ATOM 11899 C C . ARG E 1 231 ? -16.119 -43.803 -11.517 1.00 18.63 219 ARG E C 1
ATOM 11900 O O . ARG E 1 231 ? -15.250 -43.070 -12.078 1.00 20.22 219 ARG E O 1
ATOM 11908 N N . ALA E 1 232 ? -17.426 -43.526 -11.576 1.00 16.93 220 ALA E N 1
ATOM 11909 C CA . ALA E 1 232 ? -17.939 -42.388 -12.351 1.00 17.00 220 ALA E CA 1
ATOM 11910 C C . ALA E 1 232 ? -17.285 -41.097 -11.978 1.00 18.84 220 ALA E C 1
ATOM 11911 O O . ALA E 1 232 ? -16.787 -40.378 -12.846 1.00 19.64 220 ALA E O 1
ATOM 11913 N N . VAL E 1 233 ? -17.236 -40.801 -10.676 1.00 18.86 221 VAL E N 1
ATOM 11914 C CA . VAL E 1 233 ? -16.702 -39.507 -10.231 1.00 22.00 221 VAL E CA 1
ATOM 11915 C C . VAL E 1 233 ? -15.145 -39.378 -10.428 1.00 23.46 221 VAL E C 1
ATOM 11916 O O . VAL E 1 233 ? -14.611 -38.282 -10.464 1.00 26.62 221 VAL E O 1
ATOM 11920 N N . GLN E 1 234 ? -14.458 -40.500 -10.547 1.00 23.50 222 GLN E N 1
ATOM 11921 C CA . GLN E 1 234 ? -13.063 -40.564 -10.852 1.00 28.51 222 GLN E CA 1
ATOM 11922 C C . GLN E 1 234 ? -12.795 -40.344 -12.317 1.00 28.97 222 GLN E C 1
ATOM 11923 O O . GLN E 1 234 ? -11.702 -39.860 -12.664 1.00 30.63 222 GLN E O 1
ATOM 11929 N N . LEU E 1 235 ? -13.750 -40.701 -13.196 1.00 25.95 223 LEU E N 1
ATOM 11930 C CA . LEU E 1 235 ? -13.530 -40.584 -14.623 1.00 23.17 223 LEU E CA 1
ATOM 11931 C C . LEU E 1 235 ? -13.946 -39.288 -15.227 1.00 23.44 223 LEU E C 1
ATOM 11932 O O . LEU E 1 235 ? -13.331 -38.857 -16.184 1.00 28.54 223 LEU E O 1
ATOM 11937 N N . VAL E 1 236 ? -15.065 -38.722 -14.806 1.00 21.08 224 VAL E N 1
ATOM 11938 C CA . VAL E 1 236 ? -15.592 -37.525 -15.483 1.00 20.08 224 VAL E CA 1
ATOM 11939 C C . VAL E 1 236 ? -15.891 -36.420 -14.491 1.00 20.78 224 VAL E C 1
ATOM 11940 O O . VAL E 1 236 ? -16.221 -36.697 -13.352 1.00 20.60 224 VAL E O 1
ATOM 11944 N N . ASP E 1 237 ? -15.829 -35.178 -14.960 1.00 19.49 225 ASP E N 1
ATOM 11945 C CA . ASP E 1 237 ? -16.225 -33.977 -14.209 1.00 24.89 225 ASP E CA 1
ATOM 11946 C C . ASP E 1 237 ? -17.516 -33.372 -14.749 1.00 19.70 225 ASP E C 1
ATOM 11947 O O . ASP E 1 237 ? -17.862 -32.235 -14.444 1.00 17.78 225 ASP E O 1
ATOM 11952 N N . THR E 1 238 ? -18.286 -34.165 -15.526 1.00 16.90 226 THR E N 1
ATOM 11953 C CA . THR E 1 238 ? -19.542 -33.684 -15.996 1.00 17.48 226 THR E CA 1
ATOM 11954 C C . THR E 1 238 ? -20.632 -33.814 -14.915 1.00 16.06 226 THR E C 1
ATOM 11955 O O . THR E 1 238 ? -20.565 -34.690 -14.071 1.00 16.01 226 THR E O 1
ATOM 11959 N N . HIS E 1 239 ? -21.685 -33.082 -15.129 1.00 16.50 227 HIS E N 1
ATOM 11960 C CA . HIS E 1 239 ? -22.903 -33.215 -14.367 1.00 16.57 227 HIS E CA 1
ATOM 11961 C C . HIS E 1 239 ? -23.815 -34.236 -14.993 1.00 15.62 227 HIS E C 1
ATOM 11962 O O . HIS E 1 239 ? -23.865 -34.305 -16.205 1.00 15.22 227 HIS E O 1
ATOM 11969 N N . PRO E 1 240 ? -24.614 -34.959 -14.204 1.00 13.44 228 PRO E N 1
ATOM 11970 C CA . PRO E 1 240 ? -24.777 -34.714 -12.774 1.00 13.21 228 PRO E CA 1
ATOM 11971 C C . PRO E 1 240 ? -23.861 -35.468 -11.845 1.00 13.46 228 PRO E C 1
ATOM 11972 O O . PRO E 1 240 ? -23.941 -35.193 -10.601 1.00 14.48 228 PRO E O 1
ATOM 11976 N N . TYR E 1 241 ? -22.971 -36.337 -12.328 1.00 13.55 229 TYR E N 1
ATOM 11977 C CA . TYR E 1 241 ? -22.112 -37.058 -11.369 1.00 14.33 229 TYR E CA 1
ATOM 11978 C C . TYR E 1 241 ? -21.245 -36.072 -10.521 1.00 15.66 229 TYR E C 1
ATOM 11979 O O . TYR E 1 241 ? -20.955 -36.310 -9.328 1.00 13.31 229 TYR E O 1
ATOM 11988 N N . ALA E 1 242 ? -20.884 -34.939 -11.112 1.00 15.68 230 ALA E N 1
ATOM 11989 C CA . ALA E 1 242 ? -20.036 -33.990 -10.424 1.00 14.74 230 ALA E CA 1
ATOM 11990 C C . ALA E 1 242 ? -20.709 -33.313 -9.219 1.00 15.64 230 ALA E C 1
ATOM 11991 O O . ALA E 1 242 ? -20.024 -32.712 -8.409 1.00 14.66 230 ALA E O 1
ATOM 11993 N N . GLU E 1 243 ? -22.027 -33.370 -9.095 1.00 14.89 231 GLU E N 1
ATOM 11994 C CA . GLU E 1 243 ? -22.655 -32.939 -7.842 1.00 14.94 231 GLU E CA 1
ATOM 11995 C C . GLU E 1 243 ? -22.065 -33.724 -6.696 1.00 14.01 231 GLU E C 1
ATOM 11996 O O . GLU E 1 243 ? -21.871 -33.157 -5.609 1.00 14.78 231 GLU E O 1
ATOM 12002 N N . ILE E 1 244 ? -21.802 -35.011 -6.875 1.00 13.96 232 ILE E N 1
ATOM 12003 C CA . ILE E 1 244 ? -21.271 -35.830 -5.800 1.00 14.53 232 ILE E CA 1
ATOM 12004 C C . ILE E 1 244 ? -19.865 -35.349 -5.444 1.00 16.17 232 ILE E C 1
ATOM 12005 O O . ILE E 1 244 ? -19.519 -35.159 -4.278 1.00 13.30 232 ILE E O 1
ATOM 12010 N N . THR E 1 245 ? -19.059 -35.165 -6.492 1.00 15.76 233 THR E N 1
ATOM 12011 C CA . THR E 1 245 ? -17.645 -34.750 -6.298 1.00 16.14 233 THR E CA 1
ATOM 12012 C C . THR E 1 245 ? -17.644 -33.419 -5.609 1.00 14.14 233 THR E C 1
ATOM 12013 O O . THR E 1 245 ? -16.808 -33.214 -4.692 1.00 14.67 233 THR E O 1
ATOM 12017 N N . ASN E 1 246 ? -18.494 -32.470 -6.054 1.00 15.05 234 ASN E N 1
ATOM 12018 C CA . ASN E 1 246 ? -18.451 -31.139 -5.483 1.00 14.58 234 ASN E CA 1
ATOM 12019 C C . ASN E 1 246 ? -18.809 -31.204 -3.994 1.00 14.67 234 ASN E C 1
ATOM 12020 O O . ASN E 1 246 ? -18.316 -30.413 -3.187 1.00 14.39 234 ASN E O 1
ATOM 12025 N N . PHE E 1 247 ? -19.780 -32.046 -3.631 1.00 14.48 235 PHE E N 1
ATOM 12026 C CA . PHE E 1 247 ? -20.168 -32.209 -2.221 1.00 14.46 235 PHE E CA 1
ATOM 12027 C C . PHE E 1 247 ? -18.982 -32.756 -1.390 1.00 16.17 235 PHE E C 1
ATOM 12028 O O . PHE E 1 247 ? -18.690 -32.256 -0.293 1.00 17.13 235 PHE E O 1
ATOM 12036 N N . LEU E 1 248 ? -18.296 -33.737 -1.924 1.00 17.21 236 LEU E N 1
ATOM 12037 C CA . LEU E 1 248 ? -17.097 -34.303 -1.290 1.00 18.67 236 LEU E CA 1
ATOM 12038 C C . LEU E 1 248 ? -15.923 -33.304 -1.156 1.00 17.25 236 LEU E C 1
ATOM 12039 O O . LEU E 1 248 ? -15.126 -33.430 -0.227 1.00 17.34 236 LEU E O 1
ATOM 12044 N N . LYS E 1 249 ? -15.781 -32.379 -2.108 1.00 16.83 237 LYS E N 1
ATOM 12045 C CA . LYS E 1 249 ? -14.738 -31.331 -2.054 1.00 17.60 237 LYS E CA 1
ATOM 12046 C C . LYS E 1 249 ? -14.914 -30.484 -0.820 1.00 21.07 237 LYS E C 1
ATOM 12047 O O . LYS E 1 249 ? -13.890 -29.986 -0.292 1.00 21.37 237 LYS E O 1
ATOM 12053 N N . THR E 1 250 ? -16.166 -30.321 -0.364 1.00 19.05 238 THR E N 1
ATOM 12054 C CA . THR E 1 250 ? -16.454 -29.512 0.785 1.00 20.05 238 THR E CA 1
ATOM 12055 C C . THR E 1 250 ? -16.593 -30.340 2.040 1.00 20.48 238 THR E C 1
ATOM 12056 O O . THR E 1 250 ? -16.083 -29.960 3.061 1.00 19.92 238 THR E O 1
ATOM 12060 N N . HIS E 1 251 ? -17.311 -31.470 1.979 1.00 17.40 239 HIS E N 1
ATOM 12061 C CA . HIS E 1 251 ? -17.532 -32.334 3.150 1.00 19.58 239 HIS E CA 1
ATOM 12062 C C . HIS E 1 251 ? -16.445 -33.361 3.167 1.00 19.00 239 HIS E C 1
ATOM 12063 O O . HIS E 1 251 ? -16.664 -34.533 2.846 1.00 21.71 239 HIS E O 1
ATOM 12070 N N . ARG E 1 252 ? -15.235 -32.922 3.515 1.00 19.59 240 ARG E N 1
ATOM 12071 C CA . ARG E 1 252 ? -14.032 -33.781 3.307 1.00 20.81 240 ARG E CA 1
ATOM 12072 C C . ARG E 1 252 ? -13.942 -34.951 4.213 1.00 24.68 240 ARG E C 1
ATOM 12073 O O . ARG E 1 252 ? -13.174 -35.849 3.952 1.00 31.84 240 ARG E O 1
ATOM 12081 N N . ASP E 1 253 ? -14.735 -34.910 5.275 1.00 25.88 241 ASP E N 1
ATOM 12082 C CA . ASP E 1 253 ? -14.856 -35.928 6.269 1.00 29.16 241 ASP E CA 1
ATOM 12083 C C . ASP E 1 253 ? -15.922 -36.987 5.934 1.00 30.62 241 ASP E C 1
ATOM 12084 O O . ASP E 1 253 ? -16.160 -37.876 6.773 1.00 28.89 241 ASP E O 1
ATOM 12089 N N . LYS E 1 254 ? -16.570 -36.915 4.753 1.00 25.91 242 LYS E N 1
ATOM 12090 C CA . LYS E 1 254 ? -17.761 -37.777 4.500 1.00 25.49 242 LYS E CA 1
ATOM 12091 C C . LYS E 1 254 ? -17.627 -38.755 3.335 1.00 24.62 242 LYS E C 1
ATOM 12092 O O . LYS E 1 254 ? -18.646 -39.337 2.947 1.00 24.12 242 LYS E O 1
ATOM 12098 N N . GLU E 1 255 ? -16.395 -38.973 2.823 1.00 20.24 243 GLU E N 1
ATOM 12099 C CA . GLU E 1 255 ? -16.168 -39.872 1.707 1.00 22.11 243 GLU E CA 1
ATOM 12100 C C . GLU E 1 255 ? -16.817 -41.227 1.993 1.00 24.10 243 GLU E C 1
ATOM 12101 O O . GLU E 1 255 ? -17.560 -41.745 1.170 1.00 20.47 243 GLU E O 1
ATOM 12107 N N . GLU E 1 256 ? -16.422 -41.859 3.096 1.00 23.01 244 GLU E N 1
ATOM 12108 C CA . GLU E 1 256 ? -16.889 -43.233 3.343 1.00 20.26 244 GLU E CA 1
ATOM 12109 C C . GLU E 1 256 ? -18.456 -43.305 3.436 1.00 17.98 244 GLU E C 1
ATOM 12110 O O . GLU E 1 256 ? -19.076 -44.212 2.894 1.00 19.32 244 GLU E O 1
ATOM 12112 N N . ILE E 1 257 ? -19.054 -42.376 4.137 1.00 18.50 245 ILE E N 1
ATOM 12113 C CA . ILE E 1 257 ? -20.490 -42.356 4.368 1.00 20.29 245 ILE E CA 1
ATOM 12114 C C . ILE E 1 257 ? -21.198 -42.155 3.021 1.00 20.11 245 ILE E C 1
ATOM 12115 O O . ILE E 1 257 ? -22.218 -42.784 2.780 1.00 16.77 245 ILE E O 1
ATOM 12120 N N . VAL E 1 258 ? -20.675 -41.235 2.191 1.00 18.92 246 VAL E N 1
ATOM 12121 C CA . VAL E 1 258 ? -21.339 -40.916 0.939 1.00 18.35 246 VAL E CA 1
ATOM 12122 C C . VAL E 1 258 ? -21.361 -42.177 0.060 1.00 16.57 246 VAL E C 1
ATOM 12123 O O . VAL E 1 258 ? -22.431 -42.548 -0.487 1.00 15.63 246 VAL E O 1
ATOM 12127 N N . PHE E 1 259 ? -20.229 -42.864 -0.058 1.00 16.05 247 PHE E N 1
ATOM 12128 C CA . PHE E 1 259 ? -20.224 -44.080 -0.895 1.00 15.59 247 PHE E CA 1
ATOM 12129 C C . PHE E 1 259 ? -20.992 -45.244 -0.330 1.00 16.40 247 PHE E C 1
ATOM 12130 O O . PHE E 1 259 ? -21.550 -46.061 -1.069 1.00 14.84 247 PHE E O 1
ATOM 12138 N N . ARG E 1 260 ? -21.055 -45.299 0.988 1.00 16.78 248 ARG E N 1
ATOM 12139 C CA . ARG E 1 260 ? -21.897 -46.255 1.621 1.00 18.37 248 ARG E CA 1
ATOM 12140 C C . ARG E 1 260 ? -23.380 -46.006 1.296 1.00 15.70 248 ARG E C 1
ATOM 12141 O O . ARG E 1 260 ? -24.099 -46.896 0.937 1.00 16.92 248 ARG E O 1
ATOM 12149 N N . THR E 1 261 ? -23.831 -44.773 1.423 1.00 15.44 249 THR E N 1
ATOM 12150 C CA . THR E 1 261 ? -25.210 -44.465 1.037 1.00 14.77 249 THR E CA 1
ATOM 12151 C C . THR E 1 261 ? -25.480 -44.851 -0.425 1.00 15.21 249 THR E C 1
ATOM 12152 O O . THR E 1 261 ? -26.452 -45.567 -0.725 1.00 14.02 249 THR E O 1
ATOM 12156 N N . LEU E 1 262 ? -24.611 -44.394 -1.326 1.00 15.47 250 LEU E N 1
ATOM 12157 C CA . LEU E 1 262 ? -24.845 -44.613 -2.743 1.00 15.37 250 LEU E CA 1
ATOM 12158 C C . LEU E 1 262 ? -24.873 -46.081 -3.145 1.00 15.73 250 LEU E C 1
ATOM 12159 O O . LEU E 1 262 ? -25.497 -46.416 -4.125 1.00 14.04 250 LEU E O 1
ATOM 12164 N N . SER E 1 263 ? -24.154 -46.948 -2.390 1.00 14.83 251 SER E N 1
ATOM 12165 C CA . SER E 1 263 ? -24.176 -48.380 -2.713 1.00 15.94 251 SER E CA 1
ATOM 12166 C C . SER E 1 263 ? -25.564 -48.993 -2.694 1.00 15.46 251 SER E C 1
ATOM 12167 O O . SER E 1 263 ? -25.834 -49.946 -3.416 1.00 15.85 251 SER E O 1
ATOM 12170 N N . TYR E 1 264 ? -26.472 -48.455 -1.880 1.00 13.38 252 TYR E N 1
ATOM 12171 C CA . TYR E 1 264 ? -27.835 -48.949 -1.876 1.00 15.21 252 TYR E CA 1
ATOM 12172 C C . TYR E 1 264 ? -28.649 -48.549 -3.120 1.00 14.90 252 TYR E C 1
ATOM 12173 O O . TYR E 1 264 ? -29.775 -49.013 -3.253 1.00 15.12 252 TYR E O 1
ATOM 12182 N N . PHE E 1 265 ? -28.138 -47.658 -3.998 1.00 14.26 253 PHE E N 1
ATOM 12183 C CA . PHE E 1 265 ? -28.906 -47.106 -5.110 1.00 13.03 253 PHE E CA 1
ATOM 12184 C C . PHE E 1 265 ? -28.209 -47.373 -6.437 1.00 12.97 253 PHE E C 1
ATOM 12185 O O . PHE E 1 265 ? -28.675 -46.931 -7.443 1.00 13.72 253 PHE E O 1
ATOM 12193 N N . ASP E 1 266 ? -27.161 -48.186 -6.407 1.00 13.03 254 ASP E N 1
ATOM 12194 C CA . ASP E 1 266 ? -26.220 -48.303 -7.533 1.00 14.09 254 ASP E CA 1
ATOM 12195 C C . ASP E 1 266 ? -26.762 -49.384 -8.489 1.00 14.08 254 ASP E C 1
ATOM 12196 O O . ASP E 1 266 ? -27.077 -50.496 -8.082 1.00 14.08 254 ASP E O 1
ATOM 12201 N N . GLY E 1 267 ? -26.959 -48.997 -9.755 1.00 14.49 255 GLY E N 1
ATOM 12202 C CA . GLY E 1 267 ? -27.501 -49.864 -10.783 1.00 13.79 255 GLY E CA 1
ATOM 12203 C C . GLY E 1 267 ? -26.741 -51.176 -10.954 1.00 13.41 255 GLY E C 1
ATOM 12204 O O . GLY E 1 267 ? -27.358 -52.182 -11.383 1.00 14.43 255 GLY E O 1
ATOM 12205 N N . VAL E 1 268 ? -25.443 -51.189 -10.615 1.00 14.08 256 VAL E N 1
ATOM 12206 C CA . VAL E 1 268 ? -24.639 -52.393 -10.710 1.00 14.99 256 VAL E CA 1
ATOM 12207 C C . VAL E 1 268 ? -25.169 -53.475 -9.730 1.00 14.34 256 VAL E C 1
ATOM 12208 O O . VAL E 1 268 ? -25.297 -54.641 -10.085 1.00 12.83 256 VAL E O 1
ATOM 12212 N N . ASN E 1 269 ? -25.604 -53.027 -8.557 1.00 13.74 257 ASN E N 1
ATOM 12213 C CA . ASN E 1 269 ? -26.057 -53.959 -7.518 1.00 15.18 257 ASN E CA 1
ATOM 12214 C C . ASN E 1 269 ? -27.492 -54.414 -7.740 1.00 15.57 257 ASN E C 1
ATOM 12215 O O . ASN E 1 269 ? -27.844 -55.552 -7.425 1.00 16.46 257 ASN E O 1
ATOM 12220 N N . PHE E 1 270 ? -28.303 -53.577 -8.397 1.00 13.40 258 PHE E N 1
ATOM 12221 C CA . PHE E 1 270 ? -29.587 -54.018 -8.854 1.00 14.72 258 PHE E CA 1
ATOM 12222 C C . PHE E 1 270 ? -29.482 -54.964 -10.012 1.00 14.61 258 PHE E C 1
ATOM 12223 O O . PHE E 1 270 ? -30.239 -55.967 -10.084 1.00 14.13 258 PHE E O 1
ATOM 12231 N N . ALA E 1 271 ? -28.585 -54.659 -10.919 1.00 13.78 259 ALA E N 1
ATOM 12232 C CA . ALA E 1 271 ? -28.405 -55.491 -12.071 1.00 14.91 259 ALA E CA 1
ATOM 12233 C C . ALA E 1 271 ? -28.148 -56.986 -11.721 1.00 15.46 259 ALA E C 1
ATOM 12234 O O . ALA E 1 271 ? -28.741 -57.923 -12.364 1.00 15.25 259 ALA E O 1
ATOM 12236 N N . ALA E 1 272 ? -27.297 -57.176 -10.723 1.00 15.99 260 ALA E N 1
ATOM 12237 C CA . ALA E 1 272 ? -26.996 -58.502 -10.194 1.00 18.84 260 ALA E CA 1
ATOM 12238 C C . ALA E 1 272 ? -28.269 -59.269 -9.738 1.00 18.68 260 ALA E C 1
ATOM 12239 O O . ALA E 1 272 ? -28.238 -60.471 -9.673 1.00 21.16 260 ALA E O 1
ATOM 12241 N N . ARG E 1 273 ? -29.369 -58.598 -9.430 1.00 18.44 261 ARG E N 1
ATOM 12242 C CA . ARG E 1 273 ? -30.569 -59.233 -8.841 1.00 18.28 261 ARG E CA 1
ATOM 12243 C C . ARG E 1 273 ? -31.666 -59.378 -9.856 1.00 20.88 261 ARG E C 1
ATOM 12244 O O . ARG E 1 273 ? -32.687 -59.955 -9.584 1.00 20.40 261 ARG E O 1
ATOM 12252 N N . ALA E 1 274 ? -31.530 -58.722 -11.009 1.00 18.06 262 ALA E N 1
ATOM 12253 C CA . ALA E 1 274 ? -32.583 -58.679 -11.995 1.00 17.91 262 ALA E CA 1
ATOM 12254 C C . ALA E 1 274 ? -32.642 -59.964 -12.827 1.00 19.65 262 ALA E C 1
ATOM 12255 O O . ALA E 1 274 ? -31.604 -60.523 -13.174 1.00 25.51 262 ALA E O 1
ATOM 12257 N N . LYS E 1 275 ? -33.848 -60.413 -13.091 1.00 18.12 263 LYS E N 1
ATOM 12258 C CA . LYS E 1 275 ? -34.145 -61.705 -13.737 1.00 21.58 263 LYS E CA 1
ATOM 12259 C C . LYS E 1 275 ? -34.849 -61.564 -15.101 1.00 19.08 263 LYS E C 1
ATOM 12260 O O . LYS E 1 275 ? -34.813 -62.482 -15.949 1.00 18.05 263 LYS E O 1
ATOM 12262 N N . ILE E 1 276 ? -35.451 -60.403 -15.362 1.00 17.61 264 ILE E N 1
ATOM 12263 C CA . ILE E 1 276 ? -36.231 -60.227 -16.566 1.00 16.89 264 ILE E CA 1
ATOM 12264 C C . ILE E 1 276 ? -35.333 -59.940 -17.794 1.00 18.47 264 ILE E C 1
ATOM 12265 O O . ILE E 1 276 ? -34.214 -59.403 -17.672 1.00 16.46 264 ILE E O 1
ATOM 12270 N N . PRO E 1 277 ? -35.815 -60.285 -19.000 1.00 16.63 265 PRO E N 1
ATOM 12271 C CA . PRO E 1 277 ? -35.040 -59.987 -20.204 1.00 16.97 265 PRO E CA 1
ATOM 12272 C C . PRO E 1 277 ? -34.855 -58.460 -20.411 1.00 17.04 265 PRO E C 1
ATOM 12273 O O . PRO E 1 277 ? -35.788 -57.677 -20.089 1.00 13.42 265 PRO E O 1
ATOM 12277 N N . ALA E 1 278 ? -33.689 -58.102 -20.978 1.00 14.25 266 ALA E N 1
ATOM 12278 C CA . ALA E 1 278 ? -33.269 -56.691 -21.136 1.00 14.63 266 ALA E CA 1
ATOM 12279 C C . ALA E 1 278 ? -32.535 -56.420 -22.422 1.00 15.26 266 ALA E C 1
ATOM 12280 O O . ALA E 1 278 ? -31.769 -57.286 -22.940 1.00 15.79 266 ALA E O 1
ATOM 12282 N N . LEU E 1 279 ? -32.803 -55.211 -22.952 1.00 14.94 267 LEU E N 1
ATOM 12283 C CA . LEU E 1 279 ? -32.027 -54.657 -24.021 1.00 13.79 267 LEU E CA 1
ATOM 12284 C C . LEU E 1 279 ? -31.375 -53.392 -23.505 1.00 13.05 267 LEU E C 1
ATOM 12285 O O . LEU E 1 279 ? -32.108 -52.455 -23.101 1.00 12.56 267 LEU E O 1
ATOM 12290 N N . PHE E 1 280 ? -30.040 -53.368 -23.539 1.00 12.24 268 PHE E N 1
ATOM 12291 C CA . PHE E 1 280 ? -29.249 -52.183 -23.135 1.00 12.91 268 PHE E CA 1
ATOM 12292 C C . PHE E 1 280 ? -28.734 -51.421 -24.359 1.00 12.79 268 PHE E C 1
ATOM 12293 O O . PHE E 1 280 ? -28.630 -51.986 -25.453 1.00 12.50 268 PHE E O 1
ATOM 12301 N N . SER E 1 281 ? -28.372 -50.149 -24.163 1.00 13.21 269 SER E N 1
ATOM 12302 C CA . SER E 1 281 ? -27.567 -49.417 -25.141 1.00 12.96 269 SER E CA 1
ATOM 12303 C C . SER E 1 281 ? -26.489 -48.578 -24.455 1.00 12.79 269 SER E C 1
ATOM 12304 O O . SER E 1 281 ? -26.631 -48.150 -23.301 1.00 12.33 269 SER E O 1
ATOM 12307 N N . VAL E 1 282 ? -25.448 -48.301 -25.204 1.00 13.00 270 VAL E N 1
ATOM 12308 C CA . VAL E 1 282 ? -24.280 -47.570 -24.675 1.00 13.26 270 VAL E CA 1
ATOM 12309 C C . VAL E 1 282 ? -23.619 -46.777 -25.797 1.00 12.09 270 VAL E C 1
ATOM 12310 O O . VAL E 1 282 ? -23.548 -47.254 -26.908 1.00 12.44 270 VAL E O 1
ATOM 12314 N N . GLY E 1 283 ? -23.207 -45.551 -25.498 1.00 13.28 271 GLY E N 1
ATOM 12315 C CA . GLY E 1 283 ? -22.343 -44.770 -26.396 1.00 13.77 271 GLY E CA 1
ATOM 12316 C C . GLY E 1 283 ? -20.955 -44.780 -25.881 1.00 13.16 271 GLY E C 1
ATOM 12317 O O . GLY E 1 283 ? -20.707 -44.416 -24.722 1.00 15.04 271 GLY E O 1
ATOM 12318 N N . LEU E 1 284 ? -20.032 -45.165 -26.731 1.00 14.63 272 LEU E N 1
ATOM 12319 C CA . LEU E 1 284 ? -18.645 -45.234 -26.293 1.00 14.00 272 LEU E CA 1
ATOM 12320 C C . LEU E 1 284 ? -17.963 -43.923 -26.121 1.00 15.15 272 LEU E C 1
ATOM 12321 O O . LEU E 1 284 ? -16.898 -43.904 -25.449 1.00 15.72 272 LEU E O 1
ATOM 12326 N N . MET E 1 285 ? -18.543 -42.825 -26.574 1.00 12.77 273 MET E N 1
ATOM 12327 C CA . MET E 1 285 ? -17.978 -41.513 -26.345 1.00 15.18 273 MET E CA 1
ATOM 12328 C C . MET E 1 285 ? -18.819 -40.724 -25.327 1.00 14.00 273 MET E C 1
ATOM 12329 O O . MET E 1 285 ? -18.653 -39.530 -25.194 1.00 15.11 273 MET E O 1
ATOM 12334 N N . ASP E 1 286 ? -19.699 -41.412 -24.604 1.00 12.56 274 ASP E N 1
ATOM 12335 C CA . ASP E 1 286 ? -20.560 -40.790 -23.642 1.00 13.29 274 ASP E CA 1
ATOM 12336 C C . ASP E 1 286 ? -19.732 -40.375 -22.392 1.00 14.75 274 ASP E C 1
ATOM 12337 O O . ASP E 1 286 ? -19.232 -41.225 -21.662 1.00 16.76 274 ASP E O 1
ATOM 12342 N N . ASN E 1 287 ? -19.706 -39.089 -22.114 1.00 15.78 275 ASN E N 1
ATOM 12343 C CA . ASN E 1 287 ? -18.971 -38.596 -20.950 1.00 18.44 275 ASN E CA 1
ATOM 12344 C C . ASN E 1 287 ? -19.875 -38.141 -19.801 1.00 18.06 275 ASN E C 1
ATOM 12345 O O . ASN E 1 287 ? -19.384 -37.639 -18.796 1.00 17.50 275 ASN E O 1
ATOM 12350 N N . ILE E 1 288 ? -21.170 -38.401 -19.945 1.00 13.89 276 ILE E N 1
ATOM 12351 C CA . ILE E 1 288 ? -22.133 -38.191 -18.869 1.00 14.08 276 ILE E CA 1
ATOM 12352 C C . ILE E 1 288 ? -22.273 -39.525 -18.086 1.00 13.48 276 ILE E C 1
ATOM 12353 O O . ILE E 1 288 ? -22.182 -39.517 -16.861 1.00 13.39 276 ILE E O 1
ATOM 12358 N N . CYS E 1 289 ? -22.468 -40.616 -18.827 1.00 11.54 277 CYS E N 1
ATOM 12359 C CA . CYS E 1 289 ? -22.532 -41.937 -18.323 1.00 13.95 277 CYS E CA 1
ATOM 12360 C C . CYS E 1 289 ? -21.430 -42.732 -18.953 1.00 13.27 277 CYS E C 1
ATOM 12361 O O . CYS E 1 289 ? -21.610 -43.329 -20.030 1.00 15.01 277 CYS E O 1
ATOM 12364 N N . PRO E 1 290 ? -20.263 -42.778 -18.286 1.00 14.36 278 PRO E N 1
ATOM 12365 C CA . PRO E 1 290 ? -19.102 -43.392 -18.928 1.00 14.92 278 PRO E CA 1
ATOM 12366 C C . PRO E 1 290 ? -19.277 -44.848 -19.256 1.00 15.20 278 PRO E C 1
ATOM 12367 O O . PRO E 1 290 ? -19.910 -45.601 -18.520 1.00 13.34 278 PRO E O 1
ATOM 12371 N N . PRO E 1 291 ? -18.695 -45.274 -20.368 1.00 15.24 279 PRO E N 1
ATOM 12372 C CA . PRO E 1 291 ? -18.922 -46.650 -20.780 1.00 14.63 279 PRO E CA 1
ATOM 12373 C C . PRO E 1 291 ? -18.572 -47.729 -19.740 1.00 13.06 279 PRO E C 1
ATOM 12374 O O . PRO E 1 291 ? -19.281 -48.808 -19.639 1.00 13.65 279 PRO E O 1
ATOM 12378 N N . SER E 1 292 ? -17.539 -47.503 -18.927 1.00 13.42 280 SER E N 1
ATOM 12379 C CA . SER E 1 292 ? -17.174 -48.552 -17.931 1.00 15.69 280 SER E CA 1
ATOM 12380 C C . SER E 1 292 ? -18.267 -48.677 -16.857 1.00 14.96 280 SER E C 1
ATOM 12381 O O . SER E 1 292 ? -18.464 -49.745 -16.311 1.00 15.22 280 SER E O 1
ATOM 12384 N N . THR E 1 293 ? -19.012 -47.597 -16.608 1.00 13.87 281 THR E N 1
ATOM 12385 C CA . THR E 1 293 ? -20.108 -47.640 -15.616 1.00 13.39 281 THR E CA 1
ATOM 12386 C C . THR E 1 293 ? -21.328 -48.414 -16.186 1.00 13.80 281 THR E C 1
ATOM 12387 O O . THR E 1 293 ? -21.942 -49.201 -15.520 1.00 12.85 281 THR E O 1
ATOM 12391 N N . VAL E 1 294 ? -21.643 -48.154 -17.436 1.00 12.11 282 VAL E N 1
ATOM 12392 C CA . VAL E 1 294 ? -22.701 -48.845 -18.155 1.00 13.40 282 VAL E CA 1
ATOM 12393 C C . VAL E 1 294 ? -22.342 -50.325 -18.292 1.00 13.21 282 VAL E C 1
ATOM 12394 O O . VAL E 1 294 ? -23.205 -51.153 -18.040 1.00 13.40 282 VAL E O 1
ATOM 12398 N N . PHE E 1 295 ? -21.107 -50.663 -18.696 1.00 13.54 283 PHE E N 1
ATOM 12399 C CA . PHE E 1 295 ? -20.713 -52.026 -18.819 1.00 14.29 283 PHE E CA 1
ATOM 12400 C C . PHE E 1 295 ? -20.642 -52.778 -17.489 1.00 13.34 283 PHE E C 1
ATOM 12401 O O . PHE E 1 295 ? -20.988 -53.943 -17.456 1.00 14.94 283 PHE E O 1
ATOM 12409 N N . ALA E 1 296 ? -20.286 -52.111 -16.400 1.00 15.92 284 ALA E N 1
ATOM 12410 C CA . ALA E 1 296 ? -20.334 -52.786 -15.058 1.00 15.14 284 ALA E CA 1
ATOM 12411 C C . ALA E 1 296 ? -21.768 -53.262 -14.803 1.00 15.64 284 ALA E C 1
ATOM 12412 O O . ALA E 1 296 ? -21.935 -54.406 -14.443 1.00 16.78 284 ALA E O 1
ATOM 12414 N N . ALA E 1 297 ? -22.789 -52.401 -15.025 1.00 16.48 285 ALA E N 1
ATOM 12415 C CA . ALA E 1 297 ? -24.163 -52.754 -14.816 1.00 15.79 285 ALA E CA 1
ATOM 12416 C C . ALA E 1 297 ? -24.550 -53.873 -15.800 1.00 14.67 285 ALA E C 1
ATOM 12417 O O . ALA E 1 297 ? -25.169 -54.891 -15.415 1.00 13.05 285 ALA E O 1
ATOM 12419 N N . TYR E 1 298 ? -24.212 -53.692 -17.087 1.00 13.44 286 TYR E N 1
ATOM 12420 C CA . TYR E 1 298 ? -24.645 -54.681 -18.063 1.00 14.09 286 TYR E CA 1
ATOM 12421 C C . TYR E 1 298 ? -24.044 -56.064 -17.838 1.00 14.62 286 TYR E C 1
ATOM 12422 O O . TYR E 1 298 ? -24.737 -57.077 -17.971 1.00 15.91 286 TYR E O 1
ATOM 12431 N N . ASN E 1 299 ? -22.754 -56.085 -17.548 1.00 14.38 287 ASN E N 1
ATOM 12432 C CA . ASN E 1 299 ? -22.053 -57.349 -17.362 1.00 15.30 287 ASN E CA 1
ATOM 12433 C C . ASN E 1 299 ? -22.584 -58.014 -16.093 1.00 14.60 287 ASN E C 1
ATOM 12434 O O . ASN E 1 299 ? -22.661 -59.268 -16.090 1.00 16.62 287 ASN E O 1
ATOM 12439 N N . TYR E 1 300 ? -22.975 -57.264 -15.068 1.00 13.83 288 TYR E N 1
ATOM 12440 C CA . TYR E 1 300 ? -23.590 -57.934 -13.864 1.00 14.85 288 TYR E CA 1
ATOM 12441 C C . TYR E 1 300 ? -25.041 -58.323 -14.018 1.00 15.02 288 TYR E C 1
ATOM 12442 O O . TYR E 1 300 ? -25.559 -59.100 -13.217 1.00 13.62 288 TYR E O 1
ATOM 12451 N N . TYR E 1 301 ? -25.721 -57.754 -15.018 1.00 14.53 289 TYR E N 1
ATOM 12452 C CA . TYR E 1 301 ? -27.134 -57.981 -15.225 1.00 14.29 289 TYR E CA 1
ATOM 12453 C C . TYR E 1 301 ? -27.411 -59.493 -15.336 1.00 15.13 289 TYR E C 1
ATOM 12454 O O . TYR E 1 301 ? -26.826 -60.199 -16.156 1.00 14.88 289 TYR E O 1
ATOM 12463 N N . ALA E 1 302 ? -28.307 -60.001 -14.502 1.00 16.48 290 ALA E N 1
ATOM 12464 C CA . ALA E 1 302 ? -28.432 -61.437 -14.370 1.00 17.19 290 ALA E CA 1
ATOM 12465 C C . ALA E 1 302 ? -29.502 -62.041 -15.203 1.00 20.83 290 ALA E C 1
ATOM 12466 O O . ALA E 1 302 ? -29.574 -63.271 -15.277 1.00 22.29 290 ALA E O 1
ATOM 12468 N N . GLY E 1 303 ? -30.366 -61.251 -15.847 1.00 18.22 291 GLY E N 1
ATOM 12469 C CA . GLY E 1 303 ? -31.342 -61.830 -16.746 1.00 17.72 291 GLY E CA 1
ATOM 12470 C C . GLY E 1 303 ? -30.821 -61.991 -18.165 1.00 18.09 291 GLY E C 1
ATOM 12471 O O . GLY E 1 303 ? -29.767 -61.528 -18.458 1.00 17.34 291 GLY E O 1
ATOM 12472 N N . PRO E 1 304 ? -31.596 -62.633 -19.061 1.00 18.27 292 PRO E N 1
ATOM 12473 C CA . PRO E 1 304 ? -31.278 -62.666 -20.526 1.00 17.19 292 PRO E CA 1
ATOM 12474 C C . PRO E 1 304 ? -31.155 -61.208 -21.048 1.00 17.85 292 PRO E C 1
ATOM 12475 O O . PRO E 1 304 ? -31.912 -60.335 -20.588 1.00 16.97 292 PRO E O 1
ATOM 12479 N N . LYS E 1 305 ? -30.115 -60.973 -21.827 1.00 18.73 293 LYS E N 1
ATOM 12480 C CA . LYS E 1 305 ? -29.757 -59.606 -22.131 1.00 17.34 293 LYS E CA 1
ATOM 12481 C C . LYS E 1 305 ? -29.062 -59.530 -23.457 1.00 17.14 293 LYS E C 1
ATOM 12482 O O . LYS E 1 305 ? -28.372 -60.459 -23.902 1.00 14.74 293 LYS E O 1
ATOM 12488 N N . GLU E 1 306 ? -29.169 -58.327 -24.027 1.00 17.20 294 GLU E N 1
ATOM 12489 C CA . GLU E 1 306 ? -28.389 -57.906 -25.200 1.00 16.94 294 GLU E CA 1
ATOM 12490 C C . GLU E 1 306 ? -28.020 -56.449 -25.027 1.00 17.37 294 GLU E C 1
ATOM 12491 O O . GLU E 1 306 ? -28.687 -55.723 -24.274 1.00 13.09 294 GLU E O 1
ATOM 12497 N N . ILE E 1 307 ? -26.968 -56.024 -25.726 1.00 15.61 295 ILE E N 1
ATOM 12498 C CA . ILE E 1 307 ? -26.548 -54.615 -25.688 1.00 15.84 295 ILE E CA 1
ATOM 12499 C C . ILE E 1 307 ? -26.287 -54.123 -27.088 1.00 16.56 295 ILE E C 1
ATOM 12500 O O . ILE E 1 307 ? -25.612 -54.805 -27.888 1.00 19.80 295 ILE E O 1
ATOM 12505 N N . ARG E 1 308 ? -26.853 -52.957 -27.430 1.00 14.63 296 ARG E N 1
ATOM 12506 C CA . ARG E 1 308 ? -26.482 -52.244 -28.639 1.00 12.67 296 ARG E CA 1
ATOM 12507 C C . ARG E 1 308 ? -25.390 -51.224 -28.341 1.00 13.35 296 ARG E C 1
ATOM 12508 O O . ARG E 1 308 ? -25.534 -50.363 -27.450 1.00 12.70 296 ARG E O 1
ATOM 12516 N N . ILE E 1 309 ? -24.271 -51.402 -29.022 1.00 13.32 297 ILE E N 1
ATOM 12517 C CA . ILE E 1 309 ? -23.079 -50.563 -28.802 1.00 14.61 297 ILE E CA 1
ATOM 12518 C C . ILE E 1 309 ? -22.903 -49.551 -29.942 1.00 14.34 297 ILE E C 1
ATOM 12519 O O . ILE E 1 309 ? -22.753 -49.939 -31.077 1.00 14.19 297 ILE E O 1
ATOM 12524 N N . TYR E 1 310 ? -22.826 -48.287 -29.592 1.00 13.95 298 TYR E N 1
ATOM 12525 C CA . TYR E 1 310 ? -22.722 -47.143 -30.499 1.00 14.13 298 TYR E CA 1
ATOM 12526 C C . TYR E 1 310 ? -21.343 -46.494 -30.304 1.00 12.62 298 TYR E C 1
ATOM 12527 O O . TYR E 1 310 ? -21.180 -45.623 -29.448 1.00 13.67 298 TYR E O 1
ATOM 12536 N N . PRO E 1 311 ? -20.340 -46.911 -31.127 1.00 13.49 299 PRO E N 1
ATOM 12537 C CA . PRO E 1 311 ? -18.995 -46.495 -30.820 1.00 14.70 299 PRO E CA 1
ATOM 12538 C C . PRO E 1 311 ? -18.679 -45.046 -30.979 1.00 15.43 299 PRO E C 1
ATOM 12539 O O . PRO E 1 311 ? -17.776 -44.511 -30.271 1.00 15.62 299 PRO E O 1
ATOM 12543 N N . TYR E 1 312 ? -19.404 -44.362 -31.878 1.00 14.70 300 TYR E N 1
ATOM 12544 C CA . TYR E 1 312 ? -19.150 -42.941 -32.128 1.00 16.38 300 TYR E CA 1
ATOM 12545 C C . TYR E 1 312 ? -20.110 -42.000 -31.476 1.00 16.41 300 TYR E C 1
ATOM 12546 O O . TYR E 1 312 ? -19.948 -40.802 -31.576 1.00 16.74 300 TYR E O 1
ATOM 12555 N N . ASN E 1 313 ? -21.105 -42.512 -30.788 1.00 14.46 301 ASN E N 1
ATOM 12556 C CA . ASN E 1 313 ? -22.052 -41.638 -30.151 1.00 15.28 301 ASN E CA 1
ATOM 12557 C C . ASN E 1 313 ? -21.645 -41.236 -28.727 1.00 14.45 301 ASN E C 1
ATOM 12558 O O . ASN E 1 313 ? -21.020 -42.023 -28.027 1.00 15.29 301 ASN E O 1
ATOM 12563 N N A ASN E 1 314 ? -22.063 -40.043 -28.338 0.50 14.53 302 ASN E N 1
ATOM 12564 N N B ASN E 1 314 ? -22.025 -40.018 -28.317 0.50 15.14 302 ASN E N 1
ATOM 12565 C CA A ASN E 1 314 ? -21.924 -39.571 -26.992 0.50 14.74 302 ASN E CA 1
ATOM 12566 C CA B ASN E 1 314 ? -21.889 -39.504 -26.938 0.50 15.77 302 ASN E CA 1
ATOM 12567 C C A ASN E 1 314 ? -23.226 -39.970 -26.222 0.50 14.58 302 ASN E C 1
ATOM 12568 C C B ASN E 1 314 ? -23.196 -39.957 -26.206 0.50 15.22 302 ASN E C 1
ATOM 12569 O O A ASN E 1 314 ? -23.768 -41.062 -26.449 0.50 13.50 302 ASN E O 1
ATOM 12570 O O B ASN E 1 314 ? -23.720 -41.054 -26.453 0.50 13.98 302 ASN E O 1
ATOM 12579 N N . HIS E 1 315 ? -23.698 -39.134 -25.308 1.00 15.04 303 HIS E N 1
ATOM 12580 C CA . HIS E 1 315 ? -24.837 -39.466 -24.476 1.00 15.52 303 HIS E CA 1
ATOM 12581 C C . HIS E 1 315 ? -26.163 -39.632 -25.165 1.00 14.90 303 HIS E C 1
ATOM 12582 O O . HIS E 1 315 ? -27.139 -40.201 -24.599 1.00 14.54 303 HIS E O 1
ATOM 12589 N N . GLU E 1 316 ? -26.231 -39.176 -26.405 1.00 14.78 304 GLU E N 1
ATOM 12590 C CA . GLU E 1 316 ? -27.359 -39.497 -27.255 1.00 15.33 304 GLU E CA 1
ATOM 12591 C C . GLU E 1 316 ? -27.501 -40.970 -27.554 1.00 16.20 304 GLU E C 1
ATOM 12592 O O . GLU E 1 316 ? -28.579 -41.404 -27.942 1.00 16.54 304 GLU E O 1
ATOM 12598 N N . GLY E 1 317 ? -26.419 -41.769 -27.425 1.00 15.45 305 GLY E N 1
ATOM 12599 C CA . GLY E 1 317 ? -26.509 -43.184 -27.695 1.00 15.55 305 GLY E CA 1
ATOM 12600 C C . GLY E 1 317 ? -26.996 -43.460 -29.109 1.00 13.56 305 GLY E C 1
ATOM 12601 O O . GLY E 1 317 ? -26.612 -42.734 -30.023 1.00 14.56 305 GLY E O 1
ATOM 12602 N N . GLY E 1 318 ? -27.894 -44.428 -29.263 1.00 13.64 306 GLY E N 1
ATOM 12603 C CA . GLY E 1 318 ? -28.355 -44.821 -30.606 1.00 15.33 306 GLY E CA 1
ATOM 12604 C C . GLY E 1 318 ? -29.543 -43.977 -31.116 1.00 14.60 306 GLY E C 1
ATOM 12605 O O . GLY E 1 318 ? -30.009 -44.249 -32.211 1.00 15.73 306 GLY E O 1
ATOM 12606 N N . GLY E 1 319 ? -30.069 -43.060 -30.302 1.00 15.06 307 GLY E N 1
ATOM 12607 C CA . GLY E 1 319 ? -31.207 -42.188 -30.660 1.00 16.77 307 GLY E CA 1
ATOM 12608 C C . GLY E 1 319 ? -32.352 -42.962 -31.310 1.00 16.26 307 GLY E C 1
ATOM 12609 O O . GLY E 1 319 ? -32.763 -44.009 -30.826 1.00 15.61 307 GLY E O 1
ATOM 12610 N N . SER E 1 320 ? -32.828 -42.460 -32.450 1.00 17.04 308 SER E N 1
ATOM 12611 C CA . SER E 1 320 ? -33.914 -43.081 -33.184 1.00 17.93 308 SER E CA 1
ATOM 12612 C C . SER E 1 320 ? -33.603 -44.440 -33.778 1.00 15.22 308 SER E C 1
ATOM 12613 O O . SER E 1 320 ? -34.555 -45.219 -34.005 1.00 16.12 308 SER E O 1
ATOM 12616 N N . PHE E 1 321 ? -32.334 -44.769 -34.050 1.00 13.71 309 PHE E N 1
ATOM 12617 C CA A PHE E 1 321 ? -31.961 -46.135 -34.479 0.50 14.31 309 PHE E CA 1
ATOM 12618 C CA B PHE E 1 321 ? -31.983 -46.100 -34.472 0.50 15.40 309 PHE E CA 1
ATOM 12619 C C . PHE E 1 321 ? -32.233 -47.110 -33.319 1.00 16.44 309 PHE E C 1
ATOM 12620 O O . PHE E 1 321 ? -32.736 -48.207 -33.531 1.00 16.80 309 PHE E O 1
ATOM 12635 N N . GLN E 1 322 ? -31.875 -46.717 -32.094 1.00 14.62 310 GLN E N 1
ATOM 12636 C CA . GLN E 1 322 ? -32.094 -47.586 -30.938 1.00 14.98 310 GLN E CA 1
ATOM 12637 C C . GLN E 1 322 ? -33.600 -47.785 -30.640 1.00 14.41 310 GLN E C 1
ATOM 12638 O O . GLN E 1 322 ? -33.994 -48.855 -30.224 1.00 14.28 310 GLN E O 1
ATOM 12644 N N . ALA E 1 323 ? -34.421 -46.785 -30.881 1.00 14.82 311 ALA E N 1
ATOM 12645 C CA . ALA E 1 323 ? -35.863 -46.893 -30.723 1.00 16.02 311 ALA E CA 1
ATOM 12646 C C . ALA E 1 323 ? -36.427 -48.002 -31.643 1.00 16.00 311 ALA E C 1
ATOM 12647 O O . ALA E 1 323 ? -37.230 -48.829 -31.167 1.00 17.03 311 ALA E O 1
ATOM 12649 N N . VAL E 1 324 ? -35.908 -48.114 -32.866 1.00 16.54 312 VAL E N 1
ATOM 12650 C CA . VAL E 1 324 ? -36.297 -49.167 -33.758 1.00 18.25 312 VAL E CA 1
ATOM 12651 C C . VAL E 1 324 ? -35.806 -50.532 -33.214 1.00 16.68 312 VAL E C 1
ATOM 12652 O O . VAL E 1 324 ? -36.581 -51.477 -33.178 1.00 16.17 312 VAL E O 1
ATOM 12656 N N . GLU E 1 325 ? -34.566 -50.606 -32.719 1.00 16.33 313 GLU E N 1
ATOM 12657 C CA . GLU E 1 325 ? -34.116 -51.848 -32.086 1.00 15.43 313 GLU E CA 1
ATOM 12658 C C . GLU E 1 325 ? -35.019 -52.284 -30.955 1.00 15.17 313 GLU E C 1
ATOM 12659 O O . GLU E 1 325 ? -35.249 -53.500 -30.795 1.00 15.67 313 GLU E O 1
ATOM 12665 N N . GLN E 1 326 ? -35.481 -51.328 -30.146 1.00 14.89 314 GLN E N 1
ATOM 12666 C CA . GLN E 1 326 ? -36.381 -51.671 -29.030 1.00 14.68 314 GLN E CA 1
ATOM 12667 C C . GLN E 1 326 ? -37.706 -52.300 -29.488 1.00 14.77 314 GLN E C 1
ATOM 12668 O O . GLN E 1 326 ? -38.158 -53.287 -28.916 1.00 14.23 314 GLN E O 1
ATOM 12674 N N . VAL E 1 327 ? -38.327 -51.704 -30.477 1.00 14.94 315 VAL E N 1
ATOM 12675 C CA . VAL E 1 327 ? -39.570 -52.244 -30.984 1.00 17.89 315 VAL E CA 1
ATOM 12676 C C . VAL E 1 327 ? -39.359 -53.663 -31.501 1.00 16.05 315 VAL E C 1
ATOM 12677 O O . VAL E 1 327 ? -40.187 -54.557 -31.252 1.00 16.40 315 VAL E O 1
ATOM 12681 N N . LYS E 1 328 ? -38.271 -53.900 -32.235 1.00 16.44 316 LYS E N 1
ATOM 12682 C CA . LYS E 1 328 ? -37.995 -55.255 -32.779 1.00 18.13 316 LYS E CA 1
ATOM 12683 C C . LYS E 1 328 ? -37.763 -56.261 -31.678 1.00 17.89 316 LYS E C 1
ATOM 12684 O O . LYS E 1 328 ? -38.271 -57.387 -31.755 1.00 17.46 316 LYS E O 1
ATOM 12690 N N . PHE E 1 329 ? -37.001 -55.837 -30.649 1.00 15.97 317 PHE E N 1
ATOM 12691 C CA . PHE E 1 329 ? -36.625 -56.673 -29.514 1.00 15.66 317 PHE E CA 1
ATOM 12692 C C . PHE E 1 329 ? -37.903 -57.120 -28.810 1.00 15.76 317 PHE E C 1
ATOM 12693 O O . PHE E 1 329 ? -38.015 -58.274 -28.460 1.00 18.39 317 PHE E O 1
ATOM 12701 N N . LEU E 1 330 ? -38.828 -56.199 -28.583 1.00 15.42 318 LEU E N 1
ATOM 12702 C CA . LEU E 1 330 ? -40.014 -56.507 -27.814 1.00 16.01 318 LEU E CA 1
ATOM 12703 C C . LEU E 1 330 ? -40.977 -57.366 -28.622 1.00 15.80 318 LEU E C 1
ATOM 12704 O O . LEU E 1 330 ? -41.583 -58.274 -28.100 1.00 18.68 318 LEU E O 1
ATOM 12709 N N . LYS E 1 331 ? -41.127 -57.098 -29.884 1.00 17.52 319 LYS E N 1
ATOM 12710 C CA . LYS E 1 331 ? -41.945 -57.975 -30.713 1.00 21.23 319 LYS E CA 1
ATOM 12711 C C . LYS E 1 331 ? -41.459 -59.465 -30.734 1.00 21.12 319 LYS E C 1
ATOM 12712 O O . LYS E 1 331 ? -42.311 -60.361 -30.652 1.00 22.53 319 LYS E O 1
ATOM 12718 N N . LYS E 1 332 ? -40.152 -59.693 -30.857 1.00 19.28 320 LYS E N 1
ATOM 12719 C CA . LYS E 1 332 ? -39.551 -60.989 -30.797 1.00 19.98 320 LYS E CA 1
ATOM 12720 C C . LYS E 1 332 ? -39.764 -61.604 -29.445 1.00 21.59 320 LYS E C 1
ATOM 12721 O O . LYS E 1 332 ? -40.137 -62.759 -29.348 1.00 19.70 320 LYS E O 1
ATOM 12723 N N . LEU E 1 333 ? -39.513 -60.856 -28.367 1.00 19.84 321 LEU E N 1
ATOM 12724 C CA . LEU E 1 333 ? -39.673 -61.408 -27.059 1.00 18.44 321 LEU E CA 1
ATOM 12725 C C . LEU E 1 333 ? -41.069 -61.894 -26.797 1.00 20.58 321 LEU E C 1
ATOM 12726 O O . LEU E 1 333 ? -41.273 -62.989 -26.223 1.00 22.54 321 LEU E O 1
ATOM 12731 N N . PHE E 1 334 ? -42.016 -61.069 -27.119 1.00 21.30 322 PHE E N 1
ATOM 12732 C CA . PHE E 1 334 ? -43.409 -61.306 -26.786 1.00 24.82 322 PHE E CA 1
ATOM 12733 C C . PHE E 1 334 ? -44.208 -62.146 -27.825 1.00 27.32 322 PHE E C 1
ATOM 12734 O O . PHE E 1 334 ? -45.308 -62.540 -27.493 1.00 33.93 322 PHE E O 1
ATOM 12742 N N . GLU E 1 335 ? -43.658 -62.431 -29.009 1.00 27.11 323 GLU E N 1
ATOM 12743 C CA . GLU E 1 335 ? -44.399 -62.987 -30.217 1.00 34.29 323 GLU E CA 1
ATOM 12744 C C . GLU E 1 335 ? -45.240 -64.221 -29.941 1.00 40.47 323 GLU E C 1
ATOM 12745 O O . GLU E 1 335 ? -44.731 -65.191 -29.382 1.00 45.64 323 GLU E O 1
ATOM 12747 N N . PHE F 1 16 ? -0.857 -36.239 -24.470 1.00 36.17 4 PHE F N 1
ATOM 12748 C CA . PHE F 1 16 ? -2.180 -36.949 -24.507 1.00 33.81 4 PHE F CA 1
ATOM 12749 C C . PHE F 1 16 ? -2.154 -38.262 -25.291 1.00 32.71 4 PHE F C 1
ATOM 12750 O O . PHE F 1 16 ? -3.030 -39.076 -25.118 1.00 33.18 4 PHE F O 1
ATOM 12758 N N . ASP F 1 17 ? -1.166 -38.471 -26.153 1.00 31.06 5 ASP F N 1
ATOM 12759 C CA . ASP F 1 17 ? -1.172 -39.658 -27.031 1.00 28.10 5 ASP F CA 1
ATOM 12760 C C . ASP F 1 17 ? -0.119 -40.626 -26.452 1.00 28.91 5 ASP F C 1
ATOM 12761 O O . ASP F 1 17 ? 0.381 -40.438 -25.344 1.00 28.61 5 ASP F O 1
ATOM 12766 N N . LEU F 1 18 ? 0.238 -41.644 -27.197 1.00 23.12 6 LEU F N 1
ATOM 12767 C CA . LEU F 1 18 ? 1.262 -42.563 -26.737 1.00 25.05 6 LEU F CA 1
ATOM 12768 C C . LEU F 1 18 ? 2.564 -41.806 -26.391 1.00 24.89 6 LEU F C 1
ATOM 12769 O O . LEU F 1 18 ? 2.944 -40.857 -27.052 1.00 24.38 6 LEU F O 1
ATOM 12774 N N . PRO F 1 19 ? 3.301 -42.295 -25.395 1.00 27.43 7 PRO F N 1
ATOM 12775 C CA . PRO F 1 19 ? 4.600 -41.657 -25.122 1.00 26.87 7 PRO F CA 1
ATOM 12776 C C . PRO F 1 19 ? 5.577 -41.928 -26.265 1.00 24.07 7 PRO F C 1
ATOM 12777 O O . PRO F 1 19 ? 5.430 -42.888 -27.000 1.00 25.40 7 PRO F O 1
ATOM 12781 N N . LEU F 1 20 ? 6.583 -41.091 -26.389 1.00 23.03 8 LEU F N 1
ATOM 12782 C CA . LEU F 1 20 ? 7.475 -41.114 -27.514 1.00 25.36 8 LEU F CA 1
ATOM 12783 C C . LEU F 1 20 ? 8.158 -42.432 -27.810 1.00 26.58 8 LEU F C 1
ATOM 12784 O O . LEU F 1 20 ? 8.267 -42.838 -28.951 1.00 24.00 8 LEU F O 1
ATOM 12789 N N . GLU F 1 21 ? 8.605 -43.157 -26.796 1.00 29.56 9 GLU F N 1
ATOM 12790 C CA . GLU F 1 21 ? 9.252 -44.454 -27.080 1.00 29.89 9 GLU F CA 1
ATOM 12791 C C . GLU F 1 21 ? 8.254 -45.441 -27.659 1.00 26.93 9 GLU F C 1
ATOM 12792 O O . GLU F 1 21 ? 8.624 -46.284 -28.437 1.00 27.40 9 GLU F O 1
ATOM 12798 N N . GLU F 1 22 ? 6.989 -45.344 -27.287 1.00 24.31 10 GLU F N 1
ATOM 12799 C CA . GLU F 1 22 ? 5.989 -46.175 -27.934 1.00 24.62 10 GLU F CA 1
ATOM 12800 C C . GLU F 1 22 ? 5.650 -45.662 -29.331 1.00 22.66 10 GLU F C 1
ATOM 12801 O O . GLU F 1 22 ? 5.444 -46.440 -30.245 1.00 22.00 10 GLU F O 1
ATOM 12807 N N . LEU F 1 23 ? 5.595 -44.363 -29.502 1.00 21.65 11 LEU F N 1
ATOM 12808 C CA . LEU F 1 23 ? 5.348 -43.752 -30.835 1.00 20.98 11 LEU F CA 1
ATOM 12809 C C . LEU F 1 23 ? 6.375 -44.223 -31.829 1.00 19.76 11 LEU F C 1
ATOM 12810 O O . LEU F 1 23 ? 6.039 -44.605 -32.941 1.00 21.51 11 LEU F O 1
ATOM 12815 N N . LYS F 1 24 ? 7.644 -44.262 -31.424 1.00 23.81 12 LYS F N 1
ATOM 12816 C CA . LYS F 1 24 ? 8.694 -44.694 -32.327 1.00 25.25 12 LYS F CA 1
ATOM 12817 C C . LYS F 1 24 ? 8.580 -46.103 -32.848 1.00 23.46 12 LYS F C 1
ATOM 12818 O O . LYS F 1 24 ? 9.071 -46.381 -33.938 1.00 24.60 12 LYS F O 1
ATOM 12824 N N . LYS F 1 25 ? 7.916 -46.968 -32.100 1.00 22.50 13 LYS F N 1
ATOM 12825 C CA . LYS F 1 25 ? 7.713 -48.326 -32.447 1.00 25.54 13 LYS F CA 1
ATOM 12826 C C . LYS F 1 25 ? 6.270 -48.648 -32.881 1.00 25.12 13 LYS F C 1
ATOM 12827 O O . LYS F 1 25 ? 5.958 -49.783 -33.060 1.00 26.68 13 LYS F O 1
ATOM 12829 N N . TYR F 1 26 ? 5.397 -47.650 -32.994 1.00 26.21 14 TYR F N 1
ATOM 12830 C CA . TYR F 1 26 ? 4.009 -47.858 -33.362 1.00 24.40 14 TYR F CA 1
ATOM 12831 C C . TYR F 1 26 ? 3.832 -48.227 -34.838 1.00 22.60 14 TYR F C 1
ATOM 12832 O O . TYR F 1 26 ? 4.012 -47.397 -35.738 1.00 22.75 14 TYR F O 1
ATOM 12841 N N . ARG F 1 27 ? 3.341 -49.437 -35.061 1.00 22.85 15 ARG F N 1
ATOM 12842 C CA . ARG F 1 27 ? 3.114 -49.941 -36.386 1.00 23.87 15 ARG F CA 1
ATOM 12843 C C . ARG F 1 27 ? 1.879 -50.753 -36.357 1.00 23.06 15 ARG F C 1
ATOM 12844 O O . ARG F 1 27 ? 1.928 -51.952 -36.378 1.00 24.64 15 ARG F O 1
ATOM 12852 N N . PRO F 1 28 ? 0.740 -50.079 -36.281 1.00 21.54 16 PRO F N 1
ATOM 12853 C CA . PRO F 1 28 ? -0.507 -50.774 -36.141 1.00 22.78 16 PRO F CA 1
ATOM 12854 C C . PRO F 1 28 ? -0.749 -51.587 -37.401 1.00 22.77 16 PRO F C 1
ATOM 12855 O O . PRO F 1 28 ? -0.277 -51.184 -38.502 1.00 21.04 16 PRO F O 1
ATOM 12859 N N . GLU F 1 29 ? -1.519 -52.666 -37.267 1.00 23.42 17 GLU F N 1
ATOM 12860 C CA . GLU F 1 29 ? -1.898 -53.469 -38.421 1.00 26.48 17 GLU F CA 1
ATOM 12861 C C . GLU F 1 29 ? -2.596 -52.612 -39.468 1.00 22.28 17 GLU F C 1
ATOM 12862 O O . GLU F 1 29 ? -3.544 -51.953 -39.154 1.00 23.71 17 GLU F O 1
ATOM 12868 N N . ARG F 1 30 ? -2.172 -52.677 -40.705 1.00 20.63 18 ARG F N 1
ATOM 12869 C CA . ARG F 1 30 ? -2.789 -51.848 -41.760 1.00 21.44 18 ARG F CA 1
ATOM 12870 C C . ARG F 1 30 ? -4.059 -52.490 -42.266 1.00 24.96 18 ARG F C 1
ATOM 12871 O O . ARG F 1 30 ? -4.208 -53.725 -42.200 1.00 23.37 18 ARG F O 1
ATOM 12879 N N . TYR F 1 31 ? -5.018 -51.662 -42.657 1.00 22.78 19 TYR F N 1
ATOM 12880 C CA . TYR F 1 31 ? -6.259 -52.141 -43.334 1.00 20.42 19 TYR F CA 1
ATOM 12881 C C . TYR F 1 31 ? -6.375 -51.482 -44.725 1.00 20.51 19 TYR F C 1
ATOM 12882 O O . TYR F 1 31 ? -6.389 -50.272 -44.844 1.00 17.56 19 TYR F O 1
ATOM 12891 N N . GLU F 1 32 ? -6.399 -52.295 -45.784 1.00 18.95 20 GLU F N 1
ATOM 12892 C CA . GLU F 1 32 ? -6.683 -51.835 -47.094 1.00 20.53 20 GLU F CA 1
ATOM 12893 C C . GLU F 1 32 ? -7.444 -52.986 -47.788 1.00 22.49 20 GLU F C 1
ATOM 12894 O O . GLU F 1 32 ? -7.376 -54.178 -47.352 1.00 19.63 20 GLU F O 1
ATOM 12900 N N . GLU F 1 33 ? -8.193 -52.601 -48.800 1.00 20.60 21 GLU F N 1
ATOM 12901 C CA . GLU F 1 33 ? -8.916 -53.594 -49.597 1.00 21.86 21 GLU F CA 1
ATOM 12902 C C . GLU F 1 33 ? -7.942 -54.207 -50.632 1.00 21.96 21 GLU F C 1
ATOM 12903 O O . GLU F 1 33 ? -6.931 -53.596 -51.021 1.00 18.59 21 GLU F O 1
ATOM 12909 N N . LYS F 1 34 ? -8.320 -55.393 -51.150 1.00 23.69 22 LYS F N 1
ATOM 12910 C CA . LYS F 1 34 ? -7.485 -56.143 -52.102 1.00 23.11 22 LYS F CA 1
ATOM 12911 C C . LYS F 1 34 ? -7.234 -55.386 -53.386 1.00 21.90 22 LYS F C 1
ATOM 12912 O O . LYS F 1 34 ? -6.232 -55.620 -54.038 1.00 22.35 22 LYS F O 1
ATOM 12914 N N . ASP F 1 35 ? -8.116 -54.444 -53.732 1.00 20.47 23 ASP F N 1
ATOM 12915 C CA . ASP F 1 35 ? -7.988 -53.722 -54.980 1.00 20.40 23 ASP F CA 1
ATOM 12916 C C . ASP F 1 35 ? -7.389 -52.311 -54.814 1.00 19.14 23 ASP F C 1
ATOM 12917 O O . ASP F 1 35 ? -7.662 -51.495 -55.629 1.00 17.72 23 ASP F O 1
ATOM 12922 N N . PHE F 1 36 ? -6.688 -52.017 -53.717 1.00 19.09 24 PHE F N 1
ATOM 12923 C CA . PHE F 1 36 ? -6.127 -50.638 -53.499 1.00 20.00 24 PHE F CA 1
ATOM 12924 C C . PHE F 1 36 ? -5.319 -50.122 -54.731 1.00 20.36 24 PHE F C 1
ATOM 12925 O O . PHE F 1 36 ? -5.605 -49.055 -55.299 1.00 19.95 24 PHE F O 1
ATOM 12933 N N . ASP F 1 37 ? -4.357 -50.924 -55.186 1.00 21.84 25 ASP F N 1
ATOM 12934 C CA . ASP F 1 37 ? -3.520 -50.555 -56.331 1.00 22.84 25 ASP F CA 1
ATOM 12935 C C . ASP F 1 37 ? -4.291 -50.430 -57.604 1.00 20.68 25 ASP F C 1
ATOM 12936 O O . ASP F 1 37 ? -4.136 -49.446 -58.335 1.00 21.22 25 ASP F O 1
ATOM 12941 N N . GLU F 1 38 ? -5.201 -51.371 -57.855 1.00 22.54 26 GLU F N 1
ATOM 12942 C CA . GLU F 1 38 ? -6.031 -51.325 -59.053 1.00 23.65 26 GLU F CA 1
ATOM 12943 C C . GLU F 1 38 ? -6.867 -50.074 -59.092 1.00 21.44 26 GLU F C 1
ATOM 12944 O O . GLU F 1 38 ? -7.048 -49.467 -60.151 1.00 20.34 26 GLU F O 1
ATOM 12950 N N . PHE F 1 39 ? -7.414 -49.682 -57.924 1.00 18.28 27 PHE F N 1
ATOM 12951 C CA . PHE F 1 39 ? -8.260 -48.521 -57.866 1.00 18.41 27 PHE F CA 1
ATOM 12952 C C . PHE F 1 39 ? -7.446 -47.291 -58.318 1.00 16.87 27 PHE F C 1
ATOM 12953 O O . PHE F 1 39 ? -7.893 -46.524 -59.116 1.00 17.79 27 PHE F O 1
ATOM 12961 N N . TRP F 1 40 ? -6.220 -47.161 -57.798 1.00 15.87 28 TRP F N 1
ATOM 12962 C CA . TRP F 1 40 ? -5.397 -46.015 -58.162 1.00 16.89 28 TRP F CA 1
ATOM 12963 C C . TRP F 1 40 ? -4.838 -46.086 -59.578 1.00 16.45 28 TRP F C 1
ATOM 12964 O O . TRP F 1 40 ? -4.772 -45.089 -60.245 1.00 18.66 28 TRP F O 1
ATOM 12975 N N . GLU F 1 41 ? -4.465 -47.256 -60.035 1.00 19.81 29 GLU F N 1
ATOM 12976 C CA . GLU F 1 41 ? -4.093 -47.424 -61.459 1.00 22.54 29 GLU F CA 1
ATOM 12977 C C . GLU F 1 41 ? -5.202 -47.017 -62.406 1.00 21.47 29 GLU F C 1
ATOM 12978 O O . GLU F 1 41 ? -4.966 -46.272 -63.375 1.00 20.25 29 GLU F O 1
ATOM 12984 N N . GLU F 1 42 ? -6.426 -47.480 -62.132 1.00 22.02 30 GLU F N 1
ATOM 12985 C CA . GLU F 1 42 ? -7.601 -47.145 -62.968 1.00 20.38 30 GLU F CA 1
ATOM 12986 C C . GLU F 1 42 ? -7.878 -45.706 -62.885 1.00 21.34 30 GLU F C 1
ATOM 12987 O O . GLU F 1 42 ? -8.216 -45.094 -63.878 1.00 19.42 30 GLU F O 1
ATOM 12989 N N . THR F 1 43 ? -7.793 -45.133 -61.666 1.00 18.12 31 THR F N 1
ATOM 12990 C CA . THR F 1 43 ? -8.032 -43.713 -61.541 1.00 17.40 31 THR F CA 1
ATOM 12991 C C . THR F 1 43 ? -7.099 -42.861 -62.381 1.00 16.00 31 THR F C 1
ATOM 12992 O O . THR F 1 43 ? -7.553 -42.000 -63.152 1.00 19.20 31 THR F O 1
ATOM 12996 N N . LEU F 1 44 ? -5.822 -43.122 -62.246 1.00 17.75 32 LEU F N 1
ATOM 12997 C CA . LEU F 1 44 ? -4.779 -42.329 -62.972 1.00 18.97 32 LEU F CA 1
ATOM 12998 C C . LEU F 1 44 ? -4.829 -42.567 -64.472 1.00 21.83 32 LEU F C 1
ATOM 12999 O O . LEU F 1 44 ? -4.742 -41.606 -65.248 1.00 22.03 32 LEU F O 1
ATOM 13004 N N . ALA F 1 45 ? -5.101 -43.819 -64.876 1.00 22.18 33 ALA F N 1
ATOM 13005 C CA . ALA F 1 45 ? -5.274 -44.103 -66.317 1.00 22.82 33 ALA F CA 1
ATOM 13006 C C . ALA F 1 45 ? -6.381 -43.352 -66.912 1.00 22.93 33 ALA F C 1
ATOM 13007 O O . ALA F 1 45 ? -6.199 -42.790 -68.025 1.00 21.31 33 ALA F O 1
ATOM 13009 N N . GLU F 1 46 ? -7.509 -43.256 -66.224 1.00 21.47 34 GLU F N 1
ATOM 13010 C CA . GLU F 1 46 ? -8.662 -42.588 -66.799 1.00 24.61 34 GLU F CA 1
ATOM 13011 C C . GLU F 1 46 ? -8.390 -41.096 -66.944 1.00 24.32 34 GLU F C 1
ATOM 13012 O O . GLU F 1 46 ? -8.839 -40.495 -67.881 1.00 22.81 34 GLU F O 1
ATOM 13018 N N . SER F 1 47 ? -7.725 -40.492 -65.949 1.00 21.52 35 SER F N 1
ATOM 13019 C CA . SER F 1 47 ? -7.453 -39.094 -66.001 1.00 20.36 35 SER F CA 1
ATOM 13020 C C . SER F 1 47 ? -6.300 -38.817 -67.029 1.00 20.81 35 SER F C 1
ATOM 13021 O O . SER F 1 47 ? -6.306 -37.784 -67.595 1.00 20.68 35 SER F O 1
ATOM 13024 N N . GLU F 1 48 ? -5.381 -39.743 -67.245 1.00 21.04 36 GLU F N 1
ATOM 13025 C CA . GLU F 1 48 ? -4.342 -39.580 -68.275 1.00 24.22 36 GLU F CA 1
ATOM 13026 C C . GLU F 1 48 ? -4.908 -39.539 -69.703 1.00 25.04 36 GLU F C 1
ATOM 13027 O O . GLU F 1 48 ? -4.230 -39.049 -70.604 1.00 24.20 36 GLU F O 1
ATOM 13033 N N . LYS F 1 49 ? -6.141 -39.996 -69.918 1.00 26.84 37 LYS F N 1
ATOM 13034 C CA . LYS F 1 49 ? -6.768 -39.951 -71.237 1.00 26.93 37 LYS F CA 1
ATOM 13035 C C . LYS F 1 49 ? -7.016 -38.479 -71.673 1.00 28.04 37 LYS F C 1
ATOM 13036 O O . LYS F 1 49 ? -7.153 -38.176 -72.858 1.00 25.08 37 LYS F O 1
ATOM 13038 N N . PHE F 1 50 ? -7.040 -37.540 -70.720 1.00 24.38 38 PHE F N 1
ATOM 13039 C CA . PHE F 1 50 ? -7.220 -36.130 -71.030 1.00 23.85 38 PHE F CA 1
ATOM 13040 C C . PHE F 1 50 ? -5.826 -35.439 -71.123 1.00 25.03 38 PHE F C 1
ATOM 13041 O O . PHE F 1 50 ? -4.952 -35.634 -70.257 1.00 28.39 38 PHE F O 1
ATOM 13049 N N . PRO F 1 51 ? -5.596 -34.640 -72.182 1.00 23.97 39 PRO F N 1
ATOM 13050 C CA . PRO F 1 51 ? -4.251 -34.051 -72.250 1.00 23.29 39 PRO F CA 1
ATOM 13051 C C . PRO F 1 51 ? -3.986 -33.136 -71.047 1.00 19.74 39 PRO F C 1
ATOM 13052 O O . PRO F 1 51 ? -4.876 -32.376 -70.702 1.00 20.63 39 PRO F O 1
ATOM 13056 N N . LEU F 1 52 ? -2.784 -33.223 -70.488 1.00 18.00 40 LEU F N 1
ATOM 13057 C CA . LEU F 1 52 ? -2.317 -32.307 -69.374 1.00 18.58 40 LEU F CA 1
ATOM 13058 C C . LEU F 1 52 ? -2.521 -30.867 -69.711 1.00 19.83 40 LEU F C 1
ATOM 13059 O O . LEU F 1 52 ? -3.031 -30.114 -68.867 1.00 18.42 40 LEU F O 1
ATOM 13064 N N . ASP F 1 53 ? -2.147 -30.486 -70.962 1.00 19.29 41 ASP F N 1
ATOM 13065 C CA . ASP F 1 53 ? -2.282 -29.129 -71.460 1.00 20.30 41 ASP F CA 1
ATOM 13066 C C . ASP F 1 53 ? -1.869 -28.086 -70.385 1.00 19.18 41 ASP F C 1
ATOM 13067 O O . ASP F 1 53 ? -2.655 -27.204 -70.032 1.00 19.66 41 ASP F O 1
ATOM 13072 N N . PRO F 1 54 ? -0.632 -28.166 -69.920 1.00 18.67 42 PRO F N 1
ATOM 13073 C CA . PRO F 1 54 ? -0.154 -27.170 -68.931 1.00 19.14 42 PRO F CA 1
ATOM 13074 C C . PRO F 1 54 ? 0.054 -25.833 -69.607 1.00 21.42 42 PRO F C 1
ATOM 13075 O O . PRO F 1 54 ? 0.711 -25.796 -70.676 1.00 21.24 42 PRO F O 1
ATOM 13079 N N . VAL F 1 55 ? -0.534 -24.785 -69.055 1.00 19.54 43 VAL F N 1
ATOM 13080 C CA . VAL F 1 55 ? -0.506 -23.438 -69.618 1.00 21.49 43 VAL F CA 1
ATOM 13081 C C . VAL F 1 55 ? 0.023 -22.467 -68.539 1.00 23.01 43 VAL F C 1
ATOM 13082 O O . VAL F 1 55 ? -0.494 -22.418 -67.401 1.00 23.32 43 VAL F O 1
ATOM 13086 N N . PHE F 1 56 ? 1.046 -21.700 -68.929 1.00 19.99 44 PHE F N 1
ATOM 13087 C CA . PHE F 1 56 ? 1.641 -20.689 -68.086 1.00 18.84 44 PHE F CA 1
ATOM 13088 C C . PHE F 1 56 ? 1.422 -19.358 -68.719 1.00 20.39 44 PHE F C 1
ATOM 13089 O O . PHE F 1 56 ? 1.582 -19.227 -69.947 1.00 20.52 44 PHE F O 1
ATOM 13097 N N . GLU F 1 57 ? 1.010 -18.398 -67.926 1.00 17.40 45 GLU F N 1
ATOM 13098 C CA . GLU F 1 57 ? 0.829 -17.023 -68.327 1.00 19.43 45 GLU F CA 1
ATOM 13099 C C . GLU F 1 57 ? 1.539 -16.062 -67.331 1.00 23.76 45 GLU F C 1
ATOM 13100 O O . GLU F 1 57 ? 1.221 -16.040 -66.144 1.00 22.53 45 GLU F O 1
ATOM 13106 N N . ARG F 1 58 ? 2.522 -15.289 -67.813 1.00 22.75 46 ARG F N 1
ATOM 13107 C CA . ARG F 1 58 ? 3.356 -14.446 -66.933 1.00 26.04 46 ARG F CA 1
ATOM 13108 C C . ARG F 1 58 ? 2.361 -13.359 -66.386 1.00 27.98 46 ARG F C 1
ATOM 13109 O O . ARG F 1 58 ? 1.482 -12.858 -67.105 1.00 32.06 46 ARG F O 1
ATOM 13117 N N . MET F 1 59 ? 2.386 -13.132 -65.071 1.00 27.26 47 MET F N 1
ATOM 13118 C CA . MET F 1 59 ? 1.496 -12.185 -64.410 1.00 27.95 47 MET F CA 1
ATOM 13119 C C . MET F 1 59 ? 2.175 -10.825 -64.388 1.00 29.82 47 MET F C 1
ATOM 13120 O O . MET F 1 59 ? 3.381 -10.727 -64.161 1.00 29.74 47 MET F O 1
ATOM 13125 N N . GLU F 1 60 ? 1.386 -9.780 -64.585 1.00 32.77 48 GLU F N 1
ATOM 13126 C CA . GLU F 1 60 ? 1.757 -8.414 -64.196 1.00 35.88 48 GLU F CA 1
ATOM 13127 C C . GLU F 1 60 ? 1.752 -8.457 -62.687 1.00 34.52 48 GLU F C 1
ATOM 13128 O O . GLU F 1 60 ? 0.766 -8.842 -62.049 1.00 34.23 48 GLU F O 1
ATOM 13130 N N . SER F 1 61 ? 2.896 -8.150 -62.104 1.00 33.03 49 SER F N 1
ATOM 13131 C CA . SER F 1 61 ? 2.990 -8.261 -60.657 1.00 31.60 49 SER F CA 1
ATOM 13132 C C . SER F 1 61 ? 3.891 -7.178 -60.143 1.00 31.85 49 SER F C 1
ATOM 13133 O O . SER F 1 61 ? 4.903 -6.818 -60.797 1.00 27.69 49 SER F O 1
ATOM 13136 N N . HIS F 1 62 ? 3.644 -6.793 -58.908 1.00 27.93 50 HIS F N 1
ATOM 13137 C CA . HIS F 1 62 ? 4.593 -5.905 -58.242 1.00 29.21 50 HIS F CA 1
ATOM 13138 C C . HIS F 1 62 ? 5.836 -6.629 -57.690 1.00 24.30 50 HIS F C 1
ATOM 13139 O O . HIS F 1 62 ? 6.790 -5.939 -57.254 1.00 25.90 50 HIS F O 1
ATOM 13146 N N . LEU F 1 63 ? 5.860 -7.963 -57.677 1.00 22.04 51 LEU F N 1
ATOM 13147 C CA . LEU F 1 63 ? 7.056 -8.680 -57.257 1.00 21.72 51 LEU F CA 1
ATOM 13148 C C . LEU F 1 63 ? 8.242 -8.338 -58.093 1.00 22.92 51 LEU F C 1
ATOM 13149 O O . LEU F 1 63 ? 8.137 -8.212 -59.298 1.00 22.39 51 LEU F O 1
ATOM 13154 N N . LYS F 1 64 ? 9.394 -8.161 -57.450 1.00 23.14 52 LYS F N 1
ATOM 13155 C CA . LYS F 1 64 ? 10.597 -7.748 -58.134 1.00 23.14 52 LYS F CA 1
ATOM 13156 C C . LYS F 1 64 ? 11.691 -8.765 -58.139 1.00 22.18 52 LYS F C 1
ATOM 13157 O O . LYS F 1 64 ? 12.451 -8.794 -59.108 1.00 22.07 52 LYS F O 1
ATOM 13163 N N . THR F 1 65 ? 11.809 -9.600 -57.120 1.00 19.79 53 THR F N 1
ATOM 13164 C CA . THR F 1 65 ? 12.791 -10.683 -57.068 1.00 18.09 53 THR F CA 1
ATOM 13165 C C . THR F 1 65 ? 12.327 -12.037 -57.677 1.00 20.24 53 THR F C 1
ATOM 13166 O O . THR F 1 65 ? 13.095 -13.026 -57.746 1.00 19.28 53 THR F O 1
ATOM 13170 N N . VAL F 1 66 ? 11.072 -12.076 -58.096 1.00 18.81 54 VAL F N 1
ATOM 13171 C CA . VAL F 1 66 ? 10.477 -13.323 -58.573 1.00 20.31 54 VAL F CA 1
ATOM 13172 C C . VAL F 1 66 ? 9.612 -13.046 -59.790 1.00 22.36 54 VAL F C 1
ATOM 13173 O O . VAL F 1 66 ? 8.957 -12.006 -59.832 1.00 23.15 54 VAL F O 1
ATOM 13177 N N . GLU F 1 67 ? 9.541 -14.004 -60.744 1.00 23.63 55 GLU F N 1
ATOM 13178 C CA . GLU F 1 67 ? 8.583 -13.904 -61.849 1.00 22.55 55 GLU F CA 1
ATOM 13179 C C . GLU F 1 67 ? 7.403 -14.814 -61.448 1.00 19.31 55 GLU F C 1
ATOM 13180 O O . GLU F 1 67 ? 7.602 -15.938 -61.058 1.00 19.15 55 GLU F O 1
ATOM 13186 N N . ALA F 1 68 ? 6.197 -14.312 -61.580 1.00 19.65 56 ALA F N 1
ATOM 13187 C CA . ALA F 1 68 ? 5.047 -15.103 -61.232 1.00 19.60 56 ALA F CA 1
ATOM 13188 C C . ALA F 1 68 ? 4.227 -15.403 -62.471 1.00 19.37 56 ALA F C 1
ATOM 13189 O O . ALA F 1 68 ? 4.055 -14.545 -63.348 1.00 21.77 56 ALA F O 1
ATOM 13191 N N . TYR F 1 69 ? 3.783 -16.647 -62.547 1.00 19.37 57 TYR F N 1
ATOM 13192 C CA . TYR F 1 69 ? 2.980 -17.107 -63.644 1.00 18.44 57 TYR F CA 1
ATOM 13193 C C . TYR F 1 69 ? 1.701 -17.713 -63.108 1.00 19.42 57 TYR F C 1
ATOM 13194 O O . TYR F 1 69 ? 1.764 -18.499 -62.172 1.00 18.85 57 TYR F O 1
ATOM 13203 N N . ASP F 1 70 ? 0.611 -17.427 -63.797 1.00 17.60 58 ASP F N 1
ATOM 13204 C CA . ASP F 1 70 ? -0.628 -18.087 -63.652 1.00 18.69 58 ASP F CA 1
ATOM 13205 C C . ASP F 1 70 ? -0.507 -19.446 -64.337 1.00 20.48 58 ASP F C 1
ATOM 13206 O O . ASP F 1 70 ? -0.007 -19.526 -65.438 1.00 21.92 58 ASP F O 1
ATOM 13211 N N . VAL F 1 71 ? -0.986 -20.496 -63.666 1.00 18.45 59 VAL F N 1
ATOM 13212 C CA . VAL F 1 71 ? -0.895 -21.855 -64.189 1.00 19.04 59 VAL F CA 1
ATOM 13213 C C . VAL F 1 71 ? -2.293 -22.425 -64.291 1.00 18.94 59 VAL F C 1
ATOM 13214 O O . VAL F 1 71 ? -3.150 -22.182 -63.406 1.00 16.93 59 VAL F O 1
ATOM 13218 N N . THR F 1 72 ? -2.486 -23.182 -65.368 1.00 19.07 60 THR F N 1
ATOM 13219 C CA . THR F 1 72 ? -3.688 -23.982 -65.556 1.00 18.20 60 THR F CA 1
ATOM 13220 C C . THR F 1 72 ? -3.255 -25.370 -66.074 1.00 19.43 60 THR F C 1
ATOM 13221 O O . THR F 1 72 ? -2.334 -25.479 -66.930 1.00 22.65 60 THR F O 1
ATOM 13225 N N . PHE F 1 73 ? -3.807 -26.465 -65.540 1.00 17.13 61 PHE F N 1
ATOM 13226 C CA . PHE F 1 73 ? -3.390 -27.789 -65.994 1.00 16.23 61 PHE F CA 1
ATOM 13227 C C . PHE F 1 73 ? -4.550 -28.765 -65.741 1.00 17.40 61 PHE F C 1
ATOM 13228 O O . PHE F 1 73 ? -5.455 -28.449 -64.954 1.00 15.89 61 PHE F O 1
ATOM 13236 N N . SER F 1 74 ? -4.542 -29.880 -66.471 1.00 16.38 62 SER F N 1
ATOM 13237 C CA . SER F 1 74 ? -5.638 -30.881 -66.354 1.00 17.52 62 SER F CA 1
ATOM 13238 C C . SER F 1 74 ? -5.351 -31.875 -65.222 1.00 15.74 62 SER F C 1
ATOM 13239 O O . SER F 1 74 ? -4.350 -32.608 -65.193 1.00 16.14 62 SER F O 1
ATOM 13242 N N . GLY F 1 75 ? -6.267 -31.857 -64.263 1.00 16.68 63 GLY F N 1
ATOM 13243 C CA . GLY F 1 75 ? -6.222 -32.768 -63.104 1.00 18.14 63 GLY F CA 1
ATOM 13244 C C . GLY F 1 75 ? -7.154 -33.955 -63.268 1.00 19.77 63 GLY F C 1
ATOM 13245 O O . GLY F 1 75 ? -7.088 -34.695 -64.275 1.00 22.51 63 GLY F O 1
ATOM 13246 N N . TYR F 1 76 ? -8.010 -34.181 -62.271 1.00 17.09 64 TYR F N 1
ATOM 13247 C CA . TYR F 1 76 ? -8.936 -35.314 -62.319 1.00 18.57 64 TYR F CA 1
ATOM 13248 C C . TYR F 1 76 ? -9.877 -35.151 -63.492 1.00 17.32 64 TYR F C 1
ATOM 13249 O O . TYR F 1 76 ? -10.515 -34.128 -63.644 1.00 18.41 64 TYR F O 1
ATOM 13258 N N . ARG F 1 77 ? -9.957 -36.180 -64.336 1.00 21.24 65 ARG F N 1
ATOM 13259 C CA . ARG F 1 77 ? -10.857 -36.170 -65.504 1.00 19.97 65 ARG F CA 1
ATOM 13260 C C . ARG F 1 77 ? -10.847 -34.931 -66.401 1.00 18.77 65 ARG F C 1
ATOM 13261 O O . ARG F 1 77 ? -11.892 -34.498 -66.851 1.00 17.93 65 ARG F O 1
ATOM 13269 N N . GLY F 1 78 ? -9.657 -34.369 -66.671 1.00 20.00 66 GLY F N 1
ATOM 13270 C CA . GLY F 1 78 ? -9.534 -33.201 -67.540 1.00 21.05 66 GLY F CA 1
ATOM 13271 C C . GLY F 1 78 ? -9.939 -31.893 -66.923 1.00 21.07 66 GLY F C 1
ATOM 13272 O O . GLY F 1 78 ? -9.963 -30.870 -67.589 1.00 21.89 66 GLY F O 1
ATOM 13273 N N . GLN F 1 79 ? -10.278 -31.908 -65.630 1.00 17.91 67 GLN F N 1
ATOM 13274 C CA . GLN F 1 79 ? -10.802 -30.708 -65.007 1.00 17.09 67 GLN F CA 1
ATOM 13275 C C . GLN F 1 79 ? -9.656 -29.720 -64.796 1.00 17.05 67 GLN F C 1
ATOM 13276 O O . GLN F 1 79 ? -8.565 -30.122 -64.415 1.00 16.36 67 GLN F O 1
ATOM 13282 N N . ARG F 1 80 ? -9.895 -28.442 -65.116 1.00 16.94 68 ARG F N 1
ATOM 13283 C CA . ARG F 1 80 ? -8.772 -27.485 -65.197 1.00 17.66 68 ARG F CA 1
ATOM 13284 C C . ARG F 1 80 ? -8.502 -26.879 -63.815 1.00 16.92 68 ARG F C 1
ATOM 13285 O O . ARG F 1 80 ? -9.346 -26.229 -63.272 1.00 17.11 68 ARG F O 1
ATOM 13293 N N . ILE F 1 81 ? -7.334 -27.125 -63.303 1.00 17.61 69 ILE F N 1
ATOM 13294 C CA . ILE F 1 81 ? -6.919 -26.723 -61.938 1.00 17.46 69 ILE F CA 1
ATOM 13295 C C . ILE F 1 81 ? -6.004 -25.500 -62.071 1.00 16.31 69 ILE F C 1
ATOM 13296 O O . ILE F 1 81 ? -5.151 -25.460 -62.965 1.00 17.17 69 ILE F O 1
ATOM 13301 N N . LYS F 1 82 ? -6.193 -24.530 -61.197 1.00 16.60 70 LYS F N 1
ATOM 13302 C CA . LYS F 1 82 ? -5.334 -23.348 -61.116 1.00 17.07 70 LYS F CA 1
ATOM 13303 C C . LYS F 1 82 ? -4.133 -23.622 -60.237 1.00 18.28 70 LYS F C 1
ATOM 13304 O O . LYS F 1 82 ? -4.169 -24.531 -59.422 1.00 17.87 70 LYS F O 1
ATOM 13310 N N . GLY F 1 83 ? -3.065 -22.831 -60.444 1.00 16.70 71 GLY F N 1
ATOM 13311 C CA . GLY F 1 83 ? -1.894 -22.825 -59.656 1.00 17.47 71 GLY F CA 1
ATOM 13312 C C . GLY F 1 83 ? -1.124 -21.520 -59.826 1.00 17.22 71 GLY F C 1
ATOM 13313 O O . GLY F 1 83 ? -1.468 -20.661 -60.676 1.00 16.77 71 GLY F O 1
ATOM 13314 N N . TRP F 1 84 ? -0.067 -21.385 -59.050 1.00 16.40 72 TRP F N 1
ATOM 13315 C CA . TRP F 1 84 ? 0.931 -20.323 -59.311 1.00 16.62 72 TRP F CA 1
ATOM 13316 C C . TRP F 1 84 ? 2.274 -20.964 -59.548 1.00 17.30 72 TRP F C 1
ATOM 13317 O O . TRP F 1 84 ? 2.559 -21.977 -58.971 1.00 16.70 72 TRP F O 1
ATOM 13328 N N . LEU F 1 85 ? 3.082 -20.370 -60.437 1.00 17.69 73 LEU F N 1
ATOM 13329 C CA . LEU F 1 85 ? 4.427 -20.790 -60.587 1.00 19.79 73 LEU F CA 1
ATOM 13330 C C . LEU F 1 85 ? 5.313 -19.563 -60.282 1.00 20.25 73 LEU F C 1
ATOM 13331 O O . LEU F 1 85 ? 5.165 -18.508 -60.904 1.00 23.09 73 LEU F O 1
ATOM 13336 N N . LEU F 1 86 ? 6.172 -19.699 -59.299 1.00 20.01 74 LEU F N 1
ATOM 13337 C CA . LEU F 1 86 ? 7.057 -18.613 -58.854 1.00 21.51 74 LEU F CA 1
ATOM 13338 C C . LEU F 1 86 ? 8.492 -18.982 -59.151 1.00 20.02 74 LEU F C 1
ATOM 13339 O O . LEU F 1 86 ? 9.006 -19.991 -58.657 1.00 21.37 74 LEU F O 1
ATOM 13344 N N . VAL F 1 87 ? 9.153 -18.140 -59.964 1.00 19.62 75 VAL F N 1
ATOM 13345 C CA . VAL F 1 87 ? 10.492 -18.418 -60.408 1.00 18.85 75 VAL F CA 1
ATOM 13346 C C . VAL F 1 87 ? 11.428 -17.283 -59.911 1.00 18.67 75 VAL F C 1
ATOM 13347 O O . VAL F 1 87 ? 11.194 -16.110 -60.268 1.00 18.54 75 VAL F O 1
ATOM 13351 N N . PRO F 1 88 ? 12.427 -17.618 -59.076 1.00 18.54 76 PRO F N 1
ATOM 13352 C CA . PRO F 1 88 ? 13.278 -16.578 -58.581 1.00 22.09 76 PRO F CA 1
ATOM 13353 C C . PRO F 1 88 ? 14.190 -16.119 -59.734 1.00 25.08 76 PRO F C 1
ATOM 13354 O O . PRO F 1 88 ? 14.506 -16.936 -60.602 1.00 26.57 76 PRO F O 1
ATOM 13358 N N . LYS F 1 89 ? 14.489 -14.827 -59.769 1.00 26.98 77 LYS F N 1
ATOM 13359 C CA . LYS F 1 89 ? 15.293 -14.218 -60.850 1.00 28.18 77 LYS F CA 1
ATOM 13360 C C . LYS F 1 89 ? 16.734 -14.461 -60.514 1.00 26.05 77 LYS F C 1
ATOM 13361 O O . LYS F 1 89 ? 17.325 -13.661 -59.814 1.00 29.89 77 LYS F O 1
ATOM 13367 N N . LEU F 1 90 ? 17.255 -15.609 -60.902 1.00 28.10 78 LEU F N 1
ATOM 13368 C CA . LEU F 1 90 ? 18.662 -15.999 -60.622 1.00 30.32 78 LEU F CA 1
ATOM 13369 C C . LEU F 1 90 ? 19.500 -16.458 -61.842 1.00 37.71 78 LEU F C 1
ATOM 13370 O O . LEU F 1 90 ? 18.967 -16.948 -62.826 1.00 42.53 78 LEU F O 1
ATOM 13375 N N . GLU F 1 91 ? 20.808 -16.425 -61.658 1.00 44.14 79 GLU F N 1
ATOM 13376 C CA . GLU F 1 91 ? 21.822 -16.853 -62.651 1.00 52.74 79 GLU F CA 1
ATOM 13377 C C . GLU F 1 91 ? 21.793 -18.334 -63.110 1.00 56.73 79 GLU F C 1
ATOM 13378 O O . GLU F 1 91 ? 22.162 -18.606 -64.270 1.00 52.98 79 GLU F O 1
ATOM 13380 N N . GLU F 1 92 ? 21.418 -19.292 -62.240 1.00 53.85 80 GLU F N 1
ATOM 13381 C CA . GLU F 1 92 ? 21.458 -20.723 -62.650 1.00 50.74 80 GLU F CA 1
ATOM 13382 C C . GLU F 1 92 ? 20.389 -21.003 -63.735 1.00 49.85 80 GLU F C 1
ATOM 13383 O O . GLU F 1 92 ? 19.323 -20.374 -63.769 1.00 49.53 80 GLU F O 1
ATOM 13385 N N . GLU F 1 93 ? 20.732 -21.883 -64.675 1.00 45.27 81 GLU F N 1
ATOM 13386 C CA . GLU F 1 93 ? 19.858 -22.155 -65.798 1.00 44.58 81 GLU F CA 1
ATOM 13387 C C . GLU F 1 93 ? 18.702 -23.011 -65.222 1.00 42.44 81 GLU F C 1
ATOM 13388 O O . GLU F 1 93 ? 17.612 -22.503 -64.997 1.00 46.26 81 GLU F O 1
ATOM 13390 N N . LYS F 1 94 ? 18.962 -24.266 -64.904 1.00 32.81 82 LYS F N 1
ATOM 13391 C CA . LYS F 1 94 ? 17.944 -25.155 -64.401 1.00 29.82 82 LYS F CA 1
ATOM 13392 C C . LYS F 1 94 ? 17.846 -24.887 -62.855 1.00 31.93 82 LYS F C 1
ATOM 13393 O O . LYS F 1 94 ? 18.874 -24.641 -62.193 1.00 32.76 82 LYS F O 1
ATOM 13395 N N . LEU F 1 95 ? 16.620 -24.838 -62.307 1.00 25.07 83 LEU F N 1
ATOM 13396 C CA . LEU F 1 95 ? 16.458 -24.695 -60.848 1.00 22.72 83 LEU F CA 1
ATOM 13397 C C . LEU F 1 95 ? 15.730 -25.875 -60.242 1.00 22.37 83 LEU F C 1
ATOM 13398 O O . LEU F 1 95 ? 14.925 -26.560 -60.916 1.00 20.82 83 LEU F O 1
ATOM 13403 N N . PRO F 1 96 ? 16.003 -26.164 -58.974 1.00 22.12 84 PRO F N 1
ATOM 13404 C CA . PRO F 1 96 ? 15.165 -27.149 -58.275 1.00 20.59 84 PRO F CA 1
ATOM 13405 C C . PRO F 1 96 ? 13.744 -26.583 -58.051 1.00 18.41 84 PRO F C 1
ATOM 13406 O O . PRO F 1 96 ? 13.546 -25.382 -58.199 1.00 17.43 84 PRO F O 1
ATOM 13410 N N . CYS F 1 97 ? 12.774 -27.475 -57.797 1.00 20.18 85 CYS F N 1
ATOM 13411 C CA . CYS F 1 97 ? 11.372 -27.086 -57.783 1.00 18.87 85 CYS F CA 1
ATOM 13412 C C . CYS F 1 97 ? 10.700 -27.692 -56.556 1.00 19.79 85 CYS F C 1
ATOM 13413 O O . CYS F 1 97 ? 10.868 -28.873 -56.318 1.00 18.87 85 CYS F O 1
ATOM 13416 N N . VAL F 1 98 ? 9.877 -26.887 -55.859 1.00 16.57 86 VAL F N 1
ATOM 13417 C CA . VAL F 1 98 ? 8.976 -27.438 -54.841 1.00 15.32 86 VAL F CA 1
ATOM 13418 C C . VAL F 1 98 ? 7.536 -27.278 -55.340 1.00 14.13 86 VAL F C 1
ATOM 13419 O O . VAL F 1 98 ? 7.101 -26.139 -55.664 1.00 15.79 86 VAL F O 1
ATOM 13423 N N . VAL F 1 99 ? 6.845 -28.420 -55.374 1.00 16.99 87 VAL F N 1
ATOM 13424 C CA . VAL F 1 99 ? 5.412 -28.504 -55.634 1.00 16.44 87 VAL F CA 1
ATOM 13425 C C . VAL F 1 99 ? 4.744 -28.479 -54.266 1.00 14.58 87 VAL F C 1
ATOM 13426 O O . VAL F 1 99 ? 4.928 -29.408 -53.477 1.00 16.95 87 VAL F O 1
ATOM 13430 N N . GLN F 1 100 ? 3.942 -27.436 -54.048 1.00 15.78 88 GLN F N 1
ATOM 13431 C CA . GLN F 1 100 ? 3.366 -27.115 -52.749 1.00 16.34 88 GLN F CA 1
ATOM 13432 C C . GLN F 1 100 ? 1.845 -27.382 -52.741 1.00 15.60 88 GLN F C 1
ATOM 13433 O O . GLN F 1 100 ? 1.092 -26.798 -53.595 1.00 15.06 88 GLN F O 1
ATOM 13439 N N . TYR F 1 101 ? 1.429 -28.222 -51.783 1.00 15.17 89 TYR F N 1
ATOM 13440 C CA . TYR F 1 101 ? -0.002 -28.536 -51.524 1.00 16.04 89 TYR F CA 1
ATOM 13441 C C . TYR F 1 101 ? -0.428 -27.750 -50.266 1.00 17.21 89 TYR F C 1
ATOM 13442 O O . TYR F 1 101 ? 0.423 -27.406 -49.426 1.00 17.49 89 TYR F O 1
ATOM 13451 N N . ILE F 1 102 ? -1.712 -27.373 -50.232 1.00 17.01 90 ILE F N 1
ATOM 13452 C CA . ILE F 1 102 ? -2.251 -26.355 -49.367 1.00 16.65 90 ILE F CA 1
ATOM 13453 C C . ILE F 1 102 ? -3.082 -27.029 -48.269 1.00 17.10 90 ILE F C 1
ATOM 13454 O O . ILE F 1 102 ? -3.831 -27.952 -48.533 1.00 13.75 90 ILE F O 1
ATOM 13459 N N . GLY F 1 103 ? -2.985 -26.508 -47.063 1.00 16.59 91 GLY F N 1
ATOM 13460 C CA . GLY F 1 103 ? -3.839 -26.979 -45.952 1.00 15.23 91 GLY F CA 1
ATOM 13461 C C . GLY F 1 103 ? -5.357 -26.729 -46.140 1.00 15.11 91 GLY F C 1
ATOM 13462 O O . GLY F 1 103 ? -5.829 -25.973 -46.987 1.00 13.92 91 GLY F O 1
ATOM 13463 N N . TYR F 1 104 ? -6.100 -27.362 -45.243 1.00 15.36 92 TYR F N 1
ATOM 13464 C CA . TYR F 1 104 ? -7.571 -27.378 -45.251 1.00 15.02 92 TYR F CA 1
ATOM 13465 C C . TYR F 1 104 ? -8.155 -26.019 -45.216 1.00 13.70 92 TYR F C 1
ATOM 13466 O O . TYR F 1 104 ? -7.712 -25.178 -44.443 1.00 14.49 92 TYR F O 1
ATOM 13475 N N . ASN F 1 105 ? -9.132 -25.797 -46.092 1.00 14.72 93 ASN F N 1
ATOM 13476 C CA . ASN F 1 105 ? -9.884 -24.544 -46.250 1.00 15.48 93 ASN F CA 1
ATOM 13477 C C . ASN F 1 105 ? -9.001 -23.373 -46.817 1.00 17.07 93 ASN F C 1
ATOM 13478 O O . ASN F 1 105 ? -9.398 -22.165 -46.802 1.00 19.29 93 ASN F O 1
ATOM 13483 N N . GLY F 1 106 ? -7.833 -23.751 -47.310 1.00 15.58 94 GLY F N 1
ATOM 13484 C CA . GLY F 1 106 ? -6.994 -22.817 -48.048 1.00 16.03 94 GLY F CA 1
ATOM 13485 C C . GLY F 1 106 ? -7.126 -22.974 -49.556 1.00 15.66 94 GLY F C 1
ATOM 13486 O O . GLY F 1 106 ? -7.833 -23.837 -50.095 1.00 15.05 94 GLY F O 1
ATOM 13487 N N . GLY F 1 107 ? -6.446 -22.073 -50.231 1.00 15.19 95 GLY F N 1
ATOM 13488 C CA . GLY F 1 107 ? -6.411 -22.092 -51.716 1.00 17.25 95 GLY F CA 1
ATOM 13489 C C . GLY F 1 107 ? -5.171 -21.292 -52.130 1.00 15.93 95 GLY F C 1
ATOM 13490 O O . GLY F 1 107 ? -4.369 -20.819 -51.296 1.00 16.33 95 GLY F O 1
ATOM 13491 N N . ARG F 1 108 ? -4.959 -21.166 -53.446 1.00 16.80 96 ARG F N 1
ATOM 13492 C CA . ARG F 1 108 ? -3.672 -20.640 -53.931 1.00 17.20 96 ARG F CA 1
ATOM 13493 C C . ARG F 1 108 ? -3.419 -19.177 -53.579 1.00 16.96 96 ARG F C 1
ATOM 13494 O O . ARG F 1 108 ? -2.250 -18.731 -53.676 1.00 18.18 96 ARG F O 1
ATOM 13502 N N . GLY F 1 109 ? -4.454 -18.418 -53.235 1.00 17.64 97 GLY F N 1
ATOM 13503 C CA . GLY F 1 109 ? -4.232 -17.072 -52.695 1.00 19.05 97 GLY F CA 1
ATOM 13504 C C . GLY F 1 109 ? -3.579 -16.173 -53.760 1.00 20.13 97 GLY F C 1
ATOM 13505 O O . GLY F 1 109 ? -3.964 -16.262 -54.933 1.00 17.34 97 GLY F O 1
ATOM 13506 N N . PHE F 1 110 ? -2.613 -15.352 -53.331 1.00 19.84 98 PHE F N 1
ATOM 13507 C CA . PHE F 1 110 ? -1.898 -14.397 -54.207 1.00 20.18 98 PHE F CA 1
ATOM 13508 C C . PHE F 1 110 ? -0.501 -15.025 -54.406 1.00 18.38 98 PHE F C 1
ATOM 13509 O O . PHE F 1 110 ? -0.010 -15.742 -53.566 1.00 16.81 98 PHE F O 1
ATOM 13517 N N . PRO F 1 111 ? 0.201 -14.719 -55.516 1.00 17.22 99 PRO F N 1
ATOM 13518 C CA . PRO F 1 111 ? 1.604 -15.154 -55.636 1.00 18.74 99 PRO F CA 1
ATOM 13519 C C . PRO F 1 111 ? 2.473 -14.837 -54.469 1.00 18.56 99 PRO F C 1
ATOM 13520 O O . PRO F 1 111 ? 3.323 -15.664 -54.081 1.00 17.80 99 PRO F O 1
ATOM 13524 N N . HIS F 1 112 ? 2.271 -13.668 -53.873 1.00 19.73 100 HIS F N 1
ATOM 13525 C CA . HIS F 1 112 ? 3.148 -13.198 -52.766 1.00 20.11 100 HIS F CA 1
ATOM 13526 C C . HIS F 1 112 ? 2.877 -13.924 -51.481 1.00 21.54 100 HIS F C 1
ATOM 13527 O O . HIS F 1 112 ? 3.605 -13.744 -50.517 1.00 21.16 100 HIS F O 1
ATOM 13534 N N . ASP F 1 113 ? 1.854 -14.803 -51.443 1.00 18.09 101 ASP F N 1
ATOM 13535 C CA . ASP F 1 113 ? 1.711 -15.677 -50.294 1.00 18.50 101 ASP F CA 1
ATOM 13536 C C . ASP F 1 113 ? 2.729 -16.802 -50.191 1.00 19.26 101 ASP F C 1
ATOM 13537 O O . ASP F 1 113 ? 2.707 -17.485 -49.184 1.00 19.41 101 ASP F O 1
ATOM 13542 N N . TRP F 1 114 ? 3.594 -17.074 -51.213 1.00 17.40 102 TRP F N 1
ATOM 13543 C CA . TRP F 1 114 ? 4.374 -18.287 -51.355 1.00 16.25 102 TRP F CA 1
ATOM 13544 C C . TRP F 1 114 ? 5.834 -17.981 -51.646 1.00 18.40 102 TRP F C 1
ATOM 13545 O O . TRP F 1 114 ? 6.480 -18.692 -52.429 1.00 20.81 102 TRP F O 1
ATOM 13556 N N . LEU F 1 115 ? 6.356 -16.967 -50.961 1.00 15.76 103 LEU F N 1
ATOM 13557 C CA . LEU F 1 115 ? 7.714 -16.436 -51.277 1.00 18.74 103 LEU F CA 1
ATOM 13558 C C . LEU F 1 115 ? 8.884 -17.274 -50.749 1.00 18.13 103 LEU F C 1
ATOM 13559 O O . LEU F 1 115 ? 10.021 -17.080 -51.153 1.00 17.25 103 LEU F O 1
ATOM 13564 N N . PHE F 1 116 ? 8.645 -18.154 -49.791 1.00 17.43 104 PHE F N 1
ATOM 13565 C CA . PHE F 1 116 ? 9.760 -18.853 -49.110 1.00 17.78 104 PHE F CA 1
ATOM 13566 C C . PHE F 1 116 ? 10.663 -19.665 -50.037 1.00 19.01 104 PHE F C 1
ATOM 13567 O O . PHE F 1 116 ? 11.900 -19.412 -50.112 1.00 19.38 104 PHE F O 1
ATOM 13575 N N . TRP F 1 117 ? 10.063 -20.571 -50.806 1.00 18.21 105 TRP F N 1
ATOM 13576 C CA . TRP F 1 117 ? 10.877 -21.459 -51.636 1.00 17.78 105 TRP F CA 1
ATOM 13577 C C . TRP F 1 117 ? 11.623 -20.683 -52.746 1.00 16.30 105 TRP F C 1
ATOM 13578 O O . TRP F 1 117 ? 12.810 -20.852 -52.887 1.00 19.61 105 TRP F O 1
ATOM 13589 N N . PRO F 1 118 ? 10.962 -19.775 -53.448 1.00 18.41 106 PRO F N 1
ATOM 13590 C CA . PRO F 1 118 ? 11.688 -18.987 -54.437 1.00 17.18 106 PRO F CA 1
ATOM 13591 C C . PRO F 1 118 ? 12.827 -18.157 -53.846 1.00 20.63 106 PRO F C 1
ATOM 13592 O O . PRO F 1 118 ? 13.899 -18.040 -54.468 1.00 17.60 106 PRO F O 1
ATOM 13596 N N . SER F 1 119 ? 12.612 -17.585 -52.664 1.00 19.05 107 SER F N 1
ATOM 13597 C CA . SER F 1 119 ? 13.622 -16.814 -51.984 1.00 20.11 107 SER F CA 1
ATOM 13598 C C . SER F 1 119 ? 14.818 -17.690 -51.623 1.00 19.59 107 SER F C 1
ATOM 13599 O O . SER F 1 119 ? 15.970 -17.178 -51.568 1.00 21.29 107 SER F O 1
ATOM 13602 N N . MET F 1 120 ? 14.586 -18.995 -51.420 1.00 17.75 108 MET F N 1
ATOM 13603 C CA . MET F 1 120 ? 15.646 -19.965 -51.167 1.00 17.93 108 MET F CA 1
ATOM 13604 C C . MET F 1 120 ? 16.185 -20.595 -52.499 1.00 19.21 108 MET F C 1
ATOM 13605 O O . MET F 1 120 ? 16.909 -21.579 -52.466 1.00 19.71 108 MET F O 1
ATOM 13610 N N . GLY F 1 121 ? 15.814 -20.031 -53.641 1.00 20.78 109 GLY F N 1
ATOM 13611 C CA . GLY F 1 121 ? 16.381 -20.467 -54.926 1.00 20.64 109 GLY F CA 1
ATOM 13612 C C . GLY F 1 121 ? 15.638 -21.586 -55.617 1.00 21.83 109 GLY F C 1
ATOM 13613 O O . GLY F 1 121 ? 16.159 -22.131 -56.559 1.00 23.20 109 GLY F O 1
ATOM 13614 N N . TYR F 1 122 ? 14.390 -21.887 -55.206 1.00 20.29 110 TYR F N 1
ATOM 13615 C CA . TYR F 1 122 ? 13.592 -22.966 -55.829 1.00 19.41 110 TYR F CA 1
ATOM 13616 C C . TYR F 1 122 ? 12.399 -22.394 -56.556 1.00 21.52 110 TYR F C 1
ATOM 13617 O O . TYR F 1 122 ? 11.668 -21.484 -56.049 1.00 18.22 110 TYR F O 1
ATOM 13626 N N . ILE F 1 123 ? 12.104 -22.977 -57.731 1.00 17.87 111 ILE F N 1
ATOM 13627 C CA . ILE F 1 123 ? 10.871 -22.648 -58.392 1.00 19.10 111 ILE F CA 1
ATOM 13628 C C . ILE F 1 123 ? 9.799 -23.244 -57.492 1.00 16.24 111 ILE F C 1
ATOM 13629 O O . ILE F 1 123 ? 10.025 -24.300 -56.936 1.00 17.67 111 ILE F O 1
ATOM 13634 N N . CYS F 1 124 ? 8.692 -22.531 -57.315 1.00 17.62 112 CYS F N 1
ATOM 13635 C CA . CYS F 1 124 ? 7.590 -23.045 -56.503 1.00 18.07 112 CYS F CA 1
ATOM 13636 C C . CYS F 1 124 ? 6.357 -23.185 -57.346 1.00 16.15 112 CYS F C 1
ATOM 13637 O O . CYS F 1 124 ? 5.898 -22.222 -57.885 1.00 18.18 112 CYS F O 1
ATOM 13640 N N . PHE F 1 125 ? 5.781 -24.396 -57.403 1.00 18.01 113 PHE F N 1
ATOM 13641 C CA . PHE F 1 125 ? 4.528 -24.634 -58.075 1.00 15.77 113 PHE F CA 1
ATOM 13642 C C . PHE F 1 125 ? 3.496 -24.830 -56.940 1.00 15.24 113 PHE F C 1
ATOM 13643 O O . PHE F 1 125 ? 3.594 -25.801 -56.207 1.00 15.95 113 PHE F O 1
ATOM 13651 N N . VAL F 1 126 ? 2.558 -23.939 -56.852 1.00 14.23 114 VAL F N 1
ATOM 13652 C CA . VAL F 1 126 ? 1.490 -23.971 -55.836 1.00 14.66 114 VAL F CA 1
ATOM 13653 C C . VAL F 1 126 ? 0.214 -24.486 -56.475 1.00 14.61 114 VAL F C 1
ATOM 13654 O O . VAL F 1 126 ? -0.311 -23.839 -57.370 1.00 15.74 114 VAL F O 1
ATOM 13658 N N . MET F 1 127 ? -0.259 -25.669 -56.048 1.00 14.12 115 MET F N 1
ATOM 13659 C CA . MET F 1 127 ? -1.512 -26.198 -56.591 1.00 14.94 115 MET F CA 1
ATOM 13660 C C . MET F 1 127 ? -2.709 -25.655 -55.810 1.00 15.18 115 MET F C 1
ATOM 13661 O O . MET F 1 127 ? -2.753 -25.840 -54.594 1.00 15.50 115 MET F O 1
ATOM 13666 N N . ASP F 1 128 ? -3.663 -25.034 -56.483 1.00 16.08 116 ASP F N 1
ATOM 13667 C CA . ASP F 1 128 ? -4.935 -24.631 -55.877 1.00 15.80 116 ASP F CA 1
ATOM 13668 C C . ASP F 1 128 ? -5.737 -25.939 -55.517 1.00 16.00 116 ASP F C 1
ATOM 13669 O O . ASP F 1 128 ? -5.569 -27.031 -56.122 1.00 16.68 116 ASP F O 1
ATOM 13674 N N . THR F 1 129 ? -6.606 -25.804 -54.517 1.00 15.24 117 THR F N 1
ATOM 13675 C CA . THR F 1 129 ? -7.361 -26.941 -53.957 1.00 15.71 117 THR F CA 1
ATOM 13676 C C . THR F 1 129 ? -8.831 -26.851 -54.345 1.00 14.83 117 THR F C 1
ATOM 13677 O O . THR F 1 129 ? -9.508 -25.978 -53.928 1.00 15.96 117 THR F O 1
ATOM 13681 N N . ARG F 1 130 ? -9.249 -27.725 -55.240 1.00 13.76 118 ARG F N 1
ATOM 13682 C CA . ARG F 1 130 ? -10.608 -27.780 -55.690 1.00 14.78 118 ARG F CA 1
ATOM 13683 C C . ARG F 1 130 ? -11.667 -27.603 -54.608 1.00 14.82 118 ARG F C 1
ATOM 13684 O O . ARG F 1 130 ? -11.667 -28.324 -53.600 1.00 14.91 118 ARG F O 1
ATOM 13692 N N . GLY F 1 131 ? -12.520 -26.602 -54.818 1.00 13.69 119 GLY F N 1
ATOM 13693 C CA . GLY F 1 131 ? -13.681 -26.357 -53.986 1.00 14.70 119 GLY F CA 1
ATOM 13694 C C . GLY F 1 131 ? -13.466 -25.803 -52.568 1.00 15.11 119 GLY F C 1
ATOM 13695 O O . GLY F 1 131 ? -14.431 -25.599 -51.855 1.00 15.03 119 GLY F O 1
ATOM 13696 N N . GLN F 1 132 ? -12.230 -25.518 -52.172 1.00 14.56 120 GLN F N 1
ATOM 13697 C CA . GLN F 1 132 ? -11.918 -25.088 -50.813 1.00 15.42 120 GLN F CA 1
ATOM 13698 C C . GLN F 1 132 ? -11.759 -23.586 -50.811 1.00 16.44 120 GLN F C 1
ATOM 13699 O O . GLN F 1 132 ? -12.672 -22.894 -51.199 1.00 14.53 120 GLN F O 1
ATOM 13705 N N . GLY F 1 133 ? -10.596 -23.076 -50.451 1.00 16.52 121 GLY F N 1
ATOM 13706 C CA . GLY F 1 133 ? -10.317 -21.685 -50.720 1.00 16.70 121 GLY F CA 1
ATOM 13707 C C . GLY F 1 133 ? -11.187 -20.655 -50.079 1.00 16.03 121 GLY F C 1
ATOM 13708 O O . GLY F 1 133 ? -11.383 -19.598 -50.662 1.00 14.65 121 GLY F O 1
ATOM 13709 N N . SER F 1 134 ? -11.752 -20.954 -48.912 1.00 15.22 122 SER F N 1
ATOM 13710 C CA . SER F 1 134 ? -12.714 -20.063 -48.279 1.00 16.20 122 SER F CA 1
ATOM 13711 C C . SER F 1 134 ? -12.631 -19.919 -46.781 1.00 17.26 122 SER F C 1
ATOM 13712 O O . SER F 1 134 ? -13.486 -19.244 -46.230 1.00 19.12 122 SER F O 1
ATOM 13715 N N . GLY F 1 135 ? -11.644 -20.531 -46.124 1.00 18.07 123 GLY F N 1
ATOM 13716 C CA . GLY F 1 135 ? -11.470 -20.481 -44.652 1.00 20.54 123 GLY F CA 1
ATOM 13717 C C . GLY F 1 135 ? -10.381 -19.514 -44.183 1.00 23.75 123 GLY F C 1
ATOM 13718 O O . GLY F 1 135 ? -10.649 -18.625 -43.353 1.00 32.36 123 GLY F O 1
ATOM 13719 N N . TRP F 1 136 ? -9.200 -19.577 -44.787 1.00 19.29 124 TRP F N 1
ATOM 13720 C CA . TRP F 1 136 ? -8.083 -18.732 -44.349 1.00 20.65 124 TRP F CA 1
ATOM 13721 C C . TRP F 1 136 ? -7.283 -18.125 -45.457 1.00 21.66 124 TRP F C 1
ATOM 13722 O O . TRP F 1 136 ? -6.428 -17.262 -45.206 1.00 22.31 124 TRP F O 1
ATOM 13733 N N . LEU F 1 137 ? -7.442 -18.626 -46.674 1.00 21.24 125 LEU F N 1
ATOM 13734 C CA . LEU F 1 137 ? -6.761 -18.057 -47.834 1.00 21.26 125 LEU F CA 1
ATOM 13735 C C . LEU F 1 137 ? -7.589 -18.402 -49.047 1.00 21.49 125 LEU F C 1
ATOM 13736 O O . LEU F 1 137 ? -8.007 -19.526 -49.134 1.00 18.27 125 LEU F O 1
ATOM 13741 N N . LYS F 1 138 ? -7.796 -17.435 -49.961 1.00 19.44 126 LYS F N 1
ATOM 13742 C CA . LYS F 1 138 ? -8.760 -17.592 -51.078 1.00 18.60 126 LYS F CA 1
ATOM 13743 C C . LYS F 1 138 ? -8.286 -18.600 -52.106 1.00 18.79 126 LYS F C 1
ATOM 13744 O O . LYS F 1 138 ? -7.134 -18.891 -52.231 1.00 17.30 126 LYS F O 1
ATOM 13750 N N . GLY F 1 139 ? -9.231 -19.224 -52.757 1.00 18.09 127 GLY F N 1
ATOM 13751 C CA . GLY F 1 139 ? -8.966 -20.094 -53.912 1.00 19.35 127 GLY F CA 1
ATOM 13752 C C . GLY F 1 139 ? -9.903 -19.799 -55.083 1.00 17.30 127 GLY F C 1
ATOM 13753 O O . GLY F 1 139 ? -10.963 -19.198 -54.927 1.00 17.56 127 GLY F O 1
ATOM 13754 N N . ASP F 1 140 ? -9.479 -20.292 -56.246 1.00 16.09 128 ASP F N 1
ATOM 13755 C CA . ASP F 1 140 ? -10.114 -20.052 -57.564 1.00 17.92 128 ASP F CA 1
ATOM 13756 C C . ASP F 1 140 ? -10.576 -21.314 -58.323 1.00 16.96 128 ASP F C 1
ATOM 13757 O O . ASP F 1 140 ? -11.004 -21.180 -59.477 1.00 20.56 128 ASP F O 1
ATOM 13762 N N . THR F 1 141 ? -10.425 -22.500 -57.754 1.00 14.63 129 THR F N 1
ATOM 13763 C CA . THR F 1 141 ? -10.731 -23.765 -58.504 1.00 14.10 129 THR F CA 1
ATOM 13764 C C . THR F 1 141 ? -11.953 -24.421 -57.942 1.00 15.82 129 THR F C 1
ATOM 13765 O O . THR F 1 141 ? -11.987 -24.693 -56.737 1.00 16.52 129 THR F O 1
ATOM 13769 N N . PRO F 1 142 ? -12.938 -24.735 -58.791 1.00 16.48 130 PRO F N 1
ATOM 13770 C CA . PRO F 1 142 ? -14.099 -25.470 -58.370 1.00 16.66 130 PRO F CA 1
ATOM 13771 C C . PRO F 1 142 ? -13.860 -26.983 -58.292 1.00 16.14 130 PRO F C 1
ATOM 13772 O O . PRO F 1 142 ? -12.868 -27.497 -58.797 1.00 14.89 130 PRO F O 1
ATOM 13776 N N . ASP F 1 143 ? -14.790 -27.649 -57.597 1.00 16.27 131 ASP F N 1
ATOM 13777 C CA . ASP F 1 143 ? -14.846 -29.098 -57.571 1.00 17.16 131 ASP F CA 1
ATOM 13778 C C . ASP F 1 143 ? -15.920 -29.490 -58.575 1.00 18.24 131 ASP F C 1
ATOM 13779 O O . ASP F 1 143 ? -16.759 -28.649 -58.978 1.00 18.29 131 ASP F O 1
ATOM 13784 N N . TYR F 1 144 ? -15.934 -30.773 -58.881 1.00 18.13 132 TYR F N 1
ATOM 13785 C CA . TYR F 1 144 ? -16.934 -31.398 -59.780 1.00 22.44 132 TYR F CA 1
ATOM 13786 C C . TYR F 1 144 ? -17.310 -32.764 -59.243 1.00 21.55 132 TYR F C 1
ATOM 13787 O O . TYR F 1 144 ? -16.501 -33.656 -59.260 1.00 26.72 132 TYR F O 1
ATOM 13796 N N . PRO F 1 145 ? -18.526 -32.956 -58.796 1.00 26.19 133 PRO F N 1
ATOM 13797 C CA . PRO F 1 145 ? -18.804 -34.290 -58.266 1.00 29.74 133 PRO F CA 1
ATOM 13798 C C . PRO F 1 145 ? -19.009 -35.300 -59.406 1.00 30.66 133 PRO F C 1
ATOM 13799 O O . PRO F 1 145 ? -19.341 -34.887 -60.519 1.00 25.02 133 PRO F O 1
ATOM 13803 N N . GLU F 1 146 ? -18.791 -36.589 -59.155 1.00 33.50 134 GLU F N 1
ATOM 13804 C CA . GLU F 1 146 ? -19.183 -37.629 -60.156 1.00 39.70 134 GLU F CA 1
ATOM 13805 C C . GLU F 1 146 ? -20.653 -37.476 -60.660 1.00 41.62 134 GLU F C 1
ATOM 13806 O O . GLU F 1 146 ? -20.931 -37.160 -61.853 1.00 44.04 134 GLU F O 1
ATOM 13812 N N . GLY F 1 147 ? -21.587 -37.673 -59.745 1.00 38.67 135 GLY F N 1
ATOM 13813 C CA . GLY F 1 147 ? -23.002 -37.388 -60.030 1.00 37.23 135 GLY F CA 1
ATOM 13814 C C . GLY F 1 147 ? -23.688 -36.751 -58.822 1.00 31.73 135 GLY F C 1
ATOM 13815 O O . GLY F 1 147 ? -23.460 -35.569 -58.500 1.00 33.80 135 GLY F O 1
ATOM 13816 N N . PRO F 1 148 ? -24.615 -37.479 -58.222 1.00 27.65 136 PRO F N 1
ATOM 13817 C CA . PRO F 1 148 ? -25.289 -36.892 -57.065 1.00 24.68 136 PRO F CA 1
ATOM 13818 C C . PRO F 1 148 ? -24.304 -36.603 -55.925 1.00 24.11 136 PRO F C 1
ATOM 13819 O O . PRO F 1 148 ? -23.304 -37.333 -55.756 1.00 23.75 136 PRO F O 1
ATOM 13823 N N . VAL F 1 149 ? -24.575 -35.520 -55.189 1.00 21.91 137 VAL F N 1
ATOM 13824 C CA . VAL F 1 149 ? -23.856 -35.135 -54.030 1.00 19.96 137 VAL F CA 1
ATOM 13825 C C . VAL F 1 149 ? -24.621 -35.617 -52.813 1.00 19.35 137 VAL F C 1
ATOM 13826 O O . VAL F 1 149 ? -25.620 -34.990 -52.367 1.00 18.22 137 VAL F O 1
ATOM 13830 N N . ASP F 1 150 ? -24.172 -36.762 -52.312 1.00 16.50 138 ASP F N 1
ATOM 13831 C CA . ASP F 1 150 ? -24.881 -37.500 -51.267 1.00 17.90 138 ASP F CA 1
ATOM 13832 C C . ASP F 1 150 ? -24.930 -36.630 -50.001 1.00 16.05 138 ASP F C 1
ATOM 13833 O O . ASP F 1 150 ? -24.070 -35.728 -49.790 1.00 17.43 138 ASP F O 1
ATOM 13838 N N . PRO F 1 151 ? -25.942 -36.908 -49.164 1.00 16.24 139 PRO F N 1
ATOM 13839 C CA . PRO F 1 151 ? -25.969 -36.367 -47.806 1.00 16.15 139 PRO F CA 1
ATOM 13840 C C . PRO F 1 151 ? -24.562 -36.446 -47.184 1.00 15.72 139 PRO F C 1
ATOM 13841 O O . PRO F 1 151 ? -23.856 -37.459 -47.259 1.00 14.93 139 PRO F O 1
ATOM 13845 N N . GLN F 1 152 ? -24.176 -35.342 -46.562 1.00 15.53 140 GLN F N 1
ATOM 13846 C CA . GLN F 1 152 ? -22.818 -35.174 -46.011 1.00 14.80 140 GLN F CA 1
ATOM 13847 C C . GLN F 1 152 ? -22.890 -34.215 -44.814 1.00 14.39 140 GLN F C 1
ATOM 13848 O O . GLN F 1 152 ? -23.840 -33.411 -44.647 1.00 15.53 140 GLN F O 1
ATOM 13854 N N . TYR F 1 153 ? -21.878 -34.320 -43.981 1.00 14.48 141 TYR F N 1
ATOM 13855 C CA . TYR F 1 153 ? -21.652 -33.357 -42.942 1.00 13.71 141 TYR F CA 1
ATOM 13856 C C . TYR F 1 153 ? -20.896 -32.154 -43.577 1.00 13.99 141 TYR F C 1
ATOM 13857 O O . TYR F 1 153 ? -20.110 -32.355 -44.543 1.00 13.49 141 TYR F O 1
ATOM 13866 N N . PRO F 1 154 ? -21.130 -30.904 -43.083 1.00 13.73 142 PRO F N 1
ATOM 13867 C CA . PRO F 1 154 ? -20.397 -29.741 -43.611 1.00 15.08 142 PRO F CA 1
ATOM 13868 C C . PRO F 1 154 ? -18.879 -29.956 -43.714 1.00 15.36 142 PRO F C 1
ATOM 13869 O O . PRO F 1 154 ? -18.226 -30.397 -42.766 1.00 13.93 142 PRO F O 1
ATOM 13873 N N . GLY F 1 155 ? -18.307 -29.641 -44.885 1.00 15.28 143 GLY F N 1
ATOM 13874 C CA . GLY F 1 155 ? -16.882 -29.750 -45.088 1.00 15.07 143 GLY F CA 1
ATOM 13875 C C . GLY F 1 155 ? -16.585 -30.678 -46.252 1.00 15.36 143 GLY F C 1
ATOM 13876 O O . GLY F 1 155 ? -17.500 -31.048 -47.031 1.00 16.94 143 GLY F O 1
ATOM 13877 N N . PHE F 1 156 ? -15.316 -31.081 -46.366 1.00 14.67 144 PHE F N 1
ATOM 13878 C CA . PHE F 1 156 ? -14.827 -31.919 -47.456 1.00 14.80 144 PHE F CA 1
ATOM 13879 C C . PHE F 1 156 ? -14.541 -33.390 -47.047 1.00 14.23 144 PHE F C 1
ATOM 13880 O O . PHE F 1 156 ? -14.359 -34.289 -47.883 1.00 13.60 144 PHE F O 1
ATOM 13888 N N . MET F 1 157 ? -14.480 -33.642 -45.744 1.00 12.09 145 MET F N 1
ATOM 13889 C CA . MET F 1 157 ? -14.076 -34.966 -45.277 1.00 12.22 145 MET F CA 1
ATOM 13890 C C . MET F 1 157 ? -15.082 -36.055 -45.542 1.00 12.62 145 MET F C 1
ATOM 13891 O O . MET F 1 157 ? -14.707 -37.215 -45.608 1.00 13.84 145 MET F O 1
ATOM 13896 N N . THR F 1 158 ? -16.359 -35.703 -45.666 1.00 12.63 146 THR F N 1
ATOM 13897 C CA . THR F 1 158 ? -17.384 -36.704 -45.867 1.00 13.55 146 THR F CA 1
ATOM 13898 C C . THR F 1 158 ? -18.047 -36.529 -47.233 1.00 13.05 146 THR F C 1
ATOM 13899 O O . THR F 1 158 ? -19.090 -37.156 -47.471 1.00 13.94 146 THR F O 1
ATOM 13903 N N . ARG F 1 159 ? -17.473 -35.677 -48.095 1.00 14.18 147 ARG F N 1
ATOM 13904 C CA . ARG F 1 159 ? -17.998 -35.413 -49.414 1.00 15.37 147 ARG F CA 1
ATOM 13905 C C . ARG F 1 159 ? -17.791 -36.681 -50.297 1.00 15.44 147 ARG F C 1
ATOM 13906 O O . ARG F 1 159 ? -16.692 -36.989 -50.658 1.00 14.23 147 ARG F O 1
ATOM 13914 N N . GLY F 1 160 ? -18.843 -37.395 -50.600 1.00 15.06 148 GLY F N 1
ATOM 13915 C CA . GLY F 1 160 ? -18.706 -38.651 -51.425 1.00 15.76 148 GLY F CA 1
ATOM 13916 C C . GLY F 1 160 ? -18.177 -39.879 -50.713 1.00 15.07 148 GLY F C 1
ATOM 13917 O O . GLY F 1 160 ? -17.747 -40.813 -51.309 1.00 14.50 148 GLY F O 1
ATOM 13918 N N . ILE F 1 161 ? -18.243 -39.853 -49.393 1.00 15.11 149 ILE F N 1
ATOM 13919 C CA . ILE F 1 161 ? -17.567 -40.880 -48.542 1.00 15.31 149 ILE F CA 1
ATOM 13920 C C . ILE F 1 161 ? -18.196 -42.274 -48.640 1.00 15.49 149 ILE F C 1
ATOM 13921 O O . ILE F 1 161 ? -17.576 -43.247 -48.191 1.00 17.63 149 ILE F O 1
ATOM 13926 N N . LEU F 1 162 ? -19.399 -42.414 -49.202 1.00 17.41 150 LEU F N 1
ATOM 13927 C CA . LEU F 1 162 ? -19.955 -43.747 -49.277 1.00 16.07 150 LEU F CA 1
ATOM 13928 C C . LEU F 1 162 ? -19.370 -44.613 -50.384 1.00 16.44 150 LEU F C 1
ATOM 13929 O O . LEU F 1 162 ? -19.795 -45.755 -50.519 1.00 17.44 150 LEU F O 1
ATOM 13934 N N . ASP F 1 163 ? -18.454 -44.115 -51.217 1.00 16.24 151 ASP F N 1
ATOM 13935 C CA . ASP F 1 163 ? -17.860 -44.906 -52.325 1.00 17.35 151 ASP F CA 1
ATOM 13936 C C . ASP F 1 163 ? -16.506 -44.252 -52.652 1.00 17.40 151 ASP F C 1
ATOM 13937 O O . ASP F 1 163 ? -16.456 -43.017 -52.897 1.00 16.47 151 ASP F O 1
ATOM 13942 N N . PRO F 1 164 ? -15.418 -45.052 -52.707 1.00 15.45 152 PRO F N 1
ATOM 13943 C CA . PRO F 1 164 ? -14.145 -44.419 -53.011 1.00 15.11 152 PRO F CA 1
ATOM 13944 C C . PRO F 1 164 ? -14.113 -43.790 -54.396 1.00 16.24 152 PRO F C 1
ATOM 13945 O O . PRO F 1 164 ? -13.379 -42.813 -54.626 1.00 15.62 152 PRO F O 1
ATOM 13949 N N . ARG F 1 165 ? -14.932 -44.302 -55.324 1.00 17.05 153 ARG F N 1
ATOM 13950 C CA . ARG F 1 165 ? -15.063 -43.673 -56.643 1.00 16.74 153 ARG F CA 1
ATOM 13951 C C . ARG F 1 165 ? -15.663 -42.258 -56.642 1.00 17.92 153 ARG F C 1
ATOM 13952 O O . ARG F 1 165 ? -15.364 -41.450 -57.534 1.00 17.75 153 ARG F O 1
ATOM 13954 N N . THR F 1 166 ? -16.498 -41.938 -55.652 1.00 15.11 154 THR F N 1
ATOM 13955 C CA . THR F 1 166 ? -17.144 -40.634 -55.512 1.00 16.43 154 THR F CA 1
ATOM 13956 C C . THR F 1 166 ? -16.470 -39.709 -54.457 1.00 15.86 154 THR F C 1
ATOM 13957 O O . THR F 1 166 ? -16.869 -38.519 -54.312 1.00 16.37 154 THR F O 1
ATOM 13961 N N . TYR F 1 167 ? -15.465 -40.227 -53.768 1.00 15.19 155 TYR F N 1
ATOM 13962 C CA . TYR F 1 167 ? -14.895 -39.528 -52.628 1.00 14.70 155 TYR F CA 1
ATOM 13963 C C . TYR F 1 167 ? -14.014 -38.321 -53.094 1.00 14.17 155 TYR F C 1
ATOM 13964 O O . TYR F 1 167 ? -13.197 -38.398 -53.987 1.00 14.73 155 TYR F O 1
ATOM 13973 N N . TYR F 1 168 ? -14.195 -37.237 -52.406 1.00 13.98 156 TYR F N 1
ATOM 13974 C CA . TYR F 1 168 ? -13.560 -35.958 -52.704 1.00 13.94 156 TYR F CA 1
ATOM 13975 C C . TYR F 1 168 ? -12.060 -36.089 -52.892 1.00 15.33 156 TYR F C 1
ATOM 13976 O O . TYR F 1 168 ? -11.504 -35.562 -53.874 1.00 16.65 156 TYR F O 1
ATOM 13985 N N . TYR F 1 169 ? -11.412 -36.806 -52.008 1.00 13.78 157 TYR F N 1
ATOM 13986 C CA . TYR F 1 169 ? -9.930 -36.848 -52.083 1.00 14.36 157 TYR F CA 1
ATOM 13987 C C . TYR F 1 169 ? -9.420 -37.700 -53.256 1.00 15.48 157 TYR F C 1
ATOM 13988 O O . TYR F 1 169 ? -8.234 -37.598 -53.638 1.00 14.62 157 TYR F O 1
ATOM 13997 N N . ARG F 1 170 ? -10.282 -38.536 -53.871 1.00 14.56 158 ARG F N 1
ATOM 13998 C CA . ARG F 1 170 ? -9.894 -39.144 -55.134 1.00 15.00 158 ARG F CA 1
ATOM 13999 C C . ARG F 1 170 ? -9.516 -38.063 -56.164 1.00 14.32 158 ARG F C 1
ATOM 14000 O O . ARG F 1 170 ? -8.548 -38.179 -56.922 1.00 14.65 158 ARG F O 1
ATOM 14008 N N . ARG F 1 171 ? -10.324 -37.033 -56.202 1.00 15.38 159 ARG F N 1
ATOM 14009 C CA . ARG F 1 171 ? -10.171 -35.952 -57.171 1.00 14.61 159 ARG F CA 1
ATOM 14010 C C . ARG F 1 171 ? -8.979 -35.050 -56.816 1.00 15.64 159 ARG F C 1
ATOM 14011 O O . ARG F 1 171 ? -8.185 -34.755 -57.705 1.00 14.25 159 ARG F O 1
ATOM 14019 N N . VAL F 1 172 ? -8.812 -34.731 -55.514 1.00 15.31 160 VAL F N 1
ATOM 14020 C CA . VAL F 1 172 ? -7.698 -33.945 -55.043 1.00 13.74 160 VAL F CA 1
ATOM 14021 C C . VAL F 1 172 ? -6.377 -34.639 -55.292 1.00 13.26 160 VAL F C 1
ATOM 14022 O O . VAL F 1 172 ? -5.437 -34.004 -55.773 1.00 13.94 160 VAL F O 1
ATOM 14026 N N . PHE F 1 173 ? -6.289 -35.934 -54.957 1.00 12.88 161 PHE F N 1
ATOM 14027 C CA . PHE F 1 173 ? -5.030 -36.671 -55.062 1.00 14.13 161 PHE F CA 1
ATOM 14028 C C . PHE F 1 173 ? -4.643 -36.815 -56.535 1.00 15.11 161 PHE F C 1
ATOM 14029 O O . PHE F 1 173 ? -3.436 -36.794 -56.850 1.00 16.73 161 PHE F O 1
ATOM 14037 N N . THR F 1 174 ? -5.643 -36.992 -57.411 1.00 15.25 162 THR F N 1
ATOM 14038 C CA . THR F 1 174 ? -5.308 -37.064 -58.823 1.00 16.88 162 THR F CA 1
ATOM 14039 C C . THR F 1 174 ? -4.820 -35.698 -59.351 1.00 16.41 162 THR F C 1
ATOM 14040 O O . THR F 1 174 ? -3.816 -35.648 -60.133 1.00 16.21 162 THR F O 1
ATOM 14044 N N . ASP F 1 175 ? -5.509 -34.629 -58.967 1.00 16.88 163 ASP F N 1
ATOM 14045 C CA . ASP F 1 175 ? -5.018 -33.280 -59.286 1.00 17.18 163 ASP F CA 1
ATOM 14046 C C . ASP F 1 175 ? -3.548 -33.177 -58.898 1.00 16.48 163 ASP F C 1
ATOM 14047 O O . ASP F 1 175 ? -2.676 -32.663 -59.646 1.00 17.10 163 ASP F O 1
ATOM 14052 N N . ALA F 1 176 ? -3.250 -33.687 -57.725 1.00 17.38 164 ALA F N 1
ATOM 14053 C CA . ALA F 1 176 ? -1.946 -33.489 -57.087 1.00 16.42 164 ALA F CA 1
ATOM 14054 C C . ALA F 1 176 ? -0.859 -34.276 -57.797 1.00 18.41 164 ALA F C 1
ATOM 14055 O O . ALA F 1 176 ? 0.261 -33.768 -58.000 1.00 16.33 164 ALA F O 1
ATOM 14057 N N . VAL F 1 177 ? -1.201 -35.492 -58.244 1.00 18.12 165 VAL F N 1
ATOM 14058 C CA . VAL F 1 177 ? -0.249 -36.274 -59.076 1.00 18.19 165 VAL F CA 1
ATOM 14059 C C . VAL F 1 177 ? 0.035 -35.537 -60.422 1.00 18.98 165 VAL F C 1
ATOM 14060 O O . VAL F 1 177 ? 1.187 -35.407 -60.829 1.00 19.35 165 VAL F O 1
ATOM 14064 N N . ARG F 1 178 ? -1.003 -35.024 -61.055 1.00 17.89 166 ARG F N 1
ATOM 14065 C CA . ARG F 1 178 ? -0.881 -34.275 -62.309 1.00 17.63 166 ARG F CA 1
ATOM 14066 C C . ARG F 1 178 ? -0.149 -32.928 -62.161 1.00 19.65 166 ARG F C 1
ATOM 14067 O O . ARG F 1 178 ? 0.529 -32.485 -63.103 1.00 18.77 166 ARG F O 1
ATOM 14075 N N . ALA F 1 179 ? -0.202 -32.315 -60.977 1.00 17.38 167 ALA F N 1
ATOM 14076 C CA . ALA F 1 179 ? 0.522 -31.088 -60.702 1.00 15.89 167 ALA F CA 1
ATOM 14077 C C . ALA F 1 179 ? 2.009 -31.268 -60.855 1.00 16.65 167 ALA F C 1
ATOM 14078 O O . ALA F 1 179 ? 2.699 -30.370 -61.379 1.00 16.14 167 ALA F O 1
ATOM 14080 N N . VAL F 1 180 ? 2.526 -32.415 -60.438 1.00 15.63 168 VAL F N 1
ATOM 14081 C CA . VAL F 1 180 ? 3.954 -32.674 -60.574 1.00 18.19 168 VAL F CA 1
ATOM 14082 C C . VAL F 1 180 ? 4.347 -32.704 -62.051 1.00 18.39 168 VAL F C 1
ATOM 14083 O O . VAL F 1 180 ? 5.369 -32.142 -62.419 1.00 18.52 168 VAL F O 1
ATOM 14087 N N . GLU F 1 181 ? 3.489 -33.322 -62.873 1.00 18.41 169 GLU F N 1
ATOM 14088 C CA . GLU F 1 181 ? 3.745 -33.308 -64.341 1.00 19.54 169 GLU F CA 1
ATOM 14089 C C . GLU F 1 181 ? 3.669 -31.924 -64.901 1.00 18.40 169 GLU F C 1
ATOM 14090 O O . GLU F 1 181 ? 4.495 -31.539 -65.756 1.00 19.77 169 GLU F O 1
ATOM 14096 N N . ALA F 1 182 ? 2.681 -31.157 -64.467 1.00 18.02 170 ALA F N 1
ATOM 14097 C CA . ALA F 1 182 ? 2.603 -29.769 -64.852 1.00 18.42 170 ALA F CA 1
ATOM 14098 C C . ALA F 1 182 ? 3.865 -28.986 -64.496 1.00 19.98 170 ALA F C 1
ATOM 14099 O O . ALA F 1 182 ? 4.341 -28.208 -65.363 1.00 20.12 170 ALA F O 1
ATOM 14101 N N . ALA F 1 183 ? 4.388 -29.123 -63.275 1.00 18.95 171 ALA F N 1
ATOM 14102 C CA . ALA F 1 183 ? 5.630 -28.451 -62.909 1.00 20.51 171 ALA F CA 1
ATOM 14103 C C . ALA F 1 183 ? 6.795 -28.884 -63.812 1.00 20.83 171 ALA F C 1
ATOM 14104 O O . ALA F 1 183 ? 7.618 -28.085 -64.234 1.00 19.89 171 ALA F O 1
ATOM 14106 N N . ALA F 1 184 ? 6.846 -30.162 -64.095 1.00 20.95 172 ALA F N 1
ATOM 14107 C CA . ALA F 1 184 ? 7.936 -30.709 -64.904 1.00 19.44 172 ALA F CA 1
ATOM 14108 C C . ALA F 1 184 ? 7.876 -30.189 -66.330 1.00 19.89 172 ALA F C 1
ATOM 14109 O O . ALA F 1 184 ? 8.862 -30.206 -67.027 1.00 20.61 172 ALA F O 1
ATOM 14111 N N . SER F 1 185 ? 6.752 -29.708 -66.748 1.00 17.99 173 SER F N 1
ATOM 14112 C CA . SER F 1 185 ? 6.578 -29.163 -68.066 1.00 19.46 173 SER F CA 1
ATOM 14113 C C . SER F 1 185 ? 7.209 -27.755 -68.254 1.00 20.77 173 SER F C 1
ATOM 14114 O O . SER F 1 185 ? 7.300 -27.274 -69.407 1.00 18.98 173 SER F O 1
ATOM 14117 N N . PHE F 1 186 ? 7.515 -27.062 -67.142 1.00 20.30 174 PHE F N 1
ATOM 14118 C CA . PHE F 1 186 ? 8.135 -25.751 -67.196 1.00 19.62 174 PHE F CA 1
ATOM 14119 C C . PHE F 1 186 ? 9.609 -25.979 -67.459 1.00 18.97 174 PHE F C 1
ATOM 14120 O O . PHE F 1 186 ? 10.297 -26.644 -66.704 1.00 17.24 174 PHE F O 1
ATOM 14128 N N . PRO F 1 187 ? 10.136 -25.392 -68.539 1.00 19.97 175 PRO F N 1
ATOM 14129 C CA . PRO F 1 187 ? 11.490 -25.821 -68.966 1.00 20.25 175 PRO F CA 1
ATOM 14130 C C . PRO F 1 187 ? 12.671 -25.507 -68.043 1.00 21.59 175 PRO F C 1
ATOM 14131 O O . PRO F 1 187 ? 13.642 -26.300 -67.939 1.00 22.86 175 PRO F O 1
ATOM 14135 N N . GLN F 1 188 ? 12.558 -24.449 -67.263 1.00 20.73 176 GLN F N 1
ATOM 14136 C CA . GLN F 1 188 ? 13.568 -24.141 -66.263 1.00 23.80 176 GLN F CA 1
ATOM 14137 C C . GLN F 1 188 ? 13.644 -25.118 -65.048 1.00 20.93 176 GLN F C 1
ATOM 14138 O O . GLN F 1 188 ? 14.603 -25.044 -64.248 1.00 20.02 176 GLN F O 1
ATOM 14144 N N . VAL F 1 189 ? 12.619 -25.967 -64.856 1.00 21.47 177 VAL F N 1
ATOM 14145 C CA . VAL F 1 189 ? 12.600 -26.949 -63.760 1.00 19.65 177 VAL F CA 1
ATOM 14146 C C . VAL F 1 189 ? 13.601 -28.065 -64.007 1.00 19.58 177 VAL F C 1
ATOM 14147 O O . VAL F 1 189 ? 13.560 -28.758 -65.028 1.00 19.70 177 VAL F O 1
ATOM 14151 N N . ASP F 1 190 ? 14.480 -28.260 -63.054 1.00 17.79 178 ASP F N 1
ATOM 14152 C CA . ASP F 1 190 ? 15.363 -29.422 -63.039 1.00 20.88 178 ASP F CA 1
ATOM 14153 C C . ASP F 1 190 ? 14.584 -30.647 -62.613 1.00 21.44 178 ASP F C 1
ATOM 14154 O O . ASP F 1 190 ? 14.204 -30.794 -61.452 1.00 22.45 178 ASP F O 1
ATOM 14159 N N . GLN F 1 191 ? 14.350 -31.558 -63.546 1.00 24.57 179 GLN F N 1
ATOM 14160 C CA . GLN F 1 191 ? 13.499 -32.708 -63.287 1.00 26.72 179 GLN F CA 1
ATOM 14161 C C . GLN F 1 191 ? 14.109 -33.701 -62.322 1.00 27.20 179 GLN F C 1
ATOM 14162 O O . GLN F 1 191 ? 13.399 -34.549 -61.784 1.00 27.78 179 GLN F O 1
ATOM 14168 N N . GLU F 1 192 ? 15.411 -33.587 -62.061 1.00 22.48 180 GLU F N 1
ATOM 14169 C CA . GLU F 1 192 ? 16.063 -34.370 -61.078 1.00 25.88 180 GLU F CA 1
ATOM 14170 C C . GLU F 1 192 ? 15.823 -33.887 -59.657 1.00 26.52 180 GLU F C 1
ATOM 14171 O O . GLU F 1 192 ? 16.213 -34.582 -58.741 1.00 27.01 180 GLU F O 1
ATOM 14177 N N . ARG F 1 193 ? 15.265 -32.677 -59.483 1.00 23.93 181 ARG F N 1
ATOM 14178 C CA . ARG F 1 193 ? 15.174 -32.022 -58.170 1.00 23.65 181 ARG F CA 1
ATOM 14179 C C . ARG F 1 193 ? 13.762 -31.417 -58.006 1.00 20.96 181 ARG F C 1
ATOM 14180 O O . ARG F 1 193 ? 13.592 -30.238 -57.664 1.00 21.32 181 ARG F O 1
ATOM 14188 N N . ILE F 1 194 ? 12.776 -32.275 -58.229 1.00 22.65 182 ILE F N 1
ATOM 14189 C CA . ILE F 1 194 ? 11.386 -31.939 -57.990 1.00 20.57 182 ILE F CA 1
ATOM 14190 C C . ILE F 1 194 ? 11.003 -32.527 -56.629 1.00 21.53 182 ILE F C 1
ATOM 14191 O O . ILE F 1 194 ? 10.986 -33.762 -56.408 1.00 21.70 182 ILE F O 1
ATOM 14196 N N . VAL F 1 195 ? 10.682 -31.601 -55.725 1.00 18.96 183 VAL F N 1
ATOM 14197 C CA . VAL F 1 195 ? 10.222 -31.932 -54.350 1.00 17.74 183 VAL F CA 1
ATOM 14198 C C . VAL F 1 195 ? 8.700 -31.758 -54.272 1.00 16.75 183 VAL F C 1
ATOM 14199 O O . VAL F 1 195 ? 8.163 -30.778 -54.843 1.00 17.31 183 VAL F O 1
ATOM 14203 N N . ILE F 1 196 ? 8.061 -32.620 -53.498 1.00 16.25 184 ILE F N 1
ATOM 14204 C CA . ILE F 1 196 ? 6.608 -32.484 -53.161 1.00 16.24 184 ILE F CA 1
ATOM 14205 C C . ILE F 1 196 ? 6.524 -32.156 -51.670 1.00 15.59 184 ILE F C 1
ATOM 14206 O O . ILE F 1 196 ? 7.204 -32.789 -50.844 1.00 15.83 184 ILE F O 1
ATOM 14211 N N . ALA F 1 197 ? 5.707 -31.159 -51.346 1.00 16.86 185 ALA F N 1
ATOM 14212 C CA . ALA F 1 197 ? 5.690 -30.593 -49.980 1.00 16.99 185 ALA F CA 1
ATOM 14213 C C . ALA F 1 197 ? 4.309 -30.202 -49.512 1.00 17.21 185 ALA F C 1
ATOM 14214 O O . ALA F 1 197 ? 3.507 -29.674 -50.270 1.00 16.18 185 ALA F O 1
ATOM 14216 N N . GLY F 1 198 ? 4.059 -30.419 -48.207 1.00 17.73 186 GLY F N 1
ATOM 14217 C CA . GLY F 1 198 ? 2.917 -29.841 -47.605 1.00 17.18 186 GLY F CA 1
ATOM 14218 C C . GLY F 1 198 ? 2.803 -30.101 -46.141 1.00 16.18 186 GLY F C 1
ATOM 14219 O O . GLY F 1 198 ? 3.410 -31.021 -45.611 1.00 14.66 186 GLY F O 1
ATOM 14220 N N . GLY F 1 199 ? 1.956 -29.293 -45.514 1.00 16.00 187 GLY F N 1
ATOM 14221 C CA . GLY F 1 199 ? 1.624 -29.499 -44.087 1.00 17.62 187 GLY F CA 1
ATOM 14222 C C . GLY F 1 199 ? 0.170 -29.870 -43.901 1.00 15.62 187 GLY F C 1
ATOM 14223 O O . GLY F 1 199 ? -0.695 -29.293 -44.569 1.00 14.77 187 GLY F O 1
ATOM 14224 N N . SER F 1 200 ? -0.093 -30.746 -42.919 1.00 16.10 188 SER F N 1
ATOM 14225 C CA . SER F 1 200 ? -1.465 -31.046 -42.507 1.00 16.40 188 SER F CA 1
ATOM 14226 C C . SER F 1 200 ? -2.183 -31.618 -43.734 1.00 16.15 188 SER F C 1
ATOM 14227 O O . SER F 1 200 ? -1.702 -32.658 -44.220 1.00 15.16 188 SER F O 1
ATOM 14230 N N . GLN F 1 201 ? -3.263 -31.041 -44.227 1.00 14.84 189 GLN F N 1
ATOM 14231 C CA . GLN F 1 201 ? -3.876 -31.587 -45.486 1.00 14.68 189 GLN F CA 1
ATOM 14232 C C . GLN F 1 201 ? -2.829 -31.637 -46.589 1.00 15.30 189 GLN F C 1
ATOM 14233 O O . GLN F 1 201 ? -2.796 -32.604 -47.362 1.00 14.03 189 GLN F O 1
ATOM 14239 N N . GLY F 1 202 ? -1.985 -30.616 -46.631 1.00 16.44 190 GLY F N 1
ATOM 14240 C CA . GLY F 1 202 ? -0.924 -30.556 -47.667 1.00 16.51 190 GLY F CA 1
ATOM 14241 C C . GLY F 1 202 ? 0.020 -31.775 -47.558 1.00 16.74 190 GLY F C 1
ATOM 14242 O O . GLY F 1 202 ? 0.519 -32.289 -48.556 1.00 17.65 190 GLY F O 1
ATOM 14243 N N . GLY F 1 203 ? 0.317 -32.177 -46.341 1.00 15.88 191 GLY F N 1
ATOM 14244 C CA . GLY F 1 203 ? 1.140 -33.307 -46.031 1.00 16.83 191 GLY F CA 1
ATOM 14245 C C . GLY F 1 203 ? 0.509 -34.624 -46.408 1.00 15.83 191 GLY F C 1
ATOM 14246 O O . GLY F 1 203 ? 1.230 -35.541 -46.849 1.00 15.83 191 GLY F O 1
ATOM 14247 N N . GLY F 1 204 ? -0.804 -34.776 -46.158 1.00 13.64 192 GLY F N 1
ATOM 14248 C CA . GLY F 1 204 ? -1.484 -35.992 -46.568 1.00 14.66 192 GLY F CA 1
ATOM 14249 C C . GLY F 1 204 ? -1.559 -36.101 -48.088 1.00 14.50 192 GLY F C 1
ATOM 14250 O O . GLY F 1 204 ? -1.407 -37.169 -48.600 1.00 14.88 192 GLY F O 1
ATOM 14251 N N . ILE F 1 205 ? -1.826 -34.987 -48.771 1.00 15.58 193 ILE F N 1
ATOM 14252 C CA . ILE F 1 205 ? -1.793 -34.946 -50.234 1.00 15.30 193 ILE F CA 1
ATOM 14253 C C . ILE F 1 205 ? -0.408 -35.383 -50.734 1.00 16.95 193 ILE F C 1
ATOM 14254 O O . ILE F 1 205 ? -0.291 -36.280 -51.597 1.00 18.10 193 ILE F O 1
ATOM 14259 N N . ALA F 1 206 ? 0.634 -34.791 -50.197 1.00 17.15 194 ALA F N 1
ATOM 14260 C CA . ALA F 1 206 ? 2.007 -35.077 -50.660 1.00 18.50 194 ALA F CA 1
ATOM 14261 C C . ALA F 1 206 ? 2.335 -36.519 -50.405 1.00 18.15 194 ALA F C 1
ATOM 14262 O O . ALA F 1 206 ? 3.022 -37.181 -51.202 1.00 17.42 194 ALA F O 1
ATOM 14264 N N . LEU F 1 207 ? 1.828 -37.071 -49.317 1.00 17.61 195 LEU F N 1
ATOM 14265 C CA . LEU F 1 207 ? 2.125 -38.453 -49.059 1.00 17.88 195 LEU F CA 1
ATOM 14266 C C . LEU F 1 207 ? 1.502 -39.403 -50.117 1.00 16.81 195 LEU F C 1
ATOM 14267 O O . LEU F 1 207 ? 2.128 -40.373 -50.553 1.00 17.91 195 LEU F O 1
ATOM 14272 N N . ALA F 1 208 ? 0.293 -39.133 -50.518 1.00 17.42 196 ALA F N 1
ATOM 14273 C CA . ALA F 1 208 ? -0.350 -39.867 -51.589 1.00 18.10 196 ALA F CA 1
ATOM 14274 C C . ALA F 1 208 ? 0.475 -39.735 -52.887 1.00 18.52 196 ALA F C 1
ATOM 14275 O O . ALA F 1 208 ? 0.805 -40.725 -53.542 1.00 19.42 196 ALA F O 1
ATOM 14277 N N . VAL F 1 209 ? 0.857 -38.497 -53.202 1.00 18.20 197 VAL F N 1
ATOM 14278 C CA . VAL F 1 209 ? 1.687 -38.232 -54.401 1.00 18.20 197 VAL F CA 1
ATOM 14279 C C . VAL F 1 209 ? 3.022 -39.012 -54.342 1.00 21.47 197 VAL F C 1
ATOM 14280 O O . VAL F 1 209 ? 3.522 -39.516 -55.364 1.00 21.50 197 VAL F O 1
ATOM 14284 N N . SER F 1 210 ? 3.617 -39.109 -53.158 1.00 21.01 198 SER F N 1
ATOM 14285 C CA . SER F 1 210 ? 4.928 -39.777 -53.001 1.00 21.46 198 SER F CA 1
ATOM 14286 C C . SER F 1 210 ? 4.807 -41.247 -53.419 1.00 22.35 198 SER F C 1
ATOM 14287 O O . SER F 1 210 ? 5.783 -41.850 -53.815 1.00 22.70 198 SER F O 1
ATOM 14290 N N . ALA F 1 211 ? 3.598 -41.810 -53.343 1.00 22.37 199 ALA F N 1
ATOM 14291 C CA . ALA F 1 211 ? 3.414 -43.213 -53.751 1.00 22.11 199 ALA F CA 1
ATOM 14292 C C . ALA F 1 211 ? 2.977 -43.335 -55.167 1.00 22.84 199 ALA F C 1
ATOM 14293 O O . ALA F 1 211 ? 3.309 -44.305 -55.801 1.00 26.74 199 ALA F O 1
ATOM 14295 N N . LEU F 1 212 ? 2.193 -42.378 -55.653 1.00 22.24 200 LEU F N 1
ATOM 14296 C CA . LEU F 1 212 ? 1.573 -42.446 -56.968 1.00 25.06 200 LEU F CA 1
ATOM 14297 C C . LEU F 1 212 ? 2.310 -41.808 -58.120 1.00 27.22 200 LEU F C 1
ATOM 14298 O O . LEU F 1 212 ? 2.031 -42.150 -59.269 1.00 26.86 200 LEU F O 1
ATOM 14303 N N . SER F 1 213 ? 3.202 -40.865 -57.858 1.00 24.49 201 SER F N 1
ATOM 14304 C CA . SER F 1 213 ? 3.870 -40.074 -58.920 1.00 25.54 201 SER F CA 1
ATOM 14305 C C . SER F 1 213 ? 5.165 -40.801 -59.267 1.00 31.62 201 SER F C 1
ATOM 14306 O O . SER F 1 213 ? 5.821 -41.347 -58.403 1.00 34.24 201 SER F O 1
ATOM 14309 N N . LYS F 1 214 ? 5.491 -40.780 -60.530 1.00 32.64 202 LYS F N 1
ATOM 14310 C CA . LYS F 1 214 ? 6.730 -41.307 -61.036 1.00 40.88 202 LYS F CA 1
ATOM 14311 C C . LYS F 1 214 ? 7.825 -40.200 -60.987 1.00 41.62 202 LYS F C 1
ATOM 14312 O O . LYS F 1 214 ? 9.012 -40.534 -60.886 1.00 44.02 202 LYS F O 1
ATOM 14314 N N . LYS F 1 215 ? 7.414 -38.910 -60.989 1.00 32.66 203 LYS F N 1
ATOM 14315 C CA . LYS F 1 215 ? 8.307 -37.776 -61.174 1.00 32.80 203 LYS F CA 1
ATOM 14316 C C . LYS F 1 215 ? 8.862 -37.118 -59.908 1.00 33.13 203 LYS F C 1
ATOM 14317 O O . LYS F 1 215 ? 9.868 -36.433 -59.974 1.00 29.71 203 LYS F O 1
ATOM 14319 N N . ALA F 1 216 ? 8.197 -37.270 -58.763 1.00 30.69 204 ALA F N 1
ATOM 14320 C CA . ALA F 1 216 ? 8.674 -36.661 -57.521 1.00 28.19 204 ALA F CA 1
ATOM 14321 C C . ALA F 1 216 ? 9.997 -37.284 -57.137 1.00 24.49 204 ALA F C 1
ATOM 14322 O O . ALA F 1 216 ? 10.152 -38.499 -57.249 1.00 26.84 204 ALA F O 1
ATOM 14324 N N . LYS F 1 217 ? 10.924 -36.467 -56.648 1.00 21.67 205 LYS F N 1
ATOM 14325 C CA . LYS F 1 217 ? 12.221 -36.909 -56.213 1.00 22.05 205 LYS F CA 1
ATOM 14326 C C . LYS F 1 217 ? 12.454 -36.848 -54.726 1.00 22.93 205 LYS F C 1
ATOM 14327 O O . LYS F 1 217 ? 13.312 -37.540 -54.212 1.00 21.04 205 LYS F O 1
ATOM 14329 N N . ALA F 1 218 ? 11.711 -36.003 -53.995 1.00 21.56 206 ALA F N 1
ATOM 14330 C CA . ALA F 1 218 ? 11.763 -36.003 -52.535 1.00 19.97 206 ALA F CA 1
ATOM 14331 C C . ALA F 1 218 ? 10.461 -35.505 -51.967 1.00 17.11 206 ALA F C 1
ATOM 14332 O O . ALA F 1 218 ? 9.773 -34.702 -52.624 1.00 19.51 206 ALA F O 1
ATOM 14334 N N . LEU F 1 219 ? 10.237 -35.859 -50.697 1.00 17.77 207 LEU F N 1
ATOM 14335 C CA . LEU F 1 219 ? 8.996 -35.534 -49.955 1.00 17.17 207 LEU F CA 1
ATOM 14336 C C . LEU F 1 219 ? 9.307 -34.715 -48.711 1.00 17.35 207 LEU F C 1
ATOM 14337 O O . LEU F 1 219 ? 10.083 -35.172 -47.887 1.00 17.33 207 LEU F O 1
ATOM 14342 N N . LEU F 1 220 ? 8.624 -33.573 -48.569 1.00 16.22 208 LEU F N 1
ATOM 14343 C CA . LEU F 1 220 ? 8.536 -32.852 -47.274 1.00 17.26 208 LEU F CA 1
ATOM 14344 C C . LEU F 1 220 ? 7.115 -32.974 -46.709 1.00 15.51 208 LEU F C 1
ATOM 14345 O O . LEU F 1 220 ? 6.161 -32.438 -47.281 1.00 16.59 208 LEU F O 1
ATOM 14350 N N . CYS F 1 221 ? 6.990 -33.690 -45.592 1.00 15.46 209 CYS F N 1
ATOM 14351 C CA . CYS F 1 221 ? 5.684 -34.100 -45.016 1.00 14.48 209 CYS F CA 1
ATOM 14352 C C . CYS F 1 221 ? 5.540 -33.616 -43.560 1.00 15.34 209 CYS F C 1
ATOM 14353 O O . CYS F 1 221 ? 6.040 -34.249 -42.631 1.00 16.65 209 CYS F O 1
ATOM 14356 N N . ASP F 1 222 ? 4.899 -32.476 -43.398 1.00 15.39 210 ASP F N 1
ATOM 14357 C CA . ASP F 1 222 ? 4.800 -31.851 -42.041 1.00 15.50 210 ASP F CA 1
ATOM 14358 C C . ASP F 1 222 ? 3.416 -32.124 -41.456 1.00 14.08 210 ASP F C 1
ATOM 14359 O O . ASP F 1 222 ? 2.415 -31.897 -42.136 1.00 13.86 210 ASP F O 1
ATOM 14364 N N . VAL F 1 223 ? 3.399 -32.535 -40.182 1.00 15.57 211 VAL F N 1
ATOM 14365 C CA . VAL F 1 223 ? 2.205 -32.745 -39.317 1.00 14.97 211 VAL F CA 1
ATOM 14366 C C . VAL F 1 223 ? 1.065 -33.294 -40.148 1.00 14.56 211 VAL F C 1
ATOM 14367 O O . VAL F 1 223 ? 0.018 -32.722 -40.218 1.00 14.98 211 VAL F O 1
ATOM 14371 N N . PRO F 1 224 ? 1.314 -34.390 -40.866 1.00 15.21 212 PRO F N 1
ATOM 14372 C CA . PRO F 1 224 ? 0.333 -34.813 -41.850 1.00 16.45 212 PRO F CA 1
ATOM 14373 C C . PRO F 1 224 ? -1.055 -35.221 -41.341 1.00 15.24 212 PRO F C 1
ATOM 14374 O O . PRO F 1 224 ? -1.152 -35.936 -40.318 1.00 15.83 212 PRO F O 1
ATOM 14378 N N . PHE F 1 225 ? -2.056 -34.756 -42.115 1.00 14.53 213 PHE F N 1
ATOM 14379 C CA . PHE F 1 225 ? -3.485 -35.055 -41.973 1.00 13.89 213 PHE F CA 1
ATOM 14380 C C . PHE F 1 225 ? -3.745 -36.174 -42.966 1.00 15.38 213 PHE F C 1
ATOM 14381 O O . PHE F 1 225 ? -2.834 -36.542 -43.717 1.00 14.62 213 PHE F O 1
ATOM 14389 N N . LEU F 1 226 ? -4.950 -36.742 -42.938 1.00 14.41 214 LEU F N 1
ATOM 14390 C CA . LEU F 1 226 ? -5.377 -37.869 -43.814 1.00 15.20 214 LEU F CA 1
ATOM 14391 C C . LEU F 1 226 ? -4.590 -39.153 -43.516 1.00 16.73 214 LEU F C 1
ATOM 14392 O O . LEU F 1 226 ? -4.263 -39.897 -44.422 1.00 16.55 214 LEU F O 1
ATOM 14397 N N . CYS F 1 227 ? -4.294 -39.433 -42.247 1.00 15.82 215 CYS F N 1
ATOM 14398 C CA . CYS F 1 227 ? -3.490 -40.571 -41.848 1.00 16.46 215 CYS F CA 1
ATOM 14399 C C . CYS F 1 227 ? -4.187 -41.275 -40.713 1.00 16.06 215 CYS F C 1
ATOM 14400 O O . CYS F 1 227 ? -4.556 -40.638 -39.707 1.00 16.81 215 CYS F O 1
ATOM 14403 N N . HIS F 1 228 ? -4.349 -42.581 -40.873 1.00 15.84 216 HIS F N 1
ATOM 14404 C CA . HIS F 1 228 ? -4.792 -43.479 -39.785 1.00 15.77 216 HIS F CA 1
ATOM 14405 C C . HIS F 1 228 ? -6.150 -43.049 -39.226 1.00 15.12 216 HIS F C 1
ATOM 14406 O O . HIS F 1 228 ? -6.332 -42.828 -37.996 1.00 14.35 216 HIS F O 1
ATOM 14413 N N . PHE F 1 229 ? -7.071 -42.863 -40.154 1.00 15.37 217 PHE F N 1
ATOM 14414 C CA . PHE F 1 229 ? -8.371 -42.276 -39.864 1.00 17.61 217 PHE F CA 1
ATOM 14415 C C . PHE F 1 229 ? -9.118 -42.931 -38.672 1.00 17.84 217 PHE F C 1
ATOM 14416 O O . PHE F 1 229 ? -9.756 -42.229 -37.836 1.00 18.61 217 PHE F O 1
ATOM 14424 N N . ARG F 1 230 ? -9.109 -44.260 -38.618 1.00 20.39 218 ARG F N 1
ATOM 14425 C CA . ARG F 1 230 ? -9.825 -44.982 -37.539 1.00 25.47 218 ARG F CA 1
ATOM 14426 C C . ARG F 1 230 ? -9.345 -44.565 -36.155 1.00 23.72 218 ARG F C 1
ATOM 14427 O O . ARG F 1 230 ? -10.153 -44.327 -35.264 1.00 23.19 218 ARG F O 1
ATOM 14435 N N . ARG F 1 231 ? -8.033 -44.522 -35.966 1.00 19.28 219 ARG F N 1
ATOM 14436 C CA . ARG F 1 231 ? -7.490 -44.082 -34.711 1.00 20.58 219 ARG F CA 1
ATOM 14437 C C . ARG F 1 231 ? -7.741 -42.571 -34.495 1.00 17.83 219 ARG F C 1
ATOM 14438 O O . ARG F 1 231 ? -8.165 -42.184 -33.419 1.00 19.19 219 ARG F O 1
ATOM 14446 N N . ALA F 1 232 ? -7.559 -41.750 -35.517 1.00 15.41 220 ALA F N 1
ATOM 14447 C CA . ALA F 1 232 ? -7.752 -40.319 -35.375 1.00 15.94 220 ALA F CA 1
ATOM 14448 C C . ALA F 1 232 ? -9.113 -39.999 -34.786 1.00 17.01 220 ALA F C 1
ATOM 14449 O O . ALA F 1 232 ? -9.176 -39.240 -33.848 1.00 19.09 220 ALA F O 1
ATOM 14451 N N . VAL F 1 233 ? -10.189 -40.589 -35.322 1.00 17.07 221 VAL F N 1
ATOM 14452 C CA . VAL F 1 233 ? -11.575 -40.229 -34.853 1.00 19.84 221 VAL F CA 1
ATOM 14453 C C . VAL F 1 233 ? -11.809 -40.815 -33.440 1.00 21.62 221 VAL F C 1
ATOM 14454 O O . VAL F 1 233 ? -12.651 -40.331 -32.712 1.00 22.42 221 VAL F O 1
ATOM 14458 N N . GLN F 1 234 ? -11.042 -41.814 -33.023 1.00 20.40 222 GLN F N 1
ATOM 14459 C CA . GLN F 1 234 ? -11.104 -42.293 -31.638 1.00 26.83 222 GLN F CA 1
ATOM 14460 C C . GLN F 1 234 ? -10.348 -41.431 -30.641 1.00 26.46 222 GLN F C 1
ATOM 14461 O O . GLN F 1 234 ? -10.616 -41.493 -29.427 1.00 26.40 222 GLN F O 1
ATOM 14467 N N . LEU F 1 235 ? -9.384 -40.655 -31.117 1.00 22.88 223 LEU F N 1
ATOM 14468 C CA . LEU F 1 235 ? -8.452 -39.961 -30.279 1.00 24.87 223 LEU F CA 1
ATOM 14469 C C . LEU F 1 235 ? -8.824 -38.540 -30.044 1.00 23.94 223 LEU F C 1
ATOM 14470 O O . LEU F 1 235 ? -8.649 -38.085 -28.926 1.00 24.70 223 LEU F O 1
ATOM 14475 N N . VAL F 1 236 ? -9.257 -37.811 -31.069 1.00 22.11 224 VAL F N 1
ATOM 14476 C CA . VAL F 1 236 ? -9.517 -36.359 -30.922 1.00 20.92 224 VAL F CA 1
ATOM 14477 C C . VAL F 1 236 ? -10.936 -35.971 -31.358 1.00 21.66 224 VAL F C 1
ATOM 14478 O O . VAL F 1 236 ? -11.579 -36.686 -32.126 1.00 20.39 224 VAL F O 1
ATOM 14482 N N . ASP F 1 237 ? -11.440 -34.831 -30.853 1.00 20.07 225 ASP F N 1
ATOM 14483 C CA . ASP F 1 237 ? -12.729 -34.305 -31.268 1.00 21.13 225 ASP F CA 1
ATOM 14484 C C . ASP F 1 237 ? -12.576 -33.021 -32.028 1.00 17.85 225 ASP F C 1
ATOM 14485 O O . ASP F 1 237 ? -13.548 -32.254 -32.232 1.00 19.63 225 ASP F O 1
ATOM 14490 N N . THR F 1 238 ? -11.358 -32.746 -32.453 1.00 17.52 226 THR F N 1
ATOM 14491 C CA . THR F 1 238 ? -11.047 -31.580 -33.244 1.00 15.70 226 THR F CA 1
ATOM 14492 C C . THR F 1 238 ? -11.422 -31.757 -34.683 1.00 15.45 226 THR F C 1
ATOM 14493 O O . THR F 1 238 ? -11.483 -32.882 -35.189 1.00 16.43 226 THR F O 1
ATOM 14497 N N . HIS F 1 239 ? -11.659 -30.628 -35.308 1.00 15.35 227 HIS F N 1
ATOM 14498 C CA . HIS F 1 239 ? -11.809 -30.548 -36.774 1.00 15.98 227 HIS F CA 1
ATOM 14499 C C . HIS F 1 239 ? -10.428 -30.454 -37.475 1.00 16.81 227 HIS F C 1
ATOM 14500 O O . HIS F 1 239 ? -9.525 -29.835 -36.933 1.00 15.81 227 HIS F O 1
ATOM 14507 N N . PRO F 1 240 ? -10.284 -31.036 -38.693 1.00 15.89 228 PRO F N 1
ATOM 14508 C CA . PRO F 1 240 ? -11.425 -31.581 -39.443 1.00 14.68 228 PRO F CA 1
ATOM 14509 C C . PRO F 1 240 ? -11.755 -33.071 -39.226 1.00 14.95 228 PRO F C 1
ATOM 14510 O O . PRO F 1 240 ? -12.756 -33.544 -39.803 1.00 14.25 228 PRO F O 1
ATOM 14514 N N . TYR F 1 241 ? -10.972 -33.839 -38.486 1.00 12.54 229 TYR F N 1
ATOM 14515 C CA . TYR F 1 241 ? -11.313 -35.284 -38.285 1.00 14.41 229 TYR F CA 1
ATOM 14516 C C . TYR F 1 241 ? -12.716 -35.463 -37.720 1.00 14.23 229 TYR F C 1
ATOM 14517 O O . TYR F 1 241 ? -13.401 -36.414 -38.068 1.00 12.51 229 TYR F O 1
ATOM 14526 N N . ALA F 1 242 ? -13.154 -34.573 -36.831 1.00 14.46 230 ALA F N 1
ATOM 14527 C CA . ALA F 1 242 ? -14.518 -34.670 -36.276 1.00 14.36 230 ALA F CA 1
ATOM 14528 C C . ALA F 1 242 ? -15.656 -34.595 -37.286 1.00 15.71 230 ALA F C 1
ATOM 14529 O O . ALA F 1 242 ? -16.712 -35.022 -36.963 1.00 13.99 230 ALA F O 1
ATOM 14531 N N . GLU F 1 243 ? -15.450 -34.081 -38.510 1.00 13.92 231 GLU F N 1
ATOM 14532 C CA . GLU F 1 243 ? -16.488 -34.214 -39.572 1.00 14.25 231 GLU F CA 1
ATOM 14533 C C . GLU F 1 243 ? -16.866 -35.692 -39.796 1.00 13.76 231 GLU F C 1
ATOM 14534 O O . GLU F 1 243 ? -18.056 -35.981 -39.968 1.00 12.36 231 GLU F O 1
ATOM 14540 N N . ILE F 1 244 ? -15.870 -36.601 -39.831 1.00 13.55 232 ILE F N 1
ATOM 14541 C CA . ILE F 1 244 ? -16.090 -37.975 -40.029 1.00 14.57 232 ILE F CA 1
ATOM 14542 C C . ILE F 1 244 ? -16.892 -38.518 -38.824 1.00 15.04 232 ILE F C 1
ATOM 14543 O O . ILE F 1 244 ? -17.903 -39.203 -39.000 1.00 15.43 232 ILE F O 1
ATOM 14548 N N . THR F 1 245 ? -16.394 -38.235 -37.624 1.00 13.64 233 THR F N 1
ATOM 14549 C CA . THR F 1 245 ? -17.078 -38.690 -36.420 1.00 15.18 233 THR F CA 1
ATOM 14550 C C . THR F 1 245 ? -18.552 -38.236 -36.393 1.00 14.89 233 THR F C 1
ATOM 14551 O O . THR F 1 245 ? -19.452 -39.027 -36.108 1.00 14.95 233 THR F O 1
ATOM 14555 N N . ASN F 1 246 ? -18.780 -36.968 -36.735 1.00 14.53 234 ASN F N 1
ATOM 14556 C CA . ASN F 1 246 ? -20.152 -36.395 -36.714 1.00 14.98 234 ASN F CA 1
ATOM 14557 C C . ASN F 1 246 ? -21.039 -37.110 -37.745 1.00 14.77 234 ASN F C 1
ATOM 14558 O O . ASN F 1 246 ? -22.202 -37.443 -37.446 1.00 15.62 234 ASN F O 1
ATOM 14563 N N . PHE F 1 247 ? -20.498 -37.372 -38.943 1.00 14.13 235 PHE F N 1
ATOM 14564 C CA . PHE F 1 247 ? -21.199 -38.207 -39.928 1.00 13.55 235 PHE F CA 1
ATOM 14565 C C . PHE F 1 247 ? -21.593 -39.557 -39.377 1.00 14.18 235 PHE F C 1
ATOM 14566 O O . PHE F 1 247 ? -22.751 -39.976 -39.541 1.00 15.81 235 PHE F O 1
ATOM 14574 N N . LEU F 1 248 ? -20.664 -40.222 -38.698 1.00 14.57 236 LEU F N 1
ATOM 14575 C CA . LEU F 1 248 ? -20.898 -41.533 -38.147 1.00 15.20 236 LEU F CA 1
ATOM 14576 C C . LEU F 1 248 ? -21.837 -41.501 -36.998 1.00 15.62 236 LEU F C 1
ATOM 14577 O O . LEU F 1 248 ? -22.526 -42.471 -36.828 1.00 15.93 236 LEU F O 1
ATOM 14582 N N . LYS F 1 249 ? -21.941 -40.391 -36.263 1.00 15.45 237 LYS F N 1
ATOM 14583 C CA . LYS F 1 249 ? -22.888 -40.279 -35.187 1.00 16.40 237 LYS F CA 1
ATOM 14584 C C . LYS F 1 249 ? -24.314 -40.347 -35.689 1.00 17.26 237 LYS F C 1
ATOM 14585 O O . LYS F 1 249 ? -25.229 -40.725 -34.903 1.00 17.31 237 LYS F O 1
ATOM 14591 N N . THR F 1 250 ? -24.527 -39.872 -36.938 1.00 16.67 238 THR F N 1
ATOM 14592 C CA . THR F 1 250 ? -25.844 -39.789 -37.566 1.00 17.76 238 THR F CA 1
ATOM 14593 C C . THR F 1 250 ? -26.115 -41.001 -38.393 1.00 19.32 238 THR F C 1
ATOM 14594 O O . THR F 1 250 ? -27.206 -41.572 -38.297 1.00 20.85 238 THR F O 1
ATOM 14598 N N . HIS F 1 251 ? -25.151 -41.388 -39.221 1.00 15.82 239 HIS F N 1
ATOM 14599 C CA . HIS F 1 251 ? -25.300 -42.521 -40.124 1.00 17.52 239 HIS F CA 1
ATOM 14600 C C . HIS F 1 251 ? -24.784 -43.809 -39.496 1.00 19.08 239 HIS F C 1
ATOM 14601 O O . HIS F 1 251 ? -23.771 -44.427 -39.969 1.00 17.96 239 HIS F O 1
ATOM 14608 N N . ARG F 1 252 ? -25.546 -44.276 -38.473 1.00 19.50 240 ARG F N 1
ATOM 14609 C CA . ARG F 1 252 ? -25.043 -45.353 -37.610 1.00 21.63 240 ARG F CA 1
ATOM 14610 C C . ARG F 1 252 ? -24.906 -46.666 -38.386 1.00 25.50 240 ARG F C 1
ATOM 14611 O O . ARG F 1 252 ? -24.181 -47.546 -37.990 1.00 29.33 240 ARG F O 1
ATOM 14619 N N . ASP F 1 253 ? -25.613 -46.777 -39.502 1.00 21.91 241 ASP F N 1
ATOM 14620 C CA . ASP F 1 253 ? -25.570 -47.936 -40.327 1.00 25.55 241 ASP F CA 1
ATOM 14621 C C . ASP F 1 253 ? -24.405 -47.948 -41.332 1.00 26.97 241 ASP F C 1
ATOM 14622 O O . ASP F 1 253 ? -24.244 -48.927 -42.056 1.00 24.18 241 ASP F O 1
ATOM 14627 N N . LYS F 1 254 ? -23.569 -46.894 -41.377 1.00 25.14 242 LYS F N 1
ATOM 14628 C CA . LYS F 1 254 ? -22.580 -46.781 -42.441 1.00 23.73 242 LYS F CA 1
ATOM 14629 C C . LYS F 1 254 ? -21.144 -46.864 -41.981 1.00 23.09 242 LYS F C 1
ATOM 14630 O O . LYS F 1 254 ? -20.233 -46.559 -42.762 1.00 18.69 242 LYS F O 1
ATOM 14636 N N . GLU F 1 255 ? -20.910 -47.330 -40.743 1.00 21.06 243 GLU F N 1
ATOM 14637 C CA . GLU F 1 255 ? -19.559 -47.394 -40.219 1.00 20.89 243 GLU F CA 1
ATOM 14638 C C . GLU F 1 255 ? -18.538 -48.188 -41.072 1.00 20.06 243 GLU F C 1
ATOM 14639 O O . GLU F 1 255 ? -17.500 -47.662 -41.463 1.00 20.17 243 GLU F O 1
ATOM 14645 N N . GLU F 1 256 ? -18.863 -49.451 -41.416 1.00 19.82 244 GLU F N 1
ATOM 14646 C CA . GLU F 1 256 ? -18.003 -50.283 -42.226 1.00 20.25 244 GLU F CA 1
ATOM 14647 C C . GLU F 1 256 ? -17.736 -49.644 -43.591 1.00 17.29 244 GLU F C 1
ATOM 14648 O O . GLU F 1 256 ? -16.594 -49.633 -44.036 1.00 17.04 244 GLU F O 1
ATOM 14650 N N . ILE F 1 257 ? -18.748 -49.050 -44.212 1.00 17.55 245 ILE F N 1
ATOM 14651 C CA . ILE F 1 257 ? -18.585 -48.469 -45.566 1.00 18.71 245 ILE F CA 1
ATOM 14652 C C . ILE F 1 257 ? -17.656 -47.249 -45.467 1.00 16.95 245 ILE F C 1
ATOM 14653 O O . ILE F 1 257 ? -16.783 -47.081 -46.282 1.00 17.54 245 ILE F O 1
ATOM 14658 N N . VAL F 1 258 ? -17.895 -46.409 -44.475 1.00 15.10 246 VAL F N 1
ATOM 14659 C CA . VAL F 1 258 ? -17.087 -45.175 -44.302 1.00 15.77 246 VAL F CA 1
ATOM 14660 C C . VAL F 1 258 ? -15.607 -45.531 -44.191 1.00 15.26 246 VAL F C 1
ATOM 14661 O O . VAL F 1 258 ? -14.772 -44.947 -44.918 1.00 15.11 246 VAL F O 1
ATOM 14665 N N . PHE F 1 259 ? -15.272 -46.504 -43.353 1.00 14.26 247 PHE F N 1
ATOM 14666 C CA . PHE F 1 259 ? -13.852 -46.834 -43.148 1.00 16.00 247 PHE F CA 1
ATOM 14667 C C . PHE F 1 259 ? -13.284 -47.582 -44.288 1.00 15.98 247 PHE F C 1
ATOM 14668 O O . PHE F 1 259 ? -12.116 -47.421 -44.570 1.00 15.35 247 PHE F O 1
ATOM 14676 N N . ARG F 1 260 ? -14.115 -48.347 -44.966 1.00 14.32 248 ARG F N 1
ATOM 14677 C CA . ARG F 1 260 ? -13.691 -48.959 -46.213 1.00 15.59 248 ARG F CA 1
ATOM 14678 C C . ARG F 1 260 ? -13.304 -47.916 -47.269 1.00 14.65 248 ARG F C 1
ATOM 14679 O O . ARG F 1 260 ? -12.204 -47.982 -47.814 1.00 18.08 248 ARG F O 1
ATOM 14687 N N . THR F 1 261 ? -14.165 -46.939 -47.500 1.00 13.89 249 THR F N 1
ATOM 14688 C CA . THR F 1 261 ? -13.794 -45.878 -48.397 1.00 14.14 249 THR F CA 1
ATOM 14689 C C . THR F 1 261 ? -12.509 -45.165 -47.974 1.00 14.77 249 THR F C 1
ATOM 14690 O O . THR F 1 261 ? -11.589 -45.002 -48.789 1.00 12.15 249 THR F O 1
ATOM 14694 N N . LEU F 1 262 ? -12.406 -44.769 -46.692 1.00 15.94 250 LEU F N 1
ATOM 14695 C CA . LEU F 1 262 ? -11.222 -44.015 -46.243 1.00 15.48 250 LEU F CA 1
ATOM 14696 C C . LEU F 1 262 ? -9.917 -44.778 -46.383 1.00 15.28 250 LEU F C 1
ATOM 14697 O O . LEU F 1 262 ? -8.853 -44.144 -46.530 1.00 13.37 250 LEU F O 1
ATOM 14702 N N . SER F 1 263 ? -9.965 -46.116 -46.374 1.00 14.08 251 SER F N 1
ATOM 14703 C CA . SER F 1 263 ? -8.737 -46.924 -46.476 1.00 14.68 251 SER F CA 1
ATOM 14704 C C . SER F 1 263 ? -8.013 -46.696 -47.801 1.00 14.19 251 SER F C 1
ATOM 14705 O O . SER F 1 263 ? -6.784 -46.833 -47.836 1.00 18.13 251 SER F O 1
ATOM 14708 N N . TYR F 1 264 ? -8.732 -46.297 -48.836 1.00 15.33 252 TYR F N 1
ATOM 14709 C CA . TYR F 1 264 ? -8.096 -46.016 -50.111 1.00 15.18 252 TYR F CA 1
ATOM 14710 C C . TYR F 1 264 ? -7.352 -44.654 -50.149 1.00 15.80 252 TYR F C 1
ATOM 14711 O O . TYR F 1 264 ? -6.625 -44.393 -51.138 1.00 15.90 252 TYR F O 1
ATOM 14720 N N . PHE F 1 265 ? -7.494 -43.833 -49.097 1.00 14.72 253 PHE F N 1
ATOM 14721 C CA . PHE F 1 265 ? -6.998 -42.445 -49.060 1.00 14.51 253 PHE F CA 1
ATOM 14722 C C . PHE F 1 265 ? -6.098 -42.215 -47.888 1.00 15.65 253 PHE F C 1
ATOM 14723 O O . PHE F 1 265 ? -5.616 -41.112 -47.739 1.00 17.00 253 PHE F O 1
ATOM 14731 N N . ASP F 1 266 ? -5.795 -43.280 -47.129 1.00 16.37 254 ASP F N 1
ATOM 14732 C CA . ASP F 1 266 ? -5.105 -43.204 -45.840 1.00 16.04 254 ASP F CA 1
ATOM 14733 C C . ASP F 1 266 ? -3.593 -43.153 -46.100 1.00 16.04 254 ASP F C 1
ATOM 14734 O O . ASP F 1 266 ? -2.987 -44.066 -46.725 1.00 16.65 254 ASP F O 1
ATOM 14739 N N . GLY F 1 267 ? -2.957 -42.068 -45.647 1.00 17.54 255 GLY F N 1
ATOM 14740 C CA . GLY F 1 267 ? -1.548 -41.897 -45.817 1.00 15.60 255 GLY F CA 1
ATOM 14741 C C . GLY F 1 267 ? -0.669 -43.015 -45.313 1.00 15.38 255 GLY F C 1
ATOM 14742 O O . GLY F 1 267 ? 0.430 -43.193 -45.784 1.00 15.07 255 GLY F O 1
ATOM 14743 N N . VAL F 1 268 ? -1.135 -43.799 -44.349 1.00 15.82 256 VAL F N 1
ATOM 14744 C CA . VAL F 1 268 ? -0.413 -44.917 -43.865 1.00 15.66 256 VAL F CA 1
ATOM 14745 C C . VAL F 1 268 ? -0.253 -45.950 -44.979 1.00 18.41 256 VAL F C 1
ATOM 14746 O O . VAL F 1 268 ? 0.826 -46.568 -45.124 1.00 17.13 256 VAL F O 1
ATOM 14750 N N . ASN F 1 269 ? -1.302 -46.100 -45.782 1.00 17.95 257 ASN F N 1
ATOM 14751 C CA . ASN F 1 269 ? -1.249 -47.035 -46.911 1.00 19.42 257 ASN F CA 1
ATOM 14752 C C . ASN F 1 269 ? -0.384 -46.597 -48.105 1.00 20.21 257 ASN F C 1
ATOM 14753 O O . ASN F 1 269 ? 0.254 -47.423 -48.775 1.00 19.36 257 ASN F O 1
ATOM 14758 N N . PHE F 1 270 ? -0.316 -45.299 -48.335 1.00 18.81 258 PHE F N 1
ATOM 14759 C CA . PHE F 1 270 ? 0.567 -44.758 -49.327 1.00 18.82 258 PHE F CA 1
ATOM 14760 C C . PHE F 1 270 ? 1.998 -44.827 -48.798 1.00 19.88 258 PHE F C 1
ATOM 14761 O O . PHE F 1 270 ? 2.917 -45.139 -49.588 1.00 21.38 258 PHE F O 1
ATOM 14769 N N . ALA F 1 271 ? 2.194 -44.565 -47.488 1.00 19.87 259 ALA F N 1
ATOM 14770 C CA . ALA F 1 271 ? 3.553 -44.518 -46.908 1.00 18.52 259 ALA F CA 1
ATOM 14771 C C . ALA F 1 271 ? 4.247 -45.877 -47.172 1.00 20.54 259 ALA F C 1
ATOM 14772 O O . ALA F 1 271 ? 5.447 -45.940 -47.535 1.00 18.94 259 ALA F O 1
ATOM 14774 N N . ALA F 1 272 ? 3.466 -46.950 -47.028 1.00 20.10 260 ALA F N 1
ATOM 14775 C CA . ALA F 1 272 ? 3.963 -48.302 -47.246 1.00 22.78 260 ALA F CA 1
ATOM 14776 C C . ALA F 1 272 ? 4.387 -48.587 -48.699 1.00 20.86 260 ALA F C 1
ATOM 14777 O O . ALA F 1 272 ? 5.117 -49.533 -48.932 1.00 21.78 260 ALA F O 1
ATOM 14779 N N . ARG F 1 273 ? 3.976 -47.774 -49.648 1.00 19.66 261 ARG F N 1
ATOM 14780 C CA . ARG F 1 273 ? 4.354 -47.925 -51.064 1.00 20.12 261 ARG F CA 1
ATOM 14781 C C . ARG F 1 273 ? 5.421 -46.949 -51.529 1.00 21.89 261 ARG F C 1
ATOM 14782 O O . ARG F 1 273 ? 5.962 -47.107 -52.586 1.00 24.29 261 ARG F O 1
ATOM 14790 N N . ALA F 1 274 ? 5.680 -45.891 -50.762 1.00 20.84 262 ALA F N 1
ATOM 14791 C CA . ALA F 1 274 ? 6.541 -44.784 -51.183 1.00 22.22 262 ALA F CA 1
ATOM 14792 C C . ALA F 1 274 ? 8.024 -45.133 -50.982 1.00 23.52 262 ALA F C 1
ATOM 14793 O O . ALA F 1 274 ? 8.413 -45.680 -49.995 1.00 29.28 262 ALA F O 1
ATOM 14795 N N . LYS F 1 275 ? 8.827 -44.779 -51.968 1.00 22.11 263 LYS F N 1
ATOM 14796 C CA . LYS F 1 275 ? 10.256 -45.072 -52.011 1.00 25.48 263 LYS F CA 1
ATOM 14797 C C . LYS F 1 275 ? 11.148 -43.786 -52.040 1.00 24.43 263 LYS F C 1
ATOM 14798 O O . LYS F 1 275 ? 12.350 -43.884 -51.891 1.00 23.90 263 LYS F O 1
ATOM 14804 N N . ILE F 1 276 ? 10.598 -42.589 -52.249 1.00 24.58 264 ILE F N 1
ATOM 14805 C CA . ILE F 1 276 ? 11.458 -41.410 -52.386 1.00 21.57 264 ILE F CA 1
ATOM 14806 C C . ILE F 1 276 ? 11.947 -40.939 -51.027 1.00 21.78 264 ILE F C 1
ATOM 14807 O O . ILE F 1 276 ? 11.332 -41.242 -49.995 1.00 22.11 264 ILE F O 1
ATOM 14812 N N . PRO F 1 277 ? 13.105 -40.289 -50.982 1.00 21.37 265 PRO F N 1
ATOM 14813 C CA . PRO F 1 277 ? 13.547 -39.695 -49.746 1.00 22.51 265 PRO F CA 1
ATOM 14814 C C . PRO F 1 277 ? 12.582 -38.692 -49.145 1.00 19.35 265 PRO F C 1
ATOM 14815 O O . PRO F 1 277 ? 12.019 -37.932 -49.853 1.00 21.94 265 PRO F O 1
ATOM 14819 N N . ALA F 1 278 ? 12.392 -38.770 -47.830 1.00 21.26 266 ALA F N 1
ATOM 14820 C CA . ALA F 1 278 ? 11.480 -37.905 -47.100 1.00 19.23 266 ALA F CA 1
ATOM 14821 C C . ALA F 1 278 ? 12.037 -37.313 -45.798 1.00 17.63 266 ALA F C 1
ATOM 14822 O O . ALA F 1 278 ? 12.727 -37.979 -45.030 1.00 21.91 266 ALA F O 1
ATOM 14824 N N . LEU F 1 279 ? 11.584 -36.095 -45.519 1.00 18.41 267 LEU F N 1
ATOM 14825 C CA . LEU F 1 279 ? 11.681 -35.490 -44.213 1.00 17.07 267 LEU F CA 1
ATOM 14826 C C . LEU F 1 279 ? 10.272 -35.223 -43.667 1.00 15.76 267 LEU F C 1
ATOM 14827 O O . LEU F 1 279 ? 9.544 -34.486 -44.272 1.00 17.50 267 LEU F O 1
ATOM 14832 N N . PHE F 1 280 ? 9.981 -35.790 -42.514 1.00 17.65 268 PHE F N 1
ATOM 14833 C CA . PHE F 1 280 ? 8.746 -35.594 -41.793 1.00 17.57 268 PHE F CA 1
ATOM 14834 C C . PHE F 1 280 ? 8.948 -34.668 -40.578 1.00 17.58 268 PHE F C 1
ATOM 14835 O O . PHE F 1 280 ? 10.059 -34.490 -40.075 1.00 17.75 268 PHE F O 1
ATOM 14843 N N . SER F 1 281 ? 7.840 -34.069 -40.123 1.00 16.30 269 SER F N 1
ATOM 14844 C CA . SER F 1 281 ? 7.819 -33.374 -38.808 1.00 16.12 269 SER F CA 1
ATOM 14845 C C . SER F 1 281 ? 6.525 -33.711 -38.074 1.00 17.15 269 SER F C 1
ATOM 14846 O O . SER F 1 281 ? 5.507 -34.032 -38.683 1.00 15.30 269 SER F O 1
ATOM 14849 N N . VAL F 1 282 ? 6.600 -33.606 -36.749 1.00 16.07 270 VAL F N 1
ATOM 14850 C CA . VAL F 1 282 ? 5.477 -33.962 -35.861 1.00 16.18 270 VAL F CA 1
ATOM 14851 C C . VAL F 1 282 ? 5.554 -33.073 -34.596 1.00 16.71 270 VAL F C 1
ATOM 14852 O O . VAL F 1 282 ? 6.660 -32.789 -34.119 1.00 16.63 270 VAL F O 1
ATOM 14856 N N . GLY F 1 283 ? 4.413 -32.552 -34.157 1.00 15.54 271 GLY F N 1
ATOM 14857 C CA . GLY F 1 283 ? 4.307 -31.883 -32.852 1.00 15.63 271 GLY F CA 1
ATOM 14858 C C . GLY F 1 283 ? 3.684 -32.837 -31.851 1.00 15.11 271 GLY F C 1
ATOM 14859 O O . GLY F 1 283 ? 2.609 -33.391 -32.061 1.00 17.77 271 GLY F O 1
ATOM 14860 N N . LEU F 1 284 ? 4.356 -33.082 -30.742 1.00 15.15 272 LEU F N 1
ATOM 14861 C CA . LEU F 1 284 ? 3.891 -34.084 -29.850 1.00 15.44 272 LEU F CA 1
ATOM 14862 C C . LEU F 1 284 ? 2.613 -33.627 -29.101 1.00 17.02 272 LEU F C 1
ATOM 14863 O O . LEU F 1 284 ? 1.927 -34.425 -28.533 1.00 18.05 272 LEU F O 1
ATOM 14868 N N . MET F 1 285 ? 2.339 -32.342 -29.086 1.00 17.14 273 MET F N 1
ATOM 14869 C CA . MET F 1 285 ? 1.105 -31.858 -28.474 1.00 18.29 273 MET F CA 1
ATOM 14870 C C . MET F 1 285 ? 0.048 -31.491 -29.506 1.00 17.59 273 MET F C 1
ATOM 14871 O O . MET F 1 285 ? -0.943 -30.781 -29.219 1.00 16.39 273 MET F O 1
ATOM 14876 N N . ASP F 1 286 ? 0.215 -32.004 -30.736 1.00 15.98 274 ASP F N 1
ATOM 14877 C CA . ASP F 1 286 ? -0.704 -31.665 -31.817 1.00 16.54 274 ASP F CA 1
ATOM 14878 C C . ASP F 1 286 ? -2.020 -32.467 -31.645 1.00 17.04 274 ASP F C 1
ATOM 14879 O O . ASP F 1 286 ? -2.016 -33.661 -31.720 1.00 17.75 274 ASP F O 1
ATOM 14884 N N . ASN F 1 287 ? -3.122 -31.775 -31.408 1.00 17.28 275 ASN F N 1
ATOM 14885 C CA . ASN F 1 287 ? -4.400 -32.480 -31.306 1.00 18.88 275 ASN F CA 1
ATOM 14886 C C . ASN F 1 287 ? -5.295 -32.374 -32.540 1.00 18.98 275 ASN F C 1
ATOM 14887 O O . ASN F 1 287 ? -6.466 -32.758 -32.488 1.00 19.63 275 ASN F O 1
ATOM 14892 N N . ILE F 1 288 ? -4.780 -31.797 -33.621 1.00 15.74 276 ILE F N 1
ATOM 14893 C CA . ILE F 1 288 ? -5.460 -31.793 -34.930 1.00 15.46 276 ILE F CA 1
ATOM 14894 C C . ILE F 1 288 ? -5.030 -33.058 -35.686 1.00 14.56 276 ILE F C 1
ATOM 14895 O O . ILE F 1 288 ? -5.854 -33.843 -36.235 1.00 13.58 276 ILE F O 1
ATOM 14900 N N . CYS F 1 289 ? -3.717 -33.250 -35.729 1.00 13.52 277 CYS F N 1
ATOM 14901 C CA . CYS F 1 289 ? -3.076 -34.409 -36.306 1.00 15.01 277 CYS F CA 1
ATOM 14902 C C . CYS F 1 289 ? -2.288 -35.098 -35.208 1.00 14.97 277 CYS F C 1
ATOM 14903 O O . CYS F 1 289 ? -1.097 -34.824 -35.029 1.00 17.65 277 CYS F O 1
ATOM 14906 N N . PRO F 1 290 ? -2.919 -36.034 -34.538 1.00 16.61 278 PRO F N 1
ATOM 14907 C CA . PRO F 1 290 ? -2.290 -36.607 -33.311 1.00 18.05 278 PRO F CA 1
ATOM 14908 C C . PRO F 1 290 ? -1.026 -37.364 -33.644 1.00 20.58 278 PRO F C 1
ATOM 14909 O O . PRO F 1 290 ? -0.901 -37.978 -34.727 1.00 18.74 278 PRO F O 1
ATOM 14913 N N . PRO F 1 291 ? -0.074 -37.323 -32.739 1.00 19.16 279 PRO F N 1
ATOM 14914 C CA . PRO F 1 291 ? 1.184 -37.915 -33.102 1.00 20.88 279 PRO F CA 1
ATOM 14915 C C . PRO F 1 291 ? 1.189 -39.414 -33.443 1.00 20.21 279 PRO F C 1
ATOM 14916 O O . PRO F 1 291 ? 2.015 -39.809 -34.222 1.00 19.15 279 PRO F O 1
ATOM 14920 N N . SER F 1 292 ? 0.304 -40.223 -32.867 1.00 17.82 280 SER F N 1
ATOM 14921 C CA . SER F 1 292 ? 0.263 -41.635 -33.224 1.00 18.97 280 SER F CA 1
ATOM 14922 C C . SER F 1 292 ? -0.187 -41.838 -34.689 1.00 15.66 280 SER F C 1
ATOM 14923 O O . SER F 1 292 ? 0.196 -42.814 -35.325 1.00 19.03 280 SER F O 1
ATOM 14926 N N . THR F 1 293 ? -1.013 -40.935 -35.207 1.00 16.00 281 THR F N 1
ATOM 14927 C CA . THR F 1 293 ? -1.401 -40.982 -36.601 1.00 14.55 281 THR F CA 1
ATOM 14928 C C . THR F 1 293 ? -0.199 -40.619 -37.479 1.00 15.55 281 THR F C 1
ATOM 14929 O O . THR F 1 293 ? 0.032 -41.275 -38.522 1.00 15.34 281 THR F O 1
ATOM 14933 N N . VAL F 1 294 ? 0.525 -39.559 -37.129 1.00 13.74 282 VAL F N 1
ATOM 14934 C CA . VAL F 1 294 ? 1.754 -39.172 -37.856 1.00 16.17 282 VAL F CA 1
ATOM 14935 C C . VAL F 1 294 ? 2.857 -40.247 -37.810 1.00 16.24 282 VAL F C 1
ATOM 14936 O O . VAL F 1 294 ? 3.410 -40.632 -38.877 1.00 16.39 282 VAL F O 1
ATOM 14940 N N . PHE F 1 295 ? 3.148 -40.751 -36.628 1.00 15.98 283 PHE F N 1
ATOM 14941 C CA . PHE F 1 295 ? 4.057 -41.863 -36.488 1.00 16.02 283 PHE F CA 1
ATOM 14942 C C . PHE F 1 295 ? 3.664 -43.173 -37.225 1.00 17.36 283 PHE F C 1
ATOM 14943 O O . PHE F 1 295 ? 4.531 -43.875 -37.790 1.00 18.05 283 PHE F O 1
ATOM 14951 N N . ALA F 1 296 ? 2.380 -43.479 -37.278 1.00 17.29 284 ALA F N 1
ATOM 14952 C CA . ALA F 1 296 ? 1.956 -44.654 -38.022 1.00 18.20 284 ALA F CA 1
ATOM 14953 C C . ALA F 1 296 ? 2.393 -44.504 -39.481 1.00 19.84 284 ALA F C 1
ATOM 14954 O O . ALA F 1 296 ? 2.956 -45.420 -40.056 1.00 18.93 284 ALA F O 1
ATOM 14956 N N . ALA F 1 297 ? 2.170 -43.335 -40.086 1.00 17.44 285 ALA F N 1
ATOM 14957 C CA . ALA F 1 297 ? 2.571 -43.103 -41.469 1.00 17.47 285 ALA F CA 1
ATOM 14958 C C . ALA F 1 297 ? 4.060 -43.084 -41.578 1.00 19.44 285 ALA F C 1
ATOM 14959 O O . ALA F 1 297 ? 4.610 -43.703 -42.465 1.00 19.66 285 ALA F O 1
ATOM 14961 N N . TYR F 1 298 ? 4.719 -42.384 -40.675 1.00 19.66 286 TYR F N 1
ATOM 14962 C CA . TYR F 1 298 ? 6.172 -42.263 -40.743 1.00 17.98 286 TYR F CA 1
ATOM 14963 C C . TYR F 1 298 ? 6.801 -43.670 -40.633 1.00 17.97 286 TYR F C 1
ATOM 14964 O O . TYR F 1 298 ? 7.763 -44.004 -41.373 1.00 17.55 286 TYR F O 1
ATOM 14973 N N . ASN F 1 299 ? 6.310 -44.479 -39.711 1.00 20.10 287 ASN F N 1
ATOM 14974 C CA . ASN F 1 299 ? 6.960 -45.755 -39.425 1.00 21.09 287 ASN F CA 1
ATOM 14975 C C . ASN F 1 299 ? 6.790 -46.746 -40.565 1.00 22.68 287 ASN F C 1
ATOM 14976 O O . ASN F 1 299 ? 7.648 -47.589 -40.742 1.00 24.58 287 ASN F O 1
ATOM 14981 N N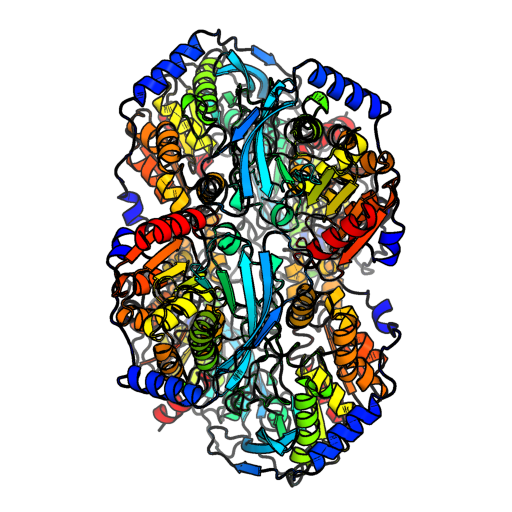 . TYR F 1 300 ? 5.703 -46.623 -41.336 1.00 21.20 288 TYR F N 1
ATOM 14982 C CA . TYR F 1 300 ? 5.473 -47.473 -42.473 1.00 20.55 288 TYR F CA 1
ATOM 14983 C C . TYR F 1 300 ? 6.168 -46.943 -43.729 1.00 19.68 288 TYR F C 1
ATOM 14984 O O . TYR F 1 300 ? 6.226 -47.682 -44.723 1.00 19.90 288 TYR F O 1
ATOM 14993 N N . TYR F 1 301 ? 6.608 -45.687 -43.738 1.00 18.53 289 TYR F N 1
ATOM 14994 C CA . TYR F 1 301 ? 7.149 -45.056 -44.943 1.00 20.39 289 TYR F CA 1
ATOM 14995 C C . TYR F 1 301 ? 8.351 -45.881 -45.419 1.00 24.38 289 TYR F C 1
ATOM 14996 O O . TYR F 1 301 ? 9.278 -46.119 -44.636 1.00 20.81 289 TYR F O 1
ATOM 15005 N N . ALA F 1 302 ? 8.315 -46.264 -46.695 1.00 23.64 290 ALA F N 1
ATOM 15006 C CA . ALA F 1 302 ? 9.253 -47.297 -47.216 1.00 25.39 290 ALA F CA 1
ATOM 15007 C C . ALA F 1 302 ? 10.542 -46.663 -47.768 1.00 25.99 290 ALA F C 1
ATOM 15008 O O . ALA F 1 302 ? 11.480 -47.349 -48.033 1.00 29.30 290 ALA F O 1
ATOM 15010 N N . GLY F 1 303 ? 10.551 -45.376 -48.037 1.00 23.60 291 GLY F N 1
ATOM 15011 C CA . GLY F 1 303 ? 11.741 -44.751 -48.549 1.00 25.06 291 GLY F CA 1
ATOM 15012 C C . GLY F 1 303 ? 12.659 -44.304 -47.443 1.00 24.18 291 GLY F C 1
ATOM 15013 O O . GLY F 1 303 ? 12.306 -44.371 -46.246 1.00 25.23 291 GLY F O 1
ATOM 15014 N N . PRO F 1 304 ? 13.863 -43.870 -47.820 1.00 25.49 292 PRO F N 1
ATOM 15015 C CA . PRO F 1 304 ? 14.799 -43.306 -46.818 1.00 23.94 292 PRO F CA 1
ATOM 15016 C C . PRO F 1 304 ? 14.129 -42.101 -46.161 1.00 24.06 292 PRO F C 1
ATOM 15017 O O . PRO F 1 304 ? 13.481 -41.288 -46.864 1.00 27.70 292 PRO F O 1
ATOM 15021 N N . LYS F 1 305 ? 14.310 -41.950 -44.873 1.00 22.72 293 LYS F N 1
ATOM 15022 C CA . LYS F 1 305 ? 13.465 -41.015 -44.143 1.00 21.66 293 LYS F CA 1
ATOM 15023 C C . LYS F 1 305 ? 14.141 -40.511 -42.892 1.00 21.39 293 LYS F C 1
ATOM 15024 O O . LYS F 1 305 ? 14.959 -41.207 -42.272 1.00 19.66 293 LYS F O 1
ATOM 15030 N N . GLU F 1 306 ? 13.748 -39.300 -42.517 1.00 19.39 294 GLU F N 1
ATOM 15031 C CA . GLU F 1 306 ? 14.046 -38.752 -41.189 1.00 20.25 294 GLU F CA 1
ATOM 15032 C C . GLU F 1 306 ? 12.777 -38.111 -40.660 1.00 20.52 294 GLU F C 1
ATOM 15033 O O . GLU F 1 306 ? 11.924 -37.719 -41.456 1.00 19.33 294 GLU F O 1
ATOM 15039 N N . ILE F 1 307 ? 12.700 -37.911 -39.339 1.00 21.40 295 ILE F N 1
ATOM 15040 C CA . ILE F 1 307 ? 11.634 -37.063 -38.762 1.00 21.44 295 ILE F CA 1
ATOM 15041 C C . ILE F 1 307 ? 12.195 -36.041 -37.778 1.00 21.58 295 ILE F C 1
ATOM 15042 O O . ILE F 1 307 ? 13.061 -36.346 -37.008 1.00 25.77 295 ILE F O 1
ATOM 15047 N N . ARG F 1 308 ? 11.694 -34.828 -37.807 1.00 19.20 296 ARG F N 1
ATOM 15048 C CA . ARG F 1 308 ? 11.990 -33.852 -36.774 1.00 17.91 296 ARG F CA 1
ATOM 15049 C C . ARG F 1 308 ? 10.828 -33.882 -35.762 1.00 21.03 296 ARG F C 1
ATOM 15050 O O . ARG F 1 308 ? 9.662 -33.758 -36.153 1.00 19.69 296 ARG F O 1
ATOM 15058 N N . ILE F 1 309 ? 11.156 -34.062 -34.480 1.00 18.93 297 ILE F N 1
ATOM 15059 C CA . ILE F 1 309 ? 10.155 -34.217 -33.460 1.00 19.44 297 ILE F CA 1
ATOM 15060 C C . ILE F 1 309 ? 10.153 -32.927 -32.605 1.00 19.54 297 ILE F C 1
ATOM 15061 O O . ILE F 1 309 ? 11.186 -32.513 -32.160 1.00 18.95 297 ILE F O 1
ATOM 15066 N N . TYR F 1 310 ? 8.988 -32.329 -32.392 1.00 17.63 298 TYR F N 1
ATOM 15067 C CA . TYR F 1 310 ? 8.843 -31.094 -31.648 1.00 17.38 298 TYR F CA 1
ATOM 15068 C C . TYR F 1 310 ? 7.990 -31.417 -30.445 1.00 18.23 298 TYR F C 1
ATOM 15069 O O . TYR F 1 310 ? 6.746 -31.416 -30.513 1.00 19.81 298 TYR F O 1
ATOM 15078 N N . PRO F 1 311 ? 8.621 -31.670 -29.296 1.00 19.33 299 PRO F N 1
ATOM 15079 C CA . PRO F 1 311 ? 7.881 -32.221 -28.140 1.00 20.93 299 PRO F CA 1
ATOM 15080 C C . PRO F 1 311 ? 6.894 -31.309 -27.458 1.00 19.14 299 PRO F C 1
ATOM 15081 O O . PRO F 1 311 ? 5.923 -31.832 -26.962 1.00 20.65 299 PRO F O 1
ATOM 15085 N N . TYR F 1 312 ? 7.058 -30.004 -27.590 1.00 19.45 300 TYR F N 1
ATOM 15086 C CA . TYR F 1 312 ? 6.228 -28.983 -26.939 1.00 21.10 300 TYR F CA 1
ATOM 15087 C C . TYR F 1 312 ? 5.308 -28.253 -27.914 1.00 20.90 300 TYR F C 1
ATOM 15088 O O . TYR F 1 312 ? 4.475 -27.476 -27.489 1.00 23.85 300 TYR F O 1
ATOM 15097 N N . ASN F 1 313 ? 5.371 -28.568 -29.222 1.00 18.23 301 ASN F N 1
ATOM 15098 C CA . ASN F 1 313 ? 4.564 -27.848 -30.167 1.00 17.33 301 ASN F CA 1
ATOM 15099 C C . ASN F 1 313 ? 3.251 -28.545 -30.384 1.00 16.67 301 ASN F C 1
ATOM 15100 O O . ASN F 1 313 ? 3.174 -29.753 -30.290 1.00 17.14 301 ASN F O 1
ATOM 15105 N N A ASN F 1 314 ? 2.268 -27.749 -30.723 0.70 18.42 302 ASN F N 1
ATOM 15106 N N B ASN F 1 314 ? 2.195 -27.765 -30.629 0.30 16.99 302 ASN F N 1
ATOM 15107 C CA A ASN F 1 314 ? 0.977 -28.245 -31.110 0.70 18.04 302 ASN F CA 1
ATOM 15108 C CA B ASN F 1 314 ? 0.879 -28.269 -31.084 0.30 16.23 302 ASN F CA 1
ATOM 15109 C C A ASN F 1 314 ? 1.022 -28.310 -32.638 0.70 17.32 302 ASN F C 1
ATOM 15110 C C B ASN F 1 314 ? 0.998 -28.347 -32.605 0.30 16.35 302 ASN F C 1
ATOM 15111 O O A ASN F 1 314 ? 2.078 -28.622 -33.241 0.70 17.80 302 ASN F O 1
ATOM 15112 O O B ASN F 1 314 ? 2.068 -28.669 -33.153 0.30 16.86 302 ASN F O 1
ATOM 15121 N N . HIS F 1 315 ? -0.076 -28.035 -33.299 1.00 16.41 303 HIS F N 1
ATOM 15122 C CA . HIS F 1 315 ? -0.166 -28.217 -34.745 1.00 15.79 303 HIS F CA 1
ATOM 15123 C C . HIS F 1 315 ? 0.692 -27.265 -35.582 1.00 16.98 303 HIS F C 1
ATOM 15124 O O . HIS F 1 315 ? 0.886 -27.513 -36.771 1.00 17.24 303 HIS F O 1
ATOM 15131 N N . GLU F 1 316 ? 1.300 -26.273 -34.942 1.00 15.41 304 GLU F N 1
ATOM 15132 C CA . GLU F 1 316 ? 2.230 -25.410 -35.646 1.00 16.34 304 GLU F CA 1
ATOM 15133 C C . GLU F 1 316 ? 3.524 -26.160 -35.946 1.00 16.29 304 GLU F C 1
ATOM 15134 O O . GLU F 1 316 ? 4.261 -25.753 -36.848 1.00 16.66 304 GLU F O 1
ATOM 15140 N N . GLY F 1 317 ? 3.773 -27.249 -35.214 1.00 14.54 305 GLY F N 1
ATOM 15141 C CA . GLY F 1 317 ? 4.924 -28.078 -35.434 1.00 16.16 305 GLY F CA 1
ATOM 15142 C C . GLY F 1 317 ? 6.199 -27.284 -35.231 1.00 17.06 305 GLY F C 1
ATOM 15143 O O . GLY F 1 317 ? 6.327 -26.510 -34.255 1.00 18.04 305 GLY F O 1
ATOM 15144 N N . GLY F 1 318 ? 7.187 -27.456 -36.111 1.00 19.15 306 GLY F N 1
ATOM 15145 C CA . GLY F 1 318 ? 8.459 -26.719 -35.963 1.00 16.94 306 GLY F CA 1
ATOM 15146 C C . GLY F 1 318 ? 8.418 -25.318 -36.544 1.00 17.41 306 GLY F C 1
ATOM 15147 O O . GLY F 1 318 ? 9.397 -24.592 -36.435 1.00 19.08 306 GLY F O 1
ATOM 15148 N N . GLY F 1 319 ? 7.338 -24.940 -37.238 1.00 18.45 307 GLY F N 1
ATOM 15149 C CA . GLY F 1 319 ? 7.201 -23.611 -37.826 1.00 18.78 307 GLY F CA 1
ATOM 15150 C C . GLY F 1 319 ? 8.425 -23.150 -38.618 1.00 18.99 307 GLY F C 1
ATOM 15151 O O . GLY F 1 319 ? 8.919 -23.892 -39.423 1.00 20.25 307 GLY F O 1
ATOM 15152 N N . SER F 1 320 ? 8.956 -21.954 -38.288 1.00 17.31 308 SER F N 1
ATOM 15153 C CA . SER F 1 320 ? 10.084 -21.431 -39.041 1.00 19.25 308 SER F CA 1
ATOM 15154 C C . SER F 1 320 ? 11.404 -22.190 -38.813 1.00 19.52 308 SER F C 1
ATOM 15155 O O . SER F 1 320 ? 12.327 -22.124 -39.703 1.00 20.96 308 SER F O 1
ATOM 15158 N N . PHE F 1 321 ? 11.536 -22.897 -37.679 1.00 16.62 309 PHE F N 1
ATOM 15159 C CA A PHE F 1 321 ? 12.702 -23.718 -37.421 0.50 18.47 309 PHE F CA 1
ATOM 15160 C CA B PHE F 1 321 ? 12.687 -23.707 -37.444 0.50 16.96 309 PHE F CA 1
ATOM 15161 C C . PHE F 1 321 ? 12.689 -24.905 -38.410 1.00 19.52 309 PHE F C 1
ATOM 15162 O O . PHE F 1 321 ? 13.742 -25.320 -38.921 1.00 20.89 309 PHE F O 1
ATOM 15177 N N . GLN F 1 322 ? 11.506 -25.512 -38.611 1.00 16.47 310 GLN F N 1
ATOM 15178 C CA . GLN F 1 322 ? 11.344 -26.612 -39.514 1.00 17.29 310 GLN F CA 1
ATOM 15179 C C . GLN F 1 322 ? 11.615 -26.213 -40.933 1.00 17.57 310 GLN F C 1
ATOM 15180 O O . GLN F 1 322 ? 12.220 -27.011 -41.668 1.00 18.22 310 GLN F O 1
ATOM 15186 N N . ALA F 1 323 ? 11.236 -24.987 -41.307 1.00 18.60 311 ALA F N 1
ATOM 15187 C CA . ALA F 1 323 ? 11.462 -24.495 -42.659 1.00 20.60 311 ALA F CA 1
ATOM 15188 C C . ALA F 1 323 ? 12.966 -24.559 -42.988 1.00 21.63 311 ALA F C 1
ATOM 15189 O O . ALA F 1 323 ? 13.346 -24.954 -44.111 1.00 19.48 311 ALA F O 1
ATOM 15191 N N . VAL F 1 324 ? 13.791 -24.202 -41.988 1.00 19.25 312 VAL F N 1
ATOM 15192 C CA . VAL F 1 324 ? 15.265 -24.182 -42.166 1.00 22.45 312 VAL F CA 1
ATOM 15193 C C . VAL F 1 324 ? 15.784 -25.585 -42.199 1.00 19.03 312 VAL F C 1
ATOM 15194 O O . VAL F 1 324 ? 16.639 -25.873 -43.030 1.00 19.82 312 VAL F O 1
ATOM 15198 N N . GLU F 1 325 ? 15.205 -26.481 -41.394 1.00 19.97 313 GLU F N 1
ATOM 15199 C CA . GLU F 1 325 ? 15.556 -27.894 -41.464 1.00 21.62 313 GLU F CA 1
ATOM 15200 C C . GLU F 1 325 ? 15.302 -28.469 -42.857 1.00 21.70 313 GLU F C 1
ATOM 15201 O O . GLU F 1 325 ? 16.068 -29.297 -43.320 1.00 21.22 313 GLU F O 1
ATOM 15207 N N . GLN F 1 326 ? 14.239 -28.007 -43.506 1.00 21.03 314 GLN F N 1
ATOM 15208 C CA . GLN F 1 326 ? 13.889 -28.491 -44.826 1.00 18.18 314 GLN F CA 1
ATOM 15209 C C . GLN F 1 326 ? 14.904 -28.056 -45.867 1.00 18.82 314 GLN F C 1
ATOM 15210 O O . GLN F 1 326 ? 15.305 -28.851 -46.741 1.00 18.38 314 GLN F O 1
ATOM 15216 N N . VAL F 1 327 ? 15.345 -26.830 -45.757 1.00 19.24 315 VAL F N 1
ATOM 15217 C CA . VAL F 1 327 ? 16.298 -26.288 -46.697 1.00 21.56 315 VAL F CA 1
ATOM 15218 C C . VAL F 1 327 ? 17.607 -27.069 -46.571 1.00 19.93 315 VAL F C 1
ATOM 15219 O O . VAL F 1 327 ? 18.186 -27.478 -47.575 1.00 21.27 315 VAL F O 1
ATOM 15223 N N . LYS F 1 328 ? 18.027 -27.326 -45.343 1.00 21.64 316 LYS F N 1
ATOM 15224 C CA . LYS F 1 328 ? 19.270 -28.072 -45.111 1.00 21.15 316 LYS F CA 1
ATOM 15225 C C . LYS F 1 328 ? 19.208 -29.463 -45.628 1.00 23.71 316 LYS F C 1
ATOM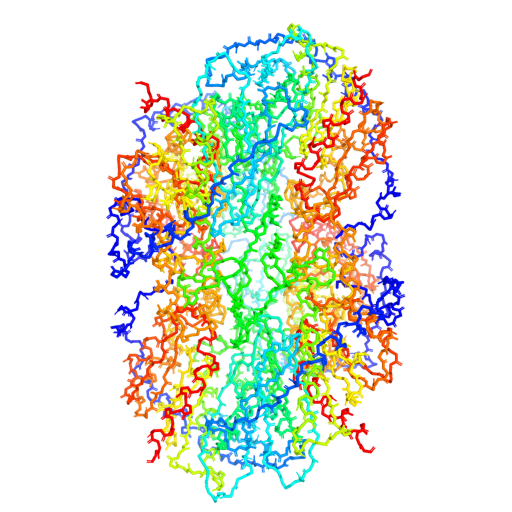 15226 O O . LYS F 1 328 ? 20.160 -29.935 -46.230 1.00 23.55 316 LYS F O 1
ATOM 15232 N N . PHE F 1 329 ? 18.076 -30.126 -45.392 1.00 20.49 317 PHE F N 1
ATOM 15233 C CA . PHE F 1 329 ? 17.811 -31.481 -45.846 1.00 20.62 317 PHE F CA 1
ATOM 15234 C C . PHE F 1 329 ? 17.884 -31.626 -47.372 1.00 19.55 317 PHE F C 1
ATOM 15235 O O . PHE F 1 329 ? 18.523 -32.562 -47.870 1.00 23.61 317 PHE F O 1
ATOM 15243 N N . LEU F 1 330 ? 17.165 -30.773 -48.096 1.00 18.37 318 LEU F N 1
ATOM 15244 C CA . LEU F 1 330 ? 17.219 -30.794 -49.548 1.00 18.84 318 LEU F CA 1
ATOM 15245 C C . LEU F 1 330 ? 18.629 -30.525 -50.101 1.00 21.62 318 LEU F C 1
ATOM 15246 O O . LEU F 1 330 ? 19.019 -31.124 -51.109 1.00 19.63 318 LEU F O 1
ATOM 15251 N N . LYS F 1 331 ? 19.330 -29.565 -49.509 1.00 20.72 319 LYS F N 1
ATOM 15252 C CA . LYS F 1 331 ? 20.642 -29.235 -50.009 1.00 25.65 319 LYS F CA 1
ATOM 15253 C C . LYS F 1 331 ? 21.559 -30.454 -49.897 1.00 25.62 319 LYS F C 1
ATOM 15254 O O . LYS F 1 331 ? 22.281 -30.751 -50.862 1.00 28.02 319 LYS F O 1
ATOM 15260 N N . LYS F 1 332 ? 21.501 -31.171 -48.778 1.00 24.65 320 LYS F N 1
ATOM 15261 C CA . LYS F 1 332 ? 22.292 -32.357 -48.557 1.00 25.00 320 LYS F CA 1
ATOM 15262 C C . LYS F 1 332 ? 21.912 -33.490 -49.452 1.00 27.18 320 LYS F C 1
ATOM 15263 O O . LYS F 1 332 ? 22.799 -34.164 -50.021 1.00 24.61 320 LYS F O 1
ATOM 15265 N N . LEU F 1 333 ? 20.598 -33.677 -49.674 1.00 24.98 321 LEU F N 1
ATOM 15266 C CA . LEU F 1 333 ? 20.112 -34.734 -50.540 1.00 24.69 321 LEU F CA 1
ATOM 15267 C C . LEU F 1 333 ? 20.558 -34.561 -51.970 1.00 25.27 321 LEU F C 1
ATOM 15268 O O . LEU F 1 333 ? 20.997 -35.503 -52.618 1.00 27.21 321 LEU F O 1
ATOM 15273 N N . PHE F 1 334 ? 20.424 -33.351 -52.478 1.00 26.96 322 PHE F N 1
ATOM 15274 C CA . PHE F 1 334 ? 20.716 -33.097 -53.863 1.00 27.59 322 PHE F CA 1
ATOM 15275 C C . PHE F 1 334 ? 22.215 -32.841 -54.120 1.00 31.66 322 PHE F C 1
ATOM 15276 O O . PHE F 1 334 ? 22.605 -32.810 -55.284 1.00 38.54 322 PHE F O 1
ATOM 15284 N N . GLU F 1 335 ? 23.068 -32.658 -53.111 1.00 33.63 323 GLU F N 1
ATOM 15285 C CA . GLU F 1 335 ? 24.466 -32.242 -53.415 1.00 38.12 323 GLU F CA 1
ATOM 15286 C C . GLU F 1 335 ? 25.302 -33.363 -54.032 1.00 44.91 323 GLU F C 1
ATOM 15287 O O . GLU F 1 335 ? 25.801 -34.242 -53.327 1.00 48.69 323 GLU F O 1
#

B-factor: mean 22.39, std 8.15, range [10.8, 69.28]

Radius of gyration: 36.88 Å; Cα contacts (8 Å, |Δi|>4): 4844; chains: 6; bounding box: 92×82×101 Å

Foldseek 3Di:
DDDPPVVLLVQADDADADPCLVVVLVVQLVQQVVAAQPKDWAFDDDPDDQWTKTWIWTQFGNRFIWTKIKIAGPDDQQAFFEEEEEDDFLAFRADPVVPCQQNVLGHTYIYTTQACGQHDPGHHDHHDDAVDFDDFQPGQQGTQLLALVRHRVSRVLRRSLSSLVSQLPDRNHPQQRYEYEYAACSLLSQLSNLQNHPRHQEYEHELYHLFPLVVLCVQACDPDSVSVVVRCVPPVVCPVSNVNSSSSRHSLVSQLRGAHEYEYEHECQASHRHSSRRSNNQVNRDYRYDYHYHDHDYRCTCPVNVVVVVSVVSVVVVD/DDDDPVCLLVQADDADADPCLVVVLVVQLVQQVVAPQPWDWAWDDDPDDQWTKTWIWTQFGNGFIWIKMKIAGPDPAQAFFEEEFEDDFLAFRADPVVPCLQNVLGHTYIYTTAACGQHDPGHHDHHDDFPPDFDDFQPGQLGGQLLALVGHNVSRRLRRSLSSLVSVVPPRRYDQQRYEYEYAACSLLSQLLNLQNHPRHAEYEHELYHLFPLVVLLVQACDPPSVSVVVVCVPPVVCPVSNVNSSSSSHSLVSQLRGAHEYEYEHECQASHRHSSRRSNNVVNRHYHYDYHYHDHDYRCTCPPVVSVVVSVVSVVVVD/DDDDPVCLLVQADDADADPCLVVVLVVQLVQQVVAAQPWDWQFDPDPDDQWTKTWIWTQFGNGFIWTKIKIAGPDPAQAFFEEEFEEDFLAFRADPVVPCQQSVLTHIYIYTGAACHQHDPGHHDHHDDFPDDFDDFFPGQLGGQLLALVRRNVSRRLRRLLSSLVSVCPPRRHDQQRYEYEYAACSLLSSLLNLQNHPRHQEYEHELYHLFPLVVLLVQACDPDSVRLVVRCVPPVVCVVSNVNSSSSRHSLVSQLRGAHEYEYEHECQASHRHSSRSSNNQVNRRYHYDYHYHDHDYSCTCPPNVSVVVSVVSVVVVD/DDDDPVCLLVQADDADADPCLVVVLVVQLVQQVVAAFPWDWAFDDDPDDQWTKTWIWTAFGNGFIWTKMKIAGDDPQQAFFEEEFEDDFLAFRADPVVPCQQVVLTHTYIYTGAACGQHDPGHHDHHDDFVDFDDFFPGQLGTQLLALNRHRVSRVLRRLLSSLVSQCPPRNYDQQRYEYEYAACSLLSQLSNLQNHPRHQEYEHELYHLFPLVVLCVQACDPDSVRLVVVCVPPVVCVVSNVNSSSSSHLLVSQLRGAHEYEYFHECQASHRHSSRVSNNVVNRHYHYDYHYHDHDYRCTCPPNVSVVVSVVSVVVVD/DDDDPVCLLVQADDADADPCLVVVLVVQLVQQVVAAFPKDWAFDDDPDDQWTKTWIWTAFGNGFIWIKMKIAGPDPAQAFFAEEFEDDFLAFRADPVVPCLQNVLTHTYIYTGAACHQHDPGHHDHHDDFPPDFDDFFPGQLGTQLLALVGHPVSRRLRRSLSSLVSVVPPRRYDQQRYEYEYAACSLLSQLLNLQNHPRHAEYEHELYHLFPLVVLCVQACDPDSVSLVVRCVPPVVCVVSNVNSSSSSHSLVSQLRGAHEYEYFHECQASHRHSSRSSNNVVNRPYHYDYHYHDHDYRCTPPPNVSVVVSVVSVVVVD/DDDDDVVLLVDADDADADPCLVVVLVVQLVQQVVAAQPWDWAFDPDPDDQWTKTWIWTQFGNGFIWIKIKIAGPDDDQAFFEEEFEEDFLAFRADVVVPCQQNVLGHIYIYTGAACGQHDPGHHDHHDDFPDDFDDFFPGQLGGQLLALVRHRVSRVLRRSLSSLVSVVPPVSHDQQRYEYEYAACSLLSQLSNLQNHPRHAEYEHELYHLFPLVVLCVQACDPPSVSLVVVCVPPVVCPVSNVNSSSSSHSLVSQLRGAHEYEYFHECQASHRHSSRVSNNQVNRNYHYDYDYHDHDYRCTCPPNVSVVVSVVSVVVVD